Protein 4RK1 (pdb70)

Structure (mmCIF, N/CA/C/O backbone):
data_4RK1
#
_entry.id   4RK1
#
_cell.length_a   123.371
_cell.length_b   95.243
_cell.length_c   123.602
_cell.angle_alpha   90.00
_cell.angle_beta   119.47
_cell.angle_gamma   90.00
#
_symmetry.space_group_name_H-M   'P 1 21 1'
#
loop_
_entity.id
_entity.type
_entity.pdbx_description
1 polymer 'Ribose transcriptional regulator'
2 non-polymer alpha-D-ribofuranose
3 non-polymer 'CHLORIDE ION'
4 water water
#
loop_
_atom_site.group_PDB
_atom_site.id
_atom_site.type_symbol
_atom_site.label_atom_id
_atom_site.label_alt_id
_atom_site.label_comp_id
_atom_site.label_asym_id
_atom_site.label_e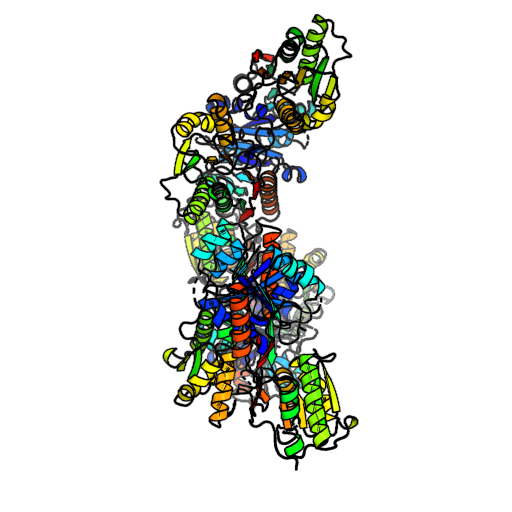ntity_id
_atom_site.label_seq_id
_atom_site.pdbx_PDB_ins_code
_atom_site.Cartn_x
_atom_site.Cartn_y
_atom_site.Cartn_z
_atom_site.occupancy
_atom_site.B_iso_or_equiv
_atom_site.auth_seq_id
_atom_site.auth_comp_id
_atom_site.auth_asym_id
_atom_site.auth_atom_id
_atom_site.pdbx_PDB_model_num
ATOM 1 N N . LYS A 1 8 ? -16.169 72.948 145.342 1.00 78.66 67 LYS A N 1
ATOM 2 C CA . LYS A 1 8 ? -15.763 73.848 146.464 1.00 57.01 67 LYS A CA 1
ATOM 3 C C . LYS A 1 8 ? -15.782 73.196 147.866 1.00 48.47 67 LYS A C 1
ATOM 4 O O . LYS A 1 8 ? -15.640 73.889 148.876 1.00 45.58 67 LYS A O 1
ATOM 10 N N . THR A 1 9 ? -15.930 71.874 147.929 1.00 32.13 68 THR A N 1
ATOM 11 C CA . THR A 1 9 ? -15.914 71.147 149.204 1.00 31.62 68 THR A CA 1
ATOM 12 C C . THR A 1 9 ? -14.809 70.098 149.155 1.00 26.73 68 THR A C 1
ATOM 13 O O . THR A 1 9 ? -14.695 69.347 148.182 1.00 28.85 68 THR A O 1
ATOM 17 N N . ILE A 1 10 ? -13.999 70.058 150.211 1.00 24.51 69 ILE A N 1
ATOM 18 C CA . ILE A 1 10 ? -12.932 69.081 150.352 1.00 25.78 69 ILE A CA 1
ATOM 19 C C . ILE A 1 10 ? -13.238 68.211 151.560 1.00 26.82 69 ILE A C 1
ATOM 20 O O . ILE A 1 10 ? -13.598 68.726 152.612 1.00 26.17 69 ILE A O 1
ATOM 25 N N . GLY A 1 11 ? -13.097 66.903 151.404 1.00 23.83 70 GLY A N 1
ATOM 26 C CA . GLY A 1 11 ? -13.368 65.961 152.474 1.00 26.49 70 GLY A CA 1
ATOM 27 C C . GLY A 1 11 ? -12.101 65.448 153.132 1.00 25.48 70 GLY A C 1
ATOM 28 O O . GLY A 1 11 ? -11.209 64.958 152.466 1.00 26.60 70 GLY A O 1
ATOM 29 N N . VAL A 1 12 ? -12.038 65.554 154.448 1.00 24.78 71 VAL A N 1
ATOM 30 C CA . VAL A 1 12 ? -10.906 65.071 155.209 1.00 22.48 71 VAL A CA 1
ATOM 31 C C . VAL A 1 12 ? -11.341 63.852 156.004 1.00 25.19 71 VAL A C 1
ATOM 32 O O . VAL A 1 12 ? -12.258 63.934 156.806 1.00 27.44 71 VAL A O 1
ATOM 36 N N . LEU A 1 13 ? -10.681 62.723 155.775 1.00 23.89 72 LEU A N 1
ATOM 37 C CA . LEU A 1 13 ? -11.031 61.484 156.445 1.00 21.53 72 LEU A CA 1
ATOM 38 C C . LEU A 1 13 ? -9.956 61.110 157.453 1.00 26.88 72 LEU A C 1
ATOM 39 O O . LEU A 1 13 ? -8.829 60.821 157.069 1.00 26.17 72 LEU A O 1
ATOM 44 N N . VAL A 1 14 ? -10.314 61.083 158.736 1.00 23.43 73 VAL A N 1
ATOM 45 C CA . VAL A 1 14 ? -9.356 60.763 159.789 1.00 21.36 73 VAL A CA 1
ATOM 46 C C . VAL A 1 14 ? -9.789 59.519 160.573 1.00 22.95 73 VAL A C 1
ATOM 47 O O . VAL A 1 14 ? -10.962 59.178 160.599 1.00 27.04 73 VAL A O 1
ATOM 51 N N . PRO A 1 15 ? -8.830 58.827 161.196 1.00 29.57 74 PRO A N 1
ATOM 52 C CA . PRO A 1 15 ? -9.212 57.637 161.950 1.00 26.02 74 PRO A CA 1
ATOM 53 C C . PRO A 1 15 ? -9.846 57.941 163.316 1.00 30.44 74 PRO A C 1
ATOM 54 O O . PRO A 1 15 ? -10.550 57.093 163.855 1.00 33.28 74 PRO A O 1
ATOM 58 N N . ASP A 1 16 ? -9.628 59.140 163.855 1.00 26.56 75 ASP A N 1
ATOM 59 C CA . ASP A 1 16 ? -10.029 59.430 165.236 1.00 30.13 75 ASP A CA 1
ATOM 60 C C . ASP A 1 16 ? -10.083 60.930 165.545 1.00 31.70 75 ASP A C 1
ATOM 61 O O . ASP A 1 16 ? -9.100 61.518 166.004 1.00 28.53 75 ASP A O 1
ATOM 66 N N . ILE A 1 17 ? -11.252 61.530 165.366 1.00 23.57 76 ILE A N 1
ATOM 67 C CA . ILE A 1 17 ? -11.425 62.968 165.622 1.00 27.73 76 ILE A CA 1
ATOM 68 C C . ILE A 1 17 ? -11.255 63.387 167.096 1.00 23.68 76 ILE A C 1
ATOM 69 O O . ILE A 1 17 ? -10.975 64.560 167.376 1.00 30.62 76 ILE A O 1
ATOM 74 N N . THR A 1 18 ? -11.356 62.435 168.026 1.00 25.51 77 THR A N 1
ATOM 75 C CA . THR A 1 18 ? -11.173 62.733 169.455 1.00 29.21 77 THR A CA 1
ATOM 76 C C . THR A 1 18 ? -9.710 62.913 169.833 1.00 34.37 77 THR A C 1
ATOM 77 O O . THR A 1 18 ? -9.417 63.375 170.918 1.00 31.61 77 THR A O 1
ATOM 81 N N . ASN A 1 19 ? -8.795 62.542 168.946 1.00 28.09 78 ASN A N 1
ATOM 82 C CA . ASN A 1 19 ? -7.366 62.751 169.177 1.00 21.95 78 ASN A CA 1
ATOM 83 C C . ASN A 1 19 ? -6.961 64.156 168.729 1.00 23.93 78 ASN A C 1
ATOM 84 O O . ASN A 1 19 ? -7.130 64.496 167.561 1.00 24.77 78 ASN A O 1
ATOM 89 N N . PRO A 1 20 ? -6.396 64.962 169.644 1.00 25.03 79 PRO A N 1
ATOM 90 C CA . PRO A 1 20 ? -5.977 66.323 169.298 1.00 22.08 79 PRO A CA 1
ATOM 91 C C . PRO A 1 20 ? -5.055 66.415 168.077 1.00 24.12 79 PRO A C 1
ATOM 92 O O . PRO A 1 20 ? -5.048 67.440 167.406 1.00 27.67 79 PRO A O 1
ATOM 96 N N . PHE A 1 21 ? -4.279 65.361 167.808 1.00 25.39 80 PHE A N 1
ATOM 97 C CA . PHE A 1 21 ? -3.497 65.291 166.591 1.00 24.05 80 PHE A CA 1
ATOM 98 C C . PHE A 1 21 ? -4.354 65.526 165.347 1.00 26.52 80 PHE A C 1
ATOM 99 O O . PHE A 1 21 ? -3.991 66.321 164.484 1.00 21.86 80 PHE A O 1
ATOM 107 N N . PHE A 1 22 ? -5.493 64.841 165.253 1.00 21.09 81 PHE A N 1
ATOM 108 C CA . PHE A 1 22 ? -6.329 64.959 164.061 1.00 21.58 81 PHE A CA 1
ATOM 109 C C . PHE A 1 22 ? -7.142 66.241 163.984 1.00 23.08 81 PHE A C 1
ATOM 110 O O . PHE A 1 22 ? -7.391 66.737 162.885 1.00 28.07 81 PHE A O 1
ATOM 118 N N . SER A 1 23 ? -7.551 66.789 165.124 1.00 27.80 82 SER A N 1
ATOM 119 C CA . SER A 1 23 ? -8.218 68.088 165.102 1.00 27.19 82 SER A CA 1
ATOM 120 C C . SER A 1 23 ? -7.237 69.225 164.750 1.00 25.49 82 SER A C 1
ATOM 121 O O . SER A 1 23 ? -7.604 70.166 164.048 1.00 27.37 82 SER A O 1
ATOM 124 N N . THR A 1 24 ? -5.989 69.124 165.200 1.00 28.07 83 THR A N 1
ATOM 125 C CA . THR A 1 24 ? -4.960 70.102 164.828 1.00 23.45 83 THR A CA 1
ATOM 126 C C . THR A 1 24 ? -4.575 69.977 163.354 1.00 27.84 83 THR A C 1
ATOM 127 O O . THR A 1 24 ? -4.434 70.981 162.660 1.00 25.82 83 THR A O 1
ATOM 131 N N . LEU A 1 25 ? -4.431 68.743 162.876 1.00 25.41 84 LEU A N 1
ATOM 132 C CA . LEU A 1 25 ? -4.278 68.476 161.452 1.00 25.07 84 LEU A CA 1
ATOM 133 C C . LEU A 1 25 ? -5.364 69.177 160.649 1.00 25.92 84 LEU A C 1
ATOM 134 O O . LEU A 1 25 ? -5.090 69.850 159.657 1.00 24.41 84 LEU A O 1
ATOM 147 N N . ARG A 1 27 ? -7.186 71.711 161.492 1.00 31.41 86 ARG A N 1
ATOM 148 C CA . ARG A 1 27 ? -7.002 73.168 161.536 1.00 30.41 86 ARG A CA 1
ATOM 149 C C . ARG A 1 27 ? -5.969 73.665 160.521 1.00 27.41 86 ARG A C 1
ATOM 150 O O . ARG A 1 27 ? -6.146 74.731 159.929 1.00 28.17 86 ARG A O 1
ATOM 158 N N . GLY A 1 28 ? -4.894 72.899 160.318 1.00 27.36 87 GLY A N 1
ATOM 159 C CA . GLY A 1 28 ? -3.874 73.256 159.336 1.00 27.89 87 GLY A CA 1
ATOM 160 C C . GLY A 1 28 ? -4.398 73.186 157.914 1.00 25.95 87 GLY A C 1
ATOM 161 O O . GLY A 1 28 ? -4.092 74.043 157.084 1.00 27.22 87 GLY A O 1
ATOM 162 N N . ILE A 1 29 ? -5.188 72.152 157.639 1.00 21.81 88 ILE A N 1
ATOM 163 C CA . ILE A 1 29 ? -5.865 71.999 156.355 1.00 25.55 88 ILE A CA 1
ATOM 164 C C . ILE A 1 29 ? -6.822 73.165 156.107 1.00 28.85 88 ILE A C 1
ATOM 165 O O . ILE A 1 29 ? -6.781 73.794 155.053 1.00 26.79 88 ILE A O 1
ATOM 170 N N . GLU A 1 30 ? -7.695 73.428 157.070 1.00 26.31 89 GLU A N 1
ATOM 171 C CA . GLU A 1 30 ? -8.640 74.554 156.977 1.00 28.06 89 GLU A CA 1
ATOM 172 C C . GLU A 1 30 ? -7.939 75.876 156.727 1.00 29.59 89 GLU A C 1
ATOM 173 O O . GLU A 1 30 ? -8.418 76.687 155.941 1.00 32.85 89 GLU A O 1
ATOM 179 N N . ASP A 1 31 ? -6.828 76.095 157.431 1.00 30.44 90 ASP A N 1
ATOM 180 C CA . ASP A 1 31 ? -6.040 77.333 157.322 1.00 32.59 90 ASP A CA 1
ATOM 181 C C . ASP A 1 31 ? -5.705 77.664 155.866 1.00 36.43 90 ASP A C 1
ATOM 182 O O . ASP A 1 31 ? -5.761 78.816 155.451 1.00 34.68 90 ASP A O 1
ATOM 187 N N . ILE A 1 32 ? -5.369 76.643 155.092 1.00 28.89 91 ILE A N 1
ATOM 188 C CA . ILE A 1 32 ? -5.030 76.827 153.693 1.00 26.74 91 ILE A CA 1
ATOM 189 C C . ILE A 1 32 ? -6.281 76.857 152.809 1.00 33.78 91 ILE A C 1
ATOM 190 O O . ILE A 1 32 ? -6.415 77.730 151.949 1.00 32.29 91 ILE A O 1
ATOM 195 N N . LEU A 1 33 ? -7.199 75.916 153.023 1.00 29.56 92 LEU A N 1
ATOM 196 C CA . LEU A 1 33 ? -8.363 75.789 152.163 1.00 27.21 92 LEU A CA 1
ATOM 197 C C . LEU A 1 33 ? -9.294 76.989 152.269 1.00 34.07 92 LEU A C 1
ATOM 198 O O . LEU A 1 33 ? -9.887 77.407 151.267 1.00 32.91 92 LEU A O 1
ATOM 203 N N . TYR A 1 34 ? -9.411 77.536 153.475 1.00 31.63 93 TYR A N 1
ATOM 204 C CA . TYR A 1 34 ? -10.269 78.693 153.735 1.00 42.08 93 TYR A CA 1
ATOM 205 C C . TYR A 1 34 ? -9.907 79.852 152.807 1.00 49.98 93 TYR A C 1
ATOM 206 O O . TYR A 1 34 ? -10.787 80.484 152.238 1.00 43.97 93 TYR A O 1
ATOM 215 N N . LYS A 1 35 ? -8.610 80.086 152.625 1.00 48.02 94 LYS A N 1
ATOM 216 C CA . LYS A 1 35 ? -8.117 81.191 151.797 1.00 55.40 94 LYS A CA 1
ATOM 217 C C . LYS A 1 35 ? -8.475 81.081 150.317 1.00 55.76 94 LYS A C 1
ATOM 218 O O . LYS A 1 35 ? -8.443 82.082 149.606 1.00 53.33 94 LYS A O 1
ATOM 224 N N . GLN A 1 36 ? -8.796 79.877 149.848 1.00 43.51 95 GLN A N 1
ATOM 225 C CA . GLN A 1 36 ? -9.266 79.683 148.472 1.00 40.41 95 GLN A CA 1
ATOM 226 C C . GLN A 1 36 ? -10.765 79.420 148.409 1.00 41.36 95 GLN A C 1
ATOM 227 O O . GLN A 1 36 ? -11.251 78.841 147.441 1.00 44.66 95 GLN A O 1
ATOM 233 N N . ASN A 1 37 ? -11.485 79.852 149.446 1.00 41.97 96 ASN A N 1
ATOM 234 C CA . ASN A 1 37 ? -12.940 79.700 149.547 1.00 45.80 96 ASN A CA 1
ATOM 235 C C . ASN A 1 37 ? -13.443 78.265 149.426 1.00 52.54 96 ASN A C 1
ATOM 236 O O . ASN A 1 37 ? -14.539 78.032 148.920 1.00 50.08 96 ASN A O 1
ATOM 241 N N . PHE A 1 38 ? -12.651 77.308 149.904 1.00 36.82 97 PHE A N 1
ATOM 242 C CA . PHE A 1 38 ? -13.110 75.932 150.000 1.00 35.40 97 PHE A CA 1
ATOM 243 C C . PHE A 1 38 ? -13.738 75.692 151.361 1.00 39.68 97 PHE A C 1
ATOM 244 O O . PHE A 1 38 ? -13.312 76.255 152.367 1.00 45.79 97 PHE A O 1
ATOM 252 N N . VAL A 1 39 ? -14.760 74.849 151.371 1.00 32.57 98 VAL A N 1
ATOM 253 C CA . VAL A 1 39 ? -15.356 74.358 152.591 1.00 29.22 98 VAL A CA 1
ATOM 254 C C . VAL A 1 39 ? -14.667 73.049 152.915 1.00 29.46 98 VAL A C 1
ATOM 255 O O . VAL A 1 39 ? -14.527 72.191 152.040 1.00 34.20 98 VAL A O 1
ATOM 259 N N . THR A 1 40 ? -14.211 72.921 154.159 1.00 27.36 99 THR A N 1
ATOM 260 C CA . THR A 1 40 ? -13.580 71.704 154.643 1.00 25.84 99 THR A CA 1
ATOM 261 C C . THR A 1 40 ? -14.530 70.930 155.540 1.00 30.47 99 THR A C 1
ATOM 262 O O . THR A 1 40 ? -15.057 71.464 156.521 1.00 33.04 99 THR A O 1
ATOM 266 N N . ILE A 1 41 ? -14.743 69.666 155.209 1.00 24.97 100 ILE A N 1
ATOM 267 C CA . ILE A 1 41 ? -15.571 68.811 156.020 1.00 26.45 100 ILE A CA 1
ATOM 268 C C . ILE A 1 41 ? -14.732 67.660 156.514 1.00 36.17 100 ILE A C 1
ATOM 269 O O . ILE A 1 41 ? -13.795 67.223 155.833 1.00 31.15 100 ILE A O 1
ATOM 274 N N . LEU A 1 42 ? -15.075 67.171 157.697 1.00 30.36 101 LEU A N 1
ATOM 275 C CA . LEU A 1 42 ? -14.336 66.090 158.310 1.00 30.41 101 LEU A CA 1
ATOM 276 C C . LEU A 1 42 ? -15.219 64.880 158.598 1.00 34.92 101 LEU A C 1
ATOM 277 O O . LEU A 1 42 ? -16.339 65.020 159.075 1.00 29.08 101 LEU A O 1
ATOM 282 N N . CYS A 1 43 ? -14.693 63.698 158.276 1.00 26.82 102 CYS A N 1
ATOM 283 C CA . CYS A 1 43 ? -15.296 62.418 158.615 1.00 27.53 102 CYS A CA 1
ATOM 284 C C . CYS A 1 43 ? -14.367 61.633 159.512 1.00 39.11 102 CYS A C 1
ATOM 285 O O . CYS A 1 43 ? -13.169 61.584 159.284 1.00 30.29 102 CYS A O 1
ATOM 288 N N . ASN A 1 44 ? -14.951 61.007 160.517 1.00 31.07 103 ASN A N 1
ATOM 289 C CA . ASN A 1 44 ? -14.272 60.078 161.396 1.00 34.80 103 ASN A CA 1
ATOM 290 C C . ASN A 1 44 ? -14.549 58.697 160.826 1.00 40.97 103 ASN A C 1
ATOM 291 O O . ASN A 1 44 ? -15.682 58.226 160.880 1.00 52.48 103 ASN A O 1
ATOM 296 N N . ALA A 1 45 ? -13.535 58.060 160.252 1.00 44.41 104 ALA A N 1
ATOM 297 C CA . ALA A 1 45 ? -13.716 56.767 159.588 1.00 45.59 104 ALA A CA 1
ATOM 298 C C . ALA A 1 45 ? -12.724 55.729 160.116 1.00 50.38 104 ALA A C 1
ATOM 299 O O . ALA A 1 45 ? -11.521 55.862 159.898 1.00 51.68 104 ALA A O 1
ATOM 301 N N . ASP A 1 46 ? -13.225 54.690 160.788 1.00 63.43 105 ASP A N 1
ATOM 302 C CA . ASP A 1 46 ? -12.356 53.662 161.386 1.00 80.38 105 ASP A CA 1
ATOM 303 C C . ASP A 1 46 ? -12.783 52.221 161.070 1.00 63.39 105 ASP A C 1
ATOM 304 O O . ASP A 1 46 ? -13.952 51.945 160.800 1.00 116.12 105 ASP A O 1
ATOM 309 N N . ILE A 1 53 ? -19.450 51.812 157.010 1.00 82.74 112 ILE A N 1
ATOM 310 C CA . ILE A 1 53 ? -20.254 52.194 155.847 1.00 125.43 112 ILE A CA 1
ATOM 311 C C . ILE A 1 53 ? -19.419 52.909 154.777 1.00 105.98 112 ILE A C 1
ATOM 312 O O . ILE A 1 53 ? -18.236 53.181 154.980 1.00 58.87 112 ILE A O 1
ATOM 317 N N . GLU A 1 54 ? -20.051 53.217 153.648 1.00 65.33 113 GLU A N 1
ATOM 318 C CA . GLU A 1 54 ? -19.352 53.699 152.454 1.00 52.84 113 GLU A CA 1
ATOM 319 C C . GLU A 1 54 ? -19.160 55.219 152.437 1.00 41.18 113 GLU A C 1
ATOM 320 O O . GLU A 1 54 ? -19.908 55.943 151.784 1.00 40.78 113 GLU A O 1
ATOM 326 N N . TYR A 1 55 ? -18.128 55.689 153.135 1.00 41.08 114 TYR A N 1
ATOM 327 C CA . TYR A 1 55 ? -17.836 57.124 153.226 1.00 54.11 114 TYR A CA 1
ATOM 328 C C . TYR A 1 55 ? -17.598 57.744 151.856 1.00 40.89 114 TYR A C 1
ATOM 329 O O . 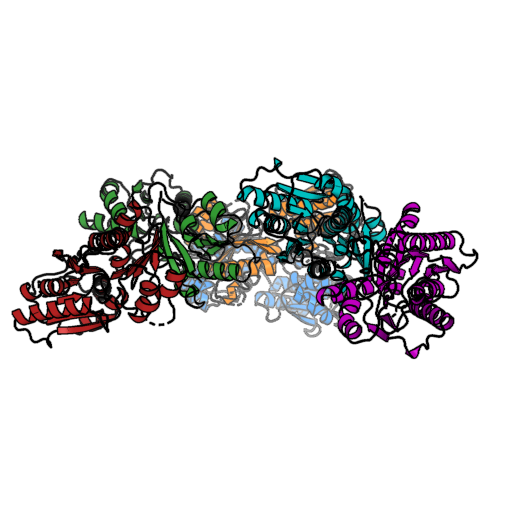TYR A 1 55 ? -18.227 58.737 151.495 1.00 42.24 114 TYR A O 1
ATOM 338 N N . LEU A 1 56 ? -16.678 57.150 151.102 1.00 37.40 115 LEU A N 1
ATOM 339 C CA . LEU A 1 56 ? -16.261 57.696 149.817 1.00 38.80 115 LEU A CA 1
ATOM 340 C C . LEU A 1 56 ? -17.370 57.698 148.794 1.00 31.92 115 LEU A C 1
ATOM 341 O O . LEU A 1 56 ? -17.530 58.674 148.064 1.00 33.95 115 LEU A O 1
ATOM 346 N N . ALA A 1 57 ? -18.104 56.589 148.711 1.00 31.26 116 ALA A N 1
ATOM 347 C CA . ALA A 1 57 ? -19.205 56.483 147.754 1.00 29.18 116 ALA A CA 1
ATOM 348 C C . ALA A 1 57 ? -20.226 57.578 148.016 1.00 31.35 116 ALA A C 1
ATOM 349 O O . ALA A 1 57 ? -20.636 58.298 147.100 1.00 34.66 116 ALA A O 1
ATOM 351 N N . GLU A 1 58 ? -20.622 57.729 149.276 1.00 29.77 117 GLU A N 1
ATOM 352 C CA . GLU A 1 58 ? -21.632 58.722 149.606 1.00 25.93 117 GLU A CA 1
ATOM 353 C C . GLU A 1 58 ? -21.134 60.142 149.348 1.00 27.33 117 GLU A C 1
ATOM 354 O O . GLU A 1 58 ? -21.824 60.938 148.732 1.00 31.05 117 GLU A O 1
ATOM 360 N N . LEU A 1 59 ? -19.938 60.462 149.824 1.00 27.13 118 LEU A N 1
ATOM 361 C CA . LEU A 1 59 ? -19.403 61.813 149.669 1.00 28.84 118 LEU A CA 1
ATOM 362 C C . LEU A 1 59 ? -19.082 62.148 148.211 1.00 31.61 118 LEU A C 1
ATOM 363 O O . LEU A 1 59 ? -19.200 63.298 147.790 1.00 28.03 118 LEU A O 1
ATOM 368 N N . THR A 1 60 ? -18.680 61.144 147.441 1.00 27.74 119 THR A N 1
ATOM 369 C CA . THR A 1 60 ? -18.472 61.330 146.007 1.00 30.35 119 THR A CA 1
ATOM 370 C C . THR A 1 60 ? -19.782 61.690 145.317 1.00 33.91 119 THR A C 1
ATOM 371 O O . THR A 1 60 ? -19.817 62.630 144.518 1.00 29.40 119 THR A O 1
ATOM 375 N N . ARG A 1 61 ? -20.850 60.955 145.637 1.00 31.42 120 ARG A N 1
ATOM 376 C CA . ARG A 1 61 ? -22.202 61.279 145.140 1.00 37.23 120 ARG A CA 1
ATOM 377 C C . ARG A 1 61 ? -22.651 62.679 145.556 1.00 35.78 120 ARG A C 1
ATOM 378 O O . ARG A 1 61 ? -23.375 63.330 144.820 1.00 37.05 120 ARG A O 1
ATOM 386 N N . ARG A 1 62 ? -22.212 63.147 146.724 1.00 31.67 121 ARG A N 1
ATOM 387 C CA . ARG A 1 62 ? -22.529 64.503 147.167 1.00 33.06 121 ARG A CA 1
ATOM 388 C C . ARG A 1 62 ? -21.689 65.566 146.441 1.00 40.78 121 ARG A C 1
ATOM 389 O O . ARG A 1 62 ? -21.848 66.757 146.705 1.00 41.70 121 ARG A O 1
ATOM 397 N N . GLY A 1 63 ? -20.805 65.160 145.526 1.00 30.66 122 GLY A N 1
ATOM 398 C CA . GLY A 1 63 ? -20.025 66.122 144.753 1.00 33.06 122 GLY A CA 1
ATOM 399 C C . GLY A 1 63 ? -18.826 66.713 145.489 1.00 30.41 122 GLY A C 1
ATOM 400 O O . GLY A 1 63 ? -18.307 67.752 145.096 1.00 31.97 122 GLY A O 1
ATOM 401 N N . VAL A 1 64 ? -18.362 66.043 146.538 1.00 29.38 123 VAL A N 1
ATOM 402 C CA . VAL A 1 64 ? -17.127 66.458 147.209 1.00 29.51 123 VAL A CA 1
ATOM 403 C C . VAL A 1 64 ? -16.015 66.450 146.155 1.00 29.13 123 VAL A C 1
ATOM 404 O O . VAL A 1 64 ? -15.823 65.475 145.431 1.00 28.86 123 VAL A O 1
ATOM 408 N N . ASP A 1 65 ? -15.288 67.554 146.080 1.00 26.08 124 ASP A N 1
ATOM 409 C CA A ASP A 1 65 ? -14.427 67.789 144.939 0.50 31.34 124 ASP A CA 1
ATOM 410 C CA B ASP A 1 65 ? -14.377 67.859 144.968 0.50 29.16 124 ASP A CA 1
ATOM 411 C C . ASP A 1 65 ? -13.049 67.117 145.056 1.00 39.15 124 ASP A C 1
ATOM 412 O O . ASP A 1 65 ? -12.457 66.755 144.045 1.00 28.85 124 ASP A O 1
ATOM 421 N N . GLY A 1 66 ? -12.571 66.915 146.276 1.00 29.17 125 GLY A N 1
ATOM 422 C CA . GLY A 1 66 ? -11.281 66.276 146.509 1.00 30.03 125 GLY A CA 1
ATOM 423 C C . GLY A 1 66 ? -11.182 65.794 147.931 1.00 32.72 125 GLY A C 1
ATOM 424 O O . GLY A 1 66 ? -11.963 66.212 148.780 1.00 28.85 125 GLY A O 1
ATOM 425 N N . PHE A 1 67 ? -10.217 64.921 148.200 1.00 25.54 126 PHE A N 1
ATOM 426 C CA . PHE A 1 67 ? -10.108 64.303 149.513 1.00 26.21 126 PHE A CA 1
ATOM 427 C C . PHE A 1 67 ? -8.693 64.319 150.070 1.00 26.31 126 PHE A C 1
ATOM 428 O O . PHE A 1 67 ? -7.715 64.280 149.327 1.00 28.80 126 PHE A O 1
ATOM 436 N N . ILE A 1 68 ? -8.609 64.382 151.394 1.00 25.06 127 ILE A N 1
ATOM 437 C CA . ILE A 1 68 ? -7.358 64.215 152.133 1.00 24.82 127 ILE A CA 1
ATOM 438 C C . ILE A 1 68 ? -7.620 63.054 153.074 1.00 23.78 127 ILE A C 1
ATOM 439 O O . ILE A 1 68 ? -8.478 63.148 153.947 1.00 24.12 127 ILE A O 1
ATOM 444 N N . ILE A 1 69 ? -6.900 61.956 152.860 1.00 24.64 128 ILE A N 1
ATOM 445 C CA . ILE A 1 69 ? -7.190 60.683 153.488 1.00 24.84 128 ILE A CA 1
ATOM 446 C C . ILE A 1 69 ? -6.047 60.246 154.413 1.00 27.22 128 ILE A C 1
ATOM 447 O O . ILE A 1 69 ? -4.964 59.888 153.956 1.00 28.17 128 ILE A O 1
ATOM 452 N N . ALA A 1 70 ? -6.327 60.249 155.714 1.00 22.25 129 ALA A N 1
ATOM 453 C CA . ALA A 1 70 ? -5.348 59.955 156.754 1.00 19.59 129 ALA A CA 1
ATOM 454 C C . ALA A 1 70 ? -5.599 58.616 157.436 1.00 24.67 129 ALA A C 1
ATOM 455 O O . ALA A 1 70 ? -4.845 58.219 158.334 1.00 28.83 129 ALA A O 1
ATOM 457 N N . THR A 1 71 ? -6.637 57.917 156.993 1.00 26.55 130 THR A N 1
ATOM 458 C CA . THR A 1 71 ? -7.057 56.656 157.605 1.00 27.90 130 THR A CA 1
ATOM 459 C C . THR A 1 71 ? -6.842 55.490 156.647 1.00 32.44 130 THR A C 1
ATOM 460 O O . THR A 1 71 ? -7.059 55.623 155.438 1.00 30.34 130 THR A O 1
ATOM 464 N N . SER A 1 72 ? -6.434 54.346 157.196 1.00 29.70 131 SER A N 1
ATOM 465 C CA . SER A 1 72 ? -6.327 53.104 156.434 1.00 29.37 131 SER A CA 1
ATOM 466 C C . SER A 1 72 ? -7.686 52.416 156.228 1.00 37.86 131 SER A C 1
ATOM 467 O O . SER A 1 72 ? -7.759 51.432 155.506 1.00 34.11 131 SER A O 1
ATOM 470 N N . ALA A 1 73 ? -8.751 52.924 156.851 1.00 33.24 132 ALA A N 1
ATOM 471 C CA . ALA A 1 73 ? -10.083 52.309 156.747 1.00 38.89 132 ALA A CA 1
ATOM 472 C C . ALA A 1 73 ? -10.741 52.544 155.385 1.00 51.01 132 ALA A C 1
ATOM 473 O O . ALA A 1 73 ? -11.774 51.960 155.085 1.00 44.66 132 ALA A O 1
ATOM 475 N N . VAL A 1 74 ? -10.148 53.419 154.580 1.00 32.71 133 VAL A N 1
ATOM 476 C CA . VAL A 1 74 ? -10.578 53.655 153.208 1.00 38.30 133 VAL A CA 1
ATOM 477 C C . VAL A 1 74 ? -9.739 52.768 152.294 1.00 46.19 133 VAL A C 1
ATOM 478 O O . VAL A 1 74 ? -8.522 52.908 152.243 1.00 44.20 133 VAL A O 1
ATOM 482 N N . SER A 1 75 ? -10.390 51.857 151.577 1.00 38.72 134 SER A N 1
ATOM 483 C CA . SER A 1 75 ? -9.683 50.858 150.770 1.00 31.58 134 SER A CA 1
ATOM 484 C C . SER A 1 75 ? -9.283 51.370 149.383 1.00 31.13 134 SER A C 1
ATOM 485 O O . SER A 1 75 ? -9.849 52.331 148.860 1.00 31.50 134 SER A O 1
ATOM 488 N N . THR A 1 76 ? -8.311 50.687 148.792 1.00 31.75 135 THR A N 1
ATOM 489 C CA . THR A 1 76 ? -7.910 50.919 147.416 1.00 34.43 135 THR A CA 1
ATOM 490 C C . THR A 1 76 ? -9.106 50.799 146.464 1.00 38.17 135 THR A C 1
ATOM 491 O O . THR A 1 76 ? -9.286 51.641 145.585 1.00 31.25 135 THR A O 1
ATOM 495 N N . ASP A 1 77 ? -9.933 49.774 146.668 1.00 34.31 136 ASP A N 1
ATOM 496 C CA . ASP A 1 77 ? -11.121 49.548 145.836 1.00 33.23 136 ASP A CA 1
ATOM 497 C C . ASP A 1 77 ? -12.117 50.696 145.893 1.00 31.30 136 ASP A C 1
ATOM 498 O O . ASP A 1 77 ? -12.614 51.155 144.856 1.00 33.32 136 ASP A O 1
ATOM 503 N N . ALA A 1 78 ? -12.410 51.165 147.100 1.00 34.76 137 ALA A N 1
ATOM 504 C CA . ALA A 1 78 ? -13.315 52.284 147.262 1.00 37.81 137 ALA A CA 1
ATOM 505 C C . ALA A 1 78 ? -12.741 53.518 146.577 1.00 31.58 137 ALA A C 1
ATOM 506 O O . ALA A 1 78 ? -13.486 54.283 145.962 1.00 29.43 137 ALA A O 1
ATOM 508 N N . ILE A 1 79 ? -11.425 53.710 146.678 1.00 27.58 138 ILE A N 1
ATOM 509 C CA . ILE A 1 79 ? -10.781 54.859 146.030 1.00 28.06 138 ILE A CA 1
ATOM 510 C C . ILE A 1 79 ? -10.902 54.741 144.516 1.00 30.20 138 ILE A C 1
ATOM 511 O O . ILE A 1 79 ? -11.278 55.700 143.847 1.00 28.39 138 ILE A O 1
ATOM 516 N N . ASN A 1 80 ? -10.590 53.562 143.983 1.00 29.25 139 ASN A N 1
ATOM 517 C CA . ASN A 1 80 ? -10.671 53.340 142.538 1.00 29.30 139 ASN A CA 1
ATOM 518 C C . ASN A 1 80 ? -12.081 53.579 142.031 1.00 31.95 139 ASN A C 1
ATOM 519 O O . ASN A 1 80 ? -12.295 54.335 141.087 1.00 31.47 139 ASN A O 1
ATOM 524 N N . GLU A 1 81 ? -13.039 52.944 142.696 1.00 31.40 140 GLU A N 1
ATOM 525 C CA . GLU A 1 81 ? -14.423 52.916 142.253 1.00 31.63 140 GLU A CA 1
ATOM 526 C C . GLU A 1 81 ? -15.070 54.283 142.319 1.00 28.95 140 GLU A C 1
ATOM 527 O O . GLU A 1 81 ? -15.926 54.601 141.498 1.00 34.86 140 GLU A O 1
ATOM 533 N N . ASN A 1 82 ? -14.653 55.105 143.277 1.00 29.44 141 ASN A N 1
ATOM 534 C CA . ASN A 1 82 ? -15.322 56.380 143.514 1.00 27.41 141 ASN A CA 1
ATOM 535 C C . ASN A 1 82 ? -14.497 57.579 143.124 1.00 28.35 141 ASN A C 1
ATOM 536 O O . ASN A 1 82 ? -14.944 58.412 142.343 1.00 29.98 141 ASN A O 1
ATOM 541 N N . LEU A 1 83 ? -13.284 57.667 143.649 1.00 25.31 142 LEU A N 1
ATOM 542 C CA . LEU A 1 83 ? -12.459 58.837 143.388 1.00 27.82 142 LEU A CA 1
ATOM 543 C C . LEU A 1 83 ? -11.879 58.832 141.977 1.00 27.00 142 LEU A C 1
ATOM 544 O O . LEU A 1 83 ? -12.000 59.814 141.248 1.00 31.38 142 LEU A O 1
ATOM 549 N N . LYS A 1 84 ? -11.252 57.731 141.592 1.00 27.59 143 LYS A N 1
ATOM 550 C CA . LYS A 1 84 ? -10.589 57.683 140.295 1.00 28.19 143 LYS A CA 1
ATOM 551 C C . LYS A 1 84 ? -11.605 57.737 139.153 1.00 30.06 143 LYS A C 1
ATOM 552 O O . LYS A 1 84 ? -11.446 58.524 138.221 1.00 29.78 143 LYS A O 1
ATOM 558 N N . LYS A 1 85 ? -12.668 56.944 139.246 1.00 30.74 144 LYS A N 1
ATOM 559 C CA . LYS A 1 85 ? -13.710 56.963 138.214 1.00 28.01 144 LYS A CA 1
ATOM 560 C C . LYS A 1 85 ? -14.340 58.332 138.033 1.00 35.29 144 LYS A C 1
ATOM 561 O O . LYS A 1 85 ? -14.686 58.698 136.920 1.00 34.68 144 LYS A O 1
ATOM 567 N N . GLN A 1 86 ? -14.491 59.083 139.122 1.00 33.62 145 GLN A N 1
ATOM 568 C CA . GLN A 1 86 ? -15.184 60.368 139.077 1.00 28.24 145 GLN A CA 1
ATOM 569 C C . GLN A 1 86 ? -14.236 61.563 139.060 1.00 31.25 145 GLN A C 1
ATOM 570 O O . GLN A 1 86 ? -14.677 62.710 139.202 1.00 34.44 145 GLN A O 1
ATOM 576 N N . GLY A 1 87 ? -12.943 61.295 138.902 1.00 29.49 146 GLY A N 1
ATOM 577 C CA . GLY A 1 87 ? -11.942 62.351 138.746 1.00 37.10 146 GLY A CA 1
ATOM 578 C C . GLY A 1 87 ? -11.795 63.260 139.952 1.00 37.27 146 GLY A C 1
ATOM 579 O O . GLY A 1 87 ? -11.629 64.470 139.801 1.00 32.81 146 GLY A O 1
ATOM 580 N N . ARG A 1 88 ? -11.861 62.687 141.153 1.00 29.51 147 ARG A N 1
ATOM 581 C CA . ARG A 1 88 ? -11.685 63.465 142.373 1.00 23.78 147 ARG A CA 1
ATOM 582 C C . ARG A 1 88 ? -10.263 63.249 142.876 1.00 26.36 147 ARG A C 1
ATOM 583 O O . ARG A 1 88 ? -9.937 62.154 143.329 1.00 31.55 147 ARG A O 1
ATOM 591 N N . PRO A 1 89 ? -9.414 64.288 142.807 1.00 23.24 148 PRO A N 1
ATOM 592 C CA . PRO A 1 89 ? -8.051 64.106 143.279 1.00 25.43 148 PRO A CA 1
ATOM 593 C C . PRO A 1 89 ? -7.988 63.902 144.788 1.00 28.05 148 PRO A C 1
ATOM 594 O O . PRO A 1 89 ? -8.872 64.362 145.527 1.00 26.03 148 PRO A O 1
ATOM 598 N N . PHE A 1 90 ? -6.935 63.242 145.251 1.00 26.54 149 PHE A N 1
ATOM 599 C CA . PHE A 1 90 ? -6.785 63.026 146.674 1.00 28.22 149 PHE A CA 1
ATOM 600 C C . PHE A 1 90 ? -5.333 62.946 147.128 1.00 37.11 149 PHE A C 1
ATOM 601 O O . PHE A 1 90 ? -4.417 62.648 146.345 1.00 25.90 149 PHE A O 1
ATOM 609 N N . ILE A 1 91 ? -5.168 63.219 148.417 1.00 25.79 150 ILE A N 1
ATOM 610 C CA . ILE A 1 91 ? -3.901 63.181 149.107 1.00 25.63 150 ILE A CA 1
ATOM 611 C C . ILE A 1 91 ? -3.962 62.098 150.156 1.00 24.96 150 ILE A C 1
ATOM 612 O O . ILE A 1 91 ? -4.976 61.965 150.854 1.00 27.95 150 ILE A O 1
ATOM 617 N N . VAL A 1 92 ? -2.871 61.350 150.295 1.00 27.46 151 VAL A N 1
ATOM 618 C CA . VAL A 1 92 ? -2.765 60.342 151.349 1.00 22.37 151 VAL A CA 1
ATOM 619 C C . VAL A 1 92 ? -1.706 60.757 152.357 1.00 28.03 151 VAL A C 1
ATOM 620 O O . VAL A 1 92 ? -0.738 61.427 152.026 1.00 26.88 151 VAL A O 1
ATOM 624 N N . LEU A 1 93 ? -1.935 60.401 153.606 1.00 23.46 152 LEU A N 1
ATOM 625 C CA . LEU A 1 93 ? -0.974 60.659 154.657 1.00 24.27 152 LEU A CA 1
ATOM 626 C C . LEU A 1 93 ? -1.222 59.753 155.834 1.00 26.23 152 LEU A C 1
ATOM 627 O O . LEU A 1 93 ? -2.185 58.987 155.854 1.00 27.64 152 LEU A O 1
ATOM 632 N N . ASP A 1 94 ? -0.310 59.836 156.796 1.00 26.32 153 ASP A N 1
ATOM 633 C CA . ASP A 1 94 ? -0.499 59.279 158.120 1.00 23.03 153 ASP A CA 1
ATOM 634 C C . ASP A 1 94 ? -0.741 57.764 158.099 1.00 23.03 153 ASP A C 1
ATOM 635 O O . ASP A 1 94 ? 0.166 57.024 157.735 1.00 25.40 153 ASP A O 1
ATOM 640 N N . GLN A 1 95 ? -1.910 57.285 158.500 1.00 24.77 154 GLN A N 1
ATOM 641 C CA . GLN A 1 95 ? -2.141 55.830 158.532 1.00 28.41 154 GLN A CA 1
ATOM 642 C C . GLN A 1 95 ? -2.444 55.221 157.152 1.00 35.40 154 GLN A C 1
ATOM 643 O O . GLN A 1 95 ? -2.450 54.005 157.008 1.00 28.26 154 GLN A O 1
ATOM 649 N N . LYS A 1 96 ? -2.680 56.055 156.143 1.00 24.76 155 LYS A N 1
ATOM 650 C CA . LYS A 1 96 ? -3.107 55.567 154.820 1.00 28.09 155 LYS A CA 1
ATOM 651 C C . LYS A 1 96 ? -1.914 55.278 153.910 1.00 26.16 155 LYS A C 1
ATOM 652 O O . LYS A 1 96 ? -1.028 56.122 153.733 1.00 28.91 155 LYS A O 1
ATOM 658 N N . LYS A 1 97 ? -1.909 54.093 153.316 1.00 27.32 156 LYS A N 1
ATOM 659 C CA . LYS A 1 97 ? -0.830 53.696 152.423 1.00 32.58 156 LYS A CA 1
ATOM 660 C C . LYS A 1 97 ? -0.911 54.445 151.107 1.00 32.79 156 LYS A C 1
ATOM 661 O O . LYS A 1 97 ? -1.975 54.912 150.693 1.00 28.22 156 LYS A O 1
ATOM 667 N N . SER A 1 98 ? 0.225 54.520 150.437 1.00 28.51 157 SER A N 1
ATOM 668 C CA . SER A 1 98 ? 0.316 55.197 149.151 1.00 36.16 157 SER A CA 1
ATOM 669 C C . SER A 1 98 ? -0.575 54.554 148.083 1.00 38.07 157 SER A C 1
ATOM 670 O O . SER A 1 98 ? -0.905 53.371 148.146 1.00 31.78 157 SER A O 1
ATOM 673 N N . GLU A 1 99 ? -1.008 55.378 147.141 1.00 28.03 158 GLU A N 1
ATOM 674 C CA . GLU A 1 99 ? -1.879 54.952 146.034 1.00 32.31 158 GLU A CA 1
ATOM 675 C C . GLU A 1 99 ? -1.359 55.586 144.758 1.00 28.13 158 GLU A C 1
ATOM 676 O O . GLU A 1 99 ? -0.884 56.728 144.770 1.00 29.64 158 GLU A O 1
ATOM 682 N N . GLY A 1 100 ? -1.451 54.853 143.653 1.00 29.90 159 GLY A N 1
ATOM 683 C CA . GLY A 1 100 ? -1.067 55.389 142.352 1.00 30.96 159 GLY A CA 1
ATOM 684 C C . GLY A 1 100 ? -1.883 56.623 142.008 1.00 29.94 159 GLY A C 1
ATOM 685 O O . GLY A 1 100 ? -3.076 56.689 142.288 1.00 33.68 159 GLY A O 1
ATOM 686 N N . PHE A 1 101 ? -1.226 57.601 141.398 1.00 26.34 160 PHE A N 1
ATOM 687 C CA . PHE A 1 101 ? -1.861 58.841 140.980 1.00 27.96 160 PHE A CA 1
ATOM 688 C C . PHE A 1 101 ? -2.495 59.588 142.149 1.00 33.17 160 PHE A C 1
ATOM 689 O O . PHE A 1 101 ? -3.617 60.095 142.067 1.00 27.52 160 PHE A O 1
ATOM 697 N N . SER A 1 102 ? -1.723 59.683 143.222 1.00 27.97 161 SER A N 1
ATOM 698 C CA . SER A 1 102 ? -2.045 60.545 144.352 1.00 31.67 161 SER A CA 1
ATOM 699 C C . SER A 1 102 ? -0.753 61.184 144.844 1.00 29.50 161 SER A C 1
ATOM 700 O O . SER A 1 102 ? 0.340 60.671 144.591 1.00 29.03 161 SER A O 1
ATOM 703 N N . ASP A 1 103 ? -0.871 62.318 145.516 1.00 23.93 162 ASP A N 1
ATOM 704 C CA . ASP A 1 103 ? 0.263 62.902 146.214 1.00 21.61 162 ASP A CA 1
ATOM 705 C C . ASP A 1 103 ? 0.184 62.463 147.669 1.00 30.12 162 ASP A C 1
ATOM 706 O O . ASP A 1 103 ? -0.889 62.124 148.156 1.00 27.46 162 ASP A O 1
ATOM 711 N N . ALA A 1 104 ? 1.319 62.454 148.358 1.00 27.57 163 ALA A N 1
ATOM 712 C CA . ALA A 1 104 ? 1.364 62.054 149.761 1.00 25.41 163 ALA A CA 1
ATOM 713 C C . ALA A 1 104 ? 2.183 63.051 150.552 1.00 30.20 163 ALA A C 1
ATOM 714 O O . ALA A 1 104 ? 3.037 63.743 149.999 1.00 28.29 163 ALA A O 1
ATOM 716 N N . VAL A 1 105 ? 1.885 63.157 151.843 1.00 25.17 164 VAL A N 1
ATOM 717 C CA . VAL A 1 105 ? 2.795 63.815 152.773 1.00 28.95 164 VAL A CA 1
ATOM 718 C C . VAL A 1 105 ? 2.922 62.965 154.035 1.00 27.98 164 VAL A C 1
ATOM 719 O O . VAL A 1 105 ? 1.942 62.487 154.591 1.00 32.25 164 VAL A O 1
ATOM 723 N N . ARG A 1 106 ? 4.162 62.745 154.445 1.00 27.73 165 ARG A N 1
ATOM 724 C CA . ARG A 1 106 ? 4.466 61.856 155.547 1.00 30.71 165 ARG A CA 1
ATOM 725 C C . ARG A 1 106 ? 5.424 62.540 156.488 1.00 35.96 165 ARG A C 1
ATOM 726 O O . ARG A 1 106 ? 6.056 63.520 156.117 1.00 28.85 165 ARG A O 1
ATOM 734 N N . THR A 1 107 ? 5.511 62.033 157.712 1.00 25.30 166 THR A N 1
ATOM 735 C CA . THR A 1 107 ? 6.529 62.481 158.637 1.00 25.80 166 THR A CA 1
ATOM 736 C C . THR A 1 107 ? 7.490 61.328 158.871 1.00 26.50 166 THR A C 1
ATOM 737 O O . THR A 1 107 ? 7.186 60.187 158.536 1.00 26.37 166 THR A O 1
ATOM 741 N N . ASP A 1 108 ? 8.658 61.614 159.430 1.00 25.06 167 ASP A N 1
ATOM 742 C CA . ASP A 1 108 ? 9.707 60.588 159.510 1.00 24.24 167 ASP A CA 1
ATOM 743 C C . ASP A 1 108 ? 9.546 59.711 160.758 1.00 27.46 167 ASP A C 1
ATOM 744 O O . ASP A 1 108 ? 10.260 59.880 161.738 1.00 26.17 167 ASP A O 1
ATOM 749 N N . ASP A 1 109 ? 8.633 58.746 160.681 1.00 23.30 168 ASP A N 1
ATOM 750 C CA . ASP A 1 109 ? 8.295 57.876 161.804 1.00 22.21 168 ASP A CA 1
ATOM 751 C C . ASP A 1 109 ? 9.463 57.030 162.305 1.00 26.32 168 ASP A C 1
ATOM 752 O O . ASP A 1 109 ? 9.671 56.916 163.504 1.00 24.41 168 ASP A O 1
ATOM 757 N N . PHE A 1 110 ? 10.227 56.448 161.390 1.00 21.76 169 PHE A N 1
ATOM 758 C CA . PHE A 1 110 ? 11.356 55.591 161.780 1.00 25.33 169 PHE A CA 1
ATOM 759 C C . PHE A 1 110 ? 12.355 56.409 162.595 1.00 26.94 169 PHE A C 1
ATOM 760 O O . PHE A 1 110 ? 12.819 55.993 163.658 1.00 25.96 169 PHE A O 1
ATOM 768 N N . ARG A 1 111 ? 12.660 57.594 162.094 1.00 23.39 170 ARG A N 1
ATOM 769 C CA . ARG A 1 111 ? 13.566 58.501 162.776 1.00 27.08 170 ARG A CA 1
ATOM 770 C C . ARG A 1 111 ? 13.067 58.866 164.179 1.00 23.61 170 ARG A C 1
ATOM 771 O O . ARG A 1 111 ? 13.857 58.878 165.138 1.00 22.99 170 ARG A O 1
ATOM 779 N N . GLY A 1 112 ? 11.773 59.170 164.294 1.00 20.18 171 GLY A N 1
ATOM 780 C CA . GLY A 1 112 ? 11.183 59.572 165.553 1.00 19.49 171 GLY A CA 1
ATOM 781 C C . GLY A 1 112 ? 11.282 58.472 166.593 1.00 24.07 171 GLY A C 1
ATOM 782 O O . GLY A 1 112 ? 11.615 58.724 167.753 1.00 24.39 171 GLY A O 1
ATOM 783 N N . GLY A 1 113 ? 11.003 57.241 166.174 1.00 25.97 172 GLY A N 1
ATOM 784 C CA . GLY A 1 113 ? 11.146 56.101 167.071 1.00 26.97 172 GLY A CA 1
ATOM 785 C C . GLY A 1 113 ? 12.596 55.907 167.477 1.00 26.79 172 GLY A C 1
ATOM 786 O O . GLY A 1 113 ? 12.902 55.587 168.628 1.00 24.66 172 GLY A O 1
ATOM 787 N N . TYR A 1 114 ? 13.498 56.119 166.528 1.00 27.15 173 TYR A N 1
ATOM 788 C CA . TYR A 1 114 ? 14.927 56.007 166.791 1.00 32.47 173 TYR A CA 1
ATOM 789 C C . TYR A 1 114 ? 15.339 57.049 167.812 1.00 24.96 173 TYR A C 1
ATOM 790 O O . TYR A 1 114 ? 16.018 56.736 168.786 1.00 22.69 173 TYR A O 1
ATOM 799 N N . LEU A 1 115 ? 14.900 58.286 167.622 1.00 25.40 174 LEU A N 1
ATOM 800 C CA . LEU A 1 115 ? 15.219 59.337 168.580 1.00 23.36 174 LEU A CA 1
ATOM 801 C C . LEU A 1 115 ? 14.716 59.007 169.989 1.00 30.60 174 LEU A C 1
ATOM 802 O O . LEU A 1 115 ? 15.409 59.261 170.969 1.00 25.20 174 LEU A O 1
ATOM 807 N N . ALA A 1 116 ? 13.511 58.453 170.088 1.00 25.23 175 ALA A N 1
ATOM 808 C CA . ALA A 1 116 ? 12.931 58.103 171.378 1.00 25.26 175 ALA A CA 1
ATOM 809 C C . ALA A 1 116 ? 13.760 57.041 172.078 1.00 23.33 175 ALA A C 1
ATOM 810 O O . ALA A 1 116 ? 14.041 57.150 173.281 1.00 25.50 175 ALA A O 1
ATOM 812 N N . GLY A 1 117 ? 14.112 55.994 171.335 1.00 22.09 176 GLY A N 1
ATOM 813 C CA . GLY A 1 117 ? 14.945 54.920 171.872 1.00 23.56 176 GLY A CA 1
ATOM 814 C C . GLY A 1 117 ? 16.308 55.419 172.318 1.00 23.62 176 GLY A C 1
ATOM 815 O O . GLY A 1 117 ? 16.757 55.111 173.425 1.00 27.24 176 GLY A O 1
ATOM 824 N N . HIS A 1 119 ? 17.235 58.361 173.181 1.00 26.10 178 HIS A N 1
ATOM 825 C CA . HIS A 1 119 ? 17.122 59.217 174.366 1.00 26.03 178 HIS A CA 1
ATOM 826 C C . HIS A 1 119 ? 17.004 58.391 175.651 1.00 27.44 178 HIS A C 1
ATOM 827 O O . HIS A 1 119 ? 17.734 58.615 176.616 1.00 25.53 178 HIS A O 1
ATOM 834 N N . LEU A 1 120 ? 16.093 57.427 175.661 1.00 25.02 179 LEU A N 1
ATOM 835 C CA . LEU A 1 120 ? 15.909 56.595 176.844 1.00 23.72 179 LEU A CA 1
ATOM 836 C C . LEU A 1 120 ? 17.173 55.796 177.140 1.00 28.22 179 LEU A C 1
ATOM 837 O O . LEU A 1 120 ? 17.579 55.683 178.291 1.00 27.29 179 LEU A O 1
ATOM 842 N N . LEU A 1 121 ? 17.793 55.253 176.095 1.00 26.37 180 LEU A N 1
ATOM 843 C CA . LEU A 1 121 ? 19.022 54.467 176.258 1.00 24.13 180 LEU A CA 1
ATOM 844 C C . LEU A 1 121 ? 20.193 55.325 176.736 1.00 25.00 180 LEU A C 1
ATOM 845 O O . LEU A 1 121 ? 20.963 54.886 177.575 1.00 26.01 180 LEU A O 1
ATOM 850 N N . SER A 1 122 ? 20.309 56.562 176.257 1.00 24.84 181 SER A N 1
ATOM 851 C CA . SER A 1 122 ? 21.395 57.434 176.718 1.00 32.82 181 SER A CA 1
ATOM 852 C C . SER A 1 122 ? 21.274 57.724 178.209 1.00 41.42 181 SER A C 1
ATOM 853 O O . SER A 1 122 ? 22.269 57.993 178.876 1.00 29.51 181 SER A O 1
ATOM 856 N N . LEU A 1 123 ? 20.051 57.673 178.727 1.00 28.05 182 LEU A N 1
ATOM 857 C CA . LEU A 1 123 ? 19.800 57.920 180.147 1.00 26.73 182 LEU A CA 1
ATOM 858 C C . LEU A 1 123 ? 20.070 56.706 181.032 1.00 27.60 182 LEU A C 1
ATOM 859 O O . LEU A 1 123 ? 19.932 56.780 182.249 1.00 31.16 182 LEU A O 1
ATOM 864 N N . GLY A 1 124 ? 20.430 55.584 180.421 1.00 28.40 183 GLY A N 1
ATOM 865 C CA . GLY A 1 124 ? 20.792 54.390 181.167 1.00 27.85 183 GLY A CA 1
ATOM 866 C C . GLY A 1 124 ? 19.665 53.388 181.301 1.00 36.31 183 GLY A C 1
ATOM 867 O O . GLY A 1 124 ? 19.838 52.356 181.938 1.00 30.97 183 GLY A O 1
ATOM 868 N N . HIS A 1 125 ? 18.506 53.662 180.706 1.00 26.90 184 HIS A N 1
ATOM 869 C CA . HIS A 1 125 ? 17.403 52.699 180.778 1.00 26.49 184 HIS A CA 1
ATOM 870 C C . HIS A 1 125 ? 17.719 51.531 179.855 1.00 31.90 184 HIS A C 1
ATOM 871 O O . HIS A 1 125 ? 18.037 51.728 178.696 1.00 39.84 184 HIS A O 1
ATOM 878 N N . GLN A 1 126 ? 17.672 50.324 180.402 1.00 33.41 185 GLN A N 1
ATOM 879 C CA . GLN A 1 126 ? 17.998 49.110 179.652 1.00 37.09 185 GLN A CA 1
ATOM 880 C C . GLN A 1 126 ? 16.804 48.167 179.534 1.00 34.83 185 GLN A C 1
ATOM 881 O O . GLN A 1 126 ? 16.754 47.331 178.637 1.00 32.14 185 GLN A O 1
ATOM 887 N N . THR A 1 127 ? 15.865 48.277 180.465 1.00 30.25 186 THR A N 1
ATOM 888 C CA . THR A 1 127 ? 14.617 47.555 180.386 1.00 29.97 186 THR A CA 1
ATOM 889 C C . THR A 1 127 ? 13.534 48.593 180.143 1.00 28.92 186 THR A C 1
ATOM 890 O O . THR A 1 127 ? 13.248 49.433 180.999 1.00 26.96 186 THR A O 1
ATOM 894 N N . ILE A 1 128 ? 12.957 48.537 178.953 1.00 26.61 187 ILE A N 1
ATOM 895 C CA . ILE A 1 128 ? 12.053 49.554 178.506 1.00 21.96 187 ILE A CA 1
ATOM 896 C C . ILE A 1 128 ? 10.749 48.918 178.070 1.00 22.69 187 ILE A C 1
ATOM 897 O O . ILE A 1 128 ? 10.735 47.857 177.444 1.00 27.12 187 ILE A O 1
ATOM 902 N N . ALA A 1 129 ? 9.658 49.604 178.390 1.00 23.46 188 ALA A N 1
ATOM 903 C CA . ALA A 1 129 ? 8.331 49.213 177.961 1.00 25.45 188 ALA A CA 1
ATOM 904 C C . ALA A 1 129 ? 7.908 50.007 176.747 1.00 28.33 188 ALA A C 1
ATOM 905 O O . ALA A 1 129 ? 8.156 51.209 176.640 1.00 26.59 188 ALA A O 1
ATOM 907 N N . LEU A 1 130 ? 7.276 49.308 175.823 1.00 26.36 189 LEU A N 1
ATOM 908 C CA . LEU A 1 130 ? 6.682 49.901 174.650 1.00 25.43 189 LEU A CA 1
ATOM 909 C C . LEU A 1 130 ? 5.184 49.830 174.861 1.00 31.40 189 LEU A C 1
ATOM 910 O O . LEU A 1 130 ? 4.625 48.739 174.991 1.00 24.27 189 LEU A O 1
ATOM 915 N N . VAL A 1 131 ? 4.548 50.997 174.923 1.00 26.20 190 VAL A N 1
ATOM 916 C CA . VAL A 1 131 ? 3.097 51.099 175.040 1.00 23.77 190 VAL A CA 1
ATOM 917 C C . VAL A 1 131 ? 2.564 51.552 173.694 1.00 29.19 190 VAL A C 1
ATOM 918 O O . VAL A 1 131 ? 2.797 52.690 173.272 1.00 23.39 190 VAL A O 1
ATOM 922 N N . TYR A 1 132 ? 1.848 50.662 173.014 1.00 25.23 191 TYR A N 1
ATOM 923 C CA . TYR A 1 132 ? 1.472 50.893 171.634 1.00 23.57 191 TYR A CA 1
ATOM 924 C C . TYR A 1 132 ? 0.091 50.325 171.296 1.00 24.66 191 TYR A C 1
ATOM 925 O O . TYR A 1 132 ? -0.438 49.468 172.010 1.00 24.96 191 TYR A O 1
ATOM 934 N N . PRO A 1 133 ? -0.504 50.818 170.213 1.00 25.34 192 PRO A N 1
ATOM 935 C CA . PRO A 1 133 ? -1.815 50.301 169.851 1.00 23.72 192 PRO A CA 1
ATOM 936 C C . PRO A 1 133 ? -1.735 48.898 169.299 1.00 27.23 192 PRO A C 1
ATOM 937 O O . PRO A 1 133 ? -0.935 48.635 168.409 1.00 25.58 192 PRO A O 1
ATOM 941 N N . GLU A 1 134 ? -2.570 48.005 169.823 1.00 25.63 193 GLU A N 1
ATOM 942 C CA . GLU A 1 134 ? -2.785 46.705 169.178 1.00 35.71 193 GLU A CA 1
ATOM 943 C C . GLU A 1 134 ? -3.132 46.906 167.682 1.00 31.07 193 GLU A C 1
ATOM 944 O O . GLU A 1 134 ? -3.828 47.864 167.321 1.00 32.73 193 GLU A O 1
ATOM 950 N N . ASN A 1 135 ? -2.631 46.027 166.815 1.00 32.05 194 ASN A N 1
ATOM 951 C CA . ASN A 1 135 ? -2.833 46.151 165.362 1.00 36.39 194 ASN A CA 1
ATOM 952 C C . ASN A 1 135 ? -2.415 47.537 164.852 1.00 39.04 194 ASN A C 1
ATOM 953 O O . ASN A 1 135 ? -3.227 48.262 164.268 1.00 30.11 194 ASN A O 1
ATOM 958 N N . PRO A 1 136 ? -1.146 47.911 165.077 1.00 31.49 195 PRO A N 1
ATOM 959 C CA . PRO A 1 136 ? -0.745 49.281 164.783 1.00 33.03 195 PRO A CA 1
ATOM 960 C C . PRO A 1 136 ? -0.774 49.595 163.294 1.00 29.21 195 PRO A C 1
ATOM 961 O O . PRO A 1 136 ? -0.416 48.757 162.478 1.00 27.91 195 PRO A O 1
ATOM 965 N N . PRO A 1 137 ? -1.191 50.808 162.934 1.00 29.10 196 PRO A N 1
ATOM 966 C CA . PRO A 1 137 ? -1.051 51.201 161.530 1.00 27.52 196 PRO A CA 1
ATOM 967 C C . PRO A 1 137 ? 0.433 51.271 161.112 1.00 33.66 196 PRO A C 1
ATOM 968 O O . PRO A 1 137 ? 1.329 51.318 161.972 1.00 27.34 196 PRO A O 1
ATOM 972 N N . GLU A 1 138 ? 0.692 51.279 159.810 1.00 25.69 197 GLU A N 1
ATOM 973 C CA . GLU A 1 138 ? 2.057 51.125 159.305 1.00 27.87 197 GLU A CA 1
ATOM 974 C C . GLU A 1 138 ? 2.996 52.244 159.764 1.00 30.95 197 GLU A C 1
ATOM 975 O O . GLU A 1 138 ? 4.167 52.007 160.022 1.00 25.84 197 GLU A O 1
ATOM 981 N N . ASN A 1 139 ? 2.485 53.461 159.845 1.00 25.50 198 ASN A N 1
ATOM 982 C CA . ASN A 1 139 ? 3.299 54.577 160.293 1.00 25.08 198 ASN A CA 1
ATOM 983 C C . ASN A 1 139 ? 3.749 54.400 161.749 1.00 27.16 198 ASN A C 1
ATOM 984 O O . ASN A 1 139 ? 4.881 54.751 162.108 1.00 27.61 198 ASN A O 1
ATOM 989 N N . VAL A 1 140 ? 2.860 53.854 162.579 1.00 25.45 199 VAL A N 1
ATOM 990 C CA . VAL A 1 140 ? 3.175 53.584 163.967 1.00 25.57 199 VAL A CA 1
ATOM 991 C C . VAL A 1 140 ? 4.168 52.427 164.051 1.00 24.98 199 VAL A C 1
ATOM 992 O O . VAL A 1 140 ? 5.118 52.479 164.828 1.00 24.20 199 VAL A O 1
ATOM 996 N N . HIS A 1 141 ? 3.961 51.397 163.235 1.00 28.00 200 HIS A N 1
ATOM 997 C CA . HIS A 1 141 ? 4.919 50.282 163.134 1.00 26.50 200 HIS A CA 1
ATOM 998 C C . HIS A 1 141 ? 6.314 50.795 162.755 1.00 27.82 200 HIS A C 1
ATOM 999 O O . HIS A 1 141 ? 7.314 50.351 163.315 1.00 26.34 200 HIS A O 1
ATOM 1006 N N . ALA A 1 142 ? 6.393 51.749 161.826 1.00 31.25 201 ALA A N 1
ATOM 1007 C CA . ALA A 1 142 ? 7.699 52.327 161.465 1.00 30.68 201 ALA A CA 1
ATOM 1008 C C . ALA A 1 142 ? 8.413 52.970 162.667 1.00 28.51 201 ALA A C 1
ATOM 1009 O O . ALA A 1 142 ? 9.631 52.834 162.800 1.00 26.81 201 ALA A O 1
ATOM 1011 N N . ARG A 1 143 ? 7.663 53.661 163.533 1.00 27.11 202 ARG A N 1
ATOM 1012 C CA . ARG A 1 143 ? 8.218 54.209 164.776 1.00 24.82 202 ARG A CA 1
ATOM 1013 C C . ARG A 1 143 ? 8.804 53.101 165.636 1.00 24.96 202 ARG A C 1
ATOM 1014 O O . ARG A 1 143 ? 9.860 53.264 166.236 1.00 24.36 202 ARG A O 1
ATOM 1022 N N . ILE A 1 144 ? 8.100 51.978 165.712 1.00 23.81 203 ILE A N 1
ATOM 1023 C CA . ILE A 1 144 ? 8.548 50.865 166.543 1.00 25.32 203 ILE A CA 1
ATOM 1024 C C . ILE A 1 144 ? 9.831 50.290 165.961 1.00 25.94 203 ILE A C 1
ATOM 1025 O O . ILE A 1 144 ? 10.771 49.983 166.709 1.00 27.23 203 ILE A O 1
ATOM 1030 N N . GLU A 1 145 ? 9.886 50.183 164.634 1.00 26.71 204 GLU A N 1
ATOM 1031 C CA . GLU A 1 145 ? 11.095 49.697 163.967 1.00 29.85 204 GLU A CA 1
ATOM 1032 C C . GLU A 1 145 ? 12.275 50.634 164.231 1.00 31.38 204 GLU A C 1
ATOM 1033 O O . GLU A 1 145 ? 13.384 50.192 164.501 1.00 25.30 204 GLU A O 1
ATOM 1039 N N . GLY A 1 146 ? 12.032 51.933 164.205 1.00 23.69 205 GLY A N 1
ATOM 1040 C CA . GLY A 1 146 ? 13.095 52.890 164.498 1.00 26.09 205 GLY A CA 1
ATOM 1041 C C . GLY A 1 146 ? 13.601 52.750 165.923 1.00 25.60 205 GLY A C 1
ATOM 1042 O O . GLY A 1 146 ? 14.815 52.752 166.185 1.00 28.67 205 GLY A O 1
ATOM 1043 N N . PHE A 1 147 ? 12.662 52.615 166.848 1.00 26.49 206 PHE A N 1
ATOM 1044 C CA . PHE A 1 147 ? 12.987 52.358 168.242 1.00 25.91 206 PHE A CA 1
ATOM 1045 C C . PHE A 1 147 ? 13.847 51.099 168.404 1.00 27.11 206 PHE A C 1
ATOM 1046 O O . PHE A 1 147 ? 14.838 51.095 169.148 1.00 25.61 206 PHE A O 1
ATOM 1054 N N . LYS A 1 148 ? 13.467 50.031 167.718 1.00 27.74 207 LYS A N 1
ATOM 1055 C CA . LYS A 1 148 ? 14.249 48.784 167.764 1.00 34.17 207 LYS A CA 1
ATOM 1056 C C . LYS A 1 148 ? 15.656 48.937 167.177 1.00 34.17 207 LYS A C 1
ATOM 1057 O O . LYS A 1 148 ? 16.603 48.282 167.620 1.00 32.55 207 LYS A O 1
ATOM 1063 N N . SER A 1 149 ? 15.787 49.801 166.178 1.00 30.84 208 SER A N 1
ATOM 1064 C CA . SER A 1 149 ? 17.093 50.138 165.613 1.00 33.22 208 SER A CA 1
ATOM 1065 C C . SER A 1 149 ? 17.999 50.750 166.686 1.00 36.79 208 SER A C 1
ATOM 1066 O O . SER A 1 149 ? 19.181 50.427 166.764 1.00 32.13 208 SER A O 1
ATOM 1069 N N . ALA A 1 150 ? 17.438 51.623 167.516 1.00 29.62 209 ALA A N 1
ATOM 1070 C CA . ALA A 1 150 ? 18.171 52.193 168.646 1.00 24.87 209 ALA A CA 1
ATOM 1071 C C . ALA A 1 150 ? 18.583 51.115 169.642 1.00 30.36 209 ALA A C 1
ATOM 1072 O O . ALA A 1 150 ? 19.726 51.086 170.090 1.00 31.38 209 ALA A O 1
ATOM 1074 N N . LEU A 1 151 ? 17.658 50.222 169.986 1.00 27.96 210 LEU A N 1
ATOM 1075 C CA . LEU A 1 151 ? 18.000 49.091 170.850 1.00 37.76 210 LEU A CA 1
ATOM 1076 C C . LEU A 1 151 ? 19.146 48.271 170.267 1.00 40.76 210 LEU A C 1
ATOM 1077 O O . LEU A 1 151 ? 19.987 47.775 171.015 1.00 45.40 210 LEU A O 1
ATOM 1082 N N . ASP A 1 152 ? 19.179 48.129 168.940 1.00 41.63 211 ASP A N 1
ATOM 1083 C CA . ASP A 1 152 ? 20.273 47.432 168.258 1.00 42.26 211 ASP A CA 1
ATOM 1084 C C . ASP A 1 152 ? 21.616 48.105 168.492 1.00 46.13 211 ASP A C 1
ATOM 1085 O O . ASP A 1 152 ? 22.608 47.429 168.752 1.00 41.64 211 ASP A O 1
ATOM 1090 N N . VAL A 1 153 ? 21.653 49.430 168.395 1.00 34.41 212 VAL A N 1
ATOM 1091 C CA . VAL A 1 153 ? 22.886 50.178 168.649 1.00 38.31 212 VAL A CA 1
ATOM 1092 C C . VAL A 1 153 ? 23.423 49.891 170.055 1.00 43.21 212 VAL A C 1
ATOM 1093 O O . VAL A 1 153 ? 24.634 49.804 170.249 1.00 45.77 212 VAL A O 1
ATOM 1097 N N . TYR A 1 154 ? 22.523 49.742 171.025 1.00 32.83 213 TYR A N 1
ATOM 1098 C CA . TYR A 1 154 ? 22.918 49.464 172.411 1.00 37.98 213 TYR A CA 1
ATOM 1099 C C . TYR A 1 154 ? 22.972 47.969 172.739 1.00 36.78 213 TYR A C 1
ATOM 1100 O O . TYR A 1 154 ? 23.146 47.586 173.899 1.00 36.98 213 TYR A O 1
ATOM 1109 N N . GLN A 1 155 ? 22.801 47.133 171.719 1.00 40.88 214 GLN A N 1
ATOM 1110 C CA . GLN A 1 155 ? 22.775 45.685 171.877 1.00 42.90 214 GLN A CA 1
ATOM 1111 C C . GLN A 1 155 ? 21.868 45.218 173.009 1.00 61.27 214 GLN A C 1
ATOM 1112 O O . GLN A 1 155 ? 22.230 44.334 173.784 1.00 51.44 214 GLN A O 1
ATOM 1118 N N . ILE A 1 156 ? 20.690 45.830 173.108 1.00 49.53 215 ILE A N 1
ATOM 1119 C CA . ILE A 1 156 ? 19.653 45.348 174.001 1.00 45.74 215 ILE A CA 1
ATOM 1120 C C . ILE A 1 156 ? 19.001 44.172 173.292 1.00 42.73 215 ILE A C 1
ATOM 1121 O O . ILE A 1 156 ? 18.640 44.278 172.121 1.00 55.99 215 ILE A O 1
ATOM 1126 N N . PRO A 1 157 ? 18.995 42.999 173.860 1.00 48.91 216 PRO A N 1
ATOM 1127 C CA . PRO A 1 157 ? 18.260 41.961 173.153 1.00 114.25 216 PRO A CA 1
ATOM 1128 C C . PRO A 1 157 ? 16.922 42.532 172.702 1.00 107.11 216 PRO A C 1
ATOM 1129 O O . PRO A 1 157 ? 16.597 43.664 173.049 1.00 49.87 216 PRO A O 1
ATOM 1133 N N . HIS A 1 158 ? 16.151 41.783 171.926 1.00 159.21 217 HIS A N 1
ATOM 1134 C CA . HIS A 1 158 ? 14.799 42.226 171.621 1.00 124.78 217 HIS A CA 1
ATOM 1135 C C . HIS A 1 158 ? 13.844 41.634 172.657 1.00 94.40 217 HIS A C 1
ATOM 1136 O O . HIS A 1 158 ? 12.627 41.796 172.571 1.00 126.42 217 HIS A O 1
ATOM 1143 N N . ASP A 1 159 ? 14.412 40.939 173.639 1.00 69.61 218 ASP A N 1
ATOM 1144 C CA . ASP A 1 159 ? 13.624 40.238 174.649 1.00 47.66 218 ASP A CA 1
ATOM 1145 C C . ASP A 1 159 ? 13.164 41.140 175.792 1.00 80.96 218 ASP A C 1
ATOM 1146 O O . ASP A 1 159 ? 11.964 41.306 176.013 1.00 72.91 218 ASP A O 1
ATOM 1151 N N . GLN A 1 160 ? 14.123 41.707 176.521 1.00 34.52 219 GLN A N 1
ATOM 1152 C CA . GLN A 1 160 ? 13.827 42.562 177.669 1.00 39.14 219 GLN A CA 1
ATOM 1153 C C . GLN A 1 160 ? 12.681 43.526 177.378 1.00 29.65 219 GLN A C 1
ATOM 1154 O O . GLN A 1 160 ? 11.799 43.733 178.212 1.00 36.71 219 GLN A O 1
ATOM 1160 N N . LEU A 1 161 ? 12.703 44.109 176.185 1.00 34.87 220 LEU A N 1
ATOM 1161 C CA . LEU A 1 161 ? 11.644 45.014 175.739 1.00 30.31 220 LEU A CA 1
ATOM 1162 C C . LEU A 1 161 ? 10.326 44.483 176.297 1.00 34.91 220 LEU A C 1
ATOM 1163 O O . LEU A 1 161 ? 9.922 43.364 175.975 1.00 30.29 220 LEU A O 1
ATOM 1168 N N . ILE A 1 162 ? 9.665 45.289 177.122 1.00 28.66 221 ILE A N 1
ATOM 1169 C CA . ILE A 1 162 ? 8.353 44.942 177.651 1.00 22.92 221 ILE A CA 1
ATOM 1170 C C . ILE A 1 162 ? 7.280 45.431 176.686 1.00 27.25 221 ILE A C 1
ATOM 1171 O O . ILE A 1 162 ? 7.154 46.631 176.443 1.00 31.98 221 ILE A O 1
ATOM 1176 N N . LEU A 1 163 ? 6.514 44.498 176.131 1.00 23.58 222 LEU A N 1
ATOM 1177 C CA . LEU A 1 163 ? 5.524 44.836 175.106 1.00 22.34 222 LEU A CA 1
ATOM 1178 C C . LEU A 1 163 ? 4.143 44.958 175.717 1.00 25.75 222 LEU A C 1
ATOM 1179 O O . LEU A 1 163 ? 3.600 43.978 176.252 1.00 26.34 222 LEU A O 1
ATOM 1184 N N . LEU A 1 164 ? 3.575 46.164 175.642 1.00 24.60 223 LEU A N 1
ATOM 1185 C CA . LEU A 1 164 ? 2.280 46.463 176.255 1.00 28.49 223 LEU A CA 1
ATOM 1186 C C . LEU A 1 164 ? 1.295 47.022 175.219 1.00 29.15 223 LEU A C 1
ATOM 1187 O O . LEU A 1 164 ? 1.005 48.223 175.195 1.00 27.53 223 LEU A O 1
ATOM 1192 N N . PRO A 1 165 ? 0.783 46.149 174.340 1.00 25.23 224 PRO A N 1
ATOM 1193 C CA . PRO A 1 165 ? -0.247 46.589 173.403 1.00 26.28 224 PRO A CA 1
ATOM 1194 C C . PRO A 1 165 ? -1.553 46.936 174.116 1.00 25.28 224 PRO A C 1
ATOM 1195 O O . PRO A 1 165 ? -1.900 46.311 175.113 1.00 26.75 224 PRO A O 1
ATOM 1199 N N . THR A 1 166 ? -2.277 47.920 173.599 1.00 25.22 225 THR A N 1
ATOM 1200 C CA . THR A 1 166 ? -3.486 48.378 174.251 1.00 27.58 225 THR A CA 1
ATOM 1201 C C . THR A 1 166 ? -4.335 49.168 173.260 1.00 31.76 225 THR A C 1
ATOM 1202 O O . THR A 1 166 ? -3.999 49.236 172.086 1.00 27.92 225 THR A O 1
ATOM 1206 N N . GLN A 1 167 ? -5.440 49.746 173.723 1.00 26.32 226 GLN A N 1
ATOM 1207 C CA . GLN A 1 167 ? -6.281 50.586 172.858 1.00 30.00 226 GLN A CA 1
ATOM 1208 C C . GLN A 1 167 ? -5.548 51.913 172.642 1.00 27.92 226 GLN A C 1
ATOM 1209 O O . GLN A 1 167 ? -4.838 52.364 173.530 1.00 27.25 226 GLN A O 1
ATOM 1215 N N . PHE A 1 168 ? -5.723 52.524 171.474 1.00 26.00 227 PHE A N 1
ATOM 1216 C CA . PHE A 1 168 ? -4.960 53.715 171.094 1.00 30.89 227 PHE A CA 1
ATOM 1217 C C . PHE A 1 168 ? -5.637 54.971 171.652 1.00 26.71 227 PHE A C 1
ATOM 1218 O O . PHE A 1 168 ? -6.300 55.721 170.933 1.00 26.94 227 PHE A O 1
ATOM 1226 N N . SER A 1 169 ? -5.480 55.191 172.947 1.00 26.98 228 SER A N 1
ATOM 1227 C CA . SER A 1 169 ? -6.276 56.213 173.649 1.00 24.49 228 SER A CA 1
ATOM 1228 C C . SER A 1 169 ? -5.713 56.423 175.031 1.00 25.50 228 SER A C 1
ATOM 1229 O O . SER A 1 169 ? -4.922 55.615 175.501 1.00 23.52 228 SER A O 1
ATOM 1232 N N . LYS A 1 170 ? -6.138 57.499 175.683 1.00 21.03 229 LYS A N 1
ATOM 1233 C CA . LYS A 1 170 ? -5.786 57.748 177.081 1.00 24.89 229 LYS A CA 1
ATOM 1234 C C . LYS A 1 170 ? -6.206 56.559 177.935 1.00 23.07 229 LYS A C 1
ATOM 1235 O O . LYS A 1 170 ? -5.442 56.090 178.776 1.00 23.48 229 LYS A O 1
ATOM 1241 N N . GLN A 1 171 ? -7.417 56.069 177.710 1.00 23.36 230 GLN A N 1
ATOM 1242 C CA . GLN A 1 171 ? -7.938 54.948 178.496 1.00 25.52 230 GLN A CA 1
ATOM 1243 C C . GLN A 1 171 ? -7.057 53.699 178.316 1.00 24.62 230 GLN A C 1
ATOM 1244 O O . GLN A 1 171 ? -6.766 52.992 179.282 1.00 27.00 230 GLN A O 1
ATOM 1250 N N . GLY A 1 172 ? -6.631 53.444 177.081 1.00 21.05 231 GLY A N 1
ATOM 1251 C CA . GLY A 1 172 ? -5.731 52.337 176.772 1.00 24.18 231 GLY A CA 1
ATOM 1252 C C . GLY A 1 172 ? -4.424 52.422 177.531 1.00 26.12 231 GLY A C 1
ATOM 1253 O O . GLY A 1 172 ? -3.957 51.427 178.080 1.00 27.67 231 GLY A O 1
ATOM 1254 N N . GLY A 1 173 ? -3.836 53.618 177.585 1.00 23.33 232 GLY A N 1
ATOM 1255 C CA . GLY A 1 173 ? -2.616 53.829 178.367 1.00 27.97 232 GLY A CA 1
ATOM 1256 C C . GLY A 1 173 ? -2.850 53.589 179.850 1.00 34.10 232 GLY A C 1
ATOM 1257 O O . GLY A 1 173 ? -2.054 52.936 180.516 1.00 29.19 232 GLY A O 1
ATOM 1258 N N . TYR A 1 174 ? -3.954 54.130 180.359 1.00 25.48 233 TYR A N 1
ATOM 1259 C CA . TYR A 1 174 ? -4.364 53.935 181.746 1.00 27.46 233 TYR A CA 1
ATOM 1260 C C . TYR A 1 174 ? -4.471 52.446 182.099 1.00 22.84 233 TYR A C 1
ATOM 1261 O O . TYR A 1 174 ? -3.934 51.996 183.112 1.00 25.05 233 TYR A O 1
ATOM 1270 N N . GLN A 1 175 ? -5.095 51.689 181.211 1.00 22.84 234 GLN A N 1
ATOM 1271 C CA . GLN A 1 175 ? -5.418 50.286 181.470 1.00 34.18 234 GLN A CA 1
ATOM 1272 C C . GLN A 1 175 ? -4.217 49.338 181.474 1.00 41.60 234 GLN A C 1
ATOM 1273 O O . GLN A 1 175 ? -4.312 48.261 182.043 1.00 38.32 234 GLN A O 1
ATOM 1279 N N . ILE A 1 176 ? -3.099 49.704 180.850 1.00 31.74 235 ILE A N 1
ATOM 1280 C CA . ILE A 1 176 ? -1.920 48.809 180.894 1.00 29.93 235 ILE A CA 1
ATOM 1281 C C . ILE A 1 176 ? -0.950 49.167 182.020 1.00 26.95 235 ILE A C 1
ATOM 1282 O O . ILE A 1 176 ? 0.112 48.567 182.146 1.00 25.71 235 ILE A O 1
ATOM 1287 N N . THR A 1 177 ? -1.327 50.117 182.871 1.00 23.83 236 THR A N 1
ATOM 1288 C CA . THR A 1 177 ? -0.479 50.496 183.992 1.00 27.05 236 THR A CA 1
ATOM 1289 C C . THR A 1 177 ? -0.162 49.358 184.943 1.00 28.11 236 THR A C 1
ATOM 1290 O O . THR A 1 177 ? 0.974 49.242 185.402 1.00 25.34 236 THR A O 1
ATOM 1294 N N . ALA A 1 178 ? -1.146 48.518 185.246 1.00 29.53 237 ALA A N 1
ATOM 1295 C CA . ALA A 1 178 ? -0.897 47.419 186.185 1.00 27.25 237 ALA A CA 1
ATOM 1296 C C . ALA A 1 178 ? 0.142 46.452 185.593 1.00 25.97 237 ALA A C 1
ATOM 1297 O O . ALA A 1 178 ? 1.039 45.997 186.297 1.00 31.66 237 ALA A O 1
ATOM 1299 N N . GLU A 1 179 ? 0.042 46.193 184.294 1.00 26.10 238 GLU A N 1
ATOM 1300 C CA . GLU A 1 179 ? 1.039 45.373 183.582 1.00 26.98 238 GLU A CA 1
ATOM 1301 C C . GLU A 1 179 ? 2.424 46.017 183.638 1.00 34.28 238 GLU A C 1
ATOM 1302 O O . GLU A 1 179 ? 3.417 45.340 183.833 1.00 29.17 238 GLU A O 1
ATOM 1308 N N . LEU A 1 180 ? 2.492 47.329 183.458 1.00 27.20 239 LEU A N 1
ATOM 1309 C CA . LEU A 1 180 ? 3.762 48.020 183.561 1.00 23.34 239 LEU A CA 1
ATOM 1310 C C . LEU A 1 180 ? 4.391 47.872 184.951 1.00 30.45 239 LEU A C 1
ATOM 1311 O O . LEU A 1 180 ? 5.576 47.555 185.062 1.00 29.77 239 LEU A O 1
ATOM 1316 N N . LEU A 1 181 ? 3.599 48.106 185.997 1.00 28.57 240 LEU A N 1
ATOM 1317 C CA . LEU A 1 181 ? 4.089 48.130 187.383 1.00 38.30 240 LEU A CA 1
ATOM 1318 C C . LEU A 1 181 ? 4.803 46.873 187.893 1.00 40.86 240 LEU A C 1
ATOM 1319 O O . LEU A 1 181 ? 5.675 46.968 188.747 1.00 45.01 240 LEU A O 1
ATOM 1324 N N . ASP A 1 182 ? 4.429 45.707 187.401 1.00 32.81 241 ASP A N 1
ATOM 1325 C CA . ASP A 1 182 ? 5.110 44.485 187.822 1.00 52.13 241 ASP A CA 1
ATOM 1326 C C . ASP A 1 182 ? 6.121 43.982 186.785 1.00 63.17 241 ASP A C 1
ATOM 1327 O O . ASP A 1 182 ? 6.655 42.880 186.916 1.00 35.59 241 ASP A O 1
ATOM 1332 N N . SER A 1 183 ? 6.400 44.796 185.767 1.00 34.10 242 SER A N 1
ATOM 1333 C CA . SER A 1 183 ? 7.530 44.537 184.887 1.00 36.11 242 SER A CA 1
ATOM 1334 C C . SER A 1 183 ? 8.748 45.147 185.553 1.00 32.09 242 SER A C 1
ATOM 1335 O O . SER A 1 183 ? 8.628 45.894 186.528 1.00 33.64 242 SER A O 1
ATOM 1338 N N . ALA A 1 184 ? 9.921 44.843 185.018 1.00 34.64 243 ALA A N 1
ATOM 1339 C CA . ALA A 1 184 ? 11.157 45.464 185.496 1.00 38.71 243 ALA A CA 1
ATOM 1340 C C . ALA A 1 184 ? 11.483 46.764 184.741 1.00 36.41 243 ALA A C 1
ATOM 1341 O O . ALA A 1 184 ? 12.543 47.346 184.940 1.00 29.77 243 ALA A O 1
ATOM 1343 N N . ALA A 1 185 ? 10.572 47.250 183.903 1.00 32.18 244 ALA A N 1
ATOM 1344 C CA . ALA A 1 185 ? 10.863 48.444 183.102 1.00 23.47 244 ALA A CA 1
ATOM 1345 C C . ALA A 1 185 ? 11.055 49.691 183.945 1.00 27.10 244 ALA A C 1
ATOM 1346 O O . ALA A 1 185 ? 10.344 49.910 184.921 1.00 30.67 244 ALA A O 1
ATOM 1348 N N . THR A 1 186 ? 12.020 50.514 183.542 1.00 30.65 245 THR A N 1
ATOM 1349 C CA . THR A 1 186 ? 12.266 51.804 184.171 1.00 26.32 245 THR A CA 1
ATOM 1350 C C . THR A 1 186 ? 11.976 52.990 183.242 1.00 30.58 245 THR A C 1
ATOM 1351 O O . THR A 1 186 ? 11.831 54.126 183.705 1.00 27.40 245 THR A O 1
ATOM 1355 N N . GLY A 1 187 ? 11.928 52.728 181.938 1.00 28.68 246 GLY A N 1
ATOM 1356 C CA . GLY A 1 187 ? 11.627 53.744 180.948 1.00 29.28 246 GLY A CA 1
ATOM 1357 C C . GLY A 1 187 ? 10.507 53.249 180.075 1.00 29.03 246 GLY A C 1
ATOM 1358 O O . GLY A 1 187 ? 10.336 52.039 179.914 1.00 26.34 246 GLY A O 1
ATOM 1359 N N . VAL A 1 188 ? 9.729 54.178 179.532 1.00 22.81 247 VAL A N 1
ATOM 1360 C CA . VAL A 1 188 ? 8.571 53.842 178.696 1.00 22.17 247 VAL A CA 1
ATOM 1361 C C . VAL A 1 188 ? 8.536 54.725 177.454 1.00 27.54 247 VAL A C 1
ATOM 1362 O O . VAL A 1 188 ? 8.653 55.954 177.556 1.00 23.61 247 VAL A O 1
ATOM 1366 N N . PHE A 1 189 ? 8.378 54.097 176.291 1.00 25.48 248 PHE A N 1
ATOM 1367 C CA . PHE A 1 189 ? 8.059 54.815 175.054 1.00 25.34 248 PHE A CA 1
ATOM 1368 C C . PHE A 1 189 ? 6.596 54.546 174.735 1.00 25.97 248 PHE A C 1
ATOM 1369 O O . PHE A 1 189 ? 6.205 53.411 174.451 1.00 23.44 248 PHE A O 1
ATOM 1377 N N . ALA A 1 190 ? 5.792 55.595 174.840 1.00 19.90 249 ALA A N 1
ATOM 1378 C CA . ALA A 1 190 ? 4.366 55.554 174.492 1.00 22.69 249 ALA A CA 1
ATOM 1379 C C . ALA A 1 190 ? 4.216 56.040 173.061 1.00 25.01 249 ALA A C 1
ATOM 1380 O O . ALA A 1 190 ? 4.745 57.094 172.708 1.00 25.16 249 ALA A O 1
ATOM 1382 N N . LEU A 1 191 ? 3.502 55.279 172.226 1.00 21.89 250 LEU A N 1
ATOM 1383 C CA . LEU A 1 191 ? 3.514 55.539 170.789 1.00 20.97 250 LEU A CA 1
ATOM 1384 C C . LEU A 1 191 ? 2.672 56.745 170.361 1.00 22.78 250 LEU A C 1
ATOM 1385 O O . LEU A 1 191 ? 2.689 57.124 169.194 1.00 24.96 250 LEU A O 1
ATOM 1390 N N . ASN A 1 192 ? 1.952 57.332 171.311 1.00 23.41 251 ASN A N 1
ATOM 1391 C CA . ASN A 1 192 ? 1.500 58.709 171.202 1.00 21.22 251 ASN A CA 1
ATOM 1392 C C . ASN A 1 192 ? 1.276 59.352 172.551 1.00 22.57 251 ASN A C 1
ATOM 1393 O O . ASN A 1 192 ? 1.349 58.693 173.585 1.00 21.93 251 ASN A O 1
ATOM 1398 N N . ASP A 1 193 ? 1.055 60.661 172.526 1.00 24.25 252 ASP A N 1
ATOM 1399 C CA . ASP A 1 193 ? 0.893 61.453 173.745 1.00 23.95 252 ASP A CA 1
ATOM 1400 C C . ASP A 1 193 ? -0.345 61.056 174.547 1.00 19.55 252 ASP A C 1
ATOM 1401 O O . ASP A 1 193 ? -0.314 61.037 175.782 1.00 22.93 252 ASP A O 1
ATOM 1406 N N . GLU A 1 194 ? -1.424 60.698 173.863 1.00 23.42 253 GLU A N 1
ATOM 1407 C CA . GLU A 1 194 ? -2.631 60.238 174.562 1.00 22.39 253 GLU A CA 1
ATOM 1408 C C . GLU A 1 194 ? -2.347 59.000 175.398 1.00 25.80 253 GLU A C 1
ATOM 1409 O O . GLU A 1 194 ? -2.741 58.939 176.552 1.00 21.27 253 GLU A O 1
ATOM 1415 N N . LEU A 1 195 ? -1.640 58.029 174.833 1.00 22.61 254 LEU A N 1
ATOM 1416 C CA . LEU A 1 195 ? -1.209 56.869 175.611 1.00 23.73 254 LEU A CA 1
ATOM 1417 C C . LEU A 1 195 ? -0.381 57.271 176.815 1.00 25.70 254 LEU A C 1
ATOM 1418 O O . LEU A 1 195 ? -0.557 56.726 177.906 1.00 21.21 254 LEU A O 1
ATOM 1423 N N . ALA A 1 196 ? 0.522 58.231 176.627 1.00 22.94 255 ALA A N 1
ATOM 1424 C CA . ALA A 1 196 ? 1.349 58.702 177.723 1.00 24.55 255 ALA A CA 1
ATOM 1425 C C . ALA A 1 196 ? 0.505 59.310 178.849 1.00 23.46 255 ALA A C 1
ATOM 1426 O O . ALA A 1 196 ? 0.774 59.067 180.030 1.00 20.66 255 ALA A O 1
ATOM 1428 N N . PHE A 1 197 ? -0.514 60.090 178.484 1.00 22.74 256 PHE A N 1
ATOM 1429 C CA . PHE A 1 197 ? -1.392 60.689 179.484 1.00 21.91 256 PHE A CA 1
ATOM 1430 C C . PHE A 1 197 ? -2.114 59.629 180.320 1.00 24.59 256 PHE A C 1
ATOM 1431 O O . PHE A 1 197 ? -2.318 59.821 181.514 1.00 21.78 256 PHE A O 1
ATOM 1439 N N . GLY A 1 198 ? -2.502 58.529 179.680 1.00 20.70 257 GLY A N 1
ATOM 1440 C CA . GLY A 1 198 ? -3.079 57.387 180.381 1.00 24.61 257 GLY A CA 1
ATOM 1441 C C . GLY A 1 198 ? -2.143 56.840 181.437 1.00 22.12 257 GLY A C 1
ATOM 1442 O O . GLY A 1 198 ? -2.564 56.550 182.564 1.00 23.96 257 GLY A O 1
ATOM 1443 N N . LEU A 1 199 ? -0.874 56.696 181.068 1.00 25.04 258 LEU A N 1
ATOM 1444 C CA . LEU A 1 199 ? 0.148 56.245 182.001 1.00 29.00 258 LEU A CA 1
ATOM 1445 C C . LEU A 1 199 ? 0.341 57.206 183.156 1.00 24.66 258 LEU A C 1
ATOM 1446 O O . LEU A 1 199 ? 0.510 56.768 184.288 1.00 26.73 258 LEU A O 1
ATOM 1451 N N . TYR A 1 200 ? 0.351 58.508 182.881 1.00 23.18 259 TYR A N 1
ATOM 1452 C CA . TYR A 1 200 ? 0.406 59.475 183.967 1.00 25.43 259 TYR A CA 1
ATOM 1453 C C . TYR A 1 200 ? -0.685 59.210 184.998 1.00 22.39 259 TYR A C 1
ATOM 1454 O O . TYR A 1 200 ? -0.404 59.138 186.175 1.00 26.57 259 TYR A O 1
ATOM 1463 N N . ARG A 1 201 ? -1.928 59.112 184.546 1.00 22.72 260 ARG A N 1
ATOM 1464 C CA . ARG A 1 201 ? -3.061 58.877 185.429 1.00 20.91 260 ARG A CA 1
ATOM 1465 C C . ARG A 1 201 ? -2.874 57.582 186.221 1.00 28.05 260 ARG A C 1
ATOM 1466 O O . ARG A 1 201 ? -3.063 57.560 187.434 1.00 22.77 260 ARG A O 1
ATOM 1474 N N . GLY A 1 202 ? -2.489 56.516 185.531 1.00 23.02 261 GLY A N 1
ATOM 1475 C CA . GLY A 1 202 ? -2.326 55.206 186.171 1.00 25.99 261 GLY A CA 1
ATOM 1476 C C . GLY A 1 202 ? -1.224 55.222 187.215 1.00 28.55 261 GLY A C 1
ATOM 1477 O O . GLY A 1 202 ? -1.379 54.687 188.320 1.00 27.87 261 GLY A O 1
ATOM 1478 N N . LEU A 1 203 ? -0.110 55.860 186.877 1.00 25.25 262 LEU A N 1
ATOM 1479 C CA . LEU A 1 203 ? 1.042 55.900 187.785 1.00 25.68 262 LEU A CA 1
ATOM 1480 C C . LEU A 1 203 ? 0.759 56.791 188.989 1.00 30.57 262 LEU A C 1
ATOM 1481 O O . LEU A 1 203 ? 1.134 56.463 190.121 1.00 29.97 262 LEU A O 1
ATOM 1486 N N . GLU A 1 204 ? 0.068 57.902 188.755 1.00 27.08 263 GLU A N 1
ATOM 1487 C CA . GLU A 1 204 ? -0.347 58.775 189.856 1.00 26.11 263 GLU A CA 1
ATOM 1488 C C . GLU A 1 204 ? -1.225 58.024 190.872 1.00 28.17 263 GLU A C 1
ATOM 1489 O O . GLU A 1 204 ? -0.977 58.075 192.077 1.00 30.04 263 GLU A O 1
ATOM 1495 N N . GLU A 1 205 ? -2.223 57.306 190.374 1.00 27.13 264 GLU A N 1
ATOM 1496 C CA . GLU A 1 205 ? -3.134 56.558 191.231 1.00 34.20 264 GLU A CA 1
ATOM 1497 C C . GLU A 1 205 ? -2.438 55.417 191.969 1.00 35.55 264 GLU A C 1
ATOM 1498 O O . GLU A 1 205 ? -2.876 55.037 193.044 1.00 33.27 264 GLU A O 1
ATOM 1504 N N . ALA A 1 206 ? -1.365 54.877 191.391 1.00 29.39 265 ALA A N 1
ATOM 1505 C CA . ALA A 1 206 ? -0.560 53.834 192.051 1.00 25.48 265 ALA A CA 1
ATOM 1506 C C . ALA A 1 206 ? 0.506 54.425 192.997 1.00 31.23 265 ALA A C 1
ATOM 1507 O O . ALA A 1 206 ? 1.320 53.693 193.549 1.00 38.46 265 ALA A O 1
ATOM 1509 N N . GLY A 1 207 ? 0.505 55.746 193.164 1.00 31.92 266 GLY A N 1
ATOM 1510 C CA . GLY A 1 207 ? 1.445 56.429 194.056 1.00 35.07 266 GLY A CA 1
ATOM 1511 C C . GLY A 1 207 ? 2.862 56.519 193.524 1.00 41.43 266 GLY A C 1
ATOM 1512 O O . GLY A 1 207 ? 3.794 56.755 194.287 1.00 35.58 266 GLY A O 1
ATOM 1513 N N . LYS A 1 208 ? 3.033 56.336 192.215 1.00 30.04 267 LYS A N 1
ATOM 1514 C CA . LYS A 1 208 ? 4.344 56.468 191.588 1.00 26.31 267 LYS A CA 1
ATOM 1515 C C . LYS A 1 208 ? 4.535 57.898 191.086 1.00 34.92 267 LYS A C 1
ATOM 1516 O O . LYS A 1 208 ? 3.580 58.662 190.982 1.00 41.93 267 LYS A O 1
ATOM 1522 N N . SER A 1 209 ? 5.786 58.244 190.816 1.00 30.87 268 SER A N 1
ATOM 1523 C CA . SER A 1 209 ? 6.166 59.585 190.379 1.00 34.31 268 SER A CA 1
ATOM 1524 C C . SER A 1 209 ? 6.895 59.492 189.058 1.00 31.12 268 SER A C 1
ATOM 1525 O O . SER A 1 209 ? 7.532 58.482 188.747 1.00 29.49 268 SER A O 1
ATOM 1528 N N . ILE A 1 210 ? 6.790 60.566 188.287 1.00 27.76 269 ILE A N 1
ATOM 1529 C CA . ILE A 1 210 ? 7.450 60.699 187.001 1.00 24.54 269 ILE A CA 1
ATOM 1530 C C . ILE A 1 210 ? 8.304 61.968 187.104 1.00 28.23 269 ILE A C 1
ATOM 1531 O O . ILE A 1 210 ? 7.760 63.025 187.424 1.00 26.34 269 ILE A O 1
ATOM 1536 N N . PRO A 1 211 ? 9.613 61.904 186.837 1.00 27.22 270 PRO A N 1
ATOM 1537 C CA . PRO A 1 211 ? 10.307 60.742 186.298 1.00 24.25 270 PRO A CA 1
ATOM 1538 C C . PRO A 1 211 ? 10.991 59.833 187.325 1.00 30.50 270 PRO A C 1
ATOM 1539 O O . PRO A 1 211 ? 11.711 58.908 186.930 1.00 30.54 270 PRO A O 1
ATOM 1543 N N . GLU A 1 212 ? 10.764 60.061 188.618 1.00 29.17 271 GLU A N 1
ATOM 1544 C CA . GLU A 1 212 ? 11.529 59.349 189.656 1.00 33.20 271 GLU A CA 1
ATOM 1545 C C . GLU A 1 212 ? 11.360 57.831 189.584 1.00 32.41 271 GLU A C 1
ATOM 1546 O O . GLU A 1 212 ? 12.325 57.085 189.753 1.00 31.74 271 GLU A O 1
ATOM 1552 N N . ASP A 1 213 ? 10.144 57.372 189.318 1.00 32.75 272 ASP A N 1
ATOM 1553 C CA . ASP A 1 213 ? 9.882 55.934 189.182 1.00 26.35 272 ASP A CA 1
ATOM 1554 C C . ASP A 1 213 ? 9.885 55.452 187.724 1.00 33.43 272 ASP A C 1
ATOM 1555 O O . ASP A 1 213 ? 10.285 54.325 187.442 1.00 31.19 272 ASP A O 1
ATOM 1560 N N . TYR A 1 214 ? 9.405 56.288 186.809 1.00 26.58 273 TYR A N 1
ATOM 1561 C CA . TYR A 1 214 ? 9.366 55.940 185.383 1.00 25.19 273 TYR A CA 1
ATOM 1562 C C . TYR A 1 214 ? 9.734 57.140 184.533 1.00 22.95 273 TYR A C 1
ATOM 1563 O O . TYR A 1 214 ? 9.182 58.216 184.717 1.00 29.54 273 TYR A O 1
ATOM 1572 N N . SER A 1 215 ? 10.662 56.947 183.601 1.00 26.53 274 SER A N 1
ATOM 1573 C CA . SER A 1 215 ? 10.893 57.927 182.542 1.00 21.71 274 SER A CA 1
ATOM 1574 C C . SER A 1 215 ? 9.908 57.639 181.420 1.00 30.35 274 SER A C 1
ATOM 1575 O O . SER A 1 215 ? 9.766 56.503 181.014 1.00 24.38 274 SER A O 1
ATOM 1578 N N . ILE A 1 216 ? 9.212 58.661 180.933 1.00 23.74 275 ILE A N 1
ATOM 1579 C CA . ILE A 1 216 ? 8.236 58.465 179.848 1.00 25.05 275 ILE A CA 1
ATOM 1580 C C . ILE A 1 216 ? 8.512 59.437 178.721 1.00 22.98 275 ILE A C 1
ATOM 1581 O O . ILE A 1 216 ? 8.685 60.645 178.954 1.00 25.15 275 ILE A O 1
ATOM 1586 N N . ILE A 1 217 ? 8.533 58.903 177.504 1.00 21.72 276 ILE A N 1
ATOM 1587 C CA . ILE A 1 217 ? 8.564 59.721 176.292 1.00 24.71 276 ILE A CA 1
ATOM 1588 C C . ILE A 1 217 ? 7.366 59.345 175.416 1.00 25.47 276 ILE A C 1
ATOM 1589 O O . ILE A 1 217 ? 7.081 58.160 175.199 1.00 22.49 276 ILE A O 1
ATOM 1594 N N . GLY A 1 218 ? 6.644 60.362 174.952 1.00 21.49 277 GLY A N 1
ATOM 1595 C CA . GLY A 1 218 ? 5.478 60.174 174.102 1.00 22.04 277 GLY A CA 1
ATOM 1596 C C . GLY A 1 218 ? 5.769 60.428 172.633 1.00 24.85 277 GLY A C 1
ATOM 1597 O O . GLY A 1 218 ? 6.903 60.317 172.171 1.00 25.93 277 GLY A O 1
ATOM 1598 N N . TYR A 1 219 ? 4.721 60.760 171.890 1.00 21.22 278 TYR A N 1
ATOM 1599 C CA . TYR A 1 219 ? 4.847 60.995 170.460 1.00 18.77 278 TYR A CA 1
ATOM 1600 C C . TYR A 1 219 ? 3.701 61.859 169.962 1.00 22.33 278 TYR A C 1
ATOM 1601 O O . TYR A 1 219 ? 2.529 61.532 170.187 1.00 22.88 278 TYR A O 1
ATOM 1610 N N . ASP A 1 220 ? 4.080 62.965 169.313 1.00 22.25 279 ASP A N 1
ATOM 1611 C CA . ASP A 1 220 ? 3.232 63.878 168.519 1.00 26.03 279 ASP A CA 1
ATOM 1612 C C . ASP A 1 220 ? 3.583 65.317 168.857 1.00 21.40 279 ASP A C 1
ATOM 1613 O O . ASP A 1 220 ? 3.692 66.161 167.969 1.00 23.54 279 ASP A O 1
ATOM 1618 N N . ASN A 1 221 ? 3.730 65.579 170.151 1.00 21.39 280 ASN A N 1
ATOM 1619 C CA . ASN A 1 221 ? 3.770 66.936 170.692 1.00 25.60 280 ASN A CA 1
ATOM 1620 C C . ASN A 1 221 ? 2.455 67.702 170.517 1.00 31.78 280 ASN A C 1
ATOM 1621 O O . ASN A 1 221 ? 2.440 68.852 170.072 1.00 22.06 280 ASN A O 1
ATOM 1626 N N . ILE A 1 222 ? 1.344 67.080 170.895 1.00 26.37 281 ILE A N 1
ATOM 1627 C CA . ILE A 1 222 ? 0.078 67.816 170.983 1.00 27.21 281 ILE A CA 1
ATOM 1628 C C . ILE A 1 222 ? 0.180 68.841 172.108 1.00 26.29 281 ILE A C 1
ATOM 1629 O O . ILE A 1 222 ? 1.041 68.726 172.998 1.00 25.64 281 ILE A O 1
ATOM 1634 N N . ASP A 1 223 ? -0.671 69.858 172.046 1.00 24.05 282 ASP A N 1
ATOM 1635 C CA . ASP A 1 223 ? -0.591 71.007 172.961 1.00 21.60 282 ASP A CA 1
ATOM 1636 C C . ASP A 1 223 ? -0.610 70.611 174.427 1.00 24.85 282 ASP A C 1
ATOM 1637 O O . ASP A 1 223 ? 0.108 71.195 175.241 1.00 26.81 282 ASP A O 1
ATOM 1650 N N . CYS A 1 225 ? 0.739 68.406 176.066 1.00 23.63 284 CYS A N 1
ATOM 1651 C CA . CYS A 1 225 ? 2.063 68.057 176.650 1.00 24.53 284 CYS A CA 1
ATOM 1652 C C . CYS A 1 225 ? 2.612 69.148 177.566 1.00 26.93 284 CYS A C 1
ATOM 1653 O O . CYS A 1 225 ? 3.320 68.862 178.528 1.00 27.23 284 CYS A O 1
ATOM 1656 N N . GLU A 1 226 ? 2.268 70.394 177.261 1.00 25.72 285 GLU A N 1
ATOM 1657 C CA . GLU A 1 226 ? 2.744 71.537 178.036 1.00 27.76 285 GLU A CA 1
ATOM 1658 C C . GLU A 1 226 ? 1.850 71.921 179.213 1.00 31.14 285 GLU A C 1
ATOM 1659 O O . GLU A 1 226 ? 2.204 72.822 179.966 1.00 27.67 285 GLU A O 1
ATOM 1665 N N . TYR A 1 227 ? 0.717 71.228 179.378 1.00 24.33 286 TYR A N 1
ATOM 1666 C CA . TYR A 1 227 ? -0.253 71.529 180.419 1.00 23.17 286 TYR A CA 1
ATOM 1667 C C . TYR A 1 227 ? -0.317 70.477 181.509 1.00 26.66 286 TYR A C 1
ATOM 1668 O O . TYR A 1 227 ? -0.963 70.685 182.516 1.00 32.22 286 TYR A O 1
ATOM 1677 N N . ILE A 1 228 ? 0.330 69.341 181.299 1.00 26.50 287 ILE A N 1
ATOM 1678 C CA . ILE A 1 228 ? 0.468 68.353 182.363 1.00 26.29 287 ILE A CA 1
ATOM 1679 C C . ILE A 1 228 ? 1.786 68.530 183.102 1.00 31.87 287 ILE A C 1
ATOM 1680 O O . ILE A 1 228 ? 2.677 69.269 182.672 1.00 27.96 287 ILE A O 1
ATOM 1685 N N . LYS A 1 229 ? 1.903 67.836 184.224 1.00 24.04 288 LYS A N 1
ATOM 1686 C CA . LYS A 1 229 ? 3.035 68.004 185.118 1.00 28.17 288 LYS A CA 1
ATOM 1687 C C . LYS A 1 229 ? 3.492 66.634 185.605 1.00 27.34 288 LYS A C 1
ATOM 1688 O O . LYS A 1 229 ? 2.685 65.898 186.155 1.00 31.97 288 LYS A O 1
ATOM 1694 N N . PRO A 1 230 ? 4.755 66.272 185.398 1.00 27.39 289 PRO A N 1
ATOM 1695 C CA . PRO A 1 230 ? 5.717 67.067 184.647 1.00 28.27 289 PRO A CA 1
ATOM 1696 C C . PRO A 1 230 ? 5.368 67.152 183.169 1.00 27.70 289 PRO A C 1
ATOM 1697 O O . PRO A 1 230 ? 4.714 66.256 182.617 1.00 23.30 289 PRO A O 1
ATOM 1701 N N . LYS A 1 231 ? 5.819 68.220 182.528 1.00 23.06 290 LYS A N 1
ATOM 1702 C CA . LYS A 1 231 ? 5.580 68.390 181.111 1.00 23.12 290 LYS A CA 1
ATOM 1703 C C . LYS A 1 231 ? 6.221 67.235 180.344 1.00 22.75 290 LYS A C 1
ATOM 1704 O O . LYS A 1 231 ? 7.326 66.799 180.663 1.00 23.22 290 LYS A O 1
ATOM 1710 N N . LEU A 1 232 ? 5.519 66.771 179.322 1.00 21.91 291 LEU A N 1
ATOM 1711 C CA . LEU A 1 232 ? 5.869 65.531 178.639 1.00 27.61 291 LEU A CA 1
ATOM 1712 C C . LEU A 1 232 ? 6.945 65.719 177.577 1.00 25.55 291 LEU A C 1
ATOM 1713 O O . LEU A 1 232 ? 6.816 66.515 176.659 1.00 27.00 291 LEU A O 1
ATOM 1718 N N . THR A 1 233 ? 8.008 64.949 177.738 1.00 22.56 292 THR A N 1
ATOM 1719 C CA . THR A 1 233 ? 9.043 64.784 176.747 1.00 25.51 292 THR A CA 1
ATOM 1720 C C . THR A 1 233 ? 8.470 63.930 175.641 1.00 25.01 292 THR A C 1
ATOM 1721 O O . THR A 1 233 ? 7.815 62.918 175.906 1.00 24.49 292 THR A O 1
ATOM 1725 N N . THR A 1 234 ? 8.701 64.346 174.401 1.00 21.20 293 THR A N 1
ATOM 1726 C CA . THR A 1 234 ? 8.011 63.738 173.267 1.00 22.64 293 THR A CA 1
ATOM 1727 C C . THR A 1 234 ? 8.732 64.006 171.949 1.00 23.35 293 THR A C 1
ATOM 1728 O O . THR A 1 234 ? 9.593 64.884 171.864 1.00 26.61 293 THR A O 1
ATOM 1732 N N . ILE A 1 235 ? 8.374 63.228 170.936 1.00 22.71 294 ILE A N 1
ATOM 1733 C CA . ILE A 1 235 ? 8.791 63.451 169.557 1.00 18.77 294 ILE A CA 1
ATOM 1734 C C . ILE A 1 235 ? 7.735 64.293 168.854 1.00 22.31 294 ILE A C 1
ATOM 1735 O O . ILE A 1 235 ? 6.609 63.866 168.686 1.00 24.77 294 ILE A O 1
ATOM 1740 N N . ALA A 1 236 ? 8.106 65.498 168.439 1.00 24.94 295 ALA A N 1
ATOM 1741 C CA . ALA A 1 236 ? 7.186 66.405 167.796 1.00 25.18 295 ALA A CA 1
ATOM 1742 C C . ALA A 1 236 ? 7.019 66.079 166.320 1.00 30.31 295 ALA A C 1
ATOM 1743 O O . ALA A 1 236 ? 7.986 66.024 165.597 1.00 28.84 295 ALA A O 1
ATOM 1745 N N . GLN A 1 237 ? 5.781 65.858 165.889 1.00 23.94 296 GLN A N 1
ATOM 1746 C CA . GLN A 1 237 ? 5.427 65.936 164.485 1.00 22.63 296 GLN A CA 1
ATOM 1747 C C . GLN A 1 237 ? 5.003 67.381 164.209 1.00 25.33 296 GLN A C 1
ATOM 1748 O O . GLN A 1 237 ? 4.431 68.034 165.074 1.00 24.56 296 GLN A O 1
ATOM 1754 N N . PRO A 1 238 ? 5.261 67.884 162.998 1.00 25.09 297 PRO A N 1
ATOM 1755 C CA . PRO A 1 238 ? 4.821 69.248 162.686 1.00 28.72 297 PRO A CA 1
ATOM 1756 C C . PRO A 1 238 ? 3.349 69.202 162.264 1.00 30.70 297 PRO A C 1
ATOM 1757 O O . PRO A 1 238 ? 3.035 69.239 161.067 1.00 28.80 297 PRO A O 1
ATOM 1761 N N . ILE A 1 239 ? 2.458 69.111 163.251 1.00 28.62 298 ILE A N 1
ATOM 1762 C CA . ILE A 1 239 ? 1.079 68.668 163.005 1.00 26.02 298 ILE A CA 1
ATOM 1763 C C . ILE A 1 239 ? 0.320 69.665 162.148 1.00 31.20 298 ILE A C 1
ATOM 1764 O O . ILE A 1 239 ? -0.277 69.311 161.132 1.00 26.98 298 ILE A O 1
ATOM 1769 N N . PHE A 1 240 ? 0.349 70.920 162.565 1.00 26.68 299 PHE A N 1
ATOM 1770 C CA . PHE A 1 240 ? -0.346 71.961 161.841 1.00 24.72 299 PHE A CA 1
ATOM 1771 C C . PHE A 1 240 ? 0.210 72.067 160.426 1.00 25.09 299 PHE A C 1
ATOM 1772 O O . PHE A 1 240 ? -0.559 72.147 159.463 1.00 27.50 299 PHE A O 1
ATOM 1780 N N . GLU A 1 241 ? 1.537 72.055 160.302 1.00 29.84 300 GLU A N 1
ATOM 1781 C CA . GLU A 1 241 ? 2.205 72.159 158.993 1.00 27.55 300 GLU A CA 1
ATOM 1782 C C . GLU A 1 241 ? 1.901 70.965 158.110 1.00 23.68 300 GLU A C 1
ATOM 1783 O O . GLU A 1 241 ? 1.784 71.094 156.893 1.00 25.20 300 GLU A O 1
ATOM 1789 N N . LEU A 1 242 ? 1.775 69.799 158.722 1.00 29.10 301 LEU A N 1
ATOM 1790 C CA . LEU A 1 242 ? 1.353 68.607 157.993 1.00 26.29 301 LEU A CA 1
ATOM 1791 C C . LEU A 1 242 ? 0.001 68.829 157.321 1.00 27.75 301 LEU A C 1
ATOM 1792 O O . LEU A 1 242 ? -0.188 68.499 156.147 1.00 26.06 301 LEU A O 1
ATOM 1797 N N . GLY A 1 243 ? -0.941 69.385 158.069 1.00 24.90 302 GLY A N 1
ATOM 1798 C CA . GLY A 1 243 ? -2.261 69.692 157.519 1.00 22.58 302 GLY A CA 1
ATOM 1799 C C . GLY A 1 243 ? -2.178 70.706 156.396 1.00 24.29 302 GLY A C 1
ATOM 1800 O O . GLY A 1 243 ? -2.759 70.514 155.334 1.00 25.49 302 GLY A O 1
ATOM 1801 N N . GLN A 1 244 ? -1.446 71.789 156.633 1.00 25.35 303 GLN A N 1
ATOM 1802 C CA . GLN A 1 244 ? -1.229 72.810 155.601 1.00 25.99 303 GLN A CA 1
ATOM 1803 C C . GLN A 1 244 ? -0.633 72.248 154.315 1.00 24.52 303 GLN A C 1
ATOM 1804 O O . GLN A 1 244 ? -1.078 72.577 153.222 1.00 27.40 303 GLN A O 1
ATOM 1810 N N . THR A 1 245 ? 0.395 71.418 154.462 1.00 25.45 304 THR A N 1
ATOM 1811 C CA . THR A 1 245 ? 1.081 70.836 153.325 1.00 25.63 304 THR A CA 1
ATOM 1812 C C . THR A 1 245 ? 0.141 69.950 152.537 1.00 26.59 304 THR A C 1
ATOM 1813 O O . THR A 1 245 ? 0.148 69.969 151.309 1.00 26.11 304 THR A O 1
ATOM 1817 N N . SER A 1 246 ? -0.666 69.161 153.245 1.00 26.16 305 SER A N 1
ATOM 1818 C CA . SER A 1 246 ? -1.623 68.275 152.583 1.00 24.62 305 SER A CA 1
ATOM 1819 C C . SER A 1 246 ? -2.635 69.098 151.778 1.00 25.44 305 SER A C 1
ATOM 1820 O O . SER A 1 246 ? -2.971 68.760 150.647 1.00 26.60 305 SER A O 1
ATOM 1823 N N . ALA A 1 247 ? -3.078 70.211 152.342 1.00 22.40 306 ALA A N 1
ATOM 1824 C CA . ALA A 1 247 ? -4.019 71.072 151.651 1.00 23.83 306 ALA A CA 1
ATOM 1825 C C . ALA A 1 247 ? -3.386 71.756 150.429 1.00 24.53 306 ALA A C 1
ATOM 1826 O O . ALA A 1 247 ? -4.030 71.856 149.394 1.00 24.26 306 ALA A O 1
ATOM 1828 N N . LYS A 1 248 ? -2.147 72.235 150.566 1.00 27.25 307 LYS A N 1
ATOM 1829 C CA . LYS A 1 248 ? -1.441 72.881 149.464 1.00 32.41 307 LYS A CA 1
ATOM 1830 C C . LYS A 1 248 ? -1.213 71.918 148.317 1.00 35.22 307 LYS A C 1
ATOM 1831 O O . LYS A 1 248 ? -1.390 72.289 147.160 1.00 28.25 307 LYS A O 1
ATOM 1837 N N . LEU A 1 249 ? -0.808 70.690 148.631 1.00 25.45 308 LEU A N 1
ATOM 1838 C CA . LEU A 1 249 ? -0.661 69.678 147.591 1.00 33.29 308 LEU A CA 1
ATOM 1839 C C . LEU A 1 249 ? -1.961 69.482 146.823 1.00 28.74 308 LEU A C 1
ATOM 1840 O O . LEU A 1 249 ? -1.948 69.387 145.596 1.00 25.85 308 LEU A O 1
ATOM 1845 N N . LEU A 1 250 ? -3.084 69.428 147.534 1.00 28.61 309 LEU A N 1
ATOM 1846 C CA . LEU A 1 250 ? -4.361 69.136 146.885 1.00 27.64 309 LEU A CA 1
ATOM 1847 C C . LEU A 1 250 ? -4.793 70.288 145.979 1.00 33.90 309 LEU A C 1
ATOM 1848 O O . LEU A 1 250 ? -5.274 70.069 144.872 1.00 27.59 309 LEU A O 1
ATOM 1853 N N . LEU A 1 251 ? -4.628 71.510 146.464 1.00 27.66 310 LEU A N 1
ATOM 1854 C CA . LEU A 1 251 ? -4.937 72.693 145.670 1.00 34.96 310 LEU A CA 1
ATOM 1855 C C . LEU A 1 251 ? -4.074 72.755 144.415 1.00 34.09 310 LEU A C 1
ATOM 1856 O O . LEU A 1 251 ? -4.569 73.084 143.342 1.00 32.06 310 LEU A O 1
ATOM 1861 N N . ASP A 1 252 ? -2.786 72.456 144.559 1.00 30.76 311 ASP A N 1
ATOM 1862 C CA . ASP A 1 252 ? -1.877 72.401 143.410 1.00 29.36 311 ASP A CA 1
ATOM 1863 C C . ASP A 1 252 ? -2.278 71.324 142.409 1.00 40.11 311 ASP A C 1
ATOM 1864 O O . ASP A 1 252 ? -2.135 71.516 141.202 1.00 32.66 311 ASP A O 1
ATOM 1869 N N . ARG A 1 253 ? -2.763 70.190 142.912 1.00 30.93 312 ARG A N 1
ATOM 1870 C CA . ARG A 1 253 ? -3.221 69.101 142.045 1.00 23.71 312 ARG A CA 1
ATOM 1871 C C . ARG A 1 253 ? -4.482 69.516 141.301 1.00 31.85 312 ARG A C 1
ATOM 1872 O O . ARG A 1 253 ? -4.658 69.184 140.125 1.00 32.57 312 ARG A O 1
ATOM 1880 N N . ILE A 1 254 ? -5.353 70.259 141.977 1.00 32.07 313 ILE A N 1
ATOM 1881 C CA . ILE A 1 254 ? -6.566 70.762 141.338 1.00 30.72 313 ILE A CA 1
ATOM 1882 C C . ILE A 1 254 ? -6.214 71.800 140.270 1.00 32.86 313 ILE A C 1
ATOM 1883 O O . ILE A 1 254 ? -6.777 71.777 139.185 1.00 36.88 313 ILE A O 1
ATOM 1888 N N . GLN A 1 255 ? -5.274 72.691 140.568 1.00 37.17 314 GLN A N 1
ATOM 1889 C CA . GLN A 1 255 ? -4.897 73.733 139.618 1.00 37.48 314 GLN A CA 1
ATOM 1890 C C . GLN A 1 255 ? -4.050 73.171 138.471 1.00 46.26 314 GLN A C 1
ATOM 1891 O O . GLN A 1 255 ? -4.160 73.638 137.339 1.00 34.89 314 GLN A O 1
ATOM 1897 N N . PHE A 1 256 ? -3.224 72.168 138.771 1.00 37.88 315 PHE A N 1
ATOM 1898 C CA . PHE A 1 256 ? -2.311 71.563 137.803 1.00 29.30 315 PHE A CA 1
ATOM 1899 C C . PHE A 1 256 ? -2.444 70.041 137.819 1.00 25.09 315 PHE A C 1
ATOM 1900 O O . PHE A 1 256 ? -1.629 69.357 138.429 1.00 29.91 315 PHE A O 1
ATOM 1908 N N . PRO A 1 257 ? -3.462 69.502 137.133 1.00 27.03 316 PRO A N 1
ATOM 1909 C CA . PRO A 1 257 ? -3.746 68.064 137.244 1.00 29.07 316 PRO A CA 1
ATOM 1910 C C . PRO A 1 257 ? -2.612 67.147 136.805 1.00 33.30 316 PRO A C 1
ATOM 1911 O O . PRO A 1 257 ? -2.587 65.979 137.208 1.00 32.55 316 PRO A O 1
ATOM 1915 N N . GLU A 1 258 ? -1.679 67.654 135.999 1.00 29.83 317 GLU A N 1
ATOM 1916 C CA . GLU A 1 258 ? -0.577 66.825 135.500 1.00 29.08 317 GLU A CA 1
ATOM 1917 C C . GLU A 1 258 ? 0.780 67.205 136.092 1.00 34.31 317 GLU A C 1
ATOM 1918 O O . GLU A 1 258 ? 1.812 66.754 135.594 1.00 32.63 317 GLU A O 1
ATOM 1924 N N . LYS A 1 259 ? 0.785 67.995 137.169 1.00 29.51 318 LYS A N 1
ATOM 1925 C CA . LYS A 1 259 ? 2.036 68.294 137.877 1.00 27.88 318 LYS A CA 1
ATOM 1926 C C . LYS A 1 259 ? 2.651 67.020 138.415 1.00 31.97 318 LYS A C 1
ATOM 1927 O O . LYS A 1 259 ? 1.978 65.996 138.540 1.00 29.19 318 LYS A O 1
ATOM 1933 N N . GLU A 1 260 ? 3.936 67.099 138.733 1.00 31.93 319 GLU A N 1
ATOM 1934 C CA . GLU A 1 260 ? 4.691 65.999 139.331 1.00 35.10 319 GLU A CA 1
ATOM 1935 C C . GLU A 1 260 ? 3.970 65.381 140.542 1.00 23.74 319 GLU A C 1
ATOM 1936 O O . GLU A 1 260 ? 3.479 66.109 141.412 1.00 29.42 319 GLU A O 1
ATOM 1942 N N . TRP A 1 261 ? 3.910 64.052 140.578 1.00 30.50 320 TRP A N 1
ATOM 1943 C CA . TRP A 1 261 ? 3.384 63.321 141.721 1.00 27.98 320 TRP A CA 1
ATOM 1944 C C . TRP A 1 261 ? 4.412 63.376 142.838 1.00 43.88 320 TRP A C 1
ATOM 1945 O O . TRP A 1 261 ? 5.553 62.989 142.647 1.00 34.60 320 TRP A O 1
ATOM 1956 N N . GLU A 1 262 ? 4.015 63.883 143.998 1.00 30.41 321 GLU A N 1
ATOM 1957 C CA . GLU A 1 262 ? 4.961 64.103 145.081 1.00 34.59 321 GLU A CA 1
ATOM 1958 C C . GLU A 1 262 ? 4.680 63.223 146.287 1.00 36.85 321 GLU A C 1
ATOM 1959 O O . GLU A 1 262 ? 3.532 62.916 146.583 1.00 34.32 321 GLU A O 1
ATOM 1965 N N . GLU A 1 263 ? 5.743 62.812 146.967 1.00 36.01 322 GLU A N 1
ATOM 1966 C CA . GLU A 1 263 ? 5.638 62.226 148.296 1.00 34.31 322 GLU A CA 1
ATOM 1967 C C . GLU A 1 263 ? 6.542 63.033 149.211 1.00 38.07 322 GLU A C 1
ATOM 1968 O O . GLU A 1 263 ? 7.728 62.749 149.332 1.00 42.48 322 GLU A O 1
ATOM 1974 N N . LYS A 1 264 ? 5.973 64.064 149.825 1.00 33.94 323 LYS A N 1
ATOM 1975 C CA . LYS A 1 264 ? 6.728 64.944 150.698 1.00 35.49 323 LYS A CA 1
ATOM 1976 C C . LYS A 1 264 ? 6.959 64.258 152.025 1.00 34.22 323 LYS A C 1
ATOM 1977 O O . LYS A 1 264 ? 6.132 63.474 152.484 1.00 31.09 323 LYS A O 1
ATOM 1983 N N . ARG A 1 265 ? 8.111 64.502 152.625 1.00 35.03 324 ARG A N 1
ATOM 1984 C CA . ARG A 1 265 ? 8.369 63.958 153.949 1.00 42.38 324 ARG A CA 1
ATOM 1985 C C . ARG A 1 265 ? 8.876 65.069 154.832 1.00 34.79 324 ARG A C 1
ATOM 1986 O O . ARG A 1 265 ? 9.816 65.772 154.478 1.00 45.95 324 ARG A O 1
ATOM 1994 N N . LEU A 1 266 ? 8.194 65.262 155.954 1.00 28.85 325 LEU A N 1
ATOM 1995 C CA . LEU A 1 266 ? 8.511 66.332 156.879 1.00 27.51 325 LEU A CA 1
ATOM 1996 C C . LEU A 1 266 ? 9.268 65.736 158.054 1.00 31.35 325 LEU A C 1
ATOM 1997 O O . LEU A 1 266 ? 9.004 64.596 158.457 1.00 26.12 325 LEU A O 1
ATOM 2002 N N . PRO A 1 267 ? 10.210 66.499 158.616 1.00 28.14 326 PRO A N 1
ATOM 2003 C CA . PRO A 1 267 ? 10.986 65.973 159.735 1.00 30.20 326 PRO A CA 1
ATOM 2004 C C . PRO A 1 267 ? 10.210 65.988 161.052 1.00 26.35 326 PRO A C 1
ATOM 2005 O O . PRO A 1 267 ? 9.253 66.746 161.208 1.00 29.33 326 PRO A O 1
ATOM 2009 N N . VAL A 1 268 ? 10.644 65.156 161.987 1.00 24.31 327 VAL A N 1
ATOM 2010 C CA . VAL A 1 268 ? 10.187 65.223 163.372 1.00 23.63 327 VAL A CA 1
ATOM 2011 C C . VAL A 1 268 ? 11.299 65.829 164.193 1.00 28.54 327 VAL A C 1
ATOM 2012 O O . VAL A 1 268 ? 12.389 66.064 163.674 1.00 34.38 327 VAL A O 1
ATOM 2016 N N . ARG A 1 269 ? 11.038 66.090 165.467 1.00 26.61 328 ARG A N 1
ATOM 2017 C CA . ARG A 1 269 ? 12.115 66.510 166.356 1.00 33.48 328 ARG A CA 1
ATOM 2018 C C . ARG A 1 269 ? 11.850 66.231 167.810 1.00 32.55 328 ARG A C 1
ATOM 2019 O O . ARG A 1 269 ? 10.723 66.178 168.268 1.00 29.02 328 ARG A O 1
ATOM 2027 N N . PHE A 1 270 ? 12.934 66.070 168.535 1.00 26.54 329 PHE A N 1
ATOM 2028 C CA . PHE A 1 270 ? 12.866 65.714 169.913 1.00 29.18 329 PHE A CA 1
ATOM 2029 C C . PHE A 1 270 ? 12.482 66.958 170.718 1.00 26.74 329 PHE A C 1
ATOM 2030 O O . PHE A 1 270 ? 13.037 68.032 170.507 1.00 32.39 329 PHE A O 1
ATOM 2038 N N . GLU A 1 271 ? 11.486 66.825 171.588 1.00 21.76 330 GLU A N 1
ATOM 2039 C CA . GLU A 1 271 ? 11.107 67.909 172.508 1.00 25.53 330 GLU A CA 1
ATOM 2040 C C . GLU A 1 271 ? 11.411 67.452 173.918 1.00 30.46 330 GLU A C 1
ATOM 2041 O O . GLU A 1 271 ? 10.667 66.672 174.516 1.00 26.39 330 GLU A O 1
ATOM 2047 N N . LYS A 1 272 ? 12.520 67.942 174.446 1.00 26.22 331 LYS A N 1
ATOM 2048 C CA . LYS A 1 272 ? 12.983 67.544 175.758 1.00 28.38 331 LYS A CA 1
ATOM 2049 C C . LYS A 1 272 ? 12.302 68.397 176.815 1.00 33.30 331 LYS A C 1
ATOM 2050 O O . LYS A 1 272 ? 12.455 69.618 176.836 1.00 26.96 331 LYS A O 1
ATOM 2056 N N . ARG A 1 273 ? 11.552 67.743 177.690 1.00 26.33 332 ARG A N 1
ATOM 2057 C CA . ARG A 1 273 ? 10.858 68.428 178.772 1.00 35.90 332 ARG A CA 1
ATOM 2058 C C . ARG A 1 273 ? 11.279 67.776 180.074 1.00 29.43 332 ARG A C 1
ATOM 2059 O O . ARG A 1 273 ? 12.474 67.706 180.329 1.00 28.97 332 ARG A O 1
ATOM 2067 N N . PHE A 1 274 ? 10.351 67.264 180.885 1.00 27.32 333 PHE A N 1
ATOM 2068 C CA . PHE A 1 274 ? 10.693 66.888 182.255 1.00 27.54 333 PHE A CA 1
ATOM 2069 C C . PHE A 1 274 ? 10.180 65.522 182.708 1.00 25.96 333 PHE A C 1
ATOM 2070 O O . PHE A 1 274 ? 10.179 65.225 183.906 1.00 25.00 333 PHE A O 1
ATOM 2078 N N . SER A 1 275 ? 9.772 64.685 181.765 1.00 26.12 334 SER A N 1
ATOM 2079 C CA . SER A 1 275 ? 9.205 63.364 182.094 1.00 24.09 334 SER A CA 1
ATOM 2080 C C . SER A 1 275 ? 10.225 62.245 181.960 1.00 30.67 334 SER A C 1
ATOM 2081 O O . SER A 1 275 ? 9.862 61.072 182.078 1.00 24.64 334 SER A O 1
ATOM 2084 N N . THR A 1 276 ? 11.490 62.584 181.696 1.00 25.90 335 THR A N 1
ATOM 2085 C CA . THR A 1 276 ? 12.567 61.583 181.698 1.00 23.66 335 THR A CA 1
ATOM 2086 C C . THR A 1 276 ? 13.724 62.040 182.585 1.00 26.78 335 THR A C 1
ATOM 2087 O O . THR A 1 276 ? 13.886 63.216 182.853 1.00 27.18 335 THR A O 1
ATOM 2091 N N . ALA A 1 277 ? 14.520 61.086 183.036 1.00 28.25 336 ALA A N 1
ATOM 2092 C CA . ALA A 1 277 ? 15.694 61.393 183.841 1.00 29.69 336 ALA A CA 1
ATOM 2093 C C . ALA A 1 277 ? 16.663 60.214 183.807 1.00 26.24 336 ALA A C 1
ATOM 2094 O O . ALA A 1 277 ? 16.264 59.089 183.487 1.00 30.34 336 ALA A O 1
ATOM 2096 N N . PRO A 1 278 ? 17.948 60.467 184.124 1.00 29.59 337 PRO A N 1
ATOM 2097 C CA . PRO A 1 278 ? 18.916 59.378 184.147 1.00 28.92 337 PRO A CA 1
ATOM 2098 C C . PRO A 1 278 ? 18.539 58.314 185.158 1.00 25.30 337 PRO A C 1
ATOM 2099 O O . PRO A 1 278 ? 18.019 58.635 186.219 1.00 33.34 337 PRO A O 1
ATOM 2103 N N . LEU A 1 279 ? 18.796 57.051 184.830 1.00 28.59 338 LEU A N 1
ATOM 2104 C CA . LEU A 1 279 ? 18.500 55.962 185.748 1.00 31.97 338 LEU A CA 1
ATOM 2105 C C . LEU A 1 279 ? 19.466 56.037 186.927 1.00 42.65 338 LEU A C 1
ATOM 2106 O O . LEU A 1 279 ? 20.654 56.254 186.737 1.00 41.12 338 LEU A O 1
ATOM 2111 N N . LYS A 1 280 ? 18.940 55.878 188.136 1.00 47.98 339 LYS A N 1
ATOM 2112 C CA . LYS A 1 280 ? 19.755 55.841 189.350 1.00 103.55 339 LYS A CA 1
ATOM 2113 C C . LYS A 1 280 ? 19.965 54.398 189.794 1.00 86.59 339 LYS A C 1
ATOM 2114 O O . LYS A 1 280 ? 21.101 53.968 190.008 1.00 105.28 339 LYS A O 1
ATOM 2120 N N . LYS B 1 8 ? -28.124 60.483 152.245 1.00 82.66 67 LYS B N 1
ATOM 2121 C CA . LYS B 1 8 ? -27.699 59.755 153.487 1.00 46.86 67 LYS B CA 1
ATOM 2122 C C . LYS B 1 8 ? -26.568 60.447 154.288 1.00 39.33 67 LYS B C 1
ATOM 2123 O O . LYS B 1 8 ? -25.792 59.772 154.956 1.00 41.76 67 LYS B O 1
ATOM 2129 N N . THR B 1 9 ? -26.485 61.776 154.237 1.00 34.87 68 THR B N 1
ATOM 2130 C CA . THR B 1 9 ? -25.391 62.515 154.869 1.00 31.82 68 THR B CA 1
ATOM 2131 C C . THR B 1 9 ? -25.986 63.571 155.786 1.00 28.00 68 THR B C 1
ATOM 2132 O O . THR B 1 9 ? -26.923 64.278 155.393 1.00 28.57 68 THR B O 1
ATOM 2136 N N . ILE B 1 10 ? -25.447 63.665 157.001 1.00 26.94 69 ILE B N 1
ATOM 2137 C CA . ILE B 1 10 ? -25.867 64.662 157.983 1.00 22.56 69 ILE B CA 1
ATOM 2138 C C . ILE B 1 10 ? -24.658 65.520 158.296 1.00 25.48 69 ILE B C 1
ATOM 2139 O O . ILE B 1 10 ? -23.594 64.983 158.577 1.00 25.84 69 ILE B O 1
ATOM 2144 N N . GLY B 1 11 ? -24.828 66.838 158.262 1.00 22.33 70 GLY B N 1
ATOM 2145 C CA . GLY B 1 11 ? -23.772 67.783 158.619 1.00 24.89 70 GLY B CA 1
ATOM 2146 C C . GLY B 1 11 ? -23.863 68.303 160.040 1.00 28.24 70 GLY B C 1
ATOM 2147 O O . GLY B 1 11 ? -24.922 68.721 160.487 1.00 28.91 70 GLY B O 1
ATOM 2148 N N . VAL B 1 12 ? -22.734 68.284 160.745 1.00 26.91 71 VAL B N 1
ATOM 2149 C CA . VAL B 1 12 ? -22.644 68.772 162.110 1.00 24.08 71 VAL B CA 1
ATOM 2150 C C . VAL B 1 12 ? -21.773 70.022 162.108 1.00 30.49 71 VAL B C 1
ATOM 2151 O O . VAL B 1 12 ? -20.628 69.975 161.679 1.00 27.08 71 VAL B O 1
ATOM 2155 N N . LEU B 1 13 ? -22.320 71.142 162.568 1.00 25.90 72 LEU B N 1
ATOM 2156 C CA . LEU B 1 13 ? -21.588 72.390 162.583 1.00 25.12 72 LEU B CA 1
ATOM 2157 C C . LEU B 1 13 ? -21.238 72.754 164.015 1.00 29.57 72 LEU B C 1
ATOM 2158 O O . LEU B 1 13 ? -22.123 72.944 164.844 1.00 26.73 72 LEU B O 1
ATOM 2163 N N . VAL B 1 14 ? -19.944 72.844 164.310 1.00 25.97 73 VAL B N 1
ATOM 2164 C CA . VAL B 1 14 ? -19.497 73.167 165.660 1.00 23.82 73 VAL B CA 1
ATOM 2165 C C . VAL B 1 14 ? -18.602 74.396 165.661 1.00 27.03 73 VAL B C 1
ATOM 2166 O O . VAL B 1 14 ? -18.003 74.722 164.647 1.00 28.37 73 VAL B O 1
ATOM 2170 N N . PRO B 1 15 ? -18.508 75.079 166.813 1.00 26.30 74 PRO B N 1
ATOM 2171 C CA . PRO B 1 15 ? -17.657 76.262 166.899 1.00 33.75 74 PRO B CA 1
ATOM 2172 C C . PRO B 1 15 ? -16.160 75.945 166.932 1.00 29.65 74 PRO B C 1
ATOM 2173 O O . PRO B 1 15 ? -15.366 76.778 166.532 1.00 40.34 74 PRO B O 1
ATOM 2177 N N . ASP B 1 16 ? -15.785 74.762 167.412 1.00 30.45 75 ASP B N 1
ATOM 2178 C CA . ASP B 1 16 ? -14.383 74.479 167.714 1.00 35.30 75 ASP B CA 1
ATOM 2179 C C . ASP B 1 16 ? -14.113 72.979 167.833 1.00 28.31 75 ASP B C 1
ATOM 2180 O O . ASP B 1 16 ? -14.239 72.404 168.914 1.00 28.71 75 ASP B O 1
ATOM 2185 N N . ILE B 1 17 ? -13.690 72.359 166.737 1.00 26.89 76 ILE B N 1
ATOM 2186 C CA . ILE B 1 17 ? -13.353 70.923 166.742 1.00 25.55 76 ILE B CA 1
ATOM 2187 C C . ILE B 1 17 ? -12.144 70.550 167.626 1.00 26.46 76 ILE B C 1
ATOM 2188 O O . ILE B 1 17 ? -12.006 69.397 168.022 1.00 30.78 76 ILE B O 1
ATOM 2193 N N . THR B 1 18 ? -11.291 71.508 167.971 1.00 24.34 77 THR B N 1
ATOM 2194 C CA . THR B 1 18 ? -10.146 71.206 168.839 1.00 26.14 77 THR B CA 1
ATOM 2195 C C . THR B 1 18 ? -10.533 71.043 170.313 1.00 31.94 77 THR B C 1
ATOM 2196 O O . THR B 1 18 ? -9.730 70.600 171.114 1.00 28.30 77 THR B O 1
ATOM 2200 N N . ASN B 1 19 ? -11.756 71.406 170.674 1.00 25.90 78 ASN B N 1
ATOM 2201 C CA . ASN B 1 19 ? -12.228 71.226 172.042 1.00 24.10 78 ASN B CA 1
ATOM 2202 C C . ASN B 1 19 ? -12.805 69.825 172.182 1.00 24.08 78 ASN B C 1
ATOM 2203 O O . ASN B 1 19 ? -13.707 69.459 171.426 1.00 28.56 78 ASN B O 1
ATOM 2208 N N . PRO B 1 20 ? -12.300 69.035 173.145 1.00 29.20 79 PRO B N 1
ATOM 2209 C CA . PRO B 1 20 ? -12.827 67.666 173.316 1.00 25.10 79 PRO B CA 1
ATOM 2210 C C . PRO B 1 20 ? -14.348 67.572 173.524 1.00 28.85 79 PRO B C 1
ATOM 2211 O O . PRO B 1 20 ? -14.952 66.540 173.196 1.00 26.54 79 PRO B O 1
ATOM 2215 N N . PHE B 1 21 ? -14.961 68.625 174.074 1.00 26.77 80 PHE B N 1
ATOM 2216 C CA . PHE B 1 21 ? -16.407 68.686 174.172 1.00 23.47 80 PHE B CA 1
ATOM 2217 C C . PHE B 1 21 ? -17.063 68.416 172.815 1.00 25.42 80 PHE B C 1
ATOM 2218 O O . PHE B 1 21 ? -17.970 67.599 172.719 1.00 25.18 80 PHE B O 1
ATOM 2226 N N . PHE B 1 22 ? -16.602 69.095 171.765 1.00 21.20 81 PHE B N 1
ATOM 2227 C CA . PHE B 1 22 ? -17.246 68.985 170.459 1.00 27.48 81 PHE B CA 1
ATOM 2228 C C . PHE B 1 22 ? -16.881 67.712 169.721 1.00 24.08 81 PHE B C 1
ATOM 2229 O O . PHE B 1 22 ? -17.696 67.200 168.960 1.00 27.35 81 PHE B O 1
ATOM 2237 N N . SER B 1 23 ? -15.686 67.174 169.961 1.00 25.40 82 SER B N 1
ATOM 2238 C CA . SER B 1 23 ? -15.343 65.889 169.349 1.00 25.57 82 SER B CA 1
ATOM 2239 C C . SER B 1 23 ? -16.103 64.749 170.044 1.00 24.30 82 SER B C 1
ATOM 2240 O O . SER B 1 23 ? -16.558 63.821 169.385 1.00 25.90 82 SER B O 1
ATOM 2243 N N . THR B 1 24 ? -16.295 64.835 171.355 1.00 25.33 83 THR B N 1
ATOM 2244 C CA . THR B 1 24 ? -17.116 63.841 172.046 1.00 26.94 83 THR B CA 1
ATOM 2245 C C . THR B 1 24 ? -18.589 63.962 171.649 1.00 33.84 83 THR B C 1
ATOM 2246 O O . THR B 1 24 ? -19.271 62.952 171.526 1.00 25.29 83 THR B O 1
ATOM 2250 N N . LEU B 1 25 ? -19.069 65.193 171.454 1.00 24.17 84 LEU B N 1
ATOM 2251 C CA . LEU B 1 25 ? -20.419 65.425 170.950 1.00 28.19 84 LEU B CA 1
ATOM 2252 C C . LEU B 1 25 ? -20.608 64.709 169.626 1.00 28.66 84 LEU B C 1
ATOM 2253 O O . LEU B 1 25 ? -21.584 63.988 169.424 1.00 27.52 84 LEU B O 1
ATOM 2266 N N . ARG B 1 27 ? -18.911 62.183 168.427 1.00 25.93 86 ARG B N 1
ATOM 2267 C CA . ARG B 1 27 ? -18.950 60.727 168.647 1.00 28.79 86 ARG B CA 1
ATOM 2268 C C . ARG B 1 27 ? -20.338 60.243 169.068 1.00 33.14 86 ARG B C 1
ATOM 2269 O O . ARG B 1 27 ? -20.777 59.178 168.642 1.00 28.31 86 ARG B O 1
ATOM 2277 N N . GLY B 1 28 ? -21.030 61.012 169.910 1.00 30.64 87 GLY B N 1
ATOM 2278 C CA . GLY B 1 28 ? -22.387 60.645 170.318 1.00 28.78 87 GLY B CA 1
ATOM 2279 C C . GLY B 1 28 ? -23.366 60.689 169.152 1.00 26.64 87 GLY B C 1
ATOM 2280 O O . GLY B 1 28 ? -24.214 59.815 169.006 1.00 26.24 87 GLY B O 1
ATOM 2281 N N . ILE B 1 29 ? -23.235 61.717 168.320 1.00 23.78 88 ILE B N 1
ATOM 2282 C CA . ILE B 1 29 ? -24.034 61.842 167.100 1.00 23.95 88 ILE B CA 1
ATOM 2283 C C . ILE B 1 29 ? -23.787 60.649 166.169 1.00 26.93 88 ILE B C 1
ATOM 2284 O O . ILE B 1 29 ? -24.736 59.980 165.756 1.00 27.20 88 ILE B O 1
ATOM 2289 N N . GLU B 1 30 ? -22.512 60.377 165.884 1.00 28.31 89 GLU B N 1
ATOM 2290 C CA A GLU B 1 30 ? -22.114 59.272 164.998 0.50 27.81 89 GLU B CA 1
ATOM 2291 C CA B GLU B 1 30 ? -22.119 59.285 164.989 0.50 29.40 89 GLU B CA 1
ATOM 2292 C C . GLU B 1 30 ? -22.633 57.932 165.490 1.00 28.21 89 GLU B C 1
ATOM 2293 O O . GLU B 1 30 ? -23.036 57.083 164.693 1.00 30.50 89 GLU B O 1
ATOM 2304 N N . ASP B 1 31 ? -22.607 57.746 166.808 1.00 29.44 90 ASP B N 1
ATOM 2305 C CA . ASP B 1 31 ? -23.083 56.524 167.447 1.00 29.36 90 ASP B CA 1
ATOM 2306 C C . ASP B 1 31 ? -24.510 56.177 167.032 1.00 33.58 90 ASP B C 1
ATOM 2307 O O . ASP B 1 31 ? -24.836 55.015 166.824 1.00 35.45 90 ASP B O 1
ATOM 2312 N N . ILE B 1 32 ? -25.356 57.193 166.923 1.00 27.80 91 ILE B N 1
ATOM 2313 C CA . ILE B 1 32 ? -26.737 56.999 166.535 1.00 27.57 91 ILE B CA 1
ATOM 2314 C C . ILE B 1 32 ? -26.892 56.932 165.015 1.00 32.05 91 ILE B C 1
ATOM 2315 O O . ILE B 1 32 ? -27.580 56.058 164.494 1.00 31.27 91 ILE B O 1
ATOM 2320 N N . LEU B 1 33 ? -26.272 57.864 164.300 1.00 27.35 92 LEU B N 1
ATOM 2321 C CA . LEU B 1 33 ? -26.465 57.950 162.857 1.00 27.44 92 LEU B CA 1
ATOM 2322 C C . LEU B 1 33 ? -25.887 56.742 162.116 1.00 36.37 92 LEU B C 1
ATOM 2323 O O . LEU B 1 33 ? -26.479 56.283 161.139 1.00 35.06 92 LEU B O 1
ATOM 2328 N N . TYR B 1 34 ? -24.747 56.238 162.584 1.00 34.16 93 TYR B N 1
ATOM 2329 C CA . TYR B 1 34 ? -24.093 55.051 162.002 1.00 38.15 93 TYR B CA 1
ATOM 2330 C C . TYR B 1 34 ? -25.056 53.871 161.892 1.00 42.47 93 TYR B C 1
ATOM 2331 O O . TYR B 1 34 ? -25.058 53.161 160.893 1.00 41.93 93 TYR B O 1
ATOM 2340 N N . LYS B 1 35 ? -25.885 53.685 162.911 1.00 43.06 94 LYS B N 1
ATOM 2341 C CA . LYS B 1 35 ? -26.836 52.574 162.949 1.00 59.54 94 LYS B CA 1
ATOM 2342 C C . LYS B 1 35 ? -27.949 52.679 161.903 1.00 61.55 94 LYS B C 1
ATOM 2343 O O . LYS B 1 35 ? -28.583 51.678 161.589 1.00 50.33 94 LYS B O 1
ATOM 2349 N N . GLN B 1 36 ? -28.193 53.877 161.374 1.00 40.69 95 GLN B N 1
ATOM 2350 C CA . GLN B 1 36 ? -29.163 54.063 160.288 1.00 38.05 95 GLN B CA 1
ATOM 2351 C C . GLN B 1 36 ? -28.483 54.321 158.945 1.00 38.04 95 GLN B C 1
ATOM 2352 O O . GLN B 1 36 ? -29.091 54.871 158.028 1.00 44.85 95 GLN B O 1
ATOM 2358 N N . ASN B 1 37 ? -27.215 53.930 158.842 1.00 36.72 96 ASN B N 1
ATOM 2359 C CA . ASN B 1 37 ? -26.429 54.071 157.616 1.00 45.75 96 ASN B CA 1
ATOM 2360 C C . ASN B 1 37 ? -26.315 55.510 157.115 1.00 53.69 96 ASN B C 1
ATOM 2361 O O . ASN B 1 37 ? -26.214 55.749 155.916 1.00 50.96 96 ASN B O 1
ATOM 2366 N N . PHE B 1 38 ? -26.331 56.468 158.035 1.00 35.73 97 PHE B N 1
ATOM 2367 C CA . PHE B 1 38 ? -26.023 57.846 157.680 1.00 31.73 97 PHE B CA 1
ATOM 2368 C C . PHE B 1 38 ? -24.529 58.084 157.822 1.00 38.94 97 PHE B C 1
ATOM 2369 O O . PHE B 1 38 ? -23.885 57.528 158.706 1.00 44.77 97 PHE B O 1
ATOM 2377 N N . VAL B 1 39 ? -23.990 58.907 156.932 1.00 31.38 98 VAL B N 1
ATOM 2378 C CA . VAL B 1 39 ? -22.628 59.400 157.032 1.00 29.37 98 VAL B CA 1
ATOM 2379 C C . VAL B 1 39 ? -22.679 60.718 157.794 1.00 30.36 98 VAL B C 1
ATOM 2380 O O . VAL B 1 39 ? -23.477 61.592 157.464 1.00 35.51 98 VAL B O 1
ATOM 2384 N N . THR B 1 40 ? -21.837 60.852 158.812 1.00 29.15 99 THR B N 1
ATOM 2385 C CA . THR B 1 40 ? -21.745 62.091 159.577 1.00 25.20 99 THR B CA 1
ATOM 2386 C C . THR B 1 40 ? -20.523 62.872 159.133 1.00 31.68 99 THR B C 1
ATOM 2387 O O . THR B 1 40 ? -19.410 62.344 159.110 1.00 30.98 99 THR B O 1
ATOM 2391 N N . ILE B 1 41 ? -20.735 64.128 158.770 1.00 22.42 100 ILE B N 1
ATOM 2392 C CA . ILE B 1 41 ? -19.638 65.021 158.425 1.00 30.78 100 ILE B CA 1
ATOM 2393 C C . ILE B 1 41 ? -19.644 66.199 159.371 1.00 32.77 100 ILE B C 1
ATOM 2394 O O . ILE B 1 41 ? -20.703 66.623 159.840 1.00 32.65 100 ILE B O 1
ATOM 2399 N N . LEU B 1 42 ? -18.455 66.707 159.667 1.00 28.95 101 LEU B N 1
ATOM 2400 C CA . LEU B 1 42 ? -18.304 67.822 160.595 1.00 28.25 101 LEU B CA 1
ATOM 2401 C C . LEU B 1 42 ? -17.631 69.021 159.946 1.00 28.28 101 LEU B C 1
ATOM 2402 O O . LEU B 1 42 ? -16.665 68.889 159.190 1.00 27.63 101 LEU B O 1
ATOM 2407 N N . CYS B 1 43 ? -18.166 70.189 160.268 1.00 27.54 102 CYS B N 1
ATOM 2408 C CA . CYS B 1 43 ? -17.633 71.465 159.866 1.00 27.74 102 CYS B CA 1
ATOM 2409 C C . CYS B 1 43 ? -17.302 72.262 161.101 1.00 35.50 102 CYS B C 1
ATOM 2410 O O . CYS B 1 43 ? -18.078 72.295 162.049 1.00 29.45 102 CYS B O 1
ATOM 2413 N N . ASN B 1 44 ? -16.158 72.926 161.053 1.00 33.32 103 ASN B N 1
ATOM 2414 C CA . ASN B 1 44 ? -15.677 73.778 162.116 1.00 37.98 103 ASN B CA 1
ATOM 2415 C C . ASN B 1 44 ? -15.979 75.199 161.673 1.00 48.72 103 ASN B C 1
ATOM 2416 O O . ASN B 1 44 ? -15.255 75.763 160.863 1.00 57.63 103 ASN B O 1
ATOM 2421 N N . ALA B 1 45 ? -17.074 75.757 162.174 1.00 49.36 104 ALA B N 1
ATOM 2422 C CA . ALA B 1 45 ? -17.548 77.061 161.726 1.00 55.39 104 ALA B CA 1
ATOM 2423 C C . ALA B 1 45 ? -17.559 78.046 162.883 1.00 51.68 104 ALA B C 1
ATOM 2424 O O . ALA B 1 45 ? -18.387 77.932 163.788 1.00 54.06 104 ALA B O 1
ATOM 2426 N N . ASP B 1 46 ? -16.649 79.019 162.833 1.00 69.97 105 ASP B N 1
ATOM 2427 C CA . ASP B 1 46 ? -16.515 80.044 163.875 1.00 99.00 105 ASP B CA 1
ATOM 2428 C C . ASP B 1 46 ? -16.537 81.459 163.274 1.00 123.71 105 ASP B C 1
ATOM 2429 O O . ASP B 1 46 ? -16.766 81.622 162.074 1.00 78.16 105 ASP B O 1
ATOM 2434 N N . SER B 1 47 ? -16.337 82.472 164.117 1.00 113.24 106 SER B N 1
ATOM 2435 C CA . SER B 1 47 ? -16.196 83.858 163.665 1.00 116.30 106 SER B CA 1
ATOM 2436 C C . SER B 1 47 ? -14.876 84.447 164.152 1.00 133.31 106 SER B C 1
ATOM 2437 O O . SER B 1 47 ? -13.848 84.330 163.484 1.00 91.84 106 SER B O 1
ATOM 2440 N N . ILE B 1 53 ? -17.286 82.274 155.290 1.00 98.31 112 ILE B N 1
ATOM 2441 C CA . ILE B 1 53 ? -17.593 81.429 154.138 1.00 120.74 112 ILE B CA 1
ATOM 2442 C C . ILE B 1 53 ? -18.955 80.743 154.345 1.00 81.90 112 ILE B C 1
ATOM 2443 O O . ILE B 1 53 ? -19.317 80.380 155.467 1.00 108.12 112 ILE B O 1
ATOM 2448 N N . GLU B 1 54 ? -19.704 80.594 153.256 1.00 58.65 113 GLU B N 1
ATOM 2449 C CA . GLU B 1 54 ? -21.041 79.992 153.270 1.00 51.45 113 GLU B CA 1
ATOM 2450 C C . GLU B 1 54 ? -21.052 78.463 153.417 1.00 45.62 113 GLU B C 1
ATOM 2451 O O . GLU B 1 54 ? -21.214 77.731 152.441 1.00 40.96 113 GLU B O 1
ATOM 2457 N N . TYR B 1 55 ? -20.913 77.996 154.655 1.00 40.56 114 TYR B N 1
ATOM 2458 C CA . TYR B 1 55 ? -20.984 76.563 154.963 1.00 46.40 114 TYR B CA 1
ATOM 2459 C C . TYR B 1 55 ? -22.314 75.962 154.524 1.00 46.43 114 TYR B C 1
ATOM 2460 O O . TYR B 1 55 ? -22.346 75.003 153.757 1.00 39.27 114 TYR B O 1
ATOM 2469 N N . LEU B 1 56 ? -23.414 76.539 154.998 1.00 45.40 115 LEU B N 1
ATOM 2470 C CA . LEU B 1 56 ? -24.741 75.976 154.737 1.00 37.32 115 LEU B CA 1
ATOM 2471 C C . LEU B 1 56 ? -25.088 75.931 153.266 1.00 28.58 115 LEU B C 1
ATOM 2472 O O . LEU B 1 56 ? -25.610 74.919 152.779 1.00 36.37 115 LEU B O 1
ATOM 2477 N N . ALA B 1 57 ? -24.811 77.026 152.561 1.00 37.40 116 ALA B N 1
ATOM 2478 C CA . ALA B 1 57 ? -25.135 77.122 151.142 1.00 31.92 116 ALA B CA 1
ATOM 2479 C C . ALA B 1 57 ? -24.405 76.035 150.364 1.00 33.93 116 ALA B C 1
ATOM 2480 O O . ALA B 1 57 ? -25.008 75.303 149.584 1.00 31.41 116 ALA B O 1
ATOM 2482 N N . GLU B 1 58 ? -23.104 75.918 150.593 1.00 35.90 117 GLU B N 1
ATOM 2483 C CA . GLU B 1 58 ? -22.316 74.908 149.905 1.00 31.79 117 GLU B CA 1
ATOM 2484 C C . GLU B 1 58 ? -22.795 73.497 150.275 1.00 26.55 117 GLU B C 1
ATOM 2485 O O . GLU B 1 58 ? -22.995 72.666 149.402 1.00 33.08 117 GLU B O 1
ATOM 2491 N N . LEU B 1 59 ? -22.965 73.227 151.563 1.00 30.43 118 LEU B N 1
ATOM 2492 C CA . LEU B 1 59 ? -23.362 71.889 152.006 1.00 29.60 118 LEU B CA 1
ATOM 2493 C C . LEU B 1 59 ? -24.767 71.517 151.533 1.00 30.06 118 LEU B C 1
ATOM 2494 O O . LEU B 1 59 ? -25.020 70.371 151.167 1.00 29.42 118 LEU B O 1
ATOM 2499 N N . THR B 1 60 ? -25.667 72.498 151.520 1.00 26.64 119 THR B N 1
ATOM 2500 C CA . THR B 1 60 ? -27.004 72.312 150.968 1.00 24.39 119 THR B CA 1
ATOM 2501 C C . THR B 1 60 ? -26.938 71.943 149.490 1.00 27.68 119 THR B C 1
ATOM 2502 O O . THR B 1 60 ? -27.594 70.990 149.075 1.00 32.74 119 THR B O 1
ATOM 2506 N N . ARG B 1 61 ? -26.114 72.658 148.718 1.00 32.16 120 ARG B N 1
ATOM 2507 C CA . ARG B 1 61 ? -25.894 72.329 147.299 1.00 38.03 120 ARG B CA 1
ATOM 2508 C C . ARG B 1 61 ? -25.327 70.926 147.120 1.00 33.44 120 ARG B C 1
ATOM 2509 O O . ARG B 1 61 ? -25.654 70.250 146.154 1.00 40.29 120 ARG B O 1
ATOM 2517 N N . ARG B 1 62 ? -24.504 70.482 148.064 1.00 32.25 121 ARG B N 1
ATOM 2518 C CA . ARG B 1 62 ? -23.949 69.128 148.014 1.00 29.52 121 ARG B CA 1
ATOM 2519 C C . ARG B 1 62 ? -24.986 68.055 148.398 1.00 35.47 121 ARG B C 1
ATOM 2520 O O . ARG B 1 62 ? -24.659 66.876 148.434 1.00 38.60 121 ARG B O 1
ATOM 2528 N N . GLY B 1 63 ? -26.225 68.450 148.700 1.00 33.67 122 GLY B N 1
ATOM 2529 C CA . GLY B 1 63 ? -27.280 67.485 149.006 1.00 27.60 122 GLY B CA 1
ATOM 2530 C C . GLY B 1 63 ? -27.246 66.925 150.420 1.00 33.16 122 GLY B C 1
ATOM 2531 O O . GLY B 1 63 ? -27.792 65.857 150.671 1.00 34.03 122 GLY B O 1
ATOM 2532 N N . VAL B 1 64 ? -26.607 67.635 151.349 1.00 30.74 123 VAL B N 1
ATOM 2533 C CA . VAL B 1 64 ? -26.607 67.208 152.751 1.00 33.61 123 VAL B CA 1
ATOM 2534 C C . VAL B 1 64 ? -28.066 67.186 153.240 1.00 29.87 123 VAL B C 1
ATOM 2535 O O . VAL B 1 64 ? -28.807 68.139 153.044 1.00 31.37 123 VAL B O 1
ATOM 2539 N N . ASP B 1 65 ? -28.455 66.079 153.867 1.00 34.02 124 ASP B N 1
ATOM 2540 C CA A ASP B 1 65 ? -29.869 65.752 154.131 0.50 28.68 124 ASP B CA 1
ATOM 2541 C CA B ASP B 1 65 ? -29.860 65.793 154.090 0.50 31.45 124 ASP B CA 1
ATOM 2542 C C . ASP B 1 65 ? -30.439 66.496 155.332 1.00 30.17 124 ASP B C 1
ATOM 2543 O O . ASP B 1 65 ? -31.619 66.846 155.360 1.00 31.30 124 ASP B O 1
ATOM 2552 N N . GLY B 1 66 ? -29.610 66.727 156.338 1.00 26.37 125 GLY B N 1
ATOM 2553 C CA . GLY B 1 66 ? -30.052 67.382 157.569 1.00 25.81 125 GLY B CA 1
ATOM 2554 C C . GLY B 1 66 ? -28.840 67.884 158.309 1.00 30.79 125 GLY B C 1
ATOM 2555 O O . GLY B 1 66 ? -27.729 67.466 158.005 1.00 26.11 125 GLY B O 1
ATOM 2556 N N . PHE B 1 67 ? -29.055 68.790 159.261 1.00 24.97 126 PHE B N 1
ATOM 2557 C CA . PHE B 1 67 ? -27.970 69.425 159.990 1.00 23.76 126 PHE B CA 1
ATOM 2558 C C . PHE B 1 67 ? -28.172 69.437 161.493 1.00 30.05 126 PHE B C 1
ATOM 2559 O O . PHE B 1 67 ? -29.288 69.501 161.982 1.00 25.47 126 PHE B O 1
ATOM 2567 N N . ILE B 1 68 ? -27.061 69.379 162.219 1.00 22.92 127 ILE B N 1
ATOM 2568 C CA . ILE B 1 68 ? -27.052 69.568 163.650 1.00 24.55 127 ILE B CA 1
ATOM 2569 C C . ILE B 1 68 ? -26.107 70.726 163.902 1.00 25.03 127 ILE B C 1
ATOM 2570 O O . ILE B 1 68 ? -24.931 70.654 163.572 1.00 25.82 127 ILE B O 1
ATOM 2575 N N . ILE B 1 69 ? -26.641 71.789 164.484 1.00 23.44 128 ILE B N 1
ATOM 2576 C CA . ILE B 1 69 ? -25.996 73.086 164.508 1.00 23.78 128 ILE B CA 1
ATOM 2577 C C . ILE B 1 69 ? -25.772 73.521 165.945 1.00 25.76 128 ILE B C 1
ATOM 2578 O O . ILE B 1 69 ? -26.728 73.832 166.668 1.00 26.39 128 ILE B O 1
ATOM 2583 N N . ALA B 1 70 ? -24.503 73.544 166.349 1.00 24.85 129 ALA B N 1
ATOM 2584 C CA . ALA B 1 70 ? -24.111 73.879 167.708 1.00 21.93 129 ALA B CA 1
ATOM 2585 C C . ALA B 1 70 ? -23.424 75.242 167.801 1.00 28.09 129 ALA B C 1
ATOM 2586 O O . ALA B 1 70 ? -23.058 75.673 168.895 1.00 30.32 129 ALA B O 1
ATOM 2588 N N . THR B 1 71 ? -23.264 75.915 166.665 1.00 25.84 130 THR B N 1
ATOM 2589 C CA . THR B 1 71 ? -22.557 77.199 166.605 1.00 25.29 130 THR B CA 1
ATOM 2590 C C . THR B 1 71 ? -23.515 78.364 166.312 1.00 33.53 130 THR B C 1
ATOM 2591 O O . THR B 1 71 ? -24.432 78.230 165.507 1.00 29.25 130 THR B O 1
ATOM 2595 N N . SER B 1 72 ? -23.277 79.508 166.950 1.00 28.93 131 SER B N 1
ATOM 2596 C CA . SER B 1 72 ? -23.998 80.744 166.643 1.00 35.64 131 SER B CA 1
ATOM 2597 C C . SER B 1 72 ? -23.502 81.433 165.363 1.00 37.16 131 SER B C 1
ATOM 2598 O O . SER B 1 72 ? -24.094 82.417 164.937 1.00 41.40 131 SER B O 1
ATOM 2601 N N . ALA B 1 73 ? -22.425 80.933 164.762 1.00 35.43 132 ALA B N 1
ATOM 2602 C CA . ALA B 1 73 ? -21.898 81.498 163.514 1.00 35.11 132 ALA B CA 1
ATOM 2603 C C . ALA B 1 73 ? -22.802 81.240 162.306 1.00 50.93 132 ALA B C 1
ATOM 2604 O O . ALA B 1 73 ? -22.592 81.818 161.247 1.00 40.69 132 ALA B O 1
ATOM 2606 N N . VAL B 1 74 ? -23.784 80.356 162.461 1.00 35.48 133 VAL B N 1
ATOM 2607 C CA . VAL B 1 74 ? -24.769 80.078 161.422 1.00 47.52 133 VAL B CA 1
ATOM 2608 C C . VAL B 1 74 ? -25.994 80.946 161.680 1.00 38.26 133 VAL B C 1
ATOM 2609 O O . VAL B 1 74 ? -26.693 80.757 162.672 1.00 45.07 133 VAL B O 1
ATOM 2613 N N . SER B 1 75 ? -26.246 81.889 160.777 1.00 43.22 134 SER B N 1
ATOM 2614 C CA . SER B 1 75 ? -27.305 82.882 160.956 1.00 43.93 134 SER B CA 1
ATOM 2615 C C . SER B 1 75 ? -28.695 82.349 160.618 1.00 39.85 134 SER B C 1
ATOM 2616 O O . SER B 1 75 ? -28.850 81.371 159.883 1.00 32.39 134 SER B O 1
ATOM 2619 N N . THR B 1 76 ? -29.701 83.028 161.155 1.00 36.37 135 THR B N 1
ATOM 2620 C CA . THR B 1 76 ? -31.092 82.783 160.810 1.00 32.44 135 THR B CA 1
ATOM 2621 C C . THR B 1 76 ? -31.318 82.905 159.295 1.00 41.05 135 THR B C 1
ATOM 2622 O O . THR B 1 76 ? -31.964 82.047 158.692 1.00 39.15 135 THR B O 1
ATOM 2626 N N . ASP B 1 77 ? -30.770 83.956 158.686 1.00 39.32 136 ASP B N 1
ATOM 2627 C CA . ASP B 1 77 ? -30.899 84.167 157.240 1.00 44.86 136 ASP B CA 1
ATOM 2628 C C . ASP B 1 77 ? -30.331 82.997 156.440 1.00 41.57 136 ASP B C 1
ATOM 2629 O O . ASP B 1 77 ? -30.957 82.523 155.495 1.00 34.41 136 ASP B O 1
ATOM 2634 N N . ALA B 1 78 ? -29.139 82.540 156.813 1.00 34.18 137 ALA B N 1
ATOM 2635 C CA . ALA B 1 78 ? -28.516 81.416 156.127 1.00 37.06 137 ALA B CA 1
ATOM 2636 C C . ALA B 1 78 ? -29.357 80.147 156.279 1.00 25.38 137 ALA B C 1
ATOM 2637 O O . ALA B 1 78 ? -29.453 79.349 155.346 1.00 30.23 137 ALA B O 1
ATOM 2639 N N . ILE B 1 79 ? -29.967 79.964 157.450 1.00 28.48 138 ILE B N 1
ATOM 2640 C CA . ILE B 1 79 ? -30.831 78.801 157.677 1.00 29.83 138 ILE B CA 1
ATOM 2641 C C . ILE B 1 79 ? -32.091 78.881 156.806 1.00 27.51 138 ILE B C 1
ATOM 2642 O O . ILE B 1 79 ? -32.467 77.911 156.144 1.00 28.82 138 ILE B O 1
ATOM 2647 N N . ASN B 1 80 ? -32.735 80.043 156.812 1.00 27.79 139 ASN B N 1
ATOM 2648 C CA . ASN B 1 80 ? -33.927 80.259 155.987 1.00 29.46 139 ASN B CA 1
ATOM 2649 C C . ASN B 1 80 ? -33.641 80.068 154.511 1.00 31.32 139 ASN B C 1
ATOM 2650 O O . ASN B 1 80 ? -34.339 79.327 153.824 1.00 29.73 139 ASN B O 1
ATOM 2655 N N . GLU B 1 81 ? -32.587 80.721 154.034 1.00 30.07 140 GLU B N 1
ATOM 2656 C CA . GLU B 1 81 ? -32.266 80.723 152.611 1.00 26.76 140 GLU B CA 1
ATOM 2657 C C . GLU B 1 81 ? -31.900 79.338 152.094 1.00 34.34 140 GLU B C 1
ATOM 2658 O O . GLU B 1 81 ? -32.226 78.990 150.963 1.00 31.98 140 GLU B O 1
ATOM 2664 N N . ASN B 1 82 ? -31.239 78.538 152.926 1.00 31.05 141 ASN B N 1
ATOM 2665 C CA . ASN B 1 82 ? -30.711 77.262 152.470 1.00 26.36 141 ASN B CA 1
ATOM 2666 C C . ASN B 1 82 ? -31.469 76.055 153.008 1.00 27.34 141 ASN B C 1
ATOM 2667 O O . ASN B 1 82 ? -31.960 75.229 152.235 1.00 31.11 141 ASN B O 1
ATOM 2672 N N . LEU B 1 83 ? -31.587 75.941 154.326 1.00 25.68 142 LEU B N 1
ATOM 2673 C CA . LEU B 1 83 ? -32.193 74.734 154.896 1.00 27.71 142 LEU B CA 1
ATOM 2674 C C . LEU B 1 83 ? -33.713 74.686 154.703 1.00 29.22 142 LEU B C 1
ATOM 2675 O O . LEU B 1 83 ? -34.274 73.669 154.262 1.00 29.74 142 LEU B O 1
ATOM 2680 N N . LYS B 1 84 ? -34.378 75.781 155.038 1.00 27.74 143 LYS B N 1
ATOM 2681 C CA . LYS B 1 84 ? -35.834 75.813 154.980 1.00 30.77 143 LYS B CA 1
ATOM 2682 C C . LYS B 1 84 ? -36.328 75.781 153.536 1.00 28.17 143 LYS B C 1
ATOM 2683 O O . LYS B 1 84 ? -37.188 74.967 153.185 1.00 29.65 143 LYS B O 1
ATOM 2689 N N . LYS B 1 85 ? -35.757 76.623 152.685 1.00 28.47 144 LYS B N 1
ATOM 2690 C CA . LYS B 1 85 ? -36.101 76.589 151.263 1.00 28.78 144 LYS B CA 1
ATOM 2691 C C . LYS B 1 85 ? -35.920 75.214 150.645 1.00 34.49 144 LYS B C 1
ATOM 2692 O O . LYS B 1 85 ? -36.719 74.819 149.805 1.00 32.89 144 LYS B O 1
ATOM 2698 N N . GLN B 1 86 ? -34.881 74.482 151.056 1.00 29.15 145 GLN B N 1
ATOM 2699 C CA . GLN B 1 86 ? -34.592 73.181 150.447 1.00 31.21 145 GLN B CA 1
ATOM 2700 C C . GLN B 1 86 ? -35.072 71.999 151.267 1.00 29.38 145 GLN B C 1
ATOM 2701 O O . GLN B 1 86 ? -34.704 70.864 150.966 1.00 35.19 145 GLN B O 1
ATOM 2707 N N . GLY B 1 87 ? -35.867 72.260 152.308 1.00 27.81 146 GLY B N 1
ATOM 2708 C CA . GLY B 1 87 ? -36.467 71.193 153.113 1.00 32.65 146 GLY B CA 1
ATOM 2709 C C . GLY B 1 87 ? -35.464 70.299 153.826 1.00 30.88 146 GLY B C 1
ATOM 2710 O O . GLY B 1 87 ? -35.661 69.089 153.908 1.00 32.58 146 GLY B O 1
ATOM 2711 N N . ARG B 1 88 ? -34.383 70.888 154.330 1.00 28.19 147 ARG B N 1
ATOM 2712 C CA . ARG B 1 88 ? -33.381 70.140 155.104 1.00 26.30 147 ARG B CA 1
ATOM 2713 C C . ARG B 1 88 ? -33.645 70.393 156.595 1.00 29.13 147 ARG B C 1
ATOM 2714 O O . ARG B 1 88 ? -33.446 71.515 157.085 1.00 27.96 147 ARG B O 1
ATOM 2722 N N . PRO B 1 89 ? -34.125 69.370 157.317 1.00 23.24 148 PRO B N 1
ATOM 2723 C CA . PRO B 1 89 ? -34.419 69.584 158.727 1.00 24.32 148 PRO B CA 1
ATOM 2724 C C . PRO B 1 89 ? -33.145 69.773 159.540 1.00 26.16 148 PRO B C 1
ATOM 2725 O O . PRO B 1 89 ? -32.066 69.363 159.107 1.00 25.73 148 PRO B O 1
ATOM 2729 N N . PHE B 1 90 ? -33.266 70.416 160.693 1.00 27.37 149 PHE B N 1
ATOM 2730 C CA . PHE B 1 90 ? -32.102 70.659 161.528 1.00 27.65 149 PHE B CA 1
ATOM 2731 C C . PHE B 1 90 ? -32.417 70.700 163.011 1.00 25.79 149 PHE B C 1
ATOM 2732 O O . PHE B 1 90 ? -33.560 70.925 163.418 1.00 27.76 149 PHE B O 1
ATOM 2740 N N . ILE B 1 91 ? -31.370 70.462 163.800 1.00 24.35 150 ILE B N 1
ATOM 2741 C CA . ILE B 1 91 ? -31.409 70.505 165.243 1.00 23.69 150 ILE B CA 1
ATOM 2742 C C . ILE B 1 91 ? -30.498 71.627 165.676 1.00 24.81 150 ILE B C 1
ATOM 2743 O O . ILE B 1 91 ? -29.458 71.835 165.062 1.00 28.17 150 ILE B O 1
ATOM 2748 N N . VAL B 1 92 ? -30.881 72.334 166.736 1.00 25.29 151 VAL B N 1
ATOM 2749 C CA . VAL B 1 92 ? -30.037 73.378 167.314 1.00 22.98 151 VAL B CA 1
ATOM 2750 C C . VAL B 1 92 ? -29.686 72.996 168.741 1.00 26.22 151 VAL B C 1
ATOM 2751 O O . VAL B 1 92 ? -30.459 72.353 169.438 1.00 25.18 151 VAL B O 1
ATOM 2755 N N . LEU B 1 93 ? -28.502 73.391 169.169 1.00 25.33 152 LEU B N 1
ATOM 2756 C CA . LEU B 1 93 ? -28.083 73.139 170.521 1.00 26.62 152 LEU B CA 1
ATOM 2757 C C . LEU B 1 93 ? -26.941 74.060 170.881 1.00 20.87 152 LEU B C 1
ATOM 2758 O O . LEU B 1 93 ? -26.432 74.807 170.042 1.00 25.46 152 LEU B O 1
ATOM 2763 N N . ASP B 1 94 ? -26.553 73.982 172.144 1.00 27.68 153 ASP B N 1
ATOM 2764 C CA . ASP B 1 94 ? -25.316 74.568 172.622 1.00 23.18 153 ASP B CA 1
ATOM 2765 C C . ASP B 1 94 ? -25.258 76.078 172.389 1.00 20.84 153 ASP B C 1
ATOM 2766 O O . ASP B 1 94 ? -26.070 76.789 172.982 1.00 26.91 153 ASP B O 1
ATOM 2771 N N . GLN B 1 95 ? -24.345 76.577 171.550 1.00 24.10 154 GLN B N 1
ATOM 2772 C CA . GLN B 1 95 ? -24.211 78.026 171.355 1.00 29.65 154 GLN B CA 1
ATOM 2773 C C . GLN B 1 95 ? -25.253 78.612 170.391 1.00 34.13 154 GLN B C 1
ATOM 2774 O O . GLN B 1 95 ? -25.398 79.831 170.308 1.00 28.60 154 GLN B O 1
ATOM 2780 N N . LYS B 1 96 ? -25.974 77.755 169.668 1.00 24.37 155 LYS B N 1
ATOM 2781 C CA . LYS B 1 96 ? -26.941 78.213 168.657 1.00 29.64 155 LYS B CA 1
ATOM 2782 C C . LYS B 1 96 ? -28.332 78.487 169.246 1.00 29.05 155 LYS B C 1
ATOM 2783 O O . LYS B 1 96 ? -28.911 77.626 169.912 1.00 28.25 155 LYS B O 1
ATOM 2789 N N . LYS B 1 97 ? -28.882 79.668 168.964 1.00 28.70 156 LYS B N 1
ATOM 2790 C CA A LYS B 1 97 ? -30.203 80.054 169.462 0.50 32.12 156 LYS B CA 1
ATOM 2791 C CA B LYS B 1 97 ? -30.197 80.029 169.488 0.50 33.18 156 LYS B CA 1
ATOM 2792 C C . LYS B 1 97 ? -31.302 79.264 168.762 1.00 34.60 156 LYS B C 1
ATOM 2793 O O . LYS B 1 97 ? -31.111 78.770 167.652 1.00 29.42 156 LYS B O 1
ATOM 2804 N N . SER B 1 98 ? -32.451 79.168 169.411 1.00 29.13 157 SER B N 1
ATOM 2805 C CA . SER B 1 98 ? -33.591 78.444 168.863 1.00 37.29 157 SER B CA 1
ATOM 2806 C C . SER B 1 98 ? -34.094 79.079 167.568 1.00 39.11 157 SER B C 1
ATOM 2807 O O . SER B 1 98 ? -33.888 80.267 167.320 1.00 34.10 157 SER B O 1
ATOM 2810 N N . GLU B 1 99 ? -34.701 78.249 166.730 1.00 29.91 158 GLU B N 1
ATOM 2811 C CA . GLU B 1 99 ? -35.199 78.654 165.421 1.00 29.60 158 GLU B CA 1
ATOM 2812 C C . GLU B 1 99 ? -36.558 78.004 165.247 1.00 36.01 158 GLU B C 1
ATOM 2813 O O . GLU B 1 99 ? -36.766 76.878 165.699 1.00 28.59 158 GLU B O 1
ATOM 2819 N N . GLY B 1 100 ? -37.477 78.703 164.589 1.00 32.44 159 GLY B N 1
ATOM 2820 C CA . GLY B 1 100 ? -38.772 78.127 164.261 1.00 32.02 159 GLY B CA 1
ATOM 2821 C C . GLY B 1 100 ? -38.633 76.887 163.395 1.00 30.69 159 GLY B C 1
ATOM 2822 O O . GLY B 1 100 ? -37.791 76.830 162.497 1.00 33.14 159 GLY B O 1
ATOM 2823 N N . PHE B 1 101 ? -39.476 75.900 163.667 1.00 25.92 160 PHE B N 1
ATOM 2824 C CA . PHE B 1 101 ? -39.518 74.655 162.925 1.00 29.94 160 PHE B CA 1
ATOM 2825 C C . PHE B 1 101 ? -38.177 73.925 162.950 1.00 28.30 160 PHE B C 1
ATOM 2826 O O . PHE B 1 101 ? -37.673 73.441 161.925 1.00 28.80 160 PHE B O 1
ATOM 2834 N N . SER B 1 102 ? -37.613 73.863 164.147 1.00 29.15 161 SER B N 1
ATOM 2835 C CA . SER B 1 102 ? -36.465 73.014 164.433 1.00 28.21 161 SER B CA 1
ATOM 2836 C C . SER B 1 102 ? -36.675 72.420 165.814 1.00 28.46 161 SER B C 1
ATOM 2837 O O . SER B 1 102 ? -37.422 72.963 166.625 1.00 28.84 161 SER B O 1
ATOM 2840 N N . ASP B 1 103 ? -36.038 71.288 166.062 1.00 27.04 162 ASP B N 1
ATOM 2841 C CA . ASP B 1 103 ? -35.965 70.727 167.395 1.00 24.24 162 ASP B CA 1
ATOM 2842 C C . ASP B 1 103 ? -34.660 71.189 168.021 1.00 27.77 162 ASP B C 1
ATOM 2843 O O . ASP B 1 103 ? -33.738 71.579 167.317 1.00 26.03 162 ASP B O 1
ATOM 2848 N N . ALA B 1 104 ? -34.600 71.169 169.343 1.00 28.45 163 ALA B N 1
ATOM 2849 C CA . ALA B 1 104 ? -33.419 71.610 170.073 1.00 26.97 163 ALA B CA 1
ATOM 2850 C C . ALA B 1 104 ? -33.122 70.656 171.210 1.00 26.52 163 ALA B C 1
ATOM 2851 O O . ALA B 1 104 ? -34.033 70.002 171.737 1.00 27.88 163 ALA B O 1
ATOM 2853 N N . VAL B 1 105 ? -31.840 70.566 171.575 1.00 26.05 164 VAL B N 1
ATOM 2854 C CA . VAL B 1 105 ? -31.417 69.874 172.794 1.00 26.51 164 VAL B CA 1
ATOM 2855 C C . VAL B 1 105 ? -30.496 70.812 173.542 1.00 27.48 164 VAL B C 1
ATOM 2856 O O . VAL B 1 105 ? -29.571 71.368 172.957 1.00 28.50 164 VAL B O 1
ATOM 2860 N N . ARG B 1 106 ? -30.735 70.961 174.837 1.00 25.93 165 ARG B N 1
ATOM 2861 C CA . ARG B 1 106 ? -29.949 71.854 175.660 1.00 31.00 165 ARG B CA 1
ATOM 2862 C C . ARG B 1 106 ? -29.627 71.193 176.979 1.00 31.27 165 ARG B C 1
ATOM 2863 O O . ARG B 1 106 ? -30.275 70.235 177.372 1.00 34.65 165 ARG B O 1
ATOM 2871 N N . THR B 1 107 ? -28.605 71.696 177.650 1.00 26.05 166 THR B N 1
ATOM 2872 C CA . THR B 1 107 ? -28.308 71.244 178.987 1.00 23.23 166 THR B CA 1
ATOM 2873 C C . THR B 1 107 ? -28.581 72.410 179.928 1.00 27.85 166 THR B C 1
ATOM 2874 O O . THR B 1 107 ? -28.721 73.538 179.482 1.00 28.23 166 THR B O 1
ATOM 2878 N N . ASP B 1 108 ? -28.647 72.138 181.224 1.00 27.87 167 ASP B N 1
ATOM 2879 C CA . ASP B 1 108 ? -29.082 73.147 182.196 1.00 27.13 167 ASP B CA 1
ATOM 2880 C C . ASP B 1 108 ? -27.917 74.010 182.674 1.00 27.54 167 ASP B C 1
ATOM 2881 O O . ASP B 1 108 ? -27.380 73.817 183.769 1.00 27.45 167 ASP B O 1
ATOM 2886 N N . ASP B 1 109 ? -27.554 74.976 181.839 1.00 24.82 168 ASP B N 1
ATOM 2887 C CA . ASP B 1 109 ? -26.440 75.877 182.100 1.00 27.41 168 ASP B CA 1
ATOM 2888 C C . ASP B 1 109 ? -26.598 76.707 183.372 1.00 30.52 168 ASP B C 1
ATOM 2889 O O . ASP B 1 109 ? -25.642 76.846 184.142 1.00 22.79 168 ASP B O 1
ATOM 2894 N N . PHE B 1 110 ? -27.782 77.286 183.572 1.00 27.29 169 PHE B N 1
ATOM 2895 C CA . PHE B 1 110 ? -28.041 78.109 184.774 1.00 25.99 169 PHE B CA 1
ATOM 2896 C C . PHE B 1 110 ? -27.798 77.276 186.037 1.00 27.30 169 PHE B C 1
ATOM 2897 O O . PHE B 1 110 ? -27.067 77.684 186.956 1.00 26.15 169 PHE B O 1
ATOM 2905 N N . ARG B 1 111 ? -28.386 76.090 186.062 1.00 27.27 170 ARG B N 1
ATOM 2906 C CA . ARG B 1 111 ? -28.205 75.171 187.172 1.00 24.44 170 ARG B CA 1
ATOM 2907 C C . ARG B 1 111 ? -26.736 74.841 187.386 1.00 27.30 170 ARG B C 1
ATOM 2908 O O . ARG B 1 111 ? -26.259 74.847 188.520 1.00 24.92 170 ARG B O 1
ATOM 2916 N N . GLY B 1 112 ? -26.018 74.529 186.310 1.00 28.18 171 GLY B N 1
ATOM 2917 C CA . GLY B 1 112 ? -24.607 74.201 186.430 1.00 26.52 171 GLY B CA 1
ATOM 2918 C C . GLY B 1 112 ? -23.774 75.325 187.027 1.00 25.22 171 GLY B C 1
ATOM 2919 O O . GLY B 1 112 ? -22.927 75.086 187.882 1.00 24.77 171 GLY B O 1
ATOM 2920 N N . GLY B 1 113 ? -24.009 76.554 186.582 1.00 26.07 172 GLY B N 1
ATOM 2921 C CA . GLY B 1 113 ? -23.301 77.704 187.156 1.00 26.48 172 GLY B CA 1
ATOM 2922 C C . GLY B 1 113 ? -23.650 77.896 188.629 1.00 28.44 172 GLY B C 1
ATOM 2923 O O . GLY B 1 113 ? -22.794 78.184 189.463 1.00 24.55 172 GLY B O 1
ATOM 2924 N N . TYR B 1 114 ? -24.920 77.706 188.949 1.00 28.42 173 TYR B N 1
ATOM 2925 C CA . TYR B 1 114 ? -25.384 77.754 190.334 1.00 30.42 173 TYR B CA 1
ATOM 2926 C C . TYR B 1 114 ? -24.695 76.705 191.188 1.00 25.88 173 TYR B C 1
ATOM 2927 O O . TYR B 1 114 ? -24.219 77.007 192.281 1.00 25.91 173 TYR B O 1
ATOM 2936 N N . LEU B 1 115 ? -24.620 75.475 190.688 1.00 25.58 174 LEU B N 1
ATOM 2937 C CA . LEU B 1 115 ? -23.916 74.429 191.412 1.00 25.37 174 LEU B CA 1
ATOM 2938 C C . LEU B 1 115 ? -22.454 74.777 191.661 1.00 29.04 174 LEU B C 1
ATOM 2939 O O . LEU B 1 115 ? -21.942 74.523 192.749 1.00 23.65 174 LEU B O 1
ATOM 2944 N N . ALA B 1 116 ? -21.779 75.343 190.656 1.00 28.43 175 ALA B N 1
ATOM 2945 C CA . ALA B 1 116 ? -20.380 75.735 190.805 1.00 29.97 175 ALA B CA 1
ATOM 2946 C C . ALA B 1 116 ? -20.197 76.804 191.886 1.00 24.33 175 ALA B C 1
ATOM 2947 O O . ALA B 1 116 ? -19.301 76.704 192.727 1.00 25.91 175 ALA B O 1
ATOM 2949 N N . GLY B 1 117 ? -21.050 77.821 191.846 1.00 23.66 176 GLY B N 1
ATOM 2950 C CA . GLY B 1 117 ? -21.043 78.866 192.852 1.00 25.21 176 GLY B CA 1
ATOM 2951 C C . GLY B 1 117 ? -21.294 78.354 194.249 1.00 24.67 176 GLY B C 1
ATOM 2952 O O . GLY B 1 117 ? -20.551 78.690 195.175 1.00 27.37 176 GLY B O 1
ATOM 2961 N N . HIS B 1 119 ? -20.898 75.426 195.480 1.00 26.47 178 HIS B N 1
ATOM 2962 C CA . HIS B 1 119 ? -19.784 74.609 195.946 1.00 23.03 178 HIS B CA 1
ATOM 2963 C C . HIS B 1 119 ? -18.626 75.461 196.494 1.00 25.31 178 HIS B C 1
ATOM 2964 O O . HIS B 1 119 ? -18.155 75.240 197.618 1.00 27.17 178 HIS B O 1
ATOM 2971 N N . LEU B 1 120 ? -18.168 76.430 195.705 1.00 25.60 179 LEU B N 1
ATOM 2972 C CA . LEU B 1 120 ? -17.090 77.321 196.146 1.00 27.31 179 LEU B CA 1
ATOM 2973 C C . LEU B 1 120 ? -17.474 78.116 197.397 1.00 28.92 179 LEU B C 1
ATOM 2974 O O . LEU B 1 120 ? -16.663 78.275 198.310 1.00 29.70 179 LEU B O 1
ATOM 2979 N N . LEU B 1 121 ? -18.705 78.613 197.435 1.00 27.40 180 LEU B N 1
ATOM 2980 C CA . LEU B 1 121 ? -19.183 79.386 198.579 1.00 32.57 180 LEU B CA 1
ATOM 2981 C C . LEU B 1 121 ? -19.341 78.518 199.826 1.00 33.64 180 LEU B C 1
ATOM 2982 O O . LEU B 1 121 ? -19.020 78.972 200.917 1.00 28.42 180 LEU B O 1
ATOM 2987 N N . SER B 1 122 ? -19.784 77.267 199.676 1.00 28.05 181 SER B N 1
ATOM 2988 C CA . SER B 1 122 ? -19.874 76.354 200.821 1.00 32.73 181 SER B CA 1
ATOM 2989 C C . SER B 1 122 ? -18.506 76.098 201.436 1.00 40.51 181 SER B C 1
ATOM 2990 O O . SER B 1 122 ? -18.399 75.786 202.624 1.00 30.98 181 SER B O 1
ATOM 2993 N N . LEU B 1 123 ? -17.463 76.216 200.621 1.00 33.17 182 LEU B N 1
ATOM 2994 C CA . LEU B 1 123 ? -16.088 76.016 201.091 1.00 32.93 182 LEU B CA 1
ATOM 2995 C C . LEU B 1 123 ? -15.488 77.257 201.755 1.00 26.53 182 LEU B C 1
ATOM 2996 O O . LEU B 1 123 ? -14.370 77.204 202.271 1.00 32.31 182 LEU B O 1
ATOM 3001 N N . GLY B 1 124 ? -16.209 78.370 201.730 1.00 29.51 183 GLY B N 1
ATOM 3002 C CA . GLY B 1 124 ? -15.772 79.581 202.422 1.00 31.09 183 GLY B CA 1
ATOM 3003 C C . GLY B 1 124 ? -15.083 80.586 201.516 1.00 36.69 183 GLY B C 1
ATOM 3004 O O . GLY B 1 124 ? -14.600 81.610 201.994 1.00 36.31 183 GLY B O 1
ATOM 3005 N N . HIS B 1 125 ? -15.021 80.312 200.210 1.00 31.56 184 HIS B N 1
ATOM 3006 C CA . HIS B 1 125 ? -14.428 81.278 199.277 1.00 28.86 184 HIS B CA 1
ATOM 3007 C C . HIS B 1 125 ? -15.417 82.409 199.082 1.00 34.95 184 HIS B C 1
ATOM 3008 O O . HIS B 1 125 ? -16.585 82.177 198.796 1.00 45.55 184 HIS B O 1
ATOM 3015 N N . GLN B 1 126 ? -14.951 83.634 199.283 1.00 36.79 185 GLN B N 1
ATOM 3016 C CA . GLN B 1 126 ? -15.807 84.807 199.160 1.00 42.72 185 GLN B CA 1
ATOM 3017 C C . GLN B 1 126 ? -15.322 85.771 198.089 1.00 39.53 185 GLN B C 1
ATOM 3018 O O . GLN B 1 126 ? -16.114 86.546 197.555 1.00 39.46 185 GLN B O 1
ATOM 3024 N N . THR B 1 127 ? -14.026 85.744 197.793 1.00 32.85 186 THR B N 1
ATOM 3025 C CA . THR B 1 127 ? -13.489 86.475 196.659 1.00 33.37 186 THR B CA 1
ATOM 3026 C C . THR B 1 127 ? -13.163 85.437 195.604 1.00 27.91 186 THR B C 1
ATOM 3027 O O . THR B 1 127 ? -12.288 84.593 195.790 1.00 28.53 186 THR B O 1
ATOM 3031 N N . ILE B 1 128 ? -13.912 85.484 194.516 1.00 30.77 187 ILE B N 1
ATOM 3032 C CA . ILE B 1 128 ? -13.868 84.450 193.509 1.00 29.61 187 ILE B CA 1
ATOM 3033 C C . ILE B 1 128 ? -13.632 85.075 192.149 1.00 25.73 187 ILE B C 1
ATOM 3034 O O . ILE B 1 128 ? -14.232 86.091 191.809 1.00 33.95 187 ILE B O 1
ATOM 3039 N N . ALA B 1 129 ? -12.769 84.433 191.372 1.00 25.96 188 ALA B N 1
ATOM 3040 C CA . ALA B 1 129 ? -12.477 84.841 190.012 1.00 27.40 188 ALA B CA 1
ATOM 3041 C C . ALA B 1 129 ? -13.305 84.022 189.034 1.00 31.14 188 ALA B C 1
ATOM 3042 O O . ALA B 1 129 ? -13.500 82.814 189.206 1.00 28.76 188 ALA B O 1
ATOM 3044 N N . LEU B 1 130 ? -13.798 84.710 188.019 1.00 26.78 189 LEU B N 1
ATOM 3045 C CA . LEU B 1 130 ? -14.540 84.115 186.928 1.00 30.36 189 LEU B CA 1
ATOM 3046 C C . LEU B 1 130 ? -13.642 84.168 185.702 1.00 29.22 189 LEU B C 1
ATOM 3047 O O . LEU B 1 130 ? -13.243 85.243 185.270 1.00 27.52 189 LEU B O 1
ATOM 3052 N N . VAL B 1 131 ? -13.283 83.002 185.178 1.00 27.84 190 VAL B N 1
ATOM 3053 C CA . VAL B 1 131 ? -12.464 82.904 183.973 1.00 24.04 190 VAL B CA 1
ATOM 3054 C C . VAL B 1 131 ? -13.372 82.454 182.841 1.00 30.76 190 VAL B C 1
ATOM 3055 O O . VAL B 1 131 ? -13.894 81.334 182.849 1.00 27.03 190 VAL B O 1
ATOM 3059 N N . TYR B 1 132 ? -13.583 83.329 181.868 1.00 28.73 191 TYR B N 1
ATOM 3060 C CA . TYR B 1 132 ? -14.626 83.097 180.871 1.00 27.62 191 TYR B CA 1
ATOM 3061 C C . TYR B 1 132 ? -14.278 83.742 179.537 1.00 31.25 191 TYR B C 1
ATOM 3062 O O . TYR B 1 132 ? -13.446 84.634 179.488 1.00 29.66 191 TYR B O 1
ATOM 3071 N N . PRO B 1 133 ? -14.924 83.295 178.450 1.00 32.07 192 PRO B N 1
ATOM 3072 C CA . PRO B 1 133 ? -14.639 83.868 177.143 1.00 32.47 192 PRO B CA 1
ATOM 3073 C C . PRO B 1 133 ? -15.210 85.265 176.982 1.00 42.12 192 PRO B C 1
ATOM 3074 O O . PRO B 1 133 ? -16.382 85.481 177.253 1.00 31.86 192 PRO B O 1
ATOM 3078 N N . GLU B 1 134 ? -14.394 86.209 176.532 1.00 36.03 193 GLU B N 1
ATOM 3079 C CA . GLU B 1 134 ? -14.912 87.538 176.225 1.00 45.01 193 GLU B CA 1
ATOM 3080 C C . GLU B 1 134 ? -16.053 87.410 175.209 1.00 35.73 193 GLU B C 1
ATOM 3081 O O . GLU B 1 134 ? -15.962 86.620 174.263 1.00 40.69 193 GLU B O 1
ATOM 3087 N N . ASN B 1 135 ? -17.126 88.168 175.421 1.00 36.22 194 ASN B N 1
ATOM 3088 C CA . ASN B 1 135 ? -18.339 88.054 174.606 1.00 52.17 194 ASN B CA 1
ATOM 3089 C C . ASN B 1 135 ? -18.853 86.614 174.585 1.00 42.29 194 ASN B C 1
ATOM 3090 O O . ASN B 1 135 ? -18.877 85.979 173.530 1.00 39.80 194 ASN B O 1
ATOM 3095 N N . PRO B 1 136 ? -19.261 86.092 175.755 1.00 38.87 195 PRO B N 1
ATOM 3096 C CA . PRO B 1 136 ? -19.632 84.679 175.828 1.00 32.76 195 PRO B CA 1
ATOM 3097 C C . PRO B 1 136 ? -20.874 84.357 175.012 1.00 32.19 195 PRO B C 1
ATOM 3098 O O . PRO B 1 136 ? -21.744 85.207 174.862 1.00 32.44 195 PRO B O 1
ATOM 3102 N N . PRO B 1 137 ? -20.964 83.130 174.478 1.00 31.64 196 PRO B N 1
ATOM 3103 C CA . PRO B 1 137 ? -22.243 82.730 173.896 1.00 30.22 196 PRO B CA 1
ATOM 3104 C C . PRO B 1 137 ? -23.332 82.626 174.970 1.00 32.27 196 PRO B C 1
ATOM 3105 O O . PRO B 1 137 ? -23.022 82.587 176.160 1.00 29.28 196 PRO B O 1
ATOM 3109 N N . GLU B 1 138 ? -24.591 82.583 174.547 1.00 28.59 197 GLU B N 1
ATOM 3110 C CA . GLU B 1 138 ? -25.733 82.681 175.467 1.00 34.26 197 GLU B CA 1
ATOM 3111 C C . GLU B 1 138 ? -25.779 81.539 176.494 1.00 29.45 197 GLU B C 1
ATOM 3112 O O . GLU B 1 138 ? -26.163 81.751 177.631 1.00 28.21 197 GLU B O 1
ATOM 3118 N N . ASN B 1 139 ? -25.385 80.337 176.097 1.00 27.94 198 ASN B N 1
ATOM 3119 C CA . ASN B 1 139 ? -25.353 79.222 177.036 1.00 29.04 198 ASN B CA 1
ATOM 3120 C C . ASN B 1 139 ? -24.319 79.451 178.138 1.00 25.84 198 ASN B C 1
ATOM 3121 O O . ASN B 1 139 ? -24.567 79.153 179.318 1.00 28.33 198 ASN B O 1
ATOM 3126 N N . VAL B 1 140 ? -23.173 80.006 177.754 1.00 28.19 199 VAL B N 1
ATOM 3127 C CA . VAL B 1 140 ? -22.124 80.322 178.707 1.00 27.09 199 VAL B CA 1
ATOM 3128 C C . VAL B 1 140 ? -22.592 81.458 179.609 1.00 27.00 199 VAL B C 1
ATOM 3129 O O . VAL B 1 140 ? -22.351 81.440 180.816 1.00 26.76 199 VAL B O 1
ATOM 3133 N N . HIS B 1 141 ? -23.264 82.445 179.021 1.00 30.74 200 HIS B N 1
ATOM 3134 C CA . HIS B 1 141 ? -23.823 83.550 179.795 1.00 28.62 200 HIS B CA 1
ATOM 3135 C C . HIS B 1 141 ? -24.778 83.025 180.872 1.00 33.08 200 HIS B C 1
ATOM 3136 O O . HIS B 1 141 ? -24.763 83.495 181.998 1.00 27.83 200 HIS B O 1
ATOM 3143 N N . ALA B 1 142 ? -25.597 82.035 180.525 1.00 28.19 201 ALA B N 1
ATOM 3144 C CA . ALA B 1 142 ? -26.531 81.466 181.480 1.00 26.77 201 ALA B CA 1
ATOM 3145 C C . ALA B 1 142 ? -25.809 80.798 182.652 1.00 27.91 201 ALA B C 1
ATOM 3146 O O . ALA B 1 142 ? -26.304 80.843 183.779 1.00 27.16 201 ALA B O 1
ATOM 3148 N N . ARG B 1 143 ? -24.643 80.194 182.404 1.00 28.17 202 ARG B N 1
ATOM 3149 C CA . ARG B 1 143 ? -23.833 79.634 183.496 1.00 32.80 202 ARG B CA 1
ATOM 3150 C C . ARG B 1 143 ? -23.416 80.742 184.454 1.00 26.04 202 ARG B C 1
ATOM 3151 O O . ARG B 1 143 ? -23.455 80.580 185.679 1.00 25.91 202 ARG B O 1
ATOM 3159 N N . ILE B 1 144 ? -22.991 81.863 183.890 1.00 26.62 203 ILE B N 1
ATOM 3160 C CA . ILE B 1 144 ? -22.530 82.992 184.691 1.00 26.89 203 ILE B CA 1
ATOM 3161 C C . ILE B 1 144 ? -23.686 83.541 185.540 1.00 24.58 203 ILE B C 1
ATOM 3162 O O . ILE B 1 144 ? -23.511 83.832 186.727 1.00 29.65 203 ILE B O 1
ATOM 3167 N N . GLU B 1 145 ? -24.869 83.622 184.941 1.00 27.20 204 GLU B N 1
ATOM 3168 C CA . GLU B 1 145 ? -26.056 84.079 185.655 1.00 32.84 204 GLU B CA 1
ATOM 3169 C C . GLU B 1 145 ? -26.405 83.143 186.812 1.00 32.92 204 GLU B C 1
ATOM 3170 O O . GLU B 1 145 ? -26.735 83.601 187.903 1.00 29.85 204 GLU B O 1
ATOM 3176 N N . GLY B 1 146 ? -26.312 81.839 186.585 1.00 26.97 205 GLY B N 1
ATOM 3177 C CA . GLY B 1 146 ? -26.575 80.877 187.651 1.00 23.47 205 GLY B CA 1
ATOM 3178 C C . GLY B 1 146 ? -25.564 81.005 188.772 1.00 31.85 205 GLY B C 1
ATOM 3179 O O . GLY B 1 146 ? -25.900 80.886 189.959 1.00 31.31 205 GLY B O 1
ATOM 3180 N N . PHE B 1 147 ? -24.312 81.248 188.395 1.00 29.53 206 PHE B N 1
ATOM 3181 C CA . PHE B 1 147 ? -23.260 81.484 189.369 1.00 26.12 206 PHE B CA 1
ATOM 3182 C C . PHE B 1 147 ? -23.551 82.736 190.208 1.00 27.24 206 PHE B C 1
ATOM 3183 O O . PHE B 1 147 ? -23.350 82.743 191.426 1.00 27.80 206 PHE B O 1
ATOM 3191 N N . LYS B 1 148 ? -24.025 83.788 189.556 1.00 28.51 207 LYS B N 1
ATOM 3192 C CA . LYS B 1 148 ? -24.396 85.018 190.267 1.00 36.92 207 LYS B CA 1
ATOM 3193 C C . LYS B 1 148 ? -25.586 84.820 191.200 1.00 34.76 207 LYS B C 1
ATOM 3194 O O . LYS B 1 148 ? -25.670 85.455 192.242 1.00 35.75 207 LYS B O 1
ATOM 3200 N N . SER B 1 149 ? -26.509 83.945 190.817 1.00 33.22 208 SER B N 1
ATOM 3201 C CA . SER B 1 149 ? -27.619 83.549 191.685 1.00 39.05 208 SER B CA 1
ATOM 3202 C C . SER B 1 149 ? -27.112 82.911 192.980 1.00 35.26 208 SER B C 1
ATOM 3203 O O . SER B 1 149 ? -27.646 83.180 194.051 1.00 34.41 208 SER B O 1
ATOM 3206 N N . ALA B 1 150 ? -26.076 82.074 192.885 1.00 28.98 209 ALA B N 1
ATOM 3207 C CA . ALA B 1 150 ? -25.435 81.512 194.068 1.00 31.05 209 ALA B CA 1
ATOM 3208 C C . ALA B 1 150 ? -24.806 82.601 194.940 1.00 30.74 209 ALA B C 1
ATOM 3209 O O . ALA B 1 150 ? -24.936 82.572 196.158 1.00 28.44 209 ALA B O 1
ATOM 3211 N N . LEU B 1 151 ? -24.140 83.570 194.320 1.00 28.36 210 LEU B N 1
ATOM 3212 C CA . LEU B 1 151 ? -23.600 84.706 195.068 1.00 36.97 210 LEU B CA 1
ATOM 3213 C C . LEU B 1 151 ? -24.702 85.464 195.816 1.00 31.17 210 LEU B C 1
ATOM 3214 O O . LEU B 1 151 ? -24.494 85.889 196.952 1.00 36.95 210 LEU B O 1
ATOM 3219 N N . ASP B 1 152 ? -25.856 85.636 195.175 1.00 38.57 211 ASP B N 1
ATOM 3220 C CA . ASP B 1 152 ? -27.010 86.283 195.809 1.00 44.98 211 ASP B CA 1
ATOM 3221 C C . ASP B 1 152 ? -27.459 85.542 197.060 1.00 57.13 211 ASP B C 1
ATOM 3222 O O . ASP B 1 152 ? -27.798 86.160 198.062 1.00 40.23 211 ASP B O 1
ATOM 3227 N N . VAL B 1 153 ? -27.464 84.216 197.011 1.00 37.63 212 VAL B N 1
ATOM 3228 C CA . VAL B 1 153 ? -27.813 83.438 198.190 1.00 37.99 212 VAL B CA 1
ATOM 3229 C C . VAL B 1 153 ? -26.871 83.760 199.354 1.00 38.22 212 VAL B C 1
ATOM 3230 O O . VAL B 1 153 ? -27.306 83.871 200.502 1.00 38.31 212 VAL B O 1
ATOM 3234 N N . TYR B 1 154 ? -25.586 83.912 199.055 1.00 40.20 213 TYR B N 1
ATOM 3235 C 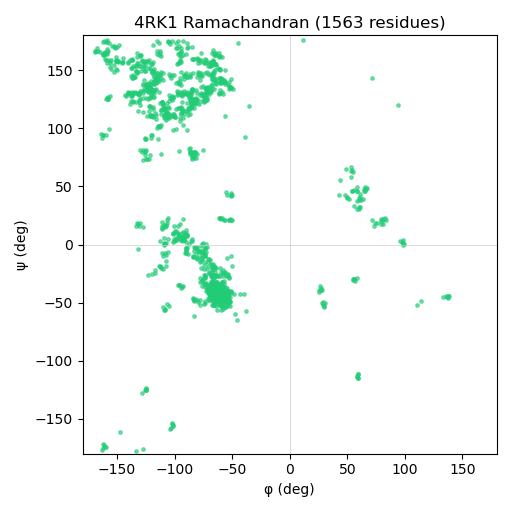CA . TYR B 1 154 ? -24.590 84.224 200.079 1.00 36.96 213 TYR B CA 1
ATOM 3236 C C . TYR B 1 154 ? -24.409 85.736 200.277 1.00 42.75 213 TYR B C 1
ATOM 3237 O O . TYR B 1 154 ? -23.517 86.165 201.006 1.00 38.99 213 TYR B O 1
ATOM 3246 N N . GLN B 1 155 ? -25.252 86.533 199.625 1.00 39.37 214 GLN B N 1
ATOM 3247 C CA . GLN B 1 155 ? -25.187 87.988 199.706 1.00 58.99 214 GLN B CA 1
ATOM 3248 C C . GLN B 1 155 ? -23.775 88.518 199.464 1.00 56.89 214 GLN B C 1
ATOM 3249 O O . GLN B 1 155 ? -23.320 89.449 200.127 1.00 61.04 214 GLN B O 1
ATOM 3255 N N . ILE B 1 156 ? -23.088 87.915 198.498 1.00 45.06 215 ILE B N 1
ATOM 3256 C CA . ILE B 1 156 ? -21.791 88.402 198.066 1.00 41.41 215 ILE B CA 1
ATOM 3257 C C . ILE B 1 156 ? -22.118 89.545 197.109 1.00 51.62 215 ILE B C 1
ATOM 3258 O O . ILE B 1 156 ? -23.012 89.404 196.256 1.00 53.02 215 ILE B O 1
ATOM 3263 N N . PRO B 1 157 ? -21.442 90.695 197.267 1.00 56.95 216 PRO B N 1
ATOM 3264 C CA . PRO B 1 157 ? -21.692 91.773 196.307 1.00 122.25 216 PRO B CA 1
ATOM 3265 C C . PRO B 1 157 ? -21.088 91.432 194.943 1.00 74.39 216 PRO B C 1
ATOM 3266 O O . PRO B 1 157 ? -19.898 91.128 194.875 1.00 66.92 216 PRO B O 1
ATOM 3270 N N . HIS B 1 158 ? -21.899 91.479 193.881 1.00 70.10 217 HIS B N 1
ATOM 3271 C CA . HIS B 1 158 ? -21.455 91.086 192.529 1.00 93.69 217 HIS B CA 1
ATOM 3272 C C . HIS B 1 158 ? -20.140 91.744 192.082 1.00 133.54 217 HIS B C 1
ATOM 3273 O O . HIS B 1 158 ? -19.507 91.263 191.145 1.00 73.05 217 HIS B O 1
ATOM 3280 N N . ASP B 1 159 ? -19.738 92.835 192.737 1.00 84.29 218 ASP B N 1
ATOM 3281 C CA . ASP B 1 159 ? -18.434 93.465 192.482 1.00 76.32 218 ASP B CA 1
ATOM 3282 C C . ASP B 1 159 ? -17.315 92.971 193.419 1.00 63.36 218 ASP B C 1
ATOM 3283 O O . ASP B 1 159 ? -16.317 93.662 193.628 1.00 74.02 218 ASP B O 1
ATOM 3288 N N . GLN B 1 160 ? -17.497 91.783 193.989 1.00 71.44 219 GLN B N 1
ATOM 3289 C CA . GLN B 1 160 ? -16.419 91.022 194.639 1.00 50.47 219 GLN B CA 1
ATOM 3290 C C . GLN B 1 160 ? -16.075 89.793 193.769 1.00 46.91 219 GLN B C 1
ATOM 3291 O O . GLN B 1 160 ? -15.301 88.909 194.172 1.00 50.24 219 GLN B O 1
ATOM 3297 N N . LEU B 1 161 ? -16.705 89.727 192.594 1.00 42.34 220 LEU B N 1
ATOM 3298 C CA . LEU B 1 161 ? -16.306 88.809 191.537 1.00 49.26 220 LEU B CA 1
ATOM 3299 C C . LEU B 1 161 ? -15.144 89.435 190.812 1.00 47.60 220 LEU B C 1
ATOM 3300 O O . LEU B 1 161 ? -15.265 90.554 190.334 1.00 42.60 220 LEU B O 1
ATOM 3305 N N . ILE B 1 162 ? -14.036 88.708 190.710 1.00 43.94 221 ILE B N 1
ATOM 3306 C CA . ILE B 1 162 ? -12.920 89.140 189.882 1.00 35.23 221 ILE B CA 1
ATOM 3307 C C . ILE B 1 162 ? -13.167 88.597 188.478 1.00 35.23 221 ILE B C 1
ATOM 3308 O O . ILE B 1 162 ? -13.115 87.387 188.253 1.00 37.73 221 ILE B O 1
ATOM 3313 N N . LEU B 1 163 ? -13.444 89.493 187.539 1.00 30.36 222 LEU B N 1
ATOM 3314 C CA . LEU B 1 163 ? -13.743 89.115 186.161 1.00 35.61 222 LEU B CA 1
ATOM 3315 C C . LEU B 1 163 ? -12.464 88.970 185.355 1.00 48.73 222 LEU B C 1
ATOM 3316 O O . LEU B 1 163 ? -11.718 89.932 185.201 1.00 36.49 222 LEU B O 1
ATOM 3321 N N . LEU B 1 164 ? -12.216 87.773 184.830 1.00 27.36 223 LEU B N 1
ATOM 3322 C CA . LEU B 1 164 ? -11.025 87.526 184.018 1.00 26.55 223 LEU B CA 1
ATOM 3323 C C . LEU B 1 164 ? -11.406 87.010 182.633 1.00 32.49 223 LEU B C 1
ATOM 3324 O O . LEU B 1 164 ? -11.248 85.814 182.342 1.00 33.96 223 LEU B O 1
ATOM 3329 N N . PRO B 1 165 ? -11.925 87.905 181.773 1.00 31.90 224 PRO B N 1
ATOM 3330 C CA . PRO B 1 165 ? -12.248 87.510 180.406 1.00 28.39 224 PRO B CA 1
ATOM 3331 C C . PRO B 1 165 ? -10.991 87.155 179.617 1.00 29.67 224 PRO B C 1
ATOM 3332 O O . PRO B 1 165 ? -9.948 87.767 179.811 1.00 34.32 224 PRO B O 1
ATOM 3336 N N . THR B 1 166 ? -11.094 86.156 178.749 1.00 29.78 225 THR B N 1
ATOM 3337 C CA . THR B 1 166 ? -9.948 85.677 177.988 1.00 30.38 225 THR B CA 1
ATOM 3338 C C . THR B 1 166 ? -10.423 84.918 176.742 1.00 33.26 225 THR B C 1
ATOM 3339 O O . THR B 1 166 ? -11.610 84.912 176.433 1.00 33.99 225 THR B O 1
ATOM 3343 N N . GLN B 1 167 ? -9.493 84.316 176.010 1.00 30.20 226 GLN B N 1
ATOM 3344 C CA . GLN B 1 167 ? -9.840 83.482 174.861 1.00 33.06 226 GLN B CA 1
ATOM 3345 C C . GLN B 1 167 ? -10.339 82.140 175.388 1.00 30.47 226 GLN B C 1
ATOM 3346 O O . GLN B 1 167 ? -9.859 81.661 176.413 1.00 28.04 226 GLN B O 1
ATOM 3352 N N . PHE B 1 168 ? -11.297 81.541 174.690 1.00 30.00 227 PHE B N 1
ATOM 3353 C CA . PHE B 1 168 ? -11.961 80.328 175.167 1.00 31.80 227 PHE B CA 1
ATOM 3354 C C . PHE B 1 168 ? -11.092 79.109 174.811 1.00 26.42 227 PHE B C 1
ATOM 3355 O O . PHE B 1 168 ? -11.376 78.389 173.861 1.00 30.22 227 PHE B O 1
ATOM 3363 N N . SER B 1 169 ? -10.014 78.909 175.556 1.00 29.06 228 SER B N 1
ATOM 3364 C CA . SER B 1 169 ? -9.043 77.859 175.223 1.00 29.64 228 SER B CA 1
ATOM 3365 C C . SER B 1 169 ? -8.095 77.654 176.381 1.00 24.24 228 SER B C 1
ATOM 3366 O O . SER B 1 169 ? -8.065 78.460 177.304 1.00 23.96 228 SER B O 1
ATOM 3369 N N . LYS B 1 170 ? -7.306 76.584 176.318 1.00 22.69 229 LYS B N 1
ATOM 3370 C CA . LYS B 1 170 ? -6.239 76.365 177.290 1.00 28.09 229 LYS B CA 1
ATOM 3371 C C . LYS B 1 170 ? -5.286 77.566 177.338 1.00 23.76 229 LYS B C 1
ATOM 3372 O O . LYS B 1 170 ? -4.922 78.042 178.410 1.00 24.79 229 LYS B O 1
ATOM 3378 N N . GLN B 1 171 ? -4.866 78.036 176.168 1.00 26.49 230 GLN B N 1
ATOM 3379 C CA . GLN B 1 171 ? -3.973 79.188 176.087 1.00 29.25 230 GLN B CA 1
ATOM 3380 C C . GLN B 1 171 ? -4.602 80.400 176.787 1.00 28.43 230 GLN B C 1
ATOM 3381 O O . GLN B 1 171 ? -3.923 81.115 177.526 1.00 29.64 230 GLN B O 1
ATOM 3387 N N . GLY B 1 172 ? -5.895 80.619 176.569 1.00 26.00 231 GLY B N 1
ATOM 3388 C CA . GLY B 1 172 ? -6.599 81.730 177.203 1.00 29.95 231 GLY B CA 1
ATOM 3389 C C . GLY B 1 172 ? -6.570 81.643 178.718 1.00 32.89 231 GLY B C 1
ATOM 3390 O O . GLY B 1 172 ? -6.387 82.648 179.396 1.00 29.16 231 GLY B O 1
ATOM 3391 N N . GLY B 1 173 ? -6.733 80.435 179.253 1.00 30.15 232 GLY B N 1
ATOM 3392 C CA . GLY B 1 173 ? -6.656 80.217 180.701 1.00 27.23 232 GLY B CA 1
ATOM 3393 C C . GLY B 1 173 ? -5.264 80.482 181.234 1.00 29.33 232 GLY B C 1
ATOM 3394 O O . GLY B 1 173 ? -5.084 81.118 182.280 1.00 30.08 232 GLY B O 1
ATOM 3395 N N . TYR B 1 174 ? -4.278 79.972 180.508 1.00 27.41 233 TYR B N 1
ATOM 3396 C CA . TYR B 1 174 ? -2.866 80.160 180.831 1.00 32.84 233 TYR B CA 1
ATOM 3397 C C . TYR B 1 174 ? -2.504 81.653 180.879 1.00 27.07 233 TYR B C 1
ATOM 3398 O O . TYR B 1 174 ? -1.855 82.114 181.817 1.00 26.46 233 TYR B O 1
ATOM 3407 N N . GLN B 1 175 ? -2.980 82.395 179.892 1.00 31.02 234 GLN B N 1
ATOM 3408 C CA . GLN B 1 175 ? -2.637 83.812 179.749 1.00 38.58 234 GLN B CA 1
ATOM 3409 C C . GLN B 1 175 ? -3.203 84.734 180.826 1.00 39.35 234 GLN B C 1
ATOM 3410 O O . GLN B 1 175 ? -2.632 85.799 181.058 1.00 34.57 234 GLN B O 1
ATOM 3416 N N . ILE B 1 176 ? -4.293 84.344 181.492 1.00 33.28 235 ILE B N 1
ATOM 3417 C CA . ILE B 1 176 ? -4.867 85.195 182.552 1.00 32.68 235 ILE B CA 1
ATOM 3418 C C . ILE B 1 176 ? -4.368 84.861 183.950 1.00 27.55 235 ILE B C 1
ATOM 3419 O O . ILE B 1 176 ? -4.796 85.482 184.925 1.00 29.80 235 ILE B O 1
ATOM 3424 N N . THR B 1 177 ? -3.443 83.906 184.047 1.00 25.36 236 THR B N 1
ATOM 3425 C CA . THR B 1 177 ? -2.886 83.501 185.331 1.00 31.86 236 THR B CA 1
ATOM 3426 C C . THR B 1 177 ? -2.242 84.647 186.110 1.00 36.85 236 THR B C 1
ATOM 3427 O O . THR B 1 177 ? -2.411 84.732 187.320 1.00 31.12 236 THR B O 1
ATOM 3431 N N . ALA B 1 178 ? -1.480 85.497 185.423 1.00 35.48 237 ALA B N 1
ATOM 3432 C CA . ALA B 1 178 ? -0.819 86.639 186.070 1.00 32.80 237 ALA B CA 1
ATOM 3433 C C . ALA B 1 178 ? -1.847 87.574 186.715 1.00 27.76 237 ALA B C 1
ATOM 3434 O O . ALA B 1 178 ? -1.673 88.011 187.853 1.00 32.37 237 ALA B O 1
ATOM 3436 N N . GLU B 1 179 ? -2.923 87.869 185.990 1.00 29.00 238 GLU B N 1
ATOM 3437 C CA . GLU B 1 179 ? -4.023 88.650 186.557 1.00 35.17 238 GLU B CA 1
ATOM 3438 C C . GLU B 1 179 ? -4.640 87.953 187.771 1.00 39.75 238 GLU B C 1
ATOM 3439 O O . GLU B 1 179 ? -4.953 88.595 188.768 1.00 36.13 238 GLU B O 1
ATOM 3445 N N . LEU B 1 180 ? -4.813 86.638 187.697 1.00 32.26 239 LEU B N 1
ATOM 3446 C CA . LEU B 1 180 ? -5.352 85.903 188.835 1.00 32.26 239 LEU B CA 1
ATOM 3447 C C . LEU B 1 180 ? -4.442 86.038 190.049 1.00 27.29 239 LEU B C 1
ATOM 3448 O O . LEU B 1 180 ? -4.913 86.281 191.165 1.00 32.50 239 LEU B O 1
ATOM 3453 N N . LEU B 1 181 ? -3.141 85.865 189.832 1.00 35.74 240 LEU B N 1
ATOM 3454 C CA . LEU B 1 181 ? -2.163 85.942 190.926 1.00 34.10 240 LEU B CA 1
ATOM 3455 C C . LEU B 1 181 ? -2.116 87.337 191.566 1.00 32.34 240 LEU B C 1
ATOM 3456 O O . LEU B 1 181 ? -1.878 87.470 192.759 1.00 33.74 240 LEU B O 1
ATOM 3461 N N . ASP B 1 182 ? -2.361 88.367 190.772 1.00 30.79 241 ASP B N 1
ATOM 3462 C CA . ASP B 1 182 ? -2.384 89.732 191.298 1.00 43.51 241 ASP B CA 1
ATOM 3463 C C . ASP B 1 182 ? -3.708 90.121 191.967 1.00 56.47 241 ASP B C 1
ATOM 3464 O O . ASP B 1 182 ? -3.803 91.181 192.586 1.00 43.23 241 ASP B O 1
ATOM 3469 N N . SER B 1 183 ? -4.722 89.268 191.863 1.00 38.10 242 SER B N 1
ATOM 3470 C CA . SER B 1 183 ? -6.009 89.533 192.506 1.00 29.56 242 SER B CA 1
ATOM 3471 C C . SER B 1 183 ? -6.014 88.972 193.914 1.00 27.29 242 SER B C 1
ATOM 3472 O O . SER B 1 183 ? -5.087 88.265 194.320 1.00 34.46 242 SER B O 1
ATOM 3475 N N . ALA B 1 184 ? -7.082 89.261 194.648 1.00 30.92 243 ALA B N 1
ATOM 3476 C CA . ALA B 1 184 ? -7.297 88.663 195.965 1.00 37.22 243 ALA B CA 1
ATOM 3477 C C . ALA B 1 184 ? -8.151 87.376 195.903 1.00 32.74 243 ALA B C 1
ATOM 3478 O O . ALA B 1 184 ? -8.570 86.870 196.936 1.00 32.17 243 ALA B O 1
ATOM 3480 N N . ALA B 1 185 ? -8.400 86.839 194.712 1.00 32.56 244 ALA B N 1
ATOM 3481 C CA . ALA B 1 185 ? -9.253 85.647 194.598 1.00 26.71 244 ALA B CA 1
ATOM 3482 C C . ALA B 1 185 ? -8.597 84.434 195.240 1.00 27.41 244 ALA B C 1
ATOM 3483 O O . ALA B 1 185 ? -7.383 84.252 195.144 1.00 39.55 244 ALA B O 1
ATOM 3485 N N . THR B 1 186 ? -9.401 83.641 195.951 1.00 35.23 245 THR B N 1
ATOM 3486 C CA . THR B 1 186 ? -8.960 82.358 196.497 1.00 24.79 245 THR B CA 1
ATOM 3487 C C . THR B 1 186 ? -9.604 81.155 195.790 1.00 33.47 245 THR B C 1
ATOM 3488 O O . THR B 1 186 ? -9.094 80.032 195.875 1.00 28.92 245 THR B O 1
ATOM 3492 N N . GLY B 1 187 ? -10.733 81.390 195.123 1.00 30.01 246 GLY B N 1
ATOM 3493 C CA . GLY B 1 187 ? -11.432 80.353 194.353 1.00 33.30 246 GLY B CA 1
ATOM 3494 C C . GLY B 1 187 ? -11.658 80.819 192.928 1.00 35.62 246 GLY B C 1
ATOM 3495 O O . GLY B 1 187 ? -11.702 82.027 192.661 1.00 32.84 246 GLY B O 1
ATOM 3496 N N . VAL B 1 188 ? -11.782 79.864 192.008 1.00 25.89 247 VAL B N 1
ATOM 3497 C CA . VAL B 1 188 ? -11.918 80.167 190.584 1.00 26.52 247 VAL B CA 1
ATOM 3498 C C . VAL B 1 188 ? -12.987 79.290 189.943 1.00 24.96 247 VAL B C 1
ATOM 3499 O O . VAL B 1 188 ? -12.961 78.066 190.099 1.00 27.65 247 VAL B O 1
ATOM 3503 N N . PHE B 1 189 ? -13.909 79.918 189.224 1.00 25.64 248 PHE B N 1
ATOM 3504 C CA . PHE B 1 189 ? -14.834 79.207 188.333 1.00 26.41 248 PHE B CA 1
ATOM 3505 C C . PHE B 1 189 ? -14.383 79.455 186.899 1.00 27.07 248 PHE B C 1
ATOM 3506 O O . PHE B 1 189 ? -14.471 80.575 186.395 1.00 25.02 248 PHE B O 1
ATOM 3514 N N . ALA B 1 190 ? -13.868 78.405 186.266 1.00 20.71 249 ALA B N 1
ATOM 3515 C CA . ALA B 1 190 ? -13.484 78.432 184.855 1.00 18.47 249 ALA B CA 1
ATOM 3516 C C . ALA B 1 190 ? -14.657 77.946 184.032 1.00 23.78 249 ALA B C 1
ATOM 3517 O O . ALA B 1 190 ? -15.206 76.887 184.309 1.00 25.05 249 ALA B O 1
ATOM 3519 N N . LEU B 1 191 ? -15.040 78.704 183.010 1.00 24.97 250 LEU B N 1
ATOM 3520 C CA . LEU B 1 191 ? -16.296 78.415 182.313 1.00 24.72 250 LEU B CA 1
ATOM 3521 C C . LEU B 1 191 ? -16.244 77.202 181.361 1.00 21.64 250 LEU B C 1
ATOM 3522 O O . LEU B 1 191 ? -17.268 76.794 180.816 1.00 23.27 250 LEU B O 1
ATOM 3527 N N . ASN B 1 192 ? -15.060 76.644 181.172 1.00 24.08 251 ASN B N 1
ATOM 3528 C CA . ASN B 1 192 ? -14.926 75.261 180.695 1.00 22.29 251 ASN B CA 1
ATOM 3529 C C . ASN B 1 192 ? -13.643 74.624 181.190 1.00 23.73 251 ASN B C 1
ATOM 3530 O O . ASN B 1 192 ? -12.786 75.290 181.790 1.00 23.10 251 ASN B O 1
ATOM 3535 N N . ASP B 1 193 ? -13.540 73.319 180.985 1.00 24.02 252 ASP B N 1
ATOM 3536 C CA . ASP B 1 193 ? -12.398 72.555 181.481 1.00 23.01 252 ASP B CA 1
ATOM 3537 C C . ASP B 1 193 ? -11.079 72.976 180.820 1.00 20.89 252 ASP B C 1
ATOM 3538 O O . ASP B 1 193 ? -10.032 73.007 181.473 1.00 24.04 252 ASP B O 1
ATOM 3543 N N . GLU B 1 194 ? -11.139 73.327 179.539 1.00 24.73 253 GLU B N 1
ATOM 3544 C CA . GLU B 1 194 ? -9.946 73.775 178.823 1.00 22.98 253 GLU B CA 1
ATOM 3545 C C . GLU B 1 194 ? -9.333 75.016 179.487 1.00 23.02 253 GLU B C 1
ATOM 3546 O O . GLU B 1 194 ? -8.137 75.056 179.748 1.00 21.87 253 GLU B O 1
ATOM 3552 N N . LEU B 1 195 ? -10.164 76.003 179.782 1.00 23.96 254 LEU B N 1
ATOM 3553 C CA . LEU B 1 195 ? -9.734 77.163 180.561 1.00 28.31 254 LEU B CA 1
ATOM 3554 C C . LEU B 1 195 ? -9.089 76.738 181.872 1.00 31.45 254 LEU B C 1
ATOM 3555 O O . LEU B 1 195 ? -8.045 77.264 182.248 1.00 25.40 254 LEU B O 1
ATOM 3560 N N . ALA B 1 196 ? -9.697 75.785 182.576 1.00 23.04 255 ALA B N 1
ATOM 3561 C CA . ALA B 1 196 ? -9.112 75.332 183.828 1.00 22.58 255 ALA B CA 1
ATOM 3562 C C . ALA B 1 196 ? -7.721 74.726 183.616 1.00 22.95 255 ALA B C 1
ATOM 3563 O O . ALA B 1 196 ? -6.821 74.955 184.436 1.00 21.86 255 ALA B O 1
ATOM 3565 N N . PHE B 1 197 ? -7.545 73.945 182.546 1.00 23.51 256 PHE B N 1
ATOM 3566 C CA . PHE B 1 197 ? -6.241 73.319 182.277 1.00 21.88 256 PHE B CA 1
ATOM 3567 C C . PHE B 1 197 ? -5.166 74.399 182.061 1.00 23.77 256 PHE B C 1
ATOM 3568 O O . PHE B 1 197 ? -4.038 74.264 182.521 1.00 24.58 256 PHE B O 1
ATOM 3576 N N . GLY B 1 198 ? -5.535 75.459 181.352 1.00 24.73 257 GLY B N 1
ATOM 3577 C CA . GLY B 1 198 ? -4.680 76.639 181.206 1.00 28.41 257 GLY B CA 1
ATOM 3578 C C . GLY B 1 198 ? -4.218 77.214 182.523 1.00 22.30 257 GLY B C 1
ATOM 3579 O O . GLY B 1 198 ? -3.035 77.526 182.690 1.00 29.93 257 GLY B O 1
ATOM 3580 N N . LEU B 1 199 ? -5.147 77.331 183.468 1.00 24.21 258 LEU B N 1
ATOM 3581 C CA . LEU B 1 199 ? -4.834 77.803 184.809 1.00 29.93 258 LEU B CA 1
ATOM 3582 C C . LEU B 1 199 ? -3.903 76.868 185.547 1.00 30.42 258 LEU B C 1
ATOM 3583 O O . LEU B 1 199 ? -2.986 77.321 186.228 1.00 28.01 258 LEU B O 1
ATOM 3588 N N . TYR B 1 200 ? -4.134 75.565 185.432 1.00 26.86 259 TYR B N 1
ATOM 3589 C CA . TYR B 1 200 ? -3.225 74.616 186.052 1.00 25.29 259 TYR B CA 1
ATOM 3590 C C . TYR B 1 200 ? -1.797 74.895 185.606 1.00 23.71 259 TYR B C 1
ATOM 3591 O O . TYR B 1 200 ? -0.888 74.939 186.425 1.00 27.34 259 TYR B O 1
ATOM 3600 N N . ARG B 1 201 ? -1.604 75.057 184.300 1.00 25.68 260 ARG B N 1
ATOM 3601 C CA . ARG B 1 201 ? -0.280 75.276 183.761 1.00 26.85 260 ARG B CA 1
ATOM 3602 C C . ARG B 1 201 ? 0.318 76.570 184.308 1.00 26.67 260 ARG B C 1
ATOM 3603 O O . ARG B 1 201 ? 1.444 76.574 184.793 1.00 26.98 260 ARG B O 1
ATOM 3611 N N . GLY B 1 202 ? -0.437 77.659 184.223 1.00 27.91 261 GLY B N 1
ATOM 3612 C CA . GLY B 1 202 ? 0.019 78.942 184.735 1.00 29.12 261 GLY B CA 1
ATOM 3613 C C . GLY B 1 202 ? 0.392 78.890 186.203 1.00 27.62 261 GLY B C 1
ATOM 3614 O O . GLY B 1 202 ? 1.430 79.412 186.607 1.00 30.14 261 GLY B O 1
ATOM 3615 N N . LEU B 1 203 ? -0.433 78.239 187.013 1.00 25.94 262 LEU B N 1
ATOM 3616 C CA . LEU B 1 203 ? -0.179 78.185 188.455 1.00 24.77 262 LEU B CA 1
ATOM 3617 C C . LEU B 1 203 ? 1.014 77.315 188.796 1.00 36.49 262 LEU B C 1
ATOM 3618 O O . LEU B 1 203 ? 1.836 77.678 189.651 1.00 31.56 262 LEU B O 1
ATOM 3623 N N . GLU B 1 204 ? 1.120 76.173 188.120 1.00 28.97 263 GLU B N 1
ATOM 3624 C CA . GLU B 1 204 ? 2.300 75.315 188.255 1.00 27.81 263 GLU B CA 1
ATOM 3625 C C . GLU B 1 204 ? 3.598 76.082 187.952 1.00 29.64 263 GLU B C 1
ATOM 3626 O O . GLU B 1 204 ? 4.560 76.015 188.718 1.00 29.21 263 GLU B O 1
ATOM 3632 N N . GLU B 1 205 ? 3.607 76.824 186.851 1.00 30.87 264 GLU B N 1
ATOM 3633 C CA . GLU B 1 205 ? 4.793 77.583 186.451 1.00 36.68 264 GLU B CA 1
ATOM 3634 C C . GLU B 1 205 ? 5.143 78.714 187.421 1.00 42.20 264 GLU B C 1
ATOM 3635 O O . GLU B 1 205 ? 6.313 79.070 187.558 1.00 33.78 264 GLU B O 1
ATOM 3641 N N . ALA B 1 206 ? 4.138 79.251 188.109 1.00 33.90 265 ALA B N 1
ATOM 3642 C CA . ALA B 1 206 ? 4.349 80.283 189.129 1.00 34.07 265 ALA B CA 1
ATOM 3643 C C . ALA B 1 206 ? 4.678 79.704 190.509 1.00 37.96 265 ALA B C 1
ATOM 3644 O O . ALA B 1 206 ? 4.817 80.448 191.471 1.00 39.29 265 ALA B O 1
ATOM 3646 N N . GLY B 1 207 ? 4.801 78.384 190.612 1.00 36.17 266 GLY B N 1
ATOM 3647 C CA . GLY B 1 207 ? 5.149 77.745 191.875 1.00 40.10 266 GLY B CA 1
ATOM 3648 C C . GLY B 1 207 ? 3.978 77.611 192.831 1.00 45.92 266 GLY B C 1
ATOM 3649 O O . GLY B 1 207 ? 4.172 77.388 194.020 1.00 34.90 266 GLY B O 1
ATOM 3650 N N . LYS B 1 208 ? 2.757 77.728 192.317 1.00 30.56 267 LYS B N 1
ATOM 3651 C CA . LYS B 1 208 ? 1.572 77.611 193.152 1.00 28.77 267 LYS B CA 1
ATOM 3652 C C . LYS B 1 208 ? 1.033 76.181 193.088 1.00 41.28 267 LYS B C 1
ATOM 3653 O O . LYS B 1 208 ? 1.436 75.401 192.227 1.00 40.57 267 LYS B O 1
ATOM 3659 N N . SER B 1 209 ? 0.152 75.849 194.028 1.00 32.17 268 SER B N 1
ATOM 3660 C CA . SER B 1 209 ? -0.415 74.501 194.158 1.00 43.26 268 SER B CA 1
ATOM 3661 C C . SER B 1 209 ? -1.936 74.552 194.153 1.00 38.78 268 SER B C 1
ATOM 3662 O O . SER B 1 209 ? -2.537 75.523 194.614 1.00 33.01 268 SER B O 1
ATOM 3665 N N . ILE B 1 210 ? -2.551 73.488 193.640 1.00 32.72 269 ILE B N 1
ATOM 3666 C CA . ILE B 1 210 ? -4.008 73.346 193.628 1.00 25.57 269 ILE B CA 1
ATOM 3667 C C . ILE B 1 210 ? -4.313 72.100 194.459 1.00 24.20 269 ILE B C 1
ATOM 3668 O O . ILE B 1 210 ? -3.721 71.051 194.201 1.00 26.43 269 ILE B O 1
ATOM 3673 N N . PRO B 1 211 ? -5.185 72.179 195.466 1.00 25.67 270 PRO B N 1
ATOM 3674 C CA . PRO B 1 211 ? -6.008 73.340 195.817 1.00 24.25 270 PRO B CA 1
ATOM 3675 C C . PRO B 1 211 ? -5.459 74.283 196.899 1.00 38.73 270 PRO B C 1
ATOM 3676 O O . PRO B 1 211 ? -6.156 75.226 197.289 1.00 30.38 270 PRO B O 1
ATOM 3680 N N . GLU B 1 212 ? -4.233 74.051 197.364 1.00 32.11 271 GLU B N 1
ATOM 3681 C CA . GLU B 1 212 ? -3.710 74.771 198.526 1.00 33.66 271 GLU B CA 1
ATOM 3682 C C . GLU B 1 212 ? -3.719 76.287 198.328 1.00 30.44 271 GLU B C 1
ATOM 3683 O O . GLU B 1 212 ? -4.117 77.029 199.234 1.00 36.09 271 GLU B O 1
ATOM 3689 N N . ASP B 1 213 ? -3.325 76.746 197.140 1.00 27.05 272 ASP B N 1
ATOM 3690 C CA . ASP B 1 213 ? -3.350 78.185 196.822 1.00 28.85 272 ASP B CA 1
ATOM 3691 C C . ASP B 1 213 ? -4.632 78.630 196.138 1.00 38.80 272 ASP B C 1
ATOM 3692 O O . ASP B 1 213 ? -5.104 79.736 196.376 1.00 30.49 272 ASP B O 1
ATOM 3697 N N . TYR B 1 214 ? -5.185 77.789 195.271 1.00 30.59 273 TYR B N 1
ATOM 3698 C CA . TYR B 1 214 ? -6.413 78.150 194.561 1.00 25.74 273 TYR B CA 1
ATOM 3699 C C . TYR B 1 214 ? -7.332 76.956 194.454 1.00 30.24 273 TYR B C 1
ATOM 3700 O O . TYR B 1 214 ? -6.896 75.880 194.063 1.00 28.51 273 TYR B O 1
ATOM 3709 N N . SER B 1 215 ? -8.595 77.152 194.802 1.00 28.88 274 SER B N 1
ATOM 3710 C CA . SER B 1 215 ? -9.642 76.173 194.493 1.00 29.60 274 SER B CA 1
ATOM 3711 C C . SER B 1 215 ? -10.144 76.476 193.089 1.00 31.63 274 SER B C 1
ATOM 3712 O O . SER B 1 215 ? -10.434 77.620 192.765 1.00 30.71 274 SER B O 1
ATOM 3715 N N . ILE B 1 216 ? -10.207 75.458 192.240 1.00 27.61 275 ILE B N 1
ATOM 3716 C CA . ILE B 1 216 ? -10.672 75.645 190.875 1.00 20.83 275 ILE B CA 1
ATOM 3717 C C . ILE B 1 216 ? -11.786 74.664 190.547 1.00 22.29 275 ILE B C 1
ATOM 3718 O O . ILE B 1 216 ? -11.650 73.460 190.779 1.00 23.44 275 ILE B O 1
ATOM 3723 N N . ILE B 1 217 ? -12.880 75.191 190.008 1.00 23.54 276 ILE B N 1
ATOM 3724 C CA . ILE B 1 217 ? -13.929 74.358 189.420 1.00 24.64 276 ILE B CA 1
ATOM 3725 C C . ILE B 1 217 ? -14.108 74.716 187.942 1.00 23.69 276 ILE B C 1
ATOM 3726 O O . ILE B 1 217 ? -14.142 75.888 187.572 1.00 26.23 276 ILE B O 1
ATOM 3731 N N . GLY B 1 218 ? -14.182 73.684 187.099 1.00 24.09 277 GLY B N 1
ATOM 3732 C CA . GLY B 1 218 ? -14.340 73.844 185.662 1.00 23.63 277 GLY B CA 1
ATOM 3733 C C . GLY B 1 218 ? -15.756 73.556 185.189 1.00 24.67 277 GLY B C 1
ATOM 3734 O O . GLY B 1 218 ? -16.715 73.626 185.957 1.00 24.16 277 GLY B O 1
ATOM 3735 N N . TYR B 1 219 ? -15.885 73.251 183.905 1.00 21.47 278 TYR B N 1
ATOM 3736 C CA . TYR B 1 219 ? -17.196 72.976 183.309 1.00 23.69 278 TYR B CA 1
ATOM 3737 C C . TYR B 1 219 ? -17.038 72.111 182.070 1.00 22.83 278 TYR B C 1
ATOM 3738 O O . TYR B 1 219 ? -16.244 72.448 181.173 1.00 21.91 278 TYR B O 1
ATOM 3747 N N . ASP B 1 220 ? -17.798 71.007 182.065 1.00 22.06 279 ASP B N 1
ATOM 3748 C CA . ASP B 1 220 ? -18.016 70.057 180.944 1.00 23.69 279 ASP B CA 1
ATOM 3749 C C . ASP B 1 220 ? -17.861 68.609 181.413 1.00 23.18 279 ASP B C 1
ATOM 3750 O O . ASP B 1 220 ? -18.670 67.766 181.069 1.00 21.22 279 ASP B O 1
ATOM 3755 N N . ASN B 1 221 ? -16.809 68.351 182.187 1.00 22.08 280 ASN B N 1
ATOM 3756 C CA . ASN B 1 221 ? -16.343 67.007 182.490 1.00 23.49 280 ASN B CA 1
ATOM 3757 C C . ASN B 1 221 ? -15.845 66.260 181.252 1.00 31.84 280 ASN B C 1
ATOM 3758 O O . ASN B 1 221 ? -16.208 65.115 181.019 1.00 22.77 280 ASN B O 1
ATOM 3763 N N . ILE B 1 222 ? -15.003 66.904 180.455 1.00 22.55 281 ILE B N 1
ATOM 3764 C CA . ILE B 1 222 ? -14.311 66.182 179.380 1.00 27.26 281 ILE B CA 1
ATOM 3765 C C . ILE B 1 222 ? -13.377 65.153 180.024 1.00 25.61 281 ILE B C 1
ATOM 3766 O O . ILE B 1 222 ? -13.009 65.293 181.195 1.00 25.24 281 ILE B O 1
ATOM 3771 N N . ASP B 1 223 ? -13.046 64.094 179.286 1.00 22.88 282 ASP B N 1
ATOM 3772 C CA . ASP B 1 223 ? -12.255 62.969 179.830 1.00 23.82 282 ASP B CA 1
ATOM 3773 C C . ASP B 1 223 ? -10.961 63.393 180.531 1.00 24.35 282 ASP B C 1
ATOM 3774 O O . ASP B 1 223 ? -10.602 62.831 181.572 1.00 26.36 282 ASP B O 1
ATOM 3787 N N . CYS B 1 225 ? -10.187 65.639 182.479 1.00 21.17 284 CYS B N 1
ATOM 3788 C CA . CYS B 1 225 ? -10.347 65.986 183.913 1.00 24.25 284 CYS B CA 1
ATOM 3789 C C . CYS B 1 225 ? -9.809 64.917 184.865 1.00 29.34 284 CYS B C 1
ATOM 3790 O O . CYS B 1 225 ? -9.337 65.223 185.955 1.00 24.99 284 CYS B O 1
ATOM 3793 N N . GLU B 1 226 ? -9.884 63.662 184.442 1.00 25.16 285 GLU B N 1
ATOM 3794 C CA . GLU B 1 226 ? -9.439 62.545 185.268 1.00 26.51 285 GLU B CA 1
ATOM 3795 C C . GLU B 1 226 ? -7.966 62.175 185.080 1.00 30.70 285 GLU B C 1
ATOM 3796 O O . GLU B 1 226 ? -7.461 61.295 185.771 1.00 28.44 285 GLU B O 1
ATOM 3802 N N . TYR B 1 227 ? -7.288 62.831 184.142 1.00 25.17 286 TYR B N 1
ATOM 3803 C CA . TYR B 1 227 ? -5.911 62.515 183.824 1.00 23.02 286 TYR B CA 1
ATOM 3804 C C . TYR B 1 227 ? -4.932 63.566 184.322 1.00 28.67 286 TYR B C 1
ATOM 3805 O O . TYR B 1 227 ? -3.741 63.325 184.331 1.00 35.32 286 TYR B O 1
ATOM 3814 N N . ILE B 1 228 ? -5.422 64.736 184.713 1.00 27.83 287 ILE B N 1
ATOM 3815 C CA . ILE B 1 228 ? -4.554 65.725 185.343 1.00 29.37 287 ILE B CA 1
ATOM 3816 C C . ILE B 1 228 ? -4.525 65.528 186.850 1.00 29.01 287 ILE B C 1
ATOM 3817 O O . ILE B 1 228 ? -5.322 64.775 187.404 1.00 28.30 287 ILE B O 1
ATOM 3822 N N . LYS B 1 229 ? -3.601 66.221 187.505 1.00 26.14 288 LYS B N 1
ATOM 3823 C CA . LYS B 1 229 ? -3.395 66.074 188.945 1.00 29.90 288 LYS B CA 1
ATOM 3824 C C . LYS B 1 229 ? -3.231 67.464 189.561 1.00 25.77 288 LYS B C 1
ATOM 3825 O O . LYS B 1 229 ? -2.380 68.223 189.128 1.00 31.26 288 LYS B O 1
ATOM 3831 N N . PRO B 1 230 ? -4.065 67.827 190.531 1.00 26.52 289 PRO B N 1
ATOM 3832 C CA . PRO B 1 230 ? -5.166 67.000 191.008 1.00 26.64 289 PRO B CA 1
ATOM 3833 C C . PRO B 1 230 ? -6.281 66.882 189.963 1.00 22.33 289 PRO B C 1
ATOM 3834 O O . PRO B 1 230 ? -6.440 67.774 189.115 1.00 26.36 289 PRO B O 1
ATOM 3838 N N . LYS B 1 231 ? -7.068 65.814 190.055 1.00 21.85 290 LYS B N 1
ATOM 3839 C CA . LYS B 1 231 ? -8.220 65.660 189.186 1.00 20.01 290 LYS B CA 1
ATOM 3840 C C . LYS B 1 231 ? -9.191 66.821 189.383 1.00 22.89 290 LYS B C 1
ATOM 3841 O O . LYS B 1 231 ? -9.442 67.267 190.507 1.00 25.42 290 LYS B O 1
ATOM 3847 N N . LEU B 1 232 ? -9.728 67.303 188.267 1.00 22.80 291 LEU B N 1
ATOM 3848 C CA . LEU B 1 232 ? -10.491 68.534 188.248 1.00 28.79 291 LEU B CA 1
ATOM 3849 C C . LEU B 1 232 ? -11.941 68.323 188.653 1.00 31.51 291 LEU B C 1
ATOM 3850 O O . LEU B 1 232 ? -12.666 67.519 188.073 1.00 23.02 291 LEU B O 1
ATOM 3855 N N . THR B 1 233 ? -12.340 69.086 189.657 1.00 24.01 292 THR B N 1
ATOM 3856 C CA . THR B 1 233 ? -13.712 69.219 190.067 1.00 25.12 292 THR B CA 1
ATOM 3857 C C . THR B 1 233 ? -14.400 70.065 189.026 1.00 21.37 292 THR B C 1
ATOM 3858 O O . THR B 1 233 ? -13.860 71.084 188.595 1.00 25.63 292 THR B O 1
ATOM 3862 N N . THR B 1 234 ? -15.584 69.642 188.599 1.00 20.80 293 THR B N 1
ATOM 3863 C CA . THR B 1 234 ? -16.221 70.254 187.438 1.00 21.88 293 THR B CA 1
ATOM 3864 C C . THR B 1 234 ? -17.727 69.986 187.396 1.00 24.30 293 THR B C 1
ATOM 3865 O O . THR B 1 234 ? -18.232 69.135 188.121 1.00 24.55 293 THR B O 1
ATOM 3869 N N . ILE B 1 235 ? -18.433 70.748 186.565 1.00 25.71 294 ILE B N 1
ATOM 3870 C CA . ILE B 1 235 ? -19.846 70.492 186.264 1.00 24.23 294 ILE B CA 1
ATOM 3871 C C . ILE B 1 235 ? -19.936 69.631 185.016 1.00 27.72 294 ILE B C 1
ATOM 3872 O O . ILE B 1 235 ? -19.519 70.034 183.940 1.00 23.37 294 ILE B O 1
ATOM 3877 N N . ALA B 1 236 ? -20.474 68.427 185.161 1.00 22.66 295 ALA B N 1
ATOM 3878 C CA . ALA B 1 236 ? -20.542 67.504 184.049 1.00 22.80 295 ALA B CA 1
ATOM 3879 C C . ALA B 1 236 ? -21.757 67.799 183.184 1.00 29.43 295 ALA B C 1
ATOM 3880 O O . ALA B 1 236 ? -22.869 67.790 183.671 1.00 26.52 295 ALA B O 1
ATOM 3882 N N . GLN B 1 237 ? -21.525 68.075 181.905 1.00 26.40 296 GLN B N 1
ATOM 3883 C CA . GLN B 1 237 ? -22.556 67.979 180.891 1.00 24.26 296 GLN B CA 1
ATOM 3884 C C . GLN B 1 237 ? -22.568 66.534 180.408 1.00 23.80 296 GLN B C 1
ATOM 3885 O O . GLN B 1 237 ? -21.514 65.907 180.339 1.00 24.25 296 GLN B O 1
ATOM 3891 N N . PRO B 1 238 ? -23.749 65.989 180.075 1.00 27.09 297 PRO B N 1
ATOM 3892 C CA . PRO B 1 238 ? -23.784 64.629 179.532 1.00 25.59 297 PRO B CA 1
ATOM 3893 C C . PRO B 1 238 ? -23.476 64.687 178.028 1.00 22.88 297 PRO B C 1
ATOM 3894 O O . PRO B 1 238 ? -24.389 64.633 177.190 1.00 31.37 297 PRO B O 1
ATOM 3898 N N . ILE B 1 239 ? -22.193 64.795 177.703 1.00 25.31 298 ILE B N 1
ATOM 3899 C CA . ILE B 1 239 ? -21.752 65.260 176.377 1.00 27.90 298 ILE B CA 1
ATOM 3900 C C . ILE B 1 239 ? -22.118 64.260 175.287 1.00 27.04 298 ILE B C 1
ATOM 3901 O O . ILE B 1 239 ? -22.718 64.606 174.275 1.00 26.71 298 ILE B O 1
ATOM 3906 N N . PHE B 1 240 ? -21.739 63.010 175.509 1.00 27.08 299 PHE B N 1
ATOM 3907 C CA . PHE B 1 240 ? -21.986 61.953 174.544 1.00 25.68 299 PHE B CA 1
ATOM 3908 C C . PHE B 1 240 ? -23.489 61.790 174.332 1.00 26.40 299 PHE B C 1
ATOM 3909 O O . PHE B 1 240 ? -23.951 61.685 173.196 1.00 28.78 299 PHE B O 1
ATOM 3917 N N . GLU B 1 241 ? -24.245 61.786 175.431 1.00 27.73 300 GLU B N 1
ATOM 3918 C CA . GLU B 1 241 ? -25.708 61.649 175.385 1.00 26.72 300 GLU B CA 1
ATOM 3919 C C . GLU B 1 241 ? -26.374 62.812 174.680 1.00 25.81 300 GLU B C 1
ATOM 3920 O O . GLU B 1 241 ? -27.377 62.623 174.009 1.00 22.76 300 GLU B O 1
ATOM 3926 N N . LEU B 1 242 ? -25.828 64.013 174.869 1.00 27.76 301 LEU B N 1
ATOM 3927 C CA . LEU B 1 242 ? -26.281 65.203 174.159 1.00 28.55 301 LEU B CA 1
ATOM 3928 C C . LEU B 1 242 ? -26.171 64.999 172.650 1.00 23.98 301 LEU B C 1
ATOM 3929 O O . LEU B 1 242 ? -27.100 65.298 171.899 1.00 25.93 301 LEU B O 1
ATOM 3934 N N . GLY B 1 243 ? -25.047 64.454 172.213 1.00 23.08 302 GLY B N 1
ATOM 3935 C CA . GLY B 1 243 ? -24.862 64.114 170.802 1.00 24.67 302 GLY B CA 1
ATOM 3936 C C . GLY B 1 243 ? -25.839 63.075 170.300 1.00 22.50 302 GLY B C 1
ATOM 3937 O O . GLY B 1 243 ? -26.464 63.252 169.253 1.00 22.76 302 GLY B O 1
ATOM 3938 N N . GLN B 1 244 ? -25.981 61.989 171.052 1.00 23.61 303 GLN B N 1
ATOM 3939 C CA . GLN B 1 244 ? -26.969 60.958 170.729 1.00 26.67 303 GLN B CA 1
ATOM 3940 C C . GLN B 1 244 ? -28.383 61.532 170.613 1.00 26.13 303 GLN B C 1
ATOM 3941 O O . GLN B 1 244 ? -29.110 61.216 169.681 1.00 29.49 303 GLN B O 1
ATOM 3947 N N . THR B 1 245 ? -28.766 62.360 171.579 1.00 27.20 304 THR B N 1
ATOM 3948 C CA . THR B 1 245 ? -30.114 62.915 171.627 1.00 28.96 304 THR B CA 1
ATOM 3949 C C . THR B 1 245 ? -30.369 63.803 170.429 1.00 26.45 304 THR B C 1
ATOM 3950 O O . THR B 1 245 ? -31.424 63.711 169.786 1.00 25.74 304 THR B O 1
ATOM 3954 N N . SER B 1 246 ? -29.390 64.636 170.098 1.00 23.31 305 SER B N 1
ATOM 3955 C CA . SER B 1 246 ? -29.492 65.485 168.903 1.00 24.98 305 SER B CA 1
ATOM 3956 C C . SER B 1 246 ? -29.662 64.637 167.638 1.00 25.60 305 SER B C 1
ATOM 3957 O O . SER B 1 246 ? -30.495 64.941 166.777 1.00 26.23 305 SER B O 1
ATOM 3960 N N . ALA B 1 247 ? -28.934 63.528 167.547 1.00 23.65 306 ALA B N 1
ATOM 3961 C CA . ALA B 1 247 ? -29.051 62.663 166.374 1.00 22.70 306 ALA B CA 1
ATOM 3962 C C . ALA B 1 247 ? -30.409 61.948 166.324 1.00 26.62 306 ALA B C 1
ATOM 3963 O O . ALA B 1 247 ? -31.016 61.844 165.248 1.00 26.12 306 ALA B O 1
ATOM 3965 N N . LYS B 1 248 ? -30.869 61.440 167.468 1.00 25.80 307 LYS B N 1
ATOM 3966 C CA . LYS B 1 248 ? -32.176 60.764 167.539 1.00 32.43 307 LYS B CA 1
ATOM 3967 C C . LYS B 1 248 ? -33.321 61.719 167.167 1.00 28.60 307 LYS B C 1
ATOM 3968 O O . LYS B 1 248 ? -34.217 61.352 166.413 1.00 28.17 307 LYS B O 1
ATOM 3974 N N . LEU B 1 249 ? -33.284 62.940 167.691 1.00 25.40 308 LEU B N 1
ATOM 3975 C CA . LEU B 1 249 ? -34.271 63.944 167.313 1.00 28.01 308 LEU B CA 1
ATOM 3976 C C . LEU B 1 249 ? -34.289 64.165 165.803 1.00 30.53 308 LEU B C 1
ATOM 3977 O O . LEU B 1 249 ? -35.362 64.275 165.203 1.00 29.24 308 LEU B O 1
ATOM 3982 N N . LEU B 1 250 ? -33.108 64.238 165.186 1.00 34.45 309 LEU B N 1
ATOM 3983 C CA . LEU B 1 250 ? -33.032 64.474 163.740 1.00 28.63 309 LEU B CA 1
ATOM 3984 C C . LEU B 1 250 ? -33.603 63.304 162.949 1.00 28.69 309 LEU B C 1
ATOM 3985 O O . LEU B 1 250 ? -34.362 63.521 162.015 1.00 26.58 309 LEU B O 1
ATOM 3990 N N . LEU B 1 251 ? -33.244 62.077 163.321 1.00 28.00 310 LEU B N 1
ATOM 3991 C CA . LEU B 1 251 ? -33.766 60.884 162.638 1.00 29.13 310 LEU B CA 1
ATOM 3992 C C . LEU B 1 251 ? -35.280 60.794 162.754 1.00 28.22 310 LEU B C 1
ATOM 3993 O O . LEU B 1 251 ? -35.946 60.396 161.809 1.00 28.52 310 LEU B O 1
ATOM 3998 N N . ASP B 1 252 ? -35.814 61.150 163.921 1.00 31.28 311 ASP B N 1
ATOM 3999 C CA . ASP B 1 252 ? -37.259 61.150 164.138 1.00 32.45 311 ASP B CA 1
ATOM 4000 C C . ASP B 1 252 ? -37.958 62.195 163.290 1.00 37.30 311 ASP B C 1
ATOM 4001 O O . ASP B 1 252 ? -39.038 61.946 162.747 1.00 33.05 311 ASP B O 1
ATOM 4006 N N . ARG B 1 253 ? -37.330 63.355 163.166 1.00 28.10 312 ARG B N 1
ATOM 4007 C CA . ARG B 1 253 ? -37.837 64.418 162.303 1.00 26.43 312 ARG B CA 1
ATOM 4008 C C . ARG B 1 253 ? -37.836 64.009 160.842 1.00 37.01 312 ARG B C 1
ATOM 4009 O O . ARG B 1 253 ? -38.750 64.363 160.098 1.00 31.90 312 ARG B O 1
ATOM 4017 N N . ILE B 1 254 ? -36.808 63.277 160.423 1.00 30.76 313 ILE B N 1
ATOM 4018 C CA . ILE B 1 254 ? -36.736 62.802 159.047 1.00 34.04 313 ILE B CA 1
ATOM 4019 C C . ILE B 1 254 ? -37.812 61.736 158.833 1.00 31.39 313 ILE B C 1
ATOM 4020 O O . ILE B 1 254 ? -38.526 61.772 157.840 1.00 37.70 313 ILE B O 1
ATOM 4025 N N . GLN B 1 255 ? -37.955 60.815 159.775 1.00 32.37 314 GLN B N 1
ATOM 4026 C CA . GLN B 1 255 ? -38.990 59.789 159.655 1.00 39.48 314 GLN B CA 1
ATOM 4027 C C . GLN B 1 255 ? -40.421 60.339 159.805 1.00 49.81 314 GLN B C 1
ATOM 4028 O O . GLN B 1 255 ? -41.322 59.885 159.116 1.00 39.39 314 GLN B O 1
ATOM 4034 N N . PHE B 1 256 ? -40.615 61.298 160.707 1.00 31.99 315 PHE B N 1
ATOM 4035 C CA . PHE B 1 256 ? -41.924 61.869 161.009 1.00 31.27 315 PHE B CA 1
ATOM 4036 C C . PHE B 1 256 ? -41.857 63.386 160.891 1.00 27.75 315 PHE B C 1
ATOM 4037 O O . PHE B 1 256 ? -41.704 64.077 161.898 1.00 30.86 315 PHE B O 1
ATOM 4045 N N . PRO B 1 257 ? -41.959 63.914 159.658 1.00 29.58 316 PRO B N 1
ATOM 4046 C CA . PRO B 1 257 ? -41.740 65.347 159.455 1.00 26.11 316 PRO B CA 1
ATOM 4047 C C . PRO B 1 257 ? -42.660 66.263 160.254 1.00 29.11 316 PRO B C 1
ATOM 4048 O O . PRO B 1 257 ? -42.316 67.429 160.467 1.00 31.69 316 PRO B O 1
ATOM 4052 N N . GLU B 1 258 ? -43.808 65.750 160.686 1.00 27.31 317 GLU B N 1
ATOM 4053 C CA . GLU B 1 258 ? -44.799 66.562 161.392 1.00 31.80 317 GLU B CA 1
ATOM 4054 C C . GLU B 1 258 ? -44.954 66.194 162.864 1.00 33.21 317 GLU B C 1
ATOM 4055 O O . GLU B 1 258 ? -45.886 66.657 163.527 1.00 32.66 317 GLU B O 1
ATOM 4061 N N . LYS B 1 259 ? -44.019 65.410 163.399 1.00 30.82 318 LYS B N 1
ATOM 4062 C CA . LYS B 1 259 ? -44.016 65.134 164.836 1.00 31.95 318 LYS B CA 1
ATOM 4063 C C . LYS B 1 259 ? -43.905 66.430 165.627 1.00 33.81 318 LYS B C 1
ATOM 4064 O O . LYS B 1 259 ? -43.498 67.470 165.093 1.00 30.54 318 LYS B O 1
ATOM 4070 N N . GLU B 1 260 ? -44.269 66.357 166.902 1.00 31.68 319 GLU B N 1
ATOM 4071 C CA . GLU B 1 260 ? -44.150 67.485 167.829 1.00 39.85 319 GLU B CA 1
ATOM 4072 C C . GLU B 1 260 ? -42.754 68.101 167.803 1.00 25.99 319 GLU B C 1
ATOM 4073 O O . GLU B 1 260 ? -41.765 67.376 167.822 1.00 26.85 319 GLU B O 1
ATOM 4079 N N . TRP B 1 261 ? -42.688 69.429 167.769 1.00 28.50 320 TRP B N 1
ATOM 4080 C CA . TRP B 1 261 ? -41.433 70.150 167.875 1.00 27.26 320 TRP B CA 1
ATOM 4081 C C . TRP B 1 261 ? -40.975 70.105 169.331 1.00 49.74 320 TRP B C 1
ATOM 4082 O O . TRP B 1 261 ? -41.734 70.420 170.247 1.00 36.72 320 TRP B O 1
ATOM 4093 N N . GLU B 1 262 ? -39.738 69.688 169.547 1.00 33.72 321 GLU B N 1
ATOM 4094 C CA . GLU B 1 262 ? -39.247 69.469 170.897 1.00 35.00 321 GLU B CA 1
ATOM 4095 C C . GLU B 1 262 ? -38.079 70.364 171.244 1.00 36.93 321 GLU B C 1
ATOM 4096 O O . GLU B 1 262 ? -37.255 70.677 170.395 1.00 32.25 321 GLU B O 1
ATOM 4102 N N . GLU B 1 263 ? -38.032 70.783 172.501 1.00 35.83 322 GLU B N 1
ATOM 4103 C CA . GLU B 1 263 ? -36.856 71.422 173.068 1.00 34.37 322 GLU B CA 1
ATOM 4104 C C . GLU B 1 263 ? -36.506 70.644 174.318 1.00 37.11 322 GLU B C 1
ATOM 4105 O O . GLU B 1 263 ? -37.029 70.916 175.397 1.00 36.44 322 GLU B O 1
ATOM 4111 N N . LYS B 1 264 ? -35.642 69.646 174.153 1.00 30.12 323 LYS B N 1
ATOM 4112 C CA . LYS B 1 264 ? -35.283 68.769 175.250 1.00 33.45 323 LYS B CA 1
ATOM 4113 C C . LYS B 1 264 ? -34.239 69.450 176.100 1.00 39.21 323 LYS B C 1
ATOM 4114 O O . LYS B 1 264 ? -33.420 70.203 175.590 1.00 34.29 323 LYS B O 1
ATOM 4120 N N . ARG B 1 265 ? -34.301 69.231 177.405 1.00 33.47 324 ARG B N 1
ATOM 4121 C CA . ARG B 1 265 ? -33.275 69.769 178.288 1.00 35.18 324 ARG B CA 1
ATOM 4122 C C . ARG B 1 265 ? -32.725 68.646 179.138 1.00 38.59 324 ARG B C 1
ATOM 4123 O O . ARG B 1 265 ? -33.480 67.929 179.774 1.00 45.00 324 ARG B O 1
ATOM 4131 N N . LEU B 1 266 ? -31.402 68.485 179.119 1.00 27.53 325 LEU B N 1
ATOM 4132 C CA . LEU B 1 266 ? -30.739 67.427 179.868 1.00 27.94 325 LEU B CA 1
ATOM 4133 C C . LEU B 1 266 ? -30.074 68.043 181.091 1.00 27.45 325 LEU B C 1
ATOM 4134 O O . LEU B 1 266 ? -29.632 69.198 181.046 1.00 29.24 325 LEU B O 1
ATOM 4139 N N . PRO B 1 267 ? -30.021 67.286 182.194 1.00 26.43 326 PRO B N 1
ATOM 4140 C CA . PRO B 1 267 ? -29.468 67.817 183.413 1.00 24.64 326 PRO B CA 1
ATOM 4141 C C . PRO B 1 267 ? -27.954 67.782 183.406 1.00 26.96 326 PRO B C 1
ATOM 4142 O O . PRO B 1 267 ? -27.345 67.014 182.671 1.00 30.14 326 PRO B O 1
ATOM 4146 N N . VAL B 1 268 ? -27.363 68.612 184.245 1.00 22.50 327 VAL B N 1
ATOM 4147 C CA . VAL B 1 268 ? -25.928 68.577 184.498 1.00 21.42 327 VAL B CA 1
ATOM 4148 C C . VAL B 1 268 ? -25.757 67.964 185.867 1.00 35.11 327 VAL B C 1
ATOM 4149 O O . VAL B 1 268 ? -26.743 67.703 186.557 1.00 39.69 327 VAL B O 1
ATOM 4153 N N . ARG B 1 269 ? -24.516 67.738 186.273 1.00 32.60 328 ARG B N 1
ATOM 4154 C CA . ARG B 1 269 ? -24.264 67.339 187.651 1.00 32.08 328 ARG B CA 1
ATOM 4155 C C . ARG B 1 269 ? -22.879 67.666 188.115 1.00 38.01 328 ARG B C 1
ATOM 4156 O O . ARG B 1 269 ? -21.941 67.782 187.338 1.00 30.92 328 ARG B O 1
ATOM 4164 N N . PHE B 1 270 ? -22.770 67.781 189.420 1.00 29.01 329 PHE B N 1
ATOM 4165 C CA . PHE B 1 270 ? -21.547 68.186 190.041 1.00 31.09 329 PHE B CA 1
ATOM 4166 C C . PHE B 1 270 ? -20.634 66.985 190.129 1.00 28.74 329 PHE B C 1
ATOM 4167 O O . PHE B 1 270 ? -21.064 65.912 190.550 1.00 31.64 329 PHE B O 1
ATOM 4175 N N . GLU B 1 271 ? -19.390 67.145 189.690 1.00 22.96 330 GLU B N 1
ATOM 4176 C CA . GLU B 1 271 ? -18.399 66.061 189.772 1.00 24.05 330 GLU B CA 1
ATOM 4177 C C . GLU B 1 271 ? -17.300 66.501 190.716 1.00 26.30 330 GLU B C 1
ATOM 4178 O O . GLU B 1 271 ? -16.420 67.282 190.344 1.00 29.65 330 GLU B O 1
ATOM 4184 N N . LYS B 1 272 ? -17.368 66.008 191.948 1.00 23.70 331 LYS B N 1
ATOM 4185 C CA . LYS B 1 272 ? -16.470 66.447 192.994 1.00 26.85 331 LYS B CA 1
ATOM 4186 C C . LYS B 1 272 ? -15.192 65.645 192.947 1.00 28.92 331 LYS B C 1
ATOM 4187 O O . LYS B 1 272 ? -15.203 64.429 193.138 1.00 27.74 331 LYS B O 1
ATOM 4193 N N . ARG B 1 273 ? -14.080 66.328 192.709 1.00 27.25 332 ARG B N 1
ATOM 4194 C CA . ARG B 1 273 ? -12.795 65.659 192.663 1.00 28.01 332 ARG B CA 1
ATOM 4195 C C . ARG B 1 273 ? -11.865 66.346 193.659 1.00 30.86 332 ARG B C 1
ATOM 4196 O O . ARG B 1 273 ? -12.230 66.459 194.834 1.00 27.72 332 ARG B O 1
ATOM 4204 N N . PHE B 1 274 ? -10.704 66.828 193.229 1.00 24.95 333 PHE B N 1
ATOM 4205 C CA . PHE B 1 274 ? -9.663 67.202 194.190 1.00 20.53 333 PHE B CA 1
ATOM 4206 C C . PHE B 1 274 ? -9.021 68.554 193.948 1.00 25.29 333 PHE B C 1
ATOM 4207 O O . PHE B 1 274 ? -7.966 68.852 194.513 1.00 26.64 333 PHE B O 1
ATOM 4215 N N . SER B 1 275 ? -9.690 69.396 193.166 1.00 27.02 334 SER B N 1
ATOM 4216 C CA . SER B 1 275 ? -9.161 70.706 192.809 1.00 26.25 334 SER B CA 1
ATOM 4217 C C . SER B 1 275 ? -9.773 71.825 193.644 1.00 27.77 334 SER B C 1
ATOM 4218 O O . SER B 1 275 ? -9.477 72.996 193.407 1.00 24.12 334 SER B O 1
ATOM 4221 N N . THR B 1 276 ? -10.610 71.478 194.621 1.00 24.70 335 THR B N 1
ATOM 4222 C CA . THR B 1 276 ? -11.140 72.471 195.563 1.00 26.79 335 THR B CA 1
ATOM 4223 C C . THR B 1 276 ? -10.906 72.034 196.996 1.00 30.90 335 THR B C 1
ATOM 4224 O O . THR B 1 276 ? -10.798 70.844 197.281 1.00 29.13 335 THR B O 1
ATOM 4228 N N . ALA B 1 277 ? -10.860 73.007 197.898 1.00 32.06 336 ALA B N 1
ATOM 4229 C CA . ALA B 1 277 ? -10.749 72.721 199.327 1.00 35.76 336 ALA B CA 1
ATOM 4230 C C . ALA B 1 277 ? -11.302 73.881 200.176 1.00 29.71 336 ALA B C 1
ATOM 4231 O O . ALA B 1 277 ? -11.400 75.012 199.691 1.00 30.44 336 ALA B O 1
ATOM 4233 N N . PRO B 1 278 ? -11.682 73.601 201.440 1.00 30.49 337 PRO B N 1
ATOM 4234 C CA . PRO B 1 278 ? -12.146 74.674 202.317 1.00 33.71 337 PRO B CA 1
ATOM 4235 C C . PRO B 1 278 ? -11.094 75.761 202.456 1.00 29.54 337 PRO B C 1
ATOM 4236 O O . PRO B 1 278 ? -9.916 75.447 202.562 1.00 35.07 337 PRO B O 1
ATOM 4240 N N . LEU B 1 279 ? -11.515 77.022 202.454 1.00 31.99 338 LEU B N 1
ATOM 4241 C CA . LEU B 1 279 ? -10.595 78.131 202.676 1.00 36.14 338 LEU B CA 1
ATOM 4242 C C . LEU B 1 279 ? -10.077 78.092 204.115 1.00 43.59 338 LEU B C 1
ATOM 4243 O O . LEU B 1 279 ? -10.857 77.907 205.054 1.00 43.19 338 LEU B O 1
ATOM 4248 N N . LYS B 1 280 ? -8.764 78.258 204.268 1.00 53.40 339 LYS B N 1
ATOM 4249 C CA . LYS B 1 280 ? -8.105 78.267 205.578 1.00 99.57 339 LYS B CA 1
ATOM 4250 C C . LYS B 1 280 ? -7.682 79.684 205.954 1.00 79.27 339 LYS B C 1
ATOM 4251 O O . LYS B 1 280 ? -8.526 80.557 206.162 1.00 68.24 339 LYS B O 1
ATOM 4257 N N . LYS C 1 8 ? -77.220 60.085 177.317 1.00 71.65 67 LYS C N 1
ATOM 4258 C CA . LYS C 1 8 ? -77.411 59.185 176.138 1.00 50.99 67 LYS C CA 1
ATOM 4259 C C . LYS C 1 8 ? -77.413 59.907 174.773 1.00 53.59 67 LYS C C 1
ATOM 4260 O O . LYS C 1 8 ? -77.242 59.257 173.749 1.00 41.47 67 LYS C O 1
ATOM 4266 N N . THR C 1 9 ? -77.608 61.227 174.749 1.00 31.06 68 THR C N 1
ATOM 4267 C CA . THR C 1 9 ? -77.562 61.999 173.493 1.00 33.94 68 THR C CA 1
ATOM 4268 C C . THR C 1 9 ? -76.478 63.078 173.561 1.00 30.87 68 THR C C 1
ATOM 4269 O O . THR C 1 9 ? -76.386 63.807 174.552 1.00 28.82 68 THR C O 1
ATOM 4273 N N . ILE C 1 10 ? -75.686 63.180 172.492 1.00 28.71 69 ILE C N 1
ATOM 4274 C CA . ILE C 1 10 ? -74.620 64.176 172.364 1.00 26.49 69 ILE C CA 1
ATOM 4275 C C . ILE C 1 10 ? -74.885 65.058 171.161 1.00 28.42 69 ILE C C 1
ATOM 4276 O O . ILE C 1 10 ? -75.165 64.560 170.076 1.00 29.32 69 ILE C O 1
ATOM 4281 N N . GLY C 1 11 ? -74.763 66.364 171.345 1.00 24.22 70 GLY C N 1
ATOM 4282 C CA . GLY C 1 11 ? -75.035 67.323 170.277 1.00 29.01 70 GLY C CA 1
ATOM 4283 C C . GLY C 1 11 ? -73.766 67.837 169.625 1.00 35.51 70 GLY C C 1
ATOM 4284 O O . GLY C 1 11 ? -72.864 68.321 170.307 1.00 28.44 70 GLY C O 1
ATOM 4285 N N . VAL C 1 12 ? -73.706 67.722 168.302 1.00 28.32 71 VAL C N 1
ATOM 4286 C CA . VAL C 1 12 ? -72.599 68.237 167.518 1.00 22.27 71 VAL C CA 1
ATOM 4287 C C . VAL C 1 12 ? -73.041 69.485 166.767 1.00 28.79 71 VAL C C 1
ATOM 4288 O O . VAL C 1 12 ? -73.992 69.452 165.984 1.00 27.58 71 VAL C O 1
ATOM 4292 N N . LEU C 1 13 ? -72.348 70.591 167.011 1.00 23.79 72 LEU C N 1
ATOM 4293 C CA . LEU C 1 13 ? -72.680 71.851 166.367 1.00 27.25 72 LEU C CA 1
ATOM 4294 C C . LEU C 1 13 ? -71.606 72.223 165.360 1.00 29.67 72 LEU C C 1
ATOM 4295 O O . LEU C 1 13 ? -70.458 72.456 165.727 1.00 26.12 72 LEU C O 1
ATOM 4300 N N . VAL C 1 14 ? -71.986 72.277 164.086 1.00 24.61 73 VAL C N 1
ATOM 4301 C CA . VAL C 1 14 ? -71.047 72.592 163.025 1.00 21.86 73 VAL C CA 1
ATOM 4302 C C . VAL C 1 14 ? -71.488 73.834 162.261 1.00 26.01 73 VAL C C 1
ATOM 4303 O O . VAL C 1 14 ? -72.672 74.174 162.253 1.00 29.40 73 VAL C O 1
ATOM 4307 N N . PRO C 1 15 ? -70.530 74.534 161.637 1.00 28.79 74 PRO C N 1
ATOM 4308 C CA . PRO C 1 15 ? -70.900 75.728 160.869 1.00 29.11 74 PRO C CA 1
ATOM 4309 C C . PRO C 1 15 ? -71.605 75.436 159.540 1.00 30.99 74 PRO C C 1
ATOM 4310 O O . PRO C 1 15 ? -72.381 76.263 159.091 1.00 37.84 74 PRO C O 1
ATOM 4314 N N . ASP C 1 16 ? -71.351 74.276 158.936 1.00 24.74 75 ASP C N 1
ATOM 4315 C CA . ASP C 1 16 ? -71.779 74.014 157.565 1.00 30.89 75 ASP C CA 1
ATOM 4316 C C . ASP C 1 16 ? -71.838 72.517 157.275 1.00 30.80 75 ASP C C 1
ATOM 4317 O O . ASP C 1 16 ? -70.844 71.925 156.869 1.00 29.09 75 ASP C O 1
ATOM 4322 N N . ILE C 1 17 ? -73.012 71.920 157.426 1.00 25.79 76 ILE C N 1
ATOM 4323 C CA . ILE C 1 17 ? -73.172 70.487 157.177 1.00 26.03 76 ILE C CA 1
ATOM 4324 C C . ILE C 1 17 ? -72.997 70.088 155.696 1.00 27.43 76 ILE C C 1
ATOM 4325 O O . ILE C 1 17 ? -72.700 68.923 155.393 1.00 32.27 76 ILE C O 1
ATOM 4330 N N . THR C 1 18 ? -73.129 71.049 154.782 1.00 24.44 77 THR C N 1
ATOM 4331 C CA . THR C 1 18 ? -72.931 70.766 153.358 1.00 29.31 77 THR C CA 1
ATOM 4332 C C . THR C 1 18 ? -71.475 70.557 152.972 1.00 36.72 77 THR C C 1
ATOM 4333 O O . THR C 1 18 ? -71.201 70.077 151.896 1.00 29.83 77 THR C O 1
ATOM 4337 N N . ASN C 1 19 ? -70.544 70.933 153.837 1.00 27.44 78 ASN C N 1
ATOM 4338 C CA . ASN C 1 19 ? -69.131 70.723 153.570 1.00 24.73 78 ASN C CA 1
ATOM 4339 C C . ASN C 1 19 ? -68.733 69.311 154.018 1.00 24.20 78 ASN C C 1
ATOM 4340 O O . ASN C 1 19 ? -68.896 68.973 155.183 1.00 26.90 78 ASN C O 1
ATOM 4345 N N . PRO C 1 20 ? -68.189 68.501 153.101 1.00 25.00 79 PRO C N 1
ATOM 4346 C CA . PRO C 1 20 ? -67.767 67.141 153.432 1.00 24.76 79 PRO C CA 1
ATOM 4347 C C . PRO C 1 20 ? -66.823 67.036 154.625 1.00 21.51 79 PRO C C 1
ATOM 4348 O O . PRO C 1 20 ? -66.808 66.005 155.307 1.00 25.94 79 PRO C O 1
ATOM 4352 N N . PHE C 1 21 ? -66.032 68.073 154.876 1.00 23.95 80 PHE C N 1
ATOM 4353 C CA . PHE C 1 21 ? -65.231 68.109 156.096 1.00 24.21 80 PHE C CA 1
ATOM 4354 C C . PHE C 1 21 ? -66.078 67.854 157.347 1.00 30.00 80 PHE C C 1
ATOM 4355 O O . PHE C 1 21 ? -65.710 67.029 158.191 1.00 24.43 80 PHE C O 1
ATOM 4363 N N . PHE C 1 22 ? -67.205 68.557 157.473 1.00 20.89 81 PHE C N 1
ATOM 4364 C CA . PHE C 1 22 ? -68.027 68.447 158.684 1.00 20.91 81 PHE C CA 1
ATOM 4365 C C . PHE C 1 22 ? -68.849 67.165 158.748 1.00 27.83 81 PHE C C 1
ATOM 4366 O O . PHE C 1 22 ? -69.101 66.653 159.840 1.00 25.87 81 PHE C O 1
ATOM 4374 N N . SER C 1 23 ? -69.247 66.627 157.597 1.00 28.29 82 SER C N 1
ATOM 4375 C CA . SER C 1 23 ? -69.940 65.338 157.594 1.00 27.37 82 SER C CA 1
ATOM 4376 C C . SER C 1 23 ? -68.980 64.181 157.911 1.00 26.11 82 SER C C 1
ATOM 4377 O O . SER C 1 23 ? -69.361 63.225 158.596 1.00 27.63 82 SER C O 1
ATOM 4380 N N . THR C 1 24 ? -67.730 64.285 157.464 1.00 27.17 83 THR C N 1
ATOM 4381 C CA . THR C 1 24 ? -66.703 63.292 157.806 1.00 30.01 83 THR C CA 1
ATOM 4382 C C . THR C 1 24 ? -66.300 63.405 159.276 1.00 31.65 83 THR C C 1
ATOM 4383 O O . THR C 1 24 ? -66.118 62.396 159.957 1.00 24.36 83 THR C O 1
ATOM 4387 N N . LEU C 1 25 ? -66.183 64.629 159.770 1.00 24.15 84 LEU C N 1
ATOM 4388 C CA . LEU C 1 25 ? -66.027 64.870 161.207 1.00 25.13 84 LEU C CA 1
ATOM 4389 C C . LEU C 1 25 ? -67.119 64.140 162.003 1.00 27.53 84 LEU C C 1
ATOM 4390 O O . LEU C 1 25 ? -66.828 63.440 162.973 1.00 25.46 84 LEU C O 1
ATOM 4408 N N . ARG C 1 27 ? -68.939 61.632 161.131 1.00 27.73 86 ARG C N 1
ATOM 4409 C CA . ARG C 1 27 ? -68.739 60.174 161.088 1.00 30.04 86 ARG C CA 1
ATOM 4410 C C . ARG C 1 27 ? -67.700 59.688 162.103 1.00 28.85 86 ARG C C 1
ATOM 4411 O O . ARG C 1 27 ? -67.854 58.609 162.687 1.00 28.03 86 ARG C O 1
ATOM 4419 N N . GLY C 1 28 ? -66.653 60.484 162.323 1.00 25.22 87 GLY C N 1
ATOM 4420 C CA . GLY C 1 28 ? -65.607 60.146 163.279 1.00 26.17 87 GLY C CA 1
ATOM 4421 C C . GLY C 1 28 ? -66.117 60.173 164.701 1.00 25.34 87 GLY C C 1
ATOM 4422 O O . GLY C 1 28 ? -65.817 59.280 165.503 1.00 28.37 87 GLY C O 1
ATOM 4423 N N . ILE C 1 29 ? -66.920 61.184 165.001 1.00 23.32 88 ILE C N 1
ATOM 4424 C CA . ILE C 1 29 ? -67.574 61.295 166.298 1.00 21.19 88 ILE C CA 1
ATOM 4425 C C . ILE C 1 29 ? -68.487 60.092 166.551 1.00 29.52 88 ILE C C 1
ATOM 4426 O O . ILE C 1 29 ? -68.401 59.447 167.595 1.00 29.15 88 ILE C O 1
ATOM 4431 N N . GLU C 1 30 ? -69.343 59.792 165.582 1.00 26.85 89 GLU C N 1
ATOM 4432 C CA . GLU C 1 30 ? -70.288 58.667 165.685 1.00 27.65 89 GLU C CA 1
ATOM 4433 C C . GLU C 1 30 ? -69.627 57.328 165.872 1.00 34.13 89 GLU C C 1
ATOM 4434 O O . GLU C 1 30 ? -70.125 56.475 166.613 1.00 32.69 89 GLU C O 1
ATOM 4440 N N . ASP C 1 31 ? -68.537 57.126 165.143 1.00 29.26 90 ASP C N 1
ATOM 4441 C CA . ASP C 1 31 ? -67.733 55.916 165.257 1.00 42.13 90 ASP C CA 1
ATOM 4442 C C . ASP C 1 31 ? -67.419 55.601 166.714 1.00 43.76 90 ASP C C 1
ATOM 4443 O O . ASP C 1 31 ? -67.498 54.455 167.131 1.00 42.49 90 ASP C O 1
ATOM 4448 N N . ILE C 1 32 ? -67.068 56.625 167.478 1.00 30.52 91 ILE C N 1
ATOM 4449 C CA . ILE C 1 32 ? -66.719 56.458 168.886 1.00 31.58 91 ILE C CA 1
ATOM 4450 C C . ILE C 1 32 ? -67.967 56.394 169.770 1.00 35.28 91 ILE C C 1
ATOM 4451 O O . ILE C 1 32 ? -68.085 55.514 170.620 1.00 32.23 91 ILE C O 1
ATOM 4456 N N . LEU C 1 33 ? -68.911 57.312 169.562 1.00 33.53 92 LEU C N 1
ATOM 4457 C CA . LEU C 1 33 ? -70.069 57.413 170.449 1.00 27.84 92 LEU C CA 1
ATOM 4458 C C . LEU C 1 33 ? -71.020 56.232 170.314 1.00 35.38 92 LEU C C 1
ATOM 4459 O O . LEU C 1 33 ? -71.615 55.797 171.303 1.00 34.97 92 LEU C O 1
ATOM 4464 N N . TYR C 1 34 ? -71.128 55.700 169.102 1.00 36.23 93 TYR C N 1
ATOM 4465 C CA . TYR C 1 34 ? -71.988 54.554 168.807 1.00 41.93 93 TYR C CA 1
ATOM 4466 C C . TYR C 1 34 ? -71.656 53.355 169.697 1.00 46.27 93 TYR C C 1
ATOM 4467 O O . TYR C 1 34 ? -72.559 52.685 170.174 1.00 45.27 93 TYR C O 1
ATOM 4476 N N . LYS C 1 35 ? -70.371 53.130 169.966 1.00 42.43 94 LYS C N 1
ATOM 4477 C CA A LYS C 1 35 ? -69.890 51.964 170.718 0.50 54.39 94 LYS C CA 1
ATOM 4478 C CA B LYS C 1 35 ? -69.988 51.925 170.705 0.50 59.08 94 LYS C CA 1
ATOM 4479 C C . LYS C 1 35 ? -70.218 52.066 172.211 1.00 62.29 94 LYS C C 1
ATOM 4480 O O . LYS C 1 35 ? -70.120 51.085 172.939 1.00 46.46 94 LYS C O 1
ATOM 4491 N N . GLN C 1 36 ? -70.565 53.271 172.668 1.00 40.65 95 GLN C N 1
ATOM 4492 C CA . GLN C 1 36 ? -70.969 53.499 174.060 1.00 35.66 95 GLN C CA 1
ATOM 4493 C C . GLN C 1 36 ? -72.472 53.745 174.163 1.00 40.05 95 GLN C C 1
ATOM 4494 O O . GLN C 1 36 ? -72.953 54.228 175.185 1.00 44.19 95 GLN C O 1
ATOM 4500 N N . ASN C 1 37 ? -73.207 53.403 173.105 1.00 38.93 96 ASN C N 1
ATOM 4501 C CA . ASN C 1 37 ? -74.663 53.584 173.044 1.00 41.39 96 ASN C CA 1
ATOM 4502 C C . ASN C 1 37 ? -75.140 55.026 173.179 1.00 48.19 96 ASN C C 1
ATOM 4503 O O . ASN C 1 37 ? -76.222 55.282 173.702 1.00 48.73 96 ASN C O 1
ATOM 4508 N N . PHE C 1 38 ? -74.342 55.969 172.693 1.00 38.42 97 PHE C N 1
ATOM 4509 C CA . PHE C 1 38 ? -74.789 57.346 172.625 1.00 31.08 97 PHE C CA 1
ATOM 4510 C C . PHE C 1 38 ? -75.412 57.592 171.269 1.00 37.38 97 PHE C C 1
ATOM 4511 O O . PHE C 1 38 ? -74.987 57.024 170.259 1.00 48.41 97 PHE C O 1
ATOM 4519 N N . VAL C 1 39 ? -76.439 58.429 171.261 1.00 33.48 98 VAL C N 1
ATOM 4520 C CA . VAL C 1 39 ? -77.032 58.905 170.037 1.00 30.67 98 VAL C CA 1
ATOM 4521 C C . VAL C 1 39 ? -76.312 60.203 169.693 1.00 27.40 98 VAL C C 1
ATOM 4522 O O . VAL C 1 39 ? -76.139 61.065 170.557 1.00 34.82 98 VAL C O 1
ATOM 4526 N N . THR C 1 40 ? -75.879 60.329 168.445 1.00 30.17 99 THR C N 1
ATOM 4527 C CA . THR C 1 40 ? -75.248 61.558 167.978 1.00 26.27 99 THR C CA 1
ATOM 4528 C C . THR C 1 40 ? -76.228 62.351 167.135 1.00 29.81 99 THR C C 1
ATOM 4529 O O . THR C 1 40 ? -76.801 61.822 166.183 1.00 32.29 99 THR C O 1
ATOM 4533 N N . ILE C 1 41 ? -76.434 63.617 167.492 1.00 22.22 100 ILE C N 1
ATOM 4534 C CA . ILE C 1 41 ? -77.264 64.499 166.695 1.00 30.39 100 ILE C CA 1
ATOM 4535 C C . ILE C 1 41 ? -76.429 65.669 166.227 1.00 38.07 100 ILE C C 1
ATOM 4536 O O . ILE C 1 41 ? -75.495 66.092 166.914 1.00 27.22 100 ILE C O 1
ATOM 4541 N N . LEU C 1 42 ? -76.775 66.176 165.051 1.00 30.39 101 LEU C N 1
ATOM 4542 C CA . LEU C 1 42 ? -76.033 67.258 164.436 1.00 23.84 101 LEU C CA 1
ATOM 4543 C C . LEU C 1 42 ? -76.895 68.482 164.178 1.00 30.31 101 LEU C C 1
ATOM 4544 O O . LEU C 1 42 ? -78.038 68.389 163.730 1.00 29.71 101 LEU C O 1
ATOM 4549 N N . CYS C 1 43 ? -76.306 69.630 164.473 1.00 27.02 102 CYS C N 1
ATOM 4550 C CA . CYS C 1 43 ? -76.901 70.929 164.260 1.00 30.82 102 CYS C CA 1
ATOM 4551 C C . CYS C 1 43 ? -76.012 71.736 163.359 1.00 36.95 102 CYS C C 1
ATOM 4552 O O . CYS C 1 43 ? -74.807 71.795 163.556 1.00 28.95 102 CYS C O 1
ATOM 4555 N N . ASN C 1 44 ? -76.627 72.382 162.388 1.00 30.28 103 ASN C N 1
ATOM 4556 C CA . ASN C 1 44 ? -75.943 73.303 161.514 1.00 38.57 103 ASN C CA 1
ATOM 4557 C C . ASN C 1 44 ? -76.227 74.686 162.056 1.00 45.08 103 ASN C C 1
ATOM 4558 O O . ASN C 1 44 ? -77.306 75.229 161.841 1.00 49.27 103 ASN C O 1
ATOM 4563 N N . ALA C 1 45 ? -75.275 75.238 162.793 1.00 42.56 104 ALA C N 1
ATOM 4564 C CA . ALA C 1 45 ? -75.450 76.542 163.413 1.00 47.15 104 ALA C CA 1
ATOM 4565 C C . ALA C 1 45 ? -74.436 77.522 162.834 1.00 47.89 104 ALA C C 1
ATOM 4566 O O . ALA C 1 45 ? -73.235 77.435 163.120 1.00 44.93 104 ALA C O 1
ATOM 4568 N N . ASP C 1 46 ? -74.925 78.456 162.024 1.00 57.14 105 ASP C N 1
ATOM 4569 C CA . ASP C 1 46 ? -74.067 79.448 161.377 1.00 49.61 105 ASP C CA 1
ATOM 4570 C C . ASP C 1 46 ? -74.433 80.878 161.799 1.00 81.31 105 ASP C C 1
ATOM 4571 O O . ASP C 1 46 ? -75.437 81.092 162.480 1.00 84.37 105 ASP C O 1
ATOM 4576 N N . SER C 1 47 ? -73.605 81.843 161.401 1.00 93.20 106 SER C N 1
ATOM 4577 C CA . SER C 1 47 ? -73.824 83.254 161.733 1.00 99.90 106 SER C CA 1
ATOM 4578 C C . SER C 1 47 ? -74.607 83.959 160.630 1.00 101.42 106 SER C C 1
ATOM 4579 O O . SER C 1 47 ? -75.766 83.637 160.375 1.00 74.40 106 SER C O 1
ATOM 4582 N N . ILE C 1 53 ? -81.797 82.829 167.224 1.00 106.74 112 ILE C N 1
ATOM 4583 C CA . ILE C 1 53 ? -81.901 81.369 167.221 1.00 138.28 112 ILE C CA 1
ATOM 4584 C C . ILE C 1 53 ? -81.032 80.757 168.332 1.00 107.59 112 ILE C C 1
ATOM 4585 O O . ILE C 1 53 ? -79.812 80.926 168.341 1.00 83.49 112 ILE C O 1
ATOM 4590 N N . GLU C 1 54 ? -81.655 80.036 169.255 1.00 84.33 113 GLU C N 1
ATOM 4591 C CA . GLU C 1 54 ? -80.981 79.563 170.451 1.00 58.28 113 GLU C CA 1
ATOM 4592 C C . GLU C 1 54 ? -80.801 78.072 170.508 1.00 36.81 113 GLU C C 1
ATOM 4593 O O . GLU C 1 54 ? -81.461 77.380 171.210 1.00 41.78 113 GLU C O 1
ATOM 4599 N N . TYR C 1 55 ? -79.823 77.611 169.768 1.00 48.27 114 TYR C N 1
ATOM 4600 C CA . TYR C 1 55 ? -79.504 76.187 169.672 1.00 43.57 114 TYR C CA 1
ATOM 4601 C C . TYR C 1 55 ? -79.253 75.557 171.035 1.00 40.93 114 TYR C C 1
ATOM 4602 O O . TYR C 1 55 ? -79.874 74.560 171.382 1.00 33.06 114 TYR C O 1
ATOM 4611 N N . LEU C 1 56 ? -78.341 76.144 171.807 1.00 35.76 115 LEU C N 1
ATOM 4612 C CA . LEU C 1 56 ? -77.919 75.543 173.064 1.00 39.17 115 LEU C CA 1
ATOM 4613 C C . LEU C 1 56 ? -79.021 75.515 174.105 1.00 33.28 115 LEU C C 1
ATOM 4614 O O . LEU C 1 56 ? -79.187 74.514 174.792 1.00 33.45 115 LEU C O 1
ATOM 4619 N N . ALA C 1 57 ? -79.756 76.619 174.230 1.00 32.38 116 ALA C N 1
ATOM 4620 C CA . ALA C 1 57 ? -80.839 76.699 175.193 1.00 32.25 116 ALA C CA 1
ATOM 4621 C C . ALA C 1 57 ? -81.843 75.601 174.911 1.00 30.30 116 ALA C C 1
ATOM 4622 O O . ALA C 1 57 ? -82.219 74.851 175.809 1.00 34.46 116 ALA C O 1
ATOM 4624 N N . GLU C 1 58 ? -82.244 75.480 173.648 1.00 32.24 117 GLU C N 1
ATOM 4625 C CA . GLU C 1 58 ? -83.258 74.498 173.277 1.00 29.69 117 GLU C CA 1
ATOM 4626 C C . GLU C 1 58 ? -82.751 73.078 173.490 1.00 29.85 117 GLU C C 1
ATOM 4627 O O . GLU C 1 58 ? -83.431 72.262 174.087 1.00 34.09 117 GLU C O 1
ATOM 4633 N N . LEU C 1 59 ? -81.560 72.780 173.001 1.00 31.33 118 LEU C N 1
ATOM 4634 C CA . LEU C 1 59 ? -81.025 71.428 173.134 1.00 32.26 118 LEU C CA 1
ATOM 4635 C C . LEU C 1 59 ? -80.726 71.086 174.591 1.00 26.57 118 LEU C C 1
ATOM 4636 O O . LEU C 1 59 ? -80.872 69.941 175.012 1.00 30.29 118 LEU C O 1
ATOM 4641 N N . THR C 1 60 ? -80.317 72.080 175.367 1.00 27.86 119 THR C N 1
ATOM 4642 C CA . THR C 1 60 ? -80.128 71.872 176.799 1.00 29.68 119 THR C CA 1
ATOM 4643 C C . THR C 1 60 ? -81.453 71.501 177.479 1.00 39.62 119 THR C C 1
ATOM 4644 O O . THR C 1 60 ? -81.473 70.571 178.296 1.00 33.45 119 THR C O 1
ATOM 4648 N N . ARG C 1 61 ? -82.547 72.178 177.109 1.00 35.31 120 ARG C N 1
ATOM 4649 C CA A ARG C 1 61 ? -83.896 71.839 177.606 0.50 35.47 120 ARG C CA 1
ATOM 4650 C CA B ARG C 1 61 ? -83.877 71.833 177.630 0.50 34.42 120 ARG C CA 1
ATOM 4651 C C . ARG C 1 61 ? -84.295 70.420 177.230 1.00 38.47 120 ARG C C 1
ATOM 4652 O O . ARG C 1 61 ? -84.942 69.727 178.005 1.00 41.77 120 ARG C O 1
ATOM 4667 N N . ARG C 1 62 ? -83.915 69.995 176.025 1.00 30.79 121 ARG C N 1
ATOM 4668 C CA . ARG C 1 62 ? -84.197 68.636 175.558 1.00 30.83 121 ARG C CA 1
ATOM 4669 C C . ARG C 1 62 ? -83.341 67.578 176.265 1.00 38.80 121 ARG C C 1
ATOM 4670 O O . ARG C 1 62 ? -83.485 66.386 175.994 1.00 44.23 121 ARG C O 1
ATOM 4678 N N . GLY C 1 63 ? -82.440 67.997 177.151 1.00 38.75 122 GLY C N 1
ATOM 4679 C CA . GLY C 1 63 ? -81.668 67.057 177.968 1.00 32.86 122 GLY C CA 1
ATOM 4680 C C . GLY C 1 63 ? -80.465 66.442 177.270 1.00 34.39 122 GLY C C 1
ATOM 4681 O O . GLY C 1 63 ? -79.964 65.394 177.685 1.00 34.46 122 GLY C O 1
ATOM 4682 N N . VAL C 1 64 ? -79.988 67.103 176.219 1.00 29.82 123 VAL C N 1
ATOM 4683 C CA . VAL C 1 64 ? -78.779 66.674 175.543 1.00 29.43 123 VAL C CA 1
ATOM 4684 C C . VAL C 1 64 ? -77.661 66.683 176.590 1.00 28.84 123 VAL C C 1
ATOM 4685 O O . VAL C 1 64 ? -77.483 67.659 177.320 1.00 30.13 123 VAL C O 1
ATOM 4689 N N . ASP C 1 65 ? -76.913 65.585 176.635 1.00 28.84 124 ASP C N 1
ATOM 4690 C CA A ASP C 1 65 ? -76.039 65.327 177.763 0.50 32.27 124 ASP C CA 1
ATOM 4691 C CA B ASP C 1 65 ? -75.995 65.264 177.737 0.50 28.51 124 ASP C CA 1
ATOM 4692 C C . ASP C 1 65 ? -74.666 66.003 177.654 1.00 39.74 124 ASP C C 1
ATOM 4693 O O . ASP C 1 65 ? -74.090 66.386 178.668 1.00 28.23 124 ASP C O 1
ATOM 4702 N N . GLY C 1 66 ? -74.166 66.178 176.436 1.00 28.91 125 GLY C N 1
ATOM 4703 C CA . GLY C 1 66 ? -72.882 66.840 176.213 1.00 30.29 125 GLY C CA 1
ATOM 4704 C C . GLY C 1 66 ? -72.807 67.351 174.794 1.00 29.95 125 GLY C C 1
ATOM 4705 O O . GLY C 1 66 ? -73.628 66.973 173.953 1.00 26.05 125 GLY C O 1
ATOM 4706 N N . PHE C 1 67 ? -71.839 68.222 174.534 1.00 27.91 126 PHE C N 1
ATOM 4707 C CA . PHE C 1 67 ? -71.752 68.922 173.252 1.00 24.24 126 PHE C CA 1
ATOM 4708 C C . PHE C 1 67 ? -70.351 68.933 172.675 1.00 29.66 126 PHE C C 1
ATOM 4709 O O . PHE C 1 67 ? -69.361 69.031 173.407 1.00 25.19 126 PHE C O 1
ATOM 4717 N N . ILE C 1 68 ? -70.293 68.831 171.347 1.00 26.18 127 ILE C N 1
ATOM 4718 C CA . ILE C 1 68 ? -69.077 69.022 170.582 1.00 26.73 127 ILE C CA 1
ATOM 4719 C C . ILE C 1 68 ? -69.332 70.199 169.653 1.00 24.49 127 ILE C C 1
ATOM 4720 O O . ILE C 1 68 ? -70.222 70.153 168.805 1.00 27.63 127 ILE C O 1
ATOM 4725 N N . ILE C 1 69 ? -68.545 71.253 169.829 1.00 22.08 128 ILE C N 1
ATOM 4726 C CA . ILE C 1 69 ? -68.833 72.556 169.259 1.00 25.07 128 ILE C CA 1
ATOM 4727 C C . ILE C 1 69 ? -67.711 72.981 168.326 1.00 29.79 128 ILE C C 1
ATOM 4728 O O . ILE C 1 69 ? -66.603 73.282 168.777 1.00 27.91 128 ILE C O 1
ATOM 4733 N N . ALA C 1 70 ? -68.010 73.006 167.027 1.00 21.59 129 ALA C N 1
ATOM 4734 C CA . ALA C 1 70 ? -67.037 73.356 166.001 1.00 20.99 129 ALA C CA 1
ATOM 4735 C C . ALA C 1 70 ? -67.279 74.724 165.374 1.00 27.65 129 ALA C C 1
ATOM 4736 O O . ALA C 1 70 ? -66.526 75.143 164.484 1.00 28.21 129 ALA C O 1
ATOM 4738 N N . THR C 1 71 ? -68.306 75.420 165.852 1.00 27.36 130 THR C N 1
ATOM 4739 C CA . THR C 1 71 ? -68.739 76.677 165.251 1.00 30.85 130 THR C CA 1
ATOM 4740 C C . THR C 1 71 ? -68.541 77.817 166.231 1.00 34.02 130 THR C C 1
ATOM 4741 O O . THR C 1 71 ? -68.761 77.653 167.427 1.00 29.44 130 THR C O 1
ATOM 4745 N N . SER C 1 72 ? -68.132 78.971 165.707 1.00 30.83 131 SER C N 1
ATOM 4746 C CA . SER C 1 72 ? -67.996 80.192 166.488 1.00 28.61 131 SER C CA 1
ATOM 4747 C C . SER C 1 72 ? -69.343 80.900 166.729 1.00 31.95 131 SER C C 1
ATOM 4748 O O . SER C 1 72 ? -69.389 81.891 167.448 1.00 35.81 131 SER C O 1
ATOM 4751 N N . ALA C 1 73 ? -70.422 80.398 166.130 1.00 29.98 132 ALA C N 1
ATOM 4752 C CA . ALA C 1 73 ? -71.758 80.997 166.268 1.00 35.14 132 ALA C CA 1
ATOM 4753 C C . ALA C 1 73 ? -72.345 80.784 167.664 1.00 44.60 132 ALA C C 1
ATOM 4754 O O . ALA C 1 73 ? -73.274 81.474 168.061 1.00 44.47 132 ALA C O 1
ATOM 4756 N N . VAL C 1 74 ? -71.807 79.815 168.394 1.00 35.30 133 VAL C N 1
ATOM 4757 C CA . VAL C 1 74 ? -72.186 79.573 169.776 1.00 36.24 133 VAL C CA 1
ATOM 4758 C C . VAL C 1 74 ? -71.319 80.454 170.669 1.00 45.62 133 VAL C C 1
ATOM 4759 O O . VAL C 1 74 ? -70.101 80.305 170.697 1.00 43.46 133 VAL C O 1
ATOM 4763 N N . SER C 1 75 ? -71.958 81.368 171.391 1.00 37.38 134 SER C N 1
ATOM 4764 C CA . SER C 1 75 ? -71.256 82.348 172.204 1.00 35.36 134 SER C CA 1
ATOM 4765 C C . SER C 1 75 ? -70.892 81.811 173.587 1.00 32.17 134 SER C C 1
ATOM 4766 O O . SER C 1 75 ? -71.486 80.853 174.085 1.00 32.20 134 SER C O 1
ATOM 4769 N N . THR C 1 76 ? -69.922 82.468 174.204 1.00 31.78 135 THR C N 1
ATOM 4770 C CA . THR C 1 76 ? -69.537 82.201 175.575 1.00 35.11 135 THR C CA 1
ATOM 4771 C C . THR C 1 76 ? -70.729 82.320 176.531 1.00 38.45 135 THR C C 1
ATOM 4772 O O . THR C 1 76 ? -70.921 81.457 177.391 1.00 34.10 135 THR C O 1
ATOM 4776 N N . ASP C 1 77 ? -71.534 83.371 176.369 1.00 35.74 136 ASP C N 1
ATOM 4777 C CA . ASP C 1 77 ? -72.706 83.585 177.230 1.00 36.22 136 ASP C CA 1
ATOM 4778 C C . ASP C 1 77 ? -73.707 82.432 177.139 1.00 38.75 136 ASP C C 1
ATOM 4779 O O . ASP C 1 77 ? -74.215 81.959 178.157 1.00 31.47 136 ASP C O 1
ATOM 4784 N N . ALA C 1 78 ? -73.975 81.972 175.923 1.00 39.80 137 ALA C N 1
ATOM 4785 C CA . ALA C 1 78 ? -74.875 80.847 175.723 1.00 34.31 137 ALA C CA 1
ATOM 4786 C C . ALA C 1 78 ? -74.294 79.589 176.361 1.00 29.94 137 ALA C C 1
ATOM 4787 O O . ALA C 1 78 ? -75.030 78.775 176.925 1.00 32.11 137 ALA C O 1
ATOM 4789 N N . ILE C 1 79 ? -72.972 79.432 176.277 1.00 29.47 138 ILE C N 1
ATOM 4790 C CA . ILE C 1 79 ? -72.315 78.284 176.903 1.00 29.77 138 ILE C CA 1
ATOM 4791 C C . ILE C 1 79 ? -72.479 78.357 178.425 1.00 24.80 138 ILE C C 1
ATOM 4792 O O . ILE C 1 79 ? -72.880 77.377 179.050 1.00 29.98 138 ILE C O 1
ATOM 4797 N N . ASN C 1 80 ? -72.185 79.522 179.002 1.00 28.44 139 ASN C N 1
ATOM 4798 C CA . ASN C 1 80 ? -72.291 79.712 180.455 1.00 27.67 139 ASN C CA 1
ATOM 4799 C C . ASN C 1 80 ? -73.709 79.480 180.955 1.00 33.69 139 ASN C C 1
ATOM 4800 O O . ASN C 1 80 ? -73.932 78.703 181.894 1.00 29.51 139 ASN C O 1
ATOM 4805 N N . GLU C 1 81 ? -74.662 80.137 180.303 1.00 32.01 140 GLU C N 1
ATOM 4806 C CA . GLU C 1 81 ? -76.058 80.117 180.734 1.00 34.33 140 GLU C CA 1
ATOM 4807 C C . GLU C 1 81 ? -76.647 78.723 180.670 1.00 44.24 140 GLU C C 1
ATOM 4808 O O . GLU C 1 81 ? -77.412 78.339 181.548 1.00 37.94 140 GLU C O 1
ATOM 4814 N N . ASN C 1 82 ? -76.271 77.955 179.651 1.00 31.72 141 ASN C N 1
ATOM 4815 C CA . ASN C 1 82 ? -76.924 76.679 179.386 1.00 31.05 141 ASN C CA 1
ATOM 4816 C C . ASN C 1 82 ? -76.100 75.460 179.752 1.00 31.36 141 ASN C C 1
ATOM 4817 O O . ASN C 1 82 ? -76.577 74.575 180.458 1.00 36.43 141 ASN C O 1
ATOM 4822 N N . LEU C 1 83 ? -74.863 75.395 179.280 1.00 31.80 142 LEU C N 1
ATOM 4823 C CA . LEU C 1 83 ? -74.078 74.181 179.483 1.00 34.21 142 LEU C CA 1
ATOM 4824 C C . LEU C 1 83 ? -73.477 74.157 180.871 1.00 31.37 142 LEU C C 1
ATOM 4825 O O . LEU C 1 83 ? -73.551 73.149 181.571 1.00 31.71 142 LEU C O 1
ATOM 4830 N N . LYS C 1 84 ? -72.873 75.271 181.266 1.00 26.71 143 LYS C N 1
ATOM 4831 C CA . LYS C 1 84 ? -72.165 75.313 182.533 1.00 31.75 143 LYS C CA 1
ATOM 4832 C C . LYS C 1 84 ? -73.148 75.269 183.702 1.00 34.04 143 LYS C C 1
ATOM 4833 O O . LYS C 1 84 ? -72.956 74.481 184.617 1.00 29.07 143 LYS C O 1
ATOM 4839 N N . LYS C 1 85 ? -74.225 76.058 183.656 1.00 31.85 144 LYS C N 1
ATOM 4840 C CA . LYS C 1 85 ? -75.222 76.014 184.733 1.00 34.73 144 LYS C CA 1
ATOM 4841 C C . LYS C 1 85 ? -75.865 74.636 184.866 1.00 35.34 144 LYS C C 1
ATOM 4842 O O . LYS C 1 85 ? -76.186 74.218 185.966 1.00 34.16 144 LYS C O 1
ATOM 4848 N N . GLN C 1 86 ? -76.048 73.935 183.750 1.00 33.21 145 GLN C N 1
ATOM 4849 C CA . GLN C 1 86 ? -76.733 72.642 183.759 1.00 27.09 145 GLN C CA 1
ATOM 4850 C C . GLN C 1 86 ? -75.800 71.444 183.756 1.00 40.50 145 GLN C C 1
ATOM 4851 O O . GLN C 1 86 ? -76.250 70.313 183.556 1.00 32.82 145 GLN C O 1
ATOM 4857 N N . GLY C 1 87 ? -74.512 71.686 183.987 1.00 32.79 146 GLY C N 1
ATOM 4858 C CA . GLY C 1 87 ? -73.521 70.602 184.086 1.00 34.81 146 GLY C CA 1
ATOM 4859 C C . GLY C 1 87 ? -73.385 69.742 182.839 1.00 41.42 146 GLY C C 1
ATOM 4860 O O . GLY C 1 87 ? -73.212 68.531 182.941 1.00 32.97 146 GLY C O 1
ATOM 4861 N N . ARG C 1 88 ? -73.467 70.356 181.660 1.00 30.33 147 ARG C N 1
ATOM 4862 C CA . ARG C 1 88 ? -73.287 69.620 180.411 1.00 25.68 147 ARG C CA 1
ATOM 4863 C C . ARG C 1 88 ? -71.866 69.851 179.901 1.00 28.00 147 ARG C C 1
ATOM 4864 O O . ARG C 1 88 ? -71.542 70.950 179.440 1.00 30.19 147 ARG C O 1
ATOM 4872 N N . PRO C 1 89 ? -71.015 68.811 179.961 1.00 27.44 148 PRO C N 1
ATOM 4873 C CA . PRO C 1 89 ? -69.652 68.981 179.484 1.00 31.31 148 PRO C CA 1
ATOM 4874 C C . PRO C 1 89 ? -69.596 69.184 177.967 1.00 32.91 148 PRO C C 1
ATOM 4875 O O . PRO C 1 89 ? -70.507 68.762 177.239 1.00 28.34 148 PRO C O 1
ATOM 4879 N N . PHE C 1 90 ? -68.544 69.847 177.502 1.00 28.60 149 PHE C N 1
ATOM 4880 C CA . PHE C 1 90 ? -68.394 70.098 176.073 1.00 25.95 149 PHE C CA 1
ATOM 4881 C C . PHE C 1 90 ? -66.950 70.166 175.610 1.00 31.05 149 PHE C C 1
ATOM 4882 O O . PHE C 1 90 ? -66.024 70.426 176.399 1.00 26.54 149 PHE C O 1
ATOM 4890 N N . ILE C 1 91 ? -66.799 69.925 174.309 1.00 25.91 150 ILE C N 1
ATOM 4891 C CA . ILE C 1 91 ? -65.549 69.993 173.595 1.00 22.99 150 ILE C CA 1
ATOM 4892 C C . ILE C 1 91 ? -65.633 71.109 172.577 1.00 24.51 150 ILE C C 1
ATOM 4893 O O . ILE C 1 91 ? -66.663 71.280 171.903 1.00 26.21 150 ILE C O 1
ATOM 4898 N N . VAL C 1 92 ? -64.538 71.847 172.449 1.00 24.01 151 VAL C N 1
ATOM 4899 C CA . VAL C 1 92 ? -64.407 72.853 171.409 1.00 25.14 151 VAL C CA 1
ATOM 4900 C C . VAL C 1 92 ? -63.360 72.448 170.391 1.00 23.71 151 VAL C C 1
ATOM 4901 O O . VAL C 1 92 ? -62.376 71.776 170.704 1.00 25.25 151 VAL C O 1
ATOM 4905 N N . LEU C 1 93 ? -63.584 72.871 169.157 1.00 23.90 152 LEU C N 1
ATOM 4906 C CA . LEU C 1 93 ? -62.643 72.610 168.089 1.00 25.57 152 LEU C CA 1
ATOM 4907 C C . LEU C 1 93 ? -62.882 73.537 166.916 1.00 26.87 152 LEU C C 1
ATOM 4908 O O . LEU C 1 93 ? -63.837 74.321 166.898 1.00 26.46 152 LEU C O 1
ATOM 4913 N N . ASP C 1 94 ? -61.984 73.435 165.949 1.00 28.46 153 ASP C N 1
ATOM 4914 C CA . ASP C 1 94 ? -62.156 74.021 164.634 1.00 24.79 153 ASP C CA 1
ATOM 4915 C C . ASP C 1 94 ? -62.367 75.546 164.683 1.00 22.79 153 ASP C C 1
ATOM 4916 O O . ASP C 1 94 ? -61.444 76.265 165.033 1.00 23.39 153 ASP C O 1
ATOM 4921 N N . GLN C 1 95 ? -63.545 76.048 164.329 1.00 23.21 154 GLN C N 1
ATOM 4922 C CA . GLN C 1 95 ? -63.765 77.506 164.301 1.00 24.22 154 GLN C CA 1
ATOM 4923 C C . GLN C 1 95 ? -64.112 78.094 165.681 1.00 31.12 154 GLN C C 1
ATOM 4924 O O . GLN C 1 95 ? -64.135 79.313 165.845 1.00 28.32 154 GLN C O 1
ATOM 4930 N N . LYS C 1 96 ? -64.382 77.237 166.667 1.00 24.96 155 LYS C N 1
ATOM 4931 C CA . LYS C 1 96 ? -64.789 77.700 167.999 1.00 25.00 155 LYS C CA 1
ATOM 4932 C C . LYS C 1 96 ? -63.570 77.955 168.886 1.00 28.46 155 LYS C C 1
ATOM 4933 O O . LYS C 1 96 ? -62.686 77.098 169.023 1.00 25.89 155 LYS C O 1
ATOM 4939 N N . LYS C 1 97 ? -63.534 79.131 169.499 1.00 25.97 156 LYS C N 1
ATOM 4940 C CA . LYS C 1 97 ? -62.430 79.487 170.391 1.00 36.39 156 LYS C CA 1
ATOM 4941 C C . LYS C 1 97 ? -62.515 78.734 171.707 1.00 27.50 156 LYS C C 1
ATOM 4942 O O . LYS C 1 97 ? -63.571 78.245 172.103 1.00 27.72 156 LYS C O 1
ATOM 4948 N N . SER C 1 98 ? -61.384 78.661 172.390 1.00 26.89 157 SER C N 1
ATOM 4949 C CA . SER C 1 98 ? -61.297 77.985 173.680 1.00 30.95 157 SER C CA 1
ATOM 4950 C C . SER C 1 98 ? -62.201 78.607 174.771 1.00 29.15 157 SER C C 1
ATOM 4951 O O . SER C 1 98 ? -62.544 79.788 174.726 1.00 30.33 157 SER C O 1
ATOM 4954 N N . GLU C 1 99 ? -62.626 77.762 175.704 1.00 30.81 158 GLU C N 1
ATOM 4955 C CA . GLU C 1 99 ? -63.499 78.146 176.811 1.00 32.21 158 GLU C CA 1
ATOM 4956 C C . GLU C 1 99 ? -62.963 77.500 178.073 1.00 27.76 158 GLU C C 1
ATOM 4957 O O . GLU C 1 99 ? -62.476 76.364 178.041 1.00 29.22 158 GLU C O 1
ATOM 4963 N N . GLY C 1 100 ? -63.053 78.220 179.186 1.00 29.55 159 GLY C N 1
ATOM 4964 C CA . GLY C 1 100 ? -62.673 77.676 180.484 1.00 31.33 159 GLY C CA 1
ATOM 4965 C C . GLY C 1 100 ? -63.453 76.410 180.793 1.00 28.67 159 GLY C C 1
ATOM 4966 O O . GLY C 1 100 ? -64.632 76.294 180.472 1.00 27.67 159 GLY C O 1
ATOM 4967 N N . PHE C 1 101 ? -62.780 75.450 181.406 1.00 27.76 160 PHE C N 1
ATOM 4968 C CA . PHE C 1 101 ? -63.399 74.191 181.786 1.00 33.12 160 PHE C CA 1
ATOM 4969 C C . PHE C 1 101 ? -64.075 73.499 180.602 1.00 35.44 160 PHE C C 1
ATOM 4970 O O . PHE C 1 101 ? -65.206 73.023 180.695 1.00 32.14 160 PHE C O 1
ATOM 4978 N N . SER C 1 102 ? -63.354 73.449 179.488 1.00 33.68 161 SER C N 1
ATOM 4979 C CA . SER C 1 102 ? -63.662 72.536 178.390 1.00 29.83 161 SER C CA 1
ATOM 4980 C C . SER C 1 102 ? -62.370 71.929 177.903 1.00 31.33 161 SER C C 1
ATOM 4981 O O . SER C 1 102 ? -61.289 72.480 178.116 1.00 30.79 161 SER C O 1
ATOM 4984 N N . ASP C 1 103 ? -62.488 70.797 177.236 1.00 27.05 162 ASP C N 1
ATOM 4985 C CA . ASP C 1 103 ? -61.369 70.228 176.519 1.00 22.14 162 ASP C CA 1
ATOM 4986 C C . ASP C 1 103 ? -61.446 70.684 175.070 1.00 27.28 162 ASP C C 1
ATOM 4987 O O . ASP C 1 103 ? -62.523 71.050 174.578 1.00 27.26 162 ASP C O 1
ATOM 4992 N N . ALA C 1 104 ? -60.309 70.668 174.386 1.00 27.99 163 ALA C N 1
ATOM 4993 C CA . ALA C 1 104 ? -60.250 71.095 172.991 1.00 31.13 163 ALA C CA 1
ATOM 4994 C C . ALA C 1 104 ? -59.426 70.147 172.146 1.00 25.58 163 ALA C C 1
ATOM 4995 O O . ALA C 1 104 ? -58.549 69.447 172.652 1.00 29.86 163 ALA C O 1
ATOM 4997 N N . VAL C 1 105 ? -59.733 70.109 170.851 1.00 24.19 164 VAL C N 1
ATOM 4998 C CA . VAL C 1 105 ? -58.855 69.452 169.904 1.00 24.68 164 VAL C CA 1
ATOM 4999 C C . VAL C 1 105 ? -58.733 70.273 168.635 1.00 28.60 164 VAL C C 1
ATOM 5000 O O . VAL C 1 105 ? -59.719 70.686 168.031 1.00 30.82 164 VAL C O 1
ATOM 5004 N N . ARG C 1 106 ? -57.493 70.519 168.256 1.00 27.45 165 ARG C N 1
ATOM 5005 C CA . ARG C 1 106 ? -57.189 71.370 167.117 1.00 25.76 165 ARG C CA 1
ATOM 5006 C C . ARG C 1 106 ? -56.208 70.690 166.184 1.00 26.99 165 ARG C C 1
ATOM 5007 O O . ARG C 1 106 ? -55.561 69.716 166.559 1.00 33.23 165 ARG C O 1
ATOM 5015 N N . THR C 1 107 ? -56.128 71.193 164.956 1.00 24.70 166 THR C N 1
ATOM 5016 C CA . THR C 1 107 ? -55.134 70.747 164.009 1.00 26.33 166 THR C CA 1
ATOM 5017 C C . THR C 1 107 ? -54.201 71.917 163.771 1.00 31.25 166 THR C C 1
ATOM 5018 O O . THR C 1 107 ? -54.529 73.043 164.125 1.00 27.24 166 THR C O 1
ATOM 5022 N N . ASP C 1 108 ? -53.022 71.669 163.222 1.00 26.32 167 ASP C N 1
ATOM 5023 C CA . ASP C 1 108 ? -52.001 72.734 163.184 1.00 23.15 167 ASP C CA 1
ATOM 5024 C C . ASP C 1 108 ? -52.166 73.611 161.943 1.00 26.53 167 ASP C C 1
ATOM 5025 O O . ASP C 1 108 ? -51.495 73.412 160.939 1.00 25.43 167 ASP C O 1
ATOM 5030 N N . ASP C 1 109 ? -53.069 74.586 162.040 1.00 24.83 168 ASP C N 1
ATOM 5031 C CA . ASP C 1 109 ? -53.424 75.457 160.923 1.00 25.98 168 ASP C CA 1
ATOM 5032 C C . ASP C 1 109 ? -52.251 76.303 160.443 1.00 29.13 168 ASP C C 1
ATOM 5033 O O . ASP C 1 109 ? -52.041 76.449 159.243 1.00 25.12 168 ASP C O 1
ATOM 5038 N N . PHE C 1 110 ? -51.483 76.860 161.377 1.00 25.58 169 PHE C N 1
ATOM 5039 C CA . PHE C 1 110 ? -50.343 77.697 160.992 1.00 28.75 169 PHE C CA 1
ATOM 5040 C C . PHE C 1 110 ? -49.389 76.863 160.146 1.00 27.39 169 PHE C C 1
ATOM 5041 O O . PHE C 1 110 ? -48.969 77.268 159.060 1.00 22.02 169 PHE C O 1
ATOM 5049 N N . ARG C 1 111 ? -49.069 75.681 160.646 1.00 25.28 170 ARG C N 1
ATOM 5050 C CA . ARG C 1 111 ? -48.158 74.789 159.952 1.00 25.86 170 ARG C CA 1
ATOM 5051 C C . ARG C 1 111 ? -48.674 74.467 158.558 1.00 26.94 170 ARG C C 1
ATOM 5052 O O . ARG C 1 111 ? -47.908 74.489 157.606 1.00 25.64 170 ARG C O 1
ATOM 5060 N N . GLY C 1 112 ? -49.964 74.143 158.445 1.00 23.50 171 GLY C N 1
ATOM 5061 C CA . GLY C 1 112 ? -50.534 73.781 157.160 1.00 20.58 171 GLY C CA 1
ATOM 5062 C C . GLY C 1 112 ? -50.411 74.880 156.133 1.00 20.58 171 GLY C C 1
ATOM 5063 O O . GLY C 1 112 ? -50.047 74.636 154.977 1.00 25.37 171 GLY C O 1
ATOM 5064 N N . GLY C 1 113 ? -50.728 76.095 156.548 1.00 23.18 172 GLY C N 1
ATOM 5065 C CA . GLY C 1 113 ? -50.561 77.262 155.678 1.00 24.41 172 GLY C CA 1
ATOM 5066 C C . GLY C 1 113 ? -49.115 77.462 155.256 1.00 21.79 172 GLY C C 1
ATOM 5067 O O . GLY C 1 113 ? -48.819 77.761 154.094 1.00 23.86 172 GLY C O 1
ATOM 5068 N N . TYR C 1 114 ? -48.204 77.265 156.203 1.00 25.77 173 TYR C N 1
ATOM 5069 C CA . TYR C 1 114 ? -46.776 77.326 155.921 1.00 25.18 173 TYR C CA 1
ATOM 5070 C C . TYR C 1 114 ? -46.381 76.297 154.878 1.00 23.51 173 TYR C C 1
ATOM 5071 O O . TYR C 1 114 ? -45.727 76.633 153.887 1.00 23.28 173 TYR C O 1
ATOM 5080 N N . LEU C 1 115 ? -46.805 75.053 155.067 1.00 23.95 174 LEU C N 1
ATOM 5081 C CA . LEU C 1 115 ? -46.491 74.003 154.100 1.00 22.02 174 LEU C CA 1
ATOM 5082 C C . LEU C 1 115 ? -47.015 74.329 152.702 1.00 26.68 174 LEU C C 1
ATOM 5083 O O . LEU C 1 115 ? -46.347 74.075 151.709 1.00 25.45 174 LEU C O 1
ATOM 5088 N N . ALA C 1 116 ? -48.223 74.875 152.623 1.00 26.01 175 ALA C N 1
ATOM 5089 C CA . ALA C 1 116 ? -48.806 75.233 151.337 1.00 25.92 175 ALA C CA 1
ATOM 5090 C C . ALA C 1 116 ? -47.976 76.308 150.640 1.00 25.96 175 ALA C C 1
ATOM 5091 O O . ALA C 1 116 ? -47.685 76.214 149.433 1.00 24.40 175 ALA C O 1
ATOM 5093 N N . GLY C 1 117 ? -47.615 77.335 151.401 1.00 25.37 176 GLY C N 1
ATOM 5094 C CA . GLY C 1 117 ? -46.769 78.410 150.907 1.00 27.27 176 GLY C CA 1
ATOM 5095 C C . GLY C 1 117 ? -45.410 77.909 150.453 1.00 25.66 176 GLY C C 1
ATOM 5096 O O . GLY C 1 117 ? -44.981 78.210 149.340 1.00 27.32 176 GLY C O 1
ATOM 5105 N N . HIS C 1 119 ? -44.505 75.011 149.511 1.00 27.14 178 HIS C N 1
ATOM 5106 C CA . HIS C 1 119 ? -44.648 74.173 148.320 1.00 25.91 178 HIS C CA 1
ATOM 5107 C C . HIS C 1 119 ? -44.741 75.009 147.062 1.00 28.25 178 HIS C C 1
ATOM 5108 O O . HIS C 1 119 ? -44.029 74.758 146.095 1.00 26.57 178 HIS C O 1
ATOM 5115 N N . LEU C 1 120 ? -45.623 76.000 147.064 1.00 24.84 179 LEU C N 1
ATOM 5116 C CA . LEU C 1 120 ? -45.800 76.832 145.882 1.00 27.09 179 LEU C CA 1
ATOM 5117 C C . LEU C 1 120 ? -44.529 77.616 145.576 1.00 26.86 179 LEU C C 1
ATOM 5118 O O . LEU C 1 120 ? -44.106 77.709 144.418 1.00 27.19 179 LEU C O 1
ATOM 5123 N N . LEU C 1 121 ? -43.925 78.171 146.616 1.00 25.68 180 LEU C N 1
ATOM 5124 C CA . LEU C 1 121 ? -42.713 78.963 146.450 1.00 27.05 180 LEU C CA 1
ATOM 5125 C C . LEU C 1 121 ? -41.545 78.092 145.973 1.00 33.09 180 LEU C C 1
ATOM 5126 O O . LEU C 1 121 ? -40.736 78.546 145.168 1.00 27.12 180 LEU C O 1
ATOM 5131 N N . SER C 1 122 ? -41.481 76.838 146.420 1.00 26.02 181 SER C N 1
ATOM 5132 C CA . SER C 1 122 ? -40.405 75.937 145.994 1.00 31.67 181 SER C CA 1
ATOM 5133 C C . SER C 1 122 ? -40.509 75.619 144.511 1.00 36.54 181 SER C C 1
ATOM 5134 O O . SER C 1 122 ? -39.517 75.300 143.879 1.00 29.34 181 SER C O 1
ATOM 5137 N N . LEU C 1 123 ? -41.722 75.698 143.969 1.00 28.27 182 LEU C N 1
ATOM 5138 C CA . LEU C 1 123 ? -41.967 75.468 142.551 1.00 32.00 182 LEU C CA 1
ATOM 5139 C C . LEU C 1 123 ? -41.684 76.694 141.664 1.00 26.36 182 LEU C C 1
ATOM 5140 O O . LEU C 1 123 ? -41.796 76.621 140.446 1.00 32.57 182 LEU C O 1
ATOM 5145 N N . GLY C 1 124 ? -41.316 77.811 142.271 1.00 27.71 183 GLY C N 1
ATOM 5146 C CA . GLY C 1 124 ? -40.957 79.004 141.519 1.00 28.04 183 GLY C CA 1
ATOM 5147 C C . GLY C 1 124 ? -42.075 80.027 141.406 1.00 35.81 183 GLY C C 1
ATOM 5148 O O . GLY C 1 124 ? -41.881 81.076 140.800 1.00 28.73 183 GLY C O 1
ATOM 5149 N N . HIS C 1 125 ? -43.247 79.746 141.977 1.00 29.67 184 HIS C N 1
ATOM 5150 C CA . HIS C 1 125 ? -44.359 80.715 141.920 1.00 28.45 184 HIS C CA 1
ATOM 5151 C C . HIS C 1 125 ? -44.044 81.854 142.882 1.00 33.17 184 HIS C C 1
ATOM 5152 O O . HIS C 1 125 ? -43.763 81.618 144.050 1.00 40.34 184 HIS C O 1
ATOM 5159 N N . GLN C 1 126 ? -44.028 83.076 142.367 1.00 34.56 185 GLN C N 1
ATOM 5160 C CA A GLN C 1 126 ? -43.697 84.242 143.190 0.50 31.15 185 GLN C CA 1
ATOM 5161 C CA B GLN C 1 126 ? -43.687 84.266 143.152 0.50 32.55 185 GLN C CA 1
ATOM 5162 C C . GLN C 1 126 ? -44.884 85.210 143.286 1.00 30.18 185 GLN C C 1
ATOM 5163 O O . GLN C 1 126 ? -44.966 85.996 144.229 1.00 34.64 185 GLN C O 1
ATOM 5174 N N . THR C 1 127 ? -45.804 85.137 142.330 1.00 32.28 186 THR C N 1
ATOM 5175 C CA . THR C 1 127 ? -47.060 85.876 142.395 1.00 30.55 186 THR C CA 1
ATOM 5176 C C . THR C 1 127 ? -48.168 84.849 142.632 1.00 28.07 186 THR C C 1
ATOM 5177 O O . THR C 1 127 ? -48.465 84.016 141.776 1.00 27.22 186 THR C O 1
ATOM 5181 N N . ILE C 1 128 ? -48.736 84.895 143.829 1.00 27.27 187 ILE C N 1
ATOM 5182 C CA . ILE C 1 128 ? -49.642 83.869 144.294 1.00 28.22 187 ILE C CA 1
ATOM 5183 C C . ILE C 1 128 ? -50.956 84.489 144.713 1.00 26.48 187 ILE C C 1
ATOM 5184 O O . ILE C 1 128 ? -50.981 85.531 145.368 1.00 26.16 187 ILE C O 1
ATOM 5189 N N . ALA C 1 129 ? -52.045 83.823 144.335 1.00 25.44 188 ALA C N 1
ATOM 5190 C CA . ALA C 1 129 ? -53.372 84.211 144.762 1.00 27.03 188 ALA C CA 1
ATOM 5191 C C . ALA C 1 129 ? -53.796 83.427 146.003 1.00 26.29 188 ALA C C 1
ATOM 5192 O O . ALA C 1 129 ? -53.572 82.221 146.119 1.00 25.51 188 ALA C O 1
ATOM 5194 N N . LEU C 1 130 ? -54.397 84.142 146.935 1.00 23.08 189 LEU C N 1
ATOM 5195 C CA . LEU C 1 130 ? -55.011 83.554 148.114 1.00 27.25 189 LEU C CA 1
ATOM 5196 C C . LEU C 1 130 ? -56.522 83.610 147.925 1.00 28.27 189 LEU C C 1
ATOM 5197 O O . LEU C 1 130 ? -57.092 84.693 147.798 1.00 25.85 189 LEU C O 1
ATOM 5202 N N . VAL C 1 131 ? -57.164 82.446 147.887 1.00 24.36 190 VAL C N 1
ATOM 5203 C CA . VAL C 1 131 ? -58.624 82.370 147.763 1.00 21.48 190 VAL C CA 1
ATOM 5204 C C . VAL C 1 131 ? -59.166 81.894 149.089 1.00 28.12 190 VAL C C 1
ATOM 5205 O O . VAL C 1 131 ? -58.947 80.750 149.483 1.00 24.21 190 VAL C O 1
ATOM 5209 N N . TYR C 1 132 ? -59.866 82.784 149.783 1.00 23.33 191 TYR C N 1
ATOM 5210 C CA . TYR C 1 132 ? -60.201 82.570 151.171 1.00 21.37 191 TYR C CA 1
ATOM 5211 C C . TYR C 1 132 ? -61.569 83.134 151.508 1.00 29.06 191 TYR C C 1
ATOM 5212 O O . TYR C 1 132 ? -62.064 84.009 150.808 1.00 25.09 191 TYR C O 1
ATOM 5221 N N . PRO C 1 133 ? -62.191 82.612 152.573 1.00 26.63 192 PRO C N 1
ATOM 5222 C CA . PRO C 1 133 ? -63.506 83.094 152.962 1.00 26.71 192 PRO C CA 1
ATOM 5223 C C . PRO C 1 133 ? -63.421 84.486 153.546 1.00 28.04 192 PRO C C 1
ATOM 5224 O O . PRO C 1 133 ? -62.568 84.736 154.392 1.00 25.58 192 PRO C O 1
ATOM 5228 N N . GLU C 1 134 ? -64.282 85.381 153.068 1.00 28.33 193 GLU C N 1
ATOM 5229 C CA . GLU C 1 134 ? -64.471 86.694 153.701 1.00 36.40 193 GLU C CA 1
ATOM 5230 C C . GLU C 1 134 ? -64.771 86.518 155.207 1.00 30.69 193 GLU C C 1
ATOM 5231 O O . GLU C 1 134 ? -65.488 85.596 155.599 1.00 30.93 193 GLU C O 1
ATOM 5237 N N . ASN C 1 135 ? -64.195 87.378 156.043 1.00 31.18 194 ASN C N 1
ATOM 5238 C CA . ASN C 1 135 ? -64.314 87.259 157.508 1.00 43.38 194 ASN C CA 1
ATOM 5239 C C . ASN C 1 135 ? -64.000 85.844 157.988 1.00 38.91 194 ASN C C 1
ATOM 5240 O O . ASN C 1 135 ? -64.875 85.142 158.512 1.00 35.50 194 ASN C O 1
ATOM 5245 N N . PRO C 1 136 ? -62.743 85.417 157.803 1.00 37.45 195 PRO C N 1
ATOM 5246 C CA . PRO C 1 136 ? -62.400 84.027 158.078 1.00 31.28 195 PRO C CA 1
ATOM 5247 C C . PRO C 1 136 ? -62.450 83.705 159.561 1.00 28.70 195 PRO C C 1
ATOM 5248 O O . PRO C 1 136 ? -62.123 84.550 160.385 1.00 29.26 195 PRO C O 1
ATOM 5252 N N . PRO C 1 137 ? -62.853 82.482 159.911 1.00 26.42 196 PRO C N 1
ATOM 5253 C CA . PRO C 1 137 ? -62.756 82.117 161.321 1.00 25.18 196 PRO C CA 1
ATOM 5254 C C . PRO C 1 137 ? -61.280 82.054 161.727 1.00 28.90 196 PRO C C 1
ATOM 5255 O O . PRO C 1 137 ? -60.403 82.058 160.861 1.00 27.68 196 PRO C O 1
ATOM 5259 N N . GLU C 1 138 ? -61.008 81.995 163.023 1.00 26.70 197 GLU C N 1
ATOM 5260 C CA . GLU C 1 138 ? -59.642 82.147 163.524 1.00 27.82 197 GLU C CA 1
ATOM 5261 C C . GLU C 1 138 ? -58.698 81.032 163.047 1.00 29.87 197 GLU C C 1
ATOM 5262 O O . GLU C 1 138 ? -57.533 81.288 162.781 1.00 23.83 197 GLU C O 1
ATOM 5268 N N . ASN C 1 139 ? -59.194 79.803 162.950 1.00 24.10 198 ASN C N 1
ATOM 5269 C CA . ASN C 1 139 ? -58.365 78.691 162.476 1.00 23.76 198 ASN C CA 1
ATOM 5270 C C . ASN C 1 139 ? -57.908 78.894 161.023 1.00 31.25 198 ASN C C 1
ATOM 5271 O O . ASN C 1 139 ? -56.774 78.569 160.666 1.00 28.62 198 ASN C O 1
ATOM 5276 N N . VAL C 1 140 ? -58.799 79.444 160.198 1.00 24.84 199 VAL C N 1
ATOM 5277 C CA . VAL C 1 140 ? -58.503 79.736 158.817 1.00 24.69 199 VAL C CA 1
ATOM 5278 C C . VAL C 1 140 ? -57.534 80.897 158.742 1.00 25.11 199 VAL C C 1
ATOM 5279 O O . VAL C 1 140 ? -56.607 80.885 157.938 1.00 26.81 199 VAL C O 1
ATOM 5283 N N . HIS C 1 141 ? -57.732 81.895 159.597 1.00 28.46 200 HIS C N 1
ATOM 5284 C CA . HIS C 1 141 ? -56.811 83.020 159.673 1.00 26.94 200 HIS C CA 1
ATOM 5285 C C . HIS C 1 141 ? -55.393 82.536 160.011 1.00 29.35 200 HIS C C 1
ATOM 5286 O O . HIS C 1 141 ? -54.420 83.057 159.480 1.00 26.80 200 HIS C O 1
ATOM 5293 N N . ALA C 1 142 ? -55.275 81.529 160.873 1.00 24.49 201 ALA C N 1
ATOM 5294 C CA . ALA C 1 142 ? -53.947 81.005 161.239 1.00 27.21 201 ALA C CA 1
ATOM 5295 C C . ALA C 1 142 ? -53.246 80.354 160.034 1.00 24.27 201 ALA C C 1
ATOM 5296 O O . ALA C 1 142 ? -52.030 80.433 159.923 1.00 26.92 201 ALA C O 1
ATOM 5298 N N . ARG C 1 143 ? -54.017 79.736 159.138 1.00 24.30 202 ARG C N 1
ATOM 5299 C CA . ARG C 1 143 ? -53.482 79.142 157.921 1.00 24.85 202 ARG C CA 1
ATOM 5300 C C . ARG C 1 143 ? -52.880 80.238 157.052 1.00 27.43 202 ARG C C 1
ATOM 5301 O O . ARG C 1 143 ? -51.839 80.059 156.453 1.00 23.92 202 ARG C O 1
ATOM 5309 N N . ILE C 1 144 ? -53.566 81.372 156.984 1.00 23.56 203 ILE C N 1
ATOM 5310 C CA . ILE C 1 144 ? -53.121 82.496 156.180 1.00 26.06 203 ILE C CA 1
ATOM 5311 C C . ILE C 1 144 ? -51.844 83.059 156.788 1.00 24.98 203 ILE C C 1
ATOM 5312 O O . ILE C 1 144 ? -50.919 83.410 156.061 1.00 28.73 203 ILE C O 1
ATOM 5317 N N . GLU C 1 145 ? -51.793 83.137 158.116 1.00 26.98 204 GLU C N 1
ATOM 5318 C CA . GLU C 1 145 ? -50.588 83.614 158.797 1.00 28.42 204 GLU C CA 1
ATOM 5319 C C . GLU C 1 145 ? -49.394 82.694 158.542 1.00 29.04 204 GLU C C 1
ATOM 5320 O O . GLU C 1 145 ? -48.283 83.159 158.303 1.00 29.54 204 GLU C O 1
ATOM 5326 N N . GLY C 1 146 ? -49.618 81.391 158.572 1.00 25.17 205 GLY C N 1
ATOM 5327 C CA . GLY C 1 146 ? -48.552 80.439 158.260 1.00 30.23 205 GLY C CA 1
ATOM 5328 C C . GLY C 1 146 ? -48.051 80.601 156.835 1.00 29.19 205 GLY C C 1
ATOM 5329 O O . GLY C 1 146 ? -46.847 80.577 156.573 1.00 27.74 205 GLY C O 1
ATOM 5330 N N . PHE C 1 147 ? -48.992 80.784 155.913 1.00 25.31 206 PHE C N 1
ATOM 5331 C CA . PHE C 1 147 ? -48.679 81.011 154.519 1.00 25.89 206 PHE C CA 1
ATOM 5332 C C . PHE C 1 147 ? -47.818 82.268 154.348 1.00 27.23 206 PHE C C 1
ATOM 5333 O O . PHE C 1 147 ? -46.843 82.273 153.598 1.00 26.55 206 PHE C O 1
ATOM 5341 N N . LYS C 1 148 ? -48.174 83.330 155.056 1.00 28.33 207 LYS C N 1
ATOM 5342 C CA . LYS C 1 148 ? -47.403 84.569 154.994 1.00 29.47 207 LYS C CA 1
ATOM 5343 C C . LYS C 1 148 ? -46.016 84.404 155.610 1.00 31.84 207 LYS C C 1
ATOM 5344 O O . LYS C 1 148 ? -45.082 85.102 155.247 1.00 31.21 207 LYS C O 1
ATOM 5350 N N . SER C 1 149 ? -45.886 83.490 156.558 1.00 28.32 208 SER C N 1
ATOM 5351 C CA . SER C 1 149 ? -44.586 83.182 157.145 1.00 31.66 208 SER C CA 1
ATOM 5352 C C . SER C 1 149 ? -43.687 82.546 156.078 1.00 33.01 208 SER C C 1
ATOM 5353 O O . SER C 1 149 ? -42.495 82.823 156.022 1.00 32.04 208 SER C O 1
ATOM 5356 N N . ALA C 1 150 ? -44.264 81.700 155.229 1.00 27.26 209 ALA C N 1
ATOM 5357 C CA . ALA C 1 150 ? -43.531 81.106 154.102 1.00 25.80 209 ALA C CA 1
ATOM 5358 C C . ALA C 1 150 ? -43.097 82.213 153.132 1.00 28.74 209 ALA C C 1
ATOM 5359 O O . ALA C 1 150 ? -41.957 82.234 152.687 1.00 29.81 209 ALA C O 1
ATOM 5361 N N . LEU C 1 151 ? -43.997 83.146 152.832 1.00 29.45 210 LEU C N 1
ATOM 5362 C CA . LEU C 1 151 ? -43.644 84.283 151.987 1.00 31.74 210 LEU C CA 1
ATOM 5363 C C . LEU C 1 151 ? -42.442 85.036 152.567 1.00 42.13 210 LEU C C 1
ATOM 5364 O O . LEU C 1 151 ? -41.551 85.415 151.820 1.00 43.14 210 LEU C O 1
ATOM 5369 N N . ASP C 1 152 ? -42.420 85.227 153.889 1.00 37.83 211 ASP C N 1
ATOM 5370 C CA . ASP C 1 152 ? -41.296 85.865 154.596 1.00 39.73 211 ASP C CA 1
ATOM 5371 C C . ASP C 1 152 ? -39.968 85.169 154.340 1.00 45.68 211 ASP C C 1
ATOM 5372 O O . ASP C 1 152 ? -38.950 85.826 154.127 1.00 46.89 211 ASP C O 1
ATOM 5377 N N . VAL C 1 153 ? -39.974 83.841 154.396 1.00 36.48 212 VAL C N 1
ATOM 5378 C CA . VAL C 1 153 ? -38.769 83.060 154.130 1.00 39.10 212 VAL C CA 1
ATOM 5379 C C . VAL C 1 153 ? -38.212 83.359 152.736 1.00 37.58 212 VAL C C 1
ATOM 5380 O O . VAL C 1 153 ? -36.999 83.433 152.556 1.00 39.57 212 VAL C O 1
ATOM 5384 N N . TYR C 1 154 ? -39.100 83.527 151.761 1.00 31.76 213 TYR C N 1
ATOM 5385 C CA . TYR C 1 154 ? -38.703 83.859 150.396 1.00 38.08 213 TYR C CA 1
ATOM 5386 C C . TYR C 1 154 ? -38.628 85.370 150.164 1.00 43.61 213 TYR C C 1
ATOM 5387 O O . TYR C 1 154 ? -38.542 85.826 149.020 1.00 42.43 213 TYR C O 1
ATOM 5396 N N . GLN C 1 155 ? -38.671 86.135 151.253 1.00 48.06 214 GLN C N 1
ATOM 5397 C CA . GLN C 1 155 ? -38.665 87.590 151.211 1.00 55.94 214 GLN C CA 1
ATOM 5398 C C . GLN C 1 155 ? -39.578 88.112 150.125 1.00 52.92 214 GLN C C 1
ATOM 5399 O O . GLN C 1 155 ? -39.236 89.030 149.380 1.00 61.36 214 GLN C O 1
ATOM 5405 N N . ILE C 1 156 ? -40.750 87.498 150.037 1.00 48.33 215 ILE C N 1
ATOM 5406 C CA . ILE C 1 156 ? -41.792 87.974 149.162 1.00 36.96 215 ILE C CA 1
ATOM 5407 C C . ILE C 1 156 ? -42.519 88.998 150.026 1.00 64.91 215 ILE C C 1
ATOM 5408 O O . ILE C 1 156 ? -42.849 88.703 151.190 1.00 50.62 215 ILE C O 1
ATOM 5413 N N . PRO C 1 157 ? -42.767 90.202 149.482 1.00 54.60 216 PRO C N 1
ATOM 5414 C CA . PRO C 1 157 ? -43.527 91.181 150.253 1.00 95.32 216 PRO C CA 1
ATOM 5415 C C . PRO C 1 157 ? -44.988 90.754 150.351 1.00 53.66 216 PRO C C 1
ATOM 5416 O O . PRO C 1 157 ? -45.569 90.335 149.350 1.00 91.66 216 PRO C O 1
ATOM 5420 N N . HIS C 1 158 ? -45.573 90.846 151.543 1.00 42.96 217 HIS C N 1
ATOM 5421 C CA . HIS C 1 158 ? -46.958 90.424 151.738 1.00 63.72 217 HIS C CA 1
ATOM 5422 C C . HIS C 1 158 ? -47.904 91.047 150.711 1.00 43.70 217 HIS C C 1
ATOM 5423 O O . HIS C 1 158 ? -49.060 90.651 150.625 1.00 45.21 217 HIS C O 1
ATOM 5430 N N . ASP C 1 159 ? -47.416 92.009 149.928 1.00 57.33 218 ASP C N 1
ATOM 5431 C CA . ASP C 1 159 ? -48.286 92.761 149.020 1.00 54.85 218 ASP C CA 1
ATOM 5432 C C . ASP C 1 159 ? -48.106 92.455 147.527 1.00 30.09 218 ASP C C 1
ATOM 5433 O O . ASP C 1 159 ? -48.553 93.229 146.681 1.00 46.71 218 ASP C O 1
ATOM 5438 N N . GLN C 1 160 ? -47.434 91.348 147.209 1.00 61.16 219 GLN C N 1
ATOM 5439 C CA . GLN C 1 160 ? -47.402 90.790 145.841 1.00 34.92 219 GLN C CA 1
ATOM 5440 C C . GLN C 1 160 ? -48.383 89.597 145.737 1.00 32.77 219 GLN C C 1
ATOM 5441 O O . GLN C 1 160 ? -48.505 88.932 144.708 1.00 60.57 219 GLN C O 1
ATOM 5447 N N . LEU C 1 161 ? -49.058 89.372 146.857 1.00 29.68 220 LEU C N 1
ATOM 5448 C CA . LEU C 1 161 ? -50.131 88.420 147.080 1.00 32.55 220 LEU C CA 1
ATOM 5449 C C . LEU C 1 161 ? -51.384 88.975 146.438 1.00 29.02 220 LEU C C 1
ATOM 5450 O O . LEU C 1 161 ? -51.748 90.129 146.693 1.00 35.00 220 LEU C O 1
ATOM 5455 N N . ILE C 1 162 ? -52.042 88.158 145.626 1.00 29.93 221 ILE C N 1
ATOM 5456 C CA . ILE C 1 162 ? -53.361 88.494 145.092 1.00 28.71 221 ILE C CA 1
ATOM 5457 C C . ILE C 1 162 ? -54.409 87.990 146.085 1.00 30.20 221 ILE C C 1
ATOM 5458 O O . ILE C 1 162 ? -54.513 86.786 146.331 1.00 29.55 221 ILE C O 1
ATOM 5463 N N . LEU C 1 163 ? -55.155 88.915 146.686 1.00 23.92 222 LEU C N 1
ATOM 5464 C CA . LEU C 1 163 ? -56.145 88.584 147.710 1.00 24.21 222 LEU C CA 1
ATOM 5465 C C . LEU C 1 163 ? -57.528 88.477 147.091 1.00 27.12 222 LEU C C 1
ATOM 5466 O O . LEU C 1 163 ? -58.052 89.464 146.575 1.00 27.25 222 LEU C O 1
ATOM 5471 N N . LEU C 1 164 ? -58.126 87.289 147.170 1.00 24.24 223 LEU C N 1
ATOM 5472 C CA . LEU C 1 164 ? -59.438 87.016 146.563 1.00 26.92 223 LEU C CA 1
ATOM 5473 C C . LEU C 1 164 ? -60.414 86.451 147.600 1.00 26.57 223 LEU C C 1
ATOM 5474 O O . LEU C 1 164 ? -60.693 85.237 147.631 1.00 24.37 223 LEU C O 1
ATOM 5479 N N . PRO C 1 165 ? -60.952 87.333 148.466 1.00 22.96 224 PRO C N 1
ATOM 5480 C CA . PRO C 1 165 ? -61.939 86.892 149.437 1.00 22.43 224 PRO C CA 1
ATOM 5481 C C . PRO C 1 165 ? -63.247 86.574 148.738 1.00 24.21 224 PRO C C 1
ATOM 5482 O O . PRO C 1 165 ? -63.562 87.199 147.732 1.00 25.56 224 PRO C O 1
ATOM 5486 N N . THR C 1 166 ? -63.978 85.591 149.244 1.00 26.49 225 THR C N 1
ATOM 5487 C CA . THR C 1 166 ? -65.202 85.144 148.591 1.00 25.07 225 THR C CA 1
ATOM 5488 C C . THR C 1 166 ? -66.021 84.322 149.582 1.00 31.03 225 THR C C 1
ATOM 5489 O O . THR C 1 166 ? -65.642 84.203 150.733 1.00 27.03 225 THR C O 1
ATOM 5493 N N . GLN C 1 167 ? -67.148 83.772 149.141 1.00 26.74 226 GLN C N 1
ATOM 5494 C CA . GLN C 1 167 ? -67.973 82.919 150.003 1.00 29.50 226 GLN C CA 1
ATOM 5495 C C . GLN C 1 167 ? -67.250 81.573 150.208 1.00 28.00 226 GLN C C 1
ATOM 5496 O O . GLN C 1 167 ? -66.548 81.100 149.314 1.00 23.39 226 GLN C O 1
ATOM 5502 N N . PHE C 1 168 ? -67.435 80.954 151.365 1.00 27.34 227 PHE C N 1
ATOM 5503 C CA . PHE C 1 168 ? -66.658 79.762 151.726 1.00 31.23 227 PHE C CA 1
ATOM 5504 C C . PHE C 1 168 ? -67.339 78.528 151.130 1.00 28.35 227 PHE C C 1
ATOM 5505 O O . PHE C 1 168 ? -67.969 77.757 151.837 1.00 27.46 227 PHE C O 1
ATOM 5513 N N . SER C 1 169 ? -67.228 78.363 149.819 1.00 24.04 228 SER C N 1
ATOM 5514 C CA . SER C 1 169 ? -67.999 77.338 149.103 1.00 25.10 228 SER C CA 1
ATOM 5515 C C . SER C 1 169 ? -67.437 77.108 147.713 1.00 25.17 228 SER C C 1
ATOM 5516 O O . SER C 1 169 ? -66.658 77.908 147.211 1.00 25.60 228 SER C O 1
ATOM 5519 N N . LYS C 1 170 ? -67.857 76.017 147.084 1.00 24.87 229 LYS C N 1
ATOM 5520 C CA . LYS C 1 170 ? -67.541 75.775 145.681 1.00 26.82 229 LYS C CA 1
ATOM 5521 C C . LYS C 1 170 ? -67.964 76.975 144.846 1.00 22.93 229 LYS C C 1
ATOM 5522 O O . LYS C 1 170 ? -67.195 77.476 144.019 1.00 25.84 229 LYS C O 1
ATOM 5528 N N . GLN C 1 171 ? -69.192 77.437 145.064 1.00 25.35 230 GLN C N 1
ATOM 5529 C CA . GLN C 1 171 ? -69.717 78.596 144.329 1.00 23.54 230 GLN C CA 1
ATOM 5530 C C . GLN C 1 171 ? -68.818 79.832 144.518 1.00 26.39 230 GLN C C 1
ATOM 5531 O O . GLN C 1 171 ? -68.564 80.575 143.562 1.00 25.64 230 GLN C O 1
ATOM 5537 N N . GLY C 1 172 ? -68.344 80.042 145.743 1.00 25.41 231 GLY C N 1
ATOM 5538 C CA . GLY C 1 172 ? -67.463 81.165 146.049 1.00 30.98 231 GLY C CA 1
ATOM 5539 C C . GLY C 1 172 ? -66.158 81.126 145.281 1.00 28.52 231 GLY C C 1
ATOM 5540 O O . GLY C 1 172 ? -65.710 82.139 144.731 1.00 27.31 231 GLY C O 1
ATOM 5541 N N . GLY C 1 173 ? -65.542 79.949 145.227 1.00 29.30 232 GLY C N 1
ATOM 5542 C CA . GLY C 1 173 ? -64.330 79.763 144.431 1.00 30.20 232 GLY C CA 1
ATOM 5543 C C . GLY C 1 173 ? -64.572 79.983 142.951 1.00 29.61 232 GLY C C 1
ATOM 5544 O O . GLY C 1 173 ? -63.756 80.592 142.256 1.00 30.34 232 GLY C O 1
ATOM 5545 N N . TYR C 1 174 ? -65.698 79.471 142.465 1.00 23.21 233 TYR C N 1
ATOM 5546 C CA . TYR C 1 174 ? -66.113 79.663 141.085 1.00 25.84 233 TYR C CA 1
ATOM 5547 C C . TYR C 1 174 ? -66.218 81.149 140.752 1.00 21.34 233 TYR C C 1
ATOM 5548 O O . TYR C 1 174 ? -65.715 81.597 139.723 1.00 25.08 233 TYR C O 1
ATOM 5557 N N . GLN C 1 175 ? -66.839 81.904 141.649 1.00 22.84 234 GLN C N 1
ATOM 5558 C CA . GLN C 1 175 ? -67.149 83.304 141.392 1.00 31.64 234 GLN C CA 1
ATOM 5559 C C . GLN C 1 175 ? -65.928 84.215 141.362 1.00 45.58 234 GLN C C 1
ATOM 5560 O O . GLN C 1 175 ? -65.988 85.259 140.734 1.00 33.02 234 GLN C O 1
ATOM 5566 N N . ILE C 1 176 ? -64.828 83.852 142.026 1.00 31.58 235 ILE C N 1
ATOM 5567 C CA . ILE C 1 176 ? -63.626 84.705 141.947 1.00 27.46 235 ILE C CA 1
ATOM 5568 C C . ILE C 1 176 ? -62.678 84.350 140.797 1.00 27.77 235 ILE C C 1
ATOM 5569 O O . ILE C 1 176 ? -61.630 84.980 140.648 1.00 28.11 235 ILE C O 1
ATOM 5574 N N . THR C 1 177 ? -63.043 83.365 139.974 1.00 24.39 236 THR C N 1
ATOM 5575 C CA . THR C 1 177 ? -62.219 83.002 138.816 1.00 26.41 236 THR C CA 1
ATOM 5576 C C . THR C 1 177 ? -61.903 84.185 137.893 1.00 36.59 236 THR C C 1
ATOM 5577 O O . THR C 1 177 ? -60.763 84.346 137.482 1.00 28.57 236 THR C O 1
ATOM 5581 N N . ALA C 1 178 ? -62.896 84.999 137.550 1.00 28.57 237 ALA C N 1
ATOM 5582 C CA . ALA C 1 178 ? -62.635 86.117 136.632 1.00 28.52 237 ALA C CA 1
ATOM 5583 C C . ALA C 1 178 ? -61.583 87.069 137.231 1.00 23.69 237 ALA C C 1
ATOM 5584 O O . ALA C 1 178 ? -60.705 87.544 136.524 1.00 34.81 237 ALA C O 1
ATOM 5586 N N . GLU C 1 179 ? -61.653 87.300 138.537 1.00 25.81 238 GLU C N 1
ATOM 5587 C CA . GLU C 1 179 ? -60.661 88.137 139.228 1.00 30.19 238 GLU C CA 1
ATOM 5588 C C . GLU C 1 179 ? -59.273 87.521 139.168 1.00 33.23 238 GLU C C 1
ATOM 5589 O O . GLU C 1 179 ? -58.286 88.219 138.987 1.00 33.54 238 GLU C O 1
ATOM 5595 N N . LEU C 1 180 ? -59.196 86.211 139.355 1.00 28.97 239 LEU C N 1
ATOM 5596 C CA . LEU C 1 180 ? -57.924 85.521 139.253 1.00 25.30 239 LEU C CA 1
ATOM 5597 C C . LEU C 1 180 ? -57.317 85.682 137.870 1.00 27.27 239 LEU C C 1
ATOM 5598 O O . LEU C 1 180 ? -56.140 86.010 137.760 1.00 27.70 239 LEU C O 1
ATOM 5603 N N . LEU C 1 181 ? -58.119 85.466 136.825 1.00 27.85 240 LEU C N 1
ATOM 5604 C CA . LEU C 1 181 ? -57.633 85.538 135.442 1.00 33.22 240 LEU C CA 1
ATOM 5605 C C . LEU C 1 181 ? -57.061 86.914 135.049 1.00 34.21 240 LEU C C 1
ATOM 5606 O O . LEU C 1 181 ? -56.214 87.000 134.164 1.00 41.87 240 LEU C O 1
ATOM 5611 N N . ASP C 1 182 ? -57.539 87.968 135.706 1.00 36.84 241 ASP C N 1
ATOM 5612 C CA . ASP C 1 182 ? -57.044 89.338 135.498 1.00 62.26 241 ASP C CA 1
ATOM 5613 C C . ASP C 1 182 ? -55.675 89.586 136.128 1.00 62.65 241 ASP C C 1
ATOM 5614 O O . ASP C 1 182 ? -54.988 90.540 135.771 1.00 38.67 241 ASP C O 1
ATOM 5619 N N . SER C 1 183 ? -55.306 88.759 137.097 1.00 29.84 242 SER C N 1
ATOM 5620 C CA . SER C 1 183 ? -54.090 88.964 137.868 1.00 32.23 242 SER C CA 1
ATOM 5621 C C . SER C 1 183 ? -52.908 88.302 137.182 1.00 32.85 242 SER C C 1
ATOM 5622 O O . SER C 1 183 ? -53.068 87.532 136.243 1.00 32.39 242 SER C O 1
ATOM 5625 N N . ALA C 1 184 ? -51.715 88.595 137.684 1.00 32.81 243 ALA C N 1
ATOM 5626 C CA . ALA C 1 184 ? -50.499 87.934 137.227 1.00 45.18 243 ALA C CA 1
ATOM 5627 C C . ALA C 1 184 ? -50.178 86.664 138.045 1.00 37.90 243 ALA C C 1
ATOM 5628 O O . ALA C 1 184 ? -49.095 86.094 137.902 1.00 34.74 243 ALA C O 1
ATOM 5630 N N . ALA C 1 185 ? -51.100 86.213 138.897 1.00 33.45 244 ALA C N 1
ATOM 5631 C CA . ALA C 1 185 ? -50.863 85.014 139.707 1.00 26.18 244 ALA C CA 1
ATOM 5632 C C . ALA C 1 185 ? -50.629 83.787 138.832 1.00 23.88 244 ALA C C 1
ATOM 5633 O O . ALA C 1 185 ? -51.294 83.609 137.826 1.00 29.43 244 ALA C O 1
ATOM 5635 N N . THR C 1 186 ? -49.663 82.961 139.224 1.00 27.09 245 THR C N 1
ATOM 5636 C CA . THR C 1 186 ? -49.412 81.678 138.579 1.00 25.58 245 THR C CA 1
ATOM 5637 C C . THR C 1 186 ? -49.729 80.485 139.500 1.00 30.12 245 THR C C 1
ATOM 5638 O O . THR C 1 186 ? -49.853 79.356 139.038 1.00 27.75 245 THR C O 1
ATOM 5642 N N . GLY C 1 187 ? -49.808 80.735 140.803 1.00 27.38 246 GLY C N 1
ATOM 5643 C CA . GLY C 1 187 ? -50.157 79.705 141.777 1.00 27.35 246 GLY C CA 1
ATOM 5644 C C . GLY C 1 187 ? -51.232 80.231 142.701 1.00 31.95 246 GLY C C 1
ATOM 5645 O O . GLY C 1 187 ? -51.382 81.447 142.865 1.00 26.93 246 GLY C O 1
ATOM 5646 N N . VAL C 1 188 ? -51.982 79.310 143.299 1.00 25.33 247 VAL C N 1
ATOM 5647 C CA . VAL C 1 188 ? -53.140 79.640 144.115 1.00 24.67 247 VAL C CA 1
ATOM 5648 C C . VAL C 1 188 ? -53.193 78.750 145.340 1.00 24.76 247 VAL C C 1
ATOM 5649 O O . VAL C 1 188 ? -53.072 77.535 145.218 1.00 25.71 247 VAL C O 1
ATOM 5653 N N . PHE C 1 189 ? -53.367 79.362 146.509 1.00 26.46 248 PHE C N 1
ATOM 5654 C CA . PHE C 1 189 ? -53.676 78.642 147.724 1.00 24.27 248 PHE C CA 1
ATOM 5655 C C . PHE C 1 189 ? -55.136 78.910 148.022 1.00 26.98 248 PHE C C 1
ATOM 5656 O O . PHE C 1 189 ? -55.511 80.032 148.359 1.00 22.46 248 PHE C O 1
ATOM 5664 N N . ALA C 1 190 ? -55.960 77.879 147.857 1.00 23.44 249 ALA C N 1
ATOM 5665 C CA . ALA C 1 190 ? -57.363 77.922 148.233 1.00 24.06 249 ALA C CA 1
ATOM 5666 C C . ALA C 1 190 ? -57.507 77.386 149.663 1.00 23.33 249 ALA C C 1
ATOM 5667 O O . ALA C 1 190 ? -56.989 76.326 149.986 1.00 23.48 249 ALA C O 1
ATOM 5669 N N . LEU C 1 191 ? -58.197 78.127 150.526 1.00 21.50 250 LEU C N 1
ATOM 5670 C CA . LEU C 1 191 ? -58.179 77.831 151.967 1.00 22.28 250 LEU C CA 1
ATOM 5671 C C . LEU C 1 191 ? -59.045 76.641 152.379 1.00 22.33 250 LEU C C 1
ATOM 5672 O O . LEU C 1 191 ? -59.038 76.229 153.546 1.00 25.22 250 LEU C O 1
ATOM 5677 N N . ASN C 1 192 ? -59.796 76.101 151.426 1.00 20.60 251 ASN C N 1
ATOM 5678 C CA . ASN C 1 192 ? -60.277 74.736 151.540 1.00 23.09 251 ASN C CA 1
ATOM 5679 C C . ASN C 1 192 ? -60.484 74.084 150.194 1.00 23.44 251 ASN C C 1
ATOM 5680 O O . ASN C 1 192 ? -60.397 74.736 149.140 1.00 22.10 251 ASN C O 1
ATOM 5685 N N . ASP C 1 193 ? -60.702 72.776 150.224 1.00 24.40 252 ASP C N 1
ATOM 5686 C CA . ASP C 1 193 ? -60.831 72.007 148.995 1.00 24.06 252 ASP C CA 1
ATOM 5687 C C . ASP C 1 193 ? -62.067 72.440 148.195 1.00 25.65 252 ASP C C 1
ATOM 5688 O O . ASP C 1 193 ? -62.032 72.479 146.966 1.00 22.89 252 ASP C O 1
ATOM 5693 N N . GLU C 1 194 ? -63.142 72.789 148.888 1.00 25.98 253 GLU C N 1
ATOM 5694 C CA . GLU C 1 194 ? -64.356 73.249 148.199 1.00 26.17 253 GLU C CA 1
ATOM 5695 C C . GLU C 1 194 ? -64.075 74.507 147.371 1.00 23.58 253 GLU C C 1
ATOM 5696 O O . GLU C 1 194 ? -64.483 74.587 146.212 1.00 21.79 253 GLU C O 1
ATOM 5702 N N . LEU C 1 195 ? -63.346 75.467 147.936 1.00 25.43 254 LEU C N 1
ATOM 5703 C CA . LEU C 1 195 ? -62.924 76.631 147.155 1.00 23.35 254 LEU C CA 1
ATOM 5704 C C . LEU C 1 195 ? -62.129 76.223 145.926 1.00 27.38 254 LEU C C 1
ATOM 5705 O O . LEU C 1 195 ? -62.349 76.762 144.841 1.00 22.88 254 LEU C O 1
ATOM 5710 N N . ALA C 1 196 ? -61.204 75.273 146.090 1.00 22.33 255 ALA C N 1
ATOM 5711 C CA . ALA C 1 196 ? -60.420 74.797 144.973 1.00 23.28 255 ALA C CA 1
ATOM 5712 C C . ALA C 1 196 ? -61.286 74.204 143.853 1.00 19.13 255 ALA C C 1
ATOM 5713 O O . ALA C 1 196 ? -61.012 74.434 142.659 1.00 19.71 255 ALA C O 1
ATOM 5715 N N . PHE C 1 197 ? -62.303 73.421 144.215 1.00 20.78 256 PHE C N 1
ATOM 5716 C CA . PHE C 1 197 ? -63.164 72.817 143.194 1.00 23.28 256 PHE C CA 1
ATOM 5717 C C . PHE C 1 197 ? -63.871 73.902 142.387 1.00 25.88 256 PHE C C 1
ATOM 5718 O O . PHE C 1 197 ? -64.081 73.752 141.194 1.00 22.09 256 PHE C O 1
ATOM 5726 N N . GLY C 1 198 ? -64.275 74.975 143.056 1.00 21.88 257 GLY C N 1
ATOM 5727 C CA . GLY C 1 198 ? -64.848 76.125 142.363 1.00 24.02 257 GLY C CA 1
ATOM 5728 C C . GLY C 1 198 ? -63.919 76.734 141.328 1.00 24.39 257 GLY C C 1
ATOM 5729 O O . GLY C 1 198 ? -64.347 77.053 140.218 1.00 24.64 257 GLY C O 1
ATOM 5730 N N . LEU C 1 199 ? -62.644 76.891 141.693 1.00 24.63 258 LEU C N 1
ATOM 5731 C CA . LEU C 1 199 ? -61.621 77.344 140.758 1.00 25.90 258 LEU C CA 1
ATOM 5732 C C . LEU C 1 199 ? -61.429 76.386 139.601 1.00 25.65 258 LEU C C 1
ATOM 5733 O O . LEU C 1 199 ? -61.241 76.821 138.469 1.00 26.43 258 LEU C O 1
ATOM 5738 N N . TYR C 1 200 ? -61.455 75.085 139.873 1.00 24.28 259 TYR C N 1
ATOM 5739 C CA . TYR C 1 200 ? -61.382 74.119 138.787 1.00 20.06 259 TYR C CA 1
ATOM 5740 C C . TYR C 1 200 ? -62.469 74.412 137.761 1.00 25.33 259 TYR C C 1
ATOM 5741 O O . TYR C 1 200 ? -62.191 74.519 136.571 1.00 26.96 259 TYR C O 1
ATOM 5750 N N . ARG C 1 201 ? -63.704 74.534 138.224 1.00 23.30 260 ARG C N 1
ATOM 5751 C CA . ARG C 1 201 ? -64.823 74.754 137.311 1.00 22.12 260 ARG C CA 1
ATOM 5752 C C . ARG C 1 201 ? -64.622 76.042 136.501 1.00 29.25 260 ARG C C 1
ATOM 5753 O O . ARG C 1 201 ? -64.758 76.046 135.278 1.00 23.49 260 ARG C O 1
ATOM 5761 N N . GLY C 1 202 ? -64.299 77.128 137.188 1.00 24.67 261 GLY C N 1
ATOM 5762 C CA . GLY C 1 202 ? -64.091 78.431 136.528 1.00 26.45 261 GLY C CA 1
ATOM 5763 C C . GLY C 1 202 ? -62.974 78.422 135.503 1.00 28.71 261 GLY C C 1
ATOM 5764 O O . GLY C 1 202 ? -63.111 78.975 134.417 1.00 26.97 261 GLY C O 1
ATOM 5765 N N . LEU C 1 203 ? -61.862 77.780 135.846 1.00 28.20 262 LEU C N 1
ATOM 5766 C CA . LEU C 1 203 ? -60.716 77.705 134.956 1.00 32.05 262 LEU C CA 1
ATOM 5767 C C . LEU C 1 203 ? -61.028 76.826 133.744 1.00 32.30 262 LEU C C 1
ATOM 5768 O O . LEU C 1 203 ? -60.696 77.173 132.611 1.00 27.34 262 LEU C O 1
ATOM 5773 N N . GLU C 1 204 ? -61.684 75.697 133.988 1.00 27.54 263 GLU C N 1
ATOM 5774 C CA . GLU C 1 204 ? -62.144 74.835 132.906 1.00 33.35 263 GLU C CA 1
ATOM 5775 C C . GLU C 1 204 ? -63.018 75.587 131.892 1.00 32.41 263 GLU C C 1
ATOM 5776 O O . GLU C 1 204 ? -62.799 75.504 130.680 1.00 27.89 263 GLU C O 1
ATOM 5782 N N . GLU C 1 205 ? -63.979 76.351 132.397 1.00 27.75 264 GLU C N 1
ATOM 5783 C CA . GLU C 1 205 ? -64.895 77.092 131.539 1.00 29.34 264 GLU C CA 1
ATOM 5784 C C . GLU C 1 205 ? -64.202 78.230 130.795 1.00 38.25 264 GLU C C 1
ATOM 5785 O O . GLU C 1 205 ? -64.643 78.622 129.719 1.00 29.97 264 GLU C O 1
ATOM 5791 N N . ALA C 1 206 ? -63.112 78.742 131.363 1.00 29.07 265 ALA C N 1
ATOM 5792 C CA . ALA C 1 206 ? -62.306 79.789 130.722 1.00 31.10 265 ALA C CA 1
ATOM 5793 C C . ALA C 1 206 ? -61.283 79.214 129.751 1.00 31.76 265 ALA C C 1
ATOM 5794 O O . ALA C 1 206 ? -60.486 79.957 129.195 1.00 38.03 265 ALA C O 1
ATOM 5796 N N . GLY C 1 207 ? -61.284 77.895 129.563 1.00 29.42 266 GLY C N 1
ATOM 5797 C CA . GLY C 1 207 ? -60.346 77.244 128.650 1.00 32.51 266 GLY C CA 1
ATOM 5798 C C . GLY C 1 207 ? -58.934 77.129 129.195 1.00 40.23 266 GLY C C 1
ATOM 5799 O O . GLY C 1 207 ? -57.996 76.922 128.435 1.00 35.97 266 GLY C O 1
ATOM 5800 N N . LYS C 1 208 ? -58.778 77.250 130.512 1.00 30.60 267 LYS C N 1
ATOM 5801 C CA . LYS C 1 208 ? -57.464 77.121 131.143 1.00 32.47 267 LYS C CA 1
ATOM 5802 C C . LYS C 1 208 ? -57.259 75.687 131.623 1.00 42.28 267 LYS C C 1
ATOM 5803 O O . LYS C 1 208 ? -58.200 74.902 131.669 1.00 40.96 267 LYS C O 1
ATOM 5809 N N . SER C 1 209 ? -56.016 75.348 131.942 1.00 37.17 268 SER C N 1
ATOM 5810 C CA . SER C 1 209 ? -55.649 73.994 132.335 1.00 33.67 268 SER C CA 1
ATOM 5811 C C . SER C 1 209 ? -54.871 74.045 133.624 1.00 36.50 268 SER C C 1
ATOM 5812 O O . SER C 1 209 ? -54.171 75.013 133.887 1.00 29.71 268 SER C O 1
ATOM 5815 N N . ILE C 1 210 ? -55.013 72.987 134.416 1.00 22.65 269 ILE C N 1
ATOM 5816 C CA . ILE C 1 210 ? -54.341 72.845 135.690 1.00 22.71 269 ILE C CA 1
ATOM 5817 C C . ILE C 1 210 ? -53.493 71.576 135.558 1.00 25.10 269 ILE C C 1
ATOM 5818 O O . ILE C 1 210 ? -54.032 70.547 135.173 1.00 26.63 269 ILE C O 1
ATOM 5823 N N . PRO C 1 211 ? -52.197 71.615 135.864 1.00 23.50 270 PRO C N 1
ATOM 5824 C CA . PRO C 1 211 ? -51.484 72.773 136.417 1.00 25.07 270 PRO C CA 1
ATOM 5825 C C . PRO C 1 211 ? -50.796 73.700 135.391 1.00 35.98 270 PRO C C 1
ATOM 5826 O O . PRO C 1 211 ? -50.048 74.589 135.794 1.00 29.97 270 PRO C O 1
ATOM 5830 N N . GLU C 1 212 ? -51.051 73.518 134.095 1.00 28.71 271 GLU C N 1
ATOM 5831 C CA . GLU C 1 212 ? -50.284 74.232 133.055 1.00 34.11 271 GLU C CA 1
ATOM 5832 C C . GLU C 1 212 ? -50.409 75.747 133.161 1.00 31.49 271 GLU C C 1
ATOM 5833 O O . GLU C 1 212 ? -49.421 76.456 133.031 1.00 34.95 271 GLU C O 1
ATOM 5839 N N . ASP C 1 213 ? -51.624 76.237 133.387 1.00 29.01 272 ASP C N 1
ATOM 5840 C CA . ASP C 1 213 ? -51.865 77.675 133.544 1.00 27.16 272 ASP C CA 1
ATOM 5841 C C . ASP C 1 213 ? -51.853 78.137 135.006 1.00 31.90 272 ASP C C 1
ATOM 5842 O O . ASP C 1 213 ? -51.368 79.231 135.317 1.00 29.19 272 ASP C O 1
ATOM 5847 N N . TYR C 1 214 ? -52.379 77.308 135.901 1.00 26.56 273 TYR C N 1
ATOM 5848 C CA . TYR C 1 214 ? -52.388 77.620 137.338 1.00 27.66 273 TYR C CA 1
ATOM 5849 C C . TYR C 1 214 ? -52.039 76.404 138.169 1.00 26.38 273 TYR C C 1
ATOM 5850 O O . TYR C 1 214 ? -52.620 75.349 137.975 1.00 27.20 273 TYR C O 1
ATOM 5859 N N . SER C 1 215 ? -51.102 76.572 139.098 1.00 26.07 274 SER C N 1
ATOM 5860 C CA . SER C 1 215 ? -50.877 75.594 140.153 1.00 26.67 274 SER C CA 1
ATOM 5861 C C . SER C 1 215 ? -51.859 75.891 141.276 1.00 26.58 274 SER C C 1
ATOM 5862 O O . SER C 1 215 ? -52.026 77.043 141.654 1.00 26.75 274 SER C O 1
ATOM 5865 N N . ILE C 1 216 ? -52.527 74.857 141.793 1.00 26.77 275 ILE C N 1
ATOM 5866 C CA . ILE C 1 216 ? -53.505 75.035 142.855 1.00 25.45 275 ILE C CA 1
ATOM 5867 C C . ILE C 1 216 ? -53.257 74.055 143.982 1.00 26.17 275 ILE C C 1
ATOM 5868 O O . ILE C 1 216 ? -53.153 72.853 143.750 1.00 24.08 275 ILE C O 1
ATOM 5873 N N . ILE C 1 217 ? -53.194 74.577 145.199 1.00 21.02 276 ILE C N 1
ATOM 5874 C CA . ILE C 1 217 ? -53.193 73.751 146.396 1.00 23.57 276 ILE C CA 1
ATOM 5875 C C . ILE C 1 217 ? -54.394 74.135 147.274 1.00 28.45 276 ILE C C 1
ATOM 5876 O O . ILE C 1 217 ? -54.681 75.316 147.474 1.00 21.84 276 ILE C O 1
ATOM 5881 N N . GLY C 1 218 ? -55.122 73.125 147.749 1.00 22.24 277 GLY C N 1
ATOM 5882 C CA . GLY C 1 218 ? -56.275 73.329 148.616 1.00 22.97 277 GLY C CA 1
ATOM 5883 C C . GLY C 1 218 ? -55.976 73.058 150.079 1.00 26.21 277 GLY C C 1
ATOM 5884 O O . GLY C 1 218 ? -54.824 73.157 150.540 1.00 25.92 277 GLY C O 1
ATOM 5885 N N . TYR C 1 219 ? -57.020 72.702 150.815 1.00 22.99 278 TYR C N 1
ATOM 5886 C CA . TYR C 1 219 ? -56.892 72.437 152.250 1.00 21.92 278 TYR C CA 1
ATOM 5887 C C . TYR C 1 219 ? -58.041 71.567 152.731 1.00 21.64 278 TYR C C 1
ATOM 5888 O O . TYR C 1 219 ? -59.205 71.891 152.489 1.00 23.78 278 TYR C O 1
ATOM 5897 N N . ASP C 1 220 ? -57.683 70.455 153.376 1.00 20.24 279 ASP C N 1
ATOM 5898 C CA . ASP C 1 220 ? -58.559 69.542 154.155 1.00 20.47 279 ASP C CA 1
ATOM 5899 C C . ASP C 1 220 ? -58.226 68.081 153.829 1.00 20.31 279 ASP C C 1
ATOM 5900 O O . ASP C 1 220 ? -58.112 67.248 154.728 1.00 24.42 279 ASP C O 1
ATOM 5905 N N . ASN C 1 221 ? -58.083 67.805 152.537 1.00 20.48 280 ASN C N 1
ATOM 5906 C CA . ASN C 1 221 ? -58.026 66.451 151.987 1.00 23.40 280 ASN C CA 1
ATOM 5907 C C . ASN C 1 221 ? -59.347 65.693 152.142 1.00 22.08 280 ASN C C 1
ATOM 5908 O O . ASN C 1 221 ? -59.381 64.531 152.552 1.00 26.21 280 ASN C O 1
ATOM 5913 N N . ILE C 1 222 ? -60.448 66.345 151.784 1.00 25.38 281 ILE C N 1
ATOM 5914 C CA . ILE C 1 222 ? -61.717 65.623 151.678 1.00 22.08 281 ILE C CA 1
ATOM 5915 C C . ILE C 1 222 ? -61.614 64.630 150.520 1.00 25.88 281 ILE C C 1
ATOM 5916 O O . ILE C 1 222 ? -60.801 64.799 149.598 1.00 23.11 281 ILE C O 1
ATOM 5921 N N . ASP C 1 223 ? -62.446 63.600 150.574 1.00 23.67 282 ASP C N 1
ATOM 5922 C CA . ASP C 1 223 ? -62.362 62.475 149.643 1.00 23.02 282 ASP C CA 1
ATOM 5923 C C . ASP C 1 223 ? -62.419 62.884 148.180 1.00 23.93 282 ASP C C 1
ATOM 5924 O O . ASP C 1 223 ? -61.728 62.293 147.348 1.00 27.27 282 ASP C O 1
ATOM 5937 N N . CYS C 1 225 ? -61.062 65.100 146.547 1.00 22.99 284 CYS C N 1
ATOM 5938 C CA . CYS C 1 225 ? -59.755 65.444 145.956 1.00 23.24 284 CYS C CA 1
ATOM 5939 C C . CYS C 1 225 ? -59.205 64.365 145.034 1.00 28.92 284 CYS C C 1
ATOM 5940 O O . CYS C 1 225 ? -58.481 64.668 144.091 1.00 25.01 284 CYS C O 1
ATOM 5943 N N . GLU C 1 226 ? -59.547 63.110 145.314 1.00 21.56 285 GLU C N 1
ATOM 5944 C CA . GLU C 1 226 ? -59.077 61.996 144.506 1.00 25.16 285 GLU C CA 1
ATOM 5945 C C . GLU C 1 226 ? -60.002 61.646 143.352 1.00 38.10 285 GLU C C 1
ATOM 5946 O O . GLU C 1 226 ? -59.673 60.765 142.560 1.00 30.70 285 GLU C O 1
ATOM 5952 N N . TYR C 1 227 ? -61.137 62.332 143.234 1.00 27.58 286 TYR C N 1
ATOM 5953 C CA . TYR C 1 227 ? -62.103 62.023 142.174 1.00 25.32 286 TYR C CA 1
ATOM 5954 C C . TYR C 1 227 ? -62.163 63.093 141.081 1.00 24.59 286 TYR C C 1
ATOM 5955 O O . TYR C 1 227 ? -62.849 62.918 140.084 1.00 36.38 286 TYR C O 1
ATOM 5964 N N . ILE C 1 228 ? -61.473 64.207 141.280 1.00 31.51 287 ILE C N 1
ATOM 5965 C CA . ILE C 1 228 ? -61.350 65.217 140.236 1.00 27.26 287 ILE C CA 1
ATOM 5966 C C . ILE C 1 228 ? -60.038 65.061 139.478 1.00 30.50 287 ILE C C 1
ATOM 5967 O O . ILE C 1 228 ? -59.122 64.379 139.932 1.00 31.14 287 ILE C O 1
ATOM 5972 N N . LYS C 1 229 ? -59.967 65.694 138.311 1.00 25.51 288 LYS C N 1
ATOM 5973 C CA . LYS C 1 229 ? -58.806 65.578 137.443 1.00 29.24 288 LYS C CA 1
ATOM 5974 C C . LYS C 1 229 ? -58.367 66.967 137.004 1.00 27.09 288 LYS C C 1
ATOM 5975 O O . LYS C 1 229 ? -59.167 67.699 136.435 1.00 30.35 288 LYS C O 1
ATOM 5981 N N . PRO C 1 230 ? -57.119 67.348 137.279 1.00 24.72 289 PRO C N 1
ATOM 5982 C CA . PRO C 1 230 ? -56.146 66.522 137.998 1.00 28.68 289 PRO C CA 1
ATOM 5983 C C . PRO C 1 230 ? -56.479 66.379 139.469 1.00 26.72 289 PRO C C 1
ATOM 5984 O O . PRO C 1 230 ? -57.111 67.270 140.056 1.00 25.81 289 PRO C O 1
ATOM 5988 N N . LYS C 1 231 ? -56.036 65.286 140.072 1.00 22.41 290 LYS C N 1
ATOM 5989 C CA . LYS C 1 231 ? -56.253 65.095 141.504 1.00 26.81 290 LYS C CA 1
ATOM 5990 C C . LYS C 1 231 ? -55.611 66.247 142.284 1.00 24.75 290 LYS C C 1
ATOM 5991 O O . LYS C 1 231 ? -54.524 66.719 141.947 1.00 26.06 290 LYS C O 1
ATOM 5997 N N . LEU C 1 232 ? -56.302 66.697 143.324 1.00 25.22 291 LEU C N 1
ATOM 5998 C CA . LEU C 1 232 ? -55.958 67.956 143.970 1.00 22.61 291 LEU C CA 1
ATOM 5999 C C . LEU C 1 232 ? -54.892 67.760 145.034 1.00 20.51 291 LEU C C 1
ATOM 6000 O O . LEU C 1 232 ? -55.027 66.936 145.933 1.00 24.58 291 LEU C O 1
ATOM 6005 N N . THR C 1 233 ? -53.837 68.548 144.903 1.00 20.09 292 THR C N 1
ATOM 6006 C CA . THR C 1 233 ? -52.787 68.660 145.901 1.00 22.81 292 THR C CA 1
ATOM 6007 C C . THR C 1 233 ? -53.330 69.538 147.014 1.00 25.62 292 THR C C 1
ATOM 6008 O O . THR C 1 233 ? -53.937 70.568 146.745 1.00 25.46 292 THR C O 1
ATOM 6012 N N . THR C 1 234 ? -53.113 69.124 148.255 1.00 22.34 293 THR C N 1
ATOM 6013 C CA . THR C 1 234 ? -53.797 69.741 149.389 1.00 25.12 293 THR C CA 1
ATOM 6014 C C . THR C 1 234 ? -53.070 69.451 150.685 1.00 24.30 293 THR C C 1
ATOM 6015 O O . THR C 1 234 ? -52.203 68.576 150.743 1.00 25.44 293 THR C O 1
ATOM 6019 N N . ILE C 1 235 ? -53.433 70.204 151.716 1.00 25.24 294 ILE C N 1
ATOM 6020 C CA . ILE C 1 235 ? -52.986 69.976 153.085 1.00 22.22 294 ILE C CA 1
ATOM 6021 C C . ILE C 1 235 ? -54.024 69.102 153.801 1.00 24.67 294 ILE C C 1
ATOM 6022 O O . ILE C 1 235 ? -55.149 69.521 154.020 1.00 24.41 294 ILE C O 1
ATOM 6027 N N . ALA C 1 236 ? -53.648 67.882 154.166 1.00 20.99 295 ALA C N 1
ATOM 6028 C CA . ALA C 1 236 ? -54.573 66.970 154.835 1.00 23.07 295 ALA C CA 1
ATOM 6029 C C . ALA C 1 236 ? -54.742 67.259 156.319 1.00 28.93 295 ALA C C 1
ATOM 6030 O O . ALA C 1 236 ? -53.766 67.298 157.060 1.00 27.06 295 ALA C O 1
ATOM 6032 N N . GLN C 1 237 ? -55.986 67.466 156.740 1.00 24.72 296 GLN C N 1
ATOM 6033 C CA . GLN C 1 237 ? -56.352 67.403 158.147 1.00 25.89 296 GLN C CA 1
ATOM 6034 C C . GLN C 1 237 ? -56.787 65.962 158.410 1.00 25.40 296 GLN C C 1
ATOM 6035 O O . GLN C 1 237 ? -57.384 65.342 157.531 1.00 25.87 296 GLN C O 1
ATOM 6041 N N . PRO C 1 238 ? -56.512 65.434 159.614 1.00 25.25 297 PRO C N 1
ATOM 6042 C CA . PRO C 1 238 ? -56.956 64.070 159.928 1.00 28.01 297 PRO C CA 1
ATOM 6043 C C . PRO C 1 238 ? -58.411 64.120 160.375 1.00 23.60 297 PRO C C 1
ATOM 6044 O O . PRO C 1 238 ? -58.715 64.053 161.579 1.00 29.32 297 PRO C O 1
ATOM 6048 N N . ILE C 1 239 ? -59.307 64.231 159.393 1.00 27.79 298 ILE C N 1
ATOM 6049 C CA . ILE C 1 239 ? -60.676 64.667 159.645 1.00 22.59 298 ILE C CA 1
ATOM 6050 C C . ILE C 1 239 ? -61.424 63.657 160.496 1.00 29.60 298 ILE C C 1
ATOM 6051 O O . ILE C 1 239 ? -62.006 64.007 161.518 1.00 26.42 298 ILE C O 1
ATOM 6056 N N . PHE C 1 240 ? -61.404 62.404 160.067 1.00 25.55 299 PHE C N 1
ATOM 6057 C CA . PHE C 1 240 ? -62.095 61.346 160.788 1.00 31.34 299 PHE C CA 1
ATOM 6058 C C . PHE C 1 240 ? -61.542 61.227 162.200 1.00 27.98 299 PHE C C 1
ATOM 6059 O O . PHE C 1 240 ? -62.313 61.142 163.170 1.00 28.88 299 PHE C O 1
ATOM 6067 N N . GLU C 1 241 ? -60.214 61.235 162.314 1.00 28.34 300 GLU C N 1
ATOM 6068 C CA . GLU C 1 241 ? -59.534 61.115 163.615 1.00 29.80 300 GLU C CA 1
ATOM 6069 C C . GLU C 1 241 ? -59.821 62.306 164.515 1.00 23.48 300 GLU C C 1
ATOM 6070 O O . GLU C 1 241 ? -59.908 62.166 165.735 1.00 27.53 300 GLU C O 1
ATOM 6076 N N . LEU C 1 242 ? -59.944 63.485 163.920 1.00 26.64 301 LEU C N 1
ATOM 6077 C CA . LEU C 1 242 ? -60.335 64.677 164.678 1.00 26.60 301 LEU C CA 1
ATOM 6078 C C . LEU C 1 242 ? -61.698 64.475 165.338 1.00 24.75 301 LEU C C 1
ATOM 6079 O O . LEU C 1 242 ? -61.879 64.780 166.520 1.00 24.68 301 LEU C O 1
ATOM 6084 N N . GLY C 1 243 ? -62.654 63.951 164.573 1.00 26.15 302 GLY C N 1
ATOM 6085 C CA . GLY C 1 243 ? -63.966 63.600 165.107 1.00 26.68 302 GLY C CA 1
ATOM 6086 C C . GLY C 1 243 ? -63.889 62.574 166.218 1.00 25.98 302 GLY C C 1
ATOM 6087 O O . GLY C 1 243 ? -64.463 62.750 167.297 1.00 22.87 302 GLY C O 1
ATOM 6088 N N . GLN C 1 244 ? -63.162 61.499 165.955 1.00 27.46 303 GLN C N 1
ATOM 6089 C CA . GLN C 1 244 ? -62.920 60.480 166.961 1.00 25.38 303 GLN C CA 1
ATOM 6090 C C . GLN C 1 244 ? -62.304 61.025 168.241 1.00 28.91 303 GLN C C 1
ATOM 6091 O O . GLN C 1 244 ? -62.697 60.629 169.333 1.00 27.39 303 GLN C O 1
ATOM 6097 N N . THR C 1 245 ? -61.315 61.903 168.105 1.00 24.73 304 THR C N 1
ATOM 6098 C CA . THR C 1 245 ? -60.604 62.422 169.261 1.00 25.26 304 THR C CA 1
ATOM 6099 C C . THR C 1 245 ? -61.532 63.291 170.099 1.00 25.67 304 THR C C 1
ATOM 6100 O O . THR C 1 245 ? -61.519 63.215 171.328 1.00 26.84 304 THR C O 1
ATOM 6104 N N . SER C 1 246 ? -62.354 64.098 169.431 1.00 25.00 305 SER C N 1
ATOM 6105 C CA . SER C 1 246 ? -63.312 64.954 170.122 1.00 21.36 305 SER C CA 1
ATOM 6106 C C . SER C 1 246 ? -64.297 64.099 170.936 1.00 25.22 305 SER C C 1
ATOM 6107 O O . SER C 1 246 ? -64.591 64.402 172.096 1.00 25.43 305 SER C O 1
ATOM 6110 N N . ALA C 1 247 ? -64.759 63.001 170.346 1.00 26.42 306 ALA C N 1
ATOM 6111 C CA . ALA C 1 247 ? -65.691 62.117 171.026 1.00 28.00 306 ALA C CA 1
ATOM 6112 C C . ALA C 1 247 ? -65.046 61.430 172.229 1.00 26.73 306 ALA C C 1
ATOM 6113 O O . ALA C 1 247 ? -65.658 61.364 173.296 1.00 27.61 306 ALA C O 1
ATOM 6115 N N . LYS C 1 248 ? -63.829 60.915 172.056 1.00 30.90 307 LYS C N 1
ATOM 6116 C CA . LYS C 1 248 ? -63.116 60.264 173.156 1.00 30.19 307 LYS C CA 1
ATOM 6117 C C . LYS C 1 248 ? -62.869 61.211 174.311 1.00 33.09 307 LYS C C 1
ATOM 6118 O O . LYS C 1 248 ? -63.041 60.827 175.462 1.00 29.32 307 LYS C O 1
ATOM 6124 N N . LEU C 1 249 ? -62.441 62.436 174.018 1.00 28.72 308 LEU C N 1
ATOM 6125 C CA . LEU C 1 249 ? -62.287 63.433 175.076 1.00 25.61 308 LEU C CA 1
ATOM 6126 C C . LEU C 1 249 ? -63.587 63.660 175.838 1.00 31.82 308 LEU C C 1
ATOM 6127 O O . LEU C 1 249 ? -63.571 63.773 177.064 1.00 28.92 308 LEU C O 1
ATOM 6132 N N . LEU C 1 250 ? -64.712 63.741 175.124 1.00 28.38 309 LEU C N 1
ATOM 6133 C CA . LEU C 1 250 ? -65.995 63.985 175.773 1.00 25.91 309 LEU C CA 1
ATOM 6134 C C . LEU C 1 250 ? -66.390 62.803 176.656 1.00 30.44 309 LEU C C 1
ATOM 6135 O O . LEU C 1 250 ? -66.804 62.992 177.792 1.00 27.38 309 LEU C O 1
ATOM 6140 N N . LEU C 1 251 ? -66.256 61.587 176.140 1.00 30.03 310 LEU C N 1
ATOM 6141 C CA . LEU C 1 251 ? -66.556 60.401 176.942 1.00 32.10 310 LEU C CA 1
ATOM 6142 C C . LEU C 1 251 ? -65.661 60.355 178.183 1.00 34.84 310 LEU C C 1
ATOM 6143 O O . LEU C 1 251 ? -66.136 60.044 179.276 1.00 34.68 310 LEU C O 1
ATOM 6148 N N . ASP C 1 252 ? -64.376 60.669 178.016 1.00 29.75 311 ASP C N 1
ATOM 6149 C CA . ASP C 1 252 ? -63.438 60.716 179.153 1.00 28.77 311 ASP C CA 1
ATOM 6150 C C . ASP C 1 252 ? -63.828 61.761 180.197 1.00 43.61 311 ASP C C 1
ATOM 6151 O O . ASP C 1 252 ? -63.689 61.525 181.397 1.00 33.46 311 ASP C O 1
ATOM 6156 N N . ARG C 1 253 ? -64.299 62.915 179.738 1.00 31.26 312 ARG C N 1
ATOM 6157 C CA . ARG C 1 253 ? -64.755 63.982 180.638 1.00 27.55 312 ARG C CA 1
ATOM 6158 C C . ARG C 1 253 ? -66.006 63.564 181.401 1.00 34.67 312 ARG C C 1
ATOM 6159 O O . ARG C 1 253 ? -66.182 63.920 182.571 1.00 35.21 312 ARG C O 1
ATOM 6167 N N . ILE C 1 254 ? -66.881 62.819 180.731 1.00 37.10 313 ILE C N 1
ATOM 6168 C CA . ILE C 1 254 ? -68.097 62.324 181.359 1.00 36.13 313 ILE C CA 1
ATOM 6169 C C . ILE C 1 254 ? -67.764 61.303 182.446 1.00 37.33 313 ILE C C 1
ATOM 6170 O O . ILE C 1 254 ? -68.288 61.381 183.554 1.00 39.14 313 ILE C O 1
ATOM 6175 N N . GLN C 1 255 ? -66.884 60.363 182.127 1.00 33.55 314 GLN C N 1
ATOM 6176 C CA . GLN C 1 255 ? -66.496 59.326 183.068 1.00 41.46 314 GLN C CA 1
ATOM 6177 C C . GLN C 1 255 ? -65.622 59.881 184.190 1.00 50.84 314 GLN C C 1
ATOM 6178 O O . GLN C 1 255 ? -65.749 59.462 185.335 1.00 41.42 314 GLN C O 1
ATOM 6184 N N . PHE C 1 256 ? -64.749 60.828 183.861 1.00 33.90 315 PHE C N 1
ATOM 6185 C CA . PHE C 1 256 ? -63.820 61.411 184.831 1.00 29.65 315 PHE C CA 1
ATOM 6186 C C . PHE C 1 256 ? -63.953 62.928 184.873 1.00 31.22 315 PHE C C 1
ATOM 6187 O O . PHE C 1 256 ? -63.157 63.634 184.263 1.00 32.86 315 PHE C O 1
ATOM 6195 N N . PRO C 1 257 ? -64.960 63.440 185.605 1.00 32.42 316 PRO C N 1
ATOM 6196 C CA . PRO C 1 257 ? -65.253 64.877 185.540 1.00 29.15 316 PRO C CA 1
ATOM 6197 C C . PRO C 1 257 ? -64.095 65.783 185.925 1.00 33.14 316 PRO C C 1
ATOM 6198 O O . PRO C 1 257 ? -64.064 66.932 185.489 1.00 30.36 316 PRO C O 1
ATOM 6202 N N . GLU C 1 258 ? -63.159 65.277 186.730 1.00 32.19 317 GLU C N 1
ATOM 6203 C CA . GLU C 1 258 ? -62.025 66.072 187.192 1.00 33.64 317 GLU C CA 1
ATOM 6204 C C . GLU C 1 258 ? -60.686 65.707 186.543 1.00 34.30 317 GLU C C 1
ATOM 6205 O O . GLU C 1 258 ? -59.633 66.112 187.036 1.00 30.54 317 GLU C O 1
ATOM 6211 N N . LYS C 1 259 ? -60.709 64.983 185.424 1.00 29.24 318 LYS C N 1
ATOM 6212 C CA . LYS C 1 259 ? -59.464 64.680 184.718 1.00 30.77 318 LYS C CA 1
ATOM 6213 C C . LYS C 1 259 ? -58.837 65.968 184.211 1.00 37.49 318 LYS C C 1
ATOM 6214 O O . LYS C 1 259 ? -59.492 67.016 184.181 1.00 30.99 318 LYS C O 1
ATOM 6220 N N . GLU C 1 260 ? -57.566 65.880 183.836 1.00 33.63 319 GLU C N 1
ATOM 6221 C CA . GLU C 1 260 ? -56.811 67.006 183.276 1.00 51.43 319 GLU C CA 1
ATOM 6222 C C . GLU C 1 260 ? -57.561 67.657 182.111 1.00 31.11 319 GLU C C 1
ATOM 6223 O O . GLU C 1 260 ? -58.094 66.964 181.251 1.00 29.50 319 GLU C O 1
ATOM 6229 N N . TRP C 1 261 ? -57.608 68.981 182.100 1.00 29.27 320 TRP C N 1
ATOM 6230 C CA . TRP C 1 261 ? -58.139 69.715 180.959 1.00 29.83 320 TRP C CA 1
ATOM 6231 C C . TRP C 1 261 ? -57.129 69.662 179.813 1.00 38.51 320 TRP C C 1
ATOM 6232 O O . TRP C 1 261 ? -55.958 69.976 179.995 1.00 34.75 320 TRP C O 1
ATOM 6243 N N . GLU C 1 262 ? -57.578 69.232 178.639 1.00 28.82 321 GLU C N 1
ATOM 6244 C CA . GLU C 1 262 ? -56.670 69.012 177.510 1.00 29.58 321 GLU C CA 1
ATOM 6245 C C . GLU C 1 262 ? -56.972 69.902 176.321 1.00 32.74 321 GLU C C 1
ATOM 6246 O O . GLU C 1 262 ? -58.132 70.161 176.004 1.00 32.54 321 GLU C O 1
ATOM 6252 N N . GLU C 1 263 ? -55.907 70.375 175.683 1.00 36.22 322 GLU C N 1
ATOM 6253 C CA . GLU C 1 263 ? -55.969 70.973 174.354 1.00 33.01 322 GLU C CA 1
ATOM 6254 C C . GLU C 1 263 ? -55.060 70.144 173.464 1.00 36.37 322 GLU C C 1
ATOM 6255 O O . GLU C 1 263 ? -53.856 70.370 173.408 1.00 35.39 322 GLU C O 1
ATOM 6261 N N . LYS C 1 264 ? -55.640 69.138 172.819 1.00 30.96 323 LYS C N 1
ATOM 6262 C CA . LYS C 1 264 ? -54.887 68.257 171.943 1.00 30.75 323 LYS C CA 1
ATOM 6263 C C . LYS C 1 264 ? -54.648 68.965 170.618 1.00 37.27 323 LYS C C 1
ATOM 6264 O O . LYS C 1 264 ? -55.503 69.700 170.139 1.00 35.04 323 LYS C O 1
ATOM 6270 N N . ARG C 1 265 ? -53.471 68.783 170.040 1.00 36.34 324 ARG C N 1
ATOM 6271 C CA . ARG C 1 265 ? -53.224 69.314 168.701 1.00 37.14 324 ARG C CA 1
ATOM 6272 C C . ARG C 1 265 ? -52.776 68.168 167.818 1.00 43.07 324 ARG C C 1
ATOM 6273 O O . ARG C 1 265 ? -51.876 67.418 168.174 1.00 39.19 324 ARG C O 1
ATOM 6281 N N . LEU C 1 266 ? -53.464 68.004 166.694 1.00 28.02 325 LEU C N 1
ATOM 6282 C CA . LEU C 1 266 ? -53.173 66.934 165.757 1.00 26.47 325 LEU C CA 1
ATOM 6283 C C . LEU C 1 266 ? -52.429 67.539 164.576 1.00 27.41 325 LEU C C 1
ATOM 6284 O O . LEU C 1 266 ? -52.694 68.678 164.198 1.00 30.32 325 LEU C O 1
ATOM 6289 N N . PRO C 1 267 ? -51.482 66.788 163.999 1.00 29.61 326 PRO C N 1
ATOM 6290 C CA . PRO C 1 267 ? -50.718 67.331 162.870 1.00 25.88 326 PRO C CA 1
ATOM 6291 C C . PRO C 1 267 ? -51.486 67.307 161.560 1.00 25.00 326 PRO C C 1
ATOM 6292 O O . PRO C 1 267 ? -52.416 66.521 161.396 1.00 27.91 326 PRO C O 1
ATOM 6296 N N . VAL C 1 268 ? -51.083 68.173 160.638 1.00 22.23 327 VAL C N 1
ATOM 6297 C CA . VAL C 1 268 ? -51.541 68.099 159.260 1.00 23.93 327 VAL C CA 1
ATOM 6298 C C . VAL C 1 268 ? -50.421 67.515 158.440 1.00 31.00 327 VAL C C 1
ATOM 6299 O O . VAL C 1 268 ? -49.300 67.321 158.926 1.00 33.30 327 VAL C O 1
ATOM 6303 N N . ARG C 1 269 ? -50.710 67.226 157.189 1.00 25.58 328 ARG C N 1
ATOM 6304 C CA . ARG C 1 269 ? -49.668 66.741 156.304 1.00 39.78 328 ARG C CA 1
ATOM 6305 C C . ARG C 1 269 ? -49.933 67.071 154.861 1.00 37.99 328 ARG C C 1
ATOM 6306 O O . ARG C 1 269 ? -51.073 67.142 154.397 1.00 30.05 328 ARG C O 1
ATOM 6314 N N . PHE C 1 270 ? -48.845 67.271 154.149 1.00 33.86 329 PHE C N 1
ATOM 6315 C CA . PHE C 1 270 ? -48.910 67.660 152.767 1.00 27.79 329 PHE C CA 1
ATOM 6316 C C . PHE C 1 270 ? -49.285 66.441 151.915 1.00 28.05 329 PHE C C 1
ATOM 6317 O O . PHE C 1 270 ? -48.693 65.381 152.060 1.00 30.51 329 PHE C O 1
ATOM 6325 N N . GLU C 1 271 ? -50.294 66.579 151.063 1.00 25.04 330 GLU C N 1
ATOM 6326 C CA . GLU C 1 271 ? -50.675 65.510 150.138 1.00 27.46 330 GLU C CA 1
ATOM 6327 C C . GLU C 1 271 ? -50.383 65.943 148.699 1.00 29.06 330 GLU C C 1
ATOM 6328 O O . GLU C 1 271 ? -51.160 66.689 148.095 1.00 26.15 330 GLU C O 1
ATOM 6334 N N . LYS C 1 272 ? -49.278 65.451 148.147 1.00 26.87 331 LYS C N 1
ATOM 6335 C CA . LYS C 1 272 ? -48.831 65.862 146.815 1.00 30.67 331 LYS C CA 1
ATOM 6336 C C . LYS C 1 272 ? -49.521 65.024 145.761 1.00 31.87 331 LYS C C 1
ATOM 6337 O O . LYS C 1 272 ? -49.376 63.812 145.738 1.00 28.47 331 LYS C O 1
ATOM 6343 N N . ARG C 1 273 ? -50.283 65.681 144.898 1.00 27.59 332 ARG C N 1
ATOM 6344 C CA . ARG C 1 273 ? -50.971 65.011 143.807 1.00 31.58 332 ARG C CA 1
ATOM 6345 C C . ARG C 1 273 ? -50.551 65.705 142.513 1.00 28.36 332 ARG C C 1
ATOM 6346 O O . ARG C 1 273 ? -49.362 65.836 142.284 1.00 29.68 332 ARG C O 1
ATOM 6354 N N . PHE C 1 274 ? -51.481 66.187 141.691 1.00 24.89 333 PHE C N 1
ATOM 6355 C CA . PHE C 1 274 ? -51.128 66.606 140.333 1.00 24.61 333 PHE C CA 1
ATOM 6356 C C . PHE C 1 274 ? -51.625 67.990 139.916 1.00 25.12 333 PHE C C 1
ATOM 6357 O O . PHE C 1 274 ? -51.652 68.303 138.729 1.00 26.45 333 PHE C O 1
ATOM 6365 N N . SER C 1 275 ? -51.983 68.830 140.883 1.00 24.00 334 SER C N 1
ATOM 6366 C CA . SER C 1 275 ? -52.570 70.136 140.570 1.00 25.45 334 SER C CA 1
ATOM 6367 C C . SER C 1 275 ? -51.543 71.267 140.681 1.00 26.94 334 SER C C 1
ATOM 6368 O O . SER C 1 275 ? -51.898 72.434 140.538 1.00 25.32 334 SER C O 1
ATOM 6371 N N . THR C 1 276 ? -50.284 70.932 140.970 1.00 23.06 335 THR C N 1
ATOM 6372 C CA . THR C 1 276 ? -49.209 71.915 140.972 1.00 27.82 335 THR C CA 1
ATOM 6373 C C . THR C 1 276 ? -48.064 71.445 140.080 1.00 30.55 335 THR C C 1
ATOM 6374 O O . THR C 1 276 ? -47.913 70.259 139.824 1.00 26.57 335 THR C O 1
ATOM 6378 N N . ALA C 1 277 ? -47.263 72.397 139.616 1.00 29.14 336 ALA C N 1
ATOM 6379 C CA . ALA C 1 277 ? -46.085 72.102 138.796 1.00 32.95 336 ALA C CA 1
ATOM 6380 C C . ALA C 1 277 ? -45.100 73.261 138.869 1.00 29.95 336 ALA C C 1
ATOM 6381 O O . ALA C 1 277 ? -45.487 74.383 139.210 1.00 27.46 336 ALA C O 1
ATOM 6383 N N . PRO C 1 278 ? -43.817 72.996 138.552 1.00 29.98 337 PRO C N 1
ATOM 6384 C CA . PRO C 1 278 ? -42.838 74.078 138.558 1.00 30.12 337 PRO C CA 1
ATOM 6385 C C . PRO C 1 278 ? -43.195 75.142 137.548 1.00 27.94 337 PRO C C 1
ATOM 6386 O O . PRO C 1 278 ? -43.696 74.822 136.467 1.00 30.21 337 PRO C O 1
ATOM 6390 N N . LEU C 1 279 ? -42.935 76.397 137.892 1.00 29.76 338 LEU C N 1
ATOM 6391 C CA . LEU C 1 279 ? -43.224 77.499 136.989 1.00 34.45 338 LEU C CA 1
ATOM 6392 C C . LEU C 1 279 ? -42.262 77.463 135.801 1.00 39.33 338 LEU C C 1
ATOM 6393 O O . LEU C 1 279 ? -41.052 77.359 135.980 1.00 41.95 338 LEU C O 1
ATOM 6398 N N . LYS C 1 280 ? -42.822 77.534 134.599 1.00 43.09 339 LYS C N 1
ATOM 6399 C CA . LYS C 1 280 ? -42.047 77.612 133.363 1.00 103.27 339 LYS C CA 1
ATOM 6400 C C . LYS C 1 280 ? -41.960 79.059 132.886 1.00 73.61 339 LYS C C 1
ATOM 6401 O O . LYS C 1 280 ? -41.066 79.413 132.121 1.00 88.00 339 LYS C O 1
ATOM 6407 N N . LYS D 1 8 ? -89.921 72.797 170.364 1.00 83.65 67 LYS D N 1
ATOM 6408 C CA . LYS D 1 8 ? -89.318 73.628 169.276 1.00 66.21 67 LYS D CA 1
ATOM 6409 C C . LYS D 1 8 ? -88.190 72.913 168.494 1.00 43.21 67 LYS D C 1
ATOM 6410 O O . LYS D 1 8 ? -87.423 73.559 167.785 1.00 39.16 67 LYS D O 1
ATOM 6416 N N . THR D 1 9 ? -88.097 71.591 168.616 1.00 32.94 68 THR D N 1
ATOM 6417 C CA . THR D 1 9 ? -87.054 70.817 167.948 1.00 32.46 68 THR D CA 1
ATOM 6418 C C . THR D 1 9 ? -87.656 69.762 167.036 1.00 30.56 68 THR D C 1
ATOM 6419 O O . THR D 1 9 ? -88.543 69.003 167.443 1.00 28.04 68 THR D O 1
ATOM 6423 N N . ILE D 1 10 ? -87.148 69.708 165.806 1.00 26.91 69 ILE D N 1
ATOM 6424 C CA . ILE D 1 10 ? -87.560 68.720 164.825 1.00 23.05 69 ILE D CA 1
ATOM 6425 C C . ILE D 1 10 ? -86.363 67.856 164.467 1.00 28.63 69 ILE D C 1
ATOM 6426 O O . ILE D 1 10 ? -85.292 68.376 164.193 1.00 29.28 69 ILE D O 1
ATOM 6431 N N . GLY D 1 11 ? -86.565 66.542 164.453 1.00 25.10 70 GLY D N 1
ATOM 6432 C CA . GLY D 1 11 ? -85.516 65.585 164.108 1.00 31.39 70 GLY D CA 1
ATOM 6433 C C . GLY D 1 11 ? -85.589 65.141 162.662 1.00 30.55 70 GLY D C 1
ATOM 6434 O O . GLY D 1 11 ? -86.653 64.781 162.170 1.00 27.25 70 GLY D O 1
ATOM 6435 N N . VAL D 1 12 ? -84.454 65.194 161.974 1.00 28.49 71 VAL D N 1
ATOM 6436 C CA . VAL D 1 12 ? -84.344 64.708 160.610 1.00 26.27 71 VAL D CA 1
ATOM 6437 C C . VAL D 1 12 ? -83.476 63.453 160.605 1.00 29.20 71 VAL D C 1
ATOM 6438 O O . VAL D 1 12 ? -82.335 63.471 161.062 1.00 28.11 71 VAL D O 1
ATOM 6442 N N . LEU D 1 13 ? -84.030 62.356 160.099 1.00 26.50 72 LEU D N 1
ATOM 6443 C CA . LEU D 1 13 ? -83.313 61.090 160.050 1.00 25.02 72 LEU D CA 1
ATOM 6444 C C . LEU D 1 13 ? -82.979 60.746 158.612 1.00 26.96 72 LEU D C 1
ATOM 6445 O O . LEU D 1 13 ? -83.885 60.574 157.786 1.00 25.06 72 LEU D O 1
ATOM 6450 N N . VAL D 1 14 ? -81.686 60.628 158.316 1.00 24.08 73 VAL D N 1
ATOM 6451 C CA . VAL D 1 14 ? -81.243 60.323 156.948 1.00 24.91 73 VAL D CA 1
ATOM 6452 C C . VAL D 1 14 ? -80.379 59.075 156.901 1.00 27.57 73 VAL D C 1
ATOM 6453 O O . VAL D 1 14 ? -79.803 58.692 157.911 1.00 26.90 73 VAL D O 1
ATOM 6457 N N . PRO D 1 15 ? -80.280 58.435 155.719 1.00 28.58 74 PRO D N 1
ATOM 6458 C CA . PRO D 1 15 ? -79.424 57.256 155.633 1.00 28.99 74 PRO D CA 1
ATOM 6459 C C . PRO D 1 15 ? -77.930 57.571 155.635 1.00 30.77 74 PRO D C 1
ATOM 6460 O O . PRO D 1 15 ? -77.154 56.741 156.071 1.00 37.68 74 PRO D O 1
ATOM 6464 N N . ASP D 1 16 ? -77.538 58.753 155.149 1.00 30.68 75 ASP D N 1
ATOM 6465 C CA . ASP D 1 16 ? -76.137 59.027 154.844 1.00 36.03 75 ASP D CA 1
ATOM 6466 C C . ASP D 1 16 ? -75.860 60.530 154.734 1.00 34.08 75 ASP D C 1
ATOM 6467 O O . ASP D 1 16 ? -75.990 61.114 153.665 1.00 30.23 75 ASP D O 1
ATOM 6472 N N . ILE D 1 17 ? -75.427 61.137 155.833 1.00 27.12 76 ILE D N 1
ATOM 6473 C CA . ILE D 1 17 ? -75.123 62.573 155.856 1.00 30.13 76 ILE D CA 1
ATOM 6474 C C . ILE D 1 17 ? -73.914 62.967 154.988 1.00 25.81 76 ILE D C 1
ATOM 6475 O O . ILE D 1 17 ? -73.764 64.137 154.638 1.00 30.70 76 ILE D O 1
ATOM 6480 N N . THR D 1 18 ? -73.078 62.003 154.603 1.00 25.87 77 THR D N 1
ATOM 6481 C CA . THR D 1 18 ? -71.942 62.302 153.738 1.00 26.75 77 THR D CA 1
ATOM 6482 C C . THR D 1 18 ? -72.335 62.494 152.268 1.00 34.71 77 THR D C 1
ATOM 6483 O O . THR D 1 18 ? -71.555 62.994 151.475 1.00 30.91 77 THR D O 1
ATOM 6487 N N . ASN D 1 19 ? -73.542 62.098 151.900 1.00 28.55 78 ASN D N 1
ATOM 6488 C CA . ASN D 1 19 ? -74.010 62.314 150.542 1.00 22.82 78 ASN D CA 1
ATOM 6489 C C . ASN D 1 19 ? -74.594 63.726 150.437 1.00 25.91 78 ASN D C 1
ATOM 6490 O O . ASN D 1 19 ? -75.487 64.089 151.219 1.00 23.88 78 ASN D O 1
ATOM 6495 N N . PRO D 1 20 ? -74.095 64.534 149.482 1.00 25.10 79 PRO D N 1
ATOM 6496 C CA . PRO D 1 20 ? -74.593 65.909 149.353 1.00 28.61 79 PRO D CA 1
ATOM 6497 C C . PRO D 1 20 ? -76.107 65.995 149.148 1.00 25.95 79 PRO D C 1
ATOM 6498 O O . PRO D 1 20 ? -76.714 67.021 149.467 1.00 28.63 79 PRO D O 1
ATOM 6502 N N . PHE D 1 21 ? -76.714 64.936 148.613 1.00 24.84 80 PHE D N 1
ATOM 6503 C CA . PHE D 1 21 ? -78.162 64.907 148.465 1.00 22.16 80 PHE D CA 1
ATOM 6504 C C . PHE D 1 21 ? -78.823 65.152 149.821 1.00 24.28 80 PHE D C 1
ATOM 6505 O O . PHE D 1 21 ? -79.725 65.975 149.924 1.00 24.57 80 PHE D O 1
ATOM 6513 N N . PHE D 1 22 ? -78.353 64.468 150.863 1.00 23.96 81 PHE D N 1
ATOM 6514 C CA . PHE D 1 22 ? -78.980 64.577 152.182 1.00 25.89 81 PHE D CA 1
ATOM 6515 C C . PHE D 1 22 ? -78.624 65.842 152.945 1.00 28.57 81 PHE D C 1
ATOM 6516 O O . PHE D 1 22 ? -79.463 66.366 153.680 1.00 25.52 81 PHE D O 1
ATOM 6524 N N . SER D 1 23 ? -77.419 66.370 152.761 1.00 25.41 82 SER D N 1
ATOM 6525 C CA . SER D 1 23 ? -77.104 67.662 153.376 1.00 28.19 82 SER D CA 1
ATOM 6526 C C . SER D 1 23 ? -77.867 68.798 152.689 1.00 20.58 82 SER D C 1
ATOM 6527 O O . SER D 1 23 ? -78.329 69.725 153.350 1.00 28.75 82 SER D O 1
ATOM 6530 N N . THR D 1 24 ? -78.050 68.713 151.378 1.00 24.44 83 THR D N 1
ATOM 6531 C CA . THR D 1 24 ? -78.881 69.697 150.675 1.00 31.26 83 THR D CA 1
ATOM 6532 C C . THR D 1 24 ? -80.366 69.590 151.059 1.00 31.95 83 THR D C 1
ATOM 6533 O O . THR D 1 24 ? -81.043 70.602 151.205 1.00 25.44 83 THR D O 1
ATOM 6537 N N . LEU D 1 25 ? -80.859 68.364 151.215 1.00 24.18 84 LEU D N 1
ATOM 6538 C CA . LEU D 1 25 ? -82.177 68.116 151.792 1.00 24.93 84 LEU D CA 1
ATOM 6539 C C . LEU D 1 25 ? -82.328 68.819 153.131 1.00 26.99 84 LEU D C 1
ATOM 6540 O O . LEU D 1 25 ? -83.301 69.539 153.363 1.00 25.81 84 LEU D O 1
ATOM 6553 N N . ARG D 1 27 ? -80.659 71.333 154.296 1.00 24.96 86 ARG D N 1
ATOM 6554 C CA . ARG D 1 27 ? -80.704 72.791 154.134 1.00 31.18 86 ARG D CA 1
ATOM 6555 C C . ARG D 1 27 ? -82.096 73.300 153.727 1.00 39.47 86 ARG D C 1
ATOM 6556 O O . ARG D 1 27 ? -82.537 74.357 154.182 1.00 31.73 86 ARG D O 1
ATOM 6564 N N . GLY D 1 28 ? -82.778 72.564 152.859 1.00 27.15 87 GLY D N 1
ATOM 6565 C CA . GLY D 1 28 ? -84.145 72.915 152.473 1.00 26.14 87 GLY D CA 1
ATOM 6566 C C . GLY D 1 28 ? -85.096 72.859 153.660 1.00 29.61 87 GLY D C 1
ATOM 6567 O O . GLY D 1 28 ? -85.920 73.751 153.858 1.00 27.45 87 GLY D O 1
ATOM 6568 N N . ILE D 1 29 ? -84.966 71.810 154.465 1.00 25.01 88 ILE D N 1
ATOM 6569 C CA . ILE D 1 29 ? -85.751 71.681 155.695 1.00 26.13 88 ILE D CA 1
ATOM 6570 C C . ILE D 1 29 ? -85.489 72.866 156.626 1.00 29.53 88 ILE D C 1
ATOM 6571 O O . ILE D 1 29 ? -86.424 73.519 157.063 1.00 25.99 88 ILE D O 1
ATOM 6576 N N . GLU D 1 30 ? -84.219 73.145 156.902 1.00 28.91 89 GLU D N 1
ATOM 6577 C CA . GLU D 1 30 ? -83.841 74.249 157.793 1.00 29.37 89 GLU D CA 1
ATOM 6578 C C . GLU D 1 30 ? -84.353 75.591 157.314 1.00 27.94 89 GLU D C 1
ATOM 6579 O O . GLU D 1 30 ? -84.762 76.430 158.117 1.00 32.97 89 GLU D O 1
ATOM 6585 N N . ASP D 1 31 ? -84.284 75.803 156.007 1.00 28.25 90 ASP D N 1
ATOM 6586 C CA . ASP D 1 31 ? -84.780 77.021 155.392 1.00 32.27 90 ASP D CA 1
ATOM 6587 C C . ASP D 1 31 ? -86.214 77.327 155.826 1.00 38.71 90 ASP D C 1
ATOM 6588 O O . ASP D 1 31 ? -86.561 78.476 156.077 1.00 32.90 90 ASP D O 1
ATOM 6593 N N . ILE D 1 32 ? -87.047 76.296 155.912 1.00 33.53 91 ILE D N 1
ATOM 6594 C CA . ILE D 1 32 ? -88.429 76.490 156.310 1.00 30.14 91 ILE D CA 1
ATOM 6595 C C . ILE D 1 32 ? -88.563 76.559 157.829 1.00 30.53 91 ILE D C 1
ATOM 6596 O O . ILE D 1 32 ? -89.224 77.459 158.363 1.00 28.74 91 ILE D O 1
ATOM 6601 N N . LEU D 1 33 ? -87.947 75.611 158.527 1.00 26.64 92 LEU D N 1
ATOM 6602 C CA . LEU D 1 33 ? -88.137 75.490 159.972 1.00 32.85 92 LEU D CA 1
ATOM 6603 C C . LEU D 1 33 ? -87.532 76.661 160.745 1.00 40.28 92 LEU D C 1
ATOM 6604 O O . LEU D 1 33 ? -88.057 77.051 161.786 1.00 34.07 92 LEU D O 1
ATOM 6609 N N . TYR D 1 34 ? -86.440 77.219 160.226 1.00 35.45 93 TYR D N 1
ATOM 6610 C CA . TYR D 1 34 ? -85.774 78.383 160.829 1.00 37.25 93 TYR D CA 1
ATOM 6611 C C . TYR D 1 34 ? -86.736 79.563 160.984 1.00 49.06 93 TYR D C 1
ATOM 6612 O O . TYR D 1 34 ? -86.744 80.240 162.008 1.00 37.17 93 TYR D O 1
ATOM 6621 N N . LYS D 1 35 ? -87.562 79.782 159.967 1.00 40.93 94 LYS D N 1
ATOM 6622 C CA . LYS D 1 35 ? -88.490 80.907 159.942 1.00 53.00 94 LYS D CA 1
ATOM 6623 C C . LYS D 1 35 ? -89.574 80.826 161.020 1.00 58.28 94 LYS D C 1
ATOM 6624 O O . LYS D 1 35 ? -90.169 81.840 161.370 1.00 52.52 94 LYS D O 1
ATOM 6630 N N . GLN D 1 36 ? -89.827 79.625 161.537 1.00 43.22 95 GLN D N 1
ATOM 6631 C CA . GLN D 1 36 ? -90.807 79.415 162.600 1.00 33.88 95 GLN D CA 1
ATOM 6632 C C . GLN D 1 36 ? -90.157 79.136 163.949 1.00 37.46 95 GLN D C 1
ATOM 6633 O O . GLN D 1 36 ? -90.797 78.606 164.855 1.00 45.03 95 GLN D O 1
ATOM 6639 N N . ASN D 1 37 ? -88.880 79.494 164.068 1.00 39.33 96 ASN D N 1
ATOM 6640 C CA . ASN D 1 37 ? -88.103 79.327 165.296 1.00 41.20 96 ASN D CA 1
ATOM 6641 C C . ASN D 1 37 ? -87.965 77.887 165.777 1.00 53.48 96 ASN D C 1
ATOM 6642 O O . ASN D 1 37 ? -87.851 77.644 166.969 1.00 48.47 96 ASN D O 1
ATOM 6647 N N . PHE D 1 38 ? -87.953 76.935 164.849 1.00 38.45 97 PHE D N 1
ATOM 6648 C CA . PHE D 1 38 ? -87.665 75.553 165.203 1.00 35.54 97 PHE D CA 1
ATOM 6649 C C . PHE D 1 38 ? -86.176 75.271 165.059 1.00 34.60 97 PHE D C 1
ATOM 6650 O O . PHE D 1 38 ? -85.524 75.763 164.137 1.00 47.48 97 PHE D O 1
ATOM 6658 N N . VAL D 1 39 ? -85.652 74.465 165.971 1.00 33.45 98 VAL D N 1
ATOM 6659 C CA . VAL D 1 39 ? -84.304 73.946 165.868 1.00 27.63 98 VAL D CA 1
ATOM 6660 C C . VAL D 1 39 ? -84.358 72.645 165.080 1.00 31.57 98 VAL D C 1
ATOM 6661 O O . VAL D 1 39 ? -85.149 71.757 165.399 1.00 33.08 98 VAL D O 1
ATOM 6665 N N . THR D 1 40 ? -83.521 72.533 164.055 1.00 28.67 99 THR D N 1
ATOM 6666 C CA . THR D 1 40 ? -83.424 71.299 163.277 1.00 26.80 99 THR D CA 1
ATOM 6667 C C . THR D 1 40 ? -82.202 70.486 163.684 1.00 27.39 99 THR D C 1
ATOM 6668 O O . THR D 1 40 ? -81.076 70.982 163.673 1.00 31.40 99 THR D O 1
ATOM 6672 N N . ILE D 1 41 ? -82.424 69.226 164.033 1.00 25.05 100 ILE D N 1
ATOM 6673 C CA . ILE D 1 41 ? -81.334 68.331 164.341 1.00 27.57 100 ILE D CA 1
ATOM 6674 C C . ILE D 1 41 ? -81.354 67.169 163.376 1.00 35.57 100 ILE D C 1
ATOM 6675 O O . ILE D 1 41 ? -82.412 66.780 162.891 1.00 30.56 100 ILE D O 1
ATOM 6680 N N . LEU D 1 42 ? -80.173 66.637 163.096 1.00 31.45 101 LEU D N 1
ATOM 6681 C CA . LEU D 1 42 ? -80.014 65.554 162.137 1.00 24.19 101 LEU D CA 1
ATOM 6682 C C . LEU D 1 42 ? -79.337 64.362 162.768 1.00 29.93 101 LEU D C 1
ATOM 6683 O O . LEU D 1 42 ? -78.387 64.505 163.549 1.00 28.43 101 LEU D O 1
ATOM 6688 N N . CYS D 1 43 ? -79.851 63.188 162.418 1.00 26.12 102 CYS D N 1
ATOM 6689 C CA . CYS D 1 43 ? -79.279 61.920 162.802 1.00 28.86 102 CYS D CA 1
ATOM 6690 C C . CYS D 1 43 ? -79.012 61.138 161.559 1.00 31.78 102 CYS D C 1
ATOM 6691 O O . CYS D 1 43 ? -79.863 61.080 160.675 1.00 30.24 102 CYS D O 1
ATOM 6694 N N . ASN D 1 44 ? -77.844 60.518 161.492 1.00 29.70 103 ASN D N 1
ATOM 6695 C CA A ASN D 1 44 ? -77.600 59.614 160.380 0.50 42.97 103 ASN D CA 1
ATOM 6696 C CA B ASN D 1 44 ? -77.486 59.612 160.421 0.50 32.29 103 ASN D CA 1
ATOM 6697 C C . ASN D 1 44 ? -77.767 58.187 160.878 1.00 41.96 103 ASN D C 1
ATOM 6698 O O . ASN D 1 44 ? -77.018 57.669 161.699 1.00 50.26 103 ASN D O 1
ATOM 6707 N N . ALA D 1 45 ? -78.844 57.584 160.389 1.00 51.47 104 ALA D N 1
ATOM 6708 C CA . ALA D 1 45 ? -79.269 56.272 160.829 1.00 56.60 104 ALA D CA 1
ATOM 6709 C C . ALA D 1 45 ? -79.302 55.341 159.632 1.00 51.91 104 ALA D C 1
ATOM 6710 O O . ALA D 1 45 ? -80.155 55.479 158.742 1.00 53.03 104 ALA D O 1
ATOM 6712 N N . ASP D 1 46 ? -78.361 54.401 159.629 1.00 68.20 105 ASP D N 1
ATOM 6713 C CA . ASP D 1 46 ? -78.228 53.388 158.586 1.00 82.23 105 ASP D CA 1
ATOM 6714 C C . ASP D 1 46 ? -78.486 52.005 159.195 1.00 160.81 105 ASP D C 1
ATOM 6715 O O . ASP D 1 46 ? -78.688 51.892 160.407 1.00 73.81 105 ASP D O 1
ATOM 6720 N N . SER D 1 47 ? -78.496 50.964 158.362 1.00 76.56 106 SER D N 1
ATOM 6721 C CA . SER D 1 47 ? -78.748 49.593 158.832 1.00 116.29 106 SER D CA 1
ATOM 6722 C C . SER D 1 47 ? -77.776 49.164 159.935 1.00 79.25 106 SER D C 1
ATOM 6723 O O . SER D 1 47 ? -78.156 49.044 161.100 1.00 94.55 106 SER D O 1
ATOM 6726 N N . GLU D 1 52 ? -79.523 48.143 166.781 1.00 70.70 111 GLU D N 1
ATOM 6727 C CA . GLU D 1 52 ? -78.355 48.451 167.595 1.00 117.88 111 GLU D CA 1
ATOM 6728 C C . GLU D 1 52 ? -78.561 49.731 168.408 1.00 142.97 111 GLU D C 1
ATOM 6729 O O . GLU D 1 52 ? -78.365 49.736 169.625 1.00 72.87 111 GLU D O 1
ATOM 6731 N N . ILE D 1 53 ? -78.951 50.811 167.732 1.00 115.83 112 ILE D N 1
ATOM 6732 C CA . ILE D 1 53 ? -79.223 52.093 168.393 1.00 98.31 112 ILE D CA 1
ATOM 6733 C C . ILE D 1 53 ? -80.678 52.494 168.190 1.00 101.19 112 ILE D C 1
ATOM 6734 O O . ILE D 1 53 ? -81.196 52.455 167.072 1.00 92.72 112 ILE D O 1
ATOM 6739 N N . GLU D 1 54 ? -81.316 52.900 169.283 1.00 76.06 113 GLU D N 1
ATOM 6740 C CA . GLU D 1 54 ? -82.718 53.292 169.275 1.00 61.53 113 GLU D CA 1
ATOM 6741 C C . GLU D 1 54 ? -82.826 54.808 169.152 1.00 48.60 113 GLU D C 1
ATOM 6742 O O . GLU D 1 54 ? -83.040 55.515 170.138 1.00 45.91 113 GLU D O 1
ATOM 6748 N N . TYR D 1 55 ? -82.690 55.294 167.921 1.00 50.80 114 TYR D N 1
ATOM 6749 C CA . TYR D 1 55 ? -82.708 56.728 167.641 1.00 50.81 114 TYR D CA 1
ATOM 6750 C C . TYR D 1 55 ? -84.018 57.354 168.090 1.00 49.27 114 TYR D C 1
ATOM 6751 O O . TYR D 1 55 ? -84.018 58.283 168.885 1.00 39.01 114 TYR D O 1
ATOM 6760 N N . LEU D 1 56 ? -85.132 56.824 167.589 1.00 41.96 115 LEU D N 1
ATOM 6761 C CA . LEU D 1 56 ? -86.451 57.388 167.873 1.00 37.88 115 LEU D CA 1
ATOM 6762 C C . LEU D 1 56 ? -86.777 57.397 169.349 1.00 30.95 115 LEU D C 1
ATOM 6763 O O . LEU D 1 56 ? -87.236 58.414 169.872 1.00 36.01 115 LEU D O 1
ATOM 6768 N N . ALA D 1 57 ? -86.550 56.269 170.020 1.00 32.98 116 ALA D N 1
ATOM 6769 C CA . ALA D 1 57 ? -86.845 56.162 171.451 1.00 32.83 116 ALA D CA 1
ATOM 6770 C C . ALA D 1 57 ? -86.094 57.231 172.242 1.00 35.52 116 ALA D C 1
ATOM 6771 O O . ALA D 1 57 ? -86.682 57.964 173.051 1.00 38.71 116 ALA D O 1
ATOM 6773 N N . GLU D 1 58 ? -84.795 57.346 171.985 1.00 37.53 117 GLU D N 1
ATOM 6774 C CA . GLU D 1 58 ? -83.995 58.336 172.689 1.00 39.25 117 GLU D CA 1
ATOM 6775 C C . GLU D 1 58 ? -84.459 59.749 172.358 1.00 30.93 117 GLU D C 1
ATOM 6776 O O . GLU D 1 58 ? -84.663 60.565 173.249 1.00 30.36 117 GLU D O 1
ATOM 6782 N N . LEU D 1 59 ? -84.635 60.037 171.079 1.00 32.72 118 LEU D N 1
ATOM 6783 C CA . LEU D 1 59 ? -85.037 61.377 170.656 1.00 29.57 118 LEU D CA 1
ATOM 6784 C C . LEU D 1 59 ? -86.437 61.751 171.150 1.00 28.09 118 LEU D C 1
ATOM 6785 O O . LEU D 1 59 ? -86.702 62.904 171.521 1.00 27.83 118 LEU D O 1
ATOM 6790 N N . THR D 1 60 ? -87.333 60.769 171.162 1.00 28.26 119 THR D N 1
ATOM 6791 C CA . THR D 1 60 ? -88.669 60.958 171.708 1.00 28.85 119 THR D CA 1
ATOM 6792 C C . THR D 1 60 ? -88.594 61.301 173.197 1.00 33.32 119 THR D C 1
ATOM 6793 O O . THR D 1 60 ? -89.242 62.245 173.650 1.00 30.53 119 THR D O 1
ATOM 6797 N N . ARG D 1 61 ? -87.784 60.556 173.949 1.00 34.70 120 ARG D N 1
ATOM 6798 C CA . ARG D 1 61 ? -87.560 60.874 175.368 1.00 39.32 120 ARG D CA 1
ATOM 6799 C C . ARG D 1 61 ? -86.991 62.274 175.569 1.00 43.45 120 ARG D C 1
ATOM 6800 O O . ARG D 1 61 ? -87.291 62.925 176.562 1.00 38.77 120 ARG D O 1
ATOM 6808 N N . ARG D 1 62 ? -86.185 62.747 174.624 1.00 33.20 121 ARG D N 1
ATOM 6809 C CA . ARG D 1 62 ? -85.616 64.094 174.720 1.00 35.82 121 ARG D CA 1
ATOM 6810 C C . ARG D 1 62 ? -86.629 65.191 174.353 1.00 42.55 121 ARG D C 1
ATOM 6811 O O . ARG D 1 62 ? -86.296 66.370 174.389 1.00 41.19 121 ARG D O 1
ATOM 6819 N N . GLY D 1 63 ? -87.851 64.815 173.978 1.00 30.40 122 GLY D N 1
ATOM 6820 C CA . GLY D 1 63 ? -88.900 65.794 173.707 1.00 33.15 122 GLY D CA 1
ATOM 6821 C C . GLY D 1 63 ? -88.872 66.381 172.308 1.00 32.83 122 GLY D C 1
ATOM 6822 O O . GLY D 1 63 ? -89.420 67.450 172.076 1.00 34.02 122 GLY D O 1
ATOM 6823 N N . VAL D 1 64 ? -88.242 65.681 171.369 1.00 27.18 123 VAL D N 1
ATOM 6824 C CA . VAL D 1 64 ? -88.226 66.128 169.986 1.00 28.55 123 VAL D CA 1
ATOM 6825 C C . VAL D 1 64 ? -89.691 66.158 169.524 1.00 28.93 123 VAL D C 1
ATOM 6826 O O . VAL D 1 64 ? -90.424 65.199 169.701 1.00 34.20 123 VAL D O 1
ATOM 6830 N N . ASP D 1 65 ? -90.091 67.280 168.949 1.00 28.18 124 ASP D N 1
ATOM 6831 C CA A ASP D 1 65 ? -91.502 67.606 168.683 0.50 29.45 124 ASP D CA 1
ATOM 6832 C CA B ASP D 1 65 ? -91.504 67.557 168.724 0.50 30.60 124 ASP D CA 1
ATOM 6833 C C . ASP D 1 65 ? -92.087 66.877 167.477 1.00 32.90 124 ASP D C 1
ATOM 6834 O O . ASP D 1 65 ? -93.274 66.536 167.450 1.00 33.69 124 ASP D O 1
ATOM 6843 N N . GLY D 1 66 ? -91.268 66.674 166.455 1.00 31.34 125 GLY D N 1
ATOM 6844 C CA . GLY D 1 66 ? -91.713 66.033 165.213 1.00 30.05 125 GLY D CA 1
ATOM 6845 C C . GLY D 1 66 ? -90.520 65.522 164.434 1.00 31.48 125 GLY D C 1
ATOM 6846 O O . GLY D 1 66 ? -89.386 65.898 164.719 1.00 26.96 125 GLY D O 1
ATOM 6847 N N . PHE D 1 67 ? -90.770 64.659 163.459 1.00 24.66 126 PHE D N 1
ATOM 6848 C CA . PHE D 1 67 ? -89.694 64.018 162.709 1.00 25.77 126 PHE D CA 1
ATOM 6849 C C . PHE D 1 67 ? -89.886 64.053 161.210 1.00 30.79 126 PHE D C 1
ATOM 6850 O O . PHE D 1 67 ? -91.006 64.023 160.704 1.00 29.23 126 PHE D O 1
ATOM 6858 N N . ILE D 1 68 ? -88.768 64.113 160.502 1.00 26.02 127 ILE D N 1
ATOM 6859 C CA . ILE D 1 68 ? -88.764 63.951 159.064 1.00 23.38 127 ILE D CA 1
ATOM 6860 C C . ILE D 1 68 ? -87.854 62.766 158.795 1.00 24.00 127 ILE D C 1
ATOM 6861 O O . ILE D 1 68 ? -86.669 62.773 159.148 1.00 25.09 127 ILE D O 1
ATOM 6866 N N . ILE D 1 69 ? -88.425 61.728 158.203 1.00 21.58 128 ILE D N 1
ATOM 6867 C CA . ILE D 1 69 ? -87.772 60.425 158.138 1.00 23.98 128 ILE D CA 1
ATOM 6868 C C . ILE D 1 69 ? -87.531 60.004 156.699 1.00 24.35 128 ILE D C 1
ATOM 6869 O O . ILE D 1 69 ? -88.479 59.679 155.973 1.00 26.73 128 ILE D O 1
ATOM 6874 N N . ALA D 1 70 ? -86.257 59.985 156.305 1.00 24.51 129 ALA D N 1
ATOM 6875 C CA . ALA D 1 70 ? -85.852 59.652 154.934 1.00 21.86 129 ALA D CA 1
ATOM 6876 C C . ALA D 1 70 ? -85.167 58.282 154.825 1.00 29.66 129 ALA D C 1
ATOM 6877 O O . ALA D 1 70 ? -84.782 57.871 153.734 1.00 31.16 129 ALA D O 1
ATOM 6879 N N . THR D 1 71 ? -85.032 57.578 155.944 1.00 25.07 130 THR D N 1
ATOM 6880 C CA . THR D 1 71 ? -84.323 56.294 155.981 1.00 25.24 130 THR D CA 1
ATOM 6881 C C . THR D 1 71 ? -85.286 55.134 156.260 1.00 29.11 130 THR D C 1
ATOM 6882 O O . THR D 1 71 ? -86.223 55.281 157.043 1.00 30.14 130 THR D O 1
ATOM 6886 N N . SER D 1 72 ? -85.037 53.984 155.631 1.00 28.38 131 SER D N 1
ATOM 6887 C CA . SER D 1 72 ? -85.778 52.751 155.921 1.00 30.27 131 SER D CA 1
ATOM 6888 C C . SER D 1 72 ? -85.274 52.038 157.183 1.00 32.93 131 SER D C 1
ATOM 6889 O O . SER D 1 72 ? -85.844 51.036 157.590 1.00 42.80 131 SER D O 1
ATOM 6892 N N . ALA D 1 73 ? -84.208 52.538 157.796 1.00 34.12 132 ALA D N 1
ATOM 6893 C CA . ALA D 1 73 ? -83.661 51.921 159.007 1.00 42.74 132 ALA D CA 1
ATOM 6894 C C . ALA D 1 73 ? -84.563 52.133 160.227 1.00 53.08 132 ALA D C 1
ATOM 6895 O O . ALA D 1 73 ? -84.357 51.513 161.265 1.00 46.76 132 ALA D O 1
ATOM 6897 N N . VAL D 1 74 ? -85.545 53.022 160.101 1.00 34.64 133 VAL D N 1
ATOM 6898 C CA . VAL D 1 74 ? -86.536 53.259 161.143 1.00 50.13 133 VAL D CA 1
ATOM 6899 C C . VAL D 1 74 ? -87.756 52.387 160.870 1.00 40.51 133 VAL D C 1
ATOM 6900 O O . VAL D 1 74 ? -88.448 52.574 159.870 1.00 47.71 133 VAL D O 1
ATOM 6904 N N . SER D 1 75 ? -88.022 51.449 161.770 1.00 39.89 134 SER D N 1
ATOM 6905 C CA . SER D 1 75 ? -89.108 50.488 161.591 1.00 40.27 134 SER D CA 1
ATOM 6906 C C . SER D 1 75 ? -90.478 51.061 161.944 1.00 37.82 134 SER D C 1
ATOM 6907 O O . SER D 1 75 ? -90.590 52.001 162.737 1.00 34.87 134 SER D O 1
ATOM 6910 N N . THR D 1 76 ? -91.513 50.460 161.358 1.00 32.42 135 THR D N 1
ATOM 6911 C CA . THR D 1 76 ? -92.895 50.713 161.727 1.00 33.38 135 THR D CA 1
ATOM 6912 C C . THR D 1 76 ? -93.116 50.561 163.235 1.00 40.54 135 THR D C 1
ATOM 6913 O O . THR D 1 76 ? -93.766 51.411 163.858 1.00 34.48 135 THR D O 1
ATOM 6917 N N . ASP D 1 77 ? -92.568 49.491 163.816 1.00 35.68 136 ASP D N 1
ATOM 6918 C CA . ASP D 1 77 ? -92.662 49.265 165.265 1.00 39.62 136 ASP D CA 1
ATOM 6919 C C . ASP D 1 77 ? -92.100 50.421 166.080 1.00 47.56 136 ASP D C 1
ATOM 6920 O O . ASP D 1 77 ? -92.722 50.852 167.055 1.00 36.71 136 ASP D O 1
ATOM 6925 N N . ALA D 1 78 ? -90.921 50.910 165.697 1.00 39.20 137 ALA D N 1
ATOM 6926 C CA . ALA D 1 78 ? -90.284 52.002 166.435 1.00 37.22 137 ALA D CA 1
ATOM 6927 C C . ALA D 1 78 ? -91.124 53.265 166.323 1.00 25.96 137 ALA D C 1
ATOM 6928 O O . ALA D 1 78 ? -91.240 54.037 167.282 1.00 31.24 137 ALA D O 1
ATOM 6930 N N . ILE D 1 79 ? -91.697 53.484 165.143 1.00 32.10 138 ILE D N 1
ATOM 6931 C CA . ILE D 1 79 ? -92.582 54.632 164.927 1.00 32.63 138 ILE D CA 1
ATOM 6932 C C . ILE D 1 79 ? -93.829 54.527 165.806 1.00 32.51 138 ILE D C 1
ATOM 6933 O O . ILE D 1 79 ? -94.208 55.486 166.477 1.00 26.75 138 ILE D O 1
ATOM 6938 N N . ASN D 1 80 ? -94.456 53.355 165.802 1.00 30.60 139 ASN D N 1
ATOM 6939 C CA . ASN D 1 80 ? -95.634 53.111 166.628 1.00 29.68 139 ASN D CA 1
ATOM 6940 C C . ASN D 1 80 ? -95.356 53.299 168.107 1.00 31.58 139 ASN D C 1
ATOM 6941 O O . ASN D 1 80 ? -96.059 54.036 168.792 1.00 29.22 139 ASN D O 1
ATOM 6946 N N . GLU D 1 81 ? -94.312 52.630 168.586 1.00 32.37 140 GLU D N 1
ATOM 6947 C CA . GLU D 1 81 ? -93.967 52.630 170.001 1.00 31.71 140 GLU D CA 1
ATOM 6948 C C . GLU D 1 81 ? -93.618 54.019 170.535 1.00 33.80 140 GLU D C 1
ATOM 6949 O O . GLU D 1 81 ? -93.914 54.338 171.685 1.00 30.22 140 GLU D O 1
ATOM 6955 N N . ASN D 1 82 ? -92.976 54.839 169.708 1.00 29.12 141 ASN D N 1
ATOM 6956 C CA . ASN D 1 82 ? -92.420 56.091 170.188 1.00 26.22 141 ASN D CA 1
ATOM 6957 C C . ASN D 1 82 ? -93.167 57.306 169.690 1.00 33.24 141 ASN D C 1
ATOM 6958 O O . ASN D 1 82 ? -93.638 58.114 170.487 1.00 33.16 141 ASN D O 1
ATOM 6963 N N . LEU D 1 83 ? -93.285 57.430 168.372 1.00 29.76 142 LEU D N 1
ATOM 6964 C CA . LEU D 1 83 ? -93.902 58.617 167.780 1.00 28.80 142 LEU D CA 1
ATOM 6965 C C . LEU D 1 83 ? -95.424 58.653 167.952 1.00 28.37 142 LEU D C 1
ATOM 6966 O O . LEU D 1 83 ? -95.989 59.663 168.370 1.00 27.89 142 LEU D O 1
ATOM 6971 N N . LYS D 1 84 ? -96.089 57.564 167.609 1.00 28.15 143 LYS D N 1
ATOM 6972 C CA . LYS D 1 84 ? -97.550 57.537 167.680 1.00 30.69 143 LYS D CA 1
ATOM 6973 C C . LYS D 1 84 ? -98.036 57.552 169.135 1.00 32.10 143 LYS D C 1
ATOM 6974 O O . LYS D 1 84 ? -98.892 58.359 169.491 1.00 28.16 143 LYS D O 1
ATOM 6980 N N . LYS D 1 85 ? -97.465 56.709 169.988 1.00 32.46 144 LYS D N 1
ATOM 6981 C CA . LYS D 1 85 ? -97.821 56.734 171.413 1.00 29.45 144 LYS D CA 1
ATOM 6982 C C . LYS D 1 85 ? -97.603 58.107 172.040 1.00 34.86 144 LYS D C 1
ATOM 6983 O O . LYS D 1 85 ? -98.400 58.544 172.863 1.00 30.38 144 LYS D O 1
ATOM 6989 N N . GLN D 1 86 ? -96.531 58.795 171.658 1.00 33.92 145 GLN D N 1
ATOM 6990 C CA . GLN D 1 86 ? -96.234 60.084 172.278 1.00 30.53 145 GLN D CA 1
ATOM 6991 C C . GLN D 1 86 ? -96.726 61.268 171.472 1.00 30.49 145 GLN D C 1
ATOM 6992 O O . GLN D 1 86 ? -96.393 62.405 171.787 1.00 32.94 145 GLN D O 1
ATOM 6998 N N . GLY D 1 87 ? -97.521 61.004 170.439 1.00 33.27 146 GLY D N 1
ATOM 6999 C CA . GLY D 1 87 ? -98.128 62.061 169.641 1.00 35.03 146 GLY D CA 1
ATOM 7000 C C . GLY D 1 87 ? -97.131 62.959 168.942 1.00 43.63 146 GLY D C 1
ATOM 7001 O O . GLY D 1 87 ? -97.287 64.169 168.944 1.00 28.87 146 GLY D O 1
ATOM 7002 N N . ARG D 1 88 ? -96.093 62.375 168.354 1.00 30.97 147 ARG D N 1
ATOM 7003 C CA . ARG D 1 88 ? -95.113 63.163 167.606 1.00 32.17 147 ARG D CA 1
ATOM 7004 C C . ARG D 1 88 ? -95.385 62.977 166.113 1.00 25.63 147 ARG D C 1
ATOM 7005 O O . ARG D 1 88 ? -95.187 61.883 165.585 1.00 32.66 147 ARG D O 1
ATOM 7013 N N . PRO D 1 89 ? -95.860 64.032 165.433 1.00 28.19 148 PRO D N 1
ATOM 7014 C CA . PRO D 1 89 ? -96.135 63.881 164.003 1.00 29.58 148 PRO D CA 1
ATOM 7015 C C . PRO D 1 89 ? -94.851 63.668 163.193 1.00 24.41 148 PRO D C 1
ATOM 7016 O O . PRO D 1 89 ? -93.752 64.036 163.636 1.00 26.63 148 PRO D O 1
ATOM 7020 N N . PHE D 1 90 ? -94.988 63.077 162.020 1.00 27.07 149 PHE D N 1
ATOM 7021 C CA . PHE D 1 90 ? -93.828 62.830 161.184 1.00 33.01 149 PHE D CA 1
ATOM 7022 C C . PHE D 1 90 ? -94.147 62.830 159.701 1.00 32.70 149 PHE D C 1
ATOM 7023 O O . PHE D 1 90 ? -95.296 62.640 159.289 1.00 30.70 149 PHE D O 1
ATOM 7031 N N . ILE D 1 91 ? -93.098 63.067 158.917 1.00 26.68 150 ILE D N 1
ATOM 7032 C CA . ILE D 1 91 ? -93.144 63.012 157.471 1.00 24.37 150 ILE D CA 1
ATOM 7033 C C . ILE D 1 91 ? -92.236 61.889 157.027 1.00 23.76 150 ILE D C 1
ATOM 7034 O O . ILE D 1 91 ? -91.179 61.664 157.620 1.00 25.34 150 ILE D O 1
ATOM 7039 N N . VAL D 1 92 ? -92.640 61.187 155.980 1.00 22.64 151 VAL D N 1
ATOM 7040 C CA . VAL D 1 92 ? -91.787 60.166 155.393 1.00 26.47 151 VAL D CA 1
ATOM 7041 C C . VAL D 1 92 ? -91.428 60.595 153.984 1.00 26.15 151 VAL D C 1
ATOM 7042 O O . VAL D 1 92 ? -92.208 61.264 153.306 1.00 24.63 151 VAL D O 1
ATOM 7046 N N . LEU D 1 93 ? -90.235 60.217 153.552 1.00 25.48 152 LEU D N 1
ATOM 7047 C CA . LEU D 1 93 ? -89.832 60.455 152.177 1.00 28.13 152 LEU D CA 1
ATOM 7048 C C . LEU D 1 93 ? -88.710 59.529 151.761 1.00 27.26 152 LEU D C 1
ATOM 7049 O O . LEU D 1 93 ? -88.209 58.737 152.560 1.00 25.67 152 LEU D O 1
ATOM 7054 N N . ASP D 1 94 ? -88.342 59.639 150.489 1.00 26.82 153 ASP D N 1
ATOM 7055 C CA . ASP D 1 94 ? -87.107 59.079 149.978 1.00 29.05 153 ASP D CA 1
ATOM 7056 C C . ASP D 1 94 ? -87.049 57.561 150.207 1.00 24.39 153 ASP D C 1
ATOM 7057 O O . ASP D 1 94 ? -87.861 56.849 149.633 1.00 26.26 153 ASP D O 1
ATOM 7062 N N . GLN D 1 95 ? -86.134 57.062 151.034 1.00 25.02 154 GLN D N 1
ATOM 7063 C CA . GLN D 1 95 ? -85.988 55.610 151.209 1.00 27.64 154 GLN D CA 1
ATOM 7064 C C . GLN D 1 95 ? -87.028 54.997 152.183 1.00 33.29 154 GLN D C 1
ATOM 7065 O O . GLN D 1 95 ? -87.163 53.780 152.255 1.00 27.23 154 GLN D O 1
ATOM 7071 N N . LYS D 1 96 ? -87.754 55.833 152.928 1.00 25.01 155 LYS D N 1
ATOM 7072 C CA . LYS D 1 96 ? -88.713 55.356 153.939 1.00 31.44 155 LYS D CA 1
ATOM 7073 C C . LYS D 1 96 ? -90.098 55.085 153.343 1.00 25.81 155 LYS D C 1
ATOM 7074 O O . LYS D 1 96 ? -90.678 55.952 152.693 1.00 30.38 155 LYS D O 1
ATOM 7080 N N . LYS D 1 97 ? -90.648 53.901 153.596 1.00 26.47 156 LYS D N 1
ATOM 7081 C CA . LYS D 1 97 ? -91.975 53.583 153.072 1.00 34.06 156 LYS D CA 1
ATOM 7082 C C . LYS D 1 97 ? -93.072 54.312 153.839 1.00 28.47 156 LYS D C 1
ATOM 7083 O O . LYS D 1 97 ? -92.901 54.691 154.997 1.00 28.88 156 LYS D O 1
ATOM 7089 N N . SER D 1 98 ? -94.211 54.474 153.178 1.00 27.13 157 SER D N 1
ATOM 7090 C CA . SER D 1 98 ? -95.381 55.112 153.773 1.00 31.04 157 SER D CA 1
ATOM 7091 C C . SER D 1 98 ? -95.855 54.448 155.076 1.00 34.94 157 SER D C 1
ATOM 7092 O O . SER D 1 98 ? -95.659 53.255 155.304 1.00 33.32 157 SER D O 1
ATOM 7095 N N . GLU D 1 99 ? -96.449 55.266 155.937 1.00 30.91 158 GLU D N 1
ATOM 7096 C CA . GLU D 1 99 ? -96.978 54.832 157.221 1.00 30.78 158 GLU D CA 1
ATOM 7097 C C . GLU D 1 99 ? -98.334 55.494 157.405 1.00 37.21 158 GLU D C 1
ATOM 7098 O O . GLU D 1 99 ? -98.521 56.651 157.013 1.00 31.11 158 GLU D O 1
ATOM 7104 N N . GLY D 1 100 ? -99.276 54.770 158.002 1.00 27.82 159 GLY D N 1
ATOM 7105 C CA . GLY D 1 100 ? -100.566 55.327 158.361 1.00 29.09 159 GLY D CA 1
ATOM 7106 C C . GLY D 1 100 ? -100.435 56.549 159.249 1.00 27.02 159 GLY D C 1
ATOM 7107 O O . GLY D 1 100 ? -99.593 56.594 160.148 1.00 31.18 159 GLY D O 1
ATOM 7108 N N . PHE D 1 101 ? -101.269 57.546 158.982 1.00 26.50 160 PHE D N 1
ATOM 7109 C CA . PHE D 1 101 ? -101.297 58.791 159.739 1.00 31.83 160 PHE D CA 1
ATOM 7110 C C . PHE D 1 101 ? -99.947 59.505 159.717 1.00 39.44 160 PHE D C 1
ATOM 7111 O O . PHE D 1 101 ? -99.401 59.910 160.756 1.00 31.05 160 PHE D O 1
ATOM 7119 N N . SER D 1 102 ? -99.422 59.643 158.509 1.00 33.41 161 SER D N 1
ATOM 7120 C CA . SER D 1 102 ? -98.279 60.506 158.251 1.00 30.79 161 SER D CA 1
ATOM 7121 C C . SER D 1 102 ? -98.456 61.090 156.869 1.00 27.15 161 SER D C 1
ATOM 7122 O O . SER D 1 102 ? -99.186 60.545 156.037 1.00 28.14 161 SER D O 1
ATOM 7125 N N . ASP D 1 103 ? -97.803 62.215 156.637 1.00 28.90 162 ASP D N 1
ATOM 7126 C CA . ASP D 1 103 ? -97.717 62.788 155.318 1.00 26.20 162 ASP D CA 1
ATOM 7127 C C . ASP D 1 103 ? -96.412 62.316 154.685 1.00 29.63 162 ASP D C 1
ATOM 7128 O O . ASP D 1 103 ? -95.488 61.906 155.381 1.00 27.24 162 ASP D O 1
ATOM 7133 N N . ALA D 1 104 ? -96.353 62.363 153.363 1.00 25.08 163 ALA D N 1
ATOM 7134 C CA . ALA D 1 104 ? -95.188 61.918 152.619 1.00 26.07 163 ALA D CA 1
ATOM 7135 C C . ALA D 1 104 ? -94.895 62.887 151.507 1.00 26.90 163 ALA D C 1
ATOM 7136 O O . ALA D 1 104 ? -95.804 63.548 150.985 1.00 27.54 163 ALA D O 1
ATOM 7138 N N . VAL D 1 105 ? -93.623 62.974 151.134 1.00 23.61 164 VAL D N 1
ATOM 7139 C CA . VAL D 1 105 ? -93.257 63.652 149.892 1.00 27.40 164 VAL D CA 1
ATOM 7140 C C . VAL D 1 105 ? -92.263 62.790 149.130 1.00 26.92 164 VAL D C 1
ATOM 7141 O O . VAL D 1 105 ? -91.296 62.277 149.684 1.00 29.47 164 VAL D O 1
ATOM 7145 N N . ARG D 1 106 ? -92.557 62.596 147.854 1.00 25.06 165 ARG D N 1
ATOM 7146 C CA . ARG D 1 106 ? -91.773 61.723 147.011 1.00 27.72 165 ARG D CA 1
ATOM 7147 C C . ARG D 1 106 ? -91.418 62.450 145.730 1.00 27.26 165 ARG D C 1
ATOM 7148 O O . ARG D 1 106 ? -92.019 63.460 145.400 1.00 30.34 165 ARG D O 1
ATOM 7156 N N . THR D 1 107 ? -90.433 61.928 145.016 1.00 25.32 166 THR D N 1
ATOM 7157 C CA . THR D 1 107 ? -90.141 62.401 143.679 1.00 22.99 166 THR D CA 1
ATOM 7158 C C . THR D 1 107 ? -90.410 61.266 142.708 1.00 28.85 166 THR D C 1
ATOM 7159 O O . THR D 1 107 ? -90.591 60.133 143.120 1.00 29.20 166 THR D O 1
ATOM 7163 N N . ASP D 1 108 ? -90.471 61.572 141.423 1.00 26.73 167 ASP D N 1
ATOM 7164 C CA . ASP D 1 108 ? -90.943 60.593 140.453 1.00 30.52 167 ASP D CA 1
ATOM 7165 C C . ASP D 1 108 ? -89.807 59.689 139.959 1.00 28.25 167 ASP D C 1
ATOM 7166 O O . ASP D 1 108 ? -89.290 59.840 138.847 1.00 25.95 167 ASP D O 1
ATOM 7171 N N . ASP D 1 109 ? -89.462 58.725 140.800 1.00 27.72 168 ASP D N 1
ATOM 7172 C CA . ASP D 1 109 ? -88.350 57.815 140.549 1.00 25.59 168 ASP D CA 1
ATOM 7173 C C . ASP D 1 109 ? -88.510 57.006 139.273 1.00 30.41 168 ASP D C 1
ATOM 7174 O O . ASP D 1 109 ? -87.571 56.903 138.490 1.00 27.06 168 ASP D O 1
ATOM 7179 N N . PHE D 1 110 ? -89.700 56.441 139.062 1.00 27.96 169 PHE D N 1
ATOM 7180 C CA . PHE D 1 110 ? -89.957 55.648 137.872 1.00 30.08 169 PHE D CA 1
ATOM 7181 C C . PHE D 1 110 ? -89.707 56.489 136.624 1.00 24.38 169 PHE D C 1
ATOM 7182 O O . PHE D 1 110 ? -89.026 56.062 135.705 1.00 22.91 169 PHE D O 1
ATOM 7190 N N . ARG D 1 111 ? -90.260 57.692 136.607 1.00 23.18 170 ARG D N 1
ATOM 7191 C CA . ARG D 1 111 ? -90.105 58.583 135.471 1.00 28.31 170 ARG D CA 1
ATOM 7192 C C . ARG D 1 111 ? -88.640 58.917 135.252 1.00 26.55 170 ARG D C 1
ATOM 7193 O O . ARG D 1 111 ? -88.177 58.952 134.113 1.00 26.18 170 ARG D O 1
ATOM 7201 N N . GLY D 1 112 ? -87.918 59.185 136.339 1.00 23.78 171 GLY D N 1
ATOM 7202 C CA . GLY D 1 112 ? -86.502 59.510 136.234 1.00 26.29 171 GLY D CA 1
ATOM 7203 C C . GLY D 1 112 ? -85.711 58.407 135.556 1.00 26.31 171 GLY D C 1
ATOM 7204 O O . GLY D 1 112 ? -84.917 58.656 134.639 1.00 23.34 171 GLY D O 1
ATOM 7205 N N . GLY D 1 113 ? -85.931 57.177 135.997 1.00 26.84 172 GLY D N 1
ATOM 7206 C CA . GLY D 1 113 ? -85.243 56.036 135.390 1.00 25.57 172 GLY D CA 1
ATOM 7207 C C . GLY D 1 113 ? -85.590 55.873 133.919 1.00 24.52 172 GLY D C 1
ATOM 7208 O O . GLY D 1 113 ? -84.742 55.535 133.104 1.00 25.37 172 GLY D O 1
ATOM 7209 N N . TYR D 1 114 ? -86.850 56.129 133.585 1.00 26.10 173 TYR D N 1
ATOM 7210 C CA . TYR D 1 114 ? -87.319 56.061 132.209 1.00 25.88 173 TYR D CA 1
ATOM 7211 C C . TYR D 1 114 ? -86.624 57.107 131.358 1.00 26.48 173 TYR D C 1
ATOM 7212 O O . TYR D 1 114 ? -86.143 56.814 130.262 1.00 23.54 173 TYR D O 1
ATOM 7221 N N . LEU D 1 115 ? -86.531 58.323 131.870 1.00 24.55 174 LEU D N 1
ATOM 7222 C CA . LEU D 1 115 ? -85.829 59.371 131.142 1.00 25.77 174 LEU D CA 1
ATOM 7223 C C . LEU D 1 115 ? -84.368 59.014 130.893 1.00 24.13 174 LEU D C 1
ATOM 7224 O O . LEU D 1 115 ? -83.851 59.246 129.800 1.00 25.53 174 LEU D O 1
ATOM 7229 N N . ALA D 1 116 ? -83.694 58.462 131.900 1.00 24.18 175 ALA D N 1
ATOM 7230 C CA . ALA D 1 116 ? -82.304 58.068 131.736 1.00 25.70 175 ALA D CA 1
ATOM 7231 C C . ALA D 1 116 ? -82.181 56.989 130.650 1.00 26.25 175 ALA D C 1
ATOM 7232 O O . ALA D 1 116 ? -81.341 57.098 129.755 1.00 26.92 175 ALA D O 1
ATOM 7234 N N . GLY D 1 117 ? -83.042 55.975 130.729 1.00 27.39 176 GLY D N 1
ATOM 7235 C CA . GLY D 1 117 ? -83.099 54.918 129.735 1.00 28.36 176 GLY D CA 1
ATOM 7236 C C . GLY D 1 117 ? -83.351 55.439 128.340 1.00 29.36 176 GLY D C 1
ATOM 7237 O O . GLY D 1 117 ? -82.606 55.109 127.429 1.00 28.26 176 GLY D O 1
ATOM 7246 N N . HIS D 1 119 ? -82.905 58.370 127.101 1.00 25.24 178 HIS D N 1
ATOM 7247 C CA . HIS D 1 119 ? -81.762 59.166 126.634 1.00 30.02 178 HIS D CA 1
ATOM 7248 C C . HIS D 1 119 ? -80.628 58.291 126.075 1.00 27.82 178 HIS D C 1
ATOM 7249 O O . HIS D 1 119 ? -80.162 58.499 124.954 1.00 26.38 178 HIS D O 1
ATOM 7256 N N . LEU D 1 120 ? -80.174 57.323 126.862 1.00 28.50 179 LEU D N 1
ATOM 7257 C CA . LEU D 1 120 ? -79.068 56.469 126.418 1.00 33.66 179 LEU D CA 1
ATOM 7258 C C . LEU D 1 120 ? -79.457 55.699 125.159 1.00 32.01 179 LEU D C 1
ATOM 7259 O O . LEU D 1 120 ? -78.661 55.576 124.221 1.00 30.07 179 LEU D O 1
ATOM 7264 N N . LEU D 1 121 ? -80.691 55.205 125.139 1.00 28.75 180 LEU D N 1
ATOM 7265 C CA . LEU D 1 121 ? -81.203 54.467 124.004 1.00 33.46 180 LEU D CA 1
ATOM 7266 C C . LEU D 1 121 ? -81.346 55.321 122.749 1.00 31.73 180 LEU D C 1
ATOM 7267 O O . LEU D 1 121 ? -81.078 54.835 121.649 1.00 31.20 180 LEU D O 1
ATOM 7272 N N . SER D 1 122 ? -81.743 56.582 122.901 1.00 28.98 181 SER D N 1
ATOM 7273 C CA . SER D 1 122 ? -81.859 57.489 121.756 1.00 36.43 181 SER D CA 1
ATOM 7274 C C . SER D 1 122 ? -80.497 57.778 121.138 1.00 36.70 181 SER D C 1
ATOM 7275 O O . SER D 1 122 ? -80.399 58.090 119.956 1.00 28.89 181 SER D O 1
ATOM 7278 N N . LEU D 1 123 ? -79.443 57.677 121.938 1.00 32.38 182 LEU D N 1
ATOM 7279 C CA . LEU D 1 123 ? -78.085 57.902 121.449 1.00 39.59 182 LEU D CA 1
ATOM 7280 C C . LEU D 1 123 ? -77.486 56.670 120.761 1.00 32.81 182 LEU D C 1
ATOM 7281 O O . LEU D 1 123 ? -76.365 56.723 120.267 1.00 35.82 182 LEU D O 1
ATOM 7286 N N . GLY D 1 124 ? -78.218 55.564 120.750 1.00 32.03 183 GLY D N 1
ATOM 7287 C CA . GLY D 1 124 ? -77.780 54.366 120.051 1.00 36.76 183 GLY D CA 1
ATOM 7288 C C . GLY D 1 124 ? -77.149 53.324 120.950 1.00 39.06 183 GLY D C 1
ATOM 7289 O O . GLY D 1 124 ? -76.739 52.285 120.466 1.00 37.92 183 GLY D O 1
ATOM 7290 N N . HIS D 1 125 ? -77.068 53.580 122.257 1.00 34.41 184 HIS D N 1
ATOM 7291 C CA . HIS D 1 125 ? -76.518 52.579 123.182 1.00 36.40 184 HIS D CA 1
ATOM 7292 C C . HIS D 1 125 ? -77.488 51.412 123.360 1.00 35.40 184 HIS D C 1
ATOM 7293 O O . HIS D 1 125 ? -78.680 51.608 123.588 1.00 45.28 184 HIS D O 1
ATOM 7300 N N . GLN D 1 126 ? -76.976 50.197 123.225 1.00 35.58 185 GLN D N 1
ATOM 7301 C CA . GLN D 1 126 ? -77.810 48.998 123.346 1.00 39.51 185 GLN D CA 1
ATOM 7302 C C . GLN D 1 126 ? -77.334 48.026 124.412 1.00 37.88 185 GLN D C 1
ATOM 7303 O O . GLN D 1 126 ? -78.127 47.237 124.936 1.00 37.09 185 GLN D O 1
ATOM 7309 N N . THR D 1 127 ? -76.041 48.045 124.710 1.00 36.37 186 THR D N 1
ATOM 7310 C CA . THR D 1 127 ? -75.512 47.289 125.828 1.00 33.34 186 THR D CA 1
ATOM 7311 C C . THR D 1 127 ? -75.188 48.335 126.870 1.00 27.62 186 THR D C 1
ATOM 7312 O O . THR D 1 127 ? -74.323 49.189 126.653 1.00 30.64 186 THR D O 1
ATOM 7316 N N . ILE D 1 128 ? -75.925 48.292 127.973 1.00 30.28 187 ILE D N 1
ATOM 7317 C CA . ILE D 1 128 ? -75.879 49.335 128.982 1.00 36.50 187 ILE D CA 1
ATOM 7318 C C . ILE D 1 128 ? -75.613 48.698 130.324 1.00 32.44 187 ILE D C 1
ATOM 7319 O O . ILE D 1 128 ? -76.183 47.653 130.651 1.00 33.94 187 ILE D O 1
ATOM 7324 N N . ALA D 1 129 ? -74.736 49.333 131.095 1.00 26.70 188 ALA D N 1
ATOM 7325 C CA . ALA D 1 129 ? -74.446 48.886 132.444 1.00 30.09 188 ALA D CA 1
ATOM 7326 C C . ALA D 1 129 ? -75.279 49.682 133.443 1.00 34.96 188 ALA D C 1
ATOM 7327 O O . ALA D 1 129 ? -75.429 50.895 133.315 1.00 29.36 188 ALA D O 1
ATOM 7329 N N . LEU D 1 130 ? -75.815 48.982 134.433 1.00 26.20 189 LEU D N 1
ATOM 7330 C CA . LEU D 1 130 ? -76.520 49.592 135.549 1.00 30.03 189 LEU D CA 1
ATOM 7331 C C . LEU D 1 130 ? -75.619 49.537 136.773 1.00 33.31 189 LEU D C 1
ATOM 7332 O O . LEU D 1 130 ? -75.256 48.450 137.224 1.00 29.38 189 LEU D O 1
ATOM 7337 N N . VAL D 1 131 ? -75.239 50.703 137.297 1.00 27.03 190 VAL D N 1
ATOM 7338 C CA . VAL D 1 131 ? -74.423 50.773 138.503 1.00 25.15 190 VAL D CA 1
ATOM 7339 C C . VAL D 1 131 ? -75.308 51.230 139.653 1.00 28.40 190 VAL D C 1
ATOM 7340 O O . VAL D 1 131 ? -75.796 52.353 139.660 1.00 28.37 190 VAL D O 1
ATOM 7344 N N . TYR D 1 132 ? -75.517 50.352 140.628 1.00 28.25 191 TYR D N 1
ATOM 7345 C CA . TYR D 1 132 ? -76.557 50.558 141.618 1.00 31.01 191 TYR D CA 1
ATOM 7346 C C . TYR D 1 132 ? -76.189 49.907 142.934 1.00 33.39 191 TYR D C 1
ATOM 7347 O O . TYR D 1 132 ? -75.359 48.999 142.960 1.00 30.95 191 TYR D O 1
ATOM 7356 N N . PRO D 1 133 ? -76.807 50.368 144.035 1.00 31.35 192 PRO D N 1
ATOM 7357 C CA . PRO D 1 133 ? -76.513 49.797 145.330 1.00 33.36 192 PRO D CA 1
ATOM 7358 C C . PRO D 1 133 ? -77.118 48.423 145.474 1.00 37.60 192 PRO D C 1
ATOM 7359 O O . PRO D 1 133 ? -78.280 48.230 145.142 1.00 31.21 192 PRO D O 1
ATOM 7363 N N . GLU D 1 134 ? -76.323 47.471 145.945 1.00 37.73 193 GLU D N 1
ATOM 7364 C CA . GLU D 1 134 ? -76.828 46.133 146.240 1.00 39.91 193 GLU D CA 1
ATOM 7365 C C . GLU D 1 134 ? -77.942 46.246 147.272 1.00 36.50 193 GLU D C 1
ATOM 7366 O O . GLU D 1 134 ? -77.834 47.037 148.212 1.00 45.27 193 GLU D O 1
ATOM 7372 N N . ASN D 1 135 ? -79.000 45.457 147.102 1.00 44.20 194 ASN D N 1
ATOM 7373 C CA . ASN D 1 135 ? -80.201 45.584 147.930 1.00 46.52 194 ASN D CA 1
ATOM 7374 C C . ASN D 1 135 ? -80.705 47.026 147.921 1.00 38.49 194 ASN D C 1
ATOM 7375 O O . ASN D 1 135 ? -80.729 47.687 148.961 1.00 41.32 194 ASN D O 1
ATOM 7380 N N . PRO D 1 136 ? -81.104 47.524 146.741 1.00 39.39 195 PRO D N 1
ATOM 7381 C CA . PRO D 1 136 ? -81.476 48.934 146.660 1.00 33.23 195 PRO D CA 1
ATOM 7382 C C . PRO D 1 136 ? -82.712 49.262 147.484 1.00 34.45 195 PRO D C 1
ATOM 7383 O O . PRO D 1 136 ? -83.585 48.411 147.639 1.00 33.23 195 PRO D O 1
ATOM 7387 N N . PRO D 1 137 ? -82.802 50.503 147.997 1.00 34.19 196 PRO D N 1
ATOM 7388 C CA . PRO D 1 137 ? -84.066 50.908 148.601 1.00 30.62 196 PRO D CA 1
ATOM 7389 C C . PRO D 1 137 ? -85.162 51.027 147.533 1.00 27.11 196 PRO D C 1
ATOM 7390 O O . PRO D 1 137 ? -84.859 51.057 146.341 1.00 28.75 196 PRO D O 1
ATOM 7394 N N . GLU D 1 138 ? -86.415 51.080 147.965 1.00 30.21 197 GLU D N 1
ATOM 7395 C CA . GLU D 1 138 ? -87.566 50.996 147.058 1.00 39.07 197 GLU D CA 1
ATOM 7396 C C . GLU D 1 138 ? -87.617 52.130 146.025 1.00 34.66 197 GLU D C 1
ATOM 7397 O O . GLU D 1 138 ? -88.022 51.916 144.891 1.00 29.21 197 GLU D O 1
ATOM 7403 N N . ASN D 1 139 ? -87.236 53.333 146.427 1.00 28.64 198 ASN D N 1
ATOM 7404 C CA . ASN D 1 139 ? -87.212 54.459 145.501 1.00 26.64 198 ASN D CA 1
ATOM 7405 C C . ASN D 1 139 ? -86.187 54.234 144.388 1.00 23.98 198 ASN D C 1
ATOM 7406 O O . ASN D 1 139 ? -86.448 54.528 143.215 1.00 25.48 198 ASN D O 1
ATOM 7411 N N . VAL D 1 140 ? -85.035 53.680 144.751 1.00 26.81 199 VAL D N 1
ATOM 7412 C CA . VAL D 1 140 ? -83.997 53.376 143.780 1.00 29.73 199 VAL D CA 1
ATOM 7413 C C . VAL D 1 140 ? -84.451 52.222 142.890 1.00 25.60 199 VAL D C 1
ATOM 7414 O O . VAL D 1 140 ? -84.221 52.233 141.681 1.00 27.53 199 VAL D O 1
ATOM 7418 N N . HIS D 1 141 ? -85.093 51.226 143.491 1.00 30.32 200 HIS D N 1
ATOM 7419 C CA . HIS D 1 141 ? -85.690 50.121 142.732 1.00 24.56 200 HIS D CA 1
ATOM 7420 C C . HIS D 1 141 ? -86.665 50.636 141.654 1.00 30.08 200 HIS D C 1
ATOM 7421 O O . HIS D 1 141 ? -86.663 50.158 140.530 1.00 30.73 200 HIS D O 1
ATOM 7428 N N . ALA D 1 142 ? -87.481 51.629 142.005 1.00 27.26 201 ALA D N 1
ATOM 7429 C CA . ALA D 1 142 ? -88.416 52.225 141.066 1.00 25.70 201 ALA D CA 1
ATOM 7430 C C . ALA D 1 142 ? -87.706 52.916 139.888 1.00 28.10 201 ALA D C 1
ATOM 7431 O O . ALA D 1 142 ? -88.214 52.900 138.767 1.00 26.76 201 ALA D O 1
ATOM 7433 N N . ARG D 1 143 ? -86.543 53.523 140.138 1.00 24.56 202 ARG D N 1
ATOM 7434 C CA . ARG D 1 143 ? -85.733 54.095 139.059 1.00 26.81 202 ARG D CA 1
ATOM 7435 C C . ARG D 1 143 ? -85.302 53.012 138.079 1.00 29.28 202 ARG D C 1
ATOM 7436 O O . ARG D 1 143 ? -85.319 53.201 136.859 1.00 27.89 202 ARG D O 1
ATOM 7444 N N . ILE D 1 144 ? -84.914 51.873 138.628 1.00 24.14 203 ILE D N 1
ATOM 7445 C CA . ILE D 1 144 ? -84.473 50.748 137.814 1.00 29.49 203 ILE D CA 1
ATOM 7446 C C . ILE D 1 144 ? -85.667 50.227 136.993 1.00 26.91 203 ILE D C 1
ATOM 7447 O O . ILE D 1 144 ? -85.527 49.929 135.805 1.00 28.19 203 ILE D O 1
ATOM 7452 N N . GLU D 1 145 ? -86.838 50.153 137.613 1.00 28.77 204 GLU D N 1
ATOM 7453 C CA . GLU D 1 145 ? -88.039 49.719 136.885 1.00 34.86 204 GLU D CA 1
ATOM 7454 C C . GLU D 1 145 ? -88.375 50.650 135.727 1.00 36.33 204 GLU D C 1
ATOM 7455 O O . GLU D 1 145 ? -88.713 50.191 134.639 1.00 31.12 204 GLU D O 1
ATOM 7461 N N . GLY D 1 146 ? -88.272 51.955 135.954 1.00 28.37 205 GLY D N 1
ATOM 7462 C CA . GLY D 1 146 ? -88.494 52.929 134.889 1.00 30.10 205 GLY D CA 1
ATOM 7463 C C . GLY D 1 146 ? -87.498 52.760 133.757 1.00 30.94 205 GLY D C 1
ATOM 7464 O O . GLY D 1 146 ? -87.860 52.804 132.579 1.00 26.75 205 GLY D O 1
ATOM 7465 N N . PHE D 1 147 ? -86.234 52.566 134.118 1.00 28.24 206 PHE D N 1
ATOM 7466 C CA . PHE D 1 147 ? -85.190 52.310 133.143 1.00 26.38 206 PHE D CA 1
ATOM 7467 C C . PHE D 1 147 ? -85.517 51.059 132.318 1.00 29.64 206 PHE D C 1
ATOM 7468 O O . PHE D 1 147 ? -85.344 51.054 131.104 1.00 26.90 206 PHE D O 1
ATOM 7476 N N . LYS D 1 148 ? -85.988 50.009 132.979 1.00 29.13 207 LYS D N 1
ATOM 7477 C CA . LYS D 1 148 ? -86.362 48.771 132.280 1.00 33.37 207 LYS D CA 1
ATOM 7478 C C . LYS D 1 148 ? -87.552 48.979 131.348 1.00 35.69 207 LYS D C 1
ATOM 7479 O O . LYS D 1 148 ? -87.633 48.365 130.284 1.00 31.43 207 LYS D O 1
ATOM 7485 N N . SER D 1 149 ? -88.468 49.852 131.753 1.00 29.10 208 SER D N 1
ATOM 7486 C CA . SER D 1 149 ? -89.589 50.248 130.910 1.00 31.12 208 SER D CA 1
ATOM 7487 C C . SER D 1 149 ? -89.114 50.916 129.620 1.00 35.44 208 SER D C 1
ATOM 7488 O O . SER D 1 149 ? -89.695 50.681 128.562 1.00 33.35 208 SER D O 1
ATOM 7491 N N . ALA D 1 150 ? -88.064 51.740 129.698 1.00 27.85 209 ALA D N 1
ATOM 7492 C CA . ALA D 1 150 ? -87.453 52.310 128.495 1.00 26.18 209 ALA D CA 1
ATOM 7493 C C . ALA D 1 150 ? -86.834 51.217 127.619 1.00 27.35 209 ALA D C 1
ATOM 7494 O O . ALA D 1 150 ? -87.036 51.207 126.405 1.00 30.84 209 ALA D O 1
ATOM 7496 N N . LEU D 1 151 ? -86.103 50.284 128.226 1.00 28.67 210 LEU D N 1
ATOM 7497 C CA . LEU D 1 151 ? -85.600 49.140 127.467 1.00 35.13 210 LEU D CA 1
ATOM 7498 C C . LEU D 1 151 ? -86.743 48.429 126.732 1.00 38.28 210 LEU D C 1
ATOM 7499 O O . LEU D 1 151 ? -86.569 48.021 125.588 1.00 39.61 210 LEU D O 1
ATOM 7504 N N . ASP D 1 152 ? -87.901 48.295 127.381 1.00 36.64 211 ASP D N 1
ATOM 7505 C CA . ASP D 1 152 ? -89.077 47.661 126.764 1.00 46.29 211 ASP D CA 1
ATOM 7506 C C . ASP D 1 152 ? -89.552 48.405 125.521 1.00 47.73 211 ASP D C 1
ATOM 7507 O O . ASP D 1 152 ? -89.927 47.781 124.536 1.00 40.94 211 ASP D O 1
ATOM 7512 N N . VAL D 1 153 ? -89.546 49.734 125.566 1.00 37.43 212 VAL D N 1
ATOM 7513 C CA . VAL D 1 153 ? -89.924 50.529 124.399 1.00 39.07 212 VAL D CA 1
ATOM 7514 C C . VAL D 1 153 ? -89.022 50.215 123.200 1.00 44.47 212 VAL D C 1
ATOM 7515 O O . VAL D 1 153 ? -89.488 50.170 122.056 1.00 38.61 212 VAL D O 1
ATOM 7519 N N . TYR D 1 154 ? -87.738 49.997 123.475 1.00 37.51 213 TYR D N 1
ATOM 7520 C CA . TYR D 1 154 ? -86.759 49.659 122.448 1.00 39.30 213 TYR D CA 1
ATOM 7521 C C . TYR D 1 154 ? -86.621 48.140 122.237 1.00 39.66 213 TYR D C 1
ATOM 7522 O O . TYR D 1 154 ? -85.727 47.694 121.526 1.00 42.68 213 TYR D O 1
ATOM 7531 N N . GLN D 1 155 ? -87.503 47.359 122.852 1.00 43.75 214 GLN D N 1
ATOM 7532 C CA . GLN D 1 155 ? -87.456 45.901 122.772 1.00 56.65 214 GLN D CA 1
ATOM 7533 C C . GLN D 1 155 ? -86.039 45.379 122.939 1.00 62.44 214 GLN D C 1
ATOM 7534 O O . GLN D 1 155 ? -85.511 44.670 122.084 1.00 58.57 214 GLN D O 1
ATOM 7540 N N . ILE D 1 156 ? -85.421 45.763 124.047 1.00 45.11 215 ILE D N 1
ATOM 7541 C CA . ILE D 1 156 ? -84.128 45.224 124.437 1.00 38.67 215 ILE D CA 1
ATOM 7542 C C . ILE D 1 156 ? -84.396 44.249 125.574 1.00 47.87 215 ILE D C 1
ATOM 7543 O O . ILE D 1 156 ? -85.103 44.594 126.528 1.00 66.94 215 ILE D O 1
ATOM 7548 N N . PRO D 1 157 ? -83.873 43.017 125.462 1.00 76.48 216 PRO D N 1
ATOM 7549 C CA . PRO D 1 157 ? -84.145 42.029 126.500 1.00 117.75 216 PRO D CA 1
ATOM 7550 C C . PRO D 1 157 ? -83.386 42.378 127.776 1.00 74.40 216 PRO D C 1
ATOM 7551 O O . PRO D 1 157 ? -82.183 42.642 127.710 1.00 77.03 216 PRO D O 1
ATOM 7555 N N . HIS D 1 158 ? -84.078 42.362 128.917 1.00 75.58 217 HIS D N 1
ATOM 7556 C CA . HIS D 1 158 ? -83.493 42.793 130.198 1.00 90.50 217 HIS D CA 1
ATOM 7557 C C . HIS D 1 158 ? -82.184 42.077 130.569 1.00 116.32 217 HIS D C 1
ATOM 7558 O O . HIS D 1 158 ? -81.505 42.495 131.506 1.00 82.02 217 HIS D O 1
ATOM 7565 N N . ASP D 1 159 ? -81.836 41.006 129.851 1.00 77.42 218 ASP D N 1
ATOM 7566 C CA . ASP D 1 159 ? -80.554 40.318 130.061 1.00 89.27 218 ASP D CA 1
ATOM 7567 C C . ASP D 1 159 ? -79.440 40.779 129.106 1.00 56.01 218 ASP D C 1
ATOM 7568 O O . ASP D 1 159 ? -78.438 40.086 128.936 1.00 92.23 218 ASP D O 1
ATOM 7573 N N . GLN D 1 160 ? -79.623 41.941 128.480 1.00 80.63 219 GLN D N 1
ATOM 7574 C CA . GLN D 1 160 ? -78.533 42.674 127.813 1.00 58.69 219 GLN D CA 1
ATOM 7575 C C . GLN D 1 160 ? -78.133 43.901 128.661 1.00 53.10 219 GLN D C 1
ATOM 7576 O O . GLN D 1 160 ? -77.322 44.734 128.238 1.00 58.61 219 GLN D O 1
ATOM 7582 N N . LEU D 1 161 ? -78.748 44.017 129.841 1.00 48.72 220 LEU D N 1
ATOM 7583 C CA . LEU D 1 161 ? -78.330 44.956 130.877 1.00 44.34 220 LEU D CA 1
ATOM 7584 C C . LEU D 1 161 ? -77.178 44.335 131.632 1.00 43.30 220 LEU D C 1
ATOM 7585 O O . LEU D 1 161 ? -77.308 43.223 132.141 1.00 41.60 220 LEU D O 1
ATOM 7590 N N . ILE D 1 162 ? -76.068 45.057 131.734 1.00 35.04 221 ILE D N 1
ATOM 7591 C CA . ILE D 1 162 ? -74.958 44.608 132.564 1.00 30.29 221 ILE D CA 1
ATOM 7592 C C . ILE D 1 162 ? -75.222 45.115 133.971 1.00 38.10 221 ILE D C 1
ATOM 7593 O O . ILE D 1 162 ? -75.196 46.325 134.218 1.00 35.33 221 ILE D O 1
ATOM 7598 N N . LEU D 1 163 ? -75.487 44.193 134.891 1.00 30.32 222 LEU D N 1
ATOM 7599 C CA . LEU D 1 163 ? -75.760 44.551 136.277 1.00 34.10 222 LEU D CA 1
ATOM 7600 C C . LEU D 1 163 ? -74.469 44.684 137.075 1.00 44.81 222 LEU D C 1
ATOM 7601 O O . LEU D 1 163 ? -73.736 43.719 137.220 1.00 35.53 222 LEU D O 1
ATOM 7606 N N . LEU D 1 164 ? -74.198 45.880 137.592 1.00 29.62 223 LEU D N 1
ATOM 7607 C CA . LEU D 1 164 ? -73.019 46.105 138.438 1.00 30.58 223 LEU D CA 1
ATOM 7608 C C . LEU D 1 164 ? -73.423 46.634 139.825 1.00 31.02 223 LEU D C 1
ATOM 7609 O O . LEU D 1 164 ? -73.288 47.835 140.114 1.00 33.87 223 LEU D O 1
ATOM 7614 N N . PRO D 1 165 ? -73.923 45.734 140.695 1.00 30.22 224 PRO D N 1
ATOM 7615 C CA . PRO D 1 165 ? -74.225 46.133 142.063 1.00 31.43 224 PRO D CA 1
ATOM 7616 C C . PRO D 1 165 ? -72.952 46.469 142.821 1.00 33.75 224 PRO D C 1
ATOM 7617 O O . PRO D 1 165 ? -71.910 45.859 142.582 1.00 32.96 224 PRO D O 1
ATOM 7621 N N . THR D 1 166 ? -73.036 47.451 143.710 1.00 30.30 225 THR D N 1
ATOM 7622 C CA . THR D 1 166 ? -71.875 47.907 144.453 1.00 29.47 225 THR D CA 1
ATOM 7623 C C . THR D 1 166 ? -72.333 48.660 145.706 1.00 35.25 225 THR D C 1
ATOM 7624 O O . THR D 1 166 ? -73.515 48.678 146.023 1.00 35.16 225 THR D O 1
ATOM 7628 N N . GLN D 1 167 ? -71.392 49.244 146.435 1.00 32.29 226 GLN D N 1
ATOM 7629 C CA . GLN D 1 167 ? -71.716 50.056 147.596 1.00 27.80 226 GLN D CA 1
ATOM 7630 C C . GLN D 1 167 ? -72.214 51.425 147.110 1.00 30.77 226 GLN D C 1
ATOM 7631 O O . GLN D 1 167 ? -71.757 51.922 146.081 1.00 28.48 226 GLN D O 1
ATOM 7637 N N . PHE D 1 168 ? -73.137 52.027 147.854 1.00 32.73 227 PHE D N 1
ATOM 7638 C CA . PHE D 1 168 ? -73.831 53.239 147.405 1.00 34.38 227 PHE D CA 1
ATOM 7639 C C . PHE D 1 168 ? -72.978 54.466 147.747 1.00 28.48 227 PHE D C 1
ATOM 7640 O O . PHE D 1 168 ? -73.256 55.181 148.700 1.00 33.55 227 PHE D O 1
ATOM 7648 N N . SER D 1 169 ? -71.919 54.681 146.978 1.00 29.09 228 SER D N 1
ATOM 7649 C CA . SER D 1 169 ? -70.918 55.705 147.315 1.00 28.07 228 SER D CA 1
ATOM 7650 C C . SER D 1 169 ? -69.982 55.933 146.147 1.00 24.13 228 SER D C 1
ATOM 7651 O O . SER D 1 169 ? -69.952 55.126 145.223 1.00 25.56 228 SER D O 1
ATOM 7654 N N . LYS D 1 170 ? -69.200 57.015 146.196 1.00 22.22 229 LYS D N 1
ATOM 7655 C CA . LYS D 1 170 ? -68.134 57.240 145.216 1.00 26.47 229 LYS D CA 1
ATOM 7656 C C . LYS D 1 170 ? -67.168 56.048 145.159 1.00 24.85 229 LYS D C 1
ATOM 7657 O O . LYS D 1 170 ? -66.763 55.617 144.083 1.00 25.16 229 LYS D O 1
ATOM 7663 N N . GLN D 1 171 ? -66.804 55.520 146.318 1.00 25.86 230 GLN D N 1
ATOM 7664 C CA . GLN D 1 171 ? -65.900 54.363 146.383 1.00 29.88 230 GLN D CA 1
ATOM 7665 C C . GLN D 1 171 ? -66.532 53.146 145.698 1.00 31.32 230 GLN D C 1
ATOM 7666 O O . GLN D 1 171 ? -65.854 52.391 144.985 1.00 27.54 230 GLN D O 1
ATOM 7672 N N . GLY D 1 172 ? -67.829 52.957 145.919 1.00 29.04 231 GLY D N 1
ATOM 7673 C CA . GLY D 1 172 ? -68.557 51.869 145.286 1.00 32.74 231 GLY D CA 1
ATOM 7674 C C . GLY D 1 172 ? -68.506 51.960 143.778 1.00 31.70 231 GLY D C 1
ATOM 7675 O O . GLY D 1 172 ? -68.288 50.961 143.106 1.00 32.27 231 GLY D O 1
ATOM 7676 N N . GLY D 1 173 ? -68.688 53.162 143.234 1.00 30.91 232 GLY D N 1
ATOM 7677 C CA . GLY D 1 173 ? -68.565 53.366 141.782 1.00 26.30 232 GLY D CA 1
ATOM 7678 C C . GLY D 1 173 ? -67.163 53.125 141.252 1.00 28.20 232 GLY D C 1
ATOM 7679 O O . GLY D 1 173 ? -66.976 52.513 140.197 1.00 31.02 232 GLY D O 1
ATOM 7680 N N . TYR D 1 174 ? -66.174 53.642 141.977 1.00 28.04 233 TYR D N 1
ATOM 7681 C CA . TYR D 1 174 ? -64.766 53.442 141.658 1.00 30.14 233 TYR D CA 1
ATOM 7682 C C . TYR D 1 174 ? -64.428 51.946 141.602 1.00 26.91 233 TYR D C 1
ATOM 7683 O O . TYR D 1 174 ? -63.837 51.465 140.635 1.00 26.22 233 TYR D O 1
ATOM 7692 N N . GLN D 1 175 ? -64.869 51.217 142.618 1.00 29.66 234 GLN D N 1
ATOM 7693 C CA . GLN D 1 175 ? -64.556 49.790 142.755 1.00 34.49 234 GLN D CA 1
ATOM 7694 C C . GLN D 1 175 ? -65.120 48.864 141.683 1.00 38.11 234 GLN D C 1
ATOM 7695 O O . GLN D 1 175 ? -64.573 47.782 141.485 1.00 35.46 234 GLN D O 1
ATOM 7701 N N . ILE D 1 176 ? -66.201 49.252 141.006 1.00 34.66 235 ILE D N 1
ATOM 7702 C CA . ILE D 1 176 ? -66.751 48.403 139.929 1.00 29.23 235 ILE D CA 1
ATOM 7703 C C . ILE D 1 176 ? -66.258 48.776 138.531 1.00 25.38 235 ILE D C 1
ATOM 7704 O O . ILE D 1 176 ? -66.708 48.210 137.545 1.00 34.43 235 ILE D O 1
ATOM 7709 N N . THR D 1 177 ? -65.324 49.720 138.438 1.00 25.93 236 THR D N 1
ATOM 7710 C CA . THR D 1 177 ? -64.792 50.113 137.140 1.00 32.73 236 THR D CA 1
ATOM 7711 C C . THR D 1 177 ? -64.171 48.949 136.362 1.00 39.04 236 THR D C 1
ATOM 7712 O O . THR D 1 177 ? -64.419 48.810 135.169 1.00 30.34 236 THR D O 1
ATOM 7716 N N . ALA D 1 178 ? -63.364 48.127 137.028 1.00 34.18 237 ALA D N 1
ATOM 7717 C CA . ALA D 1 178 ? -62.750 46.968 136.370 1.00 32.99 237 ALA D CA 1
ATOM 7718 C C . ALA D 1 178 ? -63.813 46.071 135.721 1.00 29.04 237 ALA D C 1
ATOM 7719 O O . ALA D 1 178 ? -63.662 45.659 134.569 1.00 40.03 237 ALA D O 1
ATOM 7721 N N . GLU D 1 179 ? -64.886 45.784 136.452 1.00 33.05 238 GLU D N 1
ATOM 7722 C CA . GLU D 1 179 ? -65.985 44.989 135.896 1.00 35.31 238 GLU D CA 1
ATOM 7723 C C . GLU D 1 179 ? -66.646 45.685 134.711 1.00 38.40 238 GLU D C 1
ATOM 7724 O O . GLU D 1 179 ? -66.978 45.041 133.718 1.00 39.93 238 GLU D O 1
ATOM 7730 N N . LEU D 1 180 ? -66.837 46.999 134.806 1.00 36.04 239 LEU D N 1
ATOM 7731 C CA . LEU D 1 180 ? -67.370 47.753 133.675 1.00 31.89 239 LEU D CA 1
ATOM 7732 C C . LEU D 1 180 ? -66.482 47.619 132.448 1.00 29.39 239 LEU D C 1
ATOM 7733 O O . LEU D 1 180 ? -66.975 47.437 131.325 1.00 30.21 239 LEU D O 1
ATOM 7738 N N . LEU D 1 181 ? -65.176 47.730 132.662 1.00 32.13 240 LEU D N 1
ATOM 7739 C CA . LEU D 1 181 ? -64.206 47.673 131.571 1.00 36.61 240 LEU D CA 1
ATOM 7740 C C . LEU D 1 181 ? -64.134 46.282 130.920 1.00 30.80 240 LEU D C 1
ATOM 7741 O O . LEU D 1 181 ? -63.849 46.172 129.732 1.00 34.84 240 LEU D O 1
ATOM 7746 N N . ASP D 1 182 ? -64.395 45.237 131.699 1.00 32.27 241 ASP D N 1
ATOM 7747 C CA . ASP D 1 182 ? -64.427 43.870 131.174 1.00 42.85 241 ASP D CA 1
ATOM 7748 C C . ASP D 1 182 ? -65.761 43.485 130.531 1.00 64.17 241 ASP D C 1
ATOM 7749 O O . ASP D 1 182 ? -65.894 42.382 130.008 1.00 42.33 241 ASP D O 1
ATOM 7754 N N . SER D 1 183 ? -66.740 44.385 130.555 1.00 37.84 242 SER D N 1
ATOM 7755 C CA . SER D 1 183 ? -68.032 44.137 129.916 1.00 33.00 242 SER D CA 1
ATOM 7756 C C . SER D 1 183 ? -68.066 44.761 128.533 1.00 32.60 242 SER D C 1
ATOM 7757 O O . SER D 1 183 ? -67.155 45.482 128.135 1.00 33.12 242 SER D O 1
ATOM 7760 N N . ALA D 1 184 ? -69.154 44.511 127.818 1.00 31.82 243 ALA D N 1
ATOM 7761 C CA . ALA D 1 184 ? -69.358 45.081 126.498 1.00 32.65 243 ALA D CA 1
ATOM 7762 C C . ALA D 1 184 ? -70.169 46.403 126.532 1.00 35.73 243 ALA D C 1
ATOM 7763 O O . ALA D 1 184 ? -70.510 46.949 125.484 1.00 35.01 243 ALA D O 1
ATOM 7765 N N . ALA D 1 185 ? -70.455 46.930 127.720 1.00 34.23 244 ALA D N 1
ATOM 7766 C CA . ALA D 1 185 ? -71.303 48.125 127.830 1.00 29.85 244 ALA D CA 1
ATOM 7767 C C . ALA D 1 185 ? -70.653 49.329 127.167 1.00 27.55 244 ALA D C 1
ATOM 7768 O O . ALA D 1 185 ? -69.444 49.527 127.277 1.00 33.95 244 ALA D O 1
ATOM 7770 N N . THR D 1 186 ? -71.456 50.117 126.458 1.00 31.01 245 THR D N 1
ATOM 7771 C CA . THR D 1 186 ? -71.010 51.409 125.935 1.00 28.51 245 THR D CA 1
ATOM 7772 C C . THR D 1 186 ? -71.622 52.597 126.693 1.00 29.02 245 THR D C 1
ATOM 7773 O O . THR D 1 186 ? -71.121 53.724 126.597 1.00 31.05 245 THR D O 1
ATOM 7777 N N . GLY D 1 187 ? -72.710 52.345 127.416 1.00 33.80 246 GLY D N 1
ATOM 7778 C CA . GLY D 1 187 ? -73.401 53.377 128.179 1.00 35.24 246 GLY D CA 1
ATOM 7779 C C . GLY D 1 187 ? -73.634 52.896 129.586 1.00 31.47 246 GLY D C 1
ATOM 7780 O O . GLY D 1 187 ? -73.713 51.688 129.834 1.00 31.50 246 GLY D O 1
ATOM 7781 N N . VAL D 1 188 ? -73.729 53.843 130.515 1.00 25.78 247 VAL D N 1
ATOM 7782 C CA . VAL D 1 188 ? -73.871 53.532 131.921 1.00 22.21 247 VAL D CA 1
ATOM 7783 C C . VAL D 1 188 ? -74.917 54.430 132.566 1.00 26.15 247 VAL D C 1
ATOM 7784 O O . VAL D 1 188 ? -74.870 55.663 132.413 1.00 24.91 247 VAL D O 1
ATOM 7788 N N . PHE D 1 189 ? -75.836 53.807 133.301 1.00 22.38 248 PHE D N 1
ATOM 7789 C CA . PHE D 1 189 ? -76.753 54.516 134.191 1.00 30.71 248 PHE D CA 1
ATOM 7790 C C . PHE D 1 189 ? -76.317 54.253 135.623 1.00 28.28 248 PHE D C 1
ATOM 7791 O O . PHE D 1 189 ? -76.421 53.138 136.127 1.00 26.78 248 PHE D O 1
ATOM 7799 N N . ALA D 1 190 ? -75.777 55.284 136.260 1.00 24.84 249 ALA D N 1
ATOM 7800 C CA . ALA D 1 190 ? -75.373 55.206 137.655 1.00 23.49 249 ALA D CA 1
ATOM 7801 C C . ALA D 1 190 ? -76.526 55.729 138.494 1.00 28.71 249 ALA D C 1
ATOM 7802 O O . ALA D 1 190 ? -77.045 56.817 138.232 1.00 24.01 249 ALA D O 1
ATOM 7804 N N . LEU D 1 191 ? -76.942 54.957 139.493 1.00 25.83 250 LEU D N 1
ATOM 7805 C CA . LEU D 1 191 ? -78.181 55.255 140.207 1.00 29.69 250 LEU D CA 1
ATOM 7806 C C . LEU D 1 191 ? -78.124 56.457 141.175 1.00 25.40 250 LEU D C 1
ATOM 7807 O O . LEU D 1 191 ? -79.158 56.867 141.705 1.00 23.00 250 LEU D O 1
ATOM 7812 N N . ASN D 1 192 ? -76.933 57.002 141.406 1.00 25.05 251 ASN D N 1
ATOM 7813 C CA . ASN D 1 192 ? -76.809 58.375 141.908 1.00 24.23 251 ASN D CA 1
ATOM 7814 C C . ASN D 1 192 ? -75.551 59.043 141.401 1.00 25.86 251 ASN D C 1
ATOM 7815 O O . ASN D 1 192 ? -74.710 58.404 140.765 1.00 24.40 251 ASN D O 1
ATOM 7820 N N . ASP D 1 193 ? -75.430 60.339 141.647 1.00 21.44 252 ASP D N 1
ATOM 7821 C CA . ASP D 1 193 ? -74.308 61.089 141.102 1.00 18.48 252 ASP D CA 1
ATOM 7822 C C . ASP D 1 193 ? -72.986 60.664 141.757 1.00 21.89 252 ASP D C 1
ATOM 7823 O O . ASP D 1 193 ? -71.957 60.663 141.101 1.00 23.38 252 ASP D O 1
ATOM 7828 N N . GLU D 1 194 ? -73.028 60.290 143.030 1.00 23.36 253 GLU D N 1
ATOM 7829 C CA . GLU D 1 194 ? -71.818 59.863 143.740 1.00 23.08 253 GLU D CA 1
ATOM 7830 C C . GLU D 1 194 ? -71.209 58.617 143.065 1.00 24.81 253 GLU D C 1
ATOM 7831 O O . GLU D 1 194 ? -70.011 58.554 142.827 1.00 22.44 253 GLU D O 1
ATOM 7837 N N . LEU D 1 195 ? -72.053 57.652 142.731 1.00 23.29 254 LEU D N 1
ATOM 7838 C CA . LEU D 1 195 ? -71.619 56.483 141.976 1.00 33.91 254 LEU D CA 1
ATOM 7839 C C . LEU D 1 195 ? -70.966 56.898 140.668 1.00 30.30 254 LEU D C 1
ATOM 7840 O O . LEU D 1 195 ? -69.924 56.366 140.304 1.00 26.94 254 LEU D O 1
ATOM 7845 N N . ALA D 1 196 ? -71.564 57.851 139.964 1.00 26.86 255 ALA D N 1
ATOM 7846 C CA . ALA D 1 196 ? -70.992 58.321 138.707 1.00 28.51 255 ALA D CA 1
ATOM 7847 C C . ALA D 1 196 ? -69.591 58.906 138.921 1.00 22.81 255 ALA D C 1
ATOM 7848 O O . ALA D 1 196 ? -68.697 58.666 138.111 1.00 23.44 255 ALA D O 1
ATOM 7850 N N . PHE D 1 197 ? -69.396 59.658 140.005 1.00 24.58 256 PHE D N 1
ATOM 7851 C CA . PHE D 1 197 ? -68.081 60.274 140.274 1.00 23.97 256 PHE D CA 1
ATOM 7852 C C . PHE D 1 197 ? -67.010 59.199 140.488 1.00 24.60 256 PHE D C 1
ATOM 7853 O O . PHE D 1 197 ? -65.877 59.349 140.061 1.00 23.76 256 PHE D O 1
ATOM 7861 N N . GLY D 1 198 ? -67.389 58.128 141.171 1.00 22.11 257 GLY D N 1
ATOM 7862 C CA . GLY D 1 198 ? -66.535 56.954 141.324 1.00 28.04 257 GLY D CA 1
ATOM 7863 C C . GLY D 1 198 ? -66.091 56.399 139.993 1.00 23.54 257 GLY D C 1
ATOM 7864 O O . GLY D 1 198 ? -64.912 56.093 139.813 1.00 27.10 257 GLY D O 1
ATOM 7865 N N . LEU D 1 199 ? -67.041 56.280 139.064 1.00 25.99 258 LEU D N 1
ATOM 7866 C CA . LEU D 1 199 ? -66.753 55.818 137.708 1.00 29.36 258 LEU D CA 1
ATOM 7867 C C . LEU D 1 199 ? -65.820 56.761 136.963 1.00 28.37 258 LEU D C 1
ATOM 7868 O O . LEU D 1 199 ? -64.942 56.313 136.232 1.00 24.04 258 LEU D O 1
ATOM 7873 N N . TYR D 1 200 ? -66.017 58.069 137.122 1.00 23.13 259 TYR D N 1
ATOM 7874 C CA . TYR D 1 200 ? -65.117 59.029 136.510 1.00 22.08 259 TYR D CA 1
ATOM 7875 C C . TYR D 1 200 ? -63.675 58.763 136.952 1.00 23.48 259 TYR D C 1
ATOM 7876 O O . TYR D 1 200 ? -62.779 58.716 136.132 1.00 26.87 259 TYR D O 1
ATOM 7885 N N . ARG D 1 201 ? -63.467 58.619 138.254 1.00 26.21 260 ARG D N 1
ATOM 7886 C CA . ARG D 1 201 ? -62.136 58.383 138.791 1.00 24.70 260 ARG D CA 1
ATOM 7887 C C . ARG D 1 201 ? -61.546 57.077 138.211 1.00 27.48 260 ARG D C 1
ATOM 7888 O O . ARG D 1 201 ? -60.427 57.067 137.724 1.00 28.38 260 ARG D O 1
ATOM 7896 N N . GLY D 1 202 ? -62.322 56.001 138.262 1.00 26.92 261 GLY D N 1
ATOM 7897 C CA . GLY D 1 202 ? -61.913 54.696 137.743 1.00 27.68 261 GLY D CA 1
ATOM 7898 C C . GLY D 1 202 ? -61.552 54.702 136.270 1.00 31.78 261 GLY D C 1
ATOM 7899 O O . GLY D 1 202 ? -60.519 54.166 135.875 1.00 31.64 261 GLY D O 1
ATOM 7900 N N . LEU D 1 203 ? -62.398 55.312 135.450 1.00 22.75 262 LEU D N 1
ATOM 7901 C CA . LEU D 1 203 ? -62.142 55.431 134.014 1.00 26.83 262 LEU D CA 1
ATOM 7902 C C . LEU D 1 203 ? -60.943 56.308 133.689 1.00 32.59 262 LEU D C 1
ATOM 7903 O O . LEU D 1 203 ? -60.150 55.990 132.794 1.00 27.01 262 LEU D O 1
ATOM 7908 N N . GLU D 1 204 ? -60.817 57.421 134.399 1.00 27.42 263 GLU D N 1
ATOM 7909 C CA . GLU D 1 204 ? -59.648 58.295 134.247 1.00 33.98 263 GLU D CA 1
ATOM 7910 C C . GLU D 1 204 ? -58.345 57.531 134.525 1.00 33.71 263 GLU D C 1
ATOM 7911 O O . GLU D 1 204 ? -57.402 57.603 133.744 1.00 29.48 263 GLU D O 1
ATOM 7917 N N . GLU D 1 205 ? -58.318 56.790 135.625 1.00 29.33 264 GLU D N 1
ATOM 7918 C CA . GLU D 1 205 ? -57.130 56.026 136.013 1.00 35.39 264 GLU D CA 1
ATOM 7919 C C . GLU D 1 205 ? -56.804 54.901 135.031 1.00 38.05 264 GLU D C 1
ATOM 7920 O O . GLU D 1 205 ? -55.654 54.502 134.924 1.00 33.61 264 GLU D O 1
ATOM 7926 N N . ALA D 1 206 ? -57.811 54.402 134.317 1.00 33.69 265 ALA D N 1
ATOM 7927 C CA . ALA D 1 206 ? -57.609 53.369 133.296 1.00 37.23 265 ALA D CA 1
ATOM 7928 C C . ALA D 1 206 ? -57.310 53.967 131.918 1.00 31.27 265 ALA D C 1
ATOM 7929 O O . ALA D 1 206 ? -57.258 53.248 130.925 1.00 39.98 265 ALA D O 1
ATOM 7931 N N . GLY D 1 207 ? -57.112 55.279 131.858 1.00 34.94 266 GLY D N 1
ATOM 7932 C CA . GLY D 1 207 ? -56.808 55.964 130.602 1.00 42.79 266 GLY D CA 1
ATOM 7933 C C . GLY D 1 207 ? -57.984 56.095 129.649 1.00 36.23 266 GLY D C 1
ATOM 7934 O O . GLY D 1 207 ? -57.789 56.372 128.462 1.00 34.76 266 GLY D O 1
ATOM 7935 N N . LYS D 1 208 ? -59.204 55.891 130.149 1.00 32.14 267 LYS D N 1
ATOM 7936 C CA . LYS D 1 208 ? -60.408 56.052 129.328 1.00 33.14 267 LYS D CA 1
ATOM 7937 C C . LYS D 1 208 ? -60.933 57.482 129.414 1.00 35.79 267 LYS D C 1
ATOM 7938 O O . LYS D 1 208 ? -60.541 58.237 130.303 1.00 37.28 267 LYS D O 1
ATOM 7944 N N . SER D 1 209 ? -61.799 57.831 128.465 1.00 30.99 268 SER D N 1
ATOM 7945 C CA . SER D 1 209 ? -62.366 59.169 128.333 1.00 41.64 268 SER D CA 1
ATOM 7946 C C . SER D 1 209 ? -63.889 59.109 128.314 1.00 37.99 268 SER D C 1
ATOM 7947 O O . SER D 1 209 ? -64.484 58.136 127.844 1.00 31.96 268 SER D O 1
ATOM 7950 N N . ILE D 1 210 ? -64.506 60.167 128.827 1.00 30.60 269 ILE D N 1
ATOM 7951 C CA . ILE D 1 210 ? -65.956 60.294 128.891 1.00 28.27 269 ILE D CA 1
ATOM 7952 C C . ILE D 1 210 ? -66.276 61.551 128.109 1.00 24.69 269 ILE D C 1
ATOM 7953 O O . ILE D 1 210 ? -65.679 62.595 128.396 1.00 27.82 269 ILE D O 1
ATOM 7958 N N . PRO D 1 211 ? -67.180 61.497 127.127 1.00 24.16 270 PRO D N 1
ATOM 7959 C CA . PRO D 1 211 ? -68.004 60.337 126.772 1.00 27.99 270 PRO D CA 1
ATOM 7960 C C . PRO D 1 211 ? -67.451 59.431 125.650 1.00 35.00 270 PRO D C 1
ATOM 7961 O O . PRO D 1 211 ? -68.156 58.521 125.224 1.00 32.72 270 PRO D O 1
ATOM 7965 N N . GLU D 1 212 ? -66.225 59.672 125.181 1.00 34.18 271 GLU D N 1
ATOM 7966 C CA . GLU D 1 212 ? -65.707 58.976 123.984 1.00 37.96 271 GLU D CA 1
ATOM 7967 C C . GLU D 1 212 ? -65.731 57.457 124.132 1.00 37.73 271 GLU D C 1
ATOM 7968 O O . GLU D 1 212 ? -66.116 56.756 123.198 1.00 36.61 271 GLU D O 1
ATOM 7974 N N . ASP D 1 213 ? -65.350 56.956 125.305 1.00 30.42 272 ASP D N 1
ATOM 7975 C CA . ASP D 1 213 ? -65.377 55.509 125.580 1.00 30.62 272 ASP D CA 1
ATOM 7976 C C . ASP D 1 213 ? -66.633 55.029 126.310 1.00 37.97 272 ASP D C 1
ATOM 7977 O O . ASP D 1 213 ? -67.077 53.900 126.098 1.00 31.87 272 ASP D O 1
ATOM 7982 N N . TYR D 1 214 ? -67.176 55.852 127.207 1.00 33.05 273 TYR D N 1
ATOM 7983 C CA . TYR D 1 214 ? -68.396 55.496 127.938 1.00 28.56 273 TYR D CA 1
ATOM 7984 C C . TYR D 1 214 ? -69.295 56.706 128.090 1.00 31.43 273 TYR D C 1
ATOM 7985 O O . TYR D 1 214 ? -68.833 57.756 128.521 1.00 28.95 273 TYR D O 1
ATOM 7994 N N . SER D 1 215 ? -70.569 56.557 127.727 1.00 28.29 274 SER D N 1
ATOM 7995 C CA . SER D 1 215 ? -71.586 57.565 128.050 1.00 27.72 274 SER D CA 1
ATOM 7996 C C . SER D 1 215 ? -72.081 57.272 129.460 1.00 27.37 274 SER D C 1
ATOM 7997 O O . SER D 1 215 ? -72.340 56.119 129.812 1.00 29.65 274 SER D O 1
ATOM 8000 N N . ILE D 1 216 ? -72.189 58.303 130.288 1.00 25.07 275 ILE D N 1
ATOM 8001 C CA . ILE D 1 216 ? -72.613 58.111 131.671 1.00 25.66 275 ILE D CA 1
ATOM 8002 C C . ILE D 1 216 ? -73.719 59.095 132.031 1.00 25.02 275 ILE D C 1
ATOM 8003 O O . ILE D 1 216 ? -73.586 60.305 131.794 1.00 22.36 275 ILE D O 1
ATOM 8008 N N . ILE D 1 217 ? -74.800 58.568 132.605 1.00 22.12 276 ILE D N 1
ATOM 8009 C CA . ILE D 1 217 ? -75.850 59.411 133.172 1.00 27.88 276 ILE D CA 1
ATOM 8010 C C . ILE D 1 217 ? -76.034 59.037 134.637 1.00 26.55 276 ILE D C 1
ATOM 8011 O O . ILE D 1 217 ? -76.086 57.858 134.990 1.00 25.56 276 ILE D O 1
ATOM 8016 N N . GLY D 1 218 ? -76.069 60.048 135.500 1.00 26.25 277 GLY D N 1
ATOM 8017 C CA . GLY D 1 218 ? -76.224 59.834 136.937 1.00 24.51 277 GLY D CA 1
ATOM 8018 C C . GLY D 1 218 ? -77.639 60.101 137.396 1.00 23.49 277 GLY D C 1
ATOM 8019 O O . GLY D 1 218 ? -78.595 60.003 136.612 1.00 25.73 277 GLY D O 1
ATOM 8020 N N . TYR D 1 219 ? -77.772 60.442 138.675 1.00 23.14 278 TYR D N 1
ATOM 8021 C CA . TYR D 1 219 ? -79.069 60.742 139.261 1.00 27.76 278 TYR D CA 1
ATOM 8022 C C . TYR D 1 219 ? -78.914 61.596 140.522 1.00 25.37 278 TYR D C 1
ATOM 8023 O O . TYR D 1 219 ? -78.127 61.259 141.418 1.00 24.17 278 TYR D O 1
ATOM 8032 N N . ASP D 1 220 ? -79.642 62.713 140.535 1.00 21.14 279 ASP D N 1
ATOM 8033 C CA . ASP D 1 220 ? -79.890 63.604 141.693 1.00 22.63 279 ASP D CA 1
ATOM 8034 C C . ASP D 1 220 ? -79.763 65.053 141.239 1.00 21.85 279 ASP D C 1
ATOM 8035 O O . ASP D 1 220 ? -80.577 65.896 141.618 1.00 23.66 279 ASP D O 1
ATOM 8040 N N . ASN D 1 221 ? -78.720 65.316 140.451 1.00 25.50 280 ASN D N 1
ATOM 8041 C CA . ASN D 1 221 ? -78.253 66.669 140.147 1.00 27.45 280 ASN D CA 1
ATOM 8042 C C . ASN D 1 221 ? -77.720 67.406 141.380 1.00 30.17 280 ASN D C 1
ATOM 8043 O O . ASN D 1 221 ? -78.042 68.566 141.610 1.00 22.36 280 ASN D O 1
ATOM 8048 N N . ILE D 1 222 ? -76.896 66.738 142.179 1.00 23.06 281 ILE D N 1
ATOM 8049 C CA . ILE D 1 222 ? -76.192 67.445 143.259 1.00 23.80 281 ILE D CA 1
ATOM 8050 C C . ILE D 1 222 ? -75.240 68.479 142.625 1.00 25.16 281 ILE D C 1
ATOM 8051 O O . ILE D 1 222 ? -74.839 68.332 141.464 1.00 24.44 281 ILE D O 1
ATOM 8056 N N . ASP D 1 223 ? -74.905 69.533 143.369 1.00 27.56 282 ASP D N 1
ATOM 8057 C CA . ASP D 1 223 ? -74.096 70.641 142.827 1.00 24.55 282 ASP D CA 1
ATOM 8058 C C . ASP D 1 223 ? -72.797 70.224 142.131 1.00 32.24 282 ASP D C 1
ATOM 8059 O O . ASP D 1 223 ? -72.445 70.786 141.096 1.00 25.52 282 ASP D O 1
ATOM 8072 N N . CYS D 1 225 ? -72.042 68.068 140.149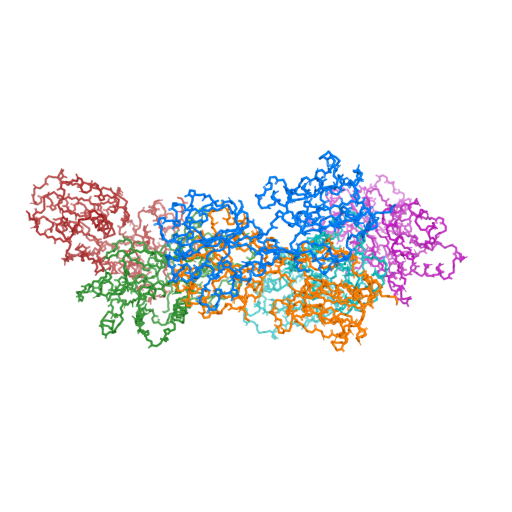 1.00 22.25 284 CYS D N 1
ATOM 8073 C CA . CYS D 1 225 ? -72.189 67.695 138.736 1.00 20.41 284 CYS D CA 1
ATOM 8074 C C . CYS D 1 225 ? -71.640 68.758 137.797 1.00 28.35 284 CYS D C 1
ATOM 8075 O O . CYS D 1 225 ? -71.201 68.453 136.692 1.00 24.55 284 CYS D O 1
ATOM 8078 N N . GLU D 1 226 ? -71.680 70.010 138.242 1.00 26.08 285 GLU D N 1
ATOM 8079 C CA . GLU D 1 226 ? -71.210 71.127 137.434 1.00 25.70 285 GLU D CA 1
ATOM 8080 C C . GLU D 1 226 ? -69.743 71.468 137.625 1.00 32.82 285 GLU D C 1
ATOM 8081 O O . GLU D 1 226 ? -69.239 72.352 136.946 1.00 29.56 285 GLU D O 1
ATOM 8087 N N . TYR D 1 227 ? -69.066 70.775 138.537 1.00 25.82 286 TYR D N 1
ATOM 8088 C CA . TYR D 1 227 ? -67.690 71.091 138.908 1.00 26.82 286 TYR D CA 1
ATOM 8089 C C . TYR D 1 227 ? -66.698 70.025 138.434 1.00 28.52 286 TYR D C 1
ATOM 8090 O O . TYR D 1 227 ? -65.494 70.205 138.548 1.00 35.29 286 TYR D O 1
ATOM 8099 N N . ILE D 1 228 ? -67.208 68.918 137.910 1.00 26.24 287 ILE D N 1
ATOM 8100 C CA . ILE D 1 228 ? -66.368 67.905 137.292 1.00 27.57 287 ILE D CA 1
ATOM 8101 C C . ILE D 1 228 ? -66.388 68.088 135.790 1.00 27.16 287 ILE D C 1
ATOM 8102 O O . ILE D 1 228 ? -67.206 68.847 135.256 1.00 27.94 287 ILE D O 1
ATOM 8107 N N . LYS D 1 229 ? -65.488 67.374 135.117 1.00 24.93 288 LYS D N 1
ATOM 8108 C CA . LYS D 1 229 ? -65.250 67.557 133.691 1.00 24.48 288 LYS D CA 1
ATOM 8109 C C . LYS D 1 229 ? -65.081 66.189 133.047 1.00 28.02 288 LYS D C 1
ATOM 8110 O O . LYS D 1 229 ? -64.222 65.440 133.466 1.00 27.53 288 LYS D O 1
ATOM 8116 N N . PRO D 1 230 ? -65.917 65.839 132.074 1.00 27.20 289 PRO D N 1
ATOM 8117 C CA . PRO D 1 230 ? -67.040 66.663 131.637 1.00 25.87 289 PRO D CA 1
ATOM 8118 C C . PRO D 1 230 ? -68.145 66.761 132.677 1.00 22.52 289 PRO D C 1
ATOM 8119 O O . PRO D 1 230 ? -68.313 65.862 133.496 1.00 24.47 289 PRO D O 1
ATOM 8123 N N . LYS D 1 231 ? -68.920 67.840 132.611 1.00 28.57 290 LYS D N 1
ATOM 8124 C CA . LYS D 1 231 ? -70.041 68.009 133.510 1.00 25.07 290 LYS D CA 1
ATOM 8125 C C . LYS D 1 231 ? -71.028 66.872 133.305 1.00 19.46 290 LYS D C 1
ATOM 8126 O O . LYS D 1 231 ? -71.283 66.460 132.171 1.00 24.50 290 LYS D O 1
ATOM 8132 N N . LEU D 1 232 ? -71.580 66.373 134.411 1.00 20.55 291 LEU D N 1
ATOM 8133 C CA . LEU D 1 232 ? -72.360 65.138 134.394 1.00 22.04 291 LEU D CA 1
ATOM 8134 C C . LEU D 1 232 ? -73.807 65.375 133.982 1.00 23.66 291 LEU D C 1
ATOM 8135 O O . LEU D 1 232 ? -74.515 66.202 134.558 1.00 24.16 291 LEU D O 1
ATOM 8140 N N . THR D 1 233 ? -74.212 64.649 132.955 1.00 22.82 292 THR D N 1
ATOM 8141 C CA . THR D 1 233 ? -75.600 64.525 132.562 1.00 25.41 292 THR D CA 1
ATOM 8142 C C . THR D 1 233 ? -76.289 63.653 133.606 1.00 27.69 292 THR D C 1
ATOM 8143 O O . THR D 1 233 ? -75.758 62.612 134.001 1.00 25.41 292 THR D O 1
ATOM 8147 N N . THR D 1 234 ? -77.456 64.090 134.071 1.00 23.38 293 THR D N 1
ATOM 8148 C CA . THR D 1 234 ? -78.102 63.459 135.217 1.00 27.19 293 THR D CA 1
ATOM 8149 C C . THR D 1 234 ? -79.603 63.743 135.248 1.00 27.52 293 THR D C 1
ATOM 8150 O O . THR D 1 234 ? -80.103 64.579 134.498 1.00 28.18 293 THR D O 1
ATOM 8154 N N . ILE D 1 235 ? -80.310 63.014 136.106 1.00 25.80 294 ILE D N 1
ATOM 8155 C CA . ILE D 1 235 ? -81.721 63.260 136.376 1.00 25.06 294 ILE D CA 1
ATOM 8156 C C . ILE D 1 235 ? -81.819 64.104 137.636 1.00 25.95 294 ILE D C 1
ATOM 8157 O O . ILE D 1 235 ? -81.391 63.688 138.715 1.00 23.83 294 ILE D O 1
ATOM 8162 N N . ALA D 1 236 ? -82.364 65.304 137.498 1.00 23.08 295 ALA D N 1
ATOM 8163 C CA . ALA D 1 236 ? -82.443 66.222 138.631 1.00 27.13 295 ALA D CA 1
ATOM 8164 C C . ALA D 1 236 ? -83.647 65.930 139.499 1.00 27.38 295 ALA D C 1
ATOM 8165 O O . ALA D 1 236 ? -84.773 65.943 139.025 1.00 26.69 295 ALA D O 1
ATOM 8167 N N . GLN D 1 237 ? -83.392 65.654 140.772 1.00 27.82 296 GLN D N 1
ATOM 8168 C CA . GLN D 1 237 ? -84.407 65.738 141.804 1.00 26.40 296 GLN D CA 1
ATOM 8169 C C . GLN D 1 237 ? -84.418 67.177 142.301 1.00 25.34 296 GLN D C 1
ATOM 8170 O O . GLN D 1 237 ? -83.365 67.789 142.396 1.00 25.65 296 GLN D O 1
ATOM 8176 N N . PRO D 1 238 ? -85.596 67.718 142.643 1.00 26.58 297 PRO D N 1
ATOM 8177 C CA . PRO D 1 238 ? -85.632 69.057 143.242 1.00 25.57 297 PRO D CA 1
ATOM 8178 C C . PRO D 1 238 ? -85.294 68.976 144.726 1.00 30.34 297 PRO D C 1
ATOM 8179 O O . PRO D 1 238 ? -86.186 69.063 145.574 1.00 34.27 297 PRO D O 1
ATOM 8183 N N . ILE D 1 239 ? -84.000 68.833 145.018 1.00 27.11 298 ILE D N 1
ATOM 8184 C CA . ILE D 1 239 ? -83.522 68.417 146.344 1.00 26.64 298 ILE D CA 1
ATOM 8185 C C . ILE D 1 239 ? -83.879 69.420 147.438 1.00 31.31 298 ILE D C 1
ATOM 8186 O O . ILE D 1 239 ? -84.505 69.078 148.436 1.00 23.95 298 ILE D O 1
ATOM 8191 N N . PHE D 1 240 ? -83.455 70.657 147.251 1.00 28.12 299 PHE D N 1
ATOM 8192 C CA . PHE D 1 240 ? -83.723 71.714 148.218 1.00 28.74 299 PHE D CA 1
ATOM 8193 C C . PHE D 1 240 ? -85.235 71.840 148.435 1.00 28.01 299 PHE D C 1
ATOM 8194 O O . PHE D 1 240 ? -85.699 71.884 149.580 1.00 27.69 299 PHE D O 1
ATOM 8202 N N . GLU D 1 241 ? -85.995 71.853 147.342 1.00 26.87 300 GLU D N 1
ATOM 8203 C CA . GLU D 1 241 ? -87.448 71.983 147.408 1.00 27.47 300 GLU D CA 1
ATOM 8204 C C . GLU D 1 241 ? -88.126 70.796 148.089 1.00 29.90 300 GLU D C 1
ATOM 8205 O O . GLU D 1 241 ? -89.135 70.971 148.766 1.00 25.93 300 GLU D O 1
ATOM 8211 N N . LEU D 1 242 ? -87.580 69.599 147.889 1.00 25.24 301 LEU D N 1
ATOM 8212 C CA . LEU D 1 242 ? -88.035 68.401 148.582 1.00 26.71 301 LEU D CA 1
ATOM 8213 C C . LEU D 1 242 ? -87.930 68.585 150.096 1.00 23.95 301 LEU D C 1
ATOM 8214 O O . LEU D 1 242 ? -88.856 68.243 150.833 1.00 26.84 301 LEU D O 1
ATOM 8219 N N . GLY D 1 243 ? -86.805 69.130 150.559 1.00 23.23 302 GLY D N 1
ATOM 8220 C CA . GLY D 1 243 ? -86.624 69.412 151.974 1.00 24.90 302 GLY D CA 1
ATOM 8221 C C . GLY D 1 243 ? -87.604 70.452 152.488 1.00 23.48 302 GLY D C 1
ATOM 8222 O O . GLY D 1 243 ? -88.218 70.272 153.540 1.00 23.15 302 GLY D O 1
ATOM 8223 N N . GLN D 1 244 ? -87.741 71.544 151.737 1.00 24.86 303 GLN D N 1
ATOM 8224 C CA . GLN D 1 244 ? -88.701 72.594 152.067 1.00 30.31 303 GLN D CA 1
ATOM 8225 C C . GLN D 1 244 ? -90.119 72.056 152.176 1.00 28.34 303 GLN D C 1
ATOM 8226 O O . GLN D 1 244 ? -90.854 72.405 153.101 1.00 27.89 303 GLN D O 1
ATOM 8232 N N . THR D 1 245 ? -90.498 71.221 151.215 1.00 26.76 304 THR D N 1
ATOM 8233 C CA . THR D 1 245 ? -91.840 70.666 151.154 1.00 27.12 304 THR D CA 1
ATOM 8234 C C . THR D 1 245 ? -92.092 69.772 152.359 1.00 27.99 304 THR D C 1
ATOM 8235 O O . THR D 1 245 ? -93.157 69.851 152.964 1.00 26.52 304 THR D O 1
ATOM 8239 N N . SER D 1 246 ? -91.105 68.948 152.719 1.00 27.50 305 SER D N 1
ATOM 8240 C CA A SER D 1 246 ? -91.218 68.085 153.889 0.50 25.92 305 SER D CA 1
ATOM 8241 C CA B SER D 1 246 ? -91.198 68.088 153.898 0.50 26.90 305 SER D CA 1
ATOM 8242 C C . SER D 1 246 ? -91.406 68.915 155.162 1.00 26.68 305 SER D C 1
ATOM 8243 O O . SER D 1 246 ? -92.207 68.569 156.017 1.00 28.09 305 SER D O 1
ATOM 8248 N N . ALA D 1 247 ? -90.681 70.016 155.274 1.00 26.96 306 ALA D N 1
ATOM 8249 C CA . ALA D 1 247 ? -90.791 70.879 156.446 1.00 24.64 306 ALA D CA 1
ATOM 8250 C C . ALA D 1 247 ? -92.148 71.599 156.496 1.00 23.97 306 ALA D C 1
ATOM 8251 O O . ALA D 1 247 ? -92.767 71.680 157.554 1.00 29.98 306 ALA D O 1
ATOM 8253 N N . LYS D 1 248 ? -92.591 72.121 155.360 1.00 25.94 307 LYS D N 1
ATOM 8254 C CA . LYS D 1 248 ? -93.876 72.808 155.285 1.00 31.02 307 LYS D CA 1
ATOM 8255 C C . LYS D 1 248 ? -95.019 71.857 155.640 1.00 34.14 307 LYS D C 1
ATOM 8256 O O . LYS D 1 248 ? -95.923 72.233 156.363 1.00 28.67 307 LYS D O 1
ATOM 8262 N N . LEU D 1 249 ? -94.972 70.629 155.131 1.00 27.26 308 LEU D N 1
ATOM 8263 C CA . LEU D 1 249 ? -95.966 69.624 155.507 1.00 30.89 308 LEU D CA 1
ATOM 8264 C C . LEU D 1 249 ? -95.991 69.362 157.004 1.00 26.07 308 LEU D C 1
ATOM 8265 O O . LEU D 1 249 ? -97.064 69.194 157.586 1.00 27.21 308 LEU D O 1
ATOM 8270 N N . LEU D 1 250 ? -94.816 69.301 157.634 1.00 25.66 309 LEU D N 1
ATOM 8271 C CA . LEU D 1 250 ? -94.759 69.011 159.058 1.00 24.01 309 LEU D CA 1
ATOM 8272 C C . LEU D 1 250 ? -95.325 70.182 159.857 1.00 33.63 309 LEU D C 1
ATOM 8273 O O . LEU D 1 250 ? -96.073 69.988 160.800 1.00 27.37 309 LEU D O 1
ATOM 8278 N N . LEU D 1 251 ? -94.970 71.397 159.467 1.00 26.69 310 LEU D N 1
ATOM 8279 C CA . LEU D 1 251 ? -95.451 72.590 160.162 1.00 30.73 310 LEU D CA 1
ATOM 8280 C C . LEU D 1 251 ? -96.967 72.671 160.057 1.00 26.38 310 LEU D C 1
ATOM 8281 O O . LEU D 1 251 ? -97.643 72.969 161.035 1.00 29.07 310 LEU D O 1
ATOM 8286 N N . ASP D 1 252 ? -97.487 72.388 158.867 1.00 27.45 311 ASP D N 1
ATOM 8287 C CA . ASP D 1 252 ? -98.928 72.324 158.654 1.00 29.50 311 ASP D CA 1
ATOM 8288 C C . ASP D 1 252 ? -99.616 71.265 159.498 1.00 39.98 311 ASP D C 1
ATOM 8289 O O . ASP D 1 252 ? -100.692 71.518 160.033 1.00 33.81 311 ASP D O 1
ATOM 8294 N N . ARG D 1 253 ? -99.002 70.092 159.617 1.00 29.08 312 ARG D N 1
ATOM 8295 C CA . ARG D 1 253 ? -99.545 69.031 160.462 1.00 24.49 312 ARG D CA 1
ATOM 8296 C C . ARG D 1 253 ? -99.559 69.449 161.931 1.00 32.89 312 ARG D C 1
ATOM 8297 O O . ARG D 1 253 ? -100.481 69.109 162.662 1.00 34.33 312 ARG D O 1
ATOM 8305 N N . ILE D 1 254 ? -98.529 70.171 162.361 1.00 29.19 313 ILE D N 1
ATOM 8306 C CA . ILE D 1 254 ? -98.460 70.651 163.735 1.00 36.32 313 ILE D CA 1
ATOM 8307 C C . ILE D 1 254 ? -99.548 71.700 163.984 1.00 34.02 313 ILE D C 1
ATOM 8308 O O . ILE D 1 254 ? -100.220 71.667 165.019 1.00 40.44 313 ILE D O 1
ATOM 8313 N N . GLN D 1 255 ? -99.731 72.613 163.036 1.00 34.48 314 GLN D N 1
ATOM 8314 C CA . GLN D 1 255 ? -100.743 73.651 163.172 1.00 36.96 314 GLN D CA 1
ATOM 8315 C C . GLN D 1 255 ? -102.172 73.116 163.013 1.00 43.18 314 GLN D C 1
ATOM 8316 O O . GLN D 1 255 ? -103.072 73.566 163.708 1.00 43.76 314 GLN D O 1
ATOM 8322 N N . PHE D 1 256 ? -102.364 72.181 162.085 1.00 32.36 315 PHE D N 1
ATOM 8323 C CA . PHE D 1 256 ? -103.673 71.593 161.770 1.00 25.67 315 PHE D CA 1
ATOM 8324 C C . PHE D 1 256 ? -103.585 70.076 161.868 1.00 28.39 315 PHE D C 1
ATOM 8325 O O . PHE D 1 256 ? -103.441 69.405 160.847 1.00 31.22 315 PHE D O 1
ATOM 8333 N N . PRO D 1 257 ? -103.658 69.530 163.098 1.00 28.66 316 PRO D N 1
ATOM 8334 C CA . PRO D 1 257 ? -103.463 68.089 163.321 1.00 26.72 316 PRO D CA 1
ATOM 8335 C C . PRO D 1 257 ? -104.390 67.177 162.530 1.00 27.78 316 PRO D C 1
ATOM 8336 O O . PRO D 1 257 ? -104.042 66.024 162.299 1.00 29.70 316 PRO D O 1
ATOM 8340 N N . GLU D 1 258 ? -105.545 67.682 162.117 1.00 28.84 317 GLU D N 1
ATOM 8341 C CA . GLU D 1 258 ? -106.514 66.877 161.374 1.00 32.43 317 GLU D CA 1
ATOM 8342 C C . GLU D 1 258 ? -106.666 67.288 159.907 1.00 34.28 317 GLU D C 1
ATOM 8343 O O . GLU D 1 258 ? -107.623 66.882 159.244 1.00 30.88 317 GLU D O 1
ATOM 8349 N N . LYS D 1 259 ? -105.719 68.059 159.377 1.00 27.30 318 LYS D N 1
ATOM 8350 C CA . LYS D 1 259 ? -105.733 68.364 157.943 1.00 30.68 318 LYS D CA 1
ATOM 8351 C C . LYS D 1 259 ? -105.602 67.078 157.131 1.00 34.04 318 LYS D C 1
ATOM 8352 O O . LYS D 1 259 ? -105.227 66.023 157.665 1.00 31.00 318 LYS D O 1
ATOM 8358 N N . GLU D 1 260 ? -105.920 67.175 155.843 1.00 36.34 319 GLU D N 1
ATOM 8359 C CA . GLU D 1 260 ? -105.820 66.043 154.911 1.00 31.79 319 GLU D CA 1
ATOM 8360 C C . GLU D 1 260 ? -104.437 65.393 154.938 1.00 26.04 319 GLU D C 1
ATOM 8361 O O . GLU D 1 260 ? -103.424 66.088 154.903 1.00 29.34 319 GLU D O 1
ATOM 8367 N N . TRP D 1 261 ? -104.398 64.065 155.005 1.00 29.62 320 TRP D N 1
ATOM 8368 C CA . TRP D 1 261 ? -103.141 63.325 154.894 1.00 28.97 320 TRP D CA 1
ATOM 8369 C C . TRP D 1 261 ? -102.668 63.389 153.440 1.00 48.43 320 TRP D C 1
ATOM 8370 O O . TRP D 1 261 ? -103.405 63.032 152.527 1.00 38.81 320 TRP D O 1
ATOM 8381 N N . GLU D 1 262 ? -101.451 63.872 153.224 1.00 31.48 321 GLU D N 1
ATOM 8382 C CA . GLU D 1 262 ? -100.962 64.106 151.861 1.00 35.09 321 GLU D CA 1
ATOM 8383 C C . GLU D 1 262 ? -99.789 63.218 151.497 1.00 36.72 321 GLU D C 1
ATOM 8384 O O . GLU D 1 262 ? -98.940 62.903 152.340 1.00 30.96 321 GLU D O 1
ATOM 8390 N N . GLU D 1 263 ? -99.760 62.813 150.236 1.00 33.64 322 GLU D N 1
ATOM 8391 C CA . GLU D 1 263 ? -98.591 62.180 149.633 1.00 32.60 322 GLU D CA 1
ATOM 8392 C C . GLU D 1 263 ? -98.268 62.998 148.393 1.00 31.97 322 GLU D C 1
ATOM 8393 O O . GLU D 1 263 ? -98.818 62.756 147.323 1.00 35.36 322 GLU D O 1
ATOM 8399 N N . LYS D 1 264 ? -97.420 64.008 148.567 1.00 28.27 323 LYS D N 1
ATOM 8400 C CA . LYS D 1 264 ? -97.042 64.881 147.471 1.00 33.80 323 LYS D CA 1
ATOM 8401 C C . LYS D 1 264 ? -96.021 64.188 146.598 1.00 38.36 323 LYS D C 1
ATOM 8402 O O . LYS D 1 264 ? -95.209 63.399 147.077 1.00 33.35 323 LYS D O 1
ATOM 8408 N N . ARG D 1 265 ? -96.090 64.443 145.301 1.00 37.81 324 ARG D N 1
ATOM 8409 C CA . ARG D 1 265 ? -95.114 63.870 144.389 1.00 38.10 324 ARG D CA 1
ATOM 8410 C C . ARG D 1 265 ? -94.562 64.983 143.524 1.00 38.59 324 ARG D C 1
ATOM 8411 O O . ARG D 1 265 ? -95.309 65.647 142.816 1.00 44.79 324 ARG D O 1
ATOM 8419 N N . LEU D 1 266 ? -93.251 65.190 143.608 1.00 28.24 325 LEU D N 1
ATOM 8420 C CA . LEU D 1 266 ? -92.589 66.268 142.886 1.00 23.68 325 LEU D CA 1
ATOM 8421 C C . LEU D 1 266 ? -91.937 65.680 141.636 1.00 30.53 325 LEU D C 1
ATOM 8422 O O . LEU D 1 266 ? -91.473 64.533 141.656 1.00 25.76 325 LEU D O 1
ATOM 8427 N N . PRO D 1 267 ? -91.913 66.456 140.544 1.00 27.25 326 PRO D N 1
ATOM 8428 C CA . PRO D 1 267 ? -91.362 65.955 139.297 1.00 25.10 326 PRO D CA 1
ATOM 8429 C C . PRO D 1 267 ? -89.842 65.973 139.265 1.00 29.43 326 PRO D C 1
ATOM 8430 O O . PRO D 1 267 ? -89.201 66.704 140.025 1.00 27.60 326 PRO D O 1
ATOM 8434 N N . VAL D 1 268 ? -89.274 65.151 138.392 1.00 26.54 327 VAL D N 1
ATOM 8435 C CA . VAL D 1 268 ? -87.847 65.209 138.124 1.00 28.19 327 VAL D CA 1
ATOM 8436 C C . VAL D 1 268 ? -87.674 65.860 136.762 1.00 41.11 327 VAL D C 1
ATOM 8437 O O . VAL D 1 268 ? -88.660 66.167 136.080 1.00 34.82 327 VAL D O 1
ATOM 8441 N N . ARG D 1 269 ? -86.430 66.119 136.388 1.00 33.16 328 ARG D N 1
ATOM 8442 C CA . ARG D 1 269 ? -86.144 66.593 135.038 1.00 34.98 328 ARG D CA 1
ATOM 8443 C C . ARG D 1 269 ? -84.769 66.195 134.558 1.00 35.31 328 ARG D C 1
ATOM 8444 O O . ARG D 1 269 ? -83.819 66.032 135.328 1.00 28.60 328 ARG D O 1
ATOM 8452 N N . PHE D 1 270 ? -84.676 66.053 133.253 1.00 27.37 329 PHE D N 1
ATOM 8453 C CA . PHE D 1 270 ? -83.452 65.642 132.627 1.00 31.47 329 PHE D CA 1
ATOM 8454 C C . PHE D 1 270 ? -82.513 66.824 132.562 1.00 34.11 329 PHE D C 1
ATOM 8455 O O . PHE D 1 270 ? -82.913 67.885 132.114 1.00 28.75 329 PHE D O 1
ATOM 8463 N N . GLU D 1 271 ? -81.279 66.653 133.033 1.00 25.32 330 GLU D N 1
ATOM 8464 C CA . GLU D 1 271 ? -80.263 67.702 132.905 1.00 26.23 330 GLU D CA 1
ATOM 8465 C C . GLU D 1 271 ? -79.193 67.242 131.935 1.00 30.21 330 GLU D C 1
ATOM 8466 O O . GLU D 1 271 ? -78.328 66.436 132.291 1.00 26.62 330 GLU D O 1
ATOM 8472 N N . LYS D 1 272 ? -79.245 67.770 130.720 1.00 27.42 331 LYS D N 1
ATOM 8473 C CA . LYS D 1 272 ? -78.354 67.343 129.645 1.00 26.78 331 LYS D CA 1
ATOM 8474 C C . LYS D 1 272 ? -77.066 68.138 129.703 1.00 33.03 331 LYS D C 1
ATOM 8475 O O . LYS D 1 272 ? -77.072 69.363 129.573 1.00 26.10 331 LYS D O 1
ATOM 8481 N N . ARG D 1 273 ? -75.959 67.442 129.927 1.00 26.84 332 ARG D N 1
ATOM 8482 C CA . ARG D 1 273 ? -74.667 68.105 130.007 1.00 33.66 332 ARG D CA 1
ATOM 8483 C C . ARG D 1 273 ? -73.725 67.440 129.003 1.00 32.99 332 ARG D C 1
ATOM 8484 O O . ARG D 1 273 ? -74.073 67.359 127.824 1.00 27.76 332 ARG D O 1
ATOM 8492 N N . PHE D 1 274 ? -72.563 66.955 129.426 1.00 23.69 333 PHE D N 1
ATOM 8493 C CA . PHE D 1 274 ? -71.549 66.575 128.460 1.00 24.01 333 PHE D CA 1
ATOM 8494 C C . PHE D 1 274 ? -70.933 65.202 128.660 1.00 28.70 333 PHE D C 1
ATOM 8495 O O . PHE D 1 274 ? -69.914 64.884 128.049 1.00 27.36 333 PHE D O 1
ATOM 8503 N N . SER D 1 275 ? -71.586 64.364 129.457 1.00 28.33 334 SER D N 1
ATOM 8504 C CA . SER D 1 275 ? -71.056 63.047 129.763 1.00 27.87 334 SER D CA 1
ATOM 8505 C C . SER D 1 275 ? -71.671 61.932 128.924 1.00 28.31 334 SER D C 1
ATOM 8506 O O . SER D 1 275 ? -71.375 60.768 129.165 1.00 25.32 334 SER D O 1
ATOM 8509 N N . THR D 1 276 ? -72.538 62.269 127.969 1.00 25.83 335 THR D N 1
ATOM 8510 C CA . THR D 1 276 ? -73.082 61.276 127.034 1.00 30.23 335 THR D CA 1
ATOM 8511 C C . THR D 1 276 ? -72.842 61.723 125.593 1.00 30.19 335 THR D C 1
ATOM 8512 O O . THR D 1 276 ? -72.668 62.905 125.329 1.00 30.59 335 THR D O 1
ATOM 8516 N N . ALA D 1 277 ? -72.855 60.768 124.670 1.00 30.98 336 ALA D N 1
ATOM 8517 C CA . ALA D 1 277 ? -72.734 61.064 123.236 1.00 31.16 336 ALA D CA 1
ATOM 8518 C C . ALA D 1 277 ? -73.292 59.917 122.391 1.00 26.01 336 ALA D C 1
ATOM 8519 O O . ALA D 1 277 ? -73.361 58.780 122.865 1.00 32.31 336 ALA D O 1
ATOM 8521 N N . PRO D 1 278 ? -73.699 60.210 121.133 1.00 28.65 337 PRO D N 1
ATOM 8522 C CA . PRO D 1 278 ? -74.189 59.152 120.249 1.00 31.27 337 PRO D CA 1
ATOM 8523 C C . PRO D 1 278 ? -73.141 58.070 120.099 1.00 30.36 337 PRO D C 1
ATOM 8524 O O . PRO D 1 278 ? -71.963 58.386 120.038 1.00 37.11 337 PRO D O 1
ATOM 8528 N N . LEU D 1 279 ? -73.556 56.807 120.092 1.00 33.78 338 LEU D N 1
ATOM 8529 C CA . LEU D 1 279 ? -72.621 55.698 119.900 1.00 35.39 338 LEU D CA 1
ATOM 8530 C C . LEU D 1 279 ? -72.036 55.755 118.492 1.00 52.74 338 LEU D C 1
ATOM 8531 O O . LEU D 1 279 ? -72.775 55.966 117.541 1.00 41.97 338 LEU D O 1
ATOM 8536 N N . LYS D 1 280 ? -70.715 55.593 118.379 1.00 55.48 339 LYS D N 1
ATOM 8537 C CA . LYS D 1 280 ? -70.022 55.544 117.085 1.00 82.57 339 LYS D CA 1
ATOM 8538 C C . LYS D 1 280 ? -69.596 54.118 116.762 1.00 70.69 339 LYS D C 1
ATOM 8539 O O . LYS D 1 280 ? -70.339 53.374 116.124 1.00 81.89 339 LYS D O 1
ATOM 8545 N N . LYS E 1 8 ? -32.005 75.085 221.513 1.00 54.45 67 LYS E N 1
ATOM 8546 C CA . LYS E 1 8 ? -32.177 73.635 221.871 1.00 43.55 67 LYS E CA 1
ATOM 8547 C C . LYS E 1 8 ? -33.503 73.044 221.364 1.00 44.56 67 LYS E C 1
ATOM 8548 O O . LYS E 1 8 ? -34.484 73.759 221.150 1.00 43.77 67 LYS E O 1
ATOM 8554 N N . THR E 1 9 ? -33.517 71.728 221.179 1.00 32.17 68 THR E N 1
ATOM 8555 C CA . THR E 1 9 ? -34.659 71.032 220.599 1.00 33.11 68 THR E CA 1
ATOM 8556 C C . THR E 1 9 ? -35.132 69.964 221.569 1.00 30.10 68 THR E C 1
ATOM 8557 O O . THR E 1 9 ? -34.318 69.229 222.136 1.00 29.98 68 THR E O 1
ATOM 8561 N N . ILE E 1 10 ? -36.447 69.900 221.755 1.00 24.35 69 ILE E N 1
ATOM 8562 C CA . ILE E 1 10 ? -37.080 68.911 222.613 1.00 20.88 69 ILE E CA 1
ATOM 8563 C C . ILE E 1 10 ? -37.986 68.051 221.761 1.00 27.94 69 ILE E C 1
ATOM 8564 O O . ILE E 1 10 ? -38.811 68.568 221.015 1.00 29.45 69 ILE E O 1
ATOM 8569 N N . GLY E 1 11 ? -37.847 66.740 221.895 1.00 24.22 70 GLY E N 1
ATOM 8570 C CA . GLY E 1 11 ? -38.689 65.795 221.162 1.00 32.76 70 GLY E CA 1
ATOM 8571 C C . GLY E 1 11 ? -39.868 65.270 221.962 1.00 33.39 70 GLY E C 1
ATOM 8572 O O . GLY E 1 11 ? -39.716 64.826 223.099 1.00 26.75 70 GLY E O 1
ATOM 8573 N N . VAL E 1 12 ? -41.049 65.314 221.352 1.00 29.36 71 VAL E N 1
ATOM 8574 C CA . VAL E 1 12 ? -42.268 64.820 221.967 1.00 26.42 71 VAL E CA 1
ATOM 8575 C C . VAL E 1 12 ? -42.713 63.576 221.220 1.00 25.84 71 VAL E C 1
ATOM 8576 O O . VAL E 1 12 ? -42.917 63.616 220.007 1.00 26.42 71 VAL E O 1
ATOM 8580 N N . LEU E 1 13 ? -42.857 62.466 221.935 1.00 24.68 72 LEU E N 1
ATOM 8581 C CA . LEU E 1 13 ? -43.251 61.219 221.308 1.00 25.09 72 LEU E CA 1
ATOM 8582 C C . LEU E 1 13 ? -44.648 60.823 221.763 1.00 26.38 72 LEU E C 1
ATOM 8583 O O . LEU E 1 13 ? -44.877 60.539 222.940 1.00 27.70 72 LEU E O 1
ATOM 8588 N N . VAL E 1 14 ? -45.585 60.802 220.818 1.00 21.75 73 VAL E N 1
ATOM 8589 C CA . VAL E 1 14 ? -46.957 60.465 221.114 1.00 23.39 73 VAL E CA 1
ATOM 8590 C C . VAL E 1 14 ? -47.402 59.219 220.352 1.00 29.60 73 VAL E C 1
ATOM 8591 O O . VAL E 1 14 ? -46.810 58.870 219.334 1.00 29.20 73 VAL E O 1
ATOM 8595 N N . PRO E 1 15 ? -48.437 58.535 220.865 1.00 29.89 74 PRO E N 1
ATOM 8596 C CA . PRO E 1 15 ? -48.911 57.340 220.184 1.00 30.26 74 PRO E CA 1
ATOM 8597 C C . PRO E 1 15 ? -49.688 57.637 218.915 1.00 32.39 74 PRO E C 1
ATOM 8598 O O . PRO E 1 15 ? -49.644 56.826 217.999 1.00 33.32 74 PRO E O 1
ATOM 8602 N N . ASP E 1 16 ? -50.359 58.793 218.852 1.00 25.51 75 ASP E N 1
ATOM 8603 C CA . ASP E 1 16 ? -51.309 59.077 217.768 1.00 30.56 75 ASP E CA 1
ATOM 8604 C C . ASP E 1 16 ? -51.541 60.580 217.557 1.00 31.17 75 ASP E C 1
ATOM 8605 O O . ASP E 1 16 ? -52.345 61.182 218.249 1.00 30.56 75 ASP E O 1
ATOM 8610 N N . ILE E 1 17 ? -50.877 61.178 216.574 1.00 27.54 76 ILE E N 1
ATOM 8611 C CA . ILE E 1 17 ? -51.039 62.617 216.320 1.00 23.47 76 ILE E CA 1
ATOM 8612 C C . ILE E 1 17 ? -52.407 62.997 215.723 1.00 26.48 76 ILE E C 1
ATOM 8613 O O . ILE E 1 17 ? -52.792 64.172 215.751 1.00 33.51 76 ILE E O 1
ATOM 8618 N N . THR E 1 18 ? -53.156 62.016 215.225 1.00 25.82 77 THR E N 1
ATOM 8619 C CA . THR E 1 18 ? -54.491 62.279 214.686 1.00 29.59 77 THR E CA 1
ATOM 8620 C C . THR E 1 18 ? -55.552 62.450 215.769 1.00 31.82 77 THR E C 1
ATOM 8621 O O . THR E 1 18 ? -56.635 62.928 215.499 1.00 27.93 77 THR E O 1
ATOM 8625 N N . ASN E 1 19 ? -55.247 62.054 216.992 1.00 24.34 78 ASN E N 1
ATOM 8626 C CA . ASN E 1 19 ? -56.167 62.279 218.099 1.00 24.69 78 ASN E CA 1
ATOM 8627 C C . ASN E 1 19 ? -55.991 63.697 218.649 1.00 23.64 78 ASN E C 1
ATOM 8628 O O . ASN E 1 19 ? -54.884 64.060 219.077 1.00 27.04 78 ASN E O 1
ATOM 8633 N N . PRO E 1 20 ? -57.074 64.499 218.662 1.00 23.89 79 PRO E N 1
ATOM 8634 C CA . PRO E 1 20 ? -56.957 65.877 219.186 1.00 28.91 79 PRO E CA 1
ATOM 8635 C C . PRO E 1 20 ? -56.365 65.985 220.599 1.00 29.43 79 PRO E C 1
ATOM 8636 O O . PRO E 1 20 ? -55.778 67.015 220.934 1.00 28.51 79 PRO E O 1
ATOM 8640 N N . PHE E 1 21 ? -56.528 64.950 221.423 1.00 25.41 80 PHE E N 1
ATOM 8641 C CA . PHE E 1 21 ? -55.864 64.915 222.728 1.00 27.43 80 PHE E CA 1
ATOM 8642 C C . PHE E 1 21 ? -54.363 65.162 222.593 1.00 26.34 80 PHE E C 1
ATOM 8643 O O . PHE E 1 21 ? -53.804 65.963 223.323 1.00 25.38 80 PHE E O 1
ATOM 8651 N N . PHE E 1 22 ? -53.699 64.464 221.671 1.00 24.72 81 PHE E N 1
ATOM 8652 C CA . PHE E 1 22 ? -52.248 64.592 221.555 1.00 23.11 81 PHE E CA 1
ATOM 8653 C C . PHE E 1 22 ? -51.781 65.892 220.886 1.00 27.43 81 PHE E C 1
ATOM 8654 O O . PHE E 1 22 ? -50.723 66.420 221.239 1.00 27.19 81 PHE E O 1
ATOM 8662 N N . SER E 1 23 ? -52.576 66.448 219.979 1.00 26.26 82 SER E N 1
ATOM 8663 C CA . SER E 1 23 ? -52.213 67.747 219.397 1.00 24.78 82 SER E CA 1
ATOM 8664 C C . SER E 1 23 ? -52.440 68.890 220.390 1.00 32.69 82 SER E C 1
ATOM 8665 O O . SER E 1 23 ? -51.687 69.857 220.409 1.00 27.97 82 SER E O 1
ATOM 8668 N N . THR E 1 24 ? -53.454 68.773 221.237 1.00 27.43 83 THR E N 1
ATOM 8669 C CA . THR E 1 24 ? -53.665 69.780 222.283 1.00 32.05 83 THR E CA 1
ATOM 8670 C C . THR E 1 24 ? -52.570 69.657 223.340 1.00 28.80 83 THR E C 1
ATOM 8671 O O . THR E 1 24 ? -52.056 70.663 223.829 1.00 27.89 83 THR E O 1
ATOM 8675 N N . LEU E 1 25 ? -52.190 68.428 223.672 1.00 23.39 84 LEU E N 1
ATOM 8676 C CA . LEU E 1 25 ? -51.013 68.208 224.526 1.00 23.83 84 LEU E CA 1
ATOM 8677 C C . LEU E 1 25 ? -49.778 68.923 223.981 1.00 25.92 84 LEU E C 1
ATOM 8678 O O . LEU E 1 25 ? -49.084 69.620 224.727 1.00 24.46 84 LEU E O 1
ATOM 8696 N N . ARG E 1 27 ? -49.635 71.430 221.920 1.00 26.17 86 ARG E N 1
ATOM 8697 C CA . ARG E 1 27 ? -49.795 72.885 222.073 1.00 28.44 86 ARG E CA 1
ATOM 8698 C C . ARG E 1 27 ? -49.443 73.367 223.486 1.00 29.67 86 ARG E C 1
ATOM 8699 O O . ARG E 1 27 ? -48.836 74.417 223.643 1.00 25.95 86 ARG E O 1
ATOM 8707 N N . GLY E 1 28 ? -49.813 72.600 224.507 1.00 27.22 87 GLY E N 1
ATOM 8708 C CA . GLY E 1 28 ? -49.462 72.936 225.882 1.00 29.05 87 GLY E CA 1
ATOM 8709 C C . GLY E 1 28 ? -47.967 72.890 226.115 1.00 23.74 87 GLY E C 1
ATOM 8710 O O . GLY E 1 28 ? -47.412 73.780 226.755 1.00 28.29 87 GLY E O 1
ATOM 8711 N N . ILE E 1 29 ? -47.314 71.849 225.586 1.00 25.12 88 ILE E N 1
ATOM 8712 C CA . ILE E 1 29 ? -45.856 71.719 225.658 1.00 26.65 88 ILE E CA 1
ATOM 8713 C C . ILE E 1 29 ? -45.169 72.926 224.995 1.00 28.94 88 ILE E C 1
ATOM 8714 O O . ILE E 1 29 ? -44.311 73.580 225.604 1.00 26.10 88 ILE E O 1
ATOM 8719 N N . GLU E 1 30 ? -45.569 73.209 223.760 1.00 27.84 89 GLU E N 1
ATOM 8720 C CA . GLU E 1 30 ? -45.052 74.347 222.970 1.00 28.07 89 GLU E CA 1
ATOM 8721 C C . GLU E 1 30 ? -45.218 75.698 223.651 1.00 34.01 89 GLU E C 1
ATOM 8722 O O . GLU E 1 30 ? -44.329 76.549 223.578 1.00 32.95 89 GLU E O 1
ATOM 8728 N N . ASP E 1 31 ? -46.376 75.901 224.271 1.00 33.77 90 ASP E N 1
ATOM 8729 C CA . ASP E 1 31 ? -46.679 77.124 225.022 1.00 29.14 90 ASP E CA 1
ATOM 8730 C C . ASP E 1 31 ? -45.577 77.465 226.022 1.00 33.36 90 ASP E C 1
ATOM 8731 O O . ASP E 1 31 ? -45.197 78.623 226.167 1.00 39.30 90 ASP E O 1
ATOM 8736 N N . ILE E 1 32 ? -45.073 76.446 226.709 1.00 31.86 91 ILE E N 1
ATOM 8737 C CA . ILE E 1 32 ? -44.024 76.628 227.707 1.00 28.01 91 ILE E CA 1
ATOM 8738 C C . ILE E 1 32 ? -42.647 76.683 227.062 1.00 32.77 91 ILE E C 1
ATOM 8739 O O . ILE E 1 32 ? -41.860 77.582 227.356 1.00 31.98 91 ILE E O 1
ATOM 8744 N N . LEU E 1 33 ? -42.352 75.731 226.178 1.00 30.70 92 LEU E N 1
ATOM 8745 C CA . LEU E 1 33 ? -41.014 75.632 225.599 1.00 30.21 92 LEU E CA 1
ATOM 8746 C C . LEU E 1 33 ? -40.662 76.828 224.717 1.00 31.65 92 LEU E C 1
ATOM 8747 O O . LEU E 1 33 ? -39.508 77.248 224.690 1.00 32.05 92 LEU E O 1
ATOM 8752 N N . TYR E 1 34 ? -41.650 77.373 224.009 1.00 34.63 93 TYR E N 1
ATOM 8753 C CA . TYR E 1 34 ? -41.423 78.507 223.099 1.00 39.26 93 TYR E CA 1
ATOM 8754 C C . TYR E 1 34 ? -40.856 79.721 223.838 1.00 48.08 93 TYR E C 1
ATOM 8755 O O . TYR E 1 34 ? -39.998 80.440 223.315 1.00 45.55 93 TYR E O 1
ATOM 8764 N N . LYS E 1 35 ? -41.323 79.926 225.063 1.00 41.03 94 LYS E N 1
ATOM 8765 C CA . LYS E 1 35 ? -40.902 81.063 225.875 1.00 44.19 94 LYS E CA 1
ATOM 8766 C C . LYS E 1 35 ? -39.428 80.987 226.277 1.00 49.21 94 LYS E C 1
ATOM 8767 O O . LYS E 1 35 ? -38.812 82.018 226.508 1.00 52.97 94 LYS E O 1
ATOM 8773 N N . GLN E 1 36 ? -38.868 79.778 226.351 1.00 44.65 95 GLN E N 1
ATOM 8774 C CA . GLN E 1 36 ? -37.427 79.591 226.616 1.00 44.27 95 GLN E CA 1
ATOM 8775 C C . GLN E 1 36 ? -36.612 79.370 225.336 1.00 42.36 95 GLN E C 1
ATOM 8776 O O . GLN E 1 36 ? -35.474 78.909 225.393 1.00 44.50 95 GLN E O 1
ATOM 8782 N N . ASN E 1 37 ? -37.199 79.697 224.189 1.00 36.65 96 ASN E N 1
ATOM 8783 C CA . ASN E 1 37 ? -36.550 79.536 222.886 1.00 50.92 96 ASN E CA 1
ATOM 8784 C C . ASN E 1 37 ? -36.116 78.101 222.572 1.00 51.81 96 ASN E C 1
ATOM 8785 O O . ASN E 1 37 ? -35.070 77.881 221.969 1.00 53.60 96 ASN E O 1
ATOM 8790 N N . PHE E 1 38 ? -36.928 77.127 222.977 1.00 38.39 97 PHE E N 1
ATOM 8791 C CA . PHE E 1 38 ? -36.749 75.761 222.508 1.00 30.44 97 PHE E CA 1
ATOM 8792 C C . PHE E 1 38 ? -37.645 75.519 221.307 1.00 35.77 97 PHE E C 1
ATOM 8793 O O . PHE E 1 38 ? -38.722 76.095 221.201 1.00 42.74 97 PHE E O 1
ATOM 8801 N N . VAL E 1 39 ? -37.178 74.660 220.409 1.00 30.44 98 VAL E N 1
ATOM 8802 C CA . VAL E 1 39 ? -37.968 74.179 219.308 1.00 27.62 98 VAL E CA 1
ATOM 8803 C C . VAL E 1 39 ? -38.586 72.866 219.761 1.00 28.21 98 VAL E C 1
ATOM 8804 O O . VAL E 1 39 ? -37.893 71.997 220.298 1.00 30.01 98 VAL E O 1
ATOM 8808 N N . THR E 1 40 ? -39.888 72.732 219.553 1.00 29.92 99 THR E N 1
ATOM 8809 C CA . THR E 1 40 ? -40.592 71.502 219.885 1.00 28.13 99 THR E CA 1
ATOM 8810 C C . THR E 1 40 ? -40.832 70.718 218.607 1.00 32.32 99 THR E C 1
ATOM 8811 O O . THR E 1 40 ? -41.418 71.235 217.657 1.00 33.00 99 THR E O 1
ATOM 8815 N N . ILE E 1 41 ? -40.366 69.473 218.576 1.00 25.05 100 ILE E N 1
ATOM 8816 C CA . ILE E 1 41 ? -40.658 68.584 217.458 1.00 26.81 100 ILE E CA 1
ATOM 8817 C C . ILE E 1 41 ? -41.492 67.420 217.952 1.00 34.63 100 ILE E C 1
ATOM 8818 O O . ILE E 1 41 ? -41.375 67.002 219.109 1.00 28.12 100 ILE E O 1
ATOM 8823 N N . LEU E 1 42 ? -42.361 66.922 217.081 1.00 30.49 101 LEU E N 1
ATOM 8824 C CA . LEU E 1 42 ? -43.244 65.821 217.442 1.00 27.36 101 LEU E CA 1
ATOM 8825 C C . LEU E 1 42 ? -43.036 64.609 216.553 1.00 29.29 101 LEU E C 1
ATOM 8826 O O . LEU E 1 42 ? -42.866 64.723 215.331 1.00 30.74 101 LEU E O 1
ATOM 8831 N N . CYS E 1 43 ? -43.091 63.448 217.192 1.00 26.68 102 CYS E N 1
ATOM 8832 C CA . CYS E 1 43 ? -42.975 62.160 216.554 1.00 30.94 102 CYS E CA 1
ATOM 8833 C C . CYS E 1 43 ? -44.154 61.286 216.898 1.00 41.67 102 CYS E C 1
ATOM 8834 O O . CYS E 1 43 ? -44.515 61.165 218.064 1.00 29.01 102 CYS E O 1
ATOM 8837 N N . ASN E 1 44 ? -44.718 60.654 215.877 1.00 32.89 103 ASN E N 1
ATOM 8838 C CA . ASN E 1 44 ? -45.796 59.697 216.031 1.00 34.46 103 ASN E CA 1
ATOM 8839 C C . ASN E 1 44 ? -45.164 58.321 216.080 1.00 49.31 103 ASN E C 1
ATOM 8840 O O . ASN E 1 44 ? -44.693 57.816 215.064 1.00 51.08 103 ASN E O 1
ATOM 8845 N N . ALA E 1 45 ? -45.126 57.731 217.268 1.00 58.22 104 ALA E N 1
ATOM 8846 C CA . ALA E 1 45 ? -44.437 56.469 217.477 1.00 67.34 104 ALA E CA 1
ATOM 8847 C C . ALA E 1 45 ? -45.400 55.411 218.000 1.00 60.50 104 ALA E C 1
ATOM 8848 O O . ALA E 1 45 ? -45.871 55.493 219.140 1.00 56.28 104 ALA E O 1
ATOM 8850 N N . ASP E 1 46 ? -45.674 54.418 217.154 1.00 89.29 105 ASP E N 1
ATOM 8851 C CA . ASP E 1 46 ? -46.503 53.264 217.507 1.00 94.77 105 ASP E CA 1
ATOM 8852 C C . ASP E 1 46 ? -45.812 51.969 217.044 1.00 131.93 105 ASP E C 1
ATOM 8853 O O . ASP E 1 46 ? -44.687 52.011 216.536 1.00 96.99 105 ASP E O 1
ATOM 8858 N N . SER E 1 47 ? -46.466 50.826 217.245 1.00 116.85 106 SER E N 1
ATOM 8859 C CA . SER E 1 47 ? -45.952 49.542 216.762 1.00 95.72 106 SER E CA 1
ATOM 8860 C C . SER E 1 47 ? -47.098 48.612 216.382 1.00 116.60 106 SER E C 1
ATOM 8861 O O . SER E 1 47 ? -47.772 48.827 215.375 1.00 97.08 106 SER E O 1
ATOM 8864 N N . ILE E 1 53 ? -36.896 51.270 219.101 1.00 97.69 112 ILE E N 1
ATOM 8865 C CA . ILE E 1 53 ? -35.594 51.858 219.408 1.00 158.53 112 ILE E CA 1
ATOM 8866 C C . ILE E 1 53 ? -35.215 52.941 218.395 1.00 138.06 112 ILE E C 1
ATOM 8867 O O . ILE E 1 53 ? -34.688 53.984 218.783 1.00 51.64 112 ILE E O 1
ATOM 8872 N N . GLU E 1 54 ? -35.471 52.665 217.113 1.00 157.25 113 GLU E N 1
ATOM 8873 C CA . GLU E 1 54 ? -35.173 53.582 215.983 1.00 55.42 113 GLU E CA 1
ATOM 8874 C C . GLU E 1 54 ? -35.404 55.084 216.226 1.00 46.58 113 GLU E C 1
ATOM 8875 O O . GLU E 1 54 ? -34.474 55.876 216.075 1.00 49.09 113 GLU E O 1
ATOM 8881 N N . TYR E 1 55 ? -36.625 55.471 216.597 1.00 47.58 114 TYR E N 1
ATOM 8882 C CA . TYR E 1 55 ? -36.947 56.878 216.870 1.00 53.66 114 TYR E CA 1
ATOM 8883 C C . TYR E 1 55 ? -35.910 57.534 217.775 1.00 53.41 114 TYR E C 1
ATOM 8884 O O . TYR E 1 55 ? -35.267 58.503 217.389 1.00 39.99 114 TYR E O 1
ATOM 8893 N N . LEU E 1 56 ? -35.749 56.987 218.975 1.00 43.32 115 LEU E N 1
ATOM 8894 C CA . LEU E 1 56 ? -34.873 57.575 219.981 1.00 39.19 115 LEU E CA 1
ATOM 8895 C C . LEU E 1 56 ? -33.417 57.631 219.544 1.00 31.38 115 LEU E C 1
ATOM 8896 O O . LEU E 1 56 ? -32.761 58.656 219.734 1.00 33.71 115 LEU E O 1
ATOM 8901 N N . ALA E 1 57 ? -32.915 56.545 218.955 1.00 35.54 116 ALA E N 1
ATOM 8902 C CA . ALA E 1 57 ? -31.519 56.503 218.518 1.00 35.37 116 ALA E CA 1
ATOM 8903 C C . ALA E 1 57 ? -31.211 57.590 217.484 1.00 34.16 116 ALA E C 1
ATOM 8904 O O . ALA E 1 57 ? -30.217 58.322 217.599 1.00 33.34 116 ALA E O 1
ATOM 8906 N N . GLU E 1 58 ? -32.079 57.714 216.488 1.00 31.41 117 GLU E N 1
ATOM 8907 C CA . GLU E 1 58 ? -31.875 58.699 215.433 1.00 30.30 117 GLU E CA 1
ATOM 8908 C C . GLU E 1 58 ? -31.985 60.114 215.998 1.00 25.91 117 GLU E C 1
ATOM 8909 O O . GLU E 1 58 ? -31.129 60.958 215.744 1.00 35.43 117 GLU E O 1
ATOM 8915 N N . LEU E 1 59 ? -33.029 60.370 216.775 1.00 29.89 118 LEU E N 1
ATOM 8916 C CA . LEU E 1 59 ? -33.222 61.700 217.364 1.00 28.61 118 LEU E CA 1
ATOM 8917 C C . LEU E 1 59 ? -32.114 62.059 218.340 1.00 30.66 118 LEU E C 1
ATOM 8918 O O . LEU E 1 59 ? -31.702 63.217 218.429 1.00 30.07 118 LEU E O 1
ATOM 8923 N N . THR E 1 60 ? -31.624 61.062 219.066 1.00 26.74 119 THR E N 1
ATOM 8924 C CA . THR E 1 60 ? -30.479 61.269 219.957 1.00 29.42 119 THR E CA 1
ATOM 8925 C C . THR E 1 60 ? -29.222 61.629 219.162 1.00 34.78 119 THR E C 1
ATOM 8926 O O . THR E 1 60 ? -28.508 62.564 219.531 1.00 35.32 119 THR E O 1
ATOM 8930 N N . ARG E 1 61 ? -28.973 60.925 218.056 1.00 40.26 120 ARG E N 1
ATOM 8931 C CA . ARG E 1 61 ? -27.859 61.284 217.167 1.00 38.06 120 ARG E CA 1
ATOM 8932 C C . ARG E 1 61 ? -27.987 62.701 216.617 1.00 44.71 120 ARG E C 1
ATOM 8933 O O . ARG E 1 61 ? -26.988 63.399 216.484 1.00 39.90 120 ARG E O 1
ATOM 8941 N N . ARG E 1 62 ? -29.213 63.129 216.324 1.00 37.99 121 ARG E N 1
ATOM 8942 C CA . ARG E 1 62 ? -29.461 64.493 215.840 1.00 30.56 121 ARG E CA 1
ATOM 8943 C C . ARG E 1 62 ? -29.304 65.564 216.937 1.00 41.32 121 ARG E C 1
ATOM 8944 O O . ARG E 1 62 ? -29.500 66.743 216.671 1.00 40.19 121 ARG E O 1
ATOM 8952 N N . GLY E 1 63 ? -28.964 65.167 218.164 1.00 39.17 122 GLY E N 1
ATOM 8953 C CA . GLY E 1 63 ? -28.689 66.125 219.235 1.00 32.84 122 GLY E CA 1
ATOM 8954 C C . GLY E 1 63 ? -29.918 66.693 219.930 1.00 35.20 122 GLY E C 1
ATOM 8955 O O . GLY E 1 63 ? -29.848 67.754 220.546 1.00 31.01 122 GLY E O 1
ATOM 8956 N N . VAL E 1 64 ? -31.043 65.986 219.854 1.00 29.82 123 VAL E N 1
ATOM 8957 C CA . VAL E 1 64 ? -32.232 66.397 220.575 1.00 29.81 123 VAL E CA 1
ATOM 8958 C C . VAL E 1 64 ? -31.864 66.386 222.062 1.00 26.00 123 VAL E C 1
ATOM 8959 O O . VAL E 1 64 ? -31.266 65.444 222.563 1.00 31.20 123 VAL E O 1
ATOM 8963 N N . ASP E 1 65 ? -32.228 67.456 222.746 1.00 28.15 124 ASP E N 1
ATOM 8964 C CA A ASP E 1 65 ? -31.663 67.724 224.055 0.50 33.88 124 ASP E CA 1
ATOM 8965 C CA B ASP E 1 65 ? -31.702 67.789 224.075 0.50 32.50 124 ASP E CA 1
ATOM 8966 C C . ASP E 1 65 ? -32.429 67.053 225.195 1.00 35.35 124 ASP E C 1
ATOM 8967 O O . ASP E 1 65 ? -31.827 66.660 226.202 1.00 31.36 124 ASP E O 1
ATOM 8976 N N . GLY E 1 66 ? -33.733 66.883 225.024 1.00 27.24 125 GLY E N 1
ATOM 8977 C CA . GLY E 1 66 ? -34.572 66.226 226.021 1.00 29.36 125 GLY E CA 1
ATOM 8978 C C . GLY E 1 66 ? -35.839 65.726 225.377 1.00 30.53 125 GLY E C 1
ATOM 8979 O O . GLY E 1 66 ? -36.166 66.131 224.269 1.00 28.18 125 GLY E O 1
ATOM 8980 N N . PHE E 1 67 ? -36.539 64.832 226.066 1.00 28.48 126 PHE E N 1
ATOM 8981 C CA . PHE E 1 67 ? -37.714 64.164 225.500 1.00 27.91 126 PHE E CA 1
ATOM 8982 C C . PHE E 1 67 ? -38.897 64.160 226.438 1.00 28.58 126 PHE E C 1
ATOM 8983 O O . PHE E 1 67 ? -38.746 64.097 227.658 1.00 27.00 126 PHE E O 1
ATOM 8991 N N . ILE E 1 68 ? -40.085 64.220 225.841 1.00 23.05 127 ILE E N 1
ATOM 8992 C CA . ILE E 1 68 ? -41.328 64.051 226.554 1.00 22.22 127 ILE E CA 1
ATOM 8993 C C . ILE E 1 68 ? -42.036 62.876 225.892 1.00 22.76 127 ILE E C 1
ATOM 8994 O O . ILE E 1 68 ? -42.358 62.920 224.702 1.00 25.37 127 ILE E O 1
ATOM 8999 N N . ILE E 1 69 ? -42.277 61.834 226.671 1.00 21.77 128 ILE E N 1
ATOM 9000 C CA . ILE E 1 69 ? -42.623 60.529 226.129 1.00 24.03 128 ILE E CA 1
ATOM 9001 C C . ILE E 1 69 ? -43.986 60.098 226.642 1.00 26.33 128 ILE E C 1
ATOM 9002 O O . ILE E 1 69 ? -44.151 59.809 227.837 1.00 24.85 128 ILE E O 1
ATOM 9007 N N . ALA E 1 70 ? -44.959 60.058 225.730 1.00 25.55 129 ALA E N 1
ATOM 9008 C CA . ALA E 1 70 ? -46.346 59.718 226.063 1.00 21.70 129 ALA E CA 1
ATOM 9009 C C . ALA E 1 70 ? -46.785 58.354 225.548 1.00 33.88 129 ALA E C 1
ATOM 9010 O O . ALA E 1 70 ? -47.927 57.956 225.769 1.00 29.02 129 ALA E O 1
ATOM 9012 N N . THR E 1 71 ? -45.873 57.630 224.903 1.00 28.04 130 THR E N 1
ATOM 9013 C CA . THR E 1 71 ? -46.195 56.368 224.246 1.00 30.20 130 THR E CA 1
ATOM 9014 C C . THR E 1 71 ? -45.423 55.235 224.906 1.00 34.73 130 THR E C 1
ATOM 9015 O O . THR E 1 71 ? -44.256 55.404 225.277 1.00 27.33 130 THR E O 1
ATOM 9019 N N . SER E 1 72 ? -46.084 54.086 225.046 1.00 27.89 131 SER E N 1
ATOM 9020 C CA . SER E 1 72 ? -45.449 52.864 225.546 1.00 31.11 131 SER E CA 1
ATOM 9021 C C . SER E 1 72 ? -44.560 52.169 224.501 1.00 30.96 131 SER E C 1
ATOM 9022 O O . SER E 1 72 ? -43.836 51.245 224.839 1.00 34.82 131 SER E O 1
ATOM 9025 N N . ALA E 1 73 ? -44.609 52.617 223.248 1.00 28.74 132 ALA E N 1
ATOM 9026 C CA . ALA E 1 73 ? -43.789 52.034 222.179 1.00 33.83 132 ALA E CA 1
ATOM 9027 C C . ALA E 1 73 ? -42.294 52.332 222.324 1.00 52.14 132 ALA E C 1
ATOM 9028 O O . ALA E 1 73 ? -41.484 51.738 221.632 1.00 38.46 132 ALA E O 1
ATOM 9030 N N . VAL E 1 74 ? -41.936 53.269 223.196 1.00 33.23 133 VAL E N 1
ATOM 9031 C CA . VAL E 1 74 ? -40.541 53.556 223.499 1.00 39.89 133 VAL E CA 1
ATOM 9032 C C . VAL E 1 74 ? -40.145 52.690 224.686 1.00 48.86 133 VAL E C 1
ATOM 9033 O O . VAL E 1 74 ? -40.635 52.880 225.798 1.00 42.44 133 VAL E O 1
ATOM 9037 N N . SER E 1 75 ? -39.258 51.736 224.440 1.00 38.62 134 SER E N 1
ATOM 9038 C CA . SER E 1 75 ? -38.906 50.738 225.438 1.00 40.10 134 SER E CA 1
ATOM 9039 C C . SER E 1 75 ? -37.906 51.270 226.450 1.00 41.44 134 SER E C 1
ATOM 9040 O O . SER E 1 75 ? -37.212 52.259 226.203 1.00 30.77 134 SER E O 1
ATOM 9043 N N . THR E 1 76 ? -37.842 50.595 227.592 1.00 34.28 135 THR E N 1
ATOM 9044 C CA . THR E 1 76 ? -36.833 50.873 228.608 1.00 36.20 135 THR E CA 1
ATOM 9045 C C . THR E 1 76 ? -35.411 50.748 228.053 1.00 38.83 135 THR E C 1
ATOM 9046 O O . THR E 1 76 ? -34.563 51.603 228.322 1.00 39.37 135 THR E O 1
ATOM 9050 N N . ASP E 1 77 ? -35.159 49.701 227.267 1.00 42.80 136 ASP E N 1
ATOM 9051 C CA . ASP E 1 77 ? -33.845 49.503 226.643 1.00 36.41 136 ASP E CA 1
ATOM 9052 C C . ASP E 1 77 ? -33.458 50.655 225.722 1.00 34.96 136 ASP E C 1
ATOM 9053 O O . ASP E 1 77 ? -32.315 51.117 225.747 1.00 34.72 136 ASP E O 1
ATOM 9058 N N . ALA E 1 78 ? -34.406 51.121 224.913 1.00 34.76 137 ALA E N 1
ATOM 9059 C CA . ALA E 1 78 ? -34.149 52.259 224.045 1.00 35.20 137 ALA E CA 1
ATOM 9060 C C . ALA E 1 78 ? -33.831 53.497 224.873 1.00 30.66 137 ALA E C 1
ATOM 9061 O O . ALA E 1 78 ? -32.979 54.303 224.492 1.00 31.10 137 ALA E O 1
ATOM 9063 N N . ILE E 1 79 ? -34.530 53.666 225.992 1.00 32.04 138 ILE E N 1
ATOM 9064 C CA . ILE E 1 79 ? -34.294 54.838 226.839 1.00 31.46 138 ILE E CA 1
ATOM 9065 C C . ILE E 1 79 ? -32.909 54.737 227.468 1.00 26.35 138 ILE E C 1
ATOM 9066 O O . ILE E 1 79 ? -32.134 55.699 227.434 1.00 27.88 138 ILE E O 1
ATOM 9071 N N . ASN E 1 80 ? -32.585 53.560 228.002 1.00 28.21 139 ASN E N 1
ATOM 9072 C CA . ASN E 1 80 ? -31.280 53.345 228.629 1.00 31.04 139 ASN E CA 1
ATOM 9073 C C . ASN E 1 80 ? -30.157 53.573 227.636 1.00 33.40 139 ASN E C 1
ATOM 9074 O O . ASN E 1 80 ? -29.223 54.329 227.904 1.00 29.24 139 ASN E O 1
ATOM 9079 N N . GLU E 1 81 ? -30.271 52.938 226.475 1.00 30.30 140 GLU E N 1
ATOM 9080 C CA . GLU E 1 81 ? -29.201 52.957 225.484 1.00 28.42 140 GLU E CA 1
ATOM 9081 C C . GLU E 1 81 ? -28.945 54.352 224.939 1.00 40.59 140 GLU E C 1
ATOM 9082 O O . GLU E 1 81 ? -27.804 54.724 224.707 1.00 33.64 140 GLU E O 1
ATOM 9088 N N . ASN E 1 82 ? -30.008 55.120 224.743 1.00 28.24 141 ASN E N 1
ATOM 9089 C CA . ASN E 1 82 ? -29.905 56.383 224.034 1.00 27.69 141 ASN E CA 1
ATOM 9090 C C . ASN E 1 82 ? -29.966 57.606 224.933 1.00 33.18 141 ASN E C 1
ATOM 9091 O O . ASN E 1 82 ? -29.090 58.458 224.877 1.00 36.37 141 ASN E O 1
ATOM 9096 N N . LEU E 1 83 ? -30.991 57.695 225.769 1.00 28.52 142 LEU E N 1
ATOM 9097 C CA . LEU E 1 83 ? -31.168 58.888 226.600 1.00 28.88 142 LEU E CA 1
ATOM 9098 C C . LEU E 1 83 ? -30.244 58.898 227.811 1.00 28.57 142 LEU E C 1
ATOM 9099 O O . LEU E 1 83 ? -29.551 59.881 228.071 1.00 31.60 142 LEU E O 1
ATOM 9104 N N . LYS E 1 84 ? -30.255 57.813 228.566 1.00 27.27 143 LYS E N 1
ATOM 9105 C CA . LYS E 1 84 ? -29.480 57.767 229.792 1.00 29.61 143 LYS E CA 1
ATOM 9106 C C . LYS E 1 84 ? -27.982 57.802 229.496 1.00 35.51 143 LYS E C 1
ATOM 9107 O O . LYS E 1 84 ? -27.262 58.622 230.061 1.00 30.82 143 LYS E O 1
ATOM 9113 N N . LYS E 1 85 ? -27.516 56.951 228.584 1.00 30.02 144 LYS E N 1
ATOM 9114 C CA . LYS E 1 85 ? -26.107 56.976 228.199 1.00 30.96 144 LYS E CA 1
ATOM 9115 C C . LYS E 1 85 ? -25.644 58.340 227.667 1.00 33.73 144 LYS E C 1
ATOM 9116 O O . LYS E 1 85 ? -24.505 58.714 227.883 1.00 32.05 144 LYS E O 1
ATOM 9122 N N . GLN E 1 86 ? -26.514 59.075 226.980 1.00 34.20 145 GLN E N 1
ATOM 9123 C CA . GLN E 1 86 ? -26.131 60.377 226.412 1.00 30.45 145 GLN E CA 1
ATOM 9124 C C . GLN E 1 86 ? -26.591 61.566 227.251 1.00 39.59 145 GLN E C 1
ATOM 9125 O O . GLN E 1 86 ? -26.531 62.710 226.789 1.00 33.16 145 GLN E O 1
ATOM 9131 N N . GLY E 1 87 ? -27.052 61.301 228.473 1.00 31.99 146 GLY E N 1
ATOM 9132 C CA . GLY E 1 87 ? -27.454 62.361 229.397 1.00 34.15 146 GLY E CA 1
ATOM 9133 C C . GLY E 1 87 ? -28.585 63.243 228.895 1.00 30.53 146 GLY E C 1
ATOM 9134 O O . GLY E 1 87 ? -28.562 64.453 229.095 1.00 35.49 146 GLY E O 1
ATOM 9135 N N . ARG E 1 88 ? -29.582 62.653 228.242 1.00 27.52 147 ARG E N 1
ATOM 9136 C CA . ARG E 1 88 ? -30.717 63.439 227.748 1.00 28.48 147 ARG E CA 1
ATOM 9137 C C . ARG E 1 88 ? -31.870 63.263 228.726 1.00 31.51 147 ARG E C 1
ATOM 9138 O O . ARG E 1 88 ? -32.426 62.167 228.815 1.00 29.14 147 ARG E O 1
ATOM 9146 N N . PRO E 1 89 ? -32.248 64.336 229.454 1.00 23.71 148 PRO E N 1
ATOM 9147 C CA . PRO E 1 89 ? -33.352 64.162 230.401 1.00 31.46 148 PRO E CA 1
ATOM 9148 C C . PRO E 1 89 ? -34.701 63.922 229.706 1.00 29.31 148 PRO E C 1
ATOM 9149 O O . PRO E 1 89 ? -34.885 64.299 228.546 1.00 28.74 148 PRO E O 1
ATOM 9153 N N . PHE E 1 90 ? -35.618 63.275 230.410 1.00 28.52 149 PHE E N 1
ATOM 9154 C CA . PHE E 1 90 ? -36.932 62.990 229.846 1.00 29.49 149 PHE E CA 1
ATOM 9155 C C . PHE E 1 90 ? -38.057 62.938 230.870 1.00 29.20 149 PHE E C 1
ATOM 9156 O O . PHE E 1 90 ? -37.830 62.723 232.065 1.00 27.79 149 PHE E O 1
ATOM 9164 N N . ILE E 1 91 ? -39.273 63.156 230.361 1.00 28.29 150 ILE E N 1
ATOM 9165 C CA . ILE E 1 91 ? -40.501 63.132 231.128 1.00 24.81 150 ILE E CA 1
ATOM 9166 C C . ILE E 1 91 ? -41.346 62.006 230.564 1.00 26.57 150 ILE E C 1
ATOM 9167 O O . ILE E 1 91 ? -41.401 61.831 229.352 1.00 27.85 150 ILE E O 1
ATOM 9172 N N . VAL E 1 92 ? -41.988 61.243 231.440 1.00 24.85 151 VAL E N 1
ATOM 9173 C CA . VAL E 1 92 ? -42.964 60.244 231.011 1.00 24.64 151 VAL E CA 1
ATOM 9174 C C . VAL E 1 92 ? -44.361 60.673 231.414 1.00 25.80 151 VAL E C 1
ATOM 9175 O O . VAL E 1 92 ? -44.552 61.339 232.433 1.00 27.70 151 VAL E O 1
ATOM 9179 N N . LEU E 1 93 ? -45.339 60.303 230.595 1.00 22.92 152 LEU E N 1
ATOM 9180 C CA . LEU E 1 93 ? -46.729 60.557 230.900 1.00 27.57 152 LEU E CA 1
ATOM 9181 C C . LEU E 1 93 ? -47.644 59.621 230.114 1.00 25.18 152 LEU E C 1
ATOM 9182 O O . LEU E 1 93 ? -47.197 58.855 229.260 1.00 26.03 152 LEU E O 1
ATOM 9187 N N . ASP E 1 94 ? -48.924 59.708 230.429 1.00 25.72 153 ASP E N 1
ATOM 9188 C CA . ASP E 1 94 ? -49.994 59.117 229.624 1.00 25.26 153 ASP E CA 1
ATOM 9189 C C . ASP E 1 94 ? -49.836 57.586 229.479 1.00 24.36 153 ASP E C 1
ATOM 9190 O O . ASP E 1 94 ? -49.976 56.878 230.460 1.00 24.84 153 ASP E O 1
ATOM 9195 N N . GLN E 1 95 ? -49.536 57.076 228.292 1.00 24.49 154 GLN E N 1
ATOM 9196 C CA . GLN E 1 95 ? -49.483 55.625 228.095 1.00 26.76 154 GLN E CA 1
ATOM 9197 C C . GLN E 1 95 ? -48.138 55.018 228.489 1.00 29.05 154 GLN E C 1
ATOM 9198 O O . GLN E 1 95 ? -48.021 53.791 228.572 1.00 29.49 154 GLN E O 1
ATOM 9204 N N . LYS E 1 96 ? -47.137 55.870 228.733 1.00 24.49 155 LYS E N 1
ATOM 9205 C CA . LYS E 1 96 ? -45.777 55.436 229.059 1.00 28.20 155 LYS E CA 1
ATOM 9206 C C . LYS E 1 96 ? -45.588 55.189 230.564 1.00 28.85 155 LYS E C 1
ATOM 9207 O O . LYS E 1 96 ? -45.906 56.037 231.408 1.00 26.67 155 LYS E O 1
ATOM 9213 N N . LYS E 1 97 ? -45.043 54.025 230.890 1.00 25.78 156 LYS E N 1
ATOM 9214 C CA . LYS E 1 97 ? -44.792 53.660 232.277 1.00 35.84 156 LYS E CA 1
ATOM 9215 C C . LYS E 1 97 ? -43.618 54.440 232.844 1.00 29.84 156 LYS E C 1
ATOM 9216 O O . LYS E 1 97 ? -42.749 54.907 232.115 1.00 26.66 156 LYS E O 1
ATOM 9222 N N . SER E 1 98 ? -43.613 54.564 234.160 1.00 28.13 157 SER E N 1
ATOM 9223 C CA . SER E 1 98 ? -42.536 55.236 234.876 1.00 29.04 157 SER E CA 1
ATOM 9224 C C . SER E 1 98 ? -41.170 54.560 234.669 1.00 34.36 157 SER E C 1
ATOM 9225 O O . SER E 1 98 ? -41.068 53.361 234.399 1.00 29.61 157 SER E O 1
ATOM 9228 N N . GLU E 1 99 ? -40.129 55.379 234.729 1.00 32.09 158 GLU E N 1
ATOM 9229 C CA . GLU E 1 99 ? -38.761 54.944 234.513 1.00 33.01 158 GLU E CA 1
ATOM 9230 C C . GLU E 1 99 ? -37.919 55.587 235.603 1.00 30.16 158 GLU E C 1
ATOM 9231 O O . GLU E 1 99 ? -38.185 56.720 236.008 1.00 30.63 158 GLU E O 1
ATOM 9237 N N . GLY E 1 100 ? -36.911 54.870 236.088 1.00 31.08 159 GLY E N 1
ATOM 9238 C CA . GLY E 1 100 ? -36.002 55.423 237.080 1.00 31.24 159 GLY E CA 1
ATOM 9239 C C . GLY E 1 100 ? -35.303 56.664 236.537 1.00 30.66 159 GLY E C 1
ATOM 9240 O O . GLY E 1 100 ? -34.982 56.748 235.349 1.00 28.55 159 GLY E O 1
ATOM 9241 N N . PHE E 1 101 ? -35.088 57.634 237.412 1.00 27.20 160 PHE E N 1
ATOM 9242 C CA . PHE E 1 101 ? -34.446 58.901 237.061 1.00 30.65 160 PHE E CA 1
ATOM 9243 C C . PHE E 1 101 ? -35.131 59.595 235.883 1.00 31.62 160 PHE E C 1
ATOM 9244 O O . PHE E 1 101 ? -34.492 60.079 234.956 1.00 32.61 160 PHE E O 1
ATOM 9252 N N . SER E 1 102 ? -36.451 59.636 235.954 1.00 31.06 161 SER E N 1
ATOM 9253 C CA . SER E 1 102 ? -37.245 60.512 235.117 1.00 29.41 161 SER E CA 1
ATOM 9254 C C . SER E 1 102 ? -38.313 61.123 236.002 1.00 28.05 161 SER E C 1
ATOM 9255 O O . SER E 1 102 ? -38.613 60.607 237.083 1.00 27.65 161 SER E O 1
ATOM 9258 N N . ASP E 1 103 ? -38.859 62.244 235.561 1.00 24.23 162 ASP E N 1
ATOM 9259 C CA . ASP E 1 103 ? -40.044 62.814 236.179 1.00 25.01 162 ASP E CA 1
ATOM 9260 C C . ASP E 1 103 ? -41.268 62.381 235.366 1.00 24.71 162 ASP E C 1
ATOM 9261 O O . ASP E 1 103 ? -41.154 62.071 234.180 1.00 26.87 162 ASP E O 1
ATOM 9266 N N . ALA E 1 104 ? -42.428 62.384 236.007 1.00 24.14 163 ALA E N 1
ATOM 9267 C CA . ALA E 1 104 ? -43.680 61.989 235.369 1.00 24.34 163 ALA E CA 1
ATOM 9268 C C . ALA E 1 104 ? -44.785 62.965 235.676 1.00 24.82 163 ALA E C 1
ATOM 9269 O O . ALA E 1 104 ? -44.782 63.620 236.714 1.00 27.11 163 ALA E O 1
ATOM 9271 N N . VAL E 1 105 ? -45.755 63.045 234.772 1.00 23.39 164 VAL E N 1
ATOM 9272 C CA . VAL E 1 105 ? -46.996 63.722 235.086 1.00 26.81 164 VAL E CA 1
ATOM 9273 C C . VAL E 1 105 ? -48.171 62.899 234.566 1.00 25.16 164 VAL E C 1
ATOM 9274 O O . VAL E 1 105 ? -48.188 62.452 233.421 1.00 28.80 164 VAL E O 1
ATOM 9278 N N . ARG E 1 106 ? -49.117 62.647 235.457 1.00 23.96 165 ARG E N 1
ATOM 9279 C CA . ARG E 1 106 ? -50.253 61.797 235.159 1.00 25.26 165 ARG E CA 1
ATOM 9280 C C . ARG E 1 106 ? -51.547 62.493 235.530 1.00 31.91 165 ARG E C 1
ATOM 9281 O O . ARG E 1 106 ? -51.532 63.490 236.250 1.00 32.45 165 ARG E O 1
ATOM 9289 N N . THR E 1 107 ? -52.659 61.996 234.996 1.00 25.63 166 THR E N 1
ATOM 9290 C CA . THR E 1 107 ? -53.971 62.446 235.420 1.00 24.94 166 THR E CA 1
ATOM 9291 C C . THR E 1 107 ? -54.630 61.288 236.154 1.00 31.86 166 THR E C 1
ATOM 9292 O O . THR E 1 107 ? -54.176 60.146 236.051 1.00 27.81 166 THR E O 1
ATOM 9296 N N . ASP E 1 108 ? -55.670 61.579 236.925 1.00 25.28 167 ASP E N 1
ATOM 9297 C CA . ASP E 1 108 ? -56.258 60.563 237.804 1.00 27.02 167 ASP E CA 1
ATOM 9298 C C . ASP E 1 108 ? -57.261 59.693 237.049 1.00 25.51 167 ASP E C 1
ATOM 9299 O O . ASP E 1 108 ? -58.473 59.881 237.141 1.00 28.25 167 ASP E O 1
ATOM 9304 N N . ASP E 1 109 ? -56.724 58.733 236.303 1.00 23.44 168 ASP E N 1
ATOM 9305 C CA . ASP E 1 109 ? -57.516 57.832 235.480 1.00 27.66 168 ASP E CA 1
ATOM 9306 C C . ASP E 1 109 ? -58.531 57.011 236.288 1.00 30.69 168 ASP E C 1
ATOM 9307 O O . ASP E 1 109 ? -59.686 56.873 235.887 1.00 27.20 168 ASP E O 1
ATOM 9312 N N . PHE E 1 110 ? -58.101 56.457 237.418 1.00 23.81 169 PHE E N 1
ATOM 9313 C CA . PHE E 1 110 ? -59.001 55.646 238.249 1.00 24.78 169 PHE E CA 1
ATOM 9314 C C . PHE E 1 110 ? -60.213 56.482 238.650 1.00 29.26 169 PHE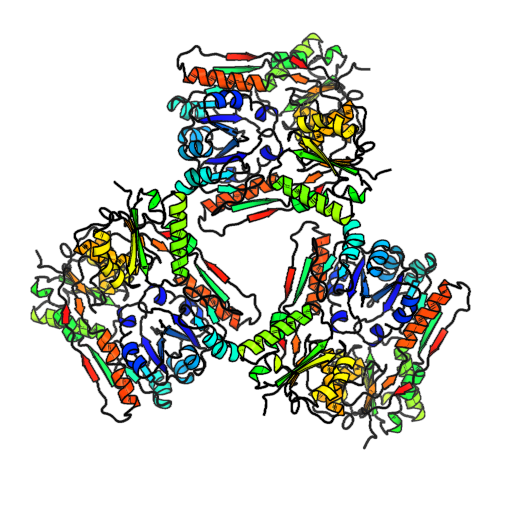 E C 1
ATOM 9315 O O . PHE E 1 110 ? -61.361 56.069 238.479 1.00 26.29 169 PHE E O 1
ATOM 9323 N N . ARG E 1 111 ? -59.942 57.678 239.145 1.00 22.34 170 ARG E N 1
ATOM 9324 C CA . ARG E 1 111 ? -60.992 58.584 239.573 1.00 25.31 170 ARG E CA 1
ATOM 9325 C C . ARG E 1 111 ? -61.932 58.904 238.426 1.00 29.02 170 ARG E C 1
ATOM 9326 O O . ARG E 1 111 ? -63.142 58.933 238.622 1.00 23.96 170 ARG E O 1
ATOM 9334 N N . GLY E 1 112 ? -61.394 59.142 237.230 1.00 26.16 171 GLY E N 1
ATOM 9335 C CA . GLY E 1 112 ? -62.240 59.510 236.103 1.00 22.23 171 GLY E CA 1
ATOM 9336 C C . GLY E 1 112 ? -63.215 58.410 235.724 1.00 21.80 171 GLY E C 1
ATOM 9337 O O . GLY E 1 112 ? -64.392 58.658 235.449 1.00 25.98 171 GLY E O 1
ATOM 9338 N N . GLY E 1 113 ? -62.723 57.184 235.682 1.00 24.26 172 GLY E N 1
ATOM 9339 C CA . GLY E 1 113 ? -63.578 56.048 235.356 1.00 27.86 172 GLY E CA 1
ATOM 9340 C C . GLY E 1 113 ? -64.647 55.835 236.415 1.00 28.84 172 GLY E C 1
ATOM 9341 O O . GLY E 1 113 ? -65.793 55.507 236.106 1.00 28.04 172 GLY E O 1
ATOM 9342 N N . TYR E 1 114 ? -64.261 56.033 237.671 1.00 25.39 173 TYR E N 1
ATOM 9343 C CA . TYR E 1 114 ? -65.190 55.995 238.795 1.00 25.23 173 TYR E CA 1
ATOM 9344 C C . TYR E 1 114 ? -66.271 57.053 238.644 1.00 24.63 173 TYR E C 1
ATOM 9345 O O . TYR E 1 114 ? -67.447 56.742 238.750 1.00 24.99 173 TYR E O 1
ATOM 9354 N N . LEU E 1 115 ? -65.879 58.295 238.374 1.00 23.50 174 LEU E N 1
ATOM 9355 C CA . LEU E 1 115 ? -66.858 59.351 238.140 1.00 24.17 174 LEU E CA 1
ATOM 9356 C C . LEU E 1 115 ? -67.824 58.986 237.017 1.00 30.33 174 LEU E C 1
ATOM 9357 O O . LEU E 1 115 ? -69.024 59.234 237.136 1.00 28.78 174 LEU E O 1
ATOM 9362 N N . ALA E 1 116 ? -67.308 58.392 235.938 1.00 25.88 175 ALA E N 1
ATOM 9363 C CA . ALA E 1 116 ? -68.154 58.043 234.800 1.00 24.75 175 ALA E CA 1
ATOM 9364 C C . ALA E 1 116 ? -69.161 56.954 235.170 1.00 24.76 175 ALA E C 1
ATOM 9365 O O . ALA E 1 116 ? -70.340 57.045 234.819 1.00 27.46 175 ALA E O 1
ATOM 9367 N N . GLY E 1 117 ? -68.686 55.922 235.857 1.00 25.95 176 GLY E N 1
ATOM 9368 C CA . GLY E 1 117 ? -69.551 54.866 236.380 1.00 30.00 176 GLY E CA 1
ATOM 9369 C C . GLY E 1 117 ? -70.615 55.396 237.329 1.00 29.89 176 GLY E C 1
ATOM 9370 O O . GLY E 1 117 ? -71.802 55.085 237.171 1.00 30.89 176 GLY E O 1
ATOM 9379 N N . HIS E 1 119 ? -71.839 58.300 237.610 1.00 31.79 178 HIS E N 1
ATOM 9380 C CA . HIS E 1 119 ? -72.806 59.132 236.901 1.00 28.09 178 HIS E CA 1
ATOM 9381 C C . HIS E 1 119 ? -73.872 58.289 236.202 1.00 37.64 178 HIS E C 1
ATOM 9382 O O . HIS E 1 119 ? -75.061 58.561 236.347 1.00 34.84 178 HIS E O 1
ATOM 9389 N N . LEU E 1 120 ? -73.447 57.278 235.441 1.00 29.10 179 LEU E N 1
ATOM 9390 C CA . LEU E 1 120 ? -74.388 56.425 234.708 1.00 30.59 179 LEU E CA 1
ATOM 9391 C C . LEU E 1 120 ? -75.253 55.632 235.680 1.00 32.22 179 LEU E C 1
ATOM 9392 O O . LEU E 1 120 ? -76.459 55.495 235.484 1.00 31.27 179 LEU E O 1
ATOM 9397 N N . LEU E 1 121 ? -74.627 55.113 236.727 1.00 30.73 180 LEU E N 1
ATOM 9398 C CA . LEU E 1 121 ? -75.348 54.351 237.739 1.00 29.58 180 LEU E CA 1
ATOM 9399 C C . LEU E 1 121 ? -76.368 55.215 238.494 1.00 33.24 180 LEU E C 1
ATOM 9400 O O . LEU E 1 121 ? -77.452 54.736 238.816 1.00 35.83 180 LEU E O 1
ATOM 9405 N N . SER E 1 122 ? -76.052 56.484 238.739 1.00 28.47 181 SER E N 1
ATOM 9406 C CA . SER E 1 122 ? -76.970 57.373 239.469 1.00 31.97 181 SER E CA 1
ATOM 9407 C C . SER E 1 122 ? -78.201 57.670 238.646 1.00 43.56 181 SER E C 1
ATOM 9408 O O . SER E 1 122 ? -79.249 57.965 239.194 1.00 34.45 181 SER E O 1
ATOM 9411 N N . LEU E 1 123 ? -78.049 57.618 237.327 1.00 30.79 182 LEU E N 1
ATOM 9412 C CA . LEU E 1 123 ? -79.148 57.837 236.392 1.00 29.50 182 LEU E CA 1
ATOM 9413 C C . LEU E 1 123 ? -80.028 56.596 236.204 1.00 33.74 182 LEU E C 1
ATOM 9414 O O . LEU E 1 123 ? -81.003 56.639 235.457 1.00 33.88 182 LEU E O 1
ATOM 9419 N N . GLY E 1 124 ? -79.675 55.493 236.859 1.00 33.91 183 GLY E N 1
ATOM 9420 C CA . GLY E 1 124 ? -80.486 54.279 236.838 1.00 32.05 183 GLY E CA 1
ATOM 9421 C C . GLY E 1 124 ? -80.072 53.257 235.802 1.00 43.96 183 GLY E C 1
ATOM 9422 O O . GLY E 1 124 ? -80.725 52.230 235.662 1.00 34.56 183 GLY E O 1
ATOM 9423 N N . HIS E 1 125 ? -78.998 53.518 235.061 1.00 37.64 184 HIS E N 1
ATOM 9424 C CA . HIS E 1 125 ? -78.493 52.529 234.107 1.00 29.54 184 HIS E CA 1
ATOM 9425 C C . HIS E 1 125 ? -77.792 51.426 234.870 1.00 38.39 184 HIS E C 1
ATOM 9426 O O . HIS E 1 125 ? -76.897 51.685 235.662 1.00 46.25 184 HIS E O 1
ATOM 9433 N N . GLN E 1 126 ? -78.231 50.195 234.657 1.00 34.67 185 GLN E N 1
ATOM 9434 C CA . GLN E 1 126 ? -77.629 49.043 235.328 1.00 45.67 185 GLN E CA 1
ATOM 9435 C C . GLN E 1 126 ? -76.990 48.061 234.351 1.00 32.68 185 GLN E C 1
ATOM 9436 O O . GLN E 1 126 ? -76.109 47.278 234.729 1.00 36.30 185 GLN E O 1
ATOM 9442 N N . THR E 1 127 ? -77.430 48.098 233.097 1.00 31.27 186 THR E N 1
ATOM 9443 C CA . THR E 1 127 ? -76.801 47.312 232.042 1.00 32.31 186 THR E CA 1
ATOM 9444 C C . THR E 1 127 ? -76.032 48.306 231.180 1.00 32.59 186 THR E C 1
ATOM 9445 O O . THR E 1 127 ? -76.626 49.123 230.482 1.00 36.31 186 THR E O 1
ATOM 9449 N N . ILE E 1 128 ? -74.711 48.273 231.294 1.00 30.95 187 ILE E N 1
ATOM 9450 C CA . ILE E 1 128 ? -73.865 49.302 230.706 1.00 35.01 187 ILE E CA 1
ATOM 9451 C C . ILE E 1 128 ? -72.856 48.664 229.766 1.00 27.65 187 ILE E C 1
ATOM 9452 O O . ILE E 1 128 ? -72.274 47.615 230.073 1.00 30.65 187 ILE E O 1
ATOM 9457 N N . ALA E 1 129 ? -72.662 49.308 228.618 1.00 30.01 188 ALA E N 1
ATOM 9458 C CA . ALA E 1 129 ? -71.642 48.893 227.679 1.00 28.30 188 ALA E CA 1
ATOM 9459 C C . ALA E 1 129 ? -70.348 49.697 227.893 1.00 32.80 188 ALA E C 1
ATOM 9460 O O . ALA E 1 129 ? -70.370 50.901 228.158 1.00 32.61 188 ALA E O 1
ATOM 9462 N N . LEU E 1 130 ? -69.229 49.001 227.773 1.00 28.82 189 LEU E N 1
ATOM 9463 C CA . LEU E 1 130 ? -67.900 49.590 227.857 1.00 35.20 189 LEU E CA 1
ATOM 9464 C C . LEU E 1 130 ? -67.244 49.505 226.480 1.00 35.91 189 LEU E C 1
ATOM 9465 O O . LEU E 1 130 ? -67.009 48.410 225.960 1.00 33.85 189 LEU E O 1
ATOM 9470 N N . VAL E 1 131 ? -66.980 50.660 225.877 1.00 26.84 190 VAL E N 1
ATOM 9471 C CA . VAL E 1 131 ? -66.317 50.728 224.567 1.00 25.56 190 VAL E CA 1
ATOM 9472 C C . VAL E 1 131 ? -64.894 51.220 224.760 1.00 33.56 190 VAL E C 1
ATOM 9473 O O . VAL E 1 131 ? -64.666 52.365 225.145 1.00 28.53 190 VAL E O 1
ATOM 9477 N N . TYR E 1 132 ? -63.943 50.344 224.459 1.00 28.32 191 TYR E N 1
ATOM 9478 C CA . TYR E 1 132 ? -62.570 50.525 224.866 1.00 32.05 191 TYR E CA 1
ATOM 9479 C C . TYR E 1 132 ? -61.641 49.870 223.866 1.00 29.32 191 TYR E C 1
ATOM 9480 O O . TYR E 1 132 ? -62.055 48.956 223.133 1.00 29.50 191 TYR E O 1
ATOM 9489 N N . PRO E 1 133 ? -60.377 50.321 223.835 1.00 30.16 192 PRO E N 1
ATOM 9490 C CA . PRO E 1 133 ? -59.407 49.720 222.922 1.00 30.20 192 PRO E CA 1
ATOM 9491 C C . PRO E 1 133 ? -59.003 48.332 223.369 1.00 31.66 192 PRO E C 1
ATOM 9492 O O . PRO E 1 133 ? -58.704 48.136 224.529 1.00 35.77 192 PRO E O 1
ATOM 9496 N N . GLU E 1 134 ? -59.014 47.382 222.442 1.00 31.82 193 GLU E N 1
ATOM 9497 C CA . GLU E 1 134 ? -58.482 46.044 222.678 1.00 39.22 193 GLU E CA 1
ATOM 9498 C C . GLU E 1 134 ? -57.053 46.211 223.181 1.00 33.51 193 GLU E C 1
ATOM 9499 O O . GLU E 1 134 ? -56.307 47.041 222.670 1.00 47.99 193 GLU E O 1
ATOM 9505 N N . ASN E 1 135 ? -56.671 45.449 224.193 1.00 47.50 194 ASN E N 1
ATOM 9506 C CA . ASN E 1 135 ? -55.350 45.609 224.789 1.00 49.68 194 ASN E CA 1
ATOM 9507 C C . ASN E 1 135 ? -55.081 47.074 225.200 1.00 35.37 194 ASN E C 1
ATOM 9508 O O . ASN E 1 135 ? -54.207 47.746 224.646 1.00 38.21 194 ASN E O 1
ATOM 9513 N N . PRO E 1 136 ? -55.828 47.564 226.194 1.00 38.89 195 PRO E N 1
ATOM 9514 C CA . PRO E 1 136 ? -55.738 48.977 226.544 1.00 32.07 195 PRO E CA 1
ATOM 9515 C C . PRO E 1 136 ? -54.388 49.361 227.147 1.00 28.47 195 PRO E C 1
ATOM 9516 O O . PRO E 1 136 ? -53.761 48.557 227.831 1.00 27.97 195 PRO E O 1
ATOM 9520 N N . PRO E 1 137 ? -53.930 50.588 226.895 1.00 27.48 196 PRO E N 1
ATOM 9521 C CA . PRO E 1 137 ? -52.732 50.994 227.635 1.00 27.55 196 PRO E CA 1
ATOM 9522 C C . PRO E 1 137 ? -53.052 51.084 229.133 1.00 26.10 196 PRO E C 1
ATOM 9523 O O . PRO E 1 137 ? -54.222 51.133 229.508 1.00 27.54 196 PRO E O 1
ATOM 9527 N N . GLU E 1 138 ? -52.024 51.102 229.970 1.00 27.52 197 GLU E N 1
ATOM 9528 C CA . GLU E 1 138 ? -52.202 51.023 231.411 1.00 29.96 197 GLU E CA 1
ATOM 9529 C C . GLU E 1 138 ? -53.060 52.152 231.999 1.00 33.76 197 GLU E C 1
ATOM 9530 O O . GLU E 1 138 ? -53.812 51.919 232.932 1.00 27.66 197 GLU E O 1
ATOM 9536 N N . ASN E 1 139 ? -52.936 53.368 231.472 1.00 28.85 198 ASN E N 1
ATOM 9537 C CA . ASN E 1 139 ? -53.744 54.485 231.954 1.00 25.78 198 ASN E CA 1
ATOM 9538 C C . ASN E 1 139 ? -55.239 54.275 231.661 1.00 29.94 198 ASN E C 1
ATOM 9539 O O . ASN E 1 139 ? -56.100 54.611 232.475 1.00 26.64 198 ASN E O 1
ATOM 9544 N N . VAL E 1 140 ? -55.534 53.702 230.501 1.00 24.97 199 VAL E N 1
ATOM 9545 C CA . VAL E 1 140 ? -56.903 53.434 230.101 1.00 23.97 199 VAL E CA 1
ATOM 9546 C C . VAL E 1 140 ? -57.445 52.274 230.933 1.00 27.41 199 VAL E C 1
ATOM 9547 O O . VAL E 1 140 ? -58.587 52.305 231.354 1.00 29.80 199 VAL E O 1
ATOM 9551 N N . HIS E 1 141 ? -56.613 51.262 231.181 1.00 28.01 200 HIS E N 1
ATOM 9552 C CA . HIS E 1 141 ? -56.978 50.170 232.088 1.00 28.86 200 HIS E CA 1
ATOM 9553 C C . HIS E 1 141 ? -57.390 50.708 233.462 1.00 29.72 200 HIS E C 1
ATOM 9554 O O . HIS E 1 141 ? -58.332 50.213 234.067 1.00 30.93 200 HIS E O 1
ATOM 9561 N N . ALA E 1 142 ? -56.679 51.721 233.950 1.00 28.80 201 ALA E N 1
ATOM 9562 C CA . ALA E 1 142 ? -56.976 52.300 235.263 1.00 30.53 201 ALA E CA 1
ATOM 9563 C C . ALA E 1 142 ? -58.364 52.943 235.275 1.00 31.84 201 ALA E C 1
ATOM 9564 O O . ALA E 1 142 ? -59.054 52.891 236.290 1.00 30.20 201 ALA E O 1
ATOM 9566 N N . ARG E 1 143 ? -58.770 53.526 234.144 1.00 26.58 202 ARG E N 1
ATOM 9567 C CA . ARG E 1 143 ? -60.117 54.094 233.990 1.00 25.18 202 ARG E CA 1
ATOM 9568 C C . ARG E 1 143 ? -61.157 52.996 234.120 1.00 26.33 202 ARG E C 1
ATOM 9569 O O . ARG E 1 143 ? -62.194 53.167 234.769 1.00 27.22 202 ARG E O 1
ATOM 9577 N N . ILE E 1 144 ? -60.862 51.862 233.500 1.00 24.90 203 ILE E N 1
ATOM 9578 C CA . ILE E 1 144 ? -61.764 50.727 233.531 1.00 29.77 203 ILE E CA 1
ATOM 9579 C C . ILE E 1 144 ? -61.891 50.202 234.967 1.00 27.42 203 ILE E C 1
ATOM 9580 O O . ILE E 1 144 ? -62.999 49.925 235.423 1.00 30.96 203 ILE E O 1
ATOM 9585 N N . GLU E 1 145 ? -60.768 50.110 235.677 1.00 27.10 204 GLU E N 1
ATOM 9586 C CA . GLU E 1 145 ? -60.774 49.702 237.078 1.00 30.00 204 GLU E CA 1
ATOM 9587 C C . GLU E 1 145 ? -61.594 50.646 237.942 1.00 34.76 204 GLU E C 1
ATOM 9588 O O . GLU E 1 145 ? -62.372 50.208 238.779 1.00 31.78 204 GLU E O 1
ATOM 9594 N N . GLY E 1 146 ? -61.443 51.945 237.732 1.00 24.17 205 GLY E N 1
ATOM 9595 C CA . GLY E 1 146 ? -62.254 52.920 238.466 1.00 30.33 205 GLY E CA 1
ATOM 9596 C C . GLY E 1 146 ? -63.740 52.731 238.216 1.00 32.52 205 GLY E C 1
ATOM 9597 O O . GLY E 1 146 ? -64.556 52.784 239.140 1.00 28.49 205 GLY E O 1
ATOM 9598 N N . PHE E 1 147 ? -64.090 52.506 236.954 1.00 26.49 206 PHE E N 1
ATOM 9599 C CA . PHE E 1 147 ? -65.466 52.261 236.574 1.00 28.21 206 PHE E CA 1
ATOM 9600 C C . PHE E 1 147 ? -66.014 51.007 237.269 1.00 29.53 206 PHE E C 1
ATOM 9601 O O . PHE E 1 147 ? -67.140 50.993 237.737 1.00 31.22 206 PHE E O 1
ATOM 9609 N N . LYS E 1 148 ? -65.207 49.958 237.334 1.00 29.43 207 LYS E N 1
ATOM 9610 C CA . LYS E 1 148 ? -65.619 48.728 238.007 1.00 37.44 207 LYS E CA 1
ATOM 9611 C C . LYS E 1 148 ? -65.811 48.934 239.508 1.00 37.68 207 LYS E C 1
ATOM 9612 O O . LYS E 1 148 ? -66.600 48.241 240.136 1.00 36.65 207 LYS E O 1
ATOM 9618 N N . SER E 1 149 ? -65.069 49.876 240.077 1.00 29.20 208 SER E N 1
ATOM 9619 C CA . SER E 1 149 ? -65.211 50.240 241.475 1.00 33.29 208 SER E CA 1
ATOM 9620 C C . SER E 1 149 ? -66.566 50.901 241.709 1.00 35.29 208 SER E C 1
ATOM 9621 O O . SER E 1 149 ? -67.204 50.672 242.733 1.00 31.92 208 SER E O 1
ATOM 9624 N N . ALA E 1 150 ? -67.004 51.726 240.763 1.00 25.27 209 ALA E N 1
ATOM 9625 C CA . ALA E 1 150 ? -68.343 52.296 240.819 1.00 23.72 209 ALA E CA 1
ATOM 9626 C C . ALA E 1 150 ? -69.407 51.187 240.745 1.00 31.19 209 ALA E C 1
ATOM 9627 O O . ALA E 1 150 ? -70.383 51.230 241.479 1.00 31.18 209 ALA E O 1
ATOM 9629 N N . LEU E 1 151 ? -69.216 50.197 239.875 1.00 32.50 210 LEU E N 1
ATOM 9630 C CA . LEU E 1 151 ? -70.125 49.042 239.847 1.00 37.07 210 LEU E CA 1
ATOM 9631 C C . LEU E 1 151 ? -70.196 48.340 241.205 1.00 34.74 210 LEU E C 1
ATOM 9632 O O . LEU E 1 151 ? -71.269 47.918 241.626 1.00 38.92 210 LEU E O 1
ATOM 9637 N N . ASP E 1 152 ? -69.052 48.211 241.870 1.00 38.41 211 ASP E N 1
ATOM 9638 C CA . ASP E 1 152 ? -68.975 47.590 243.190 1.00 42.20 211 ASP E CA 1
ATOM 9639 C C . ASP E 1 152 ? -69.836 48.311 244.211 1.00 40.99 211 ASP E C 1
ATOM 9640 O O . ASP E 1 152 ? -70.519 47.675 245.008 1.00 36.62 211 ASP E O 1
ATOM 9645 N N . VAL E 1 153 ? -69.807 49.639 244.178 1.00 33.58 212 VAL E N 1
ATOM 9646 C CA . VAL E 1 153 ? -70.639 50.446 245.064 1.00 40.16 212 VAL E CA 1
ATOM 9647 C C . VAL E 1 153 ? -72.119 50.120 244.875 1.00 47.38 212 VAL E C 1
ATOM 9648 O O . VAL E 1 153 ? -72.878 50.102 245.841 1.00 36.86 212 VAL E O 1
ATOM 9652 N N . TYR E 1 154 ? -72.523 49.876 243.631 1.00 32.88 213 TYR E N 1
ATOM 9653 C CA . TYR E 1 154 ? -73.916 49.535 243.320 1.00 38.40 213 TYR E CA 1
ATOM 9654 C C . TYR E 1 154 ? -74.180 48.032 243.309 1.00 40.81 213 TYR E C 1
ATOM 9655 O O . TYR E 1 154 ? -75.277 47.596 242.949 1.00 40.32 213 TYR E O 1
ATOM 9664 N N . GLN E 1 155 ? -73.168 47.252 243.682 1.00 38.46 214 GLN E N 1
ATOM 9665 C CA . GLN E 1 155 ? -73.241 45.794 243.697 1.00 45.67 214 GLN E CA 1
ATOM 9666 C C . GLN E 1 155 ? -73.743 45.230 242.369 1.00 54.83 214 GLN E C 1
ATOM 9667 O O . GLN E 1 155 ? -74.510 44.270 242.340 1.00 57.81 214 GLN E O 1
ATOM 9673 N N . ILE E 1 156 ? -73.298 45.841 241.272 1.00 38.84 215 ILE E N 1
ATOM 9674 C CA . ILE E 1 156 ? -73.543 45.311 239.937 1.00 38.47 215 ILE E CA 1
ATOM 9675 C C . ILE E 1 156 ? -72.419 44.310 239.695 1.00 45.61 215 ILE E C 1
ATOM 9676 O O . ILE E 1 156 ? -71.241 44.667 239.790 1.00 53.99 215 ILE E O 1
ATOM 9681 N N . PRO E 1 157 ? -72.766 43.050 239.399 1.00 61.76 216 PRO E N 1
ATOM 9682 C CA . PRO E 1 157 ? -71.696 42.088 239.152 1.00 84.45 216 PRO E CA 1
ATOM 9683 C C . PRO E 1 157 ? -70.974 42.429 237.839 1.00 47.25 216 PRO E C 1
ATOM 9684 O O . PRO E 1 157 ? -71.631 42.773 236.853 1.00 53.21 216 PRO E O 1
ATOM 9688 N N . HIS E 1 158 ? -69.642 42.345 237.834 1.00 51.22 217 HIS E N 1
ATOM 9689 C CA . HIS E 1 158 ? -68.848 42.791 236.679 1.00 71.84 217 HIS E CA 1
ATOM 9690 C C . HIS E 1 158 ? -69.212 42.071 235.384 1.00 61.61 217 HIS E C 1
ATOM 9691 O O . HIS E 1 158 ? -69.053 42.635 234.309 1.00 53.47 217 HIS E O 1
ATOM 9698 N N . ASP E 1 159 ? -69.709 40.839 235.485 1.00 46.04 218 ASP E N 1
ATOM 9699 C CA . ASP E 1 159 ? -70.124 40.080 234.297 1.00 58.44 218 ASP E CA 1
ATOM 9700 C C . ASP E 1 159 ? -71.435 40.573 233.658 1.00 41.36 218 ASP E C 1
ATOM 9701 O O . ASP E 1 159 ? -71.870 40.025 232.649 1.00 55.09 218 ASP E O 1
ATOM 9706 N N . GLN E 1 160 ? -72.072 41.575 234.260 1.00 41.67 219 GLN E N 1
ATOM 9707 C CA . GLN E 1 160 ? -73.267 42.207 233.696 1.00 52.37 219 GLN E CA 1
ATOM 9708 C C . GLN E 1 160 ? -72.903 43.372 232.756 1.00 50.36 219 GLN E C 1
ATOM 9709 O O . GLN E 1 160 ? -73.767 43.950 232.102 1.00 50.26 219 GLN E O 1
ATOM 9715 N N . LEU E 1 161 ? -71.623 43.732 232.731 1.00 45.77 220 LEU E N 1
ATOM 9716 C CA . LEU E 1 161 ? -71.078 44.669 231.748 1.00 42.49 220 LEU E CA 1
ATOM 9717 C C . LEU E 1 161 ? -71.093 44.086 230.350 1.00 39.88 220 LEU E C 1
ATOM 9718 O O . LEU E 1 161 ? -70.711 42.930 230.148 1.00 47.64 220 LEU E O 1
ATOM 9723 N N . ILE E 1 162 ? -71.493 44.902 229.385 1.00 37.34 221 ILE E N 1
ATOM 9724 C CA . ILE E 1 162 ? -71.366 44.545 227.977 1.00 33.41 221 ILE E CA 1
ATOM 9725 C C . ILE E 1 162 ? -70.029 45.090 227.477 1.00 43.80 221 ILE E C 1
ATOM 9726 O O . ILE E 1 162 ? -69.857 46.302 227.337 1.00 36.50 221 ILE E O 1
ATOM 9731 N N . LEU E 1 163 ? -69.084 44.190 227.217 1.00 30.77 222 LEU E N 1
ATOM 9732 C CA . LEU E 1 163 ? -67.746 44.568 226.776 1.00 34.75 222 LEU E CA 1
ATOM 9733 C C . LEU E 1 163 ? -67.702 44.702 225.263 1.00 36.39 222 LEU E C 1
ATOM 9734 O O . LEU E 1 163 ? -68.079 43.783 224.548 1.00 31.41 222 LEU E O 1
ATOM 9739 N N . LEU E 1 164 ? -67.252 45.855 224.784 1.00 26.40 223 LEU E N 1
ATOM 9740 C CA . LEU E 1 164 ? -67.147 46.116 223.351 1.00 26.53 223 LEU E CA 1
ATOM 9741 C C . LEU E 1 164 ? -65.736 46.596 222.985 1.00 34.16 223 LEU E C 1
ATOM 9742 O O . LEU E 1 164 ? -65.518 47.783 222.694 1.00 29.15 223 LEU E O 1
ATOM 9747 N N . PRO E 1 165 ? -64.763 45.671 223.001 1.00 29.72 224 PRO E N 1
ATOM 9748 C CA . PRO E 1 165 ? -63.405 46.022 222.600 1.00 32.05 224 PRO E CA 1
ATOM 9749 C C . PRO E 1 165 ? -63.341 46.344 221.107 1.00 32.87 224 PRO E C 1
ATOM 9750 O O . PRO E 1 165 ? -64.029 45.717 220.313 1.00 32.21 224 PRO E O 1
ATOM 9754 N N . THR E 1 166 ? -62.536 47.330 220.735 1.00 28.87 225 THR E N 1
ATOM 9755 C CA . THR E 1 166 ? -62.480 47.790 219.352 1.00 28.60 225 THR E CA 1
ATOM 9756 C C . THR E 1 166 ? -61.182 48.572 219.124 1.00 30.37 225 THR E C 1
ATOM 9757 O O . THR E 1 166 ? -60.311 48.580 219.984 1.00 32.75 225 THR E O 1
ATOM 9761 N N . GLN E 1 167 ? -61.041 49.197 217.960 1.00 26.19 226 GLN E N 1
ATOM 9762 C CA . GLN E 1 167 ? -59.864 50.019 217.666 1.00 33.89 226 GLN E CA 1
ATOM 9763 C C . GLN E 1 167 ? -60.029 51.384 218.337 1.00 26.47 226 GLN E C 1
ATOM 9764 O O . GLN E 1 167 ? -61.149 51.888 218.450 1.00 29.68 226 GLN E O 1
ATOM 9770 N N . PHE E 1 168 ? -58.924 51.981 218.771 1.00 31.67 227 PHE E N 1
ATOM 9771 C CA . PHE E 1 168 ? -58.976 53.225 219.550 1.00 32.01 227 PHE E CA 1
ATOM 9772 C C . PHE E 1 168 ? -59.150 54.419 218.619 1.00 31.27 227 PHE E C 1
ATOM 9773 O O . PHE E 1 168 ? -58.212 55.169 218.387 1.00 30.71 227 PHE E O 1
ATOM 9781 N N . SER E 1 169 ? -60.353 54.603 218.090 1.00 30.52 228 SER E N 1
ATOM 9782 C CA . SER E 1 169 ? -60.570 55.617 217.057 1.00 29.53 228 SER E CA 1
ATOM 9783 C C . SER E 1 169 ? -62.044 55.813 216.820 1.00 24.93 228 SER E C 1
ATOM 9784 O O . SER E 1 169 ? -62.854 54.979 217.216 1.00 25.06 228 SER E O 1
ATOM 9787 N N . LYS E 1 170 ? -62.385 56.895 216.127 1.00 23.26 229 LYS E N 1
ATOM 9788 C CA . LYS E 1 170 ? -63.761 57.128 215.688 1.00 26.88 229 LYS E CA 1
ATOM 9789 C C . LYS E 1 170 ? -64.291 55.928 214.911 1.00 32.95 229 LYS E C 1
ATOM 9790 O O . LYS E 1 170 ? -65.420 55.491 215.118 1.00 29.85 229 LYS E O 1
ATOM 9796 N N . GLN E 1 171 ? -63.466 55.401 214.012 1.00 29.80 230 GLN E N 1
ATOM 9797 C CA . GLN E 1 171 ? -63.845 54.249 213.211 1.00 29.49 230 GLN E CA 1
ATOM 9798 C C . GLN E 1 171 ? -64.146 53.043 214.101 1.00 30.92 230 GLN E C 1
ATOM 9799 O O . GLN E 1 171 ? -65.112 52.325 213.864 1.00 31.61 230 GLN E O 1
ATOM 9805 N N . GLY E 1 172 ? -63.324 52.834 215.125 1.00 29.59 231 GLY E N 1
ATOM 9806 C CA . GLY E 1 172 ? -63.532 51.744 216.074 1.00 30.70 231 GLY E CA 1
ATOM 9807 C C . GLY E 1 172 ? -64.829 51.848 216.846 1.00 30.07 231 GLY E C 1
ATOM 9808 O O . GLY E 1 172 ? -65.495 50.839 217.094 1.00 35.01 231 GLY E O 1
ATOM 9809 N N . GLY E 1 173 ? -65.188 53.068 217.235 1.00 27.12 232 GLY E N 1
ATOM 9810 C CA . GLY E 1 173 ? -66.474 53.326 217.877 1.00 28.89 232 GLY E CA 1
ATOM 9811 C C . GLY E 1 173 ? -67.635 53.063 216.934 1.00 32.42 232 GLY E C 1
ATOM 9812 O O . GLY E 1 173 ? -68.620 52.428 217.301 1.00 29.45 232 GLY E O 1
ATOM 9813 N N . TYR E 1 174 ? -67.515 53.560 215.709 1.00 26.82 233 TYR E N 1
ATOM 9814 C CA . TYR E 1 174 ? -68.510 53.304 214.664 1.00 29.23 233 TYR E CA 1
ATOM 9815 C C . TYR E 1 174 ? -68.757 51.802 214.449 1.00 30.45 233 TYR E C 1
ATOM 9816 O O . TYR E 1 174 ? -69.907 51.355 214.374 1.00 29.55 233 TYR E O 1
ATOM 9825 N N . GLN E 1 175 ? -67.668 51.042 214.381 1.00 29.43 234 GLN E N 1
ATOM 9826 C CA . GLN E 1 175 ? -67.706 49.626 214.035 1.00 39.55 234 GLN E CA 1
ATOM 9827 C C . GLN E 1 175 ? -68.379 48.731 215.059 1.00 46.28 234 GLN E C 1
ATOM 9828 O O . GLN E 1 175 ? -68.869 47.689 214.683 1.00 34.10 234 GLN E O 1
ATOM 9834 N N . ILE E 1 176 ? -68.407 49.117 216.336 1.00 37.21 235 ILE E N 1
ATOM 9835 C CA . ILE E 1 176 ? -69.059 48.280 217.358 1.00 35.15 235 ILE E CA 1
ATOM 9836 C C . ILE E 1 176 ? -70.513 48.643 217.606 1.00 31.12 235 ILE E C 1
ATOM 9837 O O . ILE E 1 176 ? -71.147 48.080 218.500 1.00 33.78 235 ILE E O 1
ATOM 9842 N N . THR E 1 177 ? -71.051 49.563 216.811 1.00 32.91 236 THR E N 1
ATOM 9843 C CA . THR E 1 177 ? -72.427 49.997 216.983 1.00 33.80 236 THR E CA 1
ATOM 9844 C C . THR E 1 177 ? -73.432 48.847 216.870 1.00 38.27 236 THR E C 1
ATOM 9845 O O . THR E 1 177 ? -74.352 48.742 217.684 1.00 36.84 236 THR E O 1
ATOM 9849 N N . ALA E 1 178 ? -73.261 47.991 215.869 1.00 36.08 237 ALA E N 1
ATOM 9850 C CA . ALA E 1 178 ? -74.184 46.872 215.664 1.00 33.08 237 ALA E CA 1
ATOM 9851 C C . ALA E 1 178 ? -74.211 45.965 216.896 1.00 32.75 237 ALA E C 1
ATOM 9852 O O . ALA E 1 178 ? -75.280 45.553 217.345 1.00 38.28 237 ALA E O 1
ATOM 9854 N N . GLU E 1 179 ? -73.035 45.681 217.451 1.00 31.96 238 GLU E N 1
ATOM 9855 C CA . GLU E 1 179 ? -72.933 44.909 218.690 1.00 36.56 238 GLU E CA 1
ATOM 9856 C C . GLU E 1 179 ? -73.617 45.613 219.856 1.00 36.87 238 GLU E C 1
ATOM 9857 O O . GLU E 1 179 ? -74.268 44.972 220.672 1.00 36.43 238 GLU E O 1
ATOM 9863 N N . LEU E 1 180 ? -73.463 46.930 219.950 1.00 32.29 239 LEU E N 1
ATOM 9864 C CA . LEU E 1 180 ? -74.168 47.675 220.981 1.00 31.97 239 LEU E CA 1
ATOM 9865 C C . LEU E 1 180 ? -75.675 47.486 220.837 1.00 41.59 239 LEU E C 1
ATOM 9866 O O . LEU E 1 180 ? -76.359 47.152 221.809 1.00 32.90 239 LEU E O 1
ATOM 9871 N N . LEU E 1 181 ? -76.173 47.685 219.617 1.00 36.97 240 LEU E N 1
ATOM 9872 C CA . LEU E 1 181 ? -77.606 47.582 219.317 1.00 42.70 240 LEU E CA 1
ATOM 9873 C C . LEU E 1 181 ? -78.172 46.190 219.603 1.00 34.63 240 LEU E C 1
ATOM 9874 O O . LEU E 1 181 ? -79.314 46.063 220.025 1.00 40.90 240 LEU E O 1
ATOM 9879 N N . ASP E 1 182 ? -77.360 45.159 219.396 1.00 36.43 241 ASP E N 1
ATOM 9880 C CA . ASP E 1 182 ? -77.765 43.783 219.700 1.00 52.36 241 ASP E CA 1
ATOM 9881 C C . ASP E 1 182 ? -77.790 43.443 221.199 1.00 52.68 241 ASP E C 1
ATOM 9882 O O . ASP E 1 182 ? -78.262 42.371 221.565 1.00 49.24 241 ASP E O 1
ATOM 9887 N N . SER E 1 183 ? -77.284 44.334 222.055 1.00 41.26 242 SER E N 1
ATOM 9888 C CA . SER E 1 183 ? -77.204 44.087 223.502 1.00 33.25 242 SER E CA 1
ATOM 9889 C C . SER E 1 183 ? -78.349 44.757 224.237 1.00 35.47 242 SER E C 1
ATOM 9890 O O . SER E 1 183 ? -79.108 45.546 223.663 1.00 34.45 242 SER E O 1
ATOM 9893 N N . ALA E 1 184 ? -78.437 44.466 225.531 1.00 39.24 243 ALA E N 1
ATOM 9894 C CA . ALA E 1 184 ? -79.429 45.089 226.399 1.00 40.17 243 ALA E CA 1
ATOM 9895 C C . ALA E 1 184 ? -78.953 46.403 227.057 1.00 40.69 243 ALA E C 1
ATOM 9896 O O . ALA E 1 184 ? -79.654 46.959 227.905 1.00 39.20 243 ALA E O 1
ATOM 9898 N N . ALA E 1 185 ? -77.786 46.917 226.668 1.00 41.29 244 ALA E N 1
ATOM 9899 C CA . ALA E 1 185 ? -77.241 48.115 227.322 1.00 31.82 244 ALA E CA 1
ATOM 9900 C C . ALA E 1 185 ? -78.133 49.326 227.089 1.00 29.08 244 ALA E C 1
ATOM 9901 O O . ALA E 1 185 ? -78.703 49.484 226.015 1.00 35.33 244 ALA E O 1
ATOM 9903 N N . THR E 1 186 ? -78.261 50.164 228.112 1.00 27.42 245 THR E N 1
ATOM 9904 C CA . THR E 1 186 ? -78.971 51.446 228.007 1.00 28.98 245 THR E CA 1
ATOM 9905 C C . THR E 1 186 ? -78.027 52.659 228.137 1.00 31.96 245 THR E C 1
ATOM 9906 O O . THR E 1 186 ? -78.387 53.781 227.786 1.00 32.41 245 THR E O 1
ATOM 9910 N N . GLY E 1 187 ? -76.848 52.426 228.704 1.00 33.64 246 GLY E N 1
ATOM 9911 C CA . GLY E 1 187 ? -75.841 53.453 228.888 1.00 30.02 246 GLY E CA 1
ATOM 9912 C C . GLY E 1 187 ? -74.498 52.927 228.425 1.00 36.46 246 GLY E C 1
ATOM 9913 O O . GLY E 1 187 ? -74.278 51.709 228.393 1.00 31.59 246 GLY E O 1
ATOM 9914 N N . VAL E 1 188 ? -73.602 53.848 228.064 1.00 28.58 247 VAL E N 1
ATOM 9915 C CA . VAL E 1 188 ? -72.318 53.501 227.452 1.00 29.02 247 VAL E CA 1
ATOM 9916 C C . VAL E 1 188 ? -71.214 54.393 228.014 1.00 25.09 247 VAL E C 1
ATOM 9917 O O . VAL E 1 188 ? -71.362 55.625 228.061 1.00 29.11 247 VAL E O 1
ATOM 9921 N N . PHE E 1 189 ? -70.128 53.763 228.448 1.00 27.34 248 PHE E N 1
ATOM 9922 C CA . PHE E 1 189 ? -68.892 54.466 228.765 1.00 29.01 248 PHE E CA 1
ATOM 9923 C C . PHE E 1 189 ? -67.906 54.205 227.632 1.00 23.72 248 PHE E C 1
ATOM 9924 O O . PHE E 1 189 ? -67.457 53.072 227.437 1.00 25.57 248 PHE E O 1
ATOM 9932 N N . ALA E 1 190 ? -67.589 55.261 226.884 1.00 23.91 249 ALA E N 1
ATOM 9933 C CA . ALA E 1 190 ? -66.584 55.196 225.833 1.00 20.17 249 ALA E CA 1
ATOM 9934 C C . ALA E 1 190 ? -65.290 55.731 226.420 1.00 24.69 249 ALA E C 1
ATOM 9935 O O . ALA E 1 190 ? -65.269 56.823 226.996 1.00 25.38 249 ALA E O 1
ATOM 9937 N N . LEU E 1 191 ? -64.214 54.970 226.268 1.00 21.69 250 LEU E N 1
ATOM 9938 C CA . LEU E 1 191 ? -62.954 55.255 226.965 1.00 25.82 250 LEU E CA 1
ATOM 9939 C C . LEU E 1 191 ? -62.158 56.435 226.389 1.00 27.59 250 LEU E C 1
ATOM 9940 O O . LEU E 1 191 ? -61.171 56.861 226.977 1.00 27.09 250 LEU E O 1
ATOM 9945 N N . ASN E 1 192 ? -62.596 56.964 225.251 1.00 23.99 251 ASN E N 1
ATOM 9946 C CA . ASN E 1 192 ? -62.264 58.333 224.864 1.00 26.65 251 ASN E CA 1
ATOM 9947 C C . ASN E 1 192 ? -63.351 58.973 224.013 1.00 24.94 251 ASN E C 1
ATOM 9948 O O . ASN E 1 192 ? -64.323 58.303 223.606 1.00 24.47 251 ASN E O 1
ATOM 9953 N N . ASP E 1 193 ? -63.224 60.275 223.794 1.00 23.43 252 ASP E N 1
ATOM 9954 C CA . ASP E 1 193 ? -64.258 61.011 223.078 1.00 26.55 252 ASP E CA 1
ATOM 9955 C C . ASP E 1 193 ? -64.328 60.567 221.616 1.00 27.99 252 ASP E C 1
ATOM 9956 O O . ASP E 1 193 ? -65.410 60.530 221.035 1.00 24.18 252 ASP E O 1
ATOM 9961 N N . GLU E 1 194 ? -63.186 60.216 221.028 1.00 29.05 253 GLU E N 1
ATOM 9962 C CA . GLU E 1 194 ? -63.180 59.751 219.633 1.00 32.14 253 GLU E CA 1
ATOM 9963 C C . GLU E 1 194 ? -64.054 58.509 219.478 1.00 28.31 253 GLU E C 1
ATOM 9964 O O . GLU E 1 194 ? -64.875 58.440 218.552 1.00 25.25 253 GLU E O 1
ATOM 9970 N N . LEU E 1 195 ? -63.935 57.558 220.405 1.00 26.96 254 LEU E N 1
ATOM 9971 C CA . LEU E 1 195 ? -64.825 56.383 220.394 1.00 30.01 254 LEU E CA 1
ATOM 9972 C C . LEU E 1 195 ? -66.284 56.820 220.461 1.00 26.75 254 LEU E C 1
ATOM 9973 O O . LEU E 1 195 ? -67.117 56.309 219.718 1.00 28.94 254 LEU E O 1
ATOM 9978 N N . ALA E 1 196 ? -66.590 57.779 221.337 1.00 25.61 255 ALA E N 1
ATOM 9979 C CA . ALA E 1 196 ? -67.958 58.255 221.482 1.00 28.91 255 ALA E CA 1
ATOM 9980 C C . ALA E 1 196 ? -68.496 58.833 220.175 1.00 25.94 255 ALA E C 1
ATOM 9981 O O . ALA E 1 196 ? -69.645 58.575 219.811 1.00 25.40 255 ALA E O 1
ATOM 9983 N N . PHE E 1 197 ? -67.666 59.590 219.460 1.00 25.07 256 PHE E N 1
ATOM 9984 C CA . PHE E 1 197 ? -68.084 60.166 218.184 1.00 28.17 256 PHE E CA 1
ATOM 9985 C C . PHE E 1 197 ? -68.441 59.081 217.163 1.00 25.16 256 PHE E C 1
ATOM 9986 O O . PHE E 1 197 ? -69.369 59.248 216.378 1.00 26.78 256 PHE E O 1
ATOM 9994 N N . GLY E 1 198 ? -67.685 57.991 217.173 1.00 21.64 257 GLY E N 1
ATOM 9995 C CA . GLY E 1 198 ? -67.973 56.833 216.347 1.00 28.03 257 GLY E CA 1
ATOM 9996 C C . GLY E 1 198 ? -69.333 56.231 216.637 1.00 34.65 257 GLY E C 1
ATOM 9997 O O . GLY E 1 198 ? -70.091 55.912 215.719 1.00 27.84 257 GLY E O 1
ATOM 9998 N N . LEU E 1 199 ? -69.644 56.084 217.923 1.00 27.30 258 LEU E N 1
ATOM 9999 C CA . LEU E 1 199 ? -70.960 55.624 218.342 1.00 29.93 258 LEU E CA 1
ATOM 10000 C C . LEU E 1 199 ? -72.064 56.577 217.908 1.00 31.41 258 LEU E C 1
ATOM 10001 O O . LEU E 1 199 ? -73.124 56.125 217.499 1.00 26.25 258 LEU E O 1
ATOM 10006 N N . TYR E 1 200 ? -71.835 57.887 218.031 1.00 24.73 259 TYR E N 1
ATOM 10007 C CA . TYR E 1 200 ? -72.821 58.858 217.576 1.00 24.06 259 TYR E CA 1
ATOM 10008 C C . TYR E 1 200 ? -73.157 58.571 216.105 1.00 30.01 259 TYR E C 1
ATOM 10009 O O . TYR E 1 200 ? -74.315 58.454 215.742 1.00 29.71 259 TYR E O 1
ATOM 10018 N N . ARG E 1 201 ? -72.138 58.463 215.264 1.00 31.29 260 ARG E N 1
ATOM 10019 C CA . ARG E 1 201 ? -72.369 58.210 213.842 1.00 27.86 260 ARG E CA 1
ATOM 10020 C C . ARG E 1 201 ? -73.177 56.922 213.632 1.00 30.58 260 ARG E C 1
ATOM 10021 O O . ARG E 1 201 ? -74.159 56.913 212.889 1.00 27.80 260 ARG E O 1
ATOM 10029 N N . GLY E 1 202 ? -72.748 55.850 214.284 1.00 32.02 261 GLY E N 1
ATOM 10030 C CA . GLY E 1 202 ? -73.428 54.563 214.202 1.00 31.99 261 GLY E CA 1
ATOM 10031 C C . GLY E 1 202 ? -74.879 54.602 214.638 1.00 29.23 261 GLY E C 1
ATOM 10032 O O . GLY E 1 202 ? -75.746 54.049 213.964 1.00 32.49 261 GLY E O 1
ATOM 10033 N N . LEU E 1 203 ? -75.153 55.253 215.769 1.00 32.97 262 LEU E N 1
ATOM 10034 C CA . LEU E 1 203 ? -76.509 55.318 216.289 1.00 33.62 262 LEU E CA 1
ATOM 10035 C C . LEU E 1 203 ? -77.399 56.181 215.397 1.00 32.70 262 LEU E C 1
ATOM 10036 O O . LEU E 1 203 ? -78.553 55.830 215.135 1.00 31.21 262 LEU E O 1
ATOM 10041 N N . GLU E 1 204 ? -76.854 57.298 214.925 1.00 29.66 263 GLU E N 1
ATOM 10042 C CA . GLU E 1 204 ? -77.564 58.174 213.993 1.00 39.05 263 GLU E CA 1
ATOM 10043 C C . GLU E 1 204 ? -77.978 57.436 212.719 1.00 37.87 263 GLU E C 1
ATOM 10044 O O . GLU E 1 204 ? -79.112 57.564 212.266 1.00 34.63 263 GLU E O 1
ATOM 10050 N N . GLU E 1 205 ? -77.060 56.652 212.166 1.00 33.13 264 GLU E N 1
ATOM 10051 C CA . GLU E 1 205 ? -77.327 55.889 210.952 1.00 37.13 264 GLU E CA 1
ATOM 10052 C C . GLU E 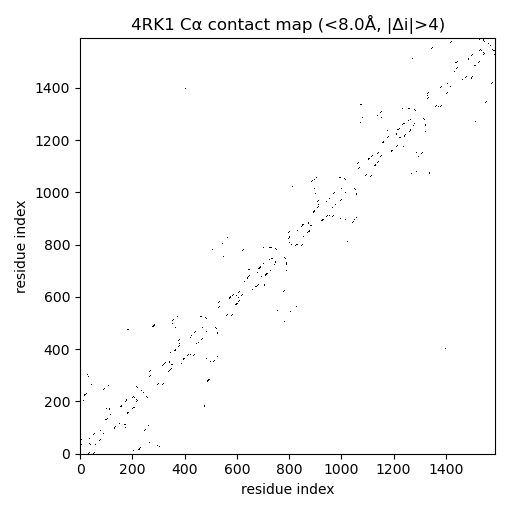1 205 ? -78.309 54.743 211.188 1.00 53.17 264 GLU E C 1
ATOM 10053 O O . GLU E 1 205 ? -78.970 54.301 210.253 1.00 34.97 264 GLU E O 1
ATOM 10059 N N . ALA E 1 206 ? -78.408 54.262 212.425 1.00 41.16 265 ALA E N 1
ATOM 10060 C CA . ALA E 1 206 ? -79.386 53.229 212.764 1.00 35.09 265 ALA E CA 1
ATOM 10061 C C . ALA E 1 20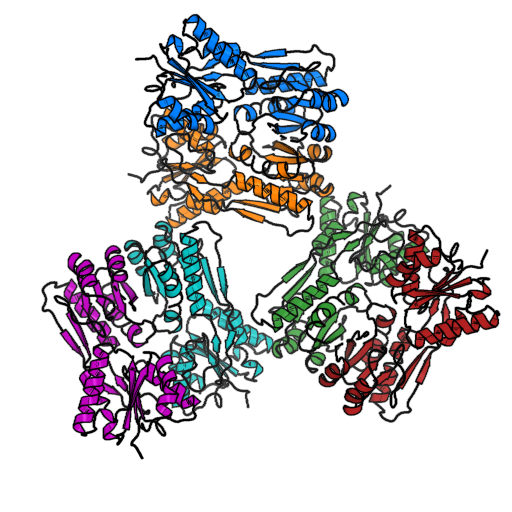6 ? -80.739 53.815 213.158 1.00 35.84 265 ALA E C 1
ATOM 10062 O O . ALA E 1 206 ? -81.654 53.073 213.488 1.00 45.87 265 ALA E O 1
ATOM 10064 N N . GLY E 1 207 ? -80.863 55.138 213.134 1.00 34.47 266 GLY E N 1
ATOM 10065 C CA . GLY E 1 207 ? -82.113 55.814 213.470 1.00 43.85 266 GLY E CA 1
ATOM 10066 C C . GLY E 1 207 ? -82.363 55.979 214.956 1.00 54.14 266 GLY E C 1
ATOM 10067 O O . GLY E 1 207 ? -83.494 56.230 215.369 1.00 39.47 266 GLY E O 1
ATOM 10068 N N . LYS E 1 208 ? -81.316 55.850 215.769 1.00 41.14 267 LYS E N 1
ATOM 10069 C CA . LYS E 1 208 ? -81.448 56.010 217.215 1.00 31.65 267 LYS E CA 1
ATOM 10070 C C . LYS E 1 208 ? -81.121 57.436 217.635 1.00 47.10 267 LYS E C 1
ATOM 10071 O O . LYS E 1 208 ? -80.506 58.184 216.887 1.00 45.91 267 LYS E O 1
ATOM 10077 N N . SER E 1 209 ? -81.547 57.799 218.839 1.00 36.19 268 SER E N 1
ATOM 10078 C CA . SER E 1 209 ? -81.338 59.137 219.368 1.00 41.20 268 SER E CA 1
ATOM 10079 C C . SER E 1 209 ? -80.543 59.049 220.652 1.00 36.03 268 SER E C 1
ATOM 10080 O O . SER E 1 209 ? -80.630 58.058 221.371 1.00 31.62 268 SER E O 1
ATOM 10083 N N . ILE E 1 210 ? -79.762 60.092 220.915 1.00 32.06 269 ILE E N 1
ATOM 10084 C CA . ILE E 1 210 ? -78.987 60.226 222.147 1.00 27.52 269 ILE E CA 1
ATOM 10085 C C . ILE E 1 210 ? -79.535 61.488 222.816 1.00 27.08 269 ILE E C 1
ATOM 10086 O O . ILE E 1 210 ? -79.597 62.535 222.165 1.00 30.84 269 ILE E O 1
ATOM 10091 N N . PRO E 1 211 ? -79.949 61.433 224.083 1.00 26.00 270 PRO E N 1
ATOM 10092 C CA . PRO E 1 211 ? -79.827 60.287 224.986 1.00 34.10 270 PRO E CA 1
ATOM 10093 C C . PRO E 1 211 ? -81.059 59.354 225.079 1.00 42.28 270 PRO E C 1
ATOM 10094 O O . PRO E 1 211 ? -81.047 58.401 225.859 1.00 34.94 270 PRO E O 1
ATOM 10098 N N . GLU E 1 212 ? -82.093 59.602 224.280 1.00 37.16 271 GLU E N 1
ATOM 10099 C CA . GLU E 1 212 ? -83.365 58.872 224.411 1.00 32.87 271 GLU E CA 1
ATOM 10100 C C . GLU E 1 212 ? -83.181 57.356 224.346 1.00 35.40 271 GLU E C 1
ATOM 10101 O O . GLU E 1 212 ? -83.759 56.622 225.148 1.00 40.74 271 GLU E O 1
ATOM 10107 N N . ASP E 1 213 ? -82.371 56.890 223.398 1.00 30.21 272 ASP E N 1
ATOM 10108 C CA . ASP E 1 213 ? -82.090 55.457 223.266 1.00 31.72 272 ASP E CA 1
ATOM 10109 C C . ASP E 1 213 ? -80.839 55.013 224.029 1.00 41.55 272 ASP E C 1
ATOM 10110 O O . ASP E 1 213 ? -80.799 53.905 224.561 1.00 32.52 272 ASP E O 1
ATOM 10115 N N . TYR E 1 214 ? -79.817 55.864 224.073 1.00 37.10 273 TYR E N 1
ATOM 10116 C CA . TYR E 1 214 ? -78.561 55.515 224.763 1.00 31.49 273 TYR E CA 1
ATOM 10117 C C . TYR E 1 214 ? -77.982 56.721 225.462 1.00 32.03 273 TYR E C 1
ATOM 10118 O O . TYR E 1 214 ? -77.826 57.770 224.859 1.00 30.77 273 TYR E O 1
ATOM 10127 N N . SER E 1 215 ? -77.663 56.557 226.737 1.00 28.74 274 SER E N 1
ATOM 10128 C CA . SER E 1 215 ? -76.850 57.533 227.460 1.00 34.02 274 SER E CA 1
ATOM 10129 C C . SER E 1 215 ? -75.385 57.228 227.174 1.00 31.58 274 SER E C 1
ATOM 10130 O O . SER E 1 215 ? -74.971 56.072 227.249 1.00 29.25 274 SER E O 1
ATOM 10133 N N . ILE E 1 216 ? -74.608 58.261 226.839 1.00 29.04 275 ILE E N 1
ATOM 10134 C CA . ILE E 1 216 ? -73.197 58.089 226.487 1.00 30.13 275 ILE E CA 1
ATOM 10135 C C . ILE E 1 216 ? -72.316 59.080 227.237 1.00 22.52 275 ILE E C 1
ATOM 10136 O O . ILE E 1 216 ? -72.571 60.288 227.227 1.00 28.80 275 ILE E O 1
ATOM 10141 N N . ILE E 1 217 ? -71.267 58.553 227.862 1.00 23.01 276 ILE E N 1
ATOM 10142 C CA . ILE E 1 217 ? -70.233 59.382 228.458 1.00 27.20 276 ILE E CA 1
ATOM 10143 C C . ILE E 1 217 ? -68.894 58.984 227.863 1.00 26.15 276 ILE E C 1
ATOM 10144 O O . ILE E 1 217 ? -68.581 57.799 227.735 1.00 26.18 276 ILE E O 1
ATOM 10149 N N . GLY E 1 218 ? -68.129 59.993 227.454 1.00 23.87 277 GLY E N 1
ATOM 10150 C CA . GLY E 1 218 ? -66.817 59.782 226.862 1.00 26.85 277 GLY E CA 1
ATOM 10151 C C . GLY E 1 218 ? -65.697 60.058 227.846 1.00 32.27 277 GLY E C 1
ATOM 10152 O O . GLY E 1 218 ? -65.872 59.934 229.055 1.00 27.90 277 GLY E O 1
ATOM 10153 N N . TYR E 1 219 ? -64.537 60.424 227.315 1.00 25.29 278 TYR E N 1
ATOM 10154 C CA . TYR E 1 219 ? -63.362 60.713 228.137 1.00 26.19 278 TYR E CA 1
ATOM 10155 C C . TYR E 1 219 ? -62.366 61.568 227.359 1.00 25.12 278 TYR E C 1
ATOM 10156 O O . TYR E 1 219 ? -61.957 61.197 226.254 1.00 25.25 278 TYR E O 1
ATOM 10165 N N . ASP E 1 220 ? -62.002 62.705 227.957 1.00 24.85 279 ASP E N 1
ATOM 10166 C CA . ASP E 1 220 ? -60.891 63.600 227.573 1.00 21.51 279 ASP E CA 1
ATOM 10167 C C . ASP E 1 220 ? -61.336 65.049 227.685 1.00 21.43 279 ASP E C 1
ATOM 10168 O O . ASP E 1 220 ? -60.591 65.886 228.183 1.00 24.86 279 ASP E O 1
ATOM 10173 N N . ASN E 1 221 ? -62.541 65.324 227.187 1.00 20.03 280 ASN E N 1
ATOM 10174 C CA . ASN E 1 221 ? -63.030 66.681 226.936 1.00 24.15 280 ASN E CA 1
ATOM 10175 C C . ASN E 1 221 ? -62.245 67.433 225.858 1.00 23.64 280 ASN E C 1
ATOM 10176 O O . ASN E 1 221 ? -61.895 68.607 226.029 1.00 26.65 280 ASN E O 1
ATOM 10181 N N . ILE E 1 222 ? -61.985 66.764 224.735 1.00 26.34 281 ILE E N 1
ATOM 10182 C CA . ILE E 1 222 ? -61.444 67.454 223.561 1.00 26.92 281 ILE E CA 1
ATOM 10183 C C . ILE E 1 222 ? -62.497 68.447 223.071 1.00 25.30 281 ILE E C 1
ATOM 10184 O O . ILE E 1 222 ? -63.696 68.285 223.347 1.00 25.55 281 ILE E O 1
ATOM 10189 N N . ASP E 1 223 ? -62.041 69.484 222.375 1.00 25.66 282 ASP E N 1
ATOM 10190 C CA . ASP E 1 223 ? -62.903 70.584 221.943 1.00 24.38 282 ASP E CA 1
ATOM 10191 C C . ASP E 1 223 ? -64.162 70.138 221.211 1.00 23.76 282 ASP E C 1
ATOM 10192 O O . ASP E 1 223 ? -65.215 70.759 221.356 1.00 27.03 282 ASP E O 1
ATOM 10205 N N . CYS E 1 225 ? -66.207 67.926 221.607 1.00 25.35 284 CYS E N 1
ATOM 10206 C CA . CYS E 1 225 ? -67.357 67.585 222.460 1.00 25.64 284 CYS E CA 1
ATOM 10207 C C . CYS E 1 225 ? -68.437 68.661 222.446 1.00 33.60 284 CYS E C 1
ATOM 10208 O O . CYS E 1 225 ? -69.604 68.366 222.622 1.00 27.44 284 CYS E O 1
ATOM 10211 N N . GLU E 1 226 ? -68.032 69.909 222.245 1.00 23.96 285 GLU E N 1
ATOM 10212 C CA . GLU E 1 226 ? -68.968 71.029 222.240 1.00 27.18 285 GLU E CA 1
ATOM 10213 C C . GLU E 1 226 ? -69.559 71.365 220.887 1.00 32.26 285 GLU E C 1
ATOM 10214 O O . GLU E 1 226 ? -70.428 72.229 220.811 1.00 32.84 285 GLU E O 1
ATOM 10220 N N . TYR E 1 227 ? -69.102 70.697 219.830 1.00 30.05 286 TYR E N 1
ATOM 10221 C CA . TYR E 1 227 ? -69.561 71.002 218.481 1.00 28.26 286 TYR E CA 1
ATOM 10222 C C . TYR E 1 227 ? -70.487 69.935 217.907 1.00 30.05 286 TYR E C 1
ATOM 10223 O O . TYR E 1 227 ? -71.075 70.136 216.857 1.00 44.56 286 TYR E O 1
ATOM 10232 N N . ILE E 1 228 ? -70.618 68.807 218.593 1.00 30.84 287 ILE E N 1
ATOM 10233 C CA . ILE E 1 228 ? -71.592 67.783 218.203 1.00 31.26 287 ILE E CA 1
ATOM 10234 C C . ILE E 1 228 ? -72.897 67.948 218.963 1.00 35.91 287 ILE E C 1
ATOM 10235 O O . ILE E 1 228 ? -72.966 68.675 219.958 1.00 30.59 287 ILE E O 1
ATOM 10240 N N . LYS E 1 229 ? -73.931 67.263 218.486 1.00 34.20 288 LYS E N 1
ATOM 10241 C CA . LYS E 1 229 ? -75.268 67.412 219.044 1.00 36.55 288 LYS E CA 1
ATOM 10242 C C . LYS E 1 229 ? -75.882 66.032 219.265 1.00 34.32 288 LYS E C 1
ATOM 10243 O O . LYS E 1 229 ? -75.963 65.248 218.323 1.00 33.52 288 LYS E O 1
ATOM 10249 N N . PRO E 1 230 ? -76.292 65.710 220.491 1.00 29.61 289 PRO E N 1
ATOM 10250 C CA . PRO E 1 230 ? -76.120 66.557 221.660 1.00 27.62 289 PRO E CA 1
ATOM 10251 C C . PRO E 1 230 ? -74.657 66.662 222.092 1.00 27.79 289 PRO E C 1
ATOM 10252 O O . PRO E 1 230 ? -73.865 65.742 221.858 1.00 30.34 289 PRO E O 1
ATOM 10256 N N . LYS E 1 231 ? -74.315 67.764 222.746 1.00 26.35 290 LYS E N 1
ATOM 10257 C CA . LYS E 1 231 ? -72.961 67.937 223.284 1.00 26.45 290 LYS E CA 1
ATOM 10258 C C . LYS E 1 231 ? -72.617 66.784 224.239 1.00 28.32 290 LYS E C 1
ATOM 10259 O O . LYS E 1 231 ? -73.460 66.338 225.028 1.00 25.37 290 LYS E O 1
ATOM 10265 N N . LEU E 1 232 ? -71.374 66.314 224.166 1.00 23.85 291 LEU E N 1
ATOM 10266 C CA . LEU E 1 232 ? -70.981 65.078 224.830 1.00 29.66 291 LEU E CA 1
ATOM 10267 C C . LEU E 1 232 ? -70.593 65.304 226.286 1.00 24.44 291 LEU E C 1
ATOM 10268 O O . LEU E 1 232 ? -69.752 66.144 226.610 1.00 27.57 291 LEU E O 1
ATOM 10273 N N . THR E 1 233 ? -71.238 64.537 227.149 1.00 23.63 292 THR E N 1
ATOM 10274 C CA . THR E 1 233 ? -70.892 64.451 228.545 1.00 28.16 292 THR E CA 1
ATOM 10275 C C . THR E 1 233 ? -69.639 63.606 228.615 1.00 25.71 292 THR E C 1
ATOM 10276 O O . THR E 1 233 ? -69.553 62.577 227.942 1.00 24.70 292 THR E O 1
ATOM 10280 N N . THR E 1 234 ? -68.670 64.032 229.421 1.00 23.36 293 THR E N 1
ATOM 10281 C CA . THR E 1 234 ? -67.348 63.422 229.381 1.00 25.46 293 THR E CA 1
ATOM 10282 C C . THR E 1 234 ? -66.560 63.713 230.652 1.00 22.65 293 THR E C 1
ATOM 10283 O O . THR E 1 234 ? -66.904 64.619 231.429 1.00 27.59 293 THR E O 1
ATOM 10287 N N . ILE E 1 235 ? -65.513 62.923 230.857 1.00 24.79 294 ILE E N 1
ATOM 10288 C CA . ILE E 1 235 ? -64.528 63.180 231.901 1.00 22.09 294 ILE E CA 1
ATOM 10289 C C . ILE E 1 235 ? -63.410 64.052 231.319 1.00 26.18 294 ILE E C 1
ATOM 10290 O O . ILE E 1 235 ? -62.677 63.627 230.428 1.00 25.03 294 ILE E O 1
ATOM 10295 N N . ALA E 1 236 ? -63.282 65.276 231.816 1.00 24.54 295 ALA E N 1
ATOM 10296 C CA . ALA E 1 236 ? -62.265 66.187 231.314 1.00 25.00 295 ALA E CA 1
ATOM 10297 C C . ALA E 1 236 ? -60.895 65.893 231.919 1.00 35.55 295 ALA E C 1
ATOM 10298 O O . ALA E 1 236 ? -60.731 65.922 233.135 1.00 27.12 295 ALA E O 1
ATOM 10300 N N . GLN E 1 237 ? -59.916 65.612 231.067 1.00 25.90 296 GLN E N 1
ATOM 10301 C CA . GLN E 1 237 ? -58.513 65.714 231.456 1.00 30.12 296 GLN E CA 1
ATOM 10302 C C . GLN E 1 237 ? -58.085 67.162 231.224 1.00 25.75 296 GLN E C 1
ATOM 10303 O O . GLN E 1 237 ? -58.584 67.806 230.289 1.00 24.59 296 GLN E O 1
ATOM 10309 N N . PRO E 1 238 ? -57.167 67.691 232.056 1.00 26.64 297 PRO E N 1
ATOM 10310 C CA . PRO E 1 238 ? -56.642 69.040 231.795 1.00 27.38 297 PRO E CA 1
ATOM 10311 C C . PRO E 1 238 ? -55.512 68.969 230.762 1.00 23.64 297 PRO E C 1
ATOM 10312 O O . PRO E 1 238 ? -54.324 69.047 231.107 1.00 27.77 297 PRO E O 1
ATOM 10316 N N . ILE E 1 239 ? -55.899 68.824 229.497 1.00 25.58 298 ILE E N 1
ATOM 10317 C CA . ILE E 1 239 ? -54.985 68.392 228.430 1.00 24.17 298 ILE E CA 1
ATOM 10318 C C . ILE E 1 239 ? -53.871 69.414 228.217 1.00 28.99 298 ILE E C 1
ATOM 10319 O O . ILE E 1 239 ? -52.687 69.081 228.254 1.00 25.38 298 ILE E O 1
ATOM 10324 N N . PHE E 1 240 ? -54.264 70.663 228.010 1.00 27.39 299 PHE E N 1
ATOM 10325 C CA . PHE E 1 240 ? -53.310 71.728 227.754 1.00 28.07 299 PHE E CA 1
ATOM 10326 C C . PHE E 1 240 ? -52.334 71.860 228.928 1.00 25.67 299 PHE E C 1
ATOM 10327 O O . PHE E 1 240 ? -51.120 71.905 228.729 1.00 28.28 299 PHE E O 1
ATOM 10335 N N . GLU E 1 241 ? -52.884 71.917 230.140 1.00 28.79 300 GLU E N 1
ATOM 10336 C CA . GLU E 1 241 ? -52.111 72.021 231.378 1.00 30.43 300 GLU E CA 1
ATOM 10337 C C . GLU E 1 241 ? -51.203 70.813 231.565 1.00 25.29 300 GLU E C 1
ATOM 10338 O O . GLU E 1 241 ? -50.098 70.939 232.085 1.00 26.99 300 GLU E O 1
ATOM 10344 N N . LEU E 1 242 ? -51.677 69.636 231.173 1.00 24.81 301 LEU E N 1
ATOM 10345 C CA . LEU E 1 242 ? -50.829 68.438 231.190 1.00 26.90 301 LEU E CA 1
ATOM 10346 C C . LEU E 1 242 ? -49.568 68.619 230.329 1.00 27.55 301 LEU E C 1
ATOM 10347 O O . LEU E 1 242 ? -48.465 68.238 230.736 1.00 24.79 301 LEU E O 1
ATOM 10352 N N . GLY E 1 243 ? -49.736 69.200 229.145 1.00 26.20 302 GLY E N 1
ATOM 10353 C CA . GLY E 1 243 ? -48.617 69.491 228.267 1.00 25.18 302 GLY E CA 1
ATOM 10354 C C . GLY E 1 243 ? -47.682 70.510 228.875 1.00 23.96 302 GLY E C 1
ATOM 10355 O O . GLY E 1 243 ? -46.465 70.303 228.932 1.00 21.84 302 GLY E O 1
ATOM 10356 N N . GLN E 1 244 ? -48.260 71.610 229.352 1.00 27.38 303 GLN E N 1
ATOM 10357 C CA . GLN E 1 244 ? -47.499 72.651 230.039 1.00 25.47 303 GLN E CA 1
ATOM 10358 C C . GLN E 1 244 ? -46.674 72.099 231.205 1.00 27.73 303 GLN E C 1
ATOM 10359 O O . GLN E 1 244 ? -45.502 72.420 231.350 1.00 25.53 303 GLN E O 1
ATOM 10365 N N . THR E 1 245 ? -47.306 71.282 232.041 1.00 25.82 304 THR E N 1
ATOM 10366 C CA . THR E 1 245 ? -46.657 70.726 233.208 1.00 28.75 304 THR E CA 1
ATOM 10367 C C . THR E 1 245 ? -45.509 69.803 232.825 1.00 31.10 304 THR E C 1
ATOM 10368 O O . THR E 1 245 ? -44.455 69.806 233.466 1.00 26.94 304 THR E O 1
ATOM 10372 N N . SER E 1 246 ? -45.704 69.010 231.778 1.00 23.78 305 SER E N 1
ATOM 10373 C CA . SER E 1 246 ? -44.626 68.156 231.281 1.00 24.56 305 SER E CA 1
ATOM 10374 C C . SER E 1 246 ? -43.441 69.017 230.815 1.00 26.39 305 SER E C 1
ATOM 10375 O O . SER E 1 246 ? -42.277 68.749 231.165 1.00 24.22 305 SER E O 1
ATOM 10378 N N . ALA E 1 247 ? -43.733 70.075 230.065 1.00 25.30 306 ALA E N 1
ATOM 10379 C CA . ALA E 1 247 ? -42.679 70.978 229.612 1.00 26.25 306 ALA E CA 1
ATOM 10380 C C . ALA E 1 247 ? -41.943 71.643 230.781 1.00 23.89 306 ALA E C 1
ATOM 10381 O O . ALA E 1 247 ? -40.719 71.726 230.762 1.00 26.70 306 ALA E O 1
ATOM 10383 N N . LYS E 1 248 ? -42.682 72.132 231.775 1.00 29.73 307 LYS E N 1
ATOM 10384 C CA . LYS E 1 248 ? -42.067 72.805 232.922 1.00 29.09 307 LYS E CA 1
ATOM 10385 C C . LYS E 1 248 ? -41.186 71.849 233.703 1.00 36.36 307 LYS E C 1
ATOM 10386 O O . LYS E 1 248 ? -40.100 72.230 234.111 1.00 28.20 307 LYS E O 1
ATOM 10392 N N . LEU E 1 249 ? -41.657 70.618 233.924 1.00 27.97 308 LEU E N 1
ATOM 10393 C CA . LEU E 1 249 ? -40.837 69.609 234.600 1.00 30.60 308 LEU E CA 1
ATOM 10394 C C . LEU E 1 249 ? -39.518 69.378 233.882 1.00 28.43 308 LEU E C 1
ATOM 10395 O O . LEU E 1 249 ? -38.463 69.245 234.522 1.00 26.62 308 LEU E O 1
ATOM 10400 N N . LEU E 1 250 ? -39.563 69.336 232.554 1.00 27.08 309 LEU E N 1
ATOM 10401 C CA . LEU E 1 250 ? -38.364 69.075 231.770 1.00 28.93 309 LEU E CA 1
ATOM 10402 C C . LEU E 1 250 ? -37.379 70.240 231.874 1.00 33.98 309 LEU E C 1
ATOM 10403 O O . LEU E 1 250 ? -36.181 70.026 232.082 1.00 29.24 309 LEU E O 1
ATOM 10408 N N . LEU E 1 251 ? -37.887 71.457 231.724 1.00 28.28 310 LEU E N 1
ATOM 10409 C CA . LEU E 1 251 ? -37.058 72.661 231.874 1.00 35.09 310 LEU E CA 1
ATOM 10410 C C . LEU E 1 251 ? -36.416 72.725 233.251 1.00 32.34 310 LEU E C 1
ATOM 10411 O O . LEU E 1 251 ? -35.244 73.058 233.371 1.00 31.91 310 LEU E O 1
ATOM 10416 N N . ASP E 1 252 ? -37.191 72.416 234.288 1.00 30.27 311 ASP E N 1
ATOM 10417 C CA . ASP E 1 252 ? -36.660 72.347 235.646 1.00 34.55 311 ASP E CA 1
ATOM 10418 C C . ASP E 1 252 ? -35.591 71.266 235.798 1.00 40.93 311 ASP E C 1
ATOM 10419 O O . ASP E 1 252 ? -34.589 71.473 236.488 1.00 30.75 311 ASP E O 1
ATOM 10424 N N . ARG E 1 253 ? -35.788 70.128 235.145 1.00 28.29 312 ARG E N 1
ATOM 10425 C CA . ARG E 1 253 ? -34.803 69.049 235.203 1.00 27.46 312 ARG E CA 1
ATOM 10426 C C . ARG E 1 253 ? -33.517 69.470 234.527 1.00 33.01 312 ARG E C 1
ATOM 10427 O O . ARG E 1 253 ? -32.429 69.149 235.000 1.00 31.80 312 ARG E O 1
ATOM 10435 N N . ILE E 1 254 ? -33.645 70.187 233.418 1.00 33.20 313 ILE E N 1
ATOM 10436 C CA . ILE E 1 254 ? -32.488 70.679 232.695 1.00 28.50 313 ILE E CA 1
ATOM 10437 C C . ILE E 1 254 ? -31.739 71.712 233.539 1.00 33.74 313 ILE E C 1
ATOM 10438 O O . ILE E 1 254 ? -30.521 71.647 233.662 1.00 39.15 313 ILE E O 1
ATOM 10443 N N . GLN E 1 255 ? -32.463 72.650 234.130 1.00 34.52 314 GLN E N 1
ATOM 10444 C CA . GLN E 1 255 ? -31.835 73.690 234.935 1.00 39.61 314 GLN E CA 1
ATOM 10445 C C . GLN E 1 255 ? -31.267 73.150 236.246 1.00 48.49 314 GLN E C 1
ATOM 10446 O O . GLN E 1 255 ? -30.212 73.592 236.692 1.00 40.76 314 GLN E O 1
ATOM 10452 N N . PHE E 1 256 ? -31.969 72.196 236.850 1.00 34.39 315 PHE E N 1
ATOM 10453 C CA . PHE E 1 256 ? -31.610 71.635 238.147 1.00 31.35 315 PHE E CA 1
ATOM 10454 C C . PHE E 1 256 ? -31.512 70.108 238.044 1.00 28.59 315 PHE E C 1
ATOM 10455 O O . PHE E 1 256 ? -32.444 69.399 238.423 1.00 33.39 315 PHE E O 1
ATOM 10463 N N . PRO E 1 257 ? -30.386 69.594 237.515 1.00 34.27 316 PRO E N 1
ATOM 10464 C CA . PRO E 1 257 ? -30.285 68.164 237.234 1.00 25.10 316 PRO E CA 1
ATOM 10465 C C . PRO E 1 257 ? -30.504 67.244 238.424 1.00 32.70 316 PRO E C 1
ATOM 10466 O O . PRO E 1 257 ? -30.878 66.092 238.224 1.00 27.60 316 PRO E O 1
ATOM 10470 N N . GLU E 1 258 ? -30.267 67.736 239.638 1.00 28.21 317 GLU E N 1
ATOM 10471 C CA . GLU E 1 258 ? -30.425 66.931 240.849 1.00 32.38 317 GLU E CA 1
ATOM 10472 C C . GLU E 1 258 ? -31.637 67.348 241.705 1.00 35.76 317 GLU E C 1
ATOM 10473 O O . GLU E 1 258 ? -31.754 66.940 242.865 1.00 30.79 317 GLU E O 1
ATOM 10479 N N . LYS E 1 259 ? -32.572 68.111 241.134 1.00 31.67 318 LYS E N 1
ATOM 10480 C CA . LYS E 1 259 ? -33.821 68.397 241.847 1.00 32.68 318 LYS E CA 1
ATOM 10481 C C . LYS E 1 259 ? -34.578 67.101 242.141 1.00 38.42 318 LYS E C 1
ATOM 10482 O O . LYS E 1 259 ? -34.307 66.056 241.531 1.00 27.53 318 LYS E O 1
ATOM 10488 N N . GLU E 1 260 ? -35.510 67.185 243.086 1.00 31.60 319 GLU E N 1
ATOM 10489 C CA . GLU E 1 260 ? -36.365 66.056 243.480 1.00 38.34 319 GLU E CA 1
ATOM 10490 C C . GLU E 1 260 ? -37.031 65.423 242.258 1.00 29.73 319 GLU E C 1
ATOM 10491 O O . GLU E 1 260 ? -37.525 66.136 241.388 1.00 29.42 319 GLU E O 1
ATOM 10497 N N . TRP E 1 261 ? -37.036 64.094 242.195 1.00 26.50 320 TRP E N 1
ATOM 10498 C CA . TRP E 1 261 ? -37.756 63.369 241.149 1.00 31.53 320 TRP E CA 1
ATOM 10499 C C . TRP E 1 261 ? -39.244 63.375 241.467 1.00 42.27 320 TRP E C 1
ATOM 10500 O O . TRP E 1 261 ? -39.661 62.947 242.543 1.00 36.18 320 TRP E O 1
ATOM 10511 N N . GLU E 1 262 ? -40.046 63.867 240.533 1.00 30.91 321 GLU E N 1
ATOM 10512 C CA . GLU E 1 262 ? -41.462 64.095 240.801 1.00 33.87 321 GLU E CA 1
ATOM 10513 C C . GLU E 1 262 ? -42.351 63.213 239.964 1.00 34.30 321 GLU E C 1
ATOM 10514 O O . GLU E 1 262 ? -42.065 62.966 238.802 1.00 32.95 321 GLU E O 1
ATOM 10520 N N . GLU E 1 263 ? -43.426 62.735 240.580 1.00 34.42 322 GLU E N 1
ATOM 10521 C CA . GLU E 1 263 ? -44.551 62.150 239.860 1.00 42.22 322 GLU E CA 1
ATOM 10522 C C . GLU E 1 263 ? -45.776 62.986 240.201 1.00 40.65 322 GLU E C 1
ATOM 10523 O O . GLU E 1 263 ? -46.406 62.792 241.241 1.00 37.50 322 GLU E O 1
ATOM 10529 N N . LYS E 1 264 ? -46.070 63.962 239.348 1.00 31.80 323 LYS E N 1
ATOM 10530 C CA . LYS E 1 264 ? -47.210 64.840 239.548 1.00 36.30 323 LYS E CA 1
ATOM 10531 C C . LYS E 1 264 ? -48.464 64.112 239.107 1.00 36.89 323 LYS E C 1
ATOM 10532 O O . LYS E 1 264 ? -48.430 63.290 238.196 1.00 30.18 323 LYS E O 1
ATOM 10538 N N . ARG E 1 265 ? -49.568 64.386 239.785 1.00 34.66 324 ARG E N 1
ATOM 10539 C CA . ARG E 1 265 ? -50.851 63.855 239.363 1.00 37.23 324 ARG E CA 1
ATOM 10540 C C . ARG E 1 265 ? -51.827 65.009 239.310 1.00 34.05 324 ARG E C 1
ATOM 10541 O O . ARG E 1 265 ? -51.975 65.757 240.271 1.00 39.45 324 ARG E O 1
ATOM 10549 N N . LEU E 1 266 ? -52.461 65.171 238.157 1.00 27.04 325 LEU E N 1
ATOM 10550 C CA . LEU E 1 266 ? -53.438 66.234 237.948 1.00 26.11 325 LEU E CA 1
ATOM 10551 C C . LEU E 1 266 ? -54.839 65.643 238.011 1.00 30.23 325 LEU E C 1
ATOM 10552 O O . LEU E 1 266 ? -55.063 64.510 237.546 1.00 25.96 325 LEU E O 1
ATOM 10557 N N . PRO E 1 267 ? -55.788 66.399 238.591 1.00 26.45 326 PRO E N 1
ATOM 10558 C CA . PRO E 1 267 ? -57.141 65.910 238.717 1.00 29.62 326 PRO E CA 1
ATOM 10559 C C . PRO E 1 267 ? -57.884 65.940 237.393 1.00 27.05 326 PRO E C 1
ATOM 10560 O O . PRO E 1 267 ? -57.547 66.713 236.500 1.00 27.44 326 PRO E O 1
ATOM 10564 N N . VAL E 1 268 ? -58.901 65.097 237.297 1.00 24.82 327 VAL E N 1
ATOM 10565 C CA . VAL E 1 268 ? -59.880 65.183 236.218 1.00 25.07 327 VAL E CA 1
ATOM 10566 C C . VAL E 1 268 ? -61.141 65.831 236.759 1.00 28.51 327 VAL E C 1
ATOM 10567 O O . VAL E 1 268 ? -61.233 66.115 237.955 1.00 37.43 327 VAL E O 1
ATOM 10571 N N . ARG E 1 269 ? -62.113 66.076 235.889 1.00 32.70 328 ARG E N 1
ATOM 10572 C CA . ARG E 1 269 ? -63.424 66.505 236.359 1.00 35.16 328 ARG E CA 1
ATOM 10573 C C . ARG E 1 269 ? -64.538 66.181 235.401 1.00 38.36 328 ARG E C 1
ATOM 10574 O O . ARG E 1 269 ? -64.367 66.112 234.187 1.00 29.70 328 ARG E O 1
ATOM 10582 N N . PHE E 1 270 ? -65.699 65.991 235.990 1.00 31.87 329 PHE E N 1
ATOM 10583 C CA . PHE E 1 270 ? -66.867 65.582 235.265 1.00 33.14 329 PHE E CA 1
ATOM 10584 C C . PHE E 1 270 ? -67.420 66.777 234.510 1.00 33.12 329 PHE E C 1
ATOM 10585 O O . PHE E 1 270 ? -67.572 67.846 235.096 1.00 29.64 329 PHE E O 1
ATOM 10593 N N . GLU E 1 271 ? -67.674 66.614 233.209 1.00 28.71 330 GLU E N 1
ATOM 10594 C CA . GLU E 1 271 ? -68.273 67.675 232.386 1.00 31.60 330 GLU E CA 1
ATOM 10595 C C . GLU E 1 271 ? -69.648 67.200 231.949 1.00 34.63 330 GLU E C 1
ATOM 10596 O O . GLU E 1 271 ? -69.770 66.383 231.028 1.00 28.70 330 GLU E O 1
ATOM 10602 N N . LYS E 1 272 ? -70.674 67.719 232.617 1.00 28.44 331 LYS E N 1
ATOM 10603 C CA . LYS E 1 272 ? -72.046 67.302 232.372 1.00 37.74 331 LYS E CA 1
ATOM 10604 C C . LYS E 1 272 ? -72.597 68.110 231.215 1.00 33.30 331 LYS E C 1
ATOM 10605 O O . LYS E 1 272 ? -72.633 69.337 231.262 1.00 28.17 331 LYS E O 1
ATOM 10611 N N . ARG E 1 273 ? -73.004 67.419 230.164 1.00 32.44 332 ARG E N 1
ATOM 10612 C CA . ARG E 1 273 ? -73.594 68.078 229.020 1.00 39.01 332 ARG E CA 1
ATOM 10613 C C . ARG E 1 273 ? -74.919 67.369 228.749 1.00 36.71 332 ARG E C 1
ATOM 10614 O O . ARG E 1 273 ? -75.711 67.199 229.684 1.00 30.60 332 ARG E O 1
ATOM 10622 N N . PHE E 1 274 ? -75.168 66.926 227.520 1.00 31.44 333 PHE E N 1
ATOM 10623 C CA . PHE E 1 274 ? -76.529 66.539 227.139 1.00 29.42 333 PHE E CA 1
ATOM 10624 C C . PHE E 1 274 ? -76.666 65.156 226.524 1.00 27.11 333 PHE E C 1
ATOM 10625 O O . PHE E 1 274 ? -77.713 64.844 225.958 1.00 34.01 333 PHE E O 1
ATOM 10633 N N . SER E 1 275 ? -75.639 64.321 226.665 1.00 27.95 334 SER E N 1
ATOM 10634 C CA . SER E 1 275 ? -75.641 62.978 226.079 1.00 28.83 334 SER E CA 1
ATOM 10635 C C . SER E 1 275 ? -76.055 61.883 227.056 1.00 29.86 334 SER E C 1
ATOM 10636 O O . SER E 1 275 ? -75.974 60.703 226.723 1.00 26.70 334 SER E O 1
ATOM 10639 N N . THR E 1 276 ? -76.481 62.255 228.261 1.00 29.15 335 THR E N 1
ATOM 10640 C CA . THR E 1 276 ? -76.989 61.271 229.222 1.00 33.01 335 THR E CA 1
ATOM 10641 C C . THR E 1 276 ? -78.313 61.724 229.800 1.00 34.19 335 THR E C 1
ATOM 10642 O O . THR E 1 276 ? -78.596 62.918 229.869 1.00 31.73 335 THR E O 1
ATOM 10646 N N . ALA E 1 277 ? -79.113 60.756 230.227 1.00 32.35 336 ALA E N 1
ATOM 10647 C CA . ALA E 1 277 ? -80.397 61.046 230.847 1.00 36.52 336 ALA E CA 1
ATOM 10648 C C . ALA E 1 277 ? -80.813 59.903 231.762 1.00 31.64 336 ALA E C 1
ATOM 10649 O O . ALA E 1 277 ? -80.320 58.769 231.616 1.00 31.03 336 ALA E O 1
ATOM 10651 N N . PRO E 1 278 ? -81.720 60.193 232.723 1.00 32.35 337 PRO E N 1
ATOM 10652 C CA . PRO E 1 278 ? -82.223 59.123 233.593 1.00 31.52 337 PRO E CA 1
ATOM 10653 C C . PRO E 1 278 ? -82.896 58.028 232.785 1.00 28.87 337 PRO E C 1
ATOM 10654 O O . PRO E 1 278 ? -83.574 58.327 231.803 1.00 38.76 337 PRO E O 1
ATOM 10658 N N . LEU E 1 279 ? -82.691 56.775 233.176 1.00 40.16 338 LEU E N 1
ATOM 10659 C CA . LEU E 1 279 ? -83.322 55.648 232.501 1.00 37.39 338 LEU E CA 1
ATOM 10660 C C . LEU E 1 279 ? -84.814 55.634 232.828 1.00 50.63 338 LEU E C 1
ATOM 10661 O O . LEU E 1 279 ? -85.197 55.824 233.983 1.00 47.28 338 LEU E O 1
ATOM 10666 N N . LYS E 1 280 ? -85.646 55.422 231.810 1.00 70.61 339 LYS E N 1
ATOM 10667 C CA . LYS E 1 280 ? -87.098 55.329 231.995 1.00 118.99 339 LYS E CA 1
ATOM 10668 C C . LYS E 1 280 ? -87.509 53.905 232.363 1.00 99.41 339 LYS E C 1
ATOM 10669 O O . LYS E 1 280 ? -87.129 52.943 231.692 1.00 70.35 339 LYS E O 1
ATOM 10675 N N . LYS F 1 8 ? -31.065 60.318 208.669 1.00 70.72 67 LYS F N 1
ATOM 10676 C CA . LYS F 1 8 ? -32.306 59.670 208.151 1.00 57.36 67 LYS F CA 1
ATOM 10677 C C . LYS F 1 8 ? -33.580 60.336 208.720 1.00 46.93 67 LYS F C 1
ATOM 10678 O O . LYS F 1 8 ? -34.583 59.671 208.969 1.00 46.45 67 LYS F O 1
ATOM 10680 N N . THR F 1 9 ? -33.545 61.652 208.909 1.00 30.90 68 THR F N 1
ATOM 10681 C CA . THR F 1 9 ? -34.664 62.368 209.518 1.00 32.43 68 THR F CA 1
ATOM 10682 C C . THR F 1 9 ? -35.203 63.426 208.564 1.00 29.15 68 THR F C 1
ATOM 10683 O O . THR F 1 9 ? -34.434 64.224 208.024 1.00 31.10 68 THR F O 1
ATOM 10687 N N . ILE F 1 10 ? -36.521 63.426 208.378 1.00 25.55 69 ILE F N 1
ATOM 10688 C CA . ILE F 1 10 ? -37.210 64.417 207.552 1.00 24.05 69 ILE F CA 1
ATOM 10689 C C . ILE F 1 10 ? -38.090 65.286 208.432 1.00 26.56 69 ILE F C 1
ATOM 10690 O O . ILE F 1 10 ? -38.853 64.775 209.246 1.00 25.42 69 ILE F O 1
ATOM 10695 N N . GLY F 1 11 ? -37.979 66.598 208.268 1.00 21.16 70 GLY F N 1
ATOM 10696 C CA . GLY F 1 11 ? -38.815 67.547 209.012 1.00 28.01 70 GLY F CA 1
ATOM 10697 C C . GLY F 1 11 ? -40.035 68.025 208.237 1.00 26.99 70 GLY F C 1
ATOM 10698 O O . GLY F 1 11 ? -39.918 68.461 207.092 1.00 27.67 70 GLY F O 1
ATOM 10699 N N . VAL F 1 12 ? -41.205 67.941 208.861 1.00 25.29 71 VAL F N 1
ATOM 10700 C CA . VAL F 1 12 ? -42.449 68.419 208.262 1.00 23.11 71 VAL F CA 1
ATOM 10701 C C . VAL F 1 12 ? -42.910 69.640 209.031 1.00 25.72 71 VAL F C 1
ATOM 10702 O O . VAL F 1 12 ? -43.133 69.573 210.244 1.00 27.03 71 VAL F O 1
ATOM 10706 N N . LEU F 1 13 ? -43.079 70.752 208.329 1.00 27.87 72 LEU F N 1
ATOM 10707 C CA . LEU F 1 13 ? -43.502 71.993 208.976 1.00 25.81 72 LEU F CA 1
ATOM 10708 C C . LEU F 1 13 ? -44.923 72.336 208.559 1.00 27.71 72 LEU F C 1
ATOM 10709 O O . LEU F 1 13 ? -45.175 72.524 207.381 1.00 27.01 72 LEU F O 1
ATOM 10714 N N . VAL F 1 14 ? -45.844 72.435 209.520 1.00 21.51 73 VAL F N 1
ATOM 10715 C CA . VAL F 1 14 ? -47.250 72.721 209.212 1.00 24.85 73 VAL F CA 1
ATOM 10716 C C . VAL F 1 14 ? -47.737 73.981 209.933 1.00 27.64 73 VAL F C 1
ATOM 10717 O O . VAL F 1 14 ? -47.135 74.403 210.912 1.00 27.18 73 VAL F O 1
ATOM 10721 N N . PRO F 1 15 ? -48.811 74.605 209.426 1.00 26.69 74 PRO F N 1
ATOM 10722 C CA . PRO F 1 15 ? -49.309 75.808 210.091 1.00 27.24 74 PRO F CA 1
ATOM 10723 C C . PRO F 1 15 ? -50.051 75.518 211.387 1.00 30.88 74 PRO F C 1
ATOM 10724 O O . PRO F 1 15 ? -50.092 76.375 212.253 1.00 34.49 74 PRO F O 1
ATOM 10728 N N . ASP F 1 16 ? -50.629 74.321 211.513 1.00 28.29 75 ASP F N 1
ATOM 10729 C CA . ASP F 1 16 ? -51.573 74.046 212.584 1.00 32.59 75 ASP F CA 1
ATOM 10730 C C . ASP F 1 16 ? -51.811 72.544 212.779 1.00 35.32 75 ASP F C 1
ATOM 10731 O O . ASP F 1 16 ? -52.692 71.958 212.156 1.00 29.00 75 ASP F O 1
ATOM 10736 N N . ILE F 1 17 ? -51.078 71.942 213.700 1.00 32.31 76 ILE F N 1
ATOM 10737 C CA . ILE F 1 17 ? -51.197 70.500 213.949 1.00 29.05 76 ILE F CA 1
ATOM 10738 C C . ILE F 1 17 ? -52.537 70.073 214.584 1.00 29.89 76 ILE F C 1
ATOM 10739 O O . ILE F 1 17 ? -52.900 68.888 214.543 1.00 33.50 76 ILE F O 1
ATOM 10744 N N . THR F 1 18 ? -53.280 71.022 215.150 1.00 27.48 77 THR F N 1
ATOM 10745 C CA . THR F 1 18 ? -54.604 70.723 215.710 1.00 27.73 77 THR F CA 1
ATOM 10746 C C . THR F 1 18 ? -55.678 70.500 214.628 1.00 35.17 77 THR F C 1
ATOM 10747 O O . THR F 1 18 ? -56.723 69.944 214.900 1.00 27.41 77 THR F O 1
ATOM 10751 N N . ASN F 1 19 ? -55.421 70.931 213.404 1.00 28.96 78 ASN F N 1
ATOM 10752 C CA . ASN F 1 19 ? -56.362 70.704 212.312 1.00 24.06 78 ASN F CA 1
ATOM 10753 C C . ASN F 1 19 ? -56.177 69.289 211.752 1.00 26.64 78 ASN F C 1
ATOM 10754 O O . ASN F 1 19 ? -55.069 68.938 211.332 1.00 25.93 78 ASN F O 1
ATOM 10759 N N . PRO F 1 20 ? -57.255 68.478 211.727 1.00 27.16 79 PRO F N 1
ATOM 10760 C CA . PRO F 1 20 ? -57.129 67.104 211.215 1.00 31.06 79 PRO F CA 1
ATOM 10761 C C . PRO F 1 20 ? -56.546 67.012 209.798 1.00 26.32 79 PRO F C 1
ATOM 10762 O O . PRO F 1 20 ? -55.942 65.987 209.434 1.00 28.05 79 PRO F O 1
ATOM 10766 N N . PHE F 1 21 ? -56.716 68.065 209.007 1.00 26.63 80 PHE F N 1
ATOM 10767 C CA . PHE F 1 21 ? -56.110 68.100 207.676 1.00 29.26 80 PHE F CA 1
ATOM 10768 C C . PHE F 1 21 ? -54.608 67.855 207.773 1.00 25.67 80 PHE F C 1
ATOM 10769 O O . PHE F 1 21 ? -54.064 67.003 207.068 1.00 26.20 80 PHE F O 1
ATOM 10777 N N . PHE F 1 22 ? -53.943 68.587 208.658 1.00 22.16 81 PHE F N 1
ATOM 10778 C CA . PHE F 1 22 ? -52.496 68.489 208.786 1.00 23.83 81 PHE F CA 1
ATOM 10779 C C . PHE F 1 22 ? -51.991 67.207 209.453 1.00 28.73 81 PHE F C 1
ATOM 10780 O O . PHE F 1 22 ? -50.940 66.701 209.075 1.00 26.02 81 PHE F O 1
ATOM 10788 N N . SER F 1 23 ? -52.736 66.647 210.401 1.00 26.74 82 SER F N 1
ATOM 10789 C CA . SER F 1 23 ? -52.325 65.362 210.970 1.00 31.54 82 SER F CA 1
ATOM 10790 C C . SER F 1 23 ? -52.544 64.213 209.985 1.00 24.01 82 SER F C 1
ATOM 10791 O O . SER F 1 23 ? -51.757 63.274 209.942 1.00 23.77 82 SER F O 1
ATOM 10794 N N . THR F 1 24 ? -53.595 64.296 209.175 1.00 27.51 83 THR F N 1
ATOM 10795 C CA . THR F 1 24 ? -53.811 63.307 208.122 1.00 29.75 83 THR F CA 1
ATOM 10796 C C . THR F 1 24 ? -52.745 63.457 207.037 1.00 28.38 83 THR F C 1
ATOM 10797 O O . THR F 1 24 ? -52.229 62.462 206.542 1.00 28.14 83 THR F O 1
ATOM 10801 N N . LEU F 1 25 ? -52.398 64.697 206.680 1.00 25.79 84 LEU F N 1
ATOM 10802 C CA . LEU F 1 25 ? -51.245 64.938 205.811 1.00 26.55 84 LEU F CA 1
ATOM 10803 C C . LEU F 1 25 ? -49.992 64.248 206.343 1.00 24.76 84 LEU F C 1
ATOM 10804 O O . LEU F 1 25 ? -49.278 63.579 205.591 1.00 25.57 84 LEU F O 1
ATOM 10822 N N . ARG F 1 27 ? -49.768 61.733 208.344 1.00 28.41 86 ARG F N 1
ATOM 10823 C CA . ARG F 1 27 ? -49.865 60.278 208.230 1.00 31.58 86 ARG F CA 1
ATOM 10824 C C . ARG F 1 27 ? -49.516 59.791 206.812 1.00 28.16 86 ARG F C 1
ATOM 10825 O O . ARG F 1 27 ? -48.823 58.790 206.657 1.00 29.20 86 ARG F O 1
ATOM 10833 N N . GLY F 1 28 ? -49.969 60.507 205.790 1.00 28.02 87 GLY F N 1
ATOM 10834 C CA . GLY F 1 28 ? -49.574 60.215 204.406 1.00 30.97 87 GLY F CA 1
ATOM 10835 C C . GLY F 1 28 ? -48.066 60.280 204.192 1.00 31.81 87 GLY F C 1
ATOM 10836 O O . GLY F 1 28 ? -47.470 59.381 203.593 1.00 28.33 87 GLY F O 1
ATOM 10837 N N . ILE F 1 29 ? -47.444 61.344 204.693 1.00 23.67 88 ILE F N 1
ATOM 10838 C CA . ILE F 1 29 ? -45.991 61.482 204.640 1.00 21.70 88 ILE F CA 1
ATOM 10839 C C . ILE F 1 29 ? -45.294 60.277 205.295 1.00 28.39 88 ILE F C 1
ATOM 10840 O O . ILE F 1 29 ? -44.454 59.626 204.671 1.00 27.14 88 ILE F O 1
ATOM 10845 N N . GLU F 1 30 ? -45.660 59.984 206.538 1.00 28.34 89 GLU F N 1
ATOM 10846 C CA . GLU F 1 30 ? -45.064 58.869 207.289 1.00 27.59 89 GLU F CA 1
ATOM 10847 C C . GLU F 1 30 ? -45.220 57.511 206.602 1.00 27.63 89 GLU F C 1
ATOM 10848 O O . GLU F 1 30 ? -44.318 56.678 206.667 1.00 29.22 89 GLU F O 1
ATOM 10854 N N . ASP F 1 31 ? -46.377 57.289 205.981 1.00 25.09 90 ASP F N 1
ATOM 10855 C CA . ASP F 1 31 ? -46.672 56.048 205.267 1.00 34.17 90 ASP F CA 1
ATOM 10856 C C . ASP F 1 31 ? -45.583 55.742 204.249 1.00 44.75 90 ASP F C 1
ATOM 10857 O O . ASP F 1 31 ? -45.147 54.600 204.107 1.00 35.93 90 ASP F O 1
ATOM 10862 N N . ILE F 1 32 ? -45.152 56.774 203.537 1.00 27.21 91 ILE F N 1
ATOM 10863 C CA . ILE F 1 32 ? -44.101 56.628 202.559 1.00 24.98 91 ILE F CA 1
ATOM 10864 C C . ILE F 1 32 ? -42.723 56.613 203.220 1.00 28.42 91 ILE F C 1
ATOM 10865 O O . ILE F 1 32 ? -41.910 55.739 202.943 1.00 33.94 91 ILE F O 1
ATOM 10870 N N . LEU F 1 33 ? -42.451 57.582 204.087 1.00 29.00 92 LEU F N 1
ATOM 10871 C CA . LEU F 1 33 ? -41.112 57.718 204.647 1.00 26.31 92 LEU F CA 1
ATOM 10872 C C . LEU F 1 33 ? -40.693 56.538 205.515 1.00 38.21 92 LEU F C 1
ATOM 10873 O O . LEU F 1 33 ? -39.521 56.162 205.511 1.00 33.44 92 LEU F O 1
ATOM 10878 N N . TYR F 1 34 ? -41.649 55.947 206.228 1.00 36.63 93 TYR F N 1
ATOM 10879 C CA . TYR F 1 34 ? -41.383 54.806 207.108 1.00 44.44 93 TYR F CA 1
ATOM 10880 C C . TYR F 1 34 ? -40.841 53.607 206.319 1.00 44.71 93 TYR F C 1
ATOM 10881 O O . TYR F 1 34 ? -39.953 52.890 206.783 1.00 41.57 93 TYR F O 1
ATOM 10890 N N . LYS F 1 35 ? -41.358 53.412 205.116 1.00 40.94 94 LYS F N 1
ATOM 10891 C CA . LYS F 1 35 ? -40.931 52.305 204.266 1.00 54.47 94 LYS F CA 1
ATOM 10892 C C . LYS F 1 35 ? -39.453 52.373 203.887 1.00 53.38 94 LYS F C 1
ATOM 10893 O O . LYS F 1 35 ? -38.849 51.342 203.613 1.00 53.12 94 LYS F O 1
ATOM 10899 N N . GLN F 1 36 ? -38.878 53.575 203.861 1.00 45.80 95 GLN F N 1
ATOM 10900 C CA . GLN F 1 36 ? -37.447 53.759 203.565 1.00 42.75 95 GLN F CA 1
ATOM 10901 C C . GLN F 1 36 ? -36.596 53.987 204.815 1.00 37.86 95 GLN F C 1
ATOM 10902 O O . GLN F 1 36 ? -35.463 54.443 204.716 1.00 48.28 95 GLN F O 1
ATOM 10908 N N . ASN F 1 37 ? -37.144 53.667 205.984 1.00 39.45 96 ASN F N 1
ATOM 10909 C CA . ASN F 1 37 ? -36.465 53.853 207.274 1.00 47.78 96 ASN F CA 1
ATOM 10910 C C . ASN F 1 37 ? -36.077 55.291 207.597 1.00 46.04 96 ASN F C 1
ATOM 10911 O O . ASN F 1 37 ? -35.085 55.533 208.275 1.00 48.78 96 ASN F O 1
ATOM 10916 N N . PHE F 1 38 ? -36.871 56.248 207.130 1.00 39.04 97 PHE F N 1
ATOM 10917 C CA . PHE F 1 38 ? -36.708 57.632 207.558 1.00 38.29 97 PHE F CA 1
ATOM 10918 C C . PHE F 1 38 ? -37.554 57.879 208.800 1.00 37.69 97 PHE F C 1
ATOM 10919 O O . PHE F 1 38 ? -38.643 57.323 208.938 1.00 38.91 97 PHE F O 1
ATOM 10927 N N . VAL F 1 39 ? -37.037 58.696 209.710 1.00 33.22 98 VAL F N 1
ATOM 10928 C CA . VAL F 1 39 ? -37.808 59.192 210.836 1.00 29.50 98 VAL F CA 1
ATOM 10929 C C . VAL F 1 39 ? -38.482 60.490 210.411 1.00 27.55 98 VAL F C 1
ATOM 10930 O O . VAL F 1 39 ? -37.829 61.384 209.863 1.00 36.03 98 VAL F O 1
ATOM 10934 N N . THR F 1 40 ? -39.782 60.598 210.665 1.00 29.84 99 THR F N 1
ATOM 10935 C CA . THR F 1 40 ? -40.531 61.810 210.335 1.00 27.81 99 THR F CA 1
ATOM 10936 C C . THR F 1 40 ? -40.822 62.619 211.594 1.00 27.57 99 THR F C 1
ATOM 10937 O O . THR F 1 40 ? -41.425 62.115 212.535 1.00 33.11 99 THR F O 1
ATOM 10941 N N . ILE F 1 41 ? -40.406 63.881 211.607 1.00 26.35 100 ILE F N 1
ATOM 10942 C CA . ILE F 1 41 ? -40.693 64.749 212.733 1.00 28.15 100 ILE F CA 1
ATOM 10943 C C . ILE F 1 41 ? -41.534 65.909 212.258 1.00 31.57 100 ILE F C 1
ATOM 10944 O O . ILE F 1 41 ? -41.446 66.315 211.099 1.00 29.49 100 ILE F O 1
ATOM 10949 N N . LEU F 1 42 ? -42.350 66.435 213.161 1.00 23.59 101 LEU F N 1
ATOM 10950 C CA . LEU F 1 42 ? -43.275 67.501 212.824 1.00 26.81 101 LEU F CA 1
ATOM 10951 C C . LEU F 1 42 ? -43.118 68.711 213.717 1.00 29.67 101 LEU F C 1
ATOM 10952 O O . LEU F 1 42 ? -42.966 68.597 214.938 1.00 30.04 101 LEU F O 1
ATOM 10957 N N . CYS F 1 43 ? -43.162 69.872 213.077 1.00 27.07 102 CYS F N 1
ATOM 10958 C CA . CYS F 1 43 ? -43.124 71.152 213.746 1.00 27.06 102 CYS F CA 1
ATOM 10959 C C . CYS F 1 43 ? -44.359 71.935 213.428 1.00 38.91 102 CYS F C 1
ATOM 10960 O O . CYS F 1 43 ? -44.732 72.054 212.274 1.00 31.52 102 CYS F O 1
ATOM 10963 N N . ASN F 1 44 ? -44.966 72.487 214.467 1.00 32.20 103 ASN F N 1
ATOM 10964 C CA . ASN F 1 44 ? -46.107 73.365 214.340 1.00 44.62 103 ASN F CA 1
ATOM 10965 C C . ASN F 1 44 ? -45.548 74.763 214.207 1.00 45.37 103 ASN F C 1
ATOM 10966 O O . ASN F 1 44 ? -45.162 75.376 215.196 1.00 54.68 103 ASN F O 1
ATOM 10971 N N . ALA F 1 45 ? -45.461 75.253 212.978 1.00 52.79 104 ALA F N 1
ATOM 10972 C CA . ALA F 1 45 ? -44.848 76.549 212.720 1.00 68.86 104 ALA F CA 1
ATOM 10973 C C . ALA F 1 45 ? -45.898 77.517 212.208 1.00 61.35 104 ALA F C 1
ATOM 10974 O O . ALA F 1 45 ? -46.155 77.598 210.999 1.00 57.82 104 ALA F O 1
ATOM 10976 N N . ASP F 1 46 ? -46.516 78.227 213.150 1.00 61.01 105 ASP F N 1
ATOM 10977 C CA . ASP F 1 46 ? -47.426 79.333 212.845 1.00 82.64 105 ASP F CA 1
ATOM 10978 C C . ASP F 1 46 ? -46.648 80.652 212.933 1.00 105.34 105 ASP F C 1
ATOM 10979 O O . ASP F 1 46 ? -45.498 80.665 213.379 1.00 100.24 105 ASP F O 1
ATOM 10984 N N . SER F 1 47 ? -47.272 81.747 212.499 1.00 97.99 106 SER F N 1
ATOM 10985 C CA . SER F 1 47 ? -46.612 83.060 212.411 1.00 117.65 106 SER F CA 1
ATOM 10986 C C . SER F 1 47 ? -45.656 83.355 213.569 1.00 114.85 106 SER F C 1
ATOM 10987 O O . SER F 1 47 ? -44.483 83.670 213.353 1.00 93.00 106 SER F O 1
ATOM 10990 N N . ILE F 1 53 ? -38.356 80.862 211.141 1.00 117.97 112 ILE F N 1
ATOM 10991 C CA . ILE F 1 53 ? -36.942 81.097 210.861 1.00 158.02 112 ILE F CA 1
ATOM 10992 C C . ILE F 1 53 ? -36.054 80.310 211.821 1.00 190.05 112 ILE F C 1
ATOM 10993 O O . ILE F 1 53 ? -35.100 79.646 211.393 1.00 53.62 112 ILE F O 1
ATOM 10998 N N . GLU F 1 54 ? -36.373 80.407 213.114 1.00 140.85 113 GLU F N 1
ATOM 10999 C CA . GLU F 1 54 ? -35.638 79.697 214.172 1.00 61.61 113 GLU F CA 1
ATOM 11000 C C . GLU F 1 54 ? -35.756 78.185 213.958 1.00 44.37 113 GLU F C 1
ATOM 11001 O O . GLU F 1 54 ? -34.778 77.455 214.100 1.00 50.16 113 GLU F O 1
ATOM 11007 N N . TYR F 1 55 ? -36.963 77.737 213.612 1.00 50.82 114 TYR F N 1
ATOM 11008 C CA . TYR F 1 55 ? -37.224 76.334 213.300 1.00 56.60 114 TYR F CA 1
ATOM 11009 C C . TYR F 1 55 ? -36.160 75.763 212.379 1.00 53.75 114 TYR F C 1
ATOM 11010 O O . TYR F 1 55 ? -35.402 74.880 212.783 1.00 45.21 114 TYR F O 1
ATOM 11019 N N . LEU F 1 56 ? -36.095 76.288 211.153 1.00 43.72 115 LEU F N 1
ATOM 11020 C CA . LEU F 1 56 ? -35.197 75.759 210.127 1.00 47.15 115 LEU F CA 1
ATOM 11021 C C . LEU F 1 56 ? -33.739 75.759 210.563 1.00 31.84 115 LEU F C 1
ATOM 11022 O O . LEU F 1 56 ? -33.028 74.772 210.373 1.00 32.13 115 LEU F O 1
ATOM 11027 N N . ALA F 1 57 ? -33.289 76.866 211.142 1.00 33.33 116 ALA F N 1
ATOM 11028 C CA . ALA F 1 57 ? -31.889 76.987 211.534 1.00 36.92 116 ALA F CA 1
ATOM 11029 C C . ALA F 1 57 ? -31.520 75.915 212.560 1.00 34.82 116 ALA F C 1
ATOM 11030 O O . ALA F 1 57 ? -30.545 75.175 212.387 1.00 35.61 116 ALA F O 1
ATOM 11032 N N . GLU F 1 58 ? -32.321 75.811 213.614 1.00 32.97 117 GLU F N 1
ATOM 11033 C CA . GLU F 1 58 ? -32.078 74.802 214.642 1.00 39.98 117 GLU F CA 1
ATOM 11034 C C . GLU F 1 58 ? -32.170 73.388 214.066 1.00 27.68 117 GLU F C 1
ATOM 11035 O O . GLU F 1 58 ? -31.315 72.544 214.333 1.00 29.08 117 GLU F O 1
ATOM 11041 N N . LEU F 1 59 ? -33.199 73.132 213.269 1.00 29.59 118 LEU F N 1
ATOM 11042 C CA . LEU F 1 59 ? -33.390 71.802 212.705 1.00 32.58 118 LEU F CA 1
ATOM 11043 C C . LEU F 1 59 ? -32.298 71.449 211.693 1.00 33.57 118 LEU F C 1
ATOM 11044 O O . LEU F 1 59 ? -31.862 70.298 211.611 1.00 27.92 118 LEU F O 1
ATOM 11049 N N . THR F 1 60 ? -31.848 72.447 210.936 1.00 27.31 119 THR F N 1
ATOM 11050 C CA . THR F 1 60 ? -30.711 72.277 210.033 1.00 31.46 119 THR F CA 1
ATOM 11051 C C . THR F 1 60 ? -29.440 71.951 210.834 1.00 34.35 119 THR F C 1
ATOM 11052 O O . THR F 1 60 ? -28.722 71.016 210.486 1.00 31.16 119 THR F O 1
ATOM 11056 N N . ARG F 1 61 ? -29.192 72.680 211.926 1.00 35.05 120 ARG F N 1
ATOM 11057 C CA . ARG F 1 61 ? -28.074 72.352 212.837 1.00 37.48 120 ARG F CA 1
ATOM 11058 C C . ARG F 1 61 ? -28.165 70.945 213.411 1.00 43.96 120 ARG F C 1
ATOM 11059 O O . ARG F 1 61 ? -27.143 70.301 213.627 1.00 37.84 120 ARG F O 1
ATOM 11067 N N . ARG F 1 62 ? -29.383 70.478 213.679 1.00 32.26 121 ARG F N 1
ATOM 11068 C CA . ARG F 1 62 ? -29.583 69.116 214.192 1.00 32.57 121 ARG F CA 1
ATOM 11069 C C . ARG F 1 62 ? -29.372 68.043 213.105 1.00 35.37 121 ARG F C 1
ATOM 11070 O O . ARG F 1 62 ? -29.451 66.851 213.391 1.00 40.54 121 ARG F O 1
ATOM 11078 N N . GLY F 1 63 ? -29.104 68.454 211.864 1.00 36.34 122 GLY F N 1
ATOM 11079 C CA . GLY F 1 63 ? -28.803 67.501 210.795 1.00 31.06 122 GLY F CA 1
ATOM 11080 C C . GLY F 1 63 ? -30.018 66.872 210.128 1.00 31.76 122 GLY F C 1
ATOM 11081 O O . GLY F 1 63 ? -29.916 65.796 209.536 1.00 34.33 122 GLY F O 1
ATOM 11082 N N . VAL F 1 64 ? -31.163 67.545 210.210 1.00 33.49 123 VAL F N 1
ATOM 11083 C CA . VAL F 1 64 ? -32.360 67.094 209.513 1.00 32.70 123 VAL F CA 1
ATOM 11084 C C . VAL F 1 64 ? -32.044 67.114 208.010 1.00 29.03 123 VAL F C 1
ATOM 11085 O O . VAL F 1 64 ? -31.561 68.104 207.471 1.00 31.57 123 VAL F O 1
ATOM 11089 N N . ASP F 1 65 ? -32.348 66.007 207.352 1.00 25.70 124 ASP F N 1
ATOM 11090 C CA A ASP F 1 65 ? -31.847 65.758 206.008 0.50 27.64 124 ASP F CA 1
ATOM 11091 C CA B ASP F 1 65 ? -31.889 65.706 205.990 0.50 27.75 124 ASP F CA 1
ATOM 11092 C C . ASP F 1 65 ? -32.660 66.454 204.907 1.00 34.30 124 ASP F C 1
ATOM 11093 O O . ASP F 1 65 ? -32.104 66.869 203.887 1.00 33.55 124 ASP F O 1
ATOM 11102 N N . GLY F 1 66 ? -33.957 66.594 205.110 1.00 32.43 125 GLY F N 1
ATOM 11103 C CA . GLY F 1 66 ? -34.824 67.214 204.115 1.00 29.85 125 GLY F CA 1
ATOM 11104 C C . GLY F 1 66 ? -36.075 67.722 204.785 1.00 29.14 125 GLY F C 1
ATOM 11105 O O . GLY F 1 66 ? -36.340 67.382 205.930 1.00 25.26 125 GLY F O 1
ATOM 11106 N N . PHE F 1 67 ? -36.832 68.550 204.078 1.00 27.02 126 PHE F N 1
ATOM 11107 C CA . PHE F 1 67 ? -38.001 69.196 204.659 1.00 27.02 126 PHE F CA 1
ATOM 11108 C C . PHE F 1 67 ? -39.196 69.176 203.735 1.00 27.14 126 PHE F C 1
ATOM 11109 O O . PHE F 1 67 ? -39.066 69.261 202.514 1.00 27.92 126 PHE F O 1
ATOM 11117 N N . ILE F 1 68 ? -40.364 69.062 204.352 1.00 23.07 127 ILE F N 1
ATOM 11118 C CA . ILE F 1 68 ? -41.629 69.226 203.681 1.00 27.93 127 ILE F CA 1
ATOM 11119 C C . ILE F 1 68 ? -42.327 70.405 204.358 1.00 21.99 127 ILE F C 1
ATOM 11120 O O . ILE F 1 68 ? -42.654 70.355 205.550 1.00 24.77 127 ILE F O 1
ATOM 11125 N N . ILE F 1 69 ? -42.555 71.456 203.581 1.00 22.80 128 ILE F N 1
ATOM 11126 C CA . ILE F 1 69 ? -42.968 72.745 204.114 1.00 26.45 128 ILE F CA 1
ATOM 11127 C C . ILE F 1 69 ? -44.343 73.127 203.606 1.00 25.82 128 ILE F C 1
ATOM 11128 O O . ILE F 1 69 ? -44.525 73.389 202.417 1.00 24.43 128 ILE F O 1
ATOM 11133 N N . ALA F 1 70 ? -45.304 73.175 204.527 1.00 23.05 129 ALA F N 1
ATOM 11134 C CA . ALA F 1 70 ? -46.698 73.453 204.202 1.00 20.76 129 ALA F CA 1
ATOM 11135 C 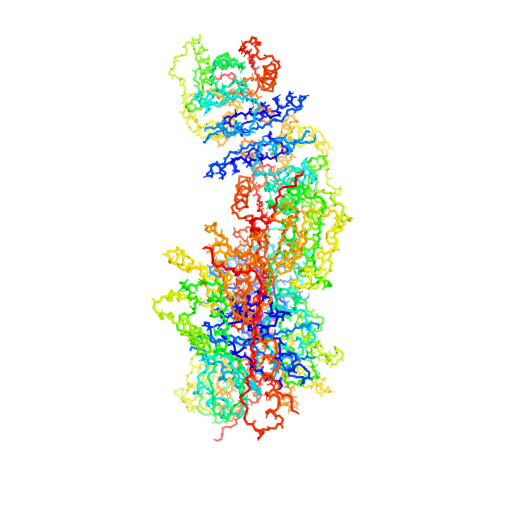C . ALA F 1 70 ? -47.180 74.795 204.752 1.00 29.04 129 ALA F C 1
ATOM 11136 O O . ALA F 1 70 ? -48.341 75.150 204.564 1.00 28.18 129 ALA F O 1
ATOM 11138 N N . THR F 1 71 ? -46.281 75.551 205.386 1.00 24.72 130 THR F N 1
ATOM 11139 C CA . THR F 1 71 ? -46.638 76.810 206.045 1.00 29.10 130 THR F CA 1
ATOM 11140 C C . THR F 1 71 ? -45.903 77.982 205.385 1.00 28.92 130 THR F C 1
ATOM 11141 O O . THR F 1 71 ? -44.722 77.864 205.046 1.00 28.07 130 THR F O 1
ATOM 11145 N N . SER F 1 72 ? -46.601 79.109 205.223 1.00 27.45 131 SER F N 1
ATOM 11146 C CA . SER F 1 72 ? -45.979 80.340 204.731 1.00 26.69 131 SER F CA 1
ATOM 11147 C C . SER F 1 72 ? -45.088 81.014 205.772 1.00 31.52 131 SER F C 1
ATOM 11148 O O . SER F 1 72 ? -44.379 81.957 205.444 1.00 37.21 131 SER F O 1
ATOM 11151 N N . ALA F 1 73 ? -45.134 80.548 207.016 1.00 30.24 132 ALA F N 1
ATOM 11152 C CA . ALA F 1 73 ? -44.344 81.149 208.093 1.00 40.00 132 ALA F CA 1
ATOM 11153 C C . ALA F 1 73 ? -42.842 80.947 207.911 1.00 44.02 132 ALA F C 1
ATOM 11154 O O . ALA F 1 73 ? -42.049 81.634 208.541 1.00 42.71 132 ALA F O 1
ATOM 11156 N N . VAL F 1 74 ? -42.460 79.993 207.067 1.00 38.07 133 VAL F N 1
ATOM 11157 C CA . VAL F 1 74 ? -41.064 79.777 206.711 1.00 45.81 133 VAL F CA 1
ATOM 11158 C C . VAL F 1 74 ? -40.721 80.680 205.531 1.00 46.05 133 VAL F C 1
ATOM 11159 O O . VAL F 1 74 ? -41.278 80.539 204.437 1.00 43.86 133 VAL F O 1
ATOM 11163 N N . SER F 1 75 ? -39.811 81.616 205.761 1.00 35.26 134 SER F N 1
ATOM 11164 C CA . SER F 1 75 ? -39.499 82.636 204.763 1.00 36.24 134 SER F CA 1
ATOM 11165 C C . SER F 1 75 ? -38.504 82.124 203.730 1.00 35.37 134 SER F C 1
ATOM 11166 O O . SER F 1 75 ? -37.761 81.158 203.974 1.00 34.82 134 SER F O 1
ATOM 11169 N N . THR F 1 76 ? -38.485 82.790 202.580 1.00 35.49 135 THR F N 1
ATOM 11170 C CA . THR F 1 76 ? -37.495 82.519 201.538 1.00 36.83 135 THR F CA 1
ATOM 11171 C C . THR F 1 76 ? -36.070 82.677 202.080 1.00 37.72 135 THR F C 1
ATOM 11172 O O . THR F 1 76 ? -35.198 81.856 201.792 1.00 33.47 135 THR F O 1
ATOM 11176 N N . ASP F 1 77 ? -35.845 83.720 202.878 1.00 37.65 136 ASP F N 1
ATOM 11177 C CA . ASP F 1 77 ? -34.526 83.968 203.482 1.00 42.36 136 ASP F CA 1
ATOM 11178 C C . ASP F 1 77 ? -34.063 82.842 204.396 1.00 43.01 136 ASP F C 1
ATOM 11179 O O . ASP F 1 77 ? -32.883 82.471 204.384 1.00 37.75 136 ASP F O 1
ATOM 11184 N N . ALA F 1 78 ? -34.979 82.316 205.207 1.00 35.04 137 ALA F N 1
ATOM 11185 C CA . ALA F 1 78 ? -34.648 81.211 206.102 1.00 36.98 137 ALA F CA 1
ATOM 11186 C C . ALA F 1 78 ? -34.322 79.961 205.292 1.00 27.54 137 ALA F C 1
ATOM 11187 O O . ALA F 1 78 ? -33.430 79.188 205.654 1.00 30.78 137 ALA F O 1
ATOM 11189 N N . ILE F 1 79 ? -35.060 79.761 204.204 1.00 29.79 138 ILE F N 1
ATOM 11190 C CA . ILE F 1 79 ? -34.803 78.640 203.303 1.00 31.04 138 ILE F CA 1
ATOM 11191 C C . ILE F 1 79 ? -33.438 78.767 202.633 1.00 32.42 138 ILE F C 1
ATOM 11192 O O . ILE F 1 79 ? -32.658 77.806 202.618 1.00 28.35 138 ILE F O 1
ATOM 11197 N N . ASN F 1 80 ? -33.153 79.951 202.092 1.00 28.19 139 ASN F N 1
ATOM 11198 C CA . ASN F 1 80 ? -31.863 80.222 201.466 1.00 27.74 139 ASN F CA 1
ATOM 11199 C C . ASN F 1 80 ? -30.728 80.014 202.442 1.00 32.85 139 ASN F C 1
ATOM 11200 O O . ASN F 1 80 ? -29.789 79.266 202.164 1.00 28.44 139 ASN F O 1
ATOM 11205 N N . GLU F 1 81 ? -30.840 80.664 203.597 1.00 30.02 140 GLU F N 1
ATOM 11206 C CA . GLU F 1 81 ? -29.771 80.684 204.590 1.00 29.30 140 GLU F CA 1
ATOM 11207 C C . GLU F 1 81 ? -29.459 79.311 205.161 1.00 33.16 140 GLU F C 1
ATOM 11208 O O . GLU F 1 81 ? -28.302 79.016 205.476 1.00 30.85 140 GLU F O 1
ATOM 11214 N N . ASN F 1 82 ? -30.486 78.475 205.300 1.00 29.98 141 ASN F N 1
ATOM 11215 C CA . ASN F 1 82 ? -30.342 77.212 206.005 1.00 26.82 141 ASN F CA 1
ATOM 11216 C C . ASN F 1 82 ? -30.370 75.993 205.106 1.00 30.09 141 ASN F C 1
ATOM 11217 O O . ASN F 1 82 ? -29.435 75.205 205.117 1.00 31.99 141 ASN F O 1
ATOM 11222 N N . LEU F 1 83 ? -31.428 75.840 204.321 1.00 28.92 142 LEU F N 1
ATOM 11223 C CA . LEU F 1 83 ? -31.584 74.646 203.507 1.00 29.40 142 LEU F CA 1
ATOM 11224 C C . LEU F 1 83 ? -30.698 74.695 202.260 1.00 34.27 142 LEU F C 1
ATOM 11225 O O . LEU F 1 83 ? -29.993 73.730 201.947 1.00 30.04 142 LEU F O 1
ATOM 11230 N N . LYS F 1 84 ? -30.714 75.816 201.551 1.00 26.84 143 LYS F N 1
ATOM 11231 C CA . LYS F 1 84 ? -29.942 75.898 200.314 1.00 31.72 143 LYS F CA 1
ATOM 11232 C C . LYS F 1 84 ? -28.434 75.871 200.593 1.00 34.30 143 LYS F C 1
ATOM 11233 O O . LYS F 1 84 ? -27.710 75.082 199.993 1.00 27.89 143 LYS F O 1
ATOM 11239 N N . LYS F 1 85 ? -27.977 76.679 201.542 1.00 30.56 144 LYS F N 1
ATOM 11240 C CA . LYS F 1 85 ? -26.554 76.692 201.906 1.00 25.91 144 LYS F CA 1
ATOM 11241 C C . LYS F 1 85 ? -26.051 75.346 202.395 1.00 36.86 144 LYS F C 1
ATOM 11242 O O . LYS F 1 85 ? -24.914 74.980 202.113 1.00 33.80 144 LYS F O 1
ATOM 11248 N N . GLN F 1 86 ? -26.893 74.604 203.110 1.00 34.04 145 GLN F N 1
ATOM 11249 C CA . GLN F 1 86 ? -26.486 73.305 203.648 1.00 27.09 145 GLN F CA 1
ATOM 11250 C C . GLN F 1 86 ? -26.912 72.121 202.794 1.00 35.34 145 GLN F C 1
ATOM 11251 O O . GLN F 1 86 ? -26.780 70.981 203.232 1.00 38.54 145 GLN F O 1
ATOM 11257 N N . GLY F 1 87 ? -27.424 72.376 201.592 1.00 38.05 146 GLY F N 1
ATOM 11258 C CA . GLY F 1 87 ? -27.827 71.297 200.679 1.00 34.99 146 GLY F CA 1
ATOM 11259 C C . GLY F 1 87 ? -28.919 70.373 201.204 1.00 36.41 146 GLY F C 1
ATOM 11260 O O . GLY F 1 87 ? -28.849 69.161 201.016 1.00 34.93 146 GLY F O 1
ATOM 11261 N N . ARG F 1 88 ? -29.933 70.932 201.862 1.00 27.44 147 ARG F N 1
ATOM 11262 C CA . ARG F 1 88 ? -31.053 70.123 202.350 1.00 28.22 147 ARG F CA 1
ATOM 11263 C C . ARG F 1 88 ? -32.231 70.293 201.393 1.00 26.99 147 ARG F C 1
ATOM 11264 O O . ARG F 1 88 ? -32.812 71.384 201.313 1.00 30.28 147 ARG F O 1
ATOM 11272 N N . PRO F 1 89 ? -32.593 69.223 200.658 1.00 26.00 148 PRO F N 1
ATOM 11273 C CA . PRO F 1 89 ? -33.725 69.373 199.742 1.00 27.36 148 PRO F CA 1
ATOM 11274 C C . PRO F 1 89 ? -35.055 69.592 200.464 1.00 24.12 148 PRO F C 1
ATOM 11275 O O . PRO F 1 89 ? -35.207 69.239 201.642 1.00 27.15 148 PRO F O 1
ATOM 11279 N N . PHE F 1 90 ? -36.011 70.166 199.752 1.00 26.57 149 PHE F N 1
ATOM 11280 C CA . PHE F 1 90 ? -37.310 70.414 200.330 1.00 28.39 149 PHE F CA 1
ATOM 11281 C C . PHE F 1 90 ? -38.431 70.439 199.305 1.00 35.67 149 PHE F C 1
ATOM 11282 O O . PHE F 1 90 ? -38.216 70.710 198.118 1.00 28.95 149 PHE F O 1
ATOM 11290 N N . ILE F 1 91 ? -39.623 70.138 199.809 1.00 24.69 150 ILE F N 1
ATOM 11291 C CA . ILE F 1 91 ? -40.869 70.171 199.075 1.00 22.65 150 ILE F CA 1
ATOM 11292 C C . ILE F 1 91 ? -41.730 71.265 199.662 1.00 26.80 150 ILE F C 1
ATOM 11293 O O . ILE F 1 91 ? -41.783 71.435 200.888 1.00 28.21 150 ILE F O 1
ATOM 11298 N N . VAL F 1 92 ? -42.426 71.993 198.795 1.00 23.50 151 VAL F N 1
ATOM 11299 C CA . VAL F 1 92 ? -43.380 73.005 199.251 1.00 23.50 151 VAL F CA 1
ATOM 11300 C C . VAL F 1 92 ? -44.785 72.557 198.876 1.00 27.05 151 VAL F C 1
ATOM 11301 O O . VAL F 1 92 ? -44.989 71.895 197.863 1.00 25.88 151 VAL F O 1
ATOM 11305 N N . LEU F 1 93 ? -45.745 72.887 199.725 1.00 23.92 152 LEU F N 1
ATOM 11306 C CA . LEU F 1 93 ? -47.151 72.624 199.430 1.00 28.33 152 LEU F CA 1
ATOM 11307 C C . LEU F 1 93 ? -48.072 73.544 200.209 1.00 29.22 152 LEU F C 1
ATOM 11308 O O . LEU F 1 93 ? -47.631 74.342 201.048 1.00 26.15 152 LEU F O 1
ATOM 11313 N N . ASP F 1 94 ? -49.354 73.434 199.881 1.00 26.21 153 ASP F N 1
ATOM 11314 C CA . ASP F 1 94 ? -50.429 73.985 200.677 1.00 28.27 153 ASP F CA 1
ATOM 11315 C C . ASP F 1 94 ? -50.287 75.508 200.830 1.00 24.84 153 ASP F C 1
ATOM 11316 O O . ASP F 1 94 ? -50.447 76.219 199.846 1.00 26.65 153 ASP F O 1
ATOM 11321 N N . GLN F 1 95 ? -49.993 76.015 202.021 1.00 27.32 154 GLN F N 1
ATOM 11322 C CA . GLN F 1 95 ? -49.945 77.466 202.230 1.00 25.75 154 GLN F CA 1
ATOM 11323 C C . GLN F 1 95 ? -48.605 78.107 201.842 1.00 32.62 154 GLN F C 1
ATOM 11324 O O . GLN F 1 95 ? -48.498 79.335 201.811 1.00 26.81 154 GLN F O 1
ATOM 11330 N N . LYS F 1 96 ? -47.590 77.284 201.567 1.00 26.44 155 LYS F N 1
ATOM 11331 C CA . LYS F 1 96 ? -46.245 77.766 201.246 1.00 24.38 155 LYS F CA 1
ATOM 11332 C C . LYS F 1 96 ? -46.092 78.026 199.740 1.00 25.30 155 LYS F C 1
ATOM 11333 O O . LYS F 1 96 ? -46.394 77.164 198.896 1.00 24.61 155 LYS F O 1
ATOM 11339 N N . LYS F 1 97 ? -45.603 79.214 199.403 1.00 23.80 156 LYS F N 1
ATOM 11340 C CA . LYS F 1 97 ? -45.403 79.577 198.004 1.00 30.89 156 LYS F CA 1
ATOM 11341 C C . LYS F 1 97 ? -44.214 78.846 197.400 1.00 28.81 156 LYS F C 1
ATOM 11342 O O . LYS F 1 97 ? -43.303 78.392 198.097 1.00 26.89 156 LYS F O 1
ATOM 11348 N N . SER F 1 98 ? -44.222 78.764 196.080 1.00 29.92 157 SER F N 1
ATOM 11349 C CA . SER F 1 98 ? -43.142 78.106 195.357 1.00 29.27 157 SER F CA 1
ATOM 11350 C C . SER F 1 98 ? -41.778 78.773 195.592 1.00 31.82 157 SER F C 1
ATOM 11351 O O . SER F 1 98 ? -41.683 79.960 195.911 1.00 31.25 157 SER F O 1
ATOM 11354 N N . GLU F 1 99 ? -40.730 77.965 195.504 1.00 28.19 158 GLU F N 1
ATOM 11355 C CA . GLU F 1 99 ? -39.352 78.430 195.694 1.00 31.88 158 GLU F CA 1
ATOM 11356 C C . GLU F 1 99 ? -38.498 77.835 194.602 1.00 34.90 158 GLU F C 1
ATOM 11357 O O . GLU F 1 99 ? -38.700 76.680 194.204 1.00 31.87 158 GLU F O 1
ATOM 11363 N N . GLY F 1 100 ? -37.523 78.601 194.132 1.00 31.32 159 GLY F N 1
ATOM 11364 C CA . GLY F 1 100 ? -36.573 78.093 193.157 1.00 30.30 159 GLY F CA 1
ATOM 11365 C C . GLY F 1 100 ? -35.862 76.854 193.679 1.00 31.10 159 GLY F C 1
ATOM 11366 O O . GLY F 1 100 ? -35.513 76.767 194.860 1.00 29.85 159 GLY F O 1
ATOM 11367 N N . PHE F 1 101 ? -35.651 75.899 192.784 1.00 27.67 160 PHE F N 1
ATOM 11368 C CA . PHE F 1 101 ? -34.982 74.644 193.098 1.00 28.58 160 PHE F CA 1
ATOM 11369 C C . PHE F 1 101 ? -35.654 73.901 194.253 1.00 37.70 160 PHE F C 1
ATOM 11370 O O . PHE F 1 101 ? -35.002 73.430 195.189 1.00 29.05 160 PHE F O 1
ATOM 11378 N N . SER F 1 102 ? -36.972 73.807 194.163 1.00 29.81 161 SER F N 1
ATOM 11379 C CA . SER F 1 102 ? -37.754 72.947 195.039 1.00 29.05 161 SER F CA 1
ATOM 11380 C C . SER F 1 102 ? -38.810 72.277 194.186 1.00 26.71 161 SER F C 1
ATOM 11381 O O . SER F 1 102 ? -39.132 72.753 193.099 1.00 30.25 161 SER F O 1
ATOM 11384 N N . ASP F 1 103 ? -39.323 71.157 194.667 1.00 30.09 162 ASP F N 1
ATOM 11385 C CA . ASP F 1 103 ? -40.497 70.536 194.067 1.00 27.18 162 ASP F CA 1
ATOM 11386 C C . ASP F 1 103 ? -41.724 70.959 194.879 1.00 26.06 162 ASP F C 1
ATOM 11387 O O . ASP F 1 103 ? -41.610 71.287 196.055 1.00 25.03 162 ASP F O 1
ATOM 11392 N N . ALA F 1 104 ? -42.891 70.940 194.244 1.00 25.33 163 ALA F N 1
ATOM 11393 C CA . ALA F 1 104 ? -44.141 71.332 194.883 1.00 25.87 163 ALA F CA 1
ATOM 11394 C C . ALA F 1 104 ? -45.226 70.318 194.590 1.00 28.05 163 ALA F C 1
ATOM 11395 O O . ALA F 1 104 ? -45.211 69.667 193.552 1.00 27.86 163 ALA F O 1
ATOM 11397 N N . VAL F 1 105 ? -46.155 70.168 195.525 1.00 25.30 164 VAL F N 1
ATOM 11398 C CA . VAL F 1 105 ? -47.399 69.459 195.243 1.00 24.93 164 VAL F CA 1
ATOM 11399 C C . VAL F 1 105 ? -48.572 70.284 195.745 1.00 25.14 164 VAL F C 1
ATOM 11400 O O . VAL F 1 105 ? -48.575 70.767 196.864 1.00 28.16 164 VAL F O 1
ATOM 11404 N N . ARG F 1 106 ? -49.554 70.467 194.878 1.00 23.15 165 ARG F N 1
ATOM 11405 C CA . ARG F 1 106 ? -50.694 71.304 195.182 1.00 27.15 165 ARG F CA 1
ATOM 11406 C C . ARG F 1 106 ? -51.980 70.591 194.809 1.00 28.33 165 ARG F C 1
ATOM 11407 O O . ARG F 1 106 ? -51.952 69.586 194.104 1.00 29.28 165 ARG F O 1
ATOM 11415 N N . THR F 1 107 ? -53.096 71.104 195.307 1.00 25.42 166 THR F N 1
ATOM 11416 C CA . THR F 1 107 ? -54.411 70.616 194.913 1.00 28.75 166 THR F CA 1
ATOM 11417 C C . THR F 1 107 ? -55.130 71.745 194.198 1.00 28.72 166 THR F C 1
ATOM 11418 O O . THR F 1 107 ? -54.710 72.883 194.288 1.00 27.58 166 THR F O 1
ATOM 11422 N N . ASP F 1 108 ? -56.194 71.434 193.468 1.00 26.56 167 ASP F N 1
ATOM 11423 C CA . ASP F 1 108 ? -56.801 72.419 192.573 1.00 30.46 167 ASP F CA 1
ATOM 11424 C C . ASP F 1 108 ? -57.817 73.274 193.316 1.00 29.52 167 ASP F C 1
ATOM 11425 O O . ASP F 1 108 ? -59.027 73.069 193.217 1.00 27.22 167 ASP F O 1
ATOM 11430 N N . ASP F 1 109 ? -57.287 74.250 194.033 1.00 26.03 168 ASP F N 1
ATOM 11431 C CA . ASP F 1 109 ? -58.066 75.144 194.870 1.00 26.13 168 ASP F CA 1
ATOM 11432 C C . ASP F 1 109 ? -59.094 75.963 194.092 1.00 30.06 168 ASP F C 1
ATOM 11433 O O . ASP F 1 109 ? -60.235 76.099 194.526 1.00 24.08 168 ASP F O 1
ATOM 11438 N N . PHE F 1 110 ? -58.687 76.520 192.952 1.00 27.22 169 PHE F N 1
ATOM 11439 C CA . PHE F 1 110 ? -59.594 77.333 192.152 1.00 28.38 169 PHE F CA 1
ATOM 11440 C C . PHE F 1 110 ? -60.794 76.495 191.742 1.00 29.37 169 PHE F C 1
ATOM 11441 O O . PHE F 1 110 ? -61.938 76.910 191.878 1.00 28.23 169 PHE F O 1
ATOM 11449 N N . ARG F 1 111 ? -60.517 75.307 191.235 1.00 23.07 170 ARG F N 1
ATOM 11450 C CA . ARG F 1 111 ? -61.564 74.404 190.809 1.00 27.90 170 ARG F CA 1
ATOM 11451 C C . ARG F 1 111 ? -62.475 74.054 191.981 1.00 28.67 170 ARG F C 1
ATOM 11452 O O . ARG F 1 111 ? -63.692 74.002 191.826 1.00 24.46 170 ARG F O 1
ATOM 11460 N N . GLY F 1 112 ? -61.897 73.816 193.154 1.00 23.60 171 GLY F N 1
ATOM 11461 C CA . GLY F 1 112 ? -62.695 73.424 194.313 1.00 26.66 171 GLY F CA 1
ATOM 11462 C C . GLY F 1 112 ? -63.678 74.505 194.718 1.00 25.51 171 GLY F C 1
ATOM 11463 O O . GLY F 1 112 ? -64.843 74.232 194.995 1.00 27.41 171 GLY F O 1
ATOM 11464 N N . GLY F 1 113 ? -63.207 75.744 194.745 1.00 23.88 172 GLY F N 1
ATOM 11465 C CA . GLY F 1 113 ? -64.072 76.867 195.073 1.00 25.88 172 GLY F CA 1
ATOM 11466 C C . GLY F 1 113 ? -65.155 77.060 194.037 1.00 33.75 172 GLY F C 1
ATOM 11467 O O . GLY F 1 113 ? -66.278 77.430 194.369 1.00 27.49 172 GLY F O 1
ATOM 11468 N N . TYR F 1 114 ? -64.800 76.822 192.776 1.00 29.49 173 TYR F N 1
ATOM 11469 C CA . TYR F 1 114 ? -65.745 76.878 191.677 1.00 24.65 173 TYR F CA 1
ATOM 11470 C C . TYR F 1 114 ? -66.808 75.805 191.842 1.00 23.91 173 TYR F C 1
ATOM 11471 O O . TYR F 1 114 ? -67.990 76.094 191.720 1.00 26.76 173 TYR F O 1
ATOM 11480 N N . LEU F 1 115 ? -66.404 74.570 192.124 1.00 24.42 174 LEU F N 1
ATOM 11481 C CA . LEU F 1 115 ? -67.378 73.510 192.367 1.00 23.31 174 LEU F CA 1
ATOM 11482 C C . LEU F 1 115 ? -68.335 73.863 193.525 1.00 28.00 174 LEU F C 1
ATOM 11483 O O . LEU F 1 115 ? -69.530 73.584 193.454 1.00 29.07 174 LEU F O 1
ATOM 11488 N N . ALA F 1 116 ? -67.809 74.467 194.587 1.00 25.02 175 ALA F N 1
ATOM 11489 C CA . ALA F 1 116 ? -68.623 74.822 195.751 1.00 23.82 175 ALA F CA 1
ATOM 11490 C C . ALA F 1 116 ? -69.661 75.885 195.397 1.00 29.47 175 ALA F C 1
ATOM 11491 O O . ALA F 1 116 ? -70.840 75.758 195.758 1.00 27.44 175 ALA F O 1
ATOM 11493 N N . GLY F 1 117 ? -69.220 76.912 194.669 1.00 29.11 176 GLY F N 1
ATOM 11494 C CA . GLY F 1 117 ? -70.113 77.959 194.175 1.00 24.58 176 GLY F CA 1
ATOM 11495 C C . GLY F 1 117 ? -71.182 77.431 193.243 1.00 27.86 176 GLY F C 1
ATOM 11496 O O . GLY F 1 117 ? -72.354 77.747 193.403 1.00 30.28 176 GLY F O 1
ATOM 11505 N N . HIS F 1 119 ? -72.368 74.458 192.977 1.00 29.40 178 HIS F N 1
ATOM 11506 C CA . HIS F 1 119 ? -73.318 73.648 193.745 1.00 31.60 178 HIS F CA 1
ATOM 11507 C C . HIS F 1 119 ? -74.363 74.515 194.443 1.00 30.92 178 HIS F C 1
ATOM 11508 O O . HIS F 1 119 ? -75.550 74.292 194.275 1.00 30.02 178 HIS F O 1
ATOM 11515 N N . LEU F 1 120 ? -73.924 75.509 195.212 1.00 29.01 179 LEU F N 1
ATOM 11516 C CA . LEU F 1 120 ? -74.866 76.365 195.937 1.00 31.74 179 LEU F CA 1
ATOM 11517 C C . LEU F 1 120 ? -75.784 77.110 194.974 1.00 34.80 179 LEU F C 1
ATOM 11518 O O . LEU F 1 120 ? -76.994 77.203 195.202 1.00 31.09 179 LEU F O 1
ATOM 11523 N N . LEU F 1 121 ? -75.202 77.617 193.892 1.00 36.60 180 LEU F N 1
ATOM 11524 C CA . LEU F 1 121 ? -75.950 78.361 192.888 1.00 34.11 180 LEU F CA 1
ATOM 11525 C C . LEU F 1 121 ? -76.959 77.479 192.157 1.00 32.14 180 LEU F C 1
ATOM 11526 O O . LEU F 1 121 ? -78.058 77.930 191.860 1.00 33.64 180 LEU F O 1
ATOM 11531 N N . SER F 1 122 ? -76.618 76.216 191.910 1.00 31.15 181 SER F N 1
ATOM 11532 C CA . SER F 1 122 ? -77.538 75.308 191.224 1.00 36.73 181 SER F CA 1
ATOM 11533 C C . SER F 1 122 ? -78.755 74.994 192.082 1.00 55.25 181 SER F C 1
ATOM 11534 O O . SER F 1 122 ? -79.814 74.678 191.557 1.00 35.52 181 SER F O 1
ATOM 11537 N N . LEU F 1 123 ? -78.590 75.065 193.399 1.00 37.30 182 LEU F N 1
ATOM 11538 C CA . LEU F 1 123 ? -79.683 74.818 194.340 1.00 37.97 182 LEU F CA 1
ATOM 11539 C C . LEU F 1 123 ? -80.594 76.034 194.542 1.00 33.47 182 LEU F C 1
ATOM 11540 O O . LEU F 1 123 ? -81.567 75.952 195.282 1.00 35.58 182 LEU F O 1
ATOM 11545 N N . GLY F 1 124 ? -80.259 77.153 193.901 1.00 33.56 183 GLY F N 1
ATOM 11546 C CA . GLY F 1 124 ? -81.078 78.359 193.922 1.00 33.72 183 GLY F CA 1
ATOM 11547 C C . GLY F 1 124 ? -80.636 79.407 194.920 1.00 40.75 183 GLY F C 1
ATOM 11548 O O . GLY F 1 124 ? -81.276 80.446 195.042 1.00 36.47 183 GLY F O 1
ATOM 11549 N N . HIS F 1 125 ? -79.549 79.155 195.647 1.00 33.66 184 HIS F N 1
ATOM 11550 C CA . HIS F 1 125 ? -79.046 80.138 196.599 1.00 37.64 184 HIS F CA 1
ATOM 11551 C C . HIS F 1 125 ? -78.398 81.284 195.837 1.00 37.12 184 HIS F C 1
ATOM 11552 O O . HIS F 1 125 ? -77.528 81.061 194.997 1.00 45.73 184 HIS F O 1
ATOM 11559 N N . GLN F 1 126 ? -78.845 82.508 196.102 1.00 36.08 185 GLN F N 1
ATOM 11560 C CA A GLN F 1 126 ? -78.253 83.665 195.432 0.50 40.79 185 GLN F CA 1
ATOM 11561 C CA B GLN F 1 126 ? -78.321 83.702 195.435 0.50 40.99 185 GLN F CA 1
ATOM 11562 C C . GLN F 1 126 ? -77.656 84.677 196.402 1.00 36.23 185 GLN F C 1
ATOM 11563 O O . GLN F 1 126 ? -76.827 85.494 196.000 1.00 38.15 185 GLN F O 1
ATOM 11574 N N . THR F 1 127 ? -78.039 84.613 197.674 1.00 31.59 186 THR F N 1
ATOM 11575 C CA . THR F 1 127 ? -77.391 85.422 198.702 1.00 37.14 186 THR F CA 1
ATOM 11576 C C . THR F 1 127 ? -76.584 84.451 199.540 1.00 36.34 186 THR F C 1
ATOM 11577 O O . THR F 1 127 ? -77.134 83.626 200.272 1.00 33.50 186 THR F O 1
ATOM 11581 N N . ILE F 1 128 ? -75.272 84.530 199.398 1.00 37.68 187 ILE F N 1
ATOM 11582 C CA . ILE F 1 128 ? -74.394 83.511 199.936 1.00 33.57 187 ILE F CA 1
ATOM 11583 C C . ILE F 1 128 ? -73.371 84.151 200.838 1.00 27.25 187 ILE F C 1
ATOM 11584 O O . ILE F 1 128 ? -72.806 85.201 200.515 1.00 35.87 187 ILE F O 1
ATOM 11589 N N . ALA F 1 129 ? -73.147 83.508 201.981 1.00 25.96 188 ALA F N 1
ATOM 11590 C CA . ALA F 1 129 ? -72.117 83.929 202.901 1.00 30.35 188 ALA F CA 1
ATOM 11591 C C . ALA F 1 129 ? -70.835 83.127 202.676 1.00 34.27 188 ALA F C 1
ATOM 11592 O O . ALA F 1 129 ? -70.863 81.907 202.450 1.00 32.52 188 ALA F O 1
ATOM 11594 N N . LEU F 1 130 ? -69.720 83.846 202.734 1.00 26.56 189 LEU F N 1
ATOM 11595 C CA . LEU F 1 130 ? -68.380 83.280 202.650 1.00 31.85 189 LEU F CA 1
ATOM 11596 C C . LEU F 1 130 ? -67.734 83.357 204.036 1.00 29.74 189 LEU F C 1
ATOM 11597 O O . LEU F 1 130 ? -67.474 84.448 204.547 1.00 31.61 189 LEU F O 1
ATOM 11602 N N . VAL F 1 131 ? -67.497 82.199 204.653 1.00 30.79 190 VAL F N 1
ATOM 11603 C CA . VAL F 1 131 ? -66.827 82.130 205.950 1.00 28.94 190 VAL F CA 1
ATOM 11604 C C . VAL F 1 131 ? -65.379 81.717 205.728 1.00 38.04 190 VAL F C 1
ATOM 11605 O O . VAL F 1 131 ? -65.112 80.580 205.372 1.00 26.88 190 VAL F O 1
ATOM 11609 N N . TYR F 1 132 ? -64.450 82.641 205.956 1.00 31.83 191 TYR F N 1
ATOM 11610 C CA . TYR F 1 132 ? -63.062 82.462 205.551 1.00 31.52 191 TYR F CA 1
ATOM 11611 C C . TYR F 1 132 ? -62.110 83.108 206.550 1.00 34.38 191 TYR F C 1
ATOM 11612 O O . TYR F 1 132 ? -62.497 84.037 207.275 1.00 32.07 191 TYR F O 1
ATOM 11621 N N . PRO F 1 133 ? -60.857 82.625 206.589 1.00 27.93 192 PRO F N 1
ATOM 11622 C CA . PRO F 1 133 ? -59.877 83.236 207.465 1.00 28.70 192 PRO F CA 1
ATOM 11623 C C . PRO F 1 133 ? -59.506 84.634 207.019 1.00 36.33 192 PRO F C 1
ATOM 11624 O O . PRO F 1 133 ? -59.235 84.867 205.842 1.00 32.31 192 PRO F O 1
ATOM 11628 N N . GLU F 1 134 ? -59.526 85.561 207.965 1.00 32.61 193 GLU F N 1
ATOM 11629 C CA . GLU F 1 134 ? -58.980 86.895 207.747 1.00 39.64 193 GLU F CA 1
ATOM 11630 C C . GLU F 1 134 ? -57.559 86.726 207.238 1.00 33.84 193 GLU F C 1
ATOM 11631 O O . GLU F 1 134 ? -56.816 85.900 207.760 1.00 49.50 193 GLU F O 1
ATOM 11637 N N . ASN F 1 135 ? -57.180 87.488 206.220 1.00 58.16 194 ASN F N 1
ATOM 11638 C CA . ASN F 1 135 ? -55.850 87.351 205.622 1.00 44.55 194 ASN F CA 1
ATOM 11639 C C . ASN F 1 135 ? -55.572 85.904 205.175 1.00 45.33 194 ASN F C 1
ATOM 11640 O O . ASN F 1 135 ? -54.654 85.255 205.665 1.00 39.76 194 ASN F O 1
ATOM 11645 N N . PRO F 1 136 ? -56.364 85.402 204.225 1.00 34.83 195 PRO F N 1
ATOM 11646 C CA . PRO F 1 136 ? -56.232 83.993 203.858 1.00 36.35 195 PRO F CA 1
ATOM 11647 C C . PRO F 1 136 ? -54.890 83.664 203.217 1.00 29.42 195 PRO F C 1
ATOM 11648 O O . PRO F 1 136 ? -54.315 84.497 202.513 1.00 31.14 195 PRO F O 1
ATOM 11652 N N . PRO F 1 137 ? -54.387 82.445 203.448 1.00 31.25 196 PRO F N 1
ATOM 11653 C CA . PRO F 1 137 ? -53.214 82.038 202.678 1.00 27.98 196 PRO F CA 1
ATOM 11654 C C . PRO F 1 137 ? -53.555 81.936 201.178 1.00 27.14 196 PRO F C 1
ATOM 11655 O O . PRO F 1 137 ? -54.734 81.889 200.808 1.00 28.48 196 PRO F O 1
ATOM 11659 N N . GLU F 1 138 ? -52.534 81.919 200.326 1.00 29.57 197 GLU F N 1
ATOM 11660 C CA . GLU F 1 138 ? -52.741 82.014 198.881 1.00 33.12 197 GLU F CA 1
ATOM 11661 C C . GLU F 1 138 ? -53.613 80.883 198.317 1.00 30.56 197 GLU F C 1
ATOM 11662 O O . GLU F 1 138 ? -54.430 81.116 197.435 1.00 28.14 197 GLU F O 1
ATOM 11668 N N . ASN F 1 139 ? -53.448 79.666 198.831 1.00 28.25 198 ASN F N 1
ATOM 11669 C CA . ASN F 1 139 ? -54.277 78.543 198.384 1.00 26.14 198 ASN F CA 1
ATOM 11670 C C . ASN F 1 139 ? -55.766 78.737 198.701 1.00 26.01 198 ASN F C 1
ATOM 11671 O O . ASN F 1 139 ? -56.630 78.409 197.883 1.00 25.72 198 ASN F O 1
ATOM 11676 N N . VAL F 1 140 ? -56.055 79.287 199.876 1.00 26.89 199 VAL F N 1
ATOM 11677 C CA . VAL F 1 140 ? -57.421 79.585 200.276 1.00 29.70 199 VAL F CA 1
ATOM 11678 C C . VAL F 1 140 ? -58.004 80.730 199.435 1.00 24.26 199 VAL F C 1
ATOM 11679 O O . VAL F 1 140 ? -59.155 80.673 199.024 1.00 30.15 199 VAL F O 1
ATOM 11683 N N . HIS F 1 141 ? -57.201 81.760 199.181 1.00 29.29 200 HIS F N 1
ATOM 11684 C CA . HIS F 1 141 ? -57.570 82.833 198.253 1.00 31.16 200 HIS F CA 1
ATOM 11685 C C . HIS F 1 141 ? -57.965 82.295 196.874 1.00 29.71 200 HIS F C 1
ATOM 11686 O O . HIS F 1 141 ? -58.934 82.753 196.272 1.00 29.21 200 HIS F O 1
ATOM 11693 N N . ALA F 1 142 ? -57.206 81.327 196.371 1.00 27.30 201 ALA F N 1
ATOM 11694 C CA . ALA F 1 142 ? -57.531 80.695 195.089 1.00 27.74 201 ALA F CA 1
ATOM 11695 C C . ALA F 1 142 ? -58.913 80.042 195.130 1.00 27.62 201 ALA F C 1
ATOM 11696 O O . ALA F 1 142 ? -59.653 80.117 194.146 1.00 29.80 201 ALA F O 1
ATOM 11698 N N . ARG F 1 143 ? -59.287 79.442 196.270 1.00 24.16 202 ARG F N 1
ATOM 11699 C CA . ARG F 1 143 ? -60.631 78.860 196.411 1.00 27.33 202 ARG F CA 1
ATOM 11700 C C . ARG F 1 143 ? -61.701 79.935 196.294 1.00 26.53 202 ARG F C 1
ATOM 11701 O O . ARG F 1 143 ? -62.751 79.725 195.677 1.00 24.91 202 ARG F O 1
ATOM 11709 N N . ILE F 1 144 ? -61.435 81.085 196.905 1.00 27.06 203 ILE F N 1
ATOM 11710 C CA . ILE F 1 144 ? -62.380 82.194 196.882 1.00 32.27 203 ILE F CA 1
ATOM 11711 C C . ILE F 1 144 ? -62.498 82.736 195.453 1.00 29.93 203 ILE F C 1
ATOM 11712 O O . ILE F 1 144 ? -63.597 83.065 195.004 1.00 32.92 203 ILE F O 1
ATOM 11717 N N . GLU F 1 145 ? -61.377 82.801 194.740 1.00 28.90 204 GLU F N 1
ATOM 11718 C CA . GLU F 1 145 ? -61.398 83.237 193.343 1.00 32.36 204 GLU F CA 1
ATOM 11719 C C . GLU F 1 145 ? -62.233 82.296 192.486 1.00 29.67 204 GLU F C 1
ATOM 11720 O O . GLU F 1 145 ? -63.038 82.740 191.669 1.00 28.60 204 GLU F O 1
ATOM 11726 N N . GLY F 1 146 ? -62.075 80.994 192.696 1.00 28.65 205 GLY F N 1
ATOM 11727 C CA . GLY F 1 146 ? -62.888 80.007 191.979 1.00 27.77 205 GLY F CA 1
ATOM 11728 C C . GLY F 1 146 ? -64.365 80.161 192.270 1.00 38.56 205 GLY F C 1
ATOM 11729 O O . GLY F 1 146 ? -65.212 80.086 191.370 1.00 26.38 205 GLY F O 1
ATOM 11730 N N . PHE F 1 147 ? -64.672 80.384 193.542 1.00 30.00 206 PHE F N 1
ATOM 11731 C CA . PHE F 1 147 ? -66.035 80.623 193.966 1.00 32.17 206 PHE F CA 1
ATOM 11732 C C . PHE F 1 147 ? -66.613 81.858 193.270 1.00 22.77 206 PHE F C 1
ATOM 11733 O O . PHE F 1 147 ? -67.744 81.840 192.798 1.00 27.86 206 PHE F O 1
ATOM 11741 N N . LYS F 1 148 ? -65.831 82.926 193.217 1.00 28.39 207 LYS F N 1
ATOM 11742 C CA . LYS F 1 148 ? -66.259 84.143 192.527 1.00 32.17 207 LYS F CA 1
ATOM 11743 C C . LYS F 1 148 ? -66.453 83.921 191.032 1.00 35.85 207 LYS F C 1
ATOM 11744 O O . LYS F 1 148 ? -67.307 84.553 190.420 1.00 31.90 207 LYS F O 1
ATOM 11750 N N . SER F 1 149 ? -65.666 83.021 190.446 1.00 31.14 208 SER F N 1
ATOM 11751 C CA . SER F 1 149 ? -65.837 82.662 189.043 1.00 34.03 208 SER F CA 1
ATOM 11752 C C . SER F 1 149 ? -67.208 82.040 188.829 1.00 32.85 208 SER F C 1
ATOM 11753 O O . SER F 1 149 ? -67.863 82.308 187.821 1.00 30.59 208 SER F O 1
ATOM 11756 N N . ALA F 1 150 ? -67.665 81.235 189.787 1.00 26.33 209 ALA F N 1
ATOM 11757 C CA . ALA F 1 150 ? -68.997 80.638 189.692 1.00 24.18 209 ALA F CA 1
ATOM 11758 C C . ALA F 1 150 ? -70.083 81.715 189.810 1.00 28.86 209 ALA F C 1
ATOM 11759 O O . ALA F 1 150 ? -71.091 81.667 189.099 1.00 34.67 209 ALA F O 1
ATOM 11761 N N . LEU F 1 151 ? -69.883 82.684 190.702 1.00 30.26 210 LEU F N 1
ATOM 11762 C CA . LEU F 1 151 ? -70.789 83.842 190.760 1.00 29.98 210 LEU F CA 1
ATOM 11763 C C . LEU F 1 151 ? -70.882 84.530 189.390 1.00 37.71 210 LEU F C 1
ATOM 11764 O O . LEU F 1 151 ? -71.970 84.908 188.961 1.00 41.43 210 LEU F O 1
ATOM 11769 N N . ASP F 1 152 ? -69.748 84.660 188.704 1.00 38.84 211 ASP F N 1
ATOM 11770 C CA . ASP F 1 152 ? -69.697 85.273 187.368 1.00 41.17 211 ASP F CA 1
ATOM 11771 C C . ASP F 1 152 ? -70.561 84.543 186.352 1.00 40.30 211 ASP F C 1
ATOM 11772 O O . ASP F 1 152 ? -71.267 85.176 185.564 1.00 39.24 211 ASP F O 1
ATOM 11777 N N . VAL F 1 153 ? -70.516 83.216 186.377 1.00 38.24 212 VAL F N 1
ATOM 11778 C CA . VAL F 1 153 ? -71.364 82.415 185.498 1.00 35.69 212 VAL F CA 1
ATOM 11779 C C . VAL F 1 153 ? -72.851 82.720 185.712 1.00 39.09 212 VAL F C 1
ATOM 11780 O O . VAL F 1 153 ? -73.619 82.777 184.747 1.00 38.00 212 VAL F O 1
ATOM 11784 N N . TYR F 1 154 ? -73.245 82.906 186.970 1.00 36.11 213 TYR F N 1
ATOM 11785 C CA . TYR F 1 154 ? -74.634 83.227 187.331 1.00 35.95 213 TYR F CA 1
ATOM 11786 C C . TYR F 1 154 ? -74.911 84.738 187.352 1.00 41.60 213 TYR F C 1
ATOM 11787 O O . TYR F 1 154 ? -75.982 85.170 187.775 1.00 46.56 213 TYR F O 1
ATOM 11796 N N . GLN F 1 155 ? -73.943 85.531 186.897 1.00 41.79 214 GLN F N 1
ATOM 11797 C CA . GLN F 1 155 ? -74.050 86.990 186.851 1.00 51.45 214 GLN F CA 1
ATOM 11798 C C . GLN F 1 155 ? -74.519 87.590 188.172 1.00 61.63 214 GLN F C 1
ATOM 11799 O O . GLN F 1 155 ? -75.330 88.513 188.200 1.00 57.99 214 GLN F O 1
ATOM 11805 N N . ILE F 1 156 ? -73.989 87.054 189.267 1.00 43.17 215 ILE F N 1
ATOM 11806 C CA . ILE F 1 156 ? -74.244 87.586 190.597 1.00 36.67 215 ILE F CA 1
ATOM 11807 C C . ILE F 1 156 ? -73.112 88.560 190.897 1.00 52.18 215 ILE F C 1
ATOM 11808 O O . ILE F 1 156 ? -71.937 88.187 190.837 1.00 60.76 215 ILE F O 1
ATOM 11813 N N . PRO F 1 157 ? -73.456 89.825 191.188 1.00 60.87 216 PRO F N 1
ATOM 11814 C CA . PRO F 1 157 ? -72.393 90.799 191.408 1.00 88.00 216 PRO F CA 1
ATOM 11815 C C . PRO F 1 157 ? -71.664 90.495 192.718 1.00 67.06 216 PRO F C 1
ATOM 11816 O O . PRO F 1 157 ? -72.315 90.275 193.743 1.00 62.43 216 PRO F O 1
ATOM 11820 N N . HIS F 1 158 ? -70.330 90.484 192.677 1.00 53.03 217 HIS F N 1
ATOM 11821 C CA . HIS F 1 158 ? -69.511 90.040 193.819 1.00 67.63 217 HIS F CA 1
ATOM 11822 C C . HIS F 1 158 ? -69.837 90.747 195.131 1.00 80.75 217 HIS F C 1
ATOM 11823 O O . HIS F 1 158 ? -69.590 90.195 196.199 1.00 72.83 217 HIS F O 1
ATOM 11830 N N . ASP F 1 159 ? -70.384 91.959 195.051 1.00 54.67 218 ASP F N 1
ATOM 11831 C CA . ASP F 1 159 ? -70.809 92.695 196.246 1.00 77.67 218 ASP F CA 1
ATOM 11832 C C . ASP F 1 159 ? -72.100 92.171 196.919 1.00 40.61 218 ASP F C 1
ATOM 11833 O O . ASP F 1 159 ? -72.508 92.694 197.950 1.00 60.20 218 ASP F O 1
ATOM 11838 N N . GLN F 1 160 ? -72.749 91.166 196.332 1.00 51.14 219 GLN F N 1
ATOM 11839 C CA . GLN F 1 160 ? -73.940 90.539 196.930 1.00 53.64 219 GLN F CA 1
ATOM 11840 C C . GLN F 1 160 ? -73.568 89.350 197.836 1.00 48.19 219 GLN F C 1
ATOM 11841 O O . GLN F 1 160 ? -74.425 88.775 198.501 1.00 52.52 219 GLN F O 1
ATOM 11847 N N . LEU F 1 161 ? -72.292 88.972 197.820 1.00 41.93 220 LEU F N 1
ATOM 11848 C CA . LEU F 1 161 ? -71.709 88.070 198.809 1.00 41.58 220 LEU F CA 1
ATOM 11849 C C . LEU F 1 161 ? -71.733 88.662 200.197 1.00 39.84 220 LEU F C 1
ATOM 11850 O O . LEU F 1 161 ? -71.411 89.831 200.379 1.00 41.79 220 LEU F O 1
ATOM 11855 N N . ILE F 1 162 ? -72.069 87.840 201.182 1.00 33.78 221 ILE F N 1
ATOM 11856 C CA . ILE F 1 162 ? -71.929 88.242 202.575 1.00 30.18 221 ILE F CA 1
ATOM 11857 C C . ILE F 1 162 ? -70.575 87.737 203.062 1.00 34.58 221 ILE F C 1
ATOM 11858 O O . ILE F 1 162 ? -70.364 86.534 203.191 1.00 34.34 221 ILE F O 1
ATOM 11863 N N . LEU F 1 163 ? -69.662 88.663 203.330 1.00 31.01 222 LEU F N 1
ATOM 11864 C CA . LEU F 1 163 ? -68.312 88.320 203.758 1.00 33.33 222 LEU F CA 1
ATOM 11865 C C . LEU F 1 163 ? -68.224 88.197 205.274 1.00 35.93 222 LEU F C 1
ATOM 11866 O O . LEU F 1 163 ? -68.518 89.145 205.995 1.00 32.54 222 LEU F O 1
ATOM 11871 N N . LEU F 1 164 ? -67.814 87.025 205.747 1.00 29.25 223 LEU F N 1
ATOM 11872 C CA . LEU F 1 164 ? -67.647 86.765 207.179 1.00 31.77 223 LEU F CA 1
ATOM 11873 C C . LEU F 1 164 ? -66.219 86.285 207.493 1.00 37.43 223 LEU F C 1
ATOM 11874 O O . LEU F 1 164 ? -65.984 85.103 207.774 1.00 30.40 223 LEU F O 1
ATOM 11879 N N . PRO F 1 165 ? -65.254 87.207 207.451 1.00 28.28 224 PRO F N 1
ATOM 11880 C CA . PRO F 1 165 ? -63.901 86.841 207.837 1.00 31.58 224 PRO F CA 1
ATOM 11881 C C . PRO F 1 165 ? -63.833 86.517 209.322 1.00 33.12 224 PRO F C 1
ATOM 11882 O O . PRO F 1 165 ? -64.541 87.126 210.115 1.00 30.43 224 PRO F O 1
ATOM 11886 N N . THR F 1 166 ? -62.981 85.572 209.700 1.00 30.31 225 THR F N 1
ATOM 11887 C CA . THR F 1 166 ? -62.912 85.117 211.091 1.00 33.84 225 THR F CA 1
ATOM 11888 C C . THR F 1 166 ? -61.593 84.377 211.318 1.00 38.78 225 THR F C 1
ATOM 11889 O O . THR F 1 166 ? -60.726 84.412 210.458 1.00 32.51 225 THR F O 1
ATOM 11893 N N . GLN F 1 167 ? -61.429 83.737 212.475 1.00 29.63 226 GLN F N 1
ATOM 11894 C CA . GLN F 1 167 ? -60.227 82.938 212.742 1.00 32.81 226 GLN F CA 1
ATOM 11895 C C . GLN F 1 167 ? -60.356 81.572 212.057 1.00 29.37 226 GLN F C 1
ATOM 11896 O O . GLN F 1 167 ? -61.460 81.046 211.946 1.00 30.40 226 GLN F O 1
ATOM 11902 N N . PHE F 1 168 ? -59.239 80.991 211.627 1.00 31.89 227 PHE F N 1
ATOM 11903 C CA . PHE F 1 168 ? -59.265 79.743 210.838 1.00 31.88 227 PHE F CA 1
ATOM 11904 C C . PHE F 1 168 ? -59.380 78.534 211.782 1.00 29.90 227 PHE F C 1
ATOM 11905 O O . PHE F 1 168 ? -58.419 77.808 212.014 1.00 33.28 227 PHE F O 1
ATOM 11913 N N . SER F 1 169 ? -60.575 78.339 212.331 1.00 29.94 228 SER F N 1
ATOM 11914 C CA . SER F 1 169 ? -60.798 77.353 213.394 1.00 30.16 228 SER F CA 1
ATOM 11915 C C . SER F 1 169 ? -62.276 77.107 213.603 1.00 23.68 228 SER F C 1
ATOM 11916 O O . SER F 1 169 ? -63.114 77.882 213.127 1.00 26.88 228 SER F O 1
ATOM 11919 N N . LYS F 1 170 ? -62.601 76.039 214.336 1.00 26.09 229 LYS F N 1
ATOM 11920 C CA . LYS F 1 170 ? -63.974 75.791 214.765 1.00 25.44 229 LYS F CA 1
ATOM 11921 C C . LYS F 1 170 ? -64.500 76.982 215.555 1.00 26.13 229 LYS F C 1
ATOM 11922 O O . LYS F 1 170 ? -65.616 77.438 215.328 1.00 26.99 229 LYS F O 1
ATOM 11928 N N . GLN F 1 171 ? -63.695 77.477 216.491 1.00 25.03 230 GLN F N 1
ATOM 11929 C CA . GLN F 1 171 ? -64.076 78.661 217.271 1.00 30.45 230 GLN F CA 1
ATOM 11930 C C . GLN F 1 171 ? -64.380 79.849 216.347 1.00 30.18 230 GLN F C 1
ATOM 11931 O O . GLN F 1 171 ? -65.344 80.592 216.571 1.00 34.44 230 GLN F O 1
ATOM 11937 N N . GLY F 1 172 ? -63.572 80.013 215.301 1.00 30.65 231 GLY F N 1
ATOM 11938 C CA . GLY F 1 172 ? -63.771 81.086 214.329 1.00 28.77 231 GLY F CA 1
ATOM 11939 C C . GLY F 1 172 ? -65.108 81.005 213.619 1.00 29.85 231 GLY F C 1
ATOM 11940 O O . GLY F 1 172 ? -65.793 82.014 213.437 1.00 32.61 231 GLY F O 1
ATOM 11941 N N . GLY F 1 173 ? -65.489 79.795 213.220 1.00 30.19 232 GLY F N 1
ATOM 11942 C CA . GLY F 1 173 ? -66.799 79.563 212.614 1.00 32.20 232 GLY F CA 1
ATOM 11943 C C . GLY F 1 173 ? -67.948 79.844 213.568 1.00 33.89 232 GLY F C 1
ATOM 11944 O O . GLY F 1 173 ? -68.938 80.463 213.193 1.00 31.91 232 GLY F O 1
ATOM 11945 N N . TYR F 1 174 ? -67.815 79.352 214.796 1.00 33.75 233 TYR F N 1
ATOM 11946 C CA . TYR F 1 174 ? -68.799 79.558 215.853 1.00 34.56 233 TYR F CA 1
ATOM 11947 C C . TYR F 1 174 ? -69.069 81.042 216.068 1.00 28.43 233 TYR F C 1
ATOM 11948 O O . TYR F 1 174 ? -70.232 81.475 216.100 1.00 27.89 233 TYR F O 1
ATOM 11957 N N . GLN F 1 175 ? -67.985 81.806 216.159 1.00 30.44 234 GLN F N 1
ATOM 11958 C CA . GLN F 1 175 ? -68.039 83.219 216.495 1.00 39.13 234 GLN F CA 1
ATOM 11959 C C . GLN F 1 175 ? -68.682 84.115 215.451 1.00 42.27 234 GLN F C 1
ATOM 11960 O O . GLN F 1 175 ? -69.116 85.203 215.807 1.00 35.36 234 GLN F O 1
ATOM 11966 N N . ILE F 1 176 ? -68.745 83.692 214.184 1.00 35.45 235 ILE F N 1
ATOM 11967 C CA . ILE F 1 176 ? -69.439 84.509 213.159 1.00 33.53 235 ILE F CA 1
ATOM 11968 C C . ILE F 1 176 ? -70.916 84.172 212.968 1.00 29.11 235 ILE F C 1
ATOM 11969 O O . ILE F 1 176 ? -71.569 84.750 212.104 1.00 34.65 235 ILE F O 1
ATOM 11974 N N . THR F 1 177 ? -71.454 83.260 213.776 1.00 31.19 236 THR F N 1
ATOM 11975 C CA . THR F 1 177 ? -72.830 82.824 213.596 1.00 32.94 236 THR F CA 1
ATOM 11976 C C . THR F 1 177 ? -73.836 83.969 213.721 1.00 39.52 236 THR F C 1
ATOM 11977 O O . THR F 1 177 ? -74.761 84.070 212.913 1.00 34.57 236 THR F O 1
ATOM 11981 N N . ALA F 1 178 ? -73.663 84.808 214.741 1.00 36.26 237 ALA F N 1
ATOM 11982 C CA . ALA F 1 178 ? -74.566 85.934 214.969 1.00 40.23 237 ALA F CA 1
ATOM 11983 C C . ALA F 1 178 ? -74.608 86.835 213.742 1.00 38.02 237 ALA F C 1
ATOM 11984 O O . ALA F 1 178 ? -75.684 87.252 213.310 1.00 42.57 237 ALA F O 1
ATOM 11986 N N . GLU F 1 179 ? -73.440 87.111 213.164 1.00 34.55 238 GLU F N 1
ATOM 11987 C CA . GLU F 1 179 ? -73.377 87.880 211.919 1.00 48.13 238 GLU F CA 1
ATOM 11988 C C . GLU F 1 179 ? -74.097 87.170 210.770 1.00 36.31 238 GLU F C 1
ATOM 11989 O O . GLU F 1 179 ? -74.819 87.805 210.008 1.00 36.90 238 GLU F O 1
ATOM 11995 N N . LEU F 1 180 ? -73.921 85.855 210.651 1.00 35.19 239 LEU F N 1
ATOM 11996 C CA . LEU F 1 180 ? -74.661 85.091 209.642 1.00 33.34 239 LEU F CA 1
ATOM 11997 C C . LEU F 1 180 ? -76.181 85.255 209.789 1.00 47.19 239 LEU F C 1
ATOM 11998 O O . LEU F 1 180 ? -76.880 85.497 208.798 1.00 33.95 239 LEU F O 1
ATOM 12003 N N . LEU F 1 181 ? -76.681 85.126 211.021 1.00 40.14 240 LEU F N 1
ATOM 12004 C CA . LEU F 1 181 ? -78.125 85.173 211.289 1.00 60.33 240 LEU F CA 1
ATOM 12005 C C . LEU F 1 181 ? -78.712 86.562 211.040 1.00 31.07 240 LEU F C 1
ATOM 12006 O O . LEU F 1 181 ? -79.893 86.684 210.727 1.00 46.94 240 LEU F O 1
ATOM 12011 N N . ASP F 1 182 ? -77.881 87.589 211.182 1.00 34.72 241 ASP F N 1
ATOM 12012 C CA A ASP F 1 182 ? -78.296 88.969 210.939 0.50 48.22 241 ASP F CA 1
ATOM 12013 C CA B ASP F 1 182 ? -78.298 88.967 210.939 0.50 47.66 241 ASP F CA 1
ATOM 12014 C C . ASP F 1 182 ? -78.339 89.299 209.445 1.00 62.84 241 ASP F C 1
ATOM 12015 O O . ASP F 1 182 ? -78.897 90.316 209.052 1.00 49.92 241 ASP F O 1
ATOM 12024 N N . SER F 1 183 ? -77.742 88.444 208.616 1.00 42.68 242 SER F N 1
ATOM 12025 C CA . SER F 1 183 ? -77.676 88.675 207.169 1.00 35.60 242 SER F CA 1
ATOM 12026 C C . SER F 1 183 ? -78.843 88.017 206.453 1.00 34.04 242 SER F C 1
ATOM 12027 O O . SER F 1 183 ? -79.631 87.285 207.059 1.00 39.59 242 SER F O 1
ATOM 12030 N N . ALA F 1 184 ? -78.919 88.255 205.147 1.00 36.35 243 ALA F N 1
ATOM 12031 C CA . ALA F 1 184 ? -79.927 87.637 204.291 1.00 43.43 243 ALA F CA 1
ATOM 12032 C C . ALA F 1 184 ? -79.457 86.314 203.653 1.00 39.35 243 ALA F C 1
ATOM 12033 O O . ALA F 1 184 ? -80.165 85.732 202.831 1.00 36.56 243 ALA F O 1
ATOM 12035 N N . ALA F 1 185 ? -78.287 85.813 204.039 1.00 35.91 244 ALA F N 1
ATOM 12036 C CA . ALA F 1 185 ? -77.740 84.626 203.383 1.00 30.49 244 ALA F CA 1
ATOM 12037 C C . ALA F 1 185 ? -78.611 83.407 203.627 1.00 30.23 244 ALA F C 1
ATOM 12038 O O . ALA F 1 185 ? -79.151 83.228 204.715 1.00 34.39 244 ALA F O 1
ATOM 12040 N N . THR F 1 186 ? -78.758 82.579 202.599 1.00 30.51 245 THR F N 1
ATOM 12041 C CA . THR F 1 186 ? -79.414 81.281 202.718 1.00 28.08 245 THR F CA 1
ATOM 12042 C C . THR F 1 186 ? -78.436 80.115 202.530 1.00 34.00 245 THR F C 1
ATOM 12043 O O . THR F 1 186 ? -78.733 78.983 202.924 1.00 33.96 245 THR F O 1
ATOM 12047 N N . GLY F 1 187 ? -77.294 80.393 201.899 1.00 34.59 246 GLY F N 1
ATOM 12048 C CA . GLY F 1 187 ? -76.251 79.403 201.674 1.00 32.03 246 GLY F CA 1
ATOM 12049 C C . GLY F 1 187 ? -74.917 79.898 202.189 1.00 30.37 246 GLY F C 1
ATOM 12050 O O . GLY F 1 187 ? -74.681 81.107 202.249 1.00 31.01 246 GLY F O 1
ATOM 12051 N N . VAL F 1 188 ? -74.048 78.955 202.563 1.00 29.38 247 VAL F N 1
ATOM 12052 C CA . VAL F 1 188 ? -72.752 79.276 203.155 1.00 29.36 247 VAL F CA 1
ATOM 12053 C C . VAL F 1 188 ? -71.653 78.394 202.576 1.00 26.34 247 VAL F C 1
ATOM 12054 O O . VAL F 1 188 ? -71.772 77.161 202.547 1.00 28.36 247 VAL F O 1
ATOM 12058 N N . PHE F 1 189 ? -70.589 79.043 202.114 1.00 25.02 248 PHE F N 1
ATOM 12059 C CA . PHE F 1 189 ? -69.353 78.358 201.767 1.00 26.72 248 PHE F CA 1
ATOM 12060 C C . PHE F 1 189 ? -68.341 78.636 202.876 1.00 24.48 248 PHE F C 1
ATOM 12061 O O . PHE F 1 189 ? -67.853 79.744 203.005 1.00 27.33 248 PHE F O 1
ATOM 12069 N N . ALA F 1 190 ? -68.042 77.608 203.664 1.00 27.04 249 ALA F N 1
ATOM 12070 C CA . ALA F 1 190 ? -67.009 77.682 204.698 1.00 27.47 249 ALA F CA 1
ATOM 12071 C C . ALA F 1 190 ? -65.699 77.186 204.105 1.00 28.76 249 ALA F C 1
ATOM 12072 O O . ALA F 1 190 ? -65.648 76.083 203.569 1.00 26.35 249 ALA F O 1
ATOM 12074 N N . LEU F 1 191 ? -64.637 77.982 204.227 1.00 23.09 250 LEU F N 1
ATOM 12075 C CA . LEU F 1 191 ? -63.393 77.712 203.514 1.00 26.28 250 LEU F CA 1
ATOM 12076 C C . LEU F 1 191 ? -62.578 76.524 204.055 1.00 27.79 250 LEU F C 1
ATOM 12077 O O . LEU F 1 191 ? -61.583 76.152 203.464 1.00 25.63 250 LEU F O 1
ATOM 12082 N N . ASN F 1 192 ? -62.999 75.955 205.176 1.00 24.46 251 ASN F N 1
ATOM 12083 C CA . ASN F 1 192 ? -62.621 74.598 205.542 1.00 24.55 251 ASN F CA 1
ATOM 12084 C C . ASN F 1 192 ? -63.672 73.939 206.436 1.00 26.89 251 ASN F C 1
ATOM 12085 O O . ASN F 1 192 ? -64.628 74.590 206.881 1.00 24.54 251 ASN F O 1
ATOM 12090 N N . ASP F 1 193 ? -63.508 72.645 206.674 1.00 22.72 252 ASP F N 1
ATOM 12091 C CA . ASP F 1 193 ? -64.513 71.872 207.392 1.00 25.15 252 ASP F CA 1
ATOM 12092 C C . ASP F 1 193 ? -64.580 72.301 208.853 1.00 28.85 252 ASP F C 1
ATOM 12093 O O . ASP F 1 193 ? -65.653 72.316 209.426 1.00 25.33 252 ASP F O 1
ATOM 12098 N N . GLU F 1 194 ? -63.441 72.656 209.448 1.00 24.98 253 GLU F N 1
ATOM 12099 C CA . GLU F 1 194 ? -63.436 73.112 210.839 1.00 26.27 253 GLU F CA 1
ATOM 12100 C C . GLU F 1 194 ? -64.323 74.364 211.004 1.00 23.47 253 GLU F C 1
ATOM 12101 O O . GLU F 1 194 ? -65.114 74.458 211.944 1.00 23.80 253 GLU F O 1
ATOM 12107 N N . LEU F 1 195 ? -64.214 75.309 210.076 1.00 25.85 254 LEU F N 1
ATOM 12108 C CA . LEU F 1 195 ? -65.097 76.481 210.094 1.00 26.04 254 LEU F CA 1
ATOM 12109 C C . LEU F 1 195 ? -66.557 76.059 210.031 1.00 29.19 254 LEU F C 1
ATOM 12110 O O . LEU F 1 195 ? -67.397 76.600 210.749 1.00 30.50 254 LEU F O 1
ATOM 12115 N N . ALA F 1 196 ? -66.855 75.070 209.198 1.00 25.23 255 ALA F N 1
ATOM 12116 C CA . ALA F 1 196 ? -68.214 74.586 209.079 1.00 30.58 255 ALA F CA 1
ATOM 12117 C C . ALA F 1 196 ? -68.726 74.009 210.401 1.00 28.41 255 ALA F C 1
ATOM 12118 O O . ALA F 1 196 ? -69.870 74.245 210.760 1.00 25.53 255 ALA F O 1
ATOM 12120 N N . PHE F 1 197 ? -67.881 73.268 211.119 1.00 28.61 256 PHE F N 1
ATOM 12121 C CA . PHE F 1 197 ? -68.288 72.674 212.391 1.00 25.13 256 PHE F CA 1
ATOM 12122 C C . PHE F 1 197 ? -68.641 73.757 213.416 1.00 23.96 256 PHE F C 1
ATOM 12123 O O . PHE F 1 197 ? -69.565 73.589 214.194 1.00 26.27 256 PHE F O 1
ATOM 12131 N N . GLY F 1 198 ? -67.885 74.850 213.414 1.00 24.94 257 GLY F N 1
ATOM 12132 C CA . GLY F 1 198 ? -68.167 75.988 214.267 1.00 28.87 257 GLY F CA 1
ATOM 12133 C C . GLY F 1 198 ? -69.533 76.564 213.982 1.00 36.81 257 GLY F C 1
ATOM 12134 O O . GLY F 1 198 ? -70.284 76.898 214.902 1.00 28.10 257 GLY F O 1
ATOM 12135 N N . LEU F 1 199 ? -69.847 76.672 212.696 1.00 31.28 258 LEU F N 1
ATOM 12136 C CA . LEU F 1 199 ? -71.160 77.109 212.254 1.00 29.39 258 LEU F CA 1
ATOM 12137 C C . LEU F 1 199 ? -72.276 76.158 212.674 1.00 28.74 258 LEU F C 1
ATOM 12138 O O . LEU F 1 199 ? -73.334 76.606 213.095 1.00 30.21 258 LEU F O 1
ATOM 12143 N N . TYR F 1 200 ? -72.053 74.853 212.546 1.00 23.76 259 TYR F N 1
ATOM 12144 C CA . TYR F 1 200 ? -73.021 73.880 213.036 1.00 24.27 259 TYR F CA 1
ATOM 12145 C C . TYR F 1 200 ? -73.370 74.165 214.503 1.00 28.99 259 TYR F C 1
ATOM 12146 O O . TYR F 1 200 ? -74.540 74.224 214.858 1.00 31.18 259 TYR F O 1
ATOM 12155 N N . ARG F 1 201 ? -72.352 74.342 215.339 1.00 28.95 260 ARG F N 1
ATOM 12156 C CA . ARG F 1 201 ? -72.561 74.566 216.764 1.00 27.77 260 ARG F CA 1
ATOM 12157 C C . ARG F 1 201 ? -73.367 75.840 217.006 1.00 33.86 260 ARG F C 1
ATOM 12158 O O . ARG F 1 201 ? -74.313 75.837 217.782 1.00 28.48 260 ARG F O 1
ATOM 12166 N N . GLY F 1 202 ? -72.979 76.920 216.340 1.00 28.30 261 GLY F N 1
ATOM 12167 C CA . GLY F 1 202 ? -73.654 78.200 216.471 1.00 33.60 261 GLY F CA 1
ATOM 12168 C C . GLY F 1 202 ? -75.106 78.140 216.039 1.00 34.93 261 GLY F C 1
ATOM 12169 O O . GLY F 1 202 ? -75.984 78.679 216.714 1.00 34.74 261 GLY F O 1
ATOM 12170 N N . LEU F 1 203 ? -75.374 77.477 214.922 1.00 30.57 262 LEU F N 1
ATOM 12171 C CA . LEU F 1 203 ? -76.740 77.390 214.422 1.00 33.41 262 LEU F CA 1
ATOM 12172 C C . LEU F 1 203 ? -77.612 76.489 215.299 1.00 35.32 262 LEU F C 1
ATOM 12173 O O . LEU F 1 203 ? -78.775 76.812 215.554 1.00 34.63 262 LEU F O 1
ATOM 12178 N N . GLU F 1 204 ? -77.055 75.377 215.771 1.00 32.30 263 GLU F N 1
ATOM 12179 C CA . GLU F 1 204 ? -77.764 74.492 216.706 1.00 32.91 263 GLU F CA 1
ATOM 12180 C C . GLU F 1 204 ? -78.176 75.252 217.970 1.00 31.73 263 GLU F C 1
ATOM 12181 O O . GLU F 1 204 ? -79.326 75.164 218.393 1.00 36.17 263 GLU F O 1
ATOM 12187 N N . GLU F 1 205 ? -77.241 76.011 218.541 1.00 34.36 264 GLU F N 1
ATOM 12188 C CA . GLU F 1 205 ? -77.503 76.799 219.742 1.00 36.31 264 GLU F CA 1
ATOM 12189 C C . GLU F 1 205 ? -78.526 77.903 219.507 1.00 56.86 264 GLU F C 1
ATOM 12190 O O . GLU F 1 205 ? -79.202 78.311 220.435 1.00 36.01 264 GLU F O 1
ATOM 12196 N N . ALA F 1 206 ? -78.651 78.379 218.272 1.00 32.66 265 ALA F N 1
ATOM 12197 C CA . ALA F 1 206 ? -79.657 79.396 217.948 1.00 36.32 265 ALA F CA 1
ATOM 12198 C C . ALA F 1 206 ? -80.983 78.772 217.511 1.00 33.48 265 ALA F C 1
ATOM 12199 O O . ALA F 1 206 ? -81.881 79.476 217.065 1.00 42.62 265 ALA F O 1
ATOM 12201 N N . GLY F 1 207 ? -81.106 77.454 217.648 1.00 38.78 266 GLY F N 1
ATOM 12202 C CA . GLY F 1 207 ? -82.335 76.742 217.293 1.00 39.24 266 GLY F CA 1
ATOM 12203 C C . GLY F 1 207 ? -82.588 76.660 215.800 1.00 47.15 266 GLY F C 1
ATOM 12204 O O . GLY F 1 207 ? -83.719 76.458 215.376 1.00 39.82 266 GLY F O 1
ATOM 12205 N N . LYS F 1 208 ? -81.544 76.814 214.991 1.00 38.21 267 LYS F N 1
ATOM 12206 C CA . LYS F 1 208 ? -81.687 76.696 213.539 1.00 39.39 267 LYS F CA 1
ATOM 12207 C C . LYS F 1 208 ? -81.345 75.286 213.096 1.00 42.37 267 LYS F C 1
ATOM 12208 O O . LYS F 1 208 ? -80.732 74.523 213.840 1.00 45.00 267 LYS F O 1
ATOM 12214 N N . SER F 1 209 ? -81.780 74.938 211.892 1.00 39.09 268 SER F N 1
ATOM 12215 C CA . SER F 1 209 ? -81.539 73.613 211.333 1.00 38.21 268 SER F CA 1
ATOM 12216 C C . SER F 1 209 ? -80.779 73.709 210.015 1.00 35.03 268 SER F C 1
ATOM 12217 O O . SER F 1 209 ? -80.866 74.710 209.298 1.00 31.14 268 SER F O 1
ATOM 12220 N N . ILE F 1 210 ? -80.021 72.654 209.733 1.00 28.66 269 ILE F N 1
ATOM 12221 C CA . ILE F 1 210 ? -79.234 72.504 208.510 1.00 27.52 269 ILE F CA 1
ATOM 12222 C C . ILE F 1 210 ? -79.787 71.224 207.896 1.00 29.42 269 ILE F C 1
ATOM 12223 O O . ILE F 1 210 ? -79.829 70.209 208.592 1.00 30.31 269 ILE F O 1
ATOM 12228 N N . PRO F 1 211 ? -80.225 71.239 206.632 1.00 31.50 270 PRO F N 1
ATOM 12229 C CA . PRO F 1 211 ? -80.113 72.376 205.721 1.00 30.81 270 PRO F CA 1
ATOM 12230 C C . PRO F 1 211 ? -81.329 73.317 205.679 1.00 42.23 270 PRO F C 1
ATOM 12231 O O . PRO F 1 211 ? -81.342 74.252 204.877 1.00 35.49 270 PRO F O 1
ATOM 12235 N N . GLU F 1 212 ? -82.324 73.087 206.531 1.00 34.75 271 GLU F N 1
ATOM 12236 C CA . GLU F 1 212 ? -83.627 73.762 206.392 1.00 42.27 271 GLU F CA 1
ATOM 12237 C C . GLU F 1 212 ? -83.508 75.285 206.436 1.00 36.32 271 GLU F C 1
ATOM 12238 O O . GLU F 1 212 ? -84.167 75.979 205.664 1.00 40.02 271 GLU F O 1
ATOM 12244 N N . ASP F 1 213 ? -82.667 75.796 207.331 1.00 31.12 272 ASP F N 1
ATOM 12245 C CA . ASP F 1 213 ? -82.416 77.237 207.437 1.00 31.44 272 ASP F CA 1
ATOM 12246 C C . ASP F 1 213 ? -81.182 77.699 206.663 1.00 34.53 272 ASP F C 1
ATOM 12247 O O . ASP F 1 213 ? -81.150 78.822 206.154 1.00 34.17 272 ASP F O 1
ATOM 12252 N N . TYR F 1 214 ? -80.152 76.857 206.616 1.00 35.60 273 TYR F N 1
ATOM 12253 C CA . TYR F 1 214 ? -78.902 77.203 205.941 1.00 31.50 273 TYR F CA 1
ATOM 12254 C C . TYR F 1 214 ? -78.328 75.998 205.240 1.00 30.78 273 TYR F C 1
ATOM 12255 O O . TYR F 1 214 ? -78.180 74.940 205.845 1.00 31.17 273 TYR F O 1
ATOM 12264 N N . SER F 1 215 ? -78.021 76.163 203.958 1.00 29.74 274 SER F N 1
ATOM 12265 C CA . SER F 1 215 ? -77.216 75.189 203.228 1.00 26.51 274 SER F CA 1
ATOM 12266 C C . SER F 1 215 ? -75.749 75.534 203.491 1.00 27.50 274 SER F C 1
ATOM 12267 O O . SER F 1 215 ? -75.348 76.703 203.429 1.00 27.19 274 SER F O 1
ATOM 12270 N N . ILE F 1 216 ? -74.956 74.518 203.817 1.00 30.27 275 ILE F N 1
ATOM 12271 C CA . ILE F 1 216 ? -73.550 74.720 204.140 1.00 26.80 275 ILE F CA 1
ATOM 12272 C C . ILE F 1 216 ? -72.685 73.741 203.360 1.00 24.57 275 ILE F C 1
ATOM 12273 O O . ILE F 1 216 ? -72.930 72.523 203.375 1.00 26.51 275 ILE F O 1
ATOM 12278 N N . ILE F 1 217 ? -71.679 74.288 202.682 1.00 24.00 276 ILE F N 1
ATOM 12279 C CA . ILE F 1 217 ? -70.628 73.479 202.087 1.00 25.63 276 ILE F CA 1
ATOM 12280 C C . ILE F 1 217 ? -69.267 73.875 202.670 1.00 21.39 276 ILE F C 1
ATOM 12281 O O . ILE F 1 217 ? -68.933 75.068 202.792 1.00 28.40 276 ILE F O 1
ATOM 12286 N N . GLY F 1 218 ? -68.493 72.855 203.039 1.00 24.11 277 GLY F N 1
ATOM 12287 C CA . GLY F 1 218 ? -67.173 73.041 203.629 1.00 25.99 277 GLY F CA 1
ATOM 12288 C C . GLY F 1 218 ? -66.061 72.778 202.643 1.00 28.24 277 GLY F C 1
ATOM 12289 O O . GLY F 1 218 ? -66.263 72.860 201.429 1.00 28.79 277 GLY F O 1
ATOM 12290 N N . TYR F 1 219 ? -64.878 72.472 203.171 1.00 23.37 278 TYR F N 1
ATOM 12291 C CA . TYR F 1 219 ? -63.706 72.227 202.341 1.00 27.38 278 TYR F CA 1
ATOM 12292 C C . TYR F 1 219 ? -62.685 71.389 203.107 1.00 26.56 278 TYR F C 1
ATOM 12293 O O . TYR F 1 219 ? -62.296 71.741 204.232 1.00 25.37 278 TYR F O 1
ATOM 12302 N N . ASP F 1 220 ? -62.306 70.271 202.481 1.00 22.46 279 ASP F N 1
ATOM 12303 C CA . ASP F 1 220 ? -61.183 69.373 202.834 1.00 20.78 279 ASP F CA 1
ATOM 12304 C C . ASP F 1 220 ? -61.627 67.916 202.711 1.00 23.97 279 ASP F C 1
ATOM 12305 O O . ASP F 1 220 ? -60.903 67.089 202.158 1.00 26.12 279 ASP F O 1
ATOM 12310 N N . ASN F 1 221 ? -62.805 67.629 203.256 1.00 26.06 280 ASN F N 1
ATOM 12311 C CA . ASN F 1 221 ? -63.292 66.273 203.511 1.00 28.26 280 ASN F CA 1
ATOM 12312 C C . ASN F 1 221 ? -62.475 65.542 204.587 1.00 27.40 280 ASN F C 1
ATOM 12313 O O . ASN F 1 221 ? -62.046 64.411 204.388 1.00 25.68 280 ASN F O 1
ATOM 12318 N N . ILE F 1 222 ? -62.248 66.195 205.726 1.00 25.23 281 ILE F N 1
ATOM 12319 C CA . ILE F 1 222 ? -61.611 65.509 206.858 1.00 27.79 281 ILE F CA 1
ATOM 12320 C C . ILE F 1 222 ? -62.598 64.458 207.358 1.00 25.72 281 ILE F C 1
ATOM 12321 O O . ILE F 1 222 ? -63.791 64.563 207.087 1.00 24.32 281 ILE F O 1
ATOM 12326 N N . ASP F 1 223 ? -62.109 63.424 208.034 1.00 28.31 282 ASP F N 1
ATOM 12327 C CA . ASP F 1 223 ? -62.983 62.321 208.490 1.00 25.61 282 ASP F CA 1
ATOM 12328 C C . ASP F 1 223 ? -64.239 62.751 209.247 1.00 31.85 282 ASP F C 1
ATOM 12329 O O . ASP F 1 223 ? -65.313 62.168 209.053 1.00 28.91 282 ASP F O 1
ATOM 12342 N N . CYS F 1 225 ? -66.355 64.954 208.905 1.00 22.25 284 CYS F N 1
ATOM 12343 C CA . CYS F 1 225 ? -67.528 65.285 208.073 1.00 25.49 284 CYS F CA 1
ATOM 12344 C C . CYS F 1 225 ? -68.602 64.203 208.098 1.00 31.03 284 CYS F C 1
ATOM 12345 O O . CYS F 1 225 ? -69.790 64.487 207.912 1.00 27.23 284 CYS F O 1
ATOM 12348 N N . GLU F 1 226 ? -68.174 62.960 208.284 1.00 25.50 285 GLU F N 1
ATOM 12349 C CA . GLU F 1 226 ? -69.084 61.815 208.290 1.00 25.63 285 GLU F CA 1
ATOM 12350 C C . GLU F 1 226 ? -69.636 61.462 209.668 1.00 33.70 285 GLU F C 1
ATOM 12351 O O . GLU F 1 226 ? -70.513 60.615 209.765 1.00 32.63 285 GLU F O 1
ATOM 12357 N N . TYR F 1 227 ? -69.135 62.120 210.714 1.00 27.08 286 TYR F N 1
ATOM 12358 C CA . TYR F 1 227 ? -69.529 61.834 212.101 1.00 25.82 286 TYR F CA 1
ATOM 12359 C C . TYR F 1 227 ? -70.447 62.899 212.720 1.00 32.42 286 TYR F C 1
ATOM 12360 O O . TYR F 1 227 ? -70.946 62.720 213.823 1.00 42.05 286 TYR F O 1
ATOM 12369 N N . ILE F 1 228 ? -70.667 63.996 212.009 1.00 26.70 287 ILE F N 1
ATOM 12370 C CA . ILE F 1 228 ? -71.644 65.006 212.424 1.00 28.16 287 ILE F CA 1
ATOM 12371 C C . ILE F 1 228 ? -72.967 64.809 211.685 1.00 33.88 287 ILE F C 1
ATOM 12372 O O . ILE F 1 228 ? -73.051 64.034 210.726 1.00 28.82 287 ILE F O 1
ATOM 12377 N N . LYS F 1 229 ? -73.997 65.516 212.140 1.00 29.23 288 LYS F N 1
ATOM 12378 C CA . LYS F 1 229 ? -75.332 65.353 211.605 1.00 33.98 288 LYS F CA 1
ATOM 12379 C C . LYS F 1 229 ? -75.965 66.727 211.401 1.00 29.94 288 LYS F C 1
ATOM 12380 O O . LYS F 1 229 ? -76.030 67.517 212.334 1.00 34.92 288 LYS F O 1
ATOM 12386 N N . PRO F 1 230 ? -76.412 67.040 210.186 1.00 28.25 289 PRO F N 1
ATOM 12387 C CA . PRO F 1 230 ? -76.251 66.201 209.009 1.00 28.42 289 PRO F CA 1
ATOM 12388 C C . PRO F 1 230 ? -74.806 66.105 208.528 1.00 27.74 289 PRO F C 1
ATOM 12389 O O . PRO F 1 230 ? -74.004 67.018 208.759 1.00 30.22 289 PRO F O 1
ATOM 12393 N N . LYS F 1 231 ? -74.480 65.006 207.857 1.00 28.26 290 LYS F N 1
ATOM 12394 C CA . LYS F 1 231 ? -73.143 64.822 207.324 1.00 24.53 290 LYS F CA 1
ATOM 12395 C C . LYS F 1 231 ? -72.818 65.977 206.360 1.00 27.70 290 LYS F C 1
ATOM 12396 O O . LYS F 1 231 ? -73.665 66.426 205.584 1.00 29.77 290 LYS F O 1
ATOM 12402 N N . LEU F 1 232 ? -71.586 66.452 206.428 1.00 23.76 291 LEU F N 1
ATOM 12403 C CA . LEU F 1 232 ? -71.198 67.691 205.770 1.00 27.21 291 LEU F CA 1
ATOM 12404 C C . LEU F 1 232 ? -70.829 67.478 204.300 1.00 25.68 291 LEU F C 1
ATOM 12405 O O . LEU F 1 232 ? -69.967 66.669 203.966 1.00 27.62 291 LEU F O 1
ATOM 12410 N N . THR F 1 233 ? -71.533 68.202 203.445 1.00 27.25 292 THR F N 1
ATOM 12411 C CA . THR F 1 233 ? -71.201 68.338 202.042 1.00 28.47 292 THR F CA 1
ATOM 12412 C C . THR F 1 233 ? -69.973 69.227 201.958 1.00 29.42 292 THR F C 1
ATOM 12413 O O . THR F 1 233 ? -69.908 70.261 202.621 1.00 26.64 292 THR F O 1
ATOM 12417 N N . THR F 1 234 ? -68.995 68.804 201.157 1.00 24.45 293 THR F N 1
ATOM 12418 C CA . THR F 1 234 ? -67.684 69.434 201.151 1.00 24.78 293 THR F CA 1
ATOM 12419 C C . THR F 1 234 ? -66.908 69.135 199.865 1.00 24.58 293 THR F C 1
ATOM 12420 O O . THR F 1 234 ? -67.275 68.246 199.095 1.00 29.59 293 THR F O 1
ATOM 12424 N N . ILE F 1 235 ? -65.849 69.907 199.645 1.00 22.69 294 ILE F N 1
ATOM 12425 C CA . ILE F 1 235 ? -64.904 69.665 198.563 1.00 21.66 294 ILE F CA 1
ATOM 12426 C C . ILE F 1 235 ? -63.756 68.846 199.138 1.00 23.75 294 ILE F C 1
ATOM 12427 O O . ILE F 1 235 ? -63.049 69.291 200.040 1.00 24.86 294 ILE F O 1
ATOM 12432 N N . ALA F 1 236 ? -63.579 67.640 198.617 1.00 22.57 295 ALA F N 1
ATOM 12433 C CA . ALA F 1 236 ? -62.546 66.739 199.107 1.00 25.08 295 ALA F CA 1
ATOM 12434 C C . ALA F 1 236 ? -61.198 67.055 198.501 1.00 29.11 295 ALA F C 1
ATOM 12435 O O . ALA F 1 236 ? -61.053 67.022 197.290 1.00 25.69 295 ALA F O 1
ATOM 12437 N N . GLN F 1 237 ? -60.214 67.367 199.340 1.00 25.70 296 GLN F N 1
ATOM 12438 C CA . GLN F 1 237 ? -58.820 67.259 198.943 1.00 26.88 296 GLN F CA 1
ATOM 12439 C C . GLN F 1 237 ? -58.372 65.815 199.158 1.00 28.96 296 GLN F C 1
ATOM 12440 O O . GLN F 1 237 ? -58.838 65.156 200.086 1.00 26.01 296 GLN F O 1
ATOM 12446 N N . PRO F 1 238 ? -57.460 65.314 198.315 1.00 26.28 297 PRO F N 1
ATOM 12447 C CA . PRO F 1 238 ? -56.916 63.977 198.574 1.00 27.46 297 PRO F CA 1
ATOM 12448 C C . PRO F 1 238 ? -55.792 64.083 199.618 1.00 26.44 297 PRO F C 1
ATOM 12449 O O . PRO F 1 238 ? -54.622 64.043 199.269 1.00 30.23 297 PRO F O 1
ATOM 12453 N N . ILE F 1 239 ? -56.170 64.177 200.893 1.00 27.24 298 ILE F N 1
ATOM 12454 C CA . ILE F 1 239 ? -55.254 64.612 201.958 1.00 27.62 298 ILE F CA 1
ATOM 12455 C C . ILE F 1 239 ? -54.125 63.616 202.188 1.00 31.55 298 ILE F C 1
ATOM 12456 O O . ILE F 1 239 ? -52.952 63.980 202.212 1.00 24.65 298 ILE F O 1
ATOM 12461 N N . PHE F 1 240 ? -54.484 62.359 202.382 1.00 26.61 299 PHE F N 1
ATOM 12462 C CA . PHE F 1 240 ? -53.501 61.328 202.674 1.00 29.91 299 PHE F CA 1
ATOM 12463 C C . PHE F 1 240 ? -52.550 61.192 201.476 1.00 27.99 299 PHE F C 1
ATOM 12464 O O . PHE F 1 240 ? -51.332 61.150 201.644 1.00 27.63 299 PHE F O 1
ATOM 12472 N N . GLU F 1 241 ? -53.117 61.169 200.274 1.00 24.10 300 GLU F N 1
ATOM 12473 C CA . GLU F 1 241 ? -52.349 61.058 199.026 1.00 25.46 300 GLU F CA 1
ATOM 12474 C C . GLU F 1 241 ? -51.459 62.275 198.792 1.00 24.88 300 GLU F C 1
ATOM 12475 O O . GLU F 1 241 ? -50.383 62.158 198.217 1.00 26.47 300 GLU F O 1
ATOM 12481 N N . LEU F 1 242 ? -51.929 63.445 199.212 1.00 26.64 301 LEU F N 1
ATOM 12482 C CA . LEU F 1 242 ? -51.121 64.660 199.156 1.00 23.06 301 LEU F CA 1
ATOM 12483 C C . LEU F 1 242 ? -49.842 64.485 199.987 1.00 22.39 301 LEU F C 1
ATOM 12484 O O . LEU F 1 242 ? -48.748 64.832 199.540 1.00 25.02 301 LEU F O 1
ATOM 12489 N N . GLY F 1 243 ? -49.985 63.933 201.189 1.00 24.24 302 GLY F N 1
ATOM 12490 C CA . GLY F 1 243 ? -48.849 63.673 202.058 1.00 22.43 302 GLY F CA 1
ATOM 12491 C C . GLY F 1 243 ? -47.902 62.658 201.454 1.00 27.23 302 GLY F C 1
ATOM 12492 O O . GLY F 1 243 ? -46.691 62.864 201.416 1.00 26.25 302 GLY F O 1
ATOM 12493 N N . GLN F 1 244 ? -48.468 61.559 200.970 1.00 26.35 303 GLN F N 1
ATOM 12494 C CA . GLN F 1 244 ? -47.700 60.538 200.281 1.00 26.73 303 GLN F CA 1
ATOM 12495 C C . GLN F 1 244 ? -46.910 61.105 199.096 1.00 31.79 303 GLN F C 1
ATOM 12496 O O . GLN F 1 244 ? -45.756 60.768 198.904 1.00 28.99 303 GLN F O 1
ATOM 12502 N N . THR F 1 245 ? -47.553 61.948 198.300 1.00 23.76 304 THR F N 1
ATOM 12503 C CA . THR F 1 245 ? -46.929 62.492 197.105 1.00 25.14 304 THR F CA 1
ATOM 12504 C C . THR F 1 245 ? -45.769 63.412 197.467 1.00 27.52 304 THR F C 1
ATOM 12505 O O . THR F 1 245 ? -44.725 63.376 196.834 1.00 27.67 304 THR F O 1
ATOM 12509 N N . SER F 1 246 ? -45.958 64.228 198.495 1.00 25.40 305 SER F N 1
ATOM 12510 C CA . SER F 1 246 ? -44.894 65.107 198.983 1.00 25.52 305 SER F CA 1
ATOM 12511 C C . SER F 1 246 ? -43.698 64.278 199.461 1.00 29.58 305 SER F C 1
ATOM 12512 O O . SER F 1 246 ? -42.555 64.625 199.205 1.00 27.63 305 SER F O 1
ATOM 12515 N N . ALA F 1 247 ? -43.964 63.167 200.137 1.00 23.36 306 ALA F N 1
ATOM 12516 C CA . ALA F 1 247 ? -42.893 62.296 200.600 1.00 26.41 306 ALA F CA 1
ATOM 12517 C C . ALA F 1 247 ? -42.150 61.637 199.422 1.00 22.20 306 ALA F C 1
ATOM 12518 O O . ALA F 1 247 ? -40.931 61.616 199.414 1.00 27.31 306 ALA F O 1
ATOM 12520 N N . LYS F 1 248 ? -42.890 61.108 198.449 1.00 26.26 307 LYS F N 1
ATOM 12521 C CA . LYS F 1 248 ? -42.274 60.445 197.293 1.00 27.84 307 LYS F CA 1
ATOM 12522 C C . LYS F 1 248 ? -41.433 61.434 196.492 1.00 33.16 307 LYS F C 1
ATOM 12523 O O . LYS F 1 248 ? -40.350 61.091 196.039 1.00 29.00 307 LYS F O 1
ATOM 12529 N N . LEU F 1 249 ? -41.936 62.657 196.317 1.00 28.19 308 LEU F N 1
ATOM 12530 C CA . LEU F 1 249 ? -41.168 63.706 195.625 1.00 28.24 308 LEU F CA 1
ATOM 12531 C C . LEU F 1 249 ? -39.856 63.983 196.334 1.00 27.34 308 LEU F C 1
ATOM 12532 O O . LEU F 1 249 ? -38.824 64.169 195.692 1.00 25.47 308 LEU F O 1
ATOM 12537 N N . LEU F 1 250 ? -39.895 64.011 197.662 1.00 21.66 309 LEU F N 1
ATOM 12538 C CA . LEU F 1 250 ? -38.699 64.298 198.433 1.00 22.26 309 LEU F CA 1
ATOM 12539 C C . LEU F 1 250 ? -37.708 63.133 198.319 1.00 31.67 309 LEU F C 1
ATOM 12540 O O . LEU F 1 250 ? -36.527 63.349 198.106 1.00 26.09 309 LEU F O 1
ATOM 12545 N N . LEU F 1 251 ? -38.195 61.906 198.453 1.00 27.23 310 LEU F N 1
ATOM 12546 C CA . LEU F 1 251 ? -37.335 60.725 198.313 1.00 34.24 310 LEU F CA 1
ATOM 12547 C C . LEU F 1 251 ? -36.690 60.661 196.933 1.00 25.96 310 LEU F C 1
ATOM 12548 O O . LEU F 1 251 ? -35.515 60.358 196.820 1.00 28.85 310 LEU F O 1
ATOM 12553 N N . ASP F 1 252 ? -37.463 60.946 195.890 1.00 25.89 311 ASP F N 1
ATOM 12554 C CA . ASP F 1 252 ? -36.918 60.998 194.523 1.00 31.43 311 ASP F CA 1
ATOM 12555 C C . ASP F 1 252 ? -35.857 62.070 194.319 1.00 45.20 311 ASP F C 1
ATOM 12556 O O . ASP F 1 252 ? -34.899 61.862 193.581 1.00 37.31 311 ASP F O 1
ATOM 12561 N N . ARG F 1 253 ? -36.047 63.219 194.954 1.00 29.54 312 ARG F N 1
ATOM 12562 C CA . ARG F 1 253 ? -35.091 64.321 194.884 1.00 27.24 312 ARG F CA 1
ATOM 12563 C C . ARG F 1 253 ? -33.784 63.937 195.575 1.00 34.20 312 ARG F C 1
ATOM 12564 O O . ARG F 1 253 ? -32.704 64.273 195.099 1.00 32.11 312 ARG F O 1
ATOM 12572 N N . ILE F 1 254 ? -33.889 63.245 196.702 1.00 28.35 313 ILE F N 1
ATOM 12573 C CA . ILE F 1 254 ? -32.715 62.771 197.431 1.00 30.47 313 ILE F CA 1
ATOM 12574 C C . ILE F 1 254 ? -31.964 61.717 196.607 1.00 34.86 313 ILE F C 1
ATOM 12575 O O . ILE F 1 254 ? -30.733 61.703 196.576 1.00 33.93 313 ILE F O 1
ATOM 12580 N N . GLN F 1 255 ? -32.704 60.835 195.948 1.00 37.35 314 GLN F N 1
ATOM 12581 C CA . GLN F 1 255 ? -32.087 59.784 195.146 1.00 46.53 314 GLN F CA 1
ATOM 12582 C C . GLN F 1 255 ? -31.552 60.325 193.822 1.00 42.76 314 GLN F C 1
ATOM 12583 O O . GLN F 1 255 ? -30.527 59.863 193.337 1.00 42.60 314 GLN F O 1
ATOM 12589 N N . PHE F 1 256 ? -32.260 61.293 193.247 1.00 36.72 315 PHE F N 1
ATOM 12590 C CA . PHE F 1 256 ? -31.924 61.873 191.947 1.00 35.60 315 PHE F CA 1
ATOM 12591 C C . PHE F 1 256 ? -31.864 63.394 192.070 1.00 28.95 315 PHE F C 1
ATOM 12592 O O . PHE F 1 256 ? -32.818 64.083 191.718 1.00 30.54 315 PHE F O 1
ATOM 12600 N N . PRO F 1 257 ? -30.745 63.923 192.589 1.00 30.23 316 PRO F N 1
ATOM 12601 C CA . PRO F 1 257 ? -30.683 65.353 192.907 1.00 28.22 316 PRO F CA 1
ATOM 12602 C C . PRO F 1 257 ? -30.912 66.277 191.725 1.00 29.00 316 PRO F C 1
ATOM 12603 O O . PRO F 1 257 ? -31.323 67.416 191.928 1.00 27.43 316 PRO F O 1
ATOM 12607 N N . GLU F 1 258 ? -30.668 65.807 190.505 1.00 27.48 317 GLU F N 1
ATOM 12608 C CA . GLU F 1 258 ? -30.858 66.643 189.319 1.00 37.84 317 GLU F CA 1
ATOM 12609 C C . GLU F 1 258 ? -32.040 66.192 188.446 1.00 42.69 317 GLU F C 1
ATOM 12610 O O . GLU F 1 258 ? -32.128 66.563 187.283 1.00 31.34 317 GLU F O 1
ATOM 12616 N N . LYS F 1 259 ? -32.958 65.408 189.004 1.00 30.76 318 LYS F N 1
ATOM 12617 C CA . LYS F 1 259 ? -34.213 65.099 188.299 1.00 31.58 318 LYS F CA 1
ATOM 12618 C C . LYS F 1 259 ? -35.010 66.377 188.028 1.00 37.47 318 LYS F C 1
ATOM 12619 O O . LYS F 1 259 ? -34.766 67.423 188.639 1.00 31.30 318 LYS F O 1
ATOM 12625 N N . GLU F 1 260 ? -35.958 66.278 187.104 1.00 32.47 319 GLU F N 1
ATOM 12626 C CA . GLU F 1 260 ? -36.844 67.380 186.749 1.00 35.11 319 GLU F CA 1
ATOM 12627 C C . GLU F 1 260 ? -37.496 67.993 187.992 1.00 28.89 319 GLU F C 1
ATOM 12628 O O . GLU F 1 260 ? -38.000 67.273 188.863 1.00 29.76 319 GLU F O 1
ATOM 12634 N N . TRP F 1 261 ? -37.500 69.316 188.060 1.00 29.41 320 TRP F N 1
ATOM 12635 C CA . TRP F 1 261 ? -38.257 70.030 189.086 1.00 36.94 320 TRP F CA 1
ATOM 12636 C C . TRP F 1 261 ? -39.736 69.939 188.743 1.00 45.80 320 TRP F C 1
ATOM 12637 O O . TRP F 1 261 ? -40.130 70.263 187.632 1.00 43.15 320 TRP F O 1
ATOM 12648 N N . GLU F 1 262 ? -40.548 69.484 189.691 1.00 29.52 321 GLU F N 1
ATOM 12649 C CA . GLU F 1 262 ? -41.961 69.252 189.436 1.00 34.48 321 GLU F CA 1
ATOM 12650 C C . GLU F 1 262 ? -42.855 70.118 190.300 1.00 36.36 321 GLU F C 1
ATOM 12651 O O . GLU F 1 262 ? -42.546 70.390 191.456 1.00 34.00 321 GLU F O 1
ATOM 12657 N N . GLU F 1 263 ? -43.963 70.549 189.715 1.00 30.77 322 GLU F N 1
ATOM 12658 C CA . GLU F 1 263 ? -45.081 71.113 190.451 1.00 36.29 322 GLU F CA 1
ATOM 12659 C C . GLU F 1 263 ? -46.277 70.234 190.129 1.00 36.07 322 GLU F C 1
ATOM 12660 O O . GLU F 1 263 ? -46.934 70.415 189.108 1.00 40.75 322 GLU F O 1
ATOM 12666 N N . LYS F 1 264 ? -46.523 69.246 190.983 1.00 27.88 323 LYS F N 1
ATOM 12667 C CA . LYS F 1 264 ? -47.650 68.342 190.783 1.00 28.36 323 LYS F CA 1
ATOM 12668 C C . LYS F 1 264 ? -48.928 69.016 191.224 1.00 34.34 323 LYS F C 1
ATOM 12669 O O . LYS F 1 264 ? -48.932 69.836 192.150 1.00 31.63 323 LYS F O 1
ATOM 12675 N N . ARG F 1 265 ? -50.016 68.673 190.548 1.00 34.59 324 ARG F N 1
ATOM 12676 C CA . ARG F 1 265 ? -51.319 69.223 190.880 1.00 33.45 324 ARG F CA 1
ATOM 12677 C C . ARG F 1 265 ? -52.316 68.086 190.957 1.00 39.16 324 ARG F C 1
ATOM 12678 O O . ARG F 1 265 ? -52.570 67.423 189.965 1.00 44.45 324 ARG F O 1
ATOM 12686 N N . LEU F 1 266 ? -52.856 67.855 192.149 1.00 32.01 325 LEU F N 1
ATOM 12687 C CA . LEU F 1 266 ? -53.836 66.801 192.376 1.00 23.02 325 LEU F CA 1
ATOM 12688 C C . LEU F 1 266 ? -55.243 67.383 192.294 1.00 31.77 325 LEU F C 1
ATOM 12689 O O . LEU F 1 266 ? -55.479 68.504 192.741 1.00 26.34 325 LEU F O 1
ATOM 12694 N N . PRO F 1 267 ? -56.188 66.620 191.734 1.00 29.51 326 PRO F N 1
ATOM 12695 C CA . PRO F 1 267 ? -57.545 67.123 191.619 1.00 24.88 326 PRO F CA 1
ATOM 12696 C C . PRO F 1 267 ? -58.297 67.064 192.945 1.00 30.38 326 PRO F C 1
ATOM 12697 O O . PRO F 1 267 ? -57.868 66.401 193.891 1.00 30.44 326 PRO F O 1
ATOM 12701 N N . VAL F 1 268 ? -59.405 67.782 193.002 1.00 27.55 327 VAL F N 1
ATOM 12702 C CA . VAL F 1 268 ? -60.311 67.696 194.130 1.00 30.06 327 VAL F CA 1
ATOM 12703 C C . VAL F 1 268 ? -61.593 67.085 193.605 1.00 34.14 327 VAL F C 1
ATOM 12704 O O . VAL F 1 268 ? -61.737 66.880 192.393 1.00 33.51 327 VAL F O 1
ATOM 12708 N N . ARG F 1 269 ? -62.515 66.783 194.508 1.00 30.33 328 ARG F N 1
ATOM 12709 C CA . ARG F 1 269 ? -63.833 66.332 194.099 1.00 39.22 328 ARG F CA 1
ATOM 12710 C C . ARG F 1 269 ? -64.933 66.712 195.073 1.00 37.57 328 ARG F C 1
ATOM 12711 O O . ARG F 1 269 ? -64.740 66.828 196.282 1.00 30.54 328 ARG F O 1
ATOM 12719 N N . PHE F 1 270 ? -66.108 66.886 194.504 1.00 30.80 329 PHE F N 1
ATOM 12720 C CA . PHE F 1 270 ? -67.269 67.256 195.248 1.00 30.36 329 PHE F CA 1
ATOM 12721 C C . PHE F 1 270 ? -67.775 66.040 196.025 1.00 32.34 329 PHE F C 1
ATOM 12722 O O . PHE F 1 270 ? -67.922 64.971 195.457 1.00 28.35 329 PHE F O 1
ATOM 12730 N N . GLU F 1 271 ? -67.998 66.196 197.327 1.00 26.39 330 GLU F N 1
ATOM 12731 C CA . GLU F 1 271 ? -68.584 65.130 198.146 1.00 28.14 330 GLU F CA 1
ATOM 12732 C C . GLU F 1 271 ? -69.945 65.602 198.593 1.00 33.12 330 GLU F C 1
ATOM 12733 O O . GLU F 1 271 ? -70.064 66.424 199.515 1.00 28.04 330 GLU F O 1
ATOM 12739 N N . LYS F 1 272 ? -70.967 65.089 197.918 1.00 32.12 331 LYS F N 1
ATOM 12740 C CA . LYS F 1 272 ? -72.346 65.427 198.202 1.00 30.77 331 LYS F CA 1
ATOM 12741 C C . LYS F 1 272 ? -72.884 64.583 199.358 1.00 28.63 331 LYS F C 1
ATOM 12742 O O . LYS F 1 272 ? -72.946 63.354 199.267 1.00 29.48 331 LYS F O 1
ATOM 12748 N N . ARG F 1 273 ? -73.257 65.257 200.440 1.00 29.62 332 ARG F N 1
ATOM 12749 C CA . ARG F 1 273 ? -73.840 64.609 201.600 1.00 33.13 332 ARG F CA 1
ATOM 12750 C C . ARG F 1 273 ? -75.171 65.295 201.896 1.00 44.51 332 ARG F C 1
ATOM 12751 O O . ARG F 1 273 ? -75.998 65.401 200.987 1.00 31.66 332 ARG F O 1
ATOM 12759 N N . PHE F 1 274 ? -75.393 65.789 203.116 1.00 30.58 333 PHE F N 1
ATOM 12760 C CA . PHE F 1 274 ? -76.747 66.157 203.517 1.00 30.78 333 PHE F CA 1
ATOM 12761 C C . PHE F 1 274 ? -76.888 67.531 204.153 1.00 28.97 333 PHE F C 1
ATOM 12762 O O . PHE F 1 274 ? -77.914 67.823 204.763 1.00 29.67 333 PHE F O 1
ATOM 12770 N N . SER F 1 275 ? -75.890 68.391 203.970 1.00 29.84 334 SER F N 1
ATOM 12771 C CA . SER F 1 275 ? -75.900 69.722 204.580 1.00 25.82 334 SER F CA 1
ATOM 12772 C C . SER F 1 275 ? -76.345 70.832 203.631 1.00 25.41 334 SER F C 1
ATOM 12773 O O . SER F 1 275 ? -76.313 72.012 204.005 1.00 26.32 334 SER F O 1
ATOM 12776 N N . THR F 1 276 ? -76.749 70.477 202.411 1.00 27.29 335 THR F N 1
ATOM 12777 C CA . THR F 1 276 ? -77.324 71.453 201.479 1.00 26.07 335 THR F CA 1
ATOM 12778 C C . THR F 1 276 ? -78.670 70.962 200.935 1.00 30.72 335 THR F C 1
ATOM 12779 O O . THR F 1 276 ? -78.948 69.772 200.928 1.00 31.31 335 THR F O 1
ATOM 12783 N N . ALA F 1 277 ? -79.475 71.897 200.450 1.00 32.59 336 ALA F N 1
ATOM 12784 C CA . ALA F 1 277 ? -80.768 71.578 199.845 1.00 35.46 336 ALA F CA 1
ATOM 12785 C C . ALA F 1 277 ? -81.240 72.727 198.951 1.00 27.62 336 ALA F C 1
ATOM 12786 O O . ALA F 1 277 ? -80.784 73.864 199.116 1.00 31.94 336 ALA F O 1
ATOM 12788 N N . PRO F 1 278 ? -82.165 72.439 198.001 1.00 32.82 337 PRO F N 1
ATOM 12789 C CA . PRO F 1 278 ? -82.688 73.513 197.155 1.00 32.83 337 PRO F CA 1
ATOM 12790 C C . PRO F 1 278 ? -83.339 74.587 197.991 1.00 34.26 337 PRO F C 1
ATOM 12791 O O . PRO F 1 278 ? -83.974 74.275 198.993 1.00 38.16 337 PRO F O 1
ATOM 12795 N N . LEU F 1 279 ? -83.166 75.840 197.596 1.00 30.56 338 LEU F N 1
ATOM 12796 C CA . LEU F 1 279 ? -83.777 76.951 198.302 1.00 37.60 338 LEU F CA 1
ATOM 12797 C C . LEU F 1 279 ? -85.287 76.915 198.092 1.00 65.27 338 LEU F C 1
ATOM 12798 O O . LEU F 1 279 ? -85.751 76.748 196.964 1.00 54.49 338 LEU F O 1
ATOM 12803 N N . LYS F 1 280 ? -86.034 77.058 199.188 1.00 63.24 339 LYS F N 1
ATOM 12804 C CA . LYS F 1 280 ? -87.496 77.078 199.166 1.00 107.97 339 LYS F CA 1
ATOM 12805 C C . LYS F 1 280 ? -88.004 78.488 199.438 1.00 82.37 339 LYS F C 1
ATOM 12806 O O . LYS F 1 280 ? -88.836 79.006 198.697 1.00 93.42 339 LYS F O 1
#

Secondary structure (DSSP, 8-state):
-EEEEEES-TTSHHHHH--HHHHHHHTTT-EEEEEE----HHHHHHHTT--EEEE--TTS-HHHIIIIIITTT--EEEETTSPP-TT-EEEEE-HHHHHHHH--TTTTT--SEEEEEESS--HHHHHHHHHHHHHHHHTT--SSSSEEEEE-SSHHHHHHTHHHHHTS---EEEESSHHHHHHHHHHHHHTT--TTTT-EEEEEE-----SSSSPPEEEE--HHHHHHHHHHHHHHHHH-TTSPP-EEEE--EEE--SS-----/-EEEEEES-TTSHHHHH--HHHHHHGGGTPEEEEEE-----HHHHHHHTT--EEEE--TTS-HHHIIIIIITTT--EEEETTSPP-TT-EEEEE-HHHHHHHH--TTTTT--SEEEEEESS--HHHHHHHHHHHHHHHHTT--GGGEEEEEE-SSHHHHHHTHHHHHHS---EEEESSHHHHHHHHHHHHHTT--TTTT-EEEEEE-----SSSSPPEEEEP-HHHHHHHHHHHHHHHHH-TTSPP-EEEE--EEE--SS-----/-EEEEEES-TTSHHHHH--HHHHHHHTTTPEEEEEE-----HHHHHHHTT--EEEE--TTS-HHHIIIIIITTT--EEEETTSPP-TT-EEEEE-HHHHHHHH--TGGGT--SEEEEEESS--HHHHHHHHHHHHHHHHTT--TTSSEEEEE-SSHHHHHHTHHHHHHS---EEEESSHHHHHHHHHHHHHTT--TTTT-EEEEEE-----SSSSPPEEEE--HHHHHHHHHHHHHHHHH-TTSPP-EEEEPPEEE--SS-----/-EEEEEES-TTSHHHHH--HHHHHHHTTTPEEEEEE------HHHHHHHTT--EEEE--TTS-HHHIIIIIITTT--EEEETTSPP-TT-EEEEE-HHHHHHHH--TTTTT--SEEEEEESS--HHHHHHHHHHHHHHHHTT--GGGEEEEEE-SSHHHHHHTHHHHHTS--SEEEESSHHHHHHHHHHHHHTT--TTTT-EEEEEE-----SSSSPPEEEEP-HHHHHHHHHHHHHHHHH-TTSPP-EEEE--EEE--SS-----/-EEEEEES-TTSHHHHH--HHHHHHGGGTPEEEEEE----HHHHHHHHTT--EEEE--TTS-HHHIIIIIITTT--EEEETTSPP-TT-EEEEE-HHHHHHHH--TTTTT--SEEEEEESS--HHHHHHHHHHHHHHHHTT--GGGSEEEEE-SSHHHHHHTHHHHHTS--SEEEESSHHHHHHHHHHHHHTT--TTTT-EEEEEE-----SSSSPPEEEE--HHHHHHHHHHHHHHHHH-TTSPP-EEEE--EEE--SS-----/-EEEEEES-TTSHHHHH--HHHHHHHHTT-EEEEEE----HHHHHHHHTT--EEEE--TTS-HHHIIIIIITTT--EEEETTSPP-TT-EEEEE-HHHHHHHH--TTTTT--SEEEEEESS--HHHHHHHHHHHHHHHHTT--GGGSEEEEE-SSHHHHHHTHHHHHHS--SEEEESSHHHHHHHHHHHHHTT--TTTT-EEEEEE-----SSSSPPEEEEP-HHHHHHHHHHHHHHHHH-TTSPP-EEEE--EEE--SS-----

Radius of gyration: 44.42 Å; Cα contacts (8 Å, |Δi|>4): 3770; chains: 6; bounding box: 129×53×128 Å

Nearest PDB structures (foldseek):
  1jye-assembly1_A-2  TM=8.714E-01  e=5.988E-19  Escherichia coli
  2paf-assembly1_B  TM=8.587E-01  e=1.586E-18  Escherichia coli
  1efa-assembly2_C  TM=8.383E-01  e=1.101E-18  Escherichia coli
  1lbi-assembly1_D  TM=8.380E-01  e=2.024E-18  Escherichia coli
  1efa-assembly1_B  TM=8.379E-01  e=2.949E-17  Escherichia coli

Foldseek 3Di:
DEEEEEDQDPVDLLVVLLLLQCVQQVVVVYHYDYDHAVPLPQQVVLVVVRQEYEYQHCNQDPVSCCVRCVVSVRAYEYEHLHDDDPLHAYEYAQLLQFLLVQCVQVVLPWLQEEEEEADVDRPSLVSSVNSNVVNCVVVVRDPPSHHYQHFHLALCRLLVCLVVVVPRPGAEYEYSAPRSVNSNVVNCVVVVHDFPQRYQYEHEAPRVLVPDPPRHWYKHDPSSVSSNVRNVRSVCCVVPVPPDHYYHYHYIGTDDTGRGHRDD/DEEEEEDQDPVDLLVVLLLLQCVQQVVVVYHYDYDHAHPPLPQQVVLVVVHQAYEYQACNQDPVSCVVRCVVSVRAYEYEHLHDDDPLHAYEYAQLLVFLLVVCVQVVLPWQQEEEEEADPHRPSLVSSVNSNVVNCVVVVRPPVSYHYQHFHLALCRLLVCLVVVVPDPGAEYEYSAVRSVNSNVVNQVVVVHDFPVRYQYEHEAPRVLVPDPPRHWYKHDPSSVSSNVRNVSSVVCVVPVPPDHYYHYHYIGTDDTGRGHRDD/DEEEEEDQDPPDLLVVLLLLQCVQQVVVVYHYDYDHAHPPQPQQVVLVVVHQEYEYQYCNQDPVSCCVRCVVSVRAYEYEHLHDDDPLHAYEYAQLLQFLLVVCVQVVLPFLQEEEEEADPDRPSLVSSPNSNVVNCVVVPRPPPSYHYQHFHLALCGLLVCLVVVVPHPGAEYEYSAVRSVNSNVVNCVVVVHDFPVRYQYEHEAPRVLVPDPPRHWYKHDPSSVSSNVRNVSSVCCVVPVPPDHYYHYHYIGTGDTGRGHRDD/DEEEEEAQDPVDLLVVLLLLQCVQQVVVVYHYDYDHDHQPDLPQQVVLVVVHQEYEYQACNQDPVSCVVRCVVSVRAYEYEHLHDDDPLHAYEYAQLLCFLLVVCVQVVLPWQQEEEEEADVHRPSLVSSVNSNVVNCVVVVRPPVSYHYQHFHLALCRLLVCLVVVVPDPGQEYEYSAVRSVNSNVVNCVVVVHDFPQRYQYEHEAPRVLVPDPPRHWYKHDPRSVSSNVRNVRSVCCVVPVPPDHYYHYHYIHTDDTGRGHRDD/DEEEEEDQDPPDLLVVLLLLQCVQQVVVVYHYDYDHDDPLVVQQVVLVVVRQEYEYAACNCDPVSCVVRCVVSVRAYEYEHLHDDDPLHAYEYAQLLQFLLVVCVQVVLPWQQEEEEAADPHRPSLVSSVNSNVVNCVVVVRPPVSYHYQHFHLALCRLLVCLVVVVVDPGLEYEYSAVRSVNSNVVNCVVVVHDFPVRYQYEHEAPRVLVPDPPRHWYKHDPSSVSSNVRNVSSVCCVVPVPPDHYYHYHYIDTGDTGRGHRDD/DEEEEEEQDPVDLLVVLLLLQCVQQVVVVYHYDYDNQHQQVVQQVVLVVVHQEYEYQACNCDLVSCCVRCVVSVRAYEYEHLHDDDPLHAYEYEQLLCFLLVVCVCVVLPWQQEEEEEADVHRPSLVSSVNSNVVNCVVVVRPPVSYHYQHFHPALCRLLVCLVVVVVDPGQEYEYSAVRSVNSNVVNCVVVVHDFPQRYQYEHEAPRVLVPDPPRHWYKHDPRSVSSNVRNVSSVCCVVPVPPDHYYHYHYIDTDDTGRHHRDD

B-factor: mean 37.62, std 17.51, range [16.87, 190.05]

Solvent-accessible surface area: 62292 Å² total

Sequence (1590 aa):
KTIGVLVPDITNPFFSTLRGIEDILYKQNFVTILCNADIEYLAELTRRGVDDGFIIATSAVSTDAINENLKKQGRPFIVLDQKKSEGFSDAVRTDDFRGGYLAGHLLSLGHQTIALVYPENPPENVHARIEGFKSALDVYQIPHDQLILLPTQFSKQGGYQITAELLDSAATGVFALNDELAFGLYRGLEEAGKSIPEDYSIIGYDNIDCEYIKPKLTTIAQPIFELGQTSAKLLLDRIQFPEKEWEEKRLPVRFEKRFSTAPLKKTIGVLVPDITNPFFSTLRGIEEDILYKQNFVTILCNADSIEYLAELTRRGVDDGFIIATSAVSTDAINENLKKQGRPFIVLDQKKKSEGFSDAVRTDDFRGGYLAGHLLSLGHQTIALVYPENPPENVHARIEGFKSALDVYQIPHDQLILLPTQFSKQGGYQITAELLDSAATGVFALNDELAFGLYRGLEEAGKSIPEDYSIIGYDNIDCEYIKPKLTTIAQPIFELGQTSAKLLLDRIQFPEKEWEEKRLPVRFEKRFSTAPLKKTIGVLVPDITNPFFSTLRGIEDILYKKQNFVTILCNADSIEYLAELTRRRGVDDGFIIATSAVSTDAINENLKKQGRPFIVLDQKKSEGFSDAVRTDDFRGGYLAGHLLSLGHQQTIALVYPENPPENVHARIEGFKSALDVYQIPHDQLILLPTQFSKQGGYQITAELLDSAATGVFALNDELAFGLYRGLEEAGKSIPEDYSIIGYDNIDCEYIKPKLTTIAQPIFELGQTSAKLLLDRIQFPEKEWEEKRLPVRFEKRFSTAPLKKTIGVLVPDITNPFFSTLRGIEDILYKQNFVTILCNNADSEIEYLAELTRRGVDDGFIIATSAVSTDAINENLKKQGRPFIVLDQKKSEGFSDAVRTDDFRGGYLAGHLLSLGHQTIALVYPENPPENVHARIEGFKSALDVYQIPHDQLILLPTQFSKQGGYQITAELLDSAATGVFALNDELAFGLYRGLEEAGKSIPEDYSIIGYDNIDCEYIKPKLTTIAQPIFELGQTSSAKLLLDRIQFPEKEWEEKRLPVRFEKRFSTAPLKKTIGVLVPDITNPFFSTLRGIEDILYKQNFVTILCNADSIEYLAELTRRGVDDGFIIATSAVSTDAINENLKKQGRPFIVLDQKKSEGFSDAVRTDDFRGGYLAGHLLSLGHQTIALVYPENPPENVHARIEGFKSALDVYQIPHDQLILLPTQFSKQGGYQITAELLDSAATGVFALNDELAFGLYRGLEEAGKSIPEDYSIIGYDNIDCEYIKPKLTTIAQPIFELGQTSAKLLLDRIQFPEKEWEEKRLPVRFEKRFSTAPLKKTIGVLVPDITNPFFSTLRGIEDILYKQNFVTILCNADSIEYLAELTRRGVDDGFIIATSAVSTDAINENLKKQGRPFIVLDQKKSEGFSDAVRTDDFRGGYLAGHLLSLGHQQTIALVYPENPPENVHARIEGFKSALDVYQIPHDQLILLPTQFSKQGGYQITAELLDDSAATGVFALNDELAFGLYRGLEEAGKSIPEDYSIIGYDNIDCEYIKPKLTTIAQPIFELGQTSAKLLLDRIQFPEKEWEEKRLPVRFEKRFSTAPLK

CATH classification: 3.40.50.2300 (+1 more: 3.40.50.2300)

Organism: Enterococcus faecium (strain ATCC BAA-472 / TX0016 / DO) (NCBI:txid333849)

InterPro domains:
  IPR000843 LacI-type HTH domain [PF00356] (9-55)
  IPR000843 LacI-type HTH domain [PS50932] (8-63)
  IPR000843 LacI-type HTH domain [SM00354] (7-78)
  IPR000843 LacI-type HTH domain [cd01392] (11-63)
  IPR001387 Cro/C1-type, helix-turn-helix domain [PS50943] (5-57)
  IPR001761 Periplasmic binding protein/LacI sugar binding domain [PF00532] (66-327)
  IPR010982 Lambda repressor-like, DNA-binding domain superfamily [G3DSA:1.10.260.40] (2-65)
  IPR010982 Lambda repressor-like, DNA-binding domain superfamily [SSF47413] (6-66)
  IPR028082 Periplasmic binding protein-like I [SSF53822] (67-337)